Protein 3OC3 (pdb70)

Secondary structure (DSSP, 8-state):
-HHHHHHHHH---SSSHHHHHHHH----SS--HHHHHHHT-S-HHHHHHHHHHHHH--SS-----------------B-S---GGG--PPPPHHHHHHHHHHHTT-TTS------SGGG-------SGGGTTHHHHHHTT-SSHHHHHHHHHHHHHHHHH--------TTHHHHHHHHHHHB--BB-SSSS-B-HHHHHHHHHHHHHTTTS-S--HHHHHTTGGG-S-HHHHHHHHHHHHHTGGG---HHHHHHHHHHHTT-SSHHHHHHHHHHHTTS--SSTHHHHHHHHHHHHHT--S--TTHHHHHHHHHHHHHH-TT----SGGGGGTGGGGT-SSHHHHHHHHHHTTT---HHHHHHHHHHHHH-S-HHHHHHHHHHHHT-S---HHHHHHHHHHTTS-SSSPPPTTT-SS--TTTSSHHHHHHH-HHHHHHHHHHHHHHTTSS----------SHHHHHHHHHHHHHHHHHTTPPP-------HHHHHHH-TTGGGS-HHHHHHHHH--SS--SSTTHHHHHHHHHHHHHHHSTT--TTHHHHHHH---HHHHHHHHHHHHHHHHTT-S--HHHHHHHHHHHTTT-GGGHHHHHHHGGGGGGSHHHHTTTT-TTHHHHHHHHHHHHTT-S-HHHHHHHHHHHHHTT-HHHHHHTTSSHHHHHHHHHHHTTS--HHHHHHHGGGS-GGGGGGSHHHHHHHHHTTSSHHHHHHHHHHHGGGSS----SSS-HHHHHHHTHHHHHTT--/-HHHHHHHHH---SSSHHHHHHHH----SS--HHHHHHTT-SSHHHHHHHHHHHHHT--S--EEE------------B-SS--GGG------HHHHHHHHHHHTT-TTS------GGGT-------TTTHHHHHHHHTT-SSHHHHHHHHHHHHHHTTS---EEE-STTHHHHHHHHTTB--B-TTSSS---HHHHHHHHHHHHHGGG--S--HHHHHTTGGG-S-HHHHHHHHHHHHHTTTT---HHHHHHHHHHHTT-SSHHHHHHHHHHTTTS--STTHHHHHHHHHHTTTT--S--THHHHHHHHHHHHHHH-TT----HHHHHHHGGGTT-SSHHHHHHHHHHGGG---HHHHHHHHHHHHH-S-HHHHHHHHHHHHT-S---HHHHHHHHHHTTS-SSS---GGG-S---HHHHSHHHHHHH-HHHHHHHHHHHHHHHTTSPPPPP-----SHHHHHHHHHHHHHHHHHHTPPP-------HHHHHHH-TTTSSS-HHHHHHHHHSTTSPPSSTTHHHHHHHHHHHHHHHHTT--TTHHHHHHH---HHHHHHHHHHHHHHHHTT-S--HHHHHHHHHHHHTT-GGGHHHHHHHGGGGGGSHHHHHHHT-STHHHHHHHHGGGS-SSGGGGGGHHHHHHHHHTT-HHHHHTTTTSHHHHHHHHHTTTSS--HHHHHHHHTTS-GGGGGGGHHHHHHHHHTTSSHHHHHHHHHHHHHHTS----TTS-HHHHHHHHHHHHTT--/--S--EEEEEEEEEE--S---HHHHHHTBTTEEE-TTT-SSEEEEEETTEEEEEE-TTSEEEEEEESSHHHHHHHHHHHHHHHHHTT-----EEEEEEEEEEEEE-SS---HHHHHHHTTTTEE--TTTSSSEEEE-SSS--EEEE-TTSEEEEEEESSHHHHHHHHTTSHHHHHHT-/----PEEEEEEEEEE--S---HHHHHHHBTTEE--TTT-SEEEEEETTTTEEEEEETTSEEEEEEESSHHHHHHHHHHHHHHHHHTT-----EEEEEEEEEEEEE-SS---HHHHHHHTGGGEE--TTT-SSEEEE-SSS--EEEE-TTSEEEEEEESSHHHHHHHHHHHHHHHHT--

Organism: Encephalitozoon cuniculi (strain GB-M1) (NCBI:txid284813)

Solvent-accessible surface area: 89330 Å² total; per-residue (Å²): 168,85,77,57,120,46,80,106,63,95,37,100,115,122,91,138,104,15,24,102,26,29,101,160,51,102,167,112,135,108,76,19,61,51,10,33,153,13,6,16,20,129,46,45,91,38,6,131,10,0,6,101,30,4,105,53,55,48,95,155,58,110,102,29,61,77,26,68,55,83,60,116,158,34,116,43,96,8,31,22,22,81,7,126,107,17,113,66,140,57,21,68,79,119,69,4,88,140,25,4,86,132,42,0,126,3,82,76,10,86,33,141,28,26,41,91,86,6,23,137,101,57,140,148,23,123,90,58,132,16,2,39,98,24,5,17,71,16,0,43,17,129,46,24,36,52,0,29,0,3,1,42,0,3,20,9,23,24,28,62,154,105,135,126,19,144,10,34,20,105,0,6,18,36,1,31,13,0,2,46,4,0,27,0,0,17,4,31,46,40,94,6,64,2,17,0,0,47,16,0,0,87,0,2,14,76,2,37,82,86,25,38,150,41,72,3,9,94,64,5,22,35,17,7,102,38,88,47,25,6,19,18,6,0,0,4,23,0,0,17,92,0,61,132,81,8,83,91,54,110,26,4,9,187,58,0,6,72,16,2,56,14,142,21,34,4,0,20,2,24,0,0,70,11,1,33,110,11,67,10,82,120,29,22,117,76,0,25,108,33,0,6,131,14,2,68,54,141,79,159,89,15,34,1,35,33,6,1,0,46,0,0,29,31,0,34,60,63,27,54,63,60,76,34,35,104,110,66,24,122,23,0,34,80,1,6,24,14,102,41,51,107,2,18,52,13,0,3,57,22,4,75,104,50,35,89,54,43,3,7,42,3,5,0,4,7,0,1,6,7,146,93,75,114,10,2,88,55,0,13,106,22,2,71,40,21,78,6,0,8,60,60,0,0,47,54,0,10,51,10,0,1,24,15,1,46,87,31,21,46,117,139,53,12,101,10,92,47,100,72,9,23,38,152,84,5,10,119,114,35,28,36,57,46,6,1,36,0,4,0,30,0,3,34,1,0,23,68,7,20,17,16,98,13,139,56,77,63,44,6,0,0,9,50,1,1,17,19,0,0,134,12,24,17,22,40,49,96,54,61,110,121,108,93,50,115,40,75,125,17,94,70,1,11,98,106,0,123,0,0,107,75,13,55,50,146,44,3,136,119,15,66,77,53,53,74,108,208,15,146,54,94,59,1,42,40,0,29,10,0,20,7,0,0,9,0,2,20,15,11,20,16,17,145,88,0,26,33,0,3,83,46,19,89,4,162,35,0,3,69,6,0,0,68,12,0,7,76,8,55,22,33,106,41,34,86,2,76,125,5,0,80,120,0,2,81,11,0,14,88,53,99,78,22,1,39,12,0,0,79,20,0,38,23,22,1,11,76,24,82,18,14,161,125,0,30,78,65,169,49,51,23,85,0,1,38,72,0,8,73,8,0,21,161,7,13,32,46,129,55,1,16,66,0,2,75,13,0,38,150,98,132,35,70,71,0,1,42,2,0,7,153,27,59,102,15,4,26,131,9,1,93,118,10,60,120,110,44,38,2,139,24,3,29,42,0,6,56,48,18,44,48,3,1,0,9,12,0,22,106,25,0,83,149,17,44,98,38,124,100,76,110,116,30,0,52,125,4,27,74,79,1,101,100,21,58,88,82,94,42,35,130,160,3,36,180,60,3,34,109,81,0,66,172,33,58,146,53,71,137,69,219,160,97,66,52,107,53,130,103,65,86,44,88,105,133,88,156,98,17,31,111,42,19,100,175,57,106,195,115,137,110,80,25,61,41,4,40,137,10,6,32,12,131,32,47,69,46,2,138,8,0,8,112,24,3,96,73,60,52,120,147,109,135,67,76,67,82,27,119,51,55,66,84,142,33,114,39,99,10,32,21,18,80,5,128,96,23,117,86,154,36,53,69,72,130,70,1,66,128,51,4,71,136,45,0,117,3,82,70,18,116,22,128,30,9,54,88,98,6,7,142,102,114,145,68,116,86,129,100,20,6,37,96,51,6,8,95,24,0,40,13,132,44,38,35,64,0,32,0,5,1,36,0,6,21,6,12,16,36,80,116,87,148,68,138,19,28,36,115,2,3,5,22,1,33,12,0,2,49,8,0,23,1,1,12,5,31,52,38,96,6,61,2,12,0,0,58,12,0,0,88,1,4,25,80,2,19,89,70,16,63,127,37,70,3,10,99,73,3,37,39,15,3,82,33,60,45,26,10,18,18,8,0,0,5,26,0,3,16,77,1,70,115,81,5,118,96,79,91,17,6,9,150,23,0,1,18,12,1,50,15,84,21,28,1,0,22,4,24,0,1,70,10,0,32,115,8,75,14,77,73,26,1,27,40,0,29,68,13,1,13,110,18,6,73,24,90,34,84,86,17,34,3,48,37,6,1,0,47,0,0,20,12,2,31,151,91,26,109,135,36,87,27,39,88,117,62,14,127,37,0,27,84,0,3,32,9,113,38,37,102,2,18,50,18,0,3,54,15,4,88,124,62,89,80,82,40,3,7,44,0,4,0,3,5,0,0,5,8,130,79,71,117,8,2,77,56,0,6,141,26,3,60,117,25,151,97,8,29,116,66,0,0,21,50,0,8,48,9,0,0,20,6,4,42,64,41,17,49,82,137,52,14,90,12,56,50,73,71,5,13,2,122,51,8,6,102,118,31,24,38,56,48,4,1,37,0,4,0,24,1,0,17,0,0,10,93,12,48,36,22,101,31,129,63,108,63,49,0,1,1,5,55,1,1,24,16,0,0,118,12,18,20,23,38,116,126,100,59,112,123,112,98,53,118,34,67,114,14,75,78,11,11,96,117,1,74,1,1,109,92,0,58,68,176,28,0,96,109,17,57,98,40,63,78,81,179,7,123,55,105,54,0,40,41,0,33,7,0,24,5,2,0,9,1,1,26,20,9,23,16,13,147,103,1,28,38,0,3,92,43,19,99,4,146,38,0,5,73,0,0,0,43,3,0,9,78,10,52,88,47,164,66,27,94,4,83,104,6,0,58,96,0,2,93,10,0,19,85,40,101,84,18,0,45,11,0,0,78,26,0,44,52,70,0,31,90,28,86,4,16,156,111,0,24,90,41,173,60,47,21,80,0,0,41,57,0,11,85,7,2,20,164,62,89,64,8,95,163,0,20,71,0,0,47,17,0,15,149,112,110,34,75,68,0,0,38,11,2,4,188,32,42,90,9,3,15,86,3,1,92,104,10,66,155,104,52,42,8,116,24,2,32,38,2,8,53,55,13,39,48,2,2,1,13,9,0,24,116,28,0,83,122,21,28,102,41,114,100,81,114,148,18,0,41,125,3,18,72,77,0,94,106,24,51,60,100,101,59,39,113,176,7,32,167,71,1,46,89,59,4,125,147,48,72,144,65,120,152,131,92,65,67,133,19,74,27,82,6,0,0,0,7,1,44,0,68,29,143,6,48,15,87,44,0,9,15,25,1,103,21,14,95,29,66,10,113,110,2,14,1,0,16,0,111,5,147,129,19,173,7,15,0,0,0,0,12,18,0,31,0,0,0,7,26,2,134,32,46,153,27,0,113,62,0,0,84,26,0,12,82,2,0,110,27,3,65,29,121,15,70,49,55,107,48,114,27,19,3,0,22,0,24,13,56,10,167,34,65,5,127,5,102,24,0,14,191,56,38,83,109,105,13,50,49,88,86,166,140,63,111,8,2,22,19,110,17,106,142,6,140,0,8,0,35,0,40,73,76,0,89,0,36,0,7,12,1,93,83,92,80,28,0,101,63,0,5,84,73,1,50,66,21,0,86,124,26,144,99,87,50,127,6,72,19,61,4,0,0,0,11,1,43,0,48,23,168,10,71,14,89,57,0,7,10,30,1,98,16,16,91,36,46,13,121,74,3,10,1,0,8,0,107,5,144,127,25,168,7,20,0,0,0,0,32,30,2,46,0,0,0,5,32,2,122,34,46,141,26,0,40,65,0,0,28,35,1,12,74,6,0,86,16,7,67,30,57,12,8,11,5,82,40,89,28,25,3,0,18,0,30,16,50,5,165,26,71,4,151,2,81,12,0,20,188,71,41,68,130,103,24,48,44,86,79,172,147,55,111,8,1,24,12,121,22,100,178,21,138,2,13,0,31,0,61,86,56,0,110,0,36,0,6,14,0,92,69,50,73,35,0,47,86,0,2,76,70,1,48,66,19,0,80,124,32,176

Sequence (1857 aa):
LNTAQSKVLKGYTTDELVSQIKEYVDFTPYILKQTYRLLCGQASEDRRNGARILRSLMFQFKLVTDFKIEYKESSSIYLSSTGEQFNVQAPSIQEQKRMVRKIAKLEHVEANFLSDIDFKAGSPIENVLDFFEQISDNLLSYEWYKRHGAFLAFAAMFSEIDIQIRVDSKLFSKIYEILVTDKFNDFVDDRTVAPVRDAAAYLLSRIYPLIGPNDIIEQLVGFLDSGDWQVQFSGLIALGYLKEFVEDKDGLCRKLVSLLSSPDEDIKLLSAELLCHFPITDSLDLVLEKCWKNIESEELISVSKTSNLSLLTKIYRENPELSIPPERLKDIFPCFTSPVPEVRTSILNMVKNLSEESIDFLVAEVVLIEEKDEIREMAIKLLKKRRDLPKNLILHFMNVIGGSLYEPYSEDDFVSYEDLYFTKSGINVVGKDEILKNRCLLFECIMKSGLPDLQSTIETTTSRTFISLYRSVQALVKDTPYTPANIEELEYYFDRCKDLKMAPLKEFKKKLSAPGIRSIHPMVDPLYSDYTRMVASIEFPGLERATALFEVETCKQFLHLFSKMITEYYDAEKISIDNFLLKAYEGLASGKDGFLSFFEVFNTRLLAHSFFHKIGSLENRLDFFSKTIHIYTKTSQIQKIGFVFDDALREKNITVINGFMRSLEFNEKFVRKALEDLDVELLDAVLMSGDHSFNPLFVKPLLRNISGNIDREASSKVLSKVIPTLGFSTNTKISKDLLEMIEREKKSLESLLNTAQSKVLKGYTTDELVSQIKEYVDFTPYILKQTYRLLCGQASEDRRNGARILRSLMFQFKLVTDFKIEYKESSSIYLSSTGEQFNVQAPSIQEQKRMVRKIAKLEHVEANFLSDIDFKAGPIENVLDFFEQISDNLLSYEWYKRHGAFLAFAAMFSEIDQIRVDSKLFSKIYEILVTDKFNDFVDDRTVAPVRDAAAYLLSRIYPLIGPNDIIEQLVGFLDSGDWQVQFSGLIALGYLKEFVEDKDGLCRKLVSLLSSPDEDIKLLSAELLCHFPITDSLDLVLEKCWKNIESEELISVSKTSNLSLLTKIYRENPELSIPPERLKDIFPCFTSPVPEVRTSILNMVKNLSEESIDFLVAEVVLIEEKDEIREMAIKLLKKRRDLPKNLILHFMNVIGGSLYEPYSEDDFVSYEDLYFTKSGINVVGKDEILKNRCLLFECIMKSGLPDLQSTIETTTSRTFISLYRSVQALVKDTPYTPANIEELEYYFDRCKDLKMAPLKEFKKKLSAPGIRSIHPMVDPLYSDYTRMVASIEFPGLERATALFEVETCKQFLHLFSKMITEYYDAEKISIDNFLLKAYEGLASGKDGFLSFFEVFNTRLLAHSFFHKIGSLENRLDFFSKTIHIYTKTSQIQKIGFVFDDALREKNITVINGFMRSLEFNEKFVRKALEDLDVELLDAVLMSGDHSFNPLFVKPLLRNISGNIDREASSKVLSKVIPTLGFSTNTKISKDLLEMIEREKKSLESSGIIPTLQNVVATVNLSCKLDLKNIALRARNAEYNPKRFAAVIMRIREPKTTALIFASGKMVITGAKSEKSSRMAAQRYAKIIHKLGFNATFDDFKIQNIVSSCDIKFSIRLEGLAYAHSNYCSYEPELFFPGLIYRMVKPKIVLLIFVSGKIVLTGAKVRDDIYQAFNNIYPVLIQHRSGIIPTLQNVVATVNLSCKLDLKNIALRARNAEYNPKRFAAVIMRIREPKTTALIFASGKMVITGAKSEKSSRMAAQRYAKIIHKLGFNATFDDFKIQNIVSSCDIKFSIRLEGLAYAHSNYCSYEPELFFPGLIYRMVKPKIVLLIFVSGKIVLTGAKVRDDIYQAFNNIYPVLIQHR

B-factor: mean 79.49, std 31.68, range [8.47, 298.65]

CATH classification: 3.30.310.10 (+1 more: 3.30.310.10)

Foldseek 3Di:
DVVVVVVVLLDDDDDCVNVVSLVVDADDDDDLPSLVVQLLDPDPPSLLSSLSNLLRDFAQEAEAQAADPDLDDDPAAAEQAPCPVVPDDDDDPVVVVVVVCVVVVVPPHDDDPDDPVNVDDDDDDDDPLVSQVVLVVLCRHNHQSSVLSSLSNLCSVLVPVGHHHYHDHCLVVSLSNCLVRYDYWDPVDVQIGDSRLLSSLLSVLSSVVVDDDDCVLVVLLVQLVDPDVSSVLSSLSSCQSNVVVDDPVVVSLVSLLVQCPPPDLNSVQSSLQSNLPDDDDPCLVPLLVSLLCVLQVPPLDGPRVLSSLSSVLSSCVVPVVDDDDPVSPVSLLAQCVRPDPSSNQSSLVSCLPDDDLVVLLSLLVSLQDPDDPVSNVSSLVSQQVDQAHDPVSVQLLLVQLQDQLQAARDVVSDPYDDCLRHPSVNSVVCDSLSNNLSSLSSLSRSLNHDQDDHPDADQALSSLLRNLVSVLSVCLVVVPADDQQDDDDPVVSCVGHPLNVVDDPVLQVVCVVPPVPPRPDPSRLVVVLSNLRNVCSRRPVPCPSVLVNLQRDPRLNVLLSVLVSNLSCVVVVNHDCVVVCVSLLVCCLVPSPSSLSNCQNNFPVVLPDPVLVVLLPDPSNLSRCLNNVLRNLPDPPVVRCVSVCVVCVVVVPLSNQLSNAVDQVVVLVVVVVCVVPPPLVSCLSHVVSHDLLLLLQLQVVLVVCCVPVHVNVSSVVVNVVNPVPLPDDHDPPDDPVSCVPSVVSNPVVVPD/DVVVVVVVLLVDDDDPCVVVSLVPDDDDDADLLSLLVQLLDPDPVSLVRSLSNLLRVADQDDEAAQADDDQDADDDAAEQADCPVVPDDDDDLVVVVVVVCVVVVVPPDDDPPDDCVNPDDDDRDDRACVLVVLQVQCPPNHQSSVLSSLSNLCSNLVPPGNYYRDRCSNVSLSRCLQRYDYWDPVDVQIGDRNLLSSLVSCLRCPVVPDPHCVLVVLLVLLVDPDVSSVVSSLSSCQSVVVVDDPQVVSLVSLLVQCPPPDQNSVASSLQSNLVDDDDPCVVSLVVSLLVVQLVPDDDGPNVLSSLLSVLSCCVVPVVDDDDPVSVVRLLQQCVDPDVSSVQSSLSSCQPDDDLSVLLSLLVSLQDPDDVVSNVSSLVSLQVDQARDQVSVQLLLVQQLDDLQAAGDVVRHPDDDCLRHHNVNSVVCDSLNNNLSSLSSLVRNLNYDYDDHDDDDQALRSLLSVLVVVLSVCLVVVPDDDFDDDDDDVVSCVRHPLNVPDPPVQQVVCVVVPPDDGPDPRRLVVVLSNLSNVCSNRPVPHPSVLVNLQRDDNLNVLLSVLVSNLSCVVSVHGDCPVVVVSLQVCVLVPSVSSLSNCQNNFQCCLVDPVNVVLLVDDSSVSRCLSRLLRQQPDVSNVVCVVVLVVCVVVLVLSSVLSHQAPQVSVVVVLVVCVVDPPLLSCQSHVVSHDLLLLLVLQVVLVVCCVPPHPNVSSVVRNVVNVVVVDDDNPPVHDPVSVVVSVVSVVVVVD/DQWDKFWFKWKKKWAQQWFDPQVLLCVPDPQKDDDVVVDQFIWGADDVVGWIWTAHRSRMIMIMRARDPVSRVVVLVVVQVSVVVSPISTDTPDMFTFKIKIKIANQAFFDQVVLCVVCVPFKDDDCVVDAFIWGADVVPRKIWTGHRNRMIMIMRDRDVVSVVVVVVVCVVVRVVGD/DPDDWFWFKWKKKWAQQWQDDQVLLQVVDPQKHDDVVVPCWIWHADVVVTWIWTAHRNRMIMIMDDRDPVVSVVVVVVVSVVVVVSPIRTDTPDIFTFKIKIKDAPQAFFDVVVVCVVQVVQWDDDCVVDAFIWGQDVVVGWIWTAHRRRMIMIMRDRDPVSRVVVVVVCVVVRVVGD

Structure (mmCIF, N/CA/C/O backbone):
data_3OC3
#
_entry.id   3OC3
#
_cell.length_a   99.260
_cell.length_b   147.820
_cell.length_c   103.440
_cell.angle_alpha   90.00
_cell.angle_beta   94.52
_cell.angle_gamma   90.00
#
_symmetry.space_group_name_H-M   'P 1 21 1'
#
loop_
_entity.id
_entity.type
_entity.pdbx_description
1 polymer 'HELICASE MOT1'
2 polymer 'TRANSCRIPTION INITIATION FACTOR TFIID (TFIID-1)'
3 non-polymer '2-(N-MORPHOLINO)-ETHANESULFONIC ACID'
4 water water
#
loop_
_atom_site.group_PDB
_atom_site.id
_atom_site.type_symbol
_atom_site.label_atom_id
_atom_site.label_alt_id
_atom_site.label_comp_id
_atom_site.label_asym_id
_atom_site.label_entity_id
_atom_site.label_seq_id
_atom_site.pdbx_PDB_ins_code
_atom_site.Cartn_x
_atom_site.Cartn_y
_atom_site.Cartn_z
_atom_site.occupancy
_atom_site.B_iso_or_equiv
_atom_site.auth_seq_id
_atom_site.auth_comp_id
_atom_site.auth_asym_id
_atom_site.auth_atom_id
_atom_site.pdbx_PDB_model_num
ATOM 1 N N . LEU A 1 33 ? 2.590 19.643 29.246 1.00 99.16 11 LEU A N 1
ATOM 2 C CA . LEU A 1 33 ? 2.020 18.756 30.255 1.00 120.57 11 LEU A CA 1
ATOM 3 C C . LEU A 1 33 ? 1.405 19.550 31.406 1.00 144.80 11 LEU A C 1
ATOM 4 O O . LEU A 1 33 ? 0.433 20.285 31.218 1.00 147.45 11 LEU A O 1
ATOM 9 N N . ASN A 1 34 ? 1.975 19.382 32.597 1.00 156.04 12 ASN A N 1
ATOM 10 C CA . ASN A 1 34 ? 1.588 20.153 33.771 1.00 156.43 12 ASN A CA 1
ATOM 11 C C . ASN A 1 34 ? 1.819 21.646 33.567 1.00 158.34 12 ASN A C 1
ATOM 12 O O . ASN A 1 34 ? 1.026 22.469 34.023 1.00 157.58 12 ASN A O 1
ATOM 17 N N . THR A 1 35 ? 2.906 21.993 32.881 1.00 160.45 13 THR A N 1
ATOM 18 C CA . THR A 1 35 ? 3.171 23.387 32.541 1.00 165.53 13 THR A CA 1
ATOM 19 C C . THR A 1 35 ? 2.025 23.955 31.710 1.00 169.01 13 THR A C 1
ATOM 20 O O . THR A 1 35 ? 1.741 25.150 31.766 1.00 172.83 13 THR A O 1
ATOM 24 N N . ALA A 1 36 ? 1.371 23.091 30.939 1.00 167.94 14 ALA A N 1
ATOM 25 C CA . ALA A 1 36 ? 0.202 23.488 30.163 1.00 161.56 14 ALA A CA 1
ATOM 26 C C . ALA A 1 36 ? -0.992 23.742 31.082 1.00 167.29 14 ALA A C 1
ATOM 27 O O . ALA A 1 36 ? -1.703 24.733 30.923 1.00 167.35 14 ALA A O 1
ATOM 29 N N . GLN A 1 37 ? -1.201 22.841 32.041 1.00 168.80 15 GLN A N 1
ATOM 30 C CA . GLN A 1 37 ? -2.251 22.999 33.045 1.00 166.41 15 GLN A CA 1
ATOM 31 C C . GLN A 1 37 ? -2.063 24.282 33.847 1.00 173.84 15 GLN A C 1
ATOM 32 O O . GLN A 1 37 ? -3.028 24.977 34.161 1.00 178.18 15 GLN A O 1
ATOM 38 N N . SER A 1 38 ? -0.814 24.589 34.181 1.00 173.07 16 SER A N 1
ATOM 39 C CA . SER A 1 38 ? -0.503 25.787 34.953 1.00 166.31 16 SER A CA 1
ATOM 40 C C . SER A 1 38 ? -0.581 27.049 34.094 1.00 161.50 16 SER A C 1
ATOM 41 O O . SER A 1 38 ? -0.806 28.143 34.610 1.00 163.01 16 SER A O 1
ATOM 44 N N . LYS A 1 39 ? -0.404 26.895 32.784 1.00 153.47 17 LYS A N 1
ATOM 45 C CA . LYS A 1 39 ? -0.472 28.038 31.877 1.00 145.44 17 LYS A CA 1
ATOM 46 C C . LYS A 1 39 ? -1.902 28.356 31.429 1.00 151.40 17 LYS A C 1
ATOM 47 O O . LYS A 1 39 ? -2.153 29.419 30.861 1.00 146.67 17 LYS A O 1
ATOM 53 N N . VAL A 1 40 ? -2.834 27.440 31.682 1.00 166.33 18 VAL A N 1
ATOM 54 C CA . VAL A 1 40 ? -4.255 27.749 31.510 1.00 177.40 18 VAL A CA 1
ATOM 55 C C . VAL A 1 40 ? -4.798 28.402 32.781 1.00 179.86 18 VAL A C 1
ATOM 56 O O . VAL A 1 40 ? -5.662 29.281 32.721 1.00 184.46 18 VAL A O 1
ATOM 60 N N . LEU A 1 41 ? -4.286 27.966 33.930 1.00 168.76 19 LEU A N 1
ATOM 61 C CA . LEU A 1 41 ? -4.540 28.658 35.186 1.00 150.83 19 LEU A CA 1
ATOM 62 C C . LEU A 1 41 ? -3.882 30.031 35.082 1.00 157.10 19 LEU A C 1
ATOM 63 O O . LEU A 1 41 ? -4.418 31.034 35.557 1.00 159.52 19 LEU A O 1
ATOM 68 N N . LYS A 1 42 ? -2.716 30.061 34.440 1.00 161.54 20 LYS A N 1
ATOM 69 C CA . LYS A 1 42 ? -2.045 31.309 34.097 1.00 167.63 20 LYS A CA 1
ATOM 70 C C . LYS A 1 42 ? -3.000 32.246 33.368 1.00 175.79 20 LYS A C 1
ATOM 71 O O . LYS A 1 42 ? -3.240 33.356 33.828 1.00 180.68 20 LYS A O 1
ATOM 77 N N . GLY A 1 43 ? -3.539 31.800 32.235 1.00 170.93 21 GLY A N 1
ATOM 78 C CA . GLY A 1 43 ? -4.594 32.533 31.550 1.00 158.53 21 GLY A CA 1
ATOM 79 C C . GLY A 1 43 ? -5.688 32.914 32.535 1.00 154.78 21 GLY A C 1
ATOM 80 O O . GLY A 1 43 ? -6.086 32.105 33.380 1.00 148.69 21 GLY A O 1
ATOM 81 N N . TYR A 1 44 ? -6.185 34.143 32.421 1.00 157.10 22 TYR A N 1
ATOM 82 C CA . TYR A 1 44 ? -7.017 34.723 33.468 1.00 151.74 22 TYR A CA 1
ATOM 83 C C . TYR A 1 44 ? -7.506 36.132 33.111 1.00 146.87 22 TYR A C 1
ATOM 84 O O . TYR A 1 44 ? -6.695 37.051 32.951 1.00 141.46 22 TYR A O 1
ATOM 93 N N . THR A 1 45 ? -8.826 36.295 32.986 1.00 139.65 23 THR A N 1
ATOM 94 C CA . THR A 1 45 ? -9.441 37.621 32.829 1.00 135.33 23 THR A CA 1
ATOM 95 C C . THR A 1 45 ? -10.898 37.714 33.319 1.00 135.67 23 THR A C 1
ATOM 96 O O . THR A 1 45 ? -11.782 37.016 32.804 1.00 131.75 23 THR A O 1
ATOM 100 N N . THR A 1 46 ? -11.125 38.562 34.327 1.00 138.58 24 THR A N 1
ATOM 101 C CA . THR A 1 46 ? -12.429 39.215 34.550 1.00 138.22 24 THR A CA 1
ATOM 102 C C . THR A 1 46 ? -13.409 38.691 35.628 1.00 141.01 24 THR A C 1
ATOM 103 O O . THR A 1 46 ? -14.489 39.260 35.785 1.00 144.45 24 THR A O 1
ATOM 107 N N . ASP A 1 47 ? -13.064 37.654 36.388 1.00 141.34 25 ASP A N 1
ATOM 108 C CA . ASP A 1 47 ? -14.074 37.116 37.312 1.00 142.11 25 ASP A CA 1
ATOM 109 C C . ASP A 1 47 ? -13.628 36.468 38.616 1.00 139.66 25 ASP A C 1
ATOM 110 O O . ASP A 1 47 ? -12.451 36.480 38.977 1.00 140.35 25 ASP A O 1
ATOM 115 N N . GLU A 1 48 ? -14.619 35.908 39.311 1.00 146.32 26 GLU A N 1
ATOM 116 C CA . GLU A 1 48 ? -14.421 35.162 40.547 1.00 161.71 26 GLU A CA 1
ATOM 117 C C . GLU A 1 48 ? -14.124 33.698 40.271 1.00 169.91 26 GLU A C 1
ATOM 118 O O . GLU A 1 48 ? -13.645 32.981 41.143 1.00 174.39 26 GLU A O 1
ATOM 124 N N . LEU A 1 49 ? -14.439 33.250 39.063 1.00 167.49 27 LEU A N 1
ATOM 125 C CA . LEU A 1 49 ? -14.138 31.882 38.677 1.00 166.06 27 LEU A CA 1
ATOM 126 C C . LEU A 1 49 ? -12.631 31.689 38.775 1.00 171.59 27 LEU A C 1
ATOM 127 O O . LEU A 1 49 ? -12.142 30.569 38.940 1.00 172.76 27 LEU A O 1
ATOM 132 N N . VAL A 1 50 ? -11.901 32.796 38.673 1.00 172.39 28 VAL A N 1
ATOM 133 C CA . VAL A 1 50 ? -10.449 32.778 38.823 1.00 172.00 28 VAL A CA 1
ATOM 134 C C . VAL A 1 50 ? -10.066 32.626 40.290 1.00 174.16 28 VAL A C 1
ATOM 135 O O . VAL A 1 50 ? -8.999 32.107 40.613 1.00 174.33 28 VAL A O 1
ATOM 139 N N . SER A 1 51 ? -10.945 33.079 41.177 1.00 176.66 29 SER A N 1
ATOM 140 C CA . SER A 1 51 ? -10.791 32.793 42.594 1.00 180.77 29 SER A CA 1
ATOM 141 C C . SER A 1 51 ? -10.999 31.298 42.773 1.00 179.04 29 SER A C 1
ATOM 142 O O . SER A 1 51 ? -10.208 30.631 43.432 1.00 177.76 29 SER A O 1
ATOM 145 N N . GLN A 1 52 ? -12.062 30.779 42.163 1.00 173.89 30 GLN A N 1
ATOM 146 C CA . GLN A 1 52 ? -12.307 29.339 42.118 1.00 165.95 30 GLN A CA 1
ATOM 147 C C . GLN A 1 52 ? -11.111 28.620 41.485 1.00 172.14 30 GLN A C 1
ATOM 148 O O . GLN A 1 52 ? -10.830 27.463 41.806 1.00 175.91 30 GLN A O 1
ATOM 154 N N . ILE A 1 53 ? -10.408 29.314 40.590 1.00 169.30 31 ILE A N 1
ATOM 155 C CA . ILE A 1 53 ? -9.200 28.776 39.969 1.00 165.48 31 ILE A CA 1
ATOM 156 C C . ILE A 1 53 ? -8.073 28.699 40.997 1.00 161.35 31 ILE A C 1
ATOM 157 O O . ILE A 1 53 ? -7.345 27.709 41.062 1.00 161.30 31 ILE A O 1
ATOM 162 N N . LYS A 1 54 ? -7.943 29.746 41.805 1.00 157.91 32 LYS A N 1
ATOM 163 C CA . LYS A 1 54 ? -6.952 29.772 42.870 1.00 158.09 32 LYS A CA 1
ATOM 164 C C . LYS A 1 54 ? -7.417 28.890 44.026 1.00 162.53 32 LYS A C 1
ATOM 165 O O . LYS A 1 54 ? -6.608 28.250 44.696 1.00 160.63 32 LYS A O 1
ATOM 171 N N . GLU A 1 55 ? -8.728 28.859 44.249 1.00 166.99 33 GLU A N 1
ATOM 172 C CA . GLU A 1 55 ? -9.329 27.982 45.250 1.00 167.42 33 GLU A CA 1
ATOM 173 C C . GLU A 1 55 ? -9.072 26.527 44.864 1.00 171.42 33 GLU A C 1
ATOM 174 O O . GLU A 1 55 ? -8.986 25.641 45.720 1.00 171.83 33 GLU A O 1
ATOM 180 N N . TYR A 1 56 ? -8.943 26.298 43.561 1.00 166.77 34 TYR A N 1
ATOM 181 C CA . TYR A 1 56 ? -8.748 24.962 43.008 1.00 154.53 34 TYR A CA 1
ATOM 182 C C . TYR A 1 56 ? -7.384 24.379 43.373 1.00 154.59 34 TYR A C 1
ATOM 183 O O . TYR A 1 56 ? -7.280 23.226 43.797 1.00 153.90 34 TYR A O 1
ATOM 192 N N . VAL A 1 57 ? -6.348 25.196 43.212 1.00 147.93 35 VAL A N 1
ATOM 193 C CA . VAL A 1 57 ? -4.960 24.734 43.211 1.00 137.78 35 VAL A CA 1
ATOM 194 C C . VAL A 1 57 ? -4.486 23.984 44.464 1.00 142.47 35 VAL A C 1
ATOM 195 O O . VAL A 1 57 ? -4.997 24.196 45.569 1.00 131.39 35 VAL A O 1
ATOM 199 N N . ASP A 1 58 ? -3.494 23.112 44.263 1.00 154.48 36 ASP A N 1
ATOM 200 C CA . ASP A 1 58 ? -2.905 22.314 45.341 1.00 157.57 36 ASP A CA 1
ATOM 201 C C . ASP A 1 58 ? -1.371 22.171 45.283 1.00 153.28 36 ASP A C 1
ATOM 202 O O . ASP A 1 58 ? -0.647 23.104 45.626 1.00 150.30 36 ASP A O 1
ATOM 207 N N . PHE A 1 59 ? -0.877 21.007 44.860 1.00 152.95 37 PHE A N 1
ATOM 208 C CA . PHE A 1 59 ? 0.546 20.683 45.029 1.00 150.67 37 PHE A CA 1
ATOM 209 C C . PHE A 1 59 ? 1.334 20.424 43.737 1.00 148.68 37 PHE A C 1
ATOM 210 O O . PHE A 1 59 ? 0.910 19.645 42.881 1.00 145.45 37 PHE A O 1
ATOM 218 N N . THR A 1 60 ? 2.500 21.060 43.631 1.00 146.87 38 THR A N 1
ATOM 219 C CA . THR A 1 60 ? 3.395 20.900 42.480 1.00 139.07 38 THR A CA 1
ATOM 220 C C . THR A 1 60 ? 4.872 21.086 42.882 1.00 125.69 38 THR A C 1
ATOM 221 O O . THR A 1 60 ? 5.166 21.465 44.015 1.00 107.58 38 THR A O 1
ATOM 225 N N . PRO A 1 61 ? 5.804 20.787 41.958 1.00 135.91 39 PRO A N 1
ATOM 226 C CA . PRO A 1 61 ? 7.257 20.913 42.156 1.00 147.99 39 PRO A CA 1
ATOM 227 C C . PRO A 1 61 ? 7.828 22.328 42.360 1.00 157.03 39 PRO A C 1
ATOM 228 O O . PRO A 1 61 ? 8.400 22.566 43.426 1.00 159.01 39 PRO A O 1
ATOM 232 N N . TYR A 1 62 ? 7.701 23.238 41.392 1.00 158.61 40 TYR A N 1
ATOM 233 C CA . TYR A 1 62 ? 8.479 24.489 41.468 1.00 158.73 40 TYR A CA 1
ATOM 234 C C . TYR A 1 62 ? 7.807 25.871 41.310 1.00 151.85 40 TYR A C 1
ATOM 235 O O . TYR A 1 62 ? 7.537 26.549 42.301 1.00 142.83 40 TYR A O 1
ATOM 244 N N . ILE A 1 63 ? 7.580 26.286 40.063 1.00 153.60 41 ILE A N 1
ATOM 245 C CA . ILE A 1 63 ? 7.547 27.714 39.682 1.00 148.60 41 ILE A CA 1
ATOM 246 C C . ILE A 1 63 ? 6.470 28.665 40.241 1.00 138.64 41 ILE A C 1
ATOM 247 O O . ILE A 1 63 ? 5.294 28.318 40.368 1.00 125.13 41 ILE A O 1
ATOM 252 N N . LEU A 1 64 ? 6.907 29.889 40.533 1.00 133.16 42 LEU A N 1
ATOM 253 C CA . LEU A 1 64 ? 6.033 30.949 41.013 1.00 118.20 42 LEU A CA 1
ATOM 254 C C . LEU A 1 64 ? 6.386 32.297 40.386 1.00 113.56 42 LEU A C 1
ATOM 255 O O . LEU A 1 64 ? 5.813 33.322 40.749 1.00 102.28 42 LEU A O 1
ATOM 260 N N . LYS A 1 65 ? 7.344 32.301 39.464 1.00 127.93 43 LYS A N 1
ATOM 261 C CA . LYS A 1 65 ? 7.747 33.542 38.809 1.00 131.41 43 LYS A CA 1
ATOM 262 C C . LYS A 1 65 ? 6.516 34.243 38.254 1.00 120.20 43 LYS A C 1
ATOM 263 O O . LYS A 1 65 ? 6.476 35.468 38.141 1.00 113.40 43 LYS A O 1
ATOM 269 N N . GLN A 1 66 ? 5.511 33.448 37.906 1.00 115.61 44 GLN A N 1
ATOM 270 C CA . GLN A 1 66 ? 4.287 33.968 37.321 1.00 117.97 44 GLN A CA 1
ATOM 271 C C . GLN A 1 66 ? 3.378 34.554 38.402 1.00 121.65 44 GLN A C 1
ATOM 272 O O . GLN A 1 66 ? 2.535 35.406 38.119 1.00 131.48 44 GLN A O 1
ATOM 278 N N . THR A 1 67 ? 3.561 34.101 39.641 1.00 113.20 45 THR A N 1
ATOM 279 C CA . THR A 1 67 ? 2.807 34.632 40.777 1.00 110.18 45 THR A CA 1
ATOM 280 C C . THR A 1 67 ? 3.114 36.112 41.004 1.00 106.04 45 THR A C 1
ATOM 281 O O . THR A 1 67 ? 2.205 36.925 41.162 1.00 105.49 45 THR A O 1
ATOM 285 N N . TYR A 1 68 ? 4.401 36.449 41.009 1.00 99.36 46 TYR A N 1
ATOM 286 C CA . TYR A 1 68 ? 4.852 37.829 41.180 1.00 92.31 46 TYR A CA 1
ATOM 287 C C . TYR A 1 68 ? 4.160 38.782 40.212 1.00 107.58 46 TYR A C 1
ATOM 288 O O . TYR A 1 68 ? 3.844 39.916 40.568 1.00 114.98 46 TYR A O 1
ATOM 297 N N . ARG A 1 69 ? 3.944 38.320 38.983 1.00 118.57 47 ARG A N 1
ATOM 298 C CA . ARG A 1 69 ? 3.256 39.106 37.962 1.00 116.31 47 ARG A CA 1
ATOM 299 C C . ARG A 1 69 ? 1.962 39.689 38.530 1.00 106.14 47 ARG A C 1
ATOM 300 O O . ARG A 1 69 ? 1.613 40.840 38.262 1.00 98.50 47 ARG A O 1
ATOM 308 N N . LEU A 1 70 ? 1.264 38.884 39.326 1.00 103.18 48 LEU A N 1
ATOM 309 C CA . LEU A 1 70 ? -0.011 39.283 39.918 1.00 110.90 48 LEU A CA 1
ATOM 310 C C . LEU A 1 70 ? 0.150 40.243 41.099 1.00 103.18 48 LEU A C 1
ATOM 311 O O . LEU A 1 70 ? -0.595 41.214 41.222 1.00 92.73 48 LEU A O 1
ATOM 316 N N . LEU A 1 71 ? 1.120 39.964 41.966 1.00 99.67 49 LEU A N 1
ATOM 317 C CA . LEU A 1 71 ? 1.342 40.780 43.156 1.00 91.02 49 LEU A CA 1
ATOM 318 C C . LEU A 1 71 ? 1.790 42.194 42.816 1.00 104.17 49 LEU A C 1
ATOM 319 O O . LEU A 1 71 ? 1.856 43.058 43.689 1.00 112.65 49 LEU A O 1
ATOM 324 N N . CYS A 1 72 ? 2.104 42.422 41.545 1.00 100.90 50 CYS A N 1
ATOM 325 C CA . CYS A 1 72 ? 2.417 43.761 41.067 1.00 98.43 50 CYS A CA 1
ATOM 326 C C . CYS A 1 72 ? 1.231 44.322 40.290 1.00 106.55 50 CYS A C 1
ATOM 327 O O . CYS A 1 72 ? 1.204 45.503 39.941 1.00 110.85 50 CYS A O 1
ATOM 330 N N . GLY A 1 73 ? 0.249 43.463 40.031 1.00 103.55 51 GLY A N 1
ATOM 331 C CA . GLY A 1 73 ? -0.954 43.860 39.322 1.00 103.85 51 GLY A CA 1
ATOM 332 C C . GLY A 1 73 ? -1.631 45.047 39.976 1.00 101.13 51 GLY A C 1
ATOM 333 O O . GLY A 1 73 ? -1.513 45.247 41.183 1.00 104.34 51 GLY A O 1
ATOM 334 N N . GLN A 1 74 ? -2.344 45.835 39.177 1.00 98.52 52 GLN A N 1
ATOM 335 C CA . GLN A 1 74 ? -3.005 47.035 39.681 1.00 87.10 52 GLN A CA 1
ATOM 336 C C . GLN A 1 74 ? -4.412 46.750 40.197 1.00 85.92 52 GLN A C 1
ATOM 337 O O . GLN A 1 74 ? -5.074 47.636 40.734 1.00 86.18 52 GLN A O 1
ATOM 343 N N . ALA A 1 75 ? -4.861 45.511 40.043 1.00 87.90 53 ALA A N 1
ATOM 344 C CA . ALA A 1 75 ? -6.207 45.139 40.463 1.00 97.51 53 ALA A CA 1
ATOM 345 C C . ALA A 1 75 ? -6.267 44.762 41.939 1.00 99.60 53 ALA A C 1
ATOM 346 O O . ALA A 1 75 ? -5.347 44.142 42.472 1.00 90.09 53 ALA A O 1
ATOM 348 N N . SER A 1 76 ? -7.361 45.140 42.590 1.00 107.91 54 SER A N 1
ATOM 349 C CA . SER A 1 76 ? -7.578 44.804 43.990 1.00 111.73 54 SER A CA 1
ATOM 350 C C . SER A 1 76 ? -7.827 43.307 44.141 1.00 117.01 54 SER A C 1
ATOM 351 O O . SER A 1 76 ? -7.708 42.756 45.234 1.00 115.22 54 SER A O 1
ATOM 354 N N . GLU A 1 77 ? -8.172 42.654 43.036 1.00 129.88 55 GLU A N 1
ATOM 355 C CA . GLU A 1 77 ? -8.529 41.237 43.053 1.00 134.34 55 GLU A CA 1
ATOM 356 C C . GLU A 1 77 ? -7.341 40.321 42.780 1.00 123.24 55 GLU A C 1
ATOM 357 O O . GLU A 1 77 ? -7.223 39.255 43.381 1.00 125.22 55 GLU A O 1
ATOM 363 N N . ASP A 1 78 ? -6.467 40.731 41.868 1.00 108.40 56 ASP A N 1
ATOM 364 C CA . ASP A 1 78 ? -5.322 39.907 41.502 1.00 101.12 56 ASP A CA 1
ATOM 365 C C . ASP A 1 78 ? -4.263 39.865 42.594 1.00 95.88 56 ASP A C 1
ATOM 366 O O . ASP A 1 78 ? -3.716 38.805 42.887 1.00 95.17 56 ASP A O 1
ATOM 371 N N . ARG A 1 79 ? -3.973 41.016 43.194 1.00 95.07 57 ARG A N 1
ATOM 372 C CA . ARG A 1 79 ? -3.008 41.073 44.288 1.00 90.00 57 ARG A CA 1
ATOM 373 C C . ARG A 1 79 ? -3.386 40.097 45.404 1.00 83.44 57 ARG A C 1
ATOM 374 O O . ARG A 1 79 ? -2.549 39.334 45.879 1.00 55.17 57 ARG A O 1
ATOM 382 N N . ARG A 1 80 ? -4.650 40.119 45.818 1.00 96.47 58 ARG A N 1
ATOM 383 C CA . ARG A 1 80 ? -5.141 39.130 46.770 1.00 98.14 58 ARG A CA 1
ATOM 384 C C . ARG A 1 80 ? -4.905 37.730 46.211 1.00 100.35 58 ARG A C 1
ATOM 385 O O . ARG A 1 80 ? -4.233 36.910 46.835 1.00 97.91 58 ARG A O 1
ATOM 393 N N . ASN A 1 81 ? -5.455 37.472 45.027 1.00 102.93 59 ASN A N 1
ATOM 394 C CA . ASN A 1 81 ? -5.274 36.194 44.344 1.00 98.87 59 ASN A CA 1
ATOM 395 C C . ASN A 1 81 ? -3.834 35.703 44.388 1.00 112.52 59 ASN A C 1
ATOM 396 O O . ASN A 1 81 ? -3.547 34.646 44.948 1.00 118.83 59 ASN A O 1
ATOM 401 N N . GLY A 1 82 ? -2.932 36.474 43.787 1.00 116.47 60 GLY A N 1
ATOM 402 C CA . GLY A 1 82 ? -1.525 36.118 43.739 1.00 116.77 60 GLY A CA 1
ATOM 403 C C . GLY A 1 82 ? -0.929 35.824 45.105 1.00 115.34 60 GLY A C 1
ATOM 404 O O . GLY A 1 82 ? -0.232 34.827 45.288 1.00 118.42 60 GLY A O 1
ATOM 405 N N . ALA A 1 83 ? -1.205 36.696 46.068 1.00 104.77 61 ALA A N 1
ATOM 406 C CA . ALA A 1 83 ? -0.672 36.539 47.414 1.00 90.14 61 ALA A CA 1
ATOM 407 C C . ALA A 1 83 ? -1.191 35.253 48.028 1.00 87.53 61 ALA A C 1
ATOM 408 O O . ALA A 1 83 ? -0.592 34.707 48.953 1.00 86.09 61 ALA A O 1
ATOM 410 N N . ARG A 1 84 ? -2.311 34.775 47.500 1.00 95.42 62 ARG A N 1
ATOM 411 C CA . ARG A 1 84 ? -2.957 33.572 48.004 1.00 109.93 62 ARG A CA 1
ATOM 412 C C . ARG A 1 84 ? -2.192 32.328 47.557 1.00 108.64 62 ARG A C 1
ATOM 413 O O . ARG A 1 84 ? -2.206 31.297 48.234 1.00 94.08 62 ARG A O 1
ATOM 421 N N . ILE A 1 85 ? -1.523 32.440 46.413 1.00 111.06 63 ILE A N 1
ATOM 422 C CA . ILE A 1 85 ? -0.697 31.363 45.880 1.00 108.38 63 ILE A CA 1
ATOM 423 C C . ILE A 1 85 ? 0.566 31.200 46.716 1.00 105.60 63 ILE A C 1
ATOM 424 O O . ILE A 1 85 ? 0.967 30.084 47.052 1.00 112.39 63 ILE A O 1
ATOM 429 N N . LEU A 1 86 ? 1.193 32.325 47.040 1.00 94.40 64 LEU A N 1
ATOM 430 C CA . LEU A 1 86 ? 2.380 32.338 47.884 1.00 92.13 64 LEU A CA 1
ATOM 431 C C . LEU A 1 86 ? 2.084 31.606 49.185 1.00 94.01 64 LEU A C 1
ATOM 432 O O . LEU A 1 86 ? 2.941 30.919 49.741 1.00 90.97 64 LEU A O 1
ATOM 437 N N . ARG A 1 87 ? 0.850 31.755 49.653 1.00 105.52 65 ARG A N 1
ATOM 438 C CA . ARG A 1 87 ? 0.416 31.206 50.930 1.00 116.52 65 ARG A CA 1
ATOM 439 C C . ARG A 1 87 ? 0.453 29.684 50.918 1.00 130.35 65 ARG A C 1
ATOM 440 O O . ARG A 1 87 ? 0.659 29.048 51.952 1.00 144.62 65 ARG A O 1
ATOM 448 N N . SER A 1 88 ? 0.257 29.105 49.740 1.00 123.55 66 SER A N 1
ATOM 449 C CA . SER A 1 88 ? 0.194 27.656 49.599 1.00 118.26 66 SER A CA 1
ATOM 450 C C . SER A 1 88 ? 1.512 26.973 49.953 1.00 125.92 66 SER A C 1
ATOM 451 O O . SER A 1 88 ? 1.521 25.882 50.522 1.00 128.72 66 SER A O 1
ATOM 454 N N . LEU A 1 89 ? 2.623 27.623 49.624 1.00 120.84 67 LEU A N 1
ATOM 455 C CA . LEU A 1 89 ? 3.930 26.984 49.703 1.00 119.81 67 LEU A CA 1
ATOM 456 C C . LEU A 1 89 ? 4.642 27.217 51.034 1.00 143.24 67 LEU A C 1
ATOM 457 O O . LEU A 1 89 ? 5.610 27.975 51.098 1.00 150.20 67 LEU A O 1
ATOM 462 N N . MET A 1 90 ? 4.171 26.559 52.091 1.00 157.28 68 MET A N 1
ATOM 463 C CA . MET A 1 90 ? 4.808 26.660 53.405 1.00 165.80 68 MET A CA 1
ATOM 464 C C . MET A 1 90 ? 5.074 25.294 54.043 1.00 170.12 68 MET A C 1
ATOM 465 O O . MET A 1 90 ? 4.145 24.537 54.329 1.00 168.07 68 MET A O 1
ATOM 470 N N . PHE A 1 91 ? 6.351 24.991 54.263 1.00 172.84 69 PHE A N 1
ATOM 471 C CA . PHE A 1 91 ? 6.760 23.718 54.849 1.00 169.56 69 PHE A CA 1
ATOM 472 C C . PHE A 1 91 ? 7.967 23.909 55.771 1.00 167.55 69 PHE A C 1
ATOM 473 O O . PHE A 1 91 ? 7.983 24.810 56.611 1.00 162.66 69 PHE A O 1
ATOM 481 N N . GLN A 1 92 ? 8.973 23.051 55.610 1.00 167.53 70 GLN A N 1
ATOM 482 C CA . GLN A 1 92 ? 10.249 23.220 56.300 1.00 161.83 70 GLN A CA 1
ATOM 483 C C . GLN A 1 92 ? 11.116 24.211 55.546 1.00 162.02 70 GLN A C 1
ATOM 484 O O . GLN A 1 92 ? 12.283 23.940 55.249 1.00 146.67 70 GLN A O 1
ATOM 490 N N . PHE A 1 93 ? 10.520 25.358 55.232 1.00 173.28 71 PHE A N 1
ATOM 491 C CA . PHE A 1 93 ? 11.198 26.431 54.518 1.00 167.71 71 PHE A CA 1
ATOM 492 C C . PHE A 1 93 ? 11.866 27.383 55.503 1.00 164.40 71 PHE A C 1
ATOM 493 O O . PHE A 1 93 ? 11.209 27.959 56.368 1.00 150.56 71 PHE A O 1
ATOM 501 N N . LYS A 1 94 ? 13.180 27.532 55.361 1.00 168.24 72 LYS A N 1
ATOM 502 C CA . LYS A 1 94 ? 13.991 28.327 56.279 1.00 162.71 72 LYS A CA 1
ATOM 503 C C . LYS A 1 94 ? 13.558 29.791 56.277 1.00 160.53 72 LYS A C 1
ATOM 504 O O . LYS A 1 94 ? 13.001 30.282 55.293 1.00 162.17 72 LYS A O 1
ATOM 510 N N . LEU A 1 95 ? 13.811 30.480 57.387 1.00 149.59 73 LEU A N 1
ATOM 511 C CA . LEU A 1 95 ? 13.495 31.899 57.504 1.00 128.80 73 LEU A CA 1
ATOM 512 C C . LEU A 1 95 ? 14.387 32.628 58.509 1.00 122.49 73 LEU A C 1
ATOM 513 O O . LEU A 1 95 ? 14.413 32.295 59.692 1.00 115.47 73 LEU A O 1
ATOM 518 N N . VAL A 1 96 ? 15.130 33.619 58.031 1.00 130.37 74 VAL A N 1
ATOM 519 C CA . VAL A 1 96 ? 15.870 34.489 58.935 1.00 139.86 74 VAL A CA 1
ATOM 520 C C . VAL A 1 96 ? 14.895 35.455 59.585 1.00 139.75 74 VAL A C 1
ATOM 521 O O . VAL A 1 96 ? 13.942 35.906 58.955 1.00 143.08 74 VAL A O 1
ATOM 525 N N . THR A 1 97 ? 15.126 35.764 60.852 1.00 133.71 75 THR A N 1
ATOM 526 C CA . THR A 1 97 ? 14.239 36.660 61.569 1.00 127.81 75 THR A CA 1
ATOM 527 C C . THR A 1 97 ? 15.028 37.633 62.429 1.00 138.27 75 THR A C 1
ATOM 528 O O . THR A 1 97 ? 14.744 37.804 63.613 1.00 143.61 75 THR A O 1
ATOM 532 N N . ASP A 1 98 ? 16.028 38.265 61.827 1.00 142.80 76 ASP A N 1
ATOM 533 C CA . ASP A 1 98 ? 16.772 39.309 62.512 1.00 153.78 76 ASP A CA 1
ATOM 534 C C . ASP A 1 98 ? 16.060 40.635 62.289 1.00 148.52 76 ASP A C 1
ATOM 535 O O . ASP A 1 98 ? 15.863 41.056 61.149 1.00 147.23 76 ASP A O 1
ATOM 540 N N . PHE A 1 99 ? 15.670 41.287 63.380 1.00 139.52 77 PHE A N 1
ATOM 541 C CA . PHE A 1 99 ? 14.886 42.514 63.289 1.00 123.89 77 PHE A CA 1
ATOM 542 C C . PHE A 1 99 ? 15.585 43.729 63.888 1.00 116.03 77 PHE A C 1
ATOM 543 O O . PHE A 1 99 ? 15.709 43.855 65.105 1.00 108.62 77 PHE A O 1
ATOM 551 N N . LYS A 1 100 ? 16.033 44.624 63.017 1.00 121.91 78 LYS A N 1
ATOM 552 C CA . LYS A 1 100 ? 16.682 45.853 63.447 1.00 127.17 78 LYS A CA 1
ATOM 553 C C . LYS A 1 100 ? 15.639 46.868 63.906 1.00 115.91 78 LYS A C 1
ATOM 554 O O . LYS A 1 100 ? 15.012 47.540 63.087 1.00 123.80 78 LYS A O 1
ATOM 560 N N . ILE A 1 101 ? 15.457 46.970 65.218 1.00 87.63 79 ILE A N 1
ATOM 561 C CA . ILE A 1 101 ? 14.485 47.894 65.788 1.00 74.06 79 ILE A CA 1
ATOM 562 C C . ILE A 1 101 ? 15.005 49.323 65.784 1.00 76.14 79 ILE A C 1
ATOM 563 O O . ILE A 1 101 ? 15.485 49.821 66.797 1.00 76.65 79 ILE A O 1
ATOM 568 N N . GLU A 1 102 ? 14.900 49.982 64.638 1.00 80.87 80 GLU A N 1
ATOM 569 C CA . GLU A 1 102 ? 15.439 51.322 64.494 1.00 99.36 80 GLU A CA 1
ATOM 570 C C . GLU A 1 102 ? 14.358 52.310 64.068 1.00 105.16 80 GLU A C 1
ATOM 571 O O . GLU A 1 102 ? 13.630 52.072 63.104 1.00 109.95 80 GLU A O 1
ATOM 577 N N . TYR A 1 103 ? 14.254 53.416 64.797 1.00 95.94 81 TYR A N 1
ATOM 578 C CA . TYR A 1 103 ? 13.306 54.468 64.454 1.00 81.08 81 TYR A CA 1
ATOM 579 C C . TYR A 1 103 ? 14.038 55.584 63.728 1.00 87.87 81 TYR A C 1
ATOM 580 O O . TYR A 1 103 ? 14.118 56.719 64.205 1.00 81.33 81 TYR A O 1
ATOM 589 N N . LYS A 1 104 ? 14.582 55.232 62.568 1.00 96.49 82 LYS A N 1
ATOM 590 C CA . LYS A 1 104 ? 15.339 56.159 61.745 1.00 108.25 82 LYS A CA 1
ATOM 591 C C . LYS A 1 104 ? 14.385 57.070 60.991 1.00 111.23 82 LYS A C 1
ATOM 592 O O . LYS A 1 104 ? 13.440 56.602 60.356 1.00 108.66 82 LYS A O 1
ATOM 598 N N . GLU A 1 105 ? 14.633 58.373 61.071 1.00 116.15 83 GLU A N 1
ATOM 599 C CA . GLU A 1 105 ? 13.809 59.348 60.370 1.00 119.88 83 GLU A CA 1
ATOM 600 C C . GLU A 1 105 ? 14.146 59.395 58.877 1.00 114.03 83 GLU A C 1
ATOM 601 O O . GLU A 1 105 ? 15.313 59.450 58.493 1.00 99.55 83 GLU A O 1
ATOM 607 N N . SER A 1 106 ? 13.115 59.362 58.039 1.00 113.48 84 SER A N 1
ATOM 608 C CA . SER A 1 106 ? 13.307 59.424 56.598 1.00 113.47 84 SER A CA 1
ATOM 609 C C . SER A 1 106 ? 12.951 60.802 56.062 1.00 116.21 84 SER A C 1
ATOM 610 O O . SER A 1 106 ? 12.375 61.628 56.770 1.00 119.54 84 SER A O 1
ATOM 613 N N . SER A 1 107 ? 13.309 61.045 54.808 1.00 112.89 85 SER A N 1
ATOM 614 C CA . SER A 1 107 ? 12.928 62.272 54.127 1.00 116.13 85 SER A CA 1
ATOM 615 C C . SER A 1 107 ? 12.223 61.920 52.825 1.00 114.28 85 SER A C 1
ATOM 616 O O . SER A 1 107 ? 11.846 62.799 52.048 1.00 113.70 85 SER A O 1
ATOM 619 N N . SER A 1 108 ? 12.050 60.621 52.599 1.00 108.36 86 SER A N 1
ATOM 620 C CA . SER A 1 108 ? 11.292 60.135 51.454 1.00 107.96 86 SER A CA 1
ATOM 621 C C . SER A 1 108 ? 9.823 60.514 51.602 1.00 102.03 86 SER A C 1
ATOM 622 O O . SER A 1 108 ? 9.399 60.988 52.655 1.00 101.63 86 SER A O 1
ATOM 625 N N . ILE A 1 109 ? 9.056 60.307 50.539 1.00 89.51 87 ILE A N 1
ATOM 626 C CA . ILE A 1 109 ? 7.611 60.506 50.560 1.00 83.70 87 ILE A CA 1
ATOM 627 C C . ILE A 1 109 ? 6.986 59.560 49.546 1.00 84.42 87 ILE A C 1
ATOM 628 O O . ILE A 1 109 ? 7.343 59.587 48.368 1.00 81.81 87 ILE A O 1
ATOM 633 N N . TYR A 1 110 ? 6.063 58.717 49.998 1.00 81.00 88 TYR A N 1
ATOM 634 C CA . TYR A 1 110 ? 5.480 57.701 49.127 1.00 75.88 88 TYR A CA 1
ATOM 635 C C . TYR A 1 110 ? 4.044 58.023 48.750 1.00 77.88 88 TYR A C 1
ATOM 636 O O . TYR A 1 110 ? 3.177 58.134 49.614 1.00 88.46 88 TYR A O 1
ATOM 645 N N . LEU A 1 111 ? 3.803 58.170 47.450 1.00 68.03 89 LEU A N 1
ATOM 646 C CA . LEU A 1 111 ? 2.485 58.531 46.939 1.00 63.88 89 LEU A CA 1
ATOM 647 C C . LEU A 1 111 ? 1.925 57.456 46.008 1.00 71.63 89 LEU A C 1
ATOM 648 O O . LEU A 1 111 ? 2.313 56.291 46.087 1.00 72.67 89 LEU A O 1
ATOM 653 N N . SER A 1 112 ? 1.008 57.848 45.130 1.00 71.70 90 SER A N 1
ATOM 654 C CA . SER A 1 112 ? 0.399 56.899 44.207 1.00 79.86 90 SER A CA 1
ATOM 655 C C . SER A 1 112 ? 1.417 56.416 43.186 1.00 81.61 90 SER A C 1
ATOM 656 O O . SER A 1 112 ? 1.428 55.247 42.800 1.00 74.29 90 SER A O 1
ATOM 659 N N . SER A 1 113 ? 2.274 57.336 42.760 1.00 79.32 91 SER A N 1
ATOM 660 C CA . SER A 1 113 ? 3.237 57.080 41.704 1.00 72.47 91 SER A CA 1
ATOM 661 C C . SER A 1 113 ? 4.153 58.284 41.581 1.00 77.49 91 SER A C 1
ATOM 662 O O . SER A 1 113 ? 4.030 59.243 42.339 1.00 80.21 91 SER A O 1
ATOM 665 N N . THR A 1 114 ? 5.072 58.236 40.625 1.00 86.24 92 THR A N 1
ATOM 666 C CA . THR A 1 114 ? 6.065 59.293 40.479 1.00 88.54 92 THR A CA 1
ATOM 667 C C . THR A 1 114 ? 5.449 60.556 39.875 1.00 94.11 92 THR A C 1
ATOM 668 O O . THR A 1 114 ? 5.850 61.680 40.200 1.00 78.74 92 THR A O 1
ATOM 672 N N . GLY A 1 115 ? 4.464 60.356 39.003 1.00 104.51 93 GLY A N 1
ATOM 673 C CA . GLY A 1 115 ? 3.741 61.454 38.389 1.00 108.62 93 GLY A CA 1
ATOM 674 C C . GLY A 1 115 ? 4.433 62.035 37.172 1.00 111.37 93 GLY A C 1
ATOM 675 O O . GLY A 1 115 ? 4.038 63.085 36.666 1.00 111.35 93 GLY A O 1
ATOM 676 N N . GLU A 1 116 ? 5.469 61.350 36.699 1.00 118.26 94 GLU A N 1
ATOM 677 C CA . GLU A 1 116 ? 6.227 61.825 35.550 1.00 120.98 94 GLU A CA 1
ATOM 678 C C . GLU A 1 116 ? 5.336 61.953 34.321 1.00 120.49 94 GLU A C 1
ATOM 679 O O . GLU A 1 116 ? 5.652 62.695 33.391 1.00 128.57 94 GLU A O 1
ATOM 685 N N . GLN A 1 117 ? 4.216 61.238 34.326 1.00 109.01 95 GLN A N 1
ATOM 686 C CA . GLN A 1 117 ? 3.296 61.273 33.197 1.00 105.83 95 GLN A CA 1
ATOM 687 C C . GLN A 1 117 ? 2.411 62.514 33.225 1.00 104.50 95 GLN A C 1
ATOM 688 O O . GLN A 1 117 ? 1.493 62.650 32.417 1.00 101.51 95 GLN A O 1
ATOM 694 N N . PHE A 1 118 ? 2.687 63.418 34.157 1.00 107.81 96 PHE A N 1
ATOM 695 C CA . PHE A 1 118 ? 1.931 64.660 34.251 1.00 109.94 96 PHE A CA 1
ATOM 696 C C . PHE A 1 118 ? 2.711 65.809 33.632 1.00 102.29 96 PHE A C 1
ATOM 697 O O . PHE A 1 118 ? 2.284 66.961 33.680 1.00 93.41 96 PHE A O 1
ATOM 705 N N . ASN A 1 119 ? 3.863 65.489 33.059 1.00 110.63 97 ASN A N 1
ATOM 706 C CA . ASN A 1 119 ? 4.663 66.492 32.372 1.00 127.46 97 ASN A CA 1
ATOM 707 C C . ASN A 1 119 ? 4.346 66.484 30.879 1.00 120.88 97 ASN A C 1
ATOM 708 O O . ASN A 1 119 ? 5.141 66.028 30.058 1.00 121.91 97 ASN A O 1
ATOM 713 N N . VAL A 1 120 ? 3.166 66.997 30.549 1.00 112.47 98 VAL A N 1
ATOM 714 C CA . VAL A 1 120 ? 2.629 66.930 29.197 1.00 114.42 98 VAL A CA 1
ATOM 715 C C . VAL A 1 120 ? 2.019 68.278 28.794 1.00 114.20 98 VAL A C 1
ATOM 716 O O . VAL A 1 120 ? 1.765 69.131 29.646 1.00 102.45 98 VAL A O 1
ATOM 720 N N . GLN A 1 121 ? 1.810 68.475 27.495 1.00 120.32 99 GLN A N 1
ATOM 721 C CA . GLN A 1 121 ? 1.218 69.710 26.988 1.00 114.49 99 GLN A CA 1
ATOM 722 C C . GLN A 1 121 ? -0.302 69.667 27.065 1.00 101.01 99 GLN A C 1
ATOM 723 O O . GLN A 1 121 ? -0.935 68.720 26.594 1.00 89.39 99 GLN A O 1
ATOM 729 N N . ALA A 1 122 ? -0.876 70.706 27.659 1.00 96.12 100 ALA A N 1
ATOM 730 C CA . ALA A 1 122 ? -2.321 70.831 27.776 1.00 92.78 100 ALA A CA 1
ATOM 731 C C . ALA A 1 122 ? -2.934 71.397 26.495 1.00 98.79 100 ALA A C 1
ATOM 732 O O . ALA A 1 122 ? -2.420 72.365 25.931 1.00 112.98 100 ALA A O 1
ATOM 734 N N . PRO A 1 123 ? -4.034 70.788 26.027 1.00 87.73 101 PRO A N 1
ATOM 735 C CA . PRO A 1 123 ? -4.763 71.277 24.852 1.00 81.67 101 PRO A CA 1
ATOM 736 C C . PRO A 1 123 ? -5.079 72.762 24.943 1.00 61.99 101 PRO A C 1
ATOM 737 O O . PRO A 1 123 ? -4.853 73.385 25.979 1.00 45.71 101 PRO A O 1
ATOM 741 N N . SER A 1 124 ? -5.588 73.323 23.852 1.00 61.83 102 SER A N 1
ATOM 742 C CA . SER A 1 124 ? -6.049 74.703 23.861 1.00 66.70 102 SER A CA 1
ATOM 743 C C . SER A 1 124 ? -7.024 74.879 25.010 1.00 74.87 102 SER A C 1
ATOM 744 O O . SER A 1 124 ? -7.570 73.903 25.513 1.00 86.99 102 SER A O 1
ATOM 747 N N . ILE A 1 125 ? -7.244 76.115 25.433 1.00 76.87 103 ILE A N 1
ATOM 748 C CA . ILE A 1 125 ? -8.238 76.370 26.464 1.00 79.98 103 ILE A CA 1
ATOM 749 C C . ILE A 1 125 ? -9.631 76.445 25.829 1.00 89.38 103 ILE A C 1
ATOM 750 O O . ILE A 1 125 ? -10.628 76.691 26.508 1.00 90.58 103 ILE A O 1
ATOM 755 N N . GLN A 1 126 ? -9.688 76.197 24.521 1.00 98.50 104 GLN A N 1
ATOM 756 C CA . GLN A 1 126 ? -10.960 76.101 23.804 1.00 93.69 104 GLN A CA 1
ATOM 757 C C . GLN A 1 126 ? -11.407 74.642 23.731 1.00 82.48 104 GLN A C 1
ATOM 758 O O . GLN A 1 126 ? -12.574 74.330 23.952 1.00 76.64 104 GLN A O 1
ATOM 764 N N . GLU A 1 127 ? -10.466 73.751 23.433 1.00 75.91 105 GLU A N 1
ATOM 765 C CA . GLU A 1 127 ? -10.746 72.319 23.396 1.00 82.35 105 GLU A CA 1
ATOM 766 C C . GLU A 1 127 ? -11.116 71.806 24.794 1.00 86.01 105 GLU A C 1
ATOM 767 O O . GLU A 1 127 ? -11.839 70.816 24.937 1.00 90.78 105 GLU A O 1
ATOM 773 N N . GLN A 1 128 ? -10.624 72.492 25.823 1.00 71.80 106 GLN A N 1
ATOM 774 C CA . GLN A 1 128 ? -10.871 72.098 27.205 1.00 54.50 106 GLN A CA 1
ATOM 775 C C . GLN A 1 128 ? -12.281 72.446 27.668 1.00 73.10 106 GLN A C 1
ATOM 776 O O . GLN A 1 128 ? -12.971 71.605 28.248 1.00 69.04 106 GLN A O 1
ATOM 782 N N . LYS A 1 129 ? -12.704 73.687 27.434 1.00 80.86 107 LYS A N 1
ATOM 783 C CA . LYS A 1 129 ? -14.066 74.086 27.776 1.00 73.32 107 LYS A CA 1
ATOM 784 C C . LYS A 1 129 ? -15.041 73.112 27.129 1.00 75.19 107 LYS A C 1
ATOM 785 O O . LYS A 1 129 ? -16.049 72.744 27.728 1.00 70.92 107 LYS A O 1
ATOM 791 N N . ARG A 1 130 ? -14.722 72.698 25.902 1.00 84.95 108 ARG A N 1
ATOM 792 C CA . ARG A 1 130 ? -15.517 71.718 25.167 1.00 76.72 108 ARG A CA 1
ATOM 793 C C . ARG A 1 130 ? -15.673 70.444 25.981 1.00 63.69 108 ARG A C 1
ATOM 794 O O . ARG A 1 130 ? -16.750 69.848 26.017 1.00 54.13 108 ARG A O 1
ATOM 802 N N . MET A 1 131 ? -14.585 70.038 26.629 1.00 60.93 109 MET A N 1
ATOM 803 C CA . MET A 1 131 ? -14.566 68.838 27.458 1.00 76.80 109 MET A CA 1
ATOM 804 C C . MET A 1 131 ? -15.394 68.989 28.733 1.00 80.18 109 MET A C 1
ATOM 805 O O . MET A 1 131 ? -16.118 68.072 29.125 1.00 85.98 109 MET A O 1
ATOM 810 N N . VAL A 1 132 ? -15.280 70.142 29.383 1.00 71.19 110 VAL A N 1
ATOM 811 C CA . VAL A 1 132 ? -16.066 70.416 30.580 1.00 65.27 110 VAL A CA 1
ATOM 812 C C . VAL A 1 132 ? -17.560 70.373 30.259 1.00 57.93 110 VAL A C 1
ATOM 813 O O . VAL A 1 132 ? -18.356 69.837 31.033 1.00 44.74 110 VAL A O 1
ATOM 817 N N . ARG A 1 133 ? -17.934 70.940 29.115 1.00 45.00 111 ARG A N 1
ATOM 818 C CA . ARG A 1 133 ? -19.326 70.920 28.670 1.00 58.36 111 ARG A CA 1
ATOM 819 C C . ARG A 1 133 ? -19.865 69.496 28.571 1.00 65.53 111 ARG A C 1
ATOM 820 O O . ARG A 1 133 ? -20.994 69.212 28.982 1.00 51.95 111 ARG A O 1
ATOM 828 N N . LYS A 1 134 ? -19.055 68.599 28.022 1.00 70.41 112 LYS A N 1
ATOM 829 C CA . LYS A 1 134 ? -19.488 67.227 27.837 1.00 66.19 112 LYS A CA 1
ATOM 830 C C . LYS A 1 134 ? -19.622 66.523 29.182 1.00 57.73 112 LYS A C 1
ATOM 831 O O . LYS A 1 134 ? -20.664 65.943 29.478 1.00 60.67 112 LYS A O 1
ATOM 837 N N . ILE A 1 135 ? -18.573 66.593 29.997 1.00 52.92 113 ILE A N 1
ATOM 838 C CA . ILE A 1 135 ? -18.547 65.912 31.295 1.00 51.54 113 ILE A CA 1
ATOM 839 C C . ILE A 1 135 ? -19.667 66.354 32.238 1.00 58.04 113 ILE A C 1
ATOM 840 O O . ILE A 1 135 ? -20.218 65.541 32.982 1.00 55.36 113 ILE A O 1
ATOM 845 N N . ALA A 1 136 ? -19.997 67.642 32.201 1.00 66.36 114 ALA A N 1
ATOM 846 C CA . ALA A 1 136 ? -21.019 68.203 33.081 1.00 60.87 114 ALA A CA 1
ATOM 847 C C . ALA A 1 136 ? -22.392 68.289 32.413 1.00 53.84 114 ALA A C 1
ATOM 848 O O . ALA A 1 136 ? -23.306 68.929 32.932 1.00 51.30 114 ALA A O 1
ATOM 850 N N . LYS A 1 137 ? -22.526 67.655 31.255 1.00 45.87 115 LYS A N 1
ATOM 851 C CA . LYS A 1 137 ? -23.814 67.551 30.584 1.00 50.85 115 LYS A CA 1
ATOM 852 C C . LYS A 1 137 ? -24.450 68.907 30.325 1.00 44.31 115 LYS A C 1
ATOM 853 O O . LYS A 1 137 ? -25.598 69.140 30.689 1.00 51.50 115 LYS A O 1
ATOM 859 N N . LEU A 1 138 ? -23.705 69.799 29.686 1.00 41.98 116 LEU A N 1
ATOM 860 C CA . LEU A 1 138 ? -24.198 71.148 29.437 1.00 45.14 116 LEU A CA 1
ATOM 861 C C . LEU A 1 138 ? -24.544 71.362 27.972 1.00 48.91 116 LEU A C 1
ATOM 862 O O . LEU A 1 138 ? -24.339 72.442 27.433 1.00 63.21 116 LEU A O 1
ATOM 867 N N . GLU A 1 139 ? -25.082 70.334 27.331 1.00 55.23 117 GLU A N 1
ATOM 868 C CA . GLU A 1 139 ? -25.479 70.442 25.934 1.00 55.58 117 GLU A CA 1
ATOM 869 C C . GLU A 1 139 ? -26.670 71.382 25.745 1.00 49.16 117 GLU A C 1
ATOM 870 O O . GLU A 1 139 ? -27.578 71.414 26.567 1.00 56.61 117 GLU A O 1
ATOM 876 N N . HIS A 1 140 ? -26.637 72.152 24.660 1.00 47.78 118 HIS A N 1
ATOM 877 C CA . HIS A 1 140 ? -27.742 73.021 24.254 1.00 59.79 118 HIS A CA 1
ATOM 878 C C . HIS A 1 140 ? -27.796 74.336 25.017 1.00 65.64 118 HIS A C 1
ATOM 879 O O . HIS A 1 140 ? -28.502 75.264 24.619 1.00 65.43 118 HIS A O 1
ATOM 886 N N . VAL A 1 141 ? -27.044 74.422 26.107 1.00 56.48 119 VAL A N 1
ATOM 887 C CA . VAL A 1 141 ? -27.081 75.616 26.938 1.00 51.48 119 VAL A CA 1
ATOM 888 C C . VAL A 1 141 ? -25.734 76.324 27.005 1.00 68.33 119 VAL A C 1
ATOM 889 O O . VAL A 1 141 ? -24.701 75.747 26.662 1.00 65.23 119 VAL A O 1
ATOM 893 N N . GLU A 1 142 ? -25.756 77.578 27.450 1.00 80.13 120 GLU A N 1
ATOM 894 C CA . GLU A 1 142 ? -24.550 78.397 27.537 1.00 87.26 120 GLU A CA 1
ATOM 895 C C . GLU A 1 142 ? -23.902 78.250 28.901 1.00 83.22 120 GLU A C 1
ATOM 896 O O . GLU A 1 142 ? -24.586 78.181 29.919 1.00 82.05 120 GLU A O 1
ATOM 902 N N . ALA A 1 143 ? -22.576 78.209 28.915 1.00 83.58 121 ALA A N 1
ATOM 903 C CA . ALA A 1 143 ? -21.833 78.053 30.154 1.00 84.10 121 ALA A CA 1
ATOM 904 C C . ALA A 1 143 ? -20.658 79.014 30.182 1.00 96.06 121 ALA A C 1
ATOM 905 O O . ALA A 1 143 ? -19.656 78.792 29.507 1.00 105.78 121 ALA A O 1
ATOM 907 N N . ASN A 1 144 ? -20.782 80.080 30.964 1.00 98.56 122 ASN A N 1
ATOM 908 C CA . ASN A 1 144 ? -19.698 81.045 31.101 1.00 104.20 122 ASN A CA 1
ATOM 909 C C . ASN A 1 144 ? -19.279 81.205 32.555 1.00 95.03 122 ASN A C 1
ATOM 910 O O . ASN A 1 144 ? -19.364 82.298 33.116 1.00 95.92 122 ASN A O 1
ATOM 915 N N . PHE A 1 145 ? -18.832 80.114 33.167 1.00 82.09 123 PHE A N 1
ATOM 916 C CA . PHE A 1 145 ? -18.432 80.160 34.568 1.00 66.09 123 PHE A CA 1
ATOM 917 C C . PHE A 1 145 ? -17.001 79.703 34.785 1.00 78.05 123 PHE A C 1
ATOM 918 O O . PHE A 1 145 ? -16.615 79.382 35.906 1.00 87.58 123 PHE A O 1
ATOM 926 N N . LEU A 1 146 ? -16.221 79.677 33.709 1.00 80.34 124 LEU A N 1
ATOM 927 C CA . LEU A 1 146 ? -14.784 79.447 33.809 1.00 75.18 124 LEU A CA 1
ATOM 928 C C . LEU A 1 146 ? -14.050 80.556 33.063 1.00 80.02 124 LEU A C 1
ATOM 929 O O . LEU A 1 146 ? -14.624 81.206 32.192 1.00 95.19 124 LEU A O 1
ATOM 934 N N . SER A 1 147 ? -12.787 80.777 33.410 1.00 81.99 125 SER A N 1
ATOM 935 C CA . SER A 1 147 ? -12.003 81.837 32.789 1.00 95.78 125 SER A CA 1
ATOM 936 C C . SER A 1 147 ? -10.581 81.376 32.491 1.00 95.52 125 SER A C 1
ATOM 937 O O . SER A 1 147 ? -10.288 80.182 32.529 1.00 78.34 125 SER A O 1
ATOM 940 N N . ASP A 1 148 ? -9.706 82.329 32.188 1.00 105.66 126 ASP A N 1
ATOM 941 C CA . ASP A 1 148 ? -8.312 82.029 31.880 1.00 112.29 126 ASP A CA 1
ATOM 942 C C . ASP A 1 148 ? -7.534 81.593 33.121 1.00 116.84 126 ASP A C 1
ATOM 943 O O . ASP A 1 148 ? -6.727 80.662 33.062 1.00 111.14 126 ASP A O 1
ATOM 948 N N . ILE A 1 149 ? -7.781 82.272 34.240 1.00 117.25 127 ILE A N 1
ATOM 949 C CA . ILE A 1 149 ? -7.152 81.921 35.509 1.00 107.68 127 ILE A CA 1
ATOM 950 C C . ILE A 1 149 ? -7.302 80.429 35.746 1.00 97.28 127 ILE A C 1
ATOM 951 O O . ILE A 1 149 ? -6.328 79.721 35.992 1.00 94.79 127 ILE A O 1
ATOM 956 N N . ASP A 1 150 ? -8.545 79.968 35.652 1.00 91.25 128 ASP A N 1
ATOM 957 C CA . ASP A 1 150 ? -8.913 78.590 35.951 1.00 67.71 128 ASP A CA 1
ATOM 958 C C . ASP A 1 150 ? -8.083 77.545 35.205 1.00 73.85 128 ASP A C 1
ATOM 959 O O . ASP A 1 150 ? -7.978 76.404 35.649 1.00 84.94 128 ASP A O 1
ATOM 964 N N . PHE A 1 151 ? -7.486 77.931 34.084 1.00 80.23 129 PHE A N 1
ATOM 965 C CA . PHE A 1 151 ? -6.760 76.972 33.258 1.00 76.58 129 PHE A CA 1
ATOM 966 C C . PHE A 1 151 ? -5.242 77.121 33.351 1.00 76.86 129 PHE A C 1
ATOM 967 O O . PHE A 1 151 ? -4.499 76.420 32.658 1.00 63.54 129 PHE A O 1
ATOM 975 N N . LYS A 1 152 ? -4.791 78.021 34.220 1.00 82.49 130 LYS A N 1
ATOM 976 C CA . LYS A 1 152 ? -3.368 78.335 34.344 1.00 84.91 130 LYS A CA 1
ATOM 977 C C . LYS A 1 152 ? -2.507 77.182 34.846 1.00 93.25 130 LYS A C 1
ATOM 978 O O . LYS A 1 152 ? -2.966 76.049 34.982 1.00 108.75 130 LYS A O 1
ATOM 984 N N . ALA A 1 153 ? -1.246 77.488 35.117 1.00 96.39 131 ALA A N 1
ATOM 985 C CA . ALA A 1 153 ? -0.309 76.493 35.611 1.00 94.85 131 ALA A CA 1
ATOM 986 C C . ALA A 1 153 ? 0.347 76.965 36.909 1.00 115.30 131 ALA A C 1
ATOM 987 O O . ALA A 1 153 ? 0.817 78.100 37.006 1.00 127.39 131 ALA A O 1
ATOM 989 N N . GLY A 1 154 ? 0.356 76.094 37.912 1.00 109.51 132 GLY A N 1
ATOM 990 C CA . GLY A 1 154 ? 1.068 76.361 39.147 1.00 112.49 132 GLY A CA 1
ATOM 991 C C . GLY A 1 154 ? 2.223 75.389 39.258 1.00 121.20 132 GLY A C 1
ATOM 992 O O . GLY A 1 154 ? 2.679 74.853 38.245 1.00 113.38 132 GLY A O 1
ATOM 993 N N . SER A 1 155 ? 2.694 75.155 40.479 1.00 132.02 133 SER A N 1
ATOM 994 C CA . SER A 1 155 ? 3.744 74.165 40.720 1.00 133.96 133 SER A CA 1
ATOM 995 C C . SER A 1 155 ? 3.956 73.934 42.213 1.00 130.25 133 SER A C 1
ATOM 996 O O . SER A 1 155 ? 3.079 74.230 43.024 1.00 126.50 133 SER A O 1
ATOM 999 N N . PRO A 1 168 ? 12.693 40.873 35.964 1.00 150.58 146 PRO A N 1
ATOM 1000 C CA . PRO A 1 168 ? 13.697 39.914 35.512 1.00 153.60 146 PRO A CA 1
ATOM 1001 C C . PRO A 1 168 ? 13.828 38.812 36.533 1.00 148.78 146 PRO A C 1
ATOM 1002 O O . PRO A 1 168 ? 14.928 38.545 36.991 1.00 145.36 146 PRO A O 1
ATOM 1006 N N . ILE A 1 169 ? 12.733 38.178 36.910 1.00 143.21 147 ILE A N 1
ATOM 1007 C CA . ILE A 1 169 ? 12.848 37.206 37.992 1.00 140.40 147 ILE A CA 1
ATOM 1008 C C . ILE A 1 169 ? 12.804 35.761 37.497 1.00 154.28 147 ILE A C 1
ATOM 1009 O O . ILE A 1 169 ? 11.927 35.383 36.719 1.00 156.91 147 ILE A O 1
ATOM 1014 N N . GLU A 1 170 ? 13.768 34.964 37.951 1.00 162.36 148 GLU A N 1
ATOM 1015 C CA . GLU A 1 170 ? 13.847 33.550 37.593 1.00 166.74 148 GLU A CA 1
ATOM 1016 C C . GLU A 1 170 ? 14.432 32.726 38.740 1.00 169.13 148 GLU A C 1
ATOM 1017 O O . GLU A 1 170 ? 13.985 31.610 39.011 1.00 166.31 148 GLU A O 1
ATOM 1023 N N . ASN A 1 171 ? 15.435 33.285 39.410 1.00 172.60 149 ASN A N 1
ATOM 1024 C CA . ASN A 1 171 ? 16.006 32.671 40.606 1.00 170.44 149 ASN A CA 1
ATOM 1025 C C . ASN A 1 171 ? 15.201 32.980 41.869 1.00 163.08 149 ASN A C 1
ATOM 1026 O O . ASN A 1 171 ? 14.783 34.116 42.089 1.00 167.68 149 ASN A O 1
ATOM 1031 N N . VAL A 1 172 ? 14.985 31.962 42.694 1.00 149.26 150 VAL A N 1
ATOM 1032 C CA . VAL A 1 172 ? 14.148 32.103 43.881 1.00 139.05 150 VAL A CA 1
ATOM 1033 C C . VAL A 1 172 ? 14.667 33.152 44.865 1.00 141.33 150 VAL A C 1
ATOM 1034 O O . VAL A 1 172 ? 13.892 33.939 45.404 1.00 132.75 150 VAL A O 1
ATOM 1038 N N . LEU A 1 173 ? 15.975 33.167 45.098 1.00 154.37 151 LEU A N 1
ATOM 1039 C CA . LEU A 1 173 ? 16.563 34.149 46.005 1.00 159.14 151 LEU A CA 1
ATOM 1040 C C . LEU A 1 173 ? 16.438 35.553 45.424 1.00 156.60 151 LEU A C 1
ATOM 1041 O O . LEU A 1 173 ? 16.875 36.534 46.027 1.00 149.76 151 LEU A O 1
ATOM 1046 N N . ASP A 1 174 ? 15.833 35.632 44.244 1.00 160.06 152 ASP A N 1
ATOM 1047 C CA . ASP A 1 174 ? 15.621 36.898 43.555 1.00 160.34 152 ASP A CA 1
ATOM 1048 C C . ASP A 1 174 ? 14.136 37.274 43.512 1.00 157.07 152 ASP A C 1
ATOM 1049 O O . ASP A 1 174 ? 13.781 38.378 43.107 1.00 162.71 152 ASP A O 1
ATOM 1054 N N . PHE A 1 175 ? 13.271 36.359 43.945 1.00 144.96 153 PHE A N 1
ATOM 1055 C CA . PHE A 1 175 ? 11.840 36.652 44.044 1.00 131.77 153 PHE A CA 1
ATOM 1056 C C . PHE A 1 175 ? 11.496 37.291 45.388 1.00 119.51 153 PHE A C 1
ATOM 1057 O O . PHE A 1 175 ? 10.451 37.924 45.536 1.00 117.82 153 PHE A O 1
ATOM 1065 N N . PHE A 1 176 ? 12.378 37.113 46.365 1.00 110.49 154 PHE A N 1
ATOM 1066 C CA . PHE A 1 176 ? 12.221 37.747 47.667 1.00 106.13 154 PHE A CA 1
ATOM 1067 C C . PHE A 1 176 ? 12.990 39.063 47.689 1.00 115.08 154 PHE A C 1
ATOM 1068 O O . PHE A 1 176 ? 12.568 40.029 48.321 1.00 122.50 154 PHE A O 1
ATOM 1076 N N . GLU A 1 177 ? 14.121 39.095 46.994 1.00 119.22 155 GLU A N 1
ATOM 1077 C CA . GLU A 1 177 ? 14.842 40.343 46.787 1.00 131.64 155 GLU A CA 1
ATOM 1078 C C . GLU A 1 177 ? 13.904 41.346 46.130 1.00 121.85 155 GLU A C 1
ATOM 1079 O O . GLU A 1 177 ? 13.890 42.521 46.484 1.00 122.20 155 GLU A O 1
ATOM 1085 N N . GLN A 1 178 ? 13.109 40.860 45.181 1.00 118.48 156 GLN A N 1
ATOM 1086 C CA . GLN A 1 178 ? 12.247 41.716 44.369 1.00 126.81 156 GLN A CA 1
ATOM 1087 C C . GLN A 1 178 ? 11.124 42.390 45.156 1.00 126.91 156 GLN A C 1
ATOM 1088 O O . GLN A 1 178 ? 10.724 43.511 44.833 1.00 137.62 156 GLN A O 1
ATOM 1094 N N . ILE A 1 179 ? 10.609 41.718 46.181 1.00 106.04 157 ILE A N 1
ATOM 1095 C CA . ILE A 1 179 ? 9.523 42.297 46.964 1.00 90.85 157 ILE A CA 1
ATOM 1096 C C . ILE A 1 179 ? 10.055 43.239 48.041 1.00 93.98 157 ILE A C 1
ATOM 1097 O O . ILE A 1 179 ? 9.473 44.291 48.289 1.00 103.72 157 ILE A O 1
ATOM 1102 N N . SER A 1 180 ? 11.165 42.872 48.671 1.00 91.93 158 SER A N 1
ATOM 1103 C CA . SER A 1 180 ? 11.817 43.773 49.611 1.00 100.29 158 SER A CA 1
ATOM 1104 C C . SER A 1 180 ? 12.030 45.118 48.933 1.00 114.81 158 SER A C 1
ATOM 1105 O O . SER A 1 180 ? 12.024 46.164 49.581 1.00 124.25 158 SER A O 1
ATOM 1108 N N . ASP A 1 181 ? 12.218 45.077 47.619 1.00 120.88 159 ASP A N 1
ATOM 1109 C CA . ASP A 1 181 ? 12.390 46.284 46.825 1.00 126.27 159 ASP A CA 1
ATOM 1110 C C . ASP A 1 181 ? 11.064 47.017 46.719 1.00 113.29 159 ASP A C 1
ATOM 1111 O O . ASP A 1 181 ? 10.995 48.226 46.927 1.00 115.25 159 ASP A O 1
ATOM 1116 N N . ASN A 1 182 ? 10.012 46.269 46.396 1.00 105.14 160 ASN A N 1
ATOM 1117 C CA . ASN A 1 182 ? 8.688 46.843 46.163 1.00 108.06 160 ASN A CA 1
ATOM 1118 C C . ASN A 1 182 ? 8.018 47.388 47.426 1.00 97.07 160 ASN A C 1
ATOM 1119 O O . ASN A 1 182 ? 7.114 48.223 47.349 1.00 83.57 160 ASN A O 1
ATOM 1124 N N . LEU A 1 183 ? 8.465 46.906 48.582 1.00 87.03 161 LEU A N 1
ATOM 1125 C CA . LEU A 1 183 ? 7.990 47.403 49.865 1.00 68.34 161 LEU A CA 1
ATOM 1126 C C . LEU A 1 183 ? 8.117 48.920 49.923 1.00 76.77 161 LEU A C 1
ATOM 1127 O O . LEU A 1 183 ? 7.363 49.586 50.624 1.00 93.09 161 LEU A O 1
ATOM 1132 N N . LEU A 1 184 ? 9.077 49.459 49.179 1.00 69.51 162 LEU A N 1
ATOM 1133 C CA . LEU A 1 184 ? 9.287 50.900 49.118 1.00 66.36 162 LEU A CA 1
ATOM 1134 C C . LEU A 1 184 ? 9.181 51.434 47.695 1.00 76.02 162 LEU A C 1
ATOM 1135 O O . LEU A 1 184 ? 9.768 52.467 47.380 1.00 80.18 162 LEU A O 1
ATOM 1140 N N . SER A 1 185 ? 8.446 50.735 46.834 1.00 78.85 163 SER A N 1
ATOM 1141 C CA . SER A 1 185 ? 8.296 51.176 45.449 1.00 92.32 163 SER A CA 1
ATOM 1142 C C . SER A 1 185 ? 7.508 52.476 45.388 1.00 85.73 163 SER A C 1
ATOM 1143 O O . SER A 1 185 ? 6.693 52.755 46.266 1.00 93.50 163 SER A O 1
ATOM 1146 N N . TYR A 1 186 ? 7.749 53.270 44.352 1.00 76.45 164 TYR A N 1
ATOM 1147 C CA . TYR A 1 186 ? 7.030 54.530 44.195 1.00 82.72 164 TYR A CA 1
ATOM 1148 C C . TYR A 1 186 ? 5.605 54.329 43.683 1.00 77.04 164 TYR A C 1
ATOM 1149 O O . TYR A 1 186 ? 4.812 55.270 43.663 1.00 72.55 164 TYR A O 1
ATOM 1158 N N . GLU A 1 187 ? 5.290 53.104 43.265 1.00 75.67 165 GLU A N 1
ATOM 1159 C CA . GLU A 1 187 ? 3.941 52.761 42.825 1.00 82.71 165 GLU A CA 1
ATOM 1160 C C . GLU A 1 187 ? 3.188 52.108 43.984 1.00 94.21 165 GLU A C 1
ATOM 1161 O O . GLU A 1 187 ? 3.525 51.005 44.416 1.00 95.47 165 GLU A O 1
ATOM 1167 N N . TRP A 1 188 ? 2.167 52.794 44.483 1.00 93.46 166 TRP A N 1
ATOM 1168 C CA . TRP A 1 188 ? 1.453 52.346 45.672 1.00 82.07 166 TRP A CA 1
ATOM 1169 C C . TRP A 1 188 ? 0.947 50.910 45.560 1.00 74.19 166 TRP A C 1
ATOM 1170 O O . TRP A 1 188 ? 1.024 50.152 46.521 1.00 83.58 166 TRP A O 1
ATOM 1181 N N . TYR A 1 189 ? 0.425 50.536 44.396 1.00 68.96 167 TYR A N 1
ATOM 1182 C CA . TYR A 1 189 ? -0.107 49.188 44.212 1.00 78.73 167 TYR A CA 1
ATOM 1183 C C . TYR A 1 189 ? 0.997 48.139 44.343 1.00 77.26 167 TYR A C 1
ATOM 1184 O O . TYR A 1 189 ? 0.744 47.003 44.755 1.00 73.42 167 TYR A O 1
ATOM 1193 N N . LYS A 1 190 ? 2.221 48.527 44.003 1.00 69.75 168 LYS A N 1
ATOM 1194 C CA . LYS A 1 190 ? 3.367 47.646 44.194 1.00 78.39 168 LYS A CA 1
ATOM 1195 C C . LYS A 1 190 ? 3.703 47.546 45.677 1.00 77.61 168 LYS A C 1
ATOM 1196 O O . LYS A 1 190 ? 4.120 46.490 46.160 1.00 73.62 168 LYS A O 1
ATOM 1202 N N . ARG A 1 191 ? 3.518 48.649 46.396 1.00 74.16 169 ARG A N 1
ATOM 1203 C CA . ARG A 1 191 ? 3.724 48.651 47.837 1.00 69.24 169 ARG A CA 1
ATOM 1204 C C . ARG A 1 191 ? 2.668 47.788 48.514 1.00 66.49 169 ARG A C 1
ATOM 1205 O O . ARG A 1 191 ? 2.976 46.998 49.405 1.00 53.51 169 ARG A O 1
ATOM 1213 N N . HIS A 1 192 ? 1.420 47.929 48.086 1.00 73.17 170 HIS A N 1
ATOM 1214 C CA . HIS A 1 192 ? 0.363 47.106 48.650 1.00 78.24 170 HIS A CA 1
ATOM 1215 C C . HIS A 1 192 ? 0.634 45.639 48.332 1.00 84.48 170 HIS A C 1
ATOM 1216 O O . HIS A 1 192 ? 0.703 44.804 49.235 1.00 72.06 170 HIS A O 1
ATOM 1223 N N . GLY A 1 193 ? 0.803 45.336 47.048 1.00 90.09 171 GLY A N 1
ATOM 1224 C CA . GLY A 1 193 ? 1.137 43.988 46.625 1.00 93.23 171 GLY A CA 1
ATOM 1225 C C . GLY A 1 193 ? 2.260 43.404 47.464 1.00 86.92 171 GLY A C 1
ATOM 1226 O O . GLY A 1 193 ? 2.157 42.292 47.988 1.00 80.48 171 GLY A O 1
ATOM 1227 N N . ALA A 1 194 ? 3.338 44.165 47.597 1.00 76.82 172 ALA A N 1
ATOM 1228 C CA . ALA A 1 194 ? 4.472 43.741 48.402 1.00 85.07 172 ALA A CA 1
ATOM 1229 C C . ALA A 1 194 ? 4.051 43.359 49.822 1.00 85.91 172 ALA A C 1
ATOM 1230 O O . ALA A 1 194 ? 4.291 42.235 50.266 1.00 82.53 172 ALA A O 1
ATOM 1232 N N . PHE A 1 195 ? 3.424 44.296 50.529 1.00 80.65 173 PHE A N 1
ATOM 1233 C CA . PHE A 1 195 ? 2.993 44.053 51.901 1.00 70.32 173 PHE A CA 1
ATOM 1234 C C . PHE A 1 195 ? 1.983 42.916 51.981 1.00 71.03 173 PHE A C 1
ATOM 1235 O O . PHE A 1 195 ? 1.998 42.133 52.926 1.00 71.94 173 PHE A O 1
ATOM 1243 N N . LEU A 1 196 ? 1.097 42.826 50.997 1.00 72.09 174 LEU A N 1
ATOM 1244 C CA . LEU A 1 196 ? 0.074 41.790 51.030 1.00 83.32 174 LEU A CA 1
ATOM 1245 C C . LEU A 1 196 ? 0.708 40.403 50.975 1.00 93.78 174 LEU A C 1
ATOM 1246 O O . LEU A 1 196 ? 0.171 39.441 51.529 1.00 90.85 174 LEU A O 1
ATOM 1251 N N . ALA A 1 197 ? 1.859 40.313 50.315 1.00 95.58 175 ALA A N 1
ATOM 1252 C CA . ALA A 1 197 ? 2.568 39.047 50.174 1.00 86.42 175 ALA A CA 1
ATOM 1253 C C . ALA A 1 197 ? 3.118 38.554 51.510 1.00 85.10 175 ALA A C 1
ATOM 1254 O O . ALA A 1 197 ? 2.908 37.404 51.889 1.00 90.05 175 ALA A O 1
ATOM 1256 N N . PHE A 1 198 ? 3.820 39.429 52.222 1.00 81.50 176 PHE A N 1
ATOM 1257 C CA . PHE A 1 198 ? 4.382 39.071 53.521 1.00 82.59 176 PHE A CA 1
ATOM 1258 C C . PHE A 1 198 ? 3.322 38.522 54.475 1.00 76.04 176 PHE A C 1
ATOM 1259 O O . PHE A 1 198 ? 3.543 37.521 55.148 1.00 76.30 176 PHE A O 1
ATOM 1267 N N . ALA A 1 199 ? 2.173 39.180 54.533 1.00 78.85 177 ALA A N 1
ATOM 1268 C CA . ALA A 1 199 ? 1.060 38.674 55.318 1.00 98.02 177 ALA A CA 1
ATOM 1269 C C . ALA A 1 199 ? 0.886 37.179 55.069 1.00 103.63 177 ALA A C 1
ATOM 1270 O O . ALA A 1 199 ? 0.650 36.407 55.998 1.00 109.02 177 ALA A O 1
ATOM 1272 N N . ALA A 1 200 ? 1.010 36.777 53.808 1.00 100.27 178 ALA A N 1
ATOM 1273 C CA . ALA A 1 200 ? 0.859 35.378 53.432 1.00 101.37 178 ALA A CA 1
ATOM 1274 C C . ALA A 1 200 ? 2.001 34.529 53.980 1.00 98.85 178 ALA A C 1
ATOM 1275 O O . ALA A 1 200 ? 1.772 33.459 54.547 1.00 101.79 178 ALA A O 1
ATOM 1277 N N . MET A 1 201 ? 3.230 35.006 53.810 1.00 86.25 179 MET A N 1
ATOM 1278 C CA . MET A 1 201 ? 4.395 34.286 54.317 1.00 79.15 179 MET A CA 1
ATOM 1279 C C . MET A 1 201 ? 4.265 34.018 55.815 1.00 88.02 179 MET A C 1
ATOM 1280 O O . MET A 1 201 ? 4.285 32.868 56.251 1.00 96.60 179 MET A O 1
ATOM 1285 N N . PHE A 1 202 ? 4.118 35.082 56.597 1.00 83.48 180 PHE A N 1
ATOM 1286 C CA . PHE A 1 202 ? 3.974 34.949 58.041 1.00 81.58 180 PHE A CA 1
ATOM 1287 C C . PHE A 1 202 ? 2.584 34.467 58.463 1.00 76.34 180 PHE A C 1
ATOM 1288 O O . PHE A 1 202 ? 2.229 34.529 59.640 1.00 70.70 180 PHE A O 1
ATOM 1296 N N . SER A 1 203 ? 1.799 33.991 57.503 1.00 78.41 181 SER A N 1
ATOM 1297 C CA . SER A 1 203 ? 0.479 33.451 57.804 1.00 102.03 181 SER A CA 1
ATOM 1298 C C . SER A 1 203 ? 0.557 32.056 58.427 1.00 125.21 181 SER A C 1
ATOM 1299 O O . SER A 1 203 ? -0.169 31.748 59.374 1.00 120.75 181 SER A O 1
ATOM 1302 N N . GLU A 1 204 ? 1.452 31.226 57.898 1.00 143.04 182 GLU A N 1
ATOM 1303 C CA . GLU A 1 204 ? 1.475 29.797 58.216 1.00 154.00 182 GLU A CA 1
ATOM 1304 C C . GLU A 1 204 ? 2.295 29.397 59.449 1.00 172.78 182 GLU A C 1
ATOM 1305 O O . GLU A 1 204 ? 2.014 28.373 60.070 1.00 179.07 182 GLU A O 1
ATOM 1311 N N . ILE A 1 205 ? 3.304 30.197 59.786 1.00 179.30 183 ILE A N 1
ATOM 1312 C CA . ILE A 1 205 ? 4.167 29.957 60.954 1.00 184.44 183 ILE A CA 1
ATOM 1313 C C . ILE A 1 205 ? 5.085 28.733 60.835 1.00 187.46 183 ILE A C 1
ATOM 1314 O O . ILE A 1 205 ? 5.998 28.561 61.644 1.00 187.24 183 ILE A O 1
ATOM 1319 N N . ASP A 1 206 ? 4.846 27.891 59.832 1.00 187.34 184 ASP A N 1
ATOM 1320 C CA . ASP A 1 206 ? 5.686 26.714 59.605 1.00 178.10 184 ASP A CA 1
ATOM 1321 C C . ASP A 1 206 ? 5.374 26.028 58.277 1.00 173.11 184 ASP A C 1
ATOM 1322 O O . ASP A 1 206 ? 5.694 24.854 58.084 1.00 166.87 184 ASP A O 1
ATOM 1327 N N . ILE A 1 211 ? 14.101 24.105 52.663 1.00 136.22 189 ILE A N 1
ATOM 1328 C CA . ILE A 1 211 ? 14.914 25.046 51.898 1.00 143.74 189 ILE A CA 1
ATOM 1329 C C . ILE A 1 211 ? 15.458 26.141 52.811 1.00 150.52 189 ILE A C 1
ATOM 1330 O O . ILE A 1 211 ? 15.325 26.052 54.029 1.00 150.39 189 ILE A O 1
ATOM 1335 N N . GLN A 1 212 ? 16.073 27.165 52.224 1.00 157.69 190 GLN A N 1
ATOM 1336 C CA . GLN A 1 212 ? 16.706 28.233 52.992 1.00 166.93 190 GLN A CA 1
ATOM 1337 C C . GLN A 1 212 ? 16.331 29.614 52.458 1.00 175.46 190 GLN A C 1
ATOM 1338 O O . GLN A 1 212 ? 16.595 29.924 51.297 1.00 184.67 190 GLN A O 1
ATOM 1344 N N . ILE A 1 213 ? 15.720 30.443 53.305 1.00 172.07 191 ILE A N 1
ATOM 1345 C CA . ILE A 1 213 ? 15.315 31.794 52.906 1.00 163.55 191 ILE A CA 1
ATOM 1346 C C . ILE A 1 213 ? 15.528 32.841 54.001 1.00 147.65 191 ILE A C 1
ATOM 1347 O O . ILE A 1 213 ? 14.840 32.829 55.021 1.00 139.71 191 ILE A O 1
ATOM 1352 N N . ARG A 1 214 ? 16.470 33.756 53.786 1.00 140.52 192 ARG A N 1
ATOM 1353 C CA . ARG A 1 214 ? 16.654 34.870 54.711 1.00 134.65 192 ARG A CA 1
ATOM 1354 C C . ARG A 1 214 ? 15.606 35.944 54.450 1.00 134.08 192 ARG A C 1
ATOM 1355 O O . ARG A 1 214 ? 15.352 36.303 53.300 1.00 137.94 192 ARG A O 1
ATOM 1363 N N . VAL A 1 215 ? 14.994 36.447 55.517 1.00 124.31 193 VAL A N 1
ATOM 1364 C CA . VAL A 1 215 ? 14.009 37.516 55.401 1.00 111.50 193 VAL A CA 1
ATOM 1365 C C . VAL A 1 215 ? 14.685 38.863 55.617 1.00 105.26 193 VAL A C 1
ATOM 1366 O O . VAL A 1 215 ? 15.545 38.995 56.486 1.00 102.50 193 VAL A O 1
ATOM 1370 N N . ASP A 1 216 ? 14.299 39.857 54.821 1.00 100.73 194 ASP A N 1
ATOM 1371 C CA . ASP A 1 216 ? 14.926 41.173 54.888 1.00 101.87 194 ASP A CA 1
ATOM 1372 C C . ASP A 1 216 ? 15.171 41.573 56.341 1.00 99.20 194 ASP A C 1
ATOM 1373 O O . ASP A 1 216 ? 14.314 41.376 57.200 1.00 95.99 194 ASP A O 1
ATOM 1378 N N . SER A 1 217 ? 16.352 42.116 56.614 1.00 101.33 195 SER A N 1
ATOM 1379 C CA . SER A 1 217 ? 16.715 42.496 57.974 1.00 116.82 195 SER A CA 1
ATOM 1380 C C . SER A 1 217 ? 16.208 43.894 58.317 1.00 116.03 195 SER A C 1
ATOM 1381 O O . SER A 1 217 ? 16.004 44.223 59.488 1.00 113.33 195 SER A O 1
ATOM 1384 N N . LYS A 1 218 ? 16.005 44.713 57.290 1.00 114.35 196 LYS A N 1
ATOM 1385 C CA . LYS A 1 218 ? 15.467 46.053 57.486 1.00 111.14 196 LYS A CA 1
ATOM 1386 C C . LYS A 1 218 ? 13.965 46.091 57.218 1.00 103.80 196 LYS A C 1
ATOM 1387 O O . LYS A 1 218 ? 13.438 47.106 56.768 1.00 112.70 196 LYS A O 1
ATOM 1393 N N . LEU A 1 219 ? 13.283 44.982 57.499 1.00 88.49 197 LEU A N 1
ATOM 1394 C CA . LEU A 1 219 ? 11.839 44.890 57.288 1.00 86.80 197 LEU A CA 1
ATOM 1395 C C . LEU A 1 219 ? 11.080 45.905 58.130 1.00 92.93 197 LEU A C 1
ATOM 1396 O O . LEU A 1 219 ? 10.400 46.783 57.597 1.00 98.47 197 LEU A O 1
ATOM 1401 N N . PHE A 1 220 ? 11.188 45.774 59.445 1.00 79.24 198 PHE A N 1
ATOM 1402 C CA . PHE A 1 220 ? 10.552 46.717 60.346 1.00 71.37 198 PHE A CA 1
ATOM 1403 C C . PHE A 1 220 ? 10.908 48.153 59.973 1.00 76.50 198 PHE A C 1
ATOM 1404 O O . PHE A 1 220 ? 10.039 49.015 59.889 1.00 86.84 198 PHE A O 1
ATOM 1412 N N . SER A 1 221 ? 12.189 48.408 59.746 1.00 75.23 199 SER A N 1
ATOM 1413 C CA . SER A 1 221 ? 12.643 49.750 59.408 1.00 91.29 199 SER A CA 1
ATOM 1414 C C . SER A 1 221 ? 11.865 50.307 58.227 1.00 85.18 199 SER A C 1
ATOM 1415 O O . SER A 1 221 ? 11.598 51.506 58.157 1.00 90.05 199 SER A O 1
ATOM 1418 N N . LYS A 1 222 ? 11.505 49.428 57.298 1.00 81.55 200 LYS A N 1
ATOM 1419 C CA . LYS A 1 222 ? 10.776 49.831 56.102 1.00 84.25 200 LYS A CA 1
ATOM 1420 C C . LYS A 1 222 ? 9.300 50.093 56.415 1.00 87.68 200 LYS A C 1
ATOM 1421 O O . LYS A 1 222 ? 8.713 51.054 55.915 1.00 79.89 200 LYS A O 1
ATOM 1427 N N . ILE A 1 223 ? 8.705 49.239 57.243 1.00 85.47 201 ILE A N 1
ATOM 1428 C CA . ILE A 1 223 ? 7.343 49.469 57.709 1.00 71.65 201 ILE A CA 1
ATOM 1429 C C . ILE A 1 223 ? 7.261 50.849 58.339 1.00 76.34 201 ILE A C 1
ATOM 1430 O O . ILE A 1 223 ? 6.511 51.707 57.884 1.00 81.87 201 ILE A O 1
ATOM 1435 N N . TYR A 1 224 ? 8.051 51.053 59.387 1.00 73.85 202 TYR A N 1
ATOM 1436 C CA . TYR A 1 224 ? 8.080 52.322 60.098 1.00 71.61 202 TYR A CA 1
ATOM 1437 C C . TYR A 1 224 ? 8.198 53.495 59.136 1.00 81.56 202 TYR A C 1
ATOM 1438 O O . TYR A 1 224 ? 7.499 54.495 59.291 1.00 86.75 202 TYR A O 1
ATOM 1447 N N . GLU A 1 225 ? 9.070 53.372 58.137 1.00 78.78 203 GLU A N 1
ATOM 1448 C CA . GLU A 1 225 ? 9.246 54.451 57.167 1.00 82.97 203 GLU A CA 1
ATOM 1449 C C . GLU A 1 225 ? 7.939 54.729 56.424 1.00 72.27 203 GLU A C 1
ATOM 1450 O O . GLU A 1 225 ? 7.507 55.875 56.316 1.00 65.96 203 GLU A O 1
ATOM 1456 N N . ILE A 1 226 ? 7.308 53.676 55.920 1.00 68.55 204 ILE A N 1
ATOM 1457 C CA . ILE A 1 226 ? 6.015 53.818 55.263 1.00 68.24 204 ILE A CA 1
ATOM 1458 C C . ILE A 1 226 ? 5.018 54.550 56.164 1.00 72.82 204 ILE A C 1
ATOM 1459 O O . ILE A 1 226 ? 4.426 55.547 55.760 1.00 79.78 204 ILE A O 1
ATOM 1464 N N . LEU A 1 227 ? 4.844 54.056 57.386 1.00 67.37 205 LEU A N 1
ATOM 1465 C CA . LEU A 1 227 ? 3.837 54.594 58.296 1.00 59.65 205 LEU A CA 1
ATOM 1466 C C . LEU A 1 227 ? 3.929 56.101 58.480 1.00 66.95 205 LEU A C 1
ATOM 1467 O O . LEU A 1 227 ? 2.907 56.781 58.580 1.00 66.44 205 LEU A O 1
ATOM 1472 N N . VAL A 1 228 ? 5.148 56.628 58.521 1.00 60.41 206 VAL A N 1
ATOM 1473 C CA . VAL A 1 228 ? 5.318 58.057 58.744 1.00 59.06 206 VAL A CA 1
ATOM 1474 C C . VAL A 1 228 ? 5.461 58.825 57.441 1.00 61.30 206 VAL A C 1
ATOM 1475 O O . VAL A 1 228 ? 5.227 60.032 57.399 1.00 64.65 206 VAL A O 1
ATOM 1479 N N . THR A 1 229 ? 5.828 58.114 56.380 1.00 67.78 207 THR A N 1
ATOM 1480 C CA . THR A 1 229 ? 6.194 58.747 55.115 1.00 77.04 207 THR A CA 1
ATOM 1481 C C . THR A 1 229 ? 5.133 58.648 54.019 1.00 77.88 207 THR A C 1
ATOM 1482 O O . THR A 1 229 ? 4.860 59.623 53.319 1.00 78.25 207 THR A O 1
ATOM 1486 N N . ASP A 1 230 ? 4.559 57.461 53.860 1.00 77.55 208 ASP A N 1
ATOM 1487 C CA . ASP A 1 230 ? 3.482 57.244 52.903 1.00 66.87 208 ASP A CA 1
ATOM 1488 C C . ASP A 1 230 ? 2.337 58.202 53.204 1.00 61.30 208 ASP A C 1
ATOM 1489 O O . ASP A 1 230 ? 1.872 58.290 54.341 1.00 60.87 208 ASP A O 1
ATOM 1494 N N . LYS A 1 231 ? 1.888 58.929 52.188 1.00 54.14 209 LYS A N 1
ATOM 1495 C CA . LYS A 1 231 ? 0.810 59.889 52.383 1.00 58.16 209 LYS A CA 1
ATOM 1496 C C . LYS A 1 231 ? -0.281 59.762 51.311 1.00 66.48 209 LYS A C 1
ATOM 1497 O O . LYS A 1 231 ? -0.710 60.746 50.710 1.00 55.85 209 LYS A O 1
ATOM 1503 N N . PHE A 1 232 ? -0.741 58.528 51.119 1.00 67.01 210 PHE A N 1
ATOM 1504 C CA . PHE A 1 232 ? -1.713 58.171 50.094 1.00 61.10 210 PHE A CA 1
ATOM 1505 C C . PHE A 1 232 ? -3.018 57.715 50.745 1.00 69.24 210 PHE A C 1
ATOM 1506 O O . PHE A 1 232 ? -3.019 56.827 51.596 1.00 76.39 210 PHE A O 1
ATOM 1514 N N . ASN A 1 233 ? -4.128 58.324 50.345 1.00 65.38 211 ASN A N 1
ATOM 1515 C CA . ASN A 1 233 ? -5.418 58.036 50.957 1.00 49.91 211 ASN A CA 1
ATOM 1516 C C . ASN A 1 233 ? -6.495 57.749 49.918 1.00 69.90 211 ASN A C 1
ATOM 1517 O O . ASN A 1 233 ? -6.340 58.085 48.747 1.00 86.07 211 ASN A O 1
ATOM 1522 N N . ASP A 1 234 ? -7.584 57.121 50.348 1.00 68.96 212 ASP A N 1
ATOM 1523 C CA . ASP A 1 234 ? -8.741 56.927 49.483 1.00 60.93 212 ASP A CA 1
ATOM 1524 C C . ASP A 1 234 ? -9.936 57.639 50.111 1.00 63.01 212 ASP A C 1
ATOM 1525 O O . ASP A 1 234 ? -10.410 57.251 51.181 1.00 61.44 212 ASP A O 1
ATOM 1530 N N . PHE A 1 235 ? -10.405 58.692 49.446 1.00 54.32 213 PHE A N 1
ATOM 1531 C CA . PHE A 1 235 ? -11.467 59.538 49.980 1.00 40.60 213 PHE A CA 1
ATOM 1532 C C . PHE A 1 235 ? -12.818 59.209 49.362 1.00 42.78 213 PHE A C 1
ATOM 1533 O O . PHE A 1 235 ? -13.774 59.979 49.491 1.00 46.54 213 PHE A O 1
ATOM 1541 N N . VAL A 1 236 ? -12.888 58.058 48.699 1.00 49.30 214 VAL A N 1
ATOM 1542 C CA . VAL A 1 236 ? -14.116 57.601 48.051 1.00 53.67 214 VAL A CA 1
ATOM 1543 C C . VAL A 1 236 ? -15.310 57.589 49.006 1.00 51.03 214 VAL A C 1
ATOM 1544 O O . VAL A 1 236 ? -16.393 58.051 48.654 1.00 46.79 214 VAL A O 1
ATOM 1548 N N . ASP A 1 237 ? -15.105 57.058 50.212 1.00 46.86 215 ASP A N 1
ATOM 1549 C CA . ASP A 1 237 ? -16.137 57.057 51.246 1.00 47.12 215 ASP A CA 1
ATOM 1550 C C . ASP A 1 237 ? -15.780 58.014 52.373 1.00 48.61 215 ASP A C 1
ATOM 1551 O O . ASP A 1 237 ? -14.611 58.303 52.606 1.00 61.64 215 ASP A O 1
ATOM 1556 N N . ASP A 1 238 ? -16.793 58.500 53.077 1.00 51.21 216 ASP A N 1
ATOM 1557 C CA . ASP A 1 238 ? -16.586 59.510 54.108 1.00 55.33 216 ASP A CA 1
ATOM 1558 C C . ASP A 1 238 ? -15.554 59.060 55.146 1.00 53.19 216 ASP A C 1
ATOM 1559 O O . ASP A 1 238 ? -14.853 59.877 55.745 1.00 53.93 216 ASP A O 1
ATOM 1564 N N . ARG A 1 239 ? -15.474 57.753 55.356 1.00 52.80 217 ARG A N 1
ATOM 1565 C CA . ARG A 1 239 ? -14.458 57.174 56.218 1.00 52.82 217 ARG A CA 1
ATOM 1566 C C . ARG A 1 239 ? -13.187 56.933 55.412 1.00 54.63 217 ARG A C 1
ATOM 1567 O O . ARG A 1 239 ? -13.136 56.023 54.583 1.00 46.18 217 ARG A O 1
ATOM 1575 N N . THR A 1 240 ? -12.165 57.749 55.664 1.00 52.71 218 THR A N 1
ATOM 1576 C CA . THR A 1 240 ? -10.919 57.701 54.898 1.00 44.94 218 THR A CA 1
ATOM 1577 C C . THR A 1 240 ? -10.191 56.367 55.047 1.00 41.68 218 THR A C 1
ATOM 1578 O O . THR A 1 240 ? -10.381 55.648 56.029 1.00 47.93 218 THR A O 1
ATOM 1582 N N . VAL A 1 241 ? -9.361 56.045 54.059 1.00 34.50 219 VAL A N 1
ATOM 1583 C CA . VAL A 1 241 ? -8.669 54.765 54.013 1.00 47.56 219 VAL A CA 1
ATOM 1584 C C . VAL A 1 241 ? -7.245 54.940 53.518 1.00 61.87 219 VAL A C 1
ATOM 1585 O O . VAL A 1 241 ? -6.999 55.710 52.593 1.00 65.30 219 VAL A O 1
ATOM 1589 N N . ALA A 1 242 ? -6.312 54.222 54.136 1.00 64.38 220 ALA A N 1
ATOM 1590 C CA . ALA A 1 242 ? -4.913 54.266 53.720 1.00 60.24 220 ALA A CA 1
ATOM 1591 C C . ALA A 1 242 ? -4.456 52.902 53.231 1.00 66.81 220 ALA A C 1
ATOM 1592 O O . ALA A 1 242 ? -3.777 52.183 53.955 1.00 76.71 220 ALA A O 1
ATOM 1594 N N . PRO A 1 243 ? -4.808 52.554 51.987 1.00 60.64 221 PRO A N 1
ATOM 1595 C CA . PRO A 1 243 ? -4.571 51.218 51.431 1.00 64.89 221 PRO A CA 1
ATOM 1596 C C . PRO A 1 243 ? -3.214 50.644 51.826 1.00 75.69 221 PRO A C 1
ATOM 1597 O O . PRO A 1 243 ? -3.146 49.511 52.306 1.00 73.60 221 PRO A O 1
ATOM 1601 N N . VAL A 1 244 ? -2.153 51.423 51.630 1.00 70.77 222 VAL A N 1
ATOM 1602 C CA . VAL A 1 244 ? -0.798 50.948 51.884 1.00 66.65 222 VAL A CA 1
ATOM 1603 C C . VAL A 1 244 ? -0.501 50.846 53.372 1.00 52.22 222 VAL A C 1
ATOM 1604 O O . VAL A 1 244 ? -0.305 49.751 53.895 1.00 48.08 222 VAL A O 1
ATOM 1608 N N . ARG A 1 245 ? -0.465 51.992 54.047 1.00 47.65 223 ARG A N 1
ATOM 1609 C CA . ARG A 1 245 ? -0.199 52.039 55.482 1.00 50.49 223 ARG A CA 1
ATOM 1610 C C . ARG A 1 245 ? -1.023 51.010 56.264 1.00 52.96 223 ARG A C 1
ATOM 1611 O O . ARG A 1 245 ? -0.523 50.382 57.190 1.00 43.66 223 ARG A O 1
ATOM 1619 N N . ASP A 1 246 ? -2.284 50.836 55.887 1.00 56.74 224 ASP A N 1
ATOM 1620 C CA . ASP A 1 246 ? -3.116 49.813 56.504 1.00 61.03 224 ASP A CA 1
ATOM 1621 C C . ASP A 1 246 ? -2.435 48.454 56.382 1.00 71.55 224 ASP A C 1
ATOM 1622 O O . ASP A 1 246 ? -1.884 47.942 57.351 1.00 82.82 224 ASP A O 1
ATOM 1627 N N . ALA A 1 247 ? -2.464 47.879 55.185 1.00 75.79 225 ALA A N 1
ATOM 1628 C CA . ALA A 1 247 ? -1.840 46.583 54.936 1.00 80.06 225 ALA A CA 1
ATOM 1629 C C . ALA A 1 247 ? -0.480 46.476 55.615 1.00 81.13 225 ALA A C 1
ATOM 1630 O O . ALA A 1 247 ? -0.106 45.415 56.120 1.00 88.02 225 ALA A O 1
ATOM 1632 N N . ALA A 1 248 ? 0.261 47.577 55.615 1.00 70.98 226 ALA A N 1
ATOM 1633 C CA . ALA A 1 248 ? 1.529 47.629 56.322 1.00 69.14 226 ALA A CA 1
ATOM 1634 C C . ALA A 1 248 ? 1.322 47.280 57.794 1.00 68.39 226 ALA A C 1
ATOM 1635 O O . ALA A 1 248 ? 1.772 46.238 58.268 1.00 70.18 226 ALA A O 1
ATOM 1637 N N . ALA A 1 249 ? 0.619 48.156 58.502 1.00 61.21 227 ALA A N 1
ATOM 1638 C CA . ALA A 1 249 ? 0.363 48.000 59.929 1.00 52.78 227 ALA A CA 1
ATOM 1639 C C . ALA A 1 249 ? -0.182 46.624 60.327 1.00 65.27 227 ALA A C 1
ATOM 1640 O O . ALA A 1 249 ? 0.058 46.161 61.441 1.00 75.22 227 ALA A O 1
ATOM 1642 N N . TYR A 1 250 ? -0.924 45.978 59.433 1.00 68.73 228 TYR A N 1
ATOM 1643 C CA . TYR A 1 250 ? -1.439 44.645 59.728 1.00 72.09 228 TYR A CA 1
ATOM 1644 C C . TYR A 1 250 ? -0.294 43.650 59.814 1.00 81.95 228 TYR A C 1
ATOM 1645 O O . TYR A 1 250 ? -0.320 42.731 60.634 1.00 79.38 228 TYR A O 1
ATOM 1654 N N . LEU A 1 251 ? 0.706 43.834 58.957 1.00 88.95 229 LEU A N 1
ATOM 1655 C CA . LEU A 1 251 ? 1.897 42.993 58.981 1.00 87.77 229 LEU A CA 1
ATOM 1656 C C . LEU A 1 251 ? 2.569 43.083 60.345 1.00 84.88 229 LEU A C 1
ATOM 1657 O O . LEU A 1 251 ? 2.841 42.068 60.986 1.00 80.77 229 LEU A O 1
ATOM 1662 N N . LEU A 1 252 ? 2.827 44.313 60.778 1.00 74.46 230 LEU A N 1
ATOM 1663 C CA . LEU A 1 252 ? 3.416 44.582 62.082 1.00 72.99 230 LEU A CA 1
ATOM 1664 C C . LEU A 1 252 ? 2.732 43.804 63.212 1.00 76.92 230 LEU A C 1
ATOM 1665 O O . LEU A 1 252 ? 3.365 43.481 64.214 1.00 83.73 230 LEU A O 1
ATOM 1670 N N . SER A 1 253 ? 1.445 43.504 63.056 1.00 70.91 231 SER A N 1
ATOM 1671 C CA . SER A 1 253 ? 0.701 42.799 64.099 1.00 74.76 231 SER A CA 1
ATOM 1672 C C . SER A 1 253 ? 0.993 41.299 64.080 1.00 75.61 231 SER A C 1
ATOM 1673 O O . SER A 1 253 ? 0.746 40.590 65.060 1.00 70.50 231 SER A O 1
ATOM 1676 N N . ARG A 1 254 ? 1.512 40.825 62.954 1.00 67.97 232 ARG A N 1
ATOM 1677 C CA . ARG A 1 254 ? 1.905 39.431 62.817 1.00 74.56 232 ARG A CA 1
ATOM 1678 C C . ARG A 1 254 ? 3.382 39.261 63.170 1.00 81.50 232 ARG A C 1
ATOM 1679 O O . ARG A 1 254 ? 3.795 38.224 63.692 1.00 80.39 232 ARG A O 1
ATOM 1687 N N . ILE A 1 255 ? 4.166 40.297 62.890 1.00 77.52 233 ILE A N 1
ATOM 1688 C CA . ILE A 1 255 ? 5.586 40.319 63.216 1.00 69.08 233 ILE A CA 1
ATOM 1689 C C . ILE A 1 255 ? 5.831 40.379 64.720 1.00 83.69 233 ILE A C 1
ATOM 1690 O O . ILE A 1 255 ? 6.800 39.810 65.219 1.00 88.16 233 ILE A O 1
ATOM 1695 N N . TYR A 1 256 ? 4.948 41.065 65.441 1.00 85.14 234 TYR A N 1
ATOM 1696 C CA . TYR A 1 256 ? 5.183 41.368 66.851 1.00 75.34 234 TYR A CA 1
ATOM 1697 C C . TYR A 1 256 ? 5.595 40.158 67.691 1.00 81.42 234 TYR A C 1
ATOM 1698 O O . TYR A 1 256 ? 6.583 40.224 68.420 1.00 80.19 234 TYR A O 1
ATOM 1707 N N . PRO A 1 257 ? 4.842 39.051 67.598 1.00 91.04 235 PRO A N 1
ATOM 1708 C CA . PRO A 1 257 ? 5.221 37.847 68.349 1.00 97.67 235 PRO A CA 1
ATOM 1709 C C . PRO A 1 257 ? 6.710 37.491 68.210 1.00 96.29 235 PRO A C 1
ATOM 1710 O O . PRO A 1 257 ? 7.448 37.512 69.197 1.00 91.01 235 PRO A O 1
ATOM 1714 N N . LEU A 1 258 ? 7.143 37.170 66.996 1.00 87.92 236 LEU A N 1
ATOM 1715 C CA . LEU A 1 258 ? 8.544 36.853 66.748 1.00 81.64 236 LEU A CA 1
ATOM 1716 C C . LEU A 1 258 ? 9.396 38.117 66.707 1.00 93.00 236 LEU A C 1
ATOM 1717 O O . LEU A 1 258 ? 10.060 38.391 65.709 1.00 100.79 236 LEU A O 1
ATOM 1722 N N . ILE A 1 259 ? 9.382 38.880 67.795 1.00 93.04 237 ILE A N 1
ATOM 1723 C CA . ILE A 1 259 ? 10.088 40.155 67.835 1.00 98.41 237 ILE A CA 1
ATOM 1724 C C . ILE A 1 259 ? 10.730 40.376 69.204 1.00 108.82 237 ILE A C 1
ATOM 1725 O O . ILE A 1 259 ? 10.117 40.100 70.242 1.00 106.20 237 ILE A O 1
ATOM 1730 N N . GLY A 1 260 ? 11.969 40.864 69.196 1.00 106.96 238 GLY A N 1
ATOM 1731 C CA . GLY A 1 260 ? 12.718 41.091 70.419 1.00 111.25 238 GLY A CA 1
ATOM 1732 C C . GLY A 1 260 ? 12.034 42.097 71.321 1.00 125.60 238 GLY A C 1
ATOM 1733 O O . GLY A 1 260 ? 11.318 42.971 70.832 1.00 130.02 238 GLY A O 1
ATOM 1734 N N . PRO A 1 261 ? 12.244 41.978 72.644 1.00 131.50 239 PRO A N 1
ATOM 1735 C CA . PRO A 1 261 ? 11.654 42.929 73.592 1.00 124.60 239 PRO A CA 1
ATOM 1736 C C . PRO A 1 261 ? 11.911 44.355 73.119 1.00 114.38 239 PRO A C 1
ATOM 1737 O O . PRO A 1 261 ? 13.065 44.751 72.948 1.00 84.49 239 PRO A O 1
ATOM 1741 N N . ASN A 1 262 ? 10.834 45.109 72.912 1.00 124.04 240 ASN A N 1
ATOM 1742 C CA . ASN A 1 262 ? 10.898 46.363 72.171 1.00 108.57 240 ASN A CA 1
ATOM 1743 C C . ASN A 1 262 ? 10.174 47.524 72.836 1.00 88.07 240 ASN A C 1
ATOM 1744 O O . ASN A 1 262 ? 9.421 47.344 73.795 1.00 80.32 240 ASN A O 1
ATOM 1749 N N . ASP A 1 263 ? 10.409 48.717 72.300 1.00 85.10 241 ASP A N 1
ATOM 1750 C CA . ASP A 1 263 ? 9.657 49.911 72.666 1.00 93.26 241 ASP A CA 1
ATOM 1751 C C . ASP A 1 263 ? 8.867 50.423 71.460 1.00 97.20 241 ASP A C 1
ATOM 1752 O O . ASP A 1 263 ? 8.882 51.617 71.152 1.00 100.10 241 ASP A O 1
ATOM 1757 N N . ILE A 1 264 ? 8.180 49.508 70.781 1.00 87.97 242 ILE A N 1
ATOM 1758 C CA . ILE A 1 264 ? 7.447 49.828 69.561 1.00 87.17 242 ILE A CA 1
ATOM 1759 C C . ILE A 1 264 ? 6.108 50.489 69.866 1.00 91.45 242 ILE A C 1
ATOM 1760 O O . ILE A 1 264 ? 5.772 51.539 69.315 1.00 82.29 242 ILE A O 1
ATOM 1765 N N . ILE A 1 265 ? 5.342 49.864 70.749 1.00 88.42 243 ILE A N 1
ATOM 1766 C CA . ILE A 1 265 ? 4.034 50.382 71.102 1.00 70.00 243 ILE A CA 1
ATOM 1767 C C . ILE A 1 265 ? 4.139 51.755 71.757 1.00 72.17 243 ILE A C 1
ATOM 1768 O O . ILE A 1 265 ? 3.460 52.688 71.344 1.00 78.81 243 ILE A O 1
ATOM 1773 N N . GLU A 1 266 ? 5.000 51.886 72.762 1.00 76.73 244 GLU A N 1
ATOM 1774 C CA . GLU A 1 266 ? 5.243 53.188 73.374 1.00 74.82 244 GLU A CA 1
ATOM 1775 C C . GLU A 1 266 ? 5.550 54.210 72.291 1.00 74.27 244 GLU A C 1
ATOM 1776 O O . GLU A 1 266 ? 5.178 55.379 72.398 1.00 77.28 244 GLU A O 1
ATOM 1782 N N . GLN A 1 267 ? 6.219 53.753 71.238 1.00 70.72 245 GLN A N 1
ATOM 1783 C CA . GLN A 1 267 ? 6.607 54.625 70.138 1.00 71.86 245 GLN A CA 1
ATOM 1784 C C . GLN A 1 267 ? 5.401 55.011 69.276 1.00 68.79 245 GLN A C 1
ATOM 1785 O O . GLN A 1 267 ? 5.281 56.159 68.840 1.00 59.98 245 GLN A O 1
ATOM 1791 N N . LEU A 1 268 ? 4.512 54.048 69.041 1.00 65.46 246 LEU A N 1
ATOM 1792 C CA . LEU A 1 268 ? 3.316 54.278 68.234 1.00 58.15 246 LEU A CA 1
ATOM 1793 C C . LEU A 1 268 ? 2.357 55.268 68.881 1.00 52.82 246 LEU A C 1
ATOM 1794 O O . LEU A 1 268 ? 1.877 56.187 68.224 1.00 61.66 246 LEU A O 1
ATOM 1799 N N . VAL A 1 269 ? 2.071 55.087 70.165 1.00 45.11 247 VAL A N 1
ATOM 1800 C CA . VAL A 1 269 ? 1.194 56.023 70.857 1.00 55.96 247 VAL A CA 1
ATOM 1801 C C . VAL A 1 269 ? 1.796 57.422 70.786 1.00 50.77 247 VAL A C 1
ATOM 1802 O O . VAL A 1 269 ? 1.116 58.419 71.009 1.00 55.81 247 VAL A O 1
ATOM 1806 N N . GLY A 1 270 ? 3.076 57.484 70.440 1.00 54.90 248 GLY A N 1
ATOM 1807 C CA . GLY A 1 270 ? 3.742 58.752 70.212 1.00 57.53 248 GLY A CA 1
ATOM 1808 C C . GLY A 1 270 ? 3.275 59.440 68.944 1.00 52.94 248 GLY A C 1
ATOM 1809 O O . GLY A 1 270 ? 3.377 60.655 68.819 1.00 56.54 248 GLY A O 1
ATOM 1810 N N . PHE A 1 271 ? 2.762 58.660 67.999 1.00 52.21 249 PHE A N 1
ATOM 1811 C CA . PHE A 1 271 ? 2.241 59.209 66.752 1.00 51.65 249 PHE A CA 1
ATOM 1812 C C . PHE A 1 271 ? 0.991 60.047 66.995 1.00 56.23 249 PHE A C 1
ATOM 1813 O O . PHE A 1 271 ? 0.698 60.979 66.245 1.00 61.23 249 PHE A O 1
ATOM 1821 N N . LEU A 1 272 ? 0.247 59.707 68.039 1.00 48.70 250 LEU A N 1
ATOM 1822 C CA . LEU A 1 272 ? -1.008 60.386 68.315 1.00 51.00 250 LEU A CA 1
ATOM 1823 C C . LEU A 1 272 ? -0.752 61.845 68.680 1.00 66.22 250 LEU A C 1
ATOM 1824 O O . LEU A 1 272 ? -1.680 62.654 68.755 1.00 64.11 250 LEU A O 1
ATOM 1829 N N . ASP A 1 273 ? 0.519 62.179 68.889 1.00 60.59 251 ASP A N 1
ATOM 1830 C CA . ASP A 1 273 ? 0.900 63.527 69.293 1.00 56.19 251 ASP A CA 1
ATOM 1831 C C . ASP A 1 273 ? 1.173 64.437 68.105 1.00 55.58 251 ASP A C 1
ATOM 1832 O O . ASP A 1 273 ? 1.201 65.658 68.251 1.00 58.32 251 ASP A O 1
ATOM 1837 N N . SER A 1 274 ? 1.373 63.838 66.935 1.00 48.59 252 SER A N 1
ATOM 1838 C CA . SER A 1 274 ? 1.713 64.583 65.727 1.00 45.33 252 SER A CA 1
ATOM 1839 C C . SER A 1 274 ? 0.638 65.574 65.297 1.00 52.12 252 SER A C 1
ATOM 1840 O O . SER A 1 274 ? -0.534 65.422 65.633 1.00 59.01 252 SER A O 1
ATOM 1843 N N . GLY A 1 275 ? 1.050 66.589 64.545 1.00 53.86 253 GLY A N 1
ATOM 1844 C CA . GLY A 1 275 ? 0.130 67.593 64.046 1.00 61.20 253 GLY A CA 1
ATOM 1845 C C . GLY A 1 275 ? -0.406 67.225 62.678 1.00 65.69 253 GLY A C 1
ATOM 1846 O O . GLY A 1 275 ? -1.270 67.910 62.130 1.00 58.90 253 GLY A O 1
ATOM 1847 N N . ASP A 1 276 ? 0.113 66.131 62.131 1.00 66.41 254 ASP A N 1
ATOM 1848 C CA . ASP A 1 276 ? -0.327 65.623 60.837 1.00 73.02 254 ASP A CA 1
ATOM 1849 C C . ASP A 1 276 ? -1.322 64.484 61.035 1.00 71.03 254 ASP A C 1
ATOM 1850 O O . ASP A 1 276 ? -0.955 63.409 61.512 1.00 70.41 254 ASP A O 1
ATOM 1855 N N . TRP A 1 277 ? -2.581 64.718 60.671 1.00 54.04 255 TRP A N 1
ATOM 1856 C CA . TRP A 1 277 ? -3.623 63.717 60.881 1.00 47.21 255 TRP A CA 1
ATOM 1857 C C . TRP A 1 277 ? -3.252 62.381 60.246 1.00 47.65 255 TRP A C 1
ATOM 1858 O O . TRP A 1 277 ? -3.718 61.330 60.674 1.00 53.30 255 TRP A O 1
ATOM 1869 N N . GLN A 1 278 ? -2.395 62.426 59.235 1.00 47.68 256 GLN A N 1
ATOM 1870 C CA . GLN A 1 278 ? -2.053 61.233 58.479 1.00 53.02 256 GLN A CA 1
ATOM 1871 C C . GLN A 1 278 ? -1.158 60.302 59.270 1.00 59.81 256 GLN A C 1
ATOM 1872 O O . GLN A 1 278 ? -1.259 59.086 59.144 1.00 62.56 256 GLN A O 1
ATOM 1878 N N . VAL A 1 279 ? -0.274 60.870 60.083 1.00 66.78 257 VAL A N 1
ATOM 1879 C CA . VAL A 1 279 ? 0.574 60.044 60.930 1.00 57.68 257 VAL A CA 1
ATOM 1880 C C . VAL A 1 279 ? -0.225 59.591 62.138 1.00 50.66 257 VAL A C 1
ATOM 1881 O O . VAL A 1 279 ? -0.141 58.431 62.530 1.00 53.97 257 VAL A O 1
ATOM 1885 N N . GLN A 1 280 ? -1.018 60.495 62.710 1.00 49.19 258 GLN A N 1
ATOM 1886 C CA . GLN A 1 280 ? -1.971 60.097 63.745 1.00 51.64 258 GLN A CA 1
ATOM 1887 C C . GLN A 1 280 ? -2.731 58.879 63.253 1.00 50.58 258 GLN A C 1
ATOM 1888 O O . GLN A 1 280 ? -2.714 57.822 63.885 1.00 39.68 258 GLN A O 1
ATOM 1894 N N . PHE A 1 281 ? -3.387 59.041 62.110 1.00 46.16 259 PHE A N 1
ATOM 1895 C CA . PHE A 1 281 ? -4.078 57.951 61.442 1.00 38.21 259 PHE A CA 1
ATOM 1896 C C . PHE A 1 281 ? -3.229 56.675 61.487 1.00 41.34 259 PHE A C 1
ATOM 1897 O O . PHE A 1 281 ? -3.667 55.643 61.991 1.00 40.98 259 PHE A O 1
ATOM 1905 N N . SER A 1 282 ? -2.005 56.754 60.977 1.00 48.32 260 SER A N 1
ATOM 1906 C CA . SER A 1 282 ? -1.124 55.590 60.947 1.00 52.70 260 SER A CA 1
ATOM 1907 C C . SER A 1 282 ? -0.997 54.970 62.322 1.00 59.00 260 SER A C 1
ATOM 1908 O O . SER A 1 282 ? -1.101 53.756 62.478 1.00 69.90 260 SER A O 1
ATOM 1911 N N . GLY A 1 283 ? -0.775 55.814 63.320 1.00 58.89 261 GLY A N 1
ATOM 1912 C CA . GLY A 1 283 ? -0.665 55.348 64.687 1.00 65.04 261 GLY A CA 1
ATOM 1913 C C . GLY A 1 283 ? -1.882 54.551 65.109 1.00 61.95 261 GLY A C 1
ATOM 1914 O O . GLY A 1 283 ? -1.778 53.397 65.511 1.00 67.67 261 GLY A O 1
ATOM 1915 N N . LEU A 1 284 ? -3.047 55.169 65.001 1.00 51.24 262 LEU A N 1
ATOM 1916 C CA . LEU A 1 284 ? -4.275 54.540 65.444 1.00 45.57 262 LEU A CA 1
ATOM 1917 C C . LEU A 1 284 ? -4.550 53.186 64.787 1.00 55.50 262 LEU A C 1
ATOM 1918 O O . LEU A 1 284 ? -4.937 52.240 65.473 1.00 62.32 262 LEU A O 1
ATOM 1923 N N . ILE A 1 285 ? -4.347 53.079 63.476 1.00 44.72 263 ILE A N 1
ATOM 1924 C CA . ILE A 1 285 ? -4.664 51.826 62.791 1.00 49.93 263 ILE A CA 1
ATOM 1925 C C . ILE A 1 285 ? -3.724 50.710 63.222 1.00 60.63 263 ILE A C 1
ATOM 1926 O O . ILE A 1 285 ? -4.142 49.562 63.375 1.00 64.56 263 ILE A O 1
ATOM 1931 N N . ALA A 1 286 ? -2.456 51.051 63.422 1.00 59.11 264 ALA A N 1
ATOM 1932 C CA . ALA A 1 286 ? -1.469 50.080 63.885 1.00 55.58 264 ALA A CA 1
ATOM 1933 C C . ALA A 1 286 ? -1.799 49.599 65.292 1.00 49.57 264 ALA A C 1
ATOM 1934 O O . ALA A 1 286 ? -1.802 48.398 65.562 1.00 55.43 264 ALA A O 1
ATOM 1936 N N . LEU A 1 287 ? -2.077 50.547 66.181 1.00 46.92 265 LEU A N 1
ATOM 1937 C CA . LEU A 1 287 ? -2.451 50.242 67.555 1.00 46.08 265 LEU A CA 1
ATOM 1938 C C . LEU A 1 287 ? -3.699 49.378 67.595 1.00 48.67 265 LEU A C 1
ATOM 1939 O O . LEU A 1 287 ? -3.844 48.517 68.460 1.00 57.69 265 LEU A O 1
ATOM 1944 N N . GLY A 1 288 ? -4.599 49.604 66.650 1.00 38.87 266 GLY A N 1
ATOM 1945 C CA . GLY A 1 288 ? -5.800 48.801 66.569 1.00 53.2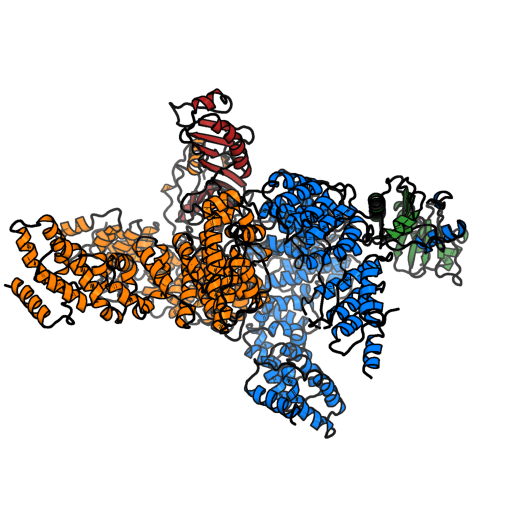1 266 GLY A CA 1
ATOM 1946 C C . GLY A 1 288 ? -5.486 47.336 66.350 1.00 55.06 266 GLY A C 1
ATOM 1947 O O . GLY A 1 288 ? -6.089 46.471 66.982 1.00 52.28 266 GLY A O 1
ATOM 1948 N N . TYR A 1 289 ? -4.540 47.060 65.452 1.00 55.48 267 TYR A N 1
ATOM 1949 C CA . TYR A 1 289 ? -4.149 45.690 65.129 1.00 50.40 267 TYR A CA 1
ATOM 1950 C C . TYR A 1 289 ? -3.322 45.062 66.247 1.00 63.09 267 TYR A C 1
ATOM 1951 O O . TYR A 1 289 ? -3.203 43.841 66.329 1.00 71.05 267 TYR A O 1
ATOM 1960 N N . LEU A 1 290 ? -2.759 45.903 67.107 1.00 62.56 268 LEU A N 1
ATOM 1961 C CA . LEU A 1 290 ? -1.914 45.438 68.202 1.00 67.57 268 LEU A CA 1
ATOM 1962 C C . LEU A 1 290 ? -2.586 45.556 69.567 1.00 72.70 268 LEU A C 1
ATOM 1963 O O . LEU A 1 290 ? -1.939 45.358 70.591 1.00 76.53 268 LEU A O 1
ATOM 1968 N N . LYS A 1 291 ? -3.873 45.883 69.593 1.00 71.03 269 LYS A N 1
ATOM 1969 C CA . LYS A 1 291 ? -4.523 46.212 70.861 1.00 76.60 269 LYS A CA 1
ATOM 1970 C C . LYS A 1 291 ? -4.377 45.130 71.937 1.00 80.74 269 LYS A C 1
ATOM 1971 O O . LYS A 1 291 ? -4.450 45.423 73.130 1.00 78.92 269 LYS A O 1
ATOM 1977 N N . GLU A 1 292 ? -4.161 43.888 71.515 1.00 85.13 270 GLU A N 1
ATOM 1978 C CA . GLU A 1 292 ? -3.974 42.786 72.453 1.00 82.47 270 GLU A CA 1
ATOM 1979 C C . GLU A 1 292 ? -2.689 42.975 73.242 1.00 74.20 270 GLU A C 1
ATOM 1980 O O . GLU A 1 292 ? -2.647 42.777 74.455 1.00 70.78 270 GLU A O 1
ATOM 1986 N N . PHE A 1 293 ? -1.642 43.374 72.532 1.00 70.76 271 PHE A N 1
ATOM 1987 C CA . PHE A 1 293 ? -0.310 43.474 73.099 1.00 64.49 271 PHE A CA 1
ATOM 1988 C C . PHE A 1 293 ? -0.088 44.823 73.775 1.00 69.07 271 PHE A C 1
ATOM 1989 O O . PHE A 1 293 ? 1.045 45.208 74.054 1.00 68.72 271 PHE A O 1
ATOM 1997 N N . VAL A 1 294 ? -1.172 45.540 74.043 1.00 66.44 272 VAL A N 1
ATOM 1998 C CA . VAL A 1 294 ? -1.056 46.852 74.662 1.00 76.72 272 VAL A CA 1
ATOM 1999 C C . VAL A 1 294 ? -1.148 46.752 76.178 1.00 90.91 272 VAL A C 1
ATOM 2000 O O . VAL A 1 294 ? -2.199 46.426 76.736 1.00 79.63 272 VAL A O 1
ATOM 2004 N N . GLU A 1 295 ? -0.022 47.013 76.832 1.00 103.32 273 GLU A N 1
ATOM 2005 C CA . GLU A 1 295 ? 0.023 47.179 78.277 1.00 106.48 273 GLU A CA 1
ATOM 2006 C C . GLU A 1 295 ? 0.332 48.644 78.553 1.00 110.81 273 GLU A C 1
ATOM 2007 O O . GLU A 1 295 ? 0.829 49.348 77.670 1.00 114.38 273 GLU A O 1
ATOM 2013 N N . ASP A 1 296 ? 0.042 49.101 79.769 1.00 103.22 274 ASP A N 1
ATOM 2014 C CA . ASP A 1 296 ? 0.071 50.528 80.069 1.00 106.57 274 ASP A CA 1
ATOM 2015 C C . ASP A 1 296 ? -1.142 51.151 79.394 1.00 117.36 274 ASP A C 1
ATOM 2016 O O . ASP A 1 296 ? -1.071 52.237 78.820 1.00 119.94 274 ASP A O 1
ATOM 2021 N N . LYS A 1 297 ? -2.256 50.432 79.458 1.00 115.31 275 LYS A N 1
ATOM 2022 C CA . LYS A 1 297 ? -3.503 50.878 78.851 1.00 103.90 275 LYS A CA 1
ATOM 2023 C C . LYS A 1 297 ? -3.845 52.323 79.222 1.00 97.49 275 LYS A C 1
ATOM 2024 O O . LYS A 1 297 ? -4.202 53.123 78.361 1.00 93.42 275 LYS A O 1
ATOM 2030 N N . ASP A 1 298 ? -3.727 52.656 80.502 1.00 101.35 276 ASP A N 1
ATOM 2031 C CA . ASP A 1 298 ? -4.072 53.993 80.979 1.00 103.98 276 ASP A CA 1
ATOM 2032 C C . ASP A 1 298 ? -3.341 55.094 80.212 1.00 98.93 276 ASP A C 1
ATOM 2033 O O . ASP A 1 298 ? -3.836 56.218 80.102 1.00 94.62 276 ASP A O 1
ATOM 2038 N N . GLY A 1 299 ? -2.169 54.764 79.680 1.00 92.05 277 GLY A N 1
ATOM 2039 C CA . GLY A 1 299 ? -1.349 55.734 78.974 1.00 87.01 277 GLY A CA 1
ATOM 2040 C C . GLY A 1 299 ? -1.786 55.955 77.541 1.00 79.34 277 GLY A C 1
ATOM 2041 O O . GLY A 1 299 ? -1.617 57.042 76.987 1.00 81.11 277 GLY A O 1
ATOM 2042 N N . LEU A 1 300 ? -2.339 54.911 76.936 1.00 70.28 278 LEU A N 1
ATOM 2043 C CA . LEU A 1 300 ? -2.913 55.002 75.602 1.00 48.88 278 LEU A CA 1
ATOM 2044 C C . LEU A 1 300 ? -4.294 55.644 75.682 1.00 52.22 278 LEU A C 1
ATOM 2045 O O . LEU A 1 300 ? -4.598 56.577 74.943 1.00 59.26 278 LEU A O 1
ATOM 2050 N N . CYS A 1 301 ? -5.120 55.148 76.598 1.00 44.28 279 CYS A N 1
ATOM 2051 C CA . CYS A 1 301 ? -6.478 55.655 76.766 1.00 57.36 279 CYS A CA 1
ATOM 2052 C C . CYS A 1 301 ? -6.517 57.158 77.042 1.00 58.25 279 CYS A C 1
ATOM 2053 O O . CYS A 1 301 ? -7.385 57.870 76.530 1.00 43.68 279 CYS A O 1
ATOM 2056 N N . ARG A 1 302 ? -5.577 57.634 77.852 1.00 64.61 280 ARG A N 1
ATOM 2057 C CA . ARG A 1 302 ? -5.491 59.056 78.162 1.00 65.70 280 ARG A CA 1
ATOM 2058 C C . ARG A 1 302 ? -5.419 59.868 76.872 1.00 57.05 280 ARG A C 1
ATOM 2059 O O . ARG A 1 302 ? -6.096 60.886 76.735 1.00 63.29 280 ARG A O 1
ATOM 2067 N N . LYS A 1 303 ? -4.605 59.405 75.925 1.00 49.47 281 LYS A N 1
ATOM 2068 C CA . LYS A 1 303 ? -4.456 60.081 74.637 1.00 41.61 281 LYS A CA 1
ATOM 2069 C C . LYS A 1 303 ? -5.697 59.935 73.765 1.00 56.83 281 LYS A C 1
ATOM 2070 O O . LYS A 1 303 ? -6.145 60.899 73.142 1.00 56.28 281 LYS A O 1
ATOM 2076 N N . LEU A 1 304 ? -6.241 58.722 73.720 1.00 57.16 282 LEU A N 1
ATOM 2077 C CA . LEU A 1 304 ? -7.458 58.453 72.969 1.00 41.55 282 LEU A CA 1
ATOM 2078 C C . LEU A 1 304 ? -8.578 59.368 73.441 1.00 49.60 282 LEU A C 1
ATOM 2079 O O . LEU A 1 304 ? -9.324 59.921 72.637 1.00 44.69 282 LEU A O 1
ATOM 2084 N N . VAL A 1 305 ? -8.695 59.538 74.749 1.00 47.82 283 VAL A N 1
ATOM 2085 C CA . VAL A 1 305 ? -9.709 60.438 75.265 1.00 46.75 283 VAL A CA 1
ATOM 2086 C C . VAL A 1 305 ? -9.483 61.818 74.677 1.00 43.56 283 VAL A C 1
ATOM 2087 O O . VAL A 1 305 ? -10.416 62.467 74.211 1.00 43.75 283 VAL A O 1
ATOM 2091 N N . SER A 1 306 ? -8.229 62.248 74.679 1.00 50.96 284 SER A N 1
ATOM 2092 C CA . SER A 1 306 ? -7.860 63.532 74.100 1.00 54.33 284 SER A CA 1
ATOM 2093 C C . SER A 1 306 ? -8.326 63.670 72.651 1.00 46.31 284 SER A C 1
ATOM 2094 O O . SER A 1 306 ? -8.952 64.660 72.289 1.00 46.00 284 SER A O 1
ATOM 2097 N N . LEU A 1 307 ? -8.020 62.671 71.829 1.00 43.48 285 LEU A N 1
ATOM 2098 C CA . LEU A 1 307 ? -8.308 62.723 70.399 1.00 39.25 285 LEU A CA 1
ATOM 2099 C C . LEU A 1 307 ? -9.794 62.627 70.033 1.00 46.02 285 LEU A C 1
ATOM 2100 O O . LEU A 1 307 ? -10.155 62.782 68.873 1.00 54.19 285 LEU A O 1
ATOM 2105 N N . LEU A 1 308 ? -10.655 62.359 71.008 1.00 43.46 286 LEU A N 1
ATOM 2106 C CA . LEU A 1 308 ? -12.089 62.322 70.741 1.00 35.41 286 LEU A CA 1
ATOM 2107 C C . LEU A 1 308 ? -12.538 63.679 70.223 1.00 42.99 286 LEU A C 1
ATOM 2108 O O . LEU A 1 308 ? -13.610 63.805 69.636 1.00 55.63 286 LEU A O 1
ATOM 2113 N N . SER A 1 309 ? -11.701 64.689 70.440 1.00 47.46 287 SER A N 1
ATOM 2114 C CA . SER A 1 309 ? -12.033 66.069 70.108 1.00 40.32 287 SER A CA 1
ATOM 2115 C C . SER A 1 309 ? -11.257 66.604 68.912 1.00 53.66 287 SER A C 1
ATOM 2116 O O . SER A 1 309 ? -11.388 67.775 68.560 1.00 68.77 287 SER A O 1
ATOM 2119 N N . SER A 1 310 ? -10.447 65.751 68.294 1.00 50.56 288 SER A N 1
ATOM 2120 C CA . SER A 1 310 ? -9.690 66.144 67.113 1.00 48.26 288 SER A CA 1
ATOM 2121 C C . SER A 1 310 ? -10.558 66.934 66.136 1.00 51.43 288 SER A C 1
ATOM 2122 O O . SER A 1 310 ? -11.753 66.670 65.990 1.00 49.97 288 SER A O 1
ATOM 2125 N N . PRO A 1 311 ? -9.959 67.930 65.477 1.00 56.43 289 PRO A N 1
ATOM 2126 C CA . PRO A 1 311 ? -10.663 68.677 64.434 1.00 54.97 289 PRO A CA 1
ATOM 2127 C C . PRO A 1 311 ? -10.917 67.782 63.235 1.00 59.59 289 PRO A C 1
ATOM 2128 O O . PRO A 1 311 ? -11.808 68.066 62.434 1.00 75.26 289 PRO A O 1
ATOM 2132 N N . ASP A 1 312 ? -10.136 66.711 63.121 1.00 39.45 290 ASP A N 1
ATOM 2133 C CA . ASP A 1 312 ? -10.267 65.775 62.013 1.00 44.82 290 ASP A CA 1
ATOM 2134 C C . ASP A 1 312 ? -11.208 64.627 62.358 1.00 49.46 290 ASP A C 1
ATOM 2135 O O . ASP A 1 312 ? -11.047 63.973 63.385 1.00 55.99 290 ASP A O 1
ATOM 2140 N N . GLU A 1 313 ? -12.182 64.378 61.489 1.00 49.05 291 GLU A N 1
ATOM 2141 C CA . GLU A 1 313 ? -13.239 63.410 61.774 1.00 49.35 291 GLU A CA 1
ATOM 2142 C C . GLU A 1 313 ? -12.757 61.958 61.778 1.00 49.02 291 GLU A C 1
ATOM 2143 O O . GLU A 1 313 ? -13.323 61.123 62.472 1.00 58.63 291 GLU A O 1
ATOM 2149 N N . ASP A 1 314 ? -11.720 61.652 61.006 1.00 47.83 292 ASP A N 1
ATOM 2150 C CA . ASP A 1 314 ? -11.177 60.296 60.990 1.00 45.81 292 ASP A CA 1
ATOM 2151 C C . ASP A 1 314 ? -10.436 59.974 62.287 1.00 56.16 292 ASP A C 1
ATOM 2152 O O . ASP A 1 314 ? -10.565 58.881 62.840 1.00 59.58 292 ASP A O 1
ATOM 2157 N N . ILE A 1 315 ? -9.651 60.927 62.769 1.00 45.18 293 ILE A N 1
ATOM 2158 C CA . ILE A 1 315 ? -8.994 60.764 64.052 1.00 40.85 293 ILE A CA 1
ATOM 2159 C C . ILE A 1 315 ? -10.029 60.599 65.154 1.00 48.24 293 ILE A C 1
ATOM 2160 O O . ILE A 1 315 ? -9.817 59.832 66.084 1.00 51.54 293 ILE A O 1
ATOM 2165 N N . LYS A 1 316 ? -11.147 61.317 65.049 1.00 50.24 294 LYS A N 1
ATOM 2166 C CA . LYS A 1 316 ? -12.242 61.173 66.012 1.00 51.32 294 LYS A CA 1
ATOM 2167 C C . LYS A 1 316 ? -12.870 59.781 65.949 1.00 49.26 294 LYS A C 1
ATOM 2168 O O . LYS A 1 316 ? -13.103 59.142 66.973 1.00 52.80 294 LYS A O 1
ATOM 2174 N N . LEU A 1 317 ? -13.152 59.326 64.736 1.00 42.62 295 LEU A N 1
ATOM 2175 C CA . LEU A 1 317 ? -13.709 58.004 64.511 1.00 43.80 295 LEU A CA 1
ATOM 2176 C C . LEU A 1 317 ? -12.768 56.940 65.059 1.00 47.74 295 LEU A C 1
ATOM 2177 O O . LEU A 1 317 ? -13.036 56.327 66.087 1.00 59.77 295 LEU A O 1
ATOM 2182 N N . LEU A 1 318 ? -11.658 56.727 64.368 1.00 44.32 296 LEU A N 1
ATOM 2183 C CA . LEU A 1 318 ? -10.657 55.761 64.803 1.00 49.79 296 LEU A CA 1
ATOM 2184 C C . LEU A 1 318 ? -10.376 55.845 66.309 1.00 49.08 296 LEU A C 1
ATOM 2185 O O . LEU A 1 318 ? -10.135 54.833 66.959 1.00 50.94 296 LEU A O 1
ATOM 2190 N N . SER A 1 319 ? -10.417 57.052 66.860 1.00 42.41 297 SER A N 1
ATOM 2191 C CA . SER A 1 319 ? -10.168 57.255 68.280 1.00 39.08 297 SER A CA 1
ATOM 2192 C C . SER A 1 319 ? -11.181 56.516 69.138 1.00 46.21 297 SER A C 1
ATOM 2193 O O . SER A 1 319 ? -10.824 55.648 69.925 1.00 51.54 297 SER A O 1
ATOM 2196 N N . ALA A 1 320 ? -12.450 56.874 68.989 1.00 52.96 298 ALA A N 1
ATOM 2197 C CA . ALA A 1 320 ? -13.513 56.233 69.749 1.00 45.19 298 ALA A CA 1
ATOM 2198 C C . ALA A 1 320 ? -13.566 54.732 69.491 1.00 51.89 298 ALA A C 1
ATOM 2199 O O . ALA A 1 320 ? -13.632 53.944 70.425 1.00 62.79 298 ALA A O 1
ATOM 2201 N N . GLU A 1 321 ? -13.536 54.337 68.225 1.00 48.91 299 GLU A N 1
ATOM 2202 C CA . GLU A 1 321 ? -13.586 52.924 67.878 1.00 43.54 299 GLU A CA 1
ATOM 2203 C C . GLU A 1 321 ? -12.556 52.102 68.650 1.00 50.17 299 GLU A C 1
ATOM 2204 O O . GLU A 1 321 ? -12.848 50.995 69.090 1.00 70.98 299 GLU A O 1
ATOM 2210 N N . LEU A 1 322 ? -11.356 52.641 68.820 1.00 42.96 300 LEU A N 1
ATOM 2211 C CA . LEU A 1 322 ? -10.299 51.918 69.519 1.00 49.98 300 LEU A CA 1
ATOM 2212 C C . LEU A 1 322 ? -10.531 51.942 71.025 1.00 64.17 300 LEU A C 1
ATOM 2213 O O . LEU A 1 322 ? -10.191 50.995 71.734 1.00 63.38 300 LEU A O 1
ATOM 2218 N N . LEU A 1 323 ? -11.124 53.028 71.506 1.00 61.68 301 LEU A N 1
ATOM 2219 C CA . LEU A 1 323 ? -11.332 53.225 72.933 1.00 47.20 301 LEU A CA 1
ATOM 2220 C C . LEU A 1 323 ? -12.409 52.305 73.482 1.00 49.36 301 LEU A C 1
ATOM 2221 O O . LEU A 1 323 ? -12.465 52.059 74.681 1.00 65.34 301 LEU A O 1
ATOM 2226 N N . CYS A 1 324 ? -13.266 51.798 72.605 1.00 59.88 302 CYS A N 1
ATOM 2227 C CA . CYS A 1 324 ? -14.352 50.921 73.029 1.00 56.47 302 CYS A CA 1
ATOM 2228 C C . CYS A 1 324 ? -13.807 49.568 73.447 1.00 53.97 302 CYS A C 1
ATOM 2229 O O . CYS A 1 324 ? -14.512 48.780 74.068 1.00 65.03 302 CYS A O 1
ATOM 2232 N N . HIS A 1 325 ? -12.551 49.301 73.099 1.00 38.49 303 HIS A N 1
ATOM 2233 C CA . HIS A 1 325 ? -11.960 47.990 73.332 1.00 42.34 303 HIS A CA 1
ATOM 2234 C C . HIS A 1 325 ? -11.151 47.932 74.615 1.00 47.05 303 HIS A C 1
ATOM 2235 O O . HIS A 1 325 ? -10.638 46.880 74.978 1.00 62.73 303 HIS A O 1
ATOM 2242 N N . PHE A 1 326 ? -11.033 49.063 75.297 1.00 50.64 304 PHE A N 1
ATOM 2243 C CA . PHE A 1 326 ? -10.292 49.115 76.550 1.00 49.99 304 PHE A CA 1
ATOM 2244 C C . PHE A 1 326 ? -11.190 49.549 77.694 1.00 52.52 304 PHE A C 1
ATOM 2245 O O . PHE A 1 326 ? -12.216 50.188 77.476 1.00 54.68 304 PHE A O 1
ATOM 2253 N N . PRO A 1 327 ? -10.803 49.188 78.924 1.00 58.32 305 PRO A N 1
ATOM 2254 C CA . PRO A 1 327 ? -11.461 49.606 80.167 1.00 56.55 305 PRO A CA 1
ATOM 2255 C C . PRO A 1 327 ? -11.510 51.122 80.315 1.00 56.53 305 PRO A C 1
ATOM 2256 O O . PRO A 1 327 ? -10.547 51.806 79.972 1.00 73.53 305 PRO A O 1
ATOM 2260 N N . ILE A 1 328 ? -12.619 51.639 80.828 1.00 42.62 306 ILE A N 1
ATOM 2261 C CA . ILE A 1 328 ? -12.759 53.073 81.034 1.00 43.74 306 ILE A CA 1
ATOM 2262 C C . ILE A 1 328 ? -13.189 53.326 82.466 1.00 51.99 306 ILE A C 1
ATOM 2263 O O . ILE A 1 328 ? -14.303 52.986 82.849 1.00 63.82 306 ILE A O 1
ATOM 2268 N N . THR A 1 329 ? -12.298 53.918 83.255 1.00 62.44 307 THR A N 1
ATOM 2269 C CA . THR A 1 329 ? -12.498 54.009 84.696 1.00 60.89 307 THR A CA 1
ATOM 2270 C C . THR A 1 329 ? -12.242 55.417 85.233 1.00 70.18 307 THR A C 1
ATOM 2271 O O . THR A 1 329 ? -13.093 55.988 85.912 1.00 82.88 307 THR A O 1
ATOM 2275 N N . ASP A 1 330 ? -11.072 55.973 84.928 1.00 73.05 308 ASP A N 1
ATOM 2276 C CA . ASP A 1 330 ? -10.684 57.284 85.447 1.00 75.51 308 ASP A CA 1
ATOM 2277 C C . ASP A 1 330 ? -11.279 58.414 84.626 1.00 70.28 308 ASP A C 1
ATOM 2278 O O . ASP A 1 330 ? -11.824 59.376 85.166 1.00 60.37 308 ASP A O 1
ATOM 2283 N N . SER A 1 331 ? -11.163 58.283 83.311 1.00 77.97 309 SER A N 1
ATOM 2284 C CA . SER A 1 331 ? -11.602 59.315 82.383 1.00 81.16 309 SER A CA 1
ATOM 2285 C C . SER A 1 331 ? -13.123 59.360 82.266 1.00 73.85 309 SER A C 1
ATOM 2286 O O . SER A 1 331 ? -13.671 60.110 81.462 1.00 65.67 309 SER A O 1
ATOM 2289 N N . LEU A 1 332 ? -13.791 58.556 83.086 1.00 73.82 310 LEU A N 1
ATOM 2290 C CA . LEU A 1 332 ? -15.228 58.316 82.983 1.00 58.49 310 LEU A CA 1
ATOM 2291 C C . LEU A 1 332 ? -16.064 59.591 82.829 1.00 59.72 310 LEU A C 1
ATOM 2292 O O . LEU A 1 332 ? -16.805 59.734 81.865 1.00 59.66 310 LEU A O 1
ATOM 2297 N N . ASP A 1 333 ? -15.954 60.516 83.775 1.00 76.01 311 ASP A N 1
ATOM 2298 C CA . ASP A 1 333 ? -16.744 61.744 83.708 1.00 83.44 311 ASP A CA 1
ATOM 2299 C C . ASP A 1 333 ? -16.349 62.604 82.506 1.00 74.19 311 ASP A C 1
ATOM 2300 O O . ASP A 1 333 ? -17.135 63.419 82.024 1.00 71.46 311 ASP A O 1
ATOM 2305 N N . LEU A 1 334 ? -15.134 62.404 82.013 1.00 73.69 312 LEU A N 1
ATOM 2306 C CA . LEU A 1 334 ? -14.625 63.207 80.908 1.00 65.18 312 LEU A CA 1
ATOM 2307 C C . LEU A 1 334 ? -15.082 62.695 79.540 1.00 62.54 312 LEU A C 1
ATOM 2308 O O . LEU A 1 334 ? -15.597 63.474 78.745 1.00 61.95 312 LEU A O 1
ATOM 2313 N N . VAL A 1 335 ? -14.911 61.400 79.264 1.00 57.37 313 VAL A N 1
ATOM 2314 C CA . VAL A 1 335 ? -15.306 60.856 77.957 1.00 61.48 313 VAL A CA 1
ATOM 2315 C C . VAL A 1 335 ? -16.817 60.918 77.723 1.00 50.31 313 VAL A C 1
ATOM 2316 O O . VAL A 1 335 ? -17.285 60.809 76.591 1.00 42.60 313 VAL A O 1
ATOM 2320 N N . LEU A 1 336 ? -17.574 61.110 78.795 1.00 45.95 314 LEU A N 1
ATOM 2321 C CA . LEU A 1 336 ? -19.011 61.298 78.677 1.00 46.75 314 LEU A CA 1
ATOM 2322 C C . LEU A 1 336 ? -19.330 62.686 78.133 1.00 54.89 314 LEU A C 1
ATOM 2323 O O . LEU A 1 336 ? -20.138 62.825 77.214 1.00 59.21 314 LEU A O 1
ATOM 2328 N N . GLU A 1 337 ? -18.693 63.714 78.688 1.00 55.86 315 GLU A N 1
ATOM 2329 C CA . GLU A 1 337 ? -18.943 65.077 78.223 1.00 56.15 315 GLU A CA 1
ATOM 2330 C C . GLU A 1 337 ? -18.542 65.226 76.755 1.00 48.23 315 GLU A C 1
ATOM 2331 O O . GLU A 1 337 ? -19.253 65.853 75.969 1.00 38.63 315 GLU A O 1
ATOM 2337 N N . LYS A 1 338 ? -17.418 64.618 76.388 1.00 45.66 316 LYS A N 1
ATOM 2338 C CA . LYS A 1 338 ? -16.936 64.657 75.015 1.00 45.10 316 LYS A CA 1
ATOM 2339 C C . LYS A 1 338 ? -17.937 64.010 74.069 1.00 50.32 316 LYS A C 1
ATOM 2340 O O . LYS A 1 338 ? -18.416 64.639 73.128 1.00 61.40 316 LYS A O 1
ATOM 2346 N N . CYS A 1 339 ? -18.253 62.748 74.325 1.00 46.59 317 CYS A N 1
ATOM 2347 C CA . CYS A 1 339 ? -19.179 62.013 73.477 1.00 39.57 317 CYS A CA 1
ATOM 2348 C C . CYS A 1 339 ? -20.530 62.707 73.350 1.00 43.40 317 CYS A C 1
ATOM 2349 O O . CYS A 1 339 ? -21.085 62.791 72.260 1.00 49.59 317 CYS A O 1
ATOM 2352 N N . TRP A 1 340 ? -21.065 63.213 74.452 1.00 47.80 318 TRP A N 1
ATOM 2353 C CA . TRP A 1 340 ? -22.34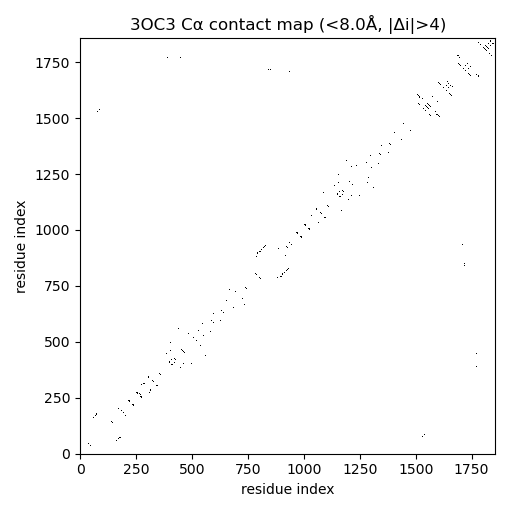8 63.896 74.369 1.00 55.85 318 TRP A CA 1
ATOM 2354 C C . TRP A 1 340 ? -22.237 65.132 73.480 1.00 63.10 318 TRP A C 1
ATOM 2355 O O . TRP A 1 340 ? -23.117 65.391 72.660 1.00 60.31 318 TRP A O 1
ATOM 2366 N N . LYS A 1 341 ? -21.148 65.883 73.627 1.00 63.90 319 LYS A N 1
ATOM 2367 C CA . LYS A 1 341 ? -20.950 67.072 72.806 1.00 65.64 319 LYS A CA 1
ATOM 2368 C C . LYS A 1 341 ? -20.900 66.705 71.327 1.00 60.16 319 LYS A C 1
ATOM 2369 O O . LYS A 1 341 ? -21.543 67.348 70.504 1.00 70.93 319 LYS A O 1
ATOM 2375 N N . ASN A 1 342 ? -20.141 65.666 70.996 1.00 57.41 320 ASN A N 1
ATOM 2376 C CA . ASN A 1 342 ? -20.051 65.197 69.620 1.00 53.64 320 ASN A CA 1
ATOM 2377 C C . ASN A 1 342 ? -21.406 64.801 69.066 1.00 55.76 320 ASN A C 1
ATOM 2378 O O . ASN A 1 342 ? -21.682 65.008 67.890 1.00 69.11 320 ASN A O 1
ATOM 2383 N N . ILE A 1 343 ? -22.239 64.223 69.924 1.00 66.23 321 ILE A N 1
ATOM 2384 C CA . ILE A 1 343 ? -23.572 63.765 69.545 1.00 73.68 321 ILE A CA 1
ATOM 2385 C C . ILE A 1 343 ? -24.498 64.947 69.281 1.00 75.48 321 ILE A C 1
ATOM 2386 O O . ILE A 1 343 ? -25.328 64.914 68.370 1.00 82.03 321 ILE A O 1
ATOM 2391 N N . GLU A 1 344 ? -24.340 66.002 70.072 1.00 65.17 322 GLU A N 1
ATOM 2392 C CA . GLU A 1 344 ? -25.243 67.138 69.991 1.00 79.10 322 GLU A CA 1
ATOM 2393 C C . GLU A 1 344 ? -24.855 68.117 68.891 1.00 90.30 322 GLU A C 1
ATOM 2394 O O . GLU A 1 344 ? -25.675 68.929 68.469 1.00 88.03 322 GLU A O 1
ATOM 2400 N N . SER A 1 345 ? -23.609 68.035 68.433 1.00 111.36 323 SER A N 1
ATOM 2401 C CA . SER A 1 345 ? -23.066 69.000 67.475 1.00 132.02 323 SER A CA 1
ATOM 2402 C C . SER A 1 345 ? -24.044 69.321 66.349 1.00 152.16 323 SER A C 1
ATOM 2403 O O . SER A 1 345 ? -24.023 70.420 65.789 1.00 154.09 323 SER A O 1
ATOM 2406 N N . GLU A 1 346 ? -24.899 68.356 66.027 1.00 160.91 324 GLU A N 1
ATOM 2407 C CA . GLU A 1 346 ? -25.874 68.511 64.954 1.00 161.61 324 GLU A CA 1
ATOM 2408 C C . GLU A 1 346 ? -25.214 68.795 63.613 1.00 159.19 324 GLU A C 1
ATOM 2409 O O . GLU A 1 346 ? -25.872 69.241 62.672 1.00 147.41 324 GLU A O 1
ATOM 2415 N N . GLU A 1 347 ? -23.909 68.554 63.536 1.00 166.58 325 GLU A N 1
ATOM 2416 C CA . GLU A 1 347 ? -23.250 68.488 62.247 1.00 168.33 325 GLU A CA 1
ATOM 2417 C C . GLU A 1 347 ? -24.106 67.521 61.456 1.00 172.40 325 GLU A C 1
ATOM 2418 O O . GLU A 1 347 ? -24.321 66.387 61.886 1.00 178.46 325 GLU A O 1
ATOM 2424 N N . LEU A 1 348 ? -24.623 67.972 60.320 1.00 167.09 326 LEU A N 1
ATOM 2425 C CA . LEU A 1 348 ? -25.549 67.156 59.543 1.00 162.82 326 LEU A CA 1
ATOM 2426 C C . LEU A 1 348 ? -25.090 65.701 59.475 1.00 147.50 326 LEU A C 1
ATOM 2427 O O . LEU A 1 348 ? -25.824 64.792 59.870 1.00 139.65 326 LEU A O 1
ATOM 2432 N N . ILE A 1 349 ? -23.871 65.486 58.989 1.00 134.38 327 ILE A N 1
ATOM 2433 C CA . ILE A 1 349 ? -23.283 64.149 58.990 1.00 125.53 327 ILE A CA 1
ATOM 2434 C C . ILE A 1 349 ? -21.811 64.148 59.401 1.00 119.84 327 ILE A C 1
ATOM 2435 O O . ILE A 1 349 ? -20.963 64.757 58.743 1.00 126.26 327 ILE A O 1
ATOM 2440 N N . SER A 1 350 ? -21.526 63.470 60.508 1.00 96.97 328 SER A N 1
ATOM 2441 C CA . SER A 1 350 ? -20.159 63.169 60.903 1.00 83.35 328 SER A CA 1
ATOM 2442 C C . SER A 1 350 ? -20.037 61.655 61.039 1.00 73.43 328 SER A C 1
ATOM 2443 O O . SER A 1 350 ? -20.912 61.005 61.610 1.00 69.70 328 SER A O 1
ATOM 2446 N N . VAL A 1 351 ? -18.967 61.090 60.495 1.00 65.58 329 VAL A N 1
ATOM 2447 C CA . VAL A 1 351 ? -18.814 59.640 60.472 1.00 69.89 329 VAL A CA 1
ATOM 2448 C C . VAL A 1 351 ? -18.683 59.057 61.874 1.00 69.78 329 VAL A C 1
ATOM 2449 O O . VAL A 1 351 ? -18.917 57.868 62.094 1.00 72.64 329 VAL A O 1
ATOM 2453 N N . SER A 1 352 ? -18.314 59.905 62.824 1.00 61.49 330 SER A N 1
ATOM 2454 C CA . SER A 1 352 ? -18.001 59.447 64.167 1.00 54.15 330 SER A CA 1
ATOM 2455 C C . SER A 1 352 ? -19.223 59.329 65.082 1.00 57.48 330 SER A C 1
ATOM 2456 O O . SER A 1 352 ? -19.122 58.790 66.186 1.00 49.49 330 SER A O 1
ATOM 2459 N N . LYS A 1 353 ? -20.373 59.821 64.628 1.00 61.55 331 LYS A N 1
ATOM 2460 C CA . LYS A 1 353 ? -21.573 59.833 65.466 1.00 57.36 331 LYS A CA 1
ATOM 2461 C C . LYS A 1 353 ? -21.880 58.438 66.002 1.00 60.22 331 LYS A C 1
ATOM 2462 O O . LYS A 1 353 ? -22.142 58.264 67.187 1.00 49.96 331 LYS A O 1
ATOM 2468 N N . THR A 1 354 ? -21.835 57.446 65.122 1.00 66.12 332 THR A N 1
ATOM 2469 C CA . THR A 1 354 ? -22.062 56.064 65.518 1.00 58.23 332 THR A CA 1
ATOM 2470 C C . THR A 1 354 ? -21.041 55.629 66.569 1.00 45.94 332 THR A C 1
ATOM 2471 O O . THR A 1 354 ? -21.406 55.073 67.600 1.00 45.57 332 THR A O 1
ATOM 2475 N N . SER A 1 355 ? -19.764 55.895 66.316 1.00 42.32 333 SER A N 1
ATOM 2476 C CA . SER A 1 355 ? -18.718 55.472 67.242 1.00 48.04 333 SER A CA 1
ATOM 2477 C C . SER A 1 355 ? -18.880 56.136 68.607 1.00 46.20 333 SER A C 1
ATOM 2478 O O . SER A 1 355 ? -18.496 55.574 69.633 1.00 47.86 333 SER A O 1
ATOM 2481 N N . ASN A 1 356 ? -19.447 57.335 68.617 1.00 39.38 334 ASN A N 1
ATOM 2482 C CA . ASN A 1 356 ? -19.683 58.033 69.869 1.00 45.48 334 ASN A CA 1
ATOM 2483 C C . ASN A 1 356 ? -20.869 57.447 70.623 1.00 57.32 334 ASN A C 1
ATOM 2484 O O . ASN A 1 356 ? -20.858 57.387 71.852 1.00 58.31 334 ASN A O 1
ATOM 2489 N N . LEU A 1 357 ? -21.893 57.020 69.884 1.00 59.63 335 LEU A N 1
ATOM 2490 C CA . LEU A 1 357 ? -23.055 56.370 70.485 1.00 41.65 335 LEU A CA 1
ATOM 2491 C C . LEU A 1 357 ? -22.633 55.035 71.075 1.00 47.35 335 LEU A C 1
ATOM 2492 O O . LEU A 1 357 ? -23.126 54.622 72.125 1.00 52.66 335 LEU A O 1
ATOM 2497 N N . SER A 1 358 ? -21.704 54.366 70.402 1.00 43.24 336 SER A N 1
ATOM 2498 C CA . SER A 1 358 ? -21.153 53.115 70.906 1.00 46.75 336 SER A CA 1
ATOM 2499 C C . SER A 1 358 ? -20.410 53.316 72.225 1.00 48.75 336 SER A C 1
ATOM 2500 O O . SER A 1 358 ? -20.555 52.527 73.162 1.00 58.05 336 SER A O 1
ATOM 2503 N N . LEU A 1 359 ? -19.625 54.382 72.291 1.00 32.18 337 LEU A N 1
ATOM 2504 C CA . LEU A 1 359 ? -18.841 54.695 73.475 1.00 31.47 337 LEU A CA 1
ATOM 2505 C C . LEU A 1 359 ? -19.744 55.032 74.659 1.00 42.85 337 LEU A C 1
ATOM 2506 O O . LEU A 1 359 ? -19.440 54.677 75.792 1.00 56.72 337 LEU A O 1
ATOM 2511 N N . LEU A 1 360 ? -20.851 55.721 74.406 1.00 43.67 338 LEU A N 1
ATOM 2512 C CA . LEU A 1 360 ? -21.818 55.983 75.468 1.00 53.24 338 LEU A CA 1
ATOM 2513 C C . LEU A 1 360 ? -22.452 54.669 75.915 1.00 58.03 338 LEU A C 1
ATOM 2514 O O . LEU A 1 360 ? -22.383 54.297 77.088 1.00 48.03 338 LEU A O 1
ATOM 2519 N N . THR A 1 361 ? -23.068 53.969 74.967 1.00 50.75 339 THR A N 1
ATOM 2520 C CA . THR A 1 361 ? -23.700 52.688 75.245 1.00 46.86 339 THR A CA 1
ATOM 2521 C C . THR A 1 361 ? -22.822 51.832 76.152 1.00 46.13 339 THR A C 1
ATOM 2522 O O . THR A 1 361 ? -23.315 51.172 77.065 1.00 41.73 339 THR A O 1
ATOM 2526 N N . LYS A 1 362 ? -21.519 51.867 75.896 1.00 44.33 340 LYS A N 1
ATOM 2527 C CA . LYS A 1 362 ? -20.539 51.127 76.684 1.00 40.82 340 LYS A CA 1
ATOM 2528 C C . LYS A 1 362 ? -20.456 51.626 78.125 1.00 37.67 340 LYS A C 1
ATOM 2529 O O . LYS A 1 362 ? -20.631 50.855 79.063 1.00 44.69 340 LYS A O 1
ATOM 2535 N N . ILE A 1 363 ? -20.178 52.913 78.300 1.00 33.60 341 ILE A N 1
ATOM 2536 C CA . ILE A 1 363 ? -20.077 53.490 79.632 1.00 36.59 341 ILE A CA 1
ATOM 2537 C C . ILE A 1 363 ? -21.295 53.135 80.461 1.00 36.23 341 ILE A C 1
ATOM 2538 O O . ILE A 1 363 ? -21.171 52.784 81.626 1.00 39.91 341 ILE A O 1
ATOM 2543 N N . TYR A 1 364 ? -22.472 53.231 79.855 1.00 32.22 342 TYR A N 1
ATOM 2544 C CA . TYR A 1 364 ? -23.710 53.009 80.586 1.00 32.75 342 TYR A CA 1
ATOM 2545 C C . TYR A 1 364 ? -23.967 51.537 80.885 1.00 34.80 342 TYR A C 1
ATOM 2546 O O . TYR A 1 364 ? -24.559 51.209 81.906 1.00 56.16 342 TYR A O 1
ATOM 2555 N N . ARG A 1 365 ? -23.509 50.650 80.009 1.00 47.83 343 ARG A N 1
ATOM 2556 C CA . ARG A 1 365 ? -23.660 49.217 80.248 1.00 48.86 343 ARG A CA 1
ATOM 2557 C C . ARG A 1 365 ? -22.696 48.726 81.321 1.00 50.01 343 ARG A C 1
ATOM 2558 O O . ARG A 1 365 ? -23.066 47.927 82.170 1.00 55.67 343 ARG A O 1
ATOM 2566 N N . GLU A 1 366 ? -21.463 49.217 81.282 1.00 53.75 344 GLU A N 1
ATOM 2567 C CA . GLU A 1 366 ? -20.405 48.736 82.165 1.00 46.78 344 GLU A CA 1
ATOM 2568 C C . GLU A 1 366 ? -20.458 49.348 83.558 1.00 39.24 344 GLU A C 1
ATOM 2569 O O . GLU A 1 366 ? -19.806 48.863 84.484 1.00 51.42 344 GLU A O 1
ATOM 2575 N N . ASN A 1 367 ? -21.235 50.413 83.698 1.00 34.61 345 ASN A N 1
ATOM 2576 C CA . ASN A 1 367 ? -21.339 51.141 84.957 1.00 42.29 345 ASN A CA 1
ATOM 2577 C C . ASN A 1 367 ? -22.800 51.432 85.248 1.00 45.44 345 ASN A C 1
ATOM 2578 O O . ASN A 1 367 ? -23.260 52.557 85.066 1.00 42.36 345 ASN A O 1
ATOM 2583 N N . PRO A 1 368 ? -23.534 50.415 85.716 1.00 55.43 346 PRO A N 1
ATOM 2584 C CA . PRO A 1 368 ? -24.996 50.461 85.851 1.00 54.92 346 PRO A CA 1
ATOM 2585 C C . PRO A 1 368 ? -25.506 51.422 86.934 1.00 45.03 346 PRO A C 1
ATOM 2586 O O . PRO A 1 368 ? -26.711 51.589 87.062 1.00 49.42 346 PRO A O 1
ATOM 2590 N N . GLU A 1 369 ? -24.614 52.035 87.704 1.00 37.68 347 GLU A N 1
ATOM 2591 C CA . GLU A 1 369 ? -25.022 53.083 88.635 1.00 39.56 347 GLU A CA 1
ATOM 2592 C C . GLU A 1 369 ? -25.358 54.344 87.852 1.00 47.07 347 GLU A C 1
ATOM 2593 O O . GLU A 1 369 ? -26.149 55.176 88.292 1.00 52.37 347 GLU A O 1
ATOM 2599 N N . LEU A 1 370 ? -24.750 54.468 86.678 1.00 46.72 348 LEU A N 1
ATOM 2600 C CA . LEU A 1 370 ? -24.907 55.649 85.846 1.00 44.21 348 LEU A CA 1
ATOM 2601 C C . LEU A 1 370 ? -26.114 55.518 84.945 1.00 45.94 348 LEU A C 1
ATOM 2602 O O . LEU A 1 370 ? -26.358 54.460 84.369 1.00 47.38 348 LEU A O 1
ATOM 2607 N N . SER A 1 371 ? -26.862 56.604 84.818 1.00 51.89 349 SER A N 1
ATOM 2608 C CA . SER A 1 371 ? -28.012 56.628 83.931 1.00 53.97 349 SER A CA 1
ATOM 2609 C C . SER A 1 371 ? -28.023 57.906 83.087 1.00 65.18 349 SER A C 1
ATOM 2610 O O . SER A 1 371 ? -27.545 58.956 83.519 1.00 73.97 349 SER A O 1
ATOM 2613 N N . ILE A 1 372 ? -28.545 57.797 81.870 1.00 60.78 350 ILE A N 1
ATOM 2614 C CA . ILE A 1 372 ? -28.634 58.932 80.958 1.00 52.89 350 ILE A CA 1
ATOM 2615 C C . ILE A 1 372 ? -29.288 60.135 81.630 1.00 59.54 350 ILE A C 1
ATOM 2616 O O . ILE A 1 372 ? -30.350 60.009 82.241 1.00 70.28 350 ILE A O 1
ATOM 2621 N N . PRO A 1 373 ? -28.654 61.312 81.522 1.00 56.74 351 PRO A N 1
ATOM 2622 C CA . PRO A 1 373 ? -29.213 62.548 82.083 1.00 63.95 351 PRO A CA 1
ATOM 2623 C C . PRO A 1 373 ? -30.508 62.924 81.377 1.00 71.72 351 PRO A C 1
ATOM 2624 O O . PRO A 1 373 ? -30.570 62.861 80.149 1.00 68.35 351 PRO A O 1
ATOM 2628 N N . PRO A 1 374 ? -31.535 63.317 82.142 1.00 80.16 352 PRO A N 1
ATOM 2629 C CA . PRO A 1 374 ? -32.836 63.632 81.542 1.00 73.65 352 PRO A CA 1
ATOM 2630 C C . PRO A 1 374 ? -32.718 64.720 80.480 1.00 60.30 352 PRO A C 1
ATOM 2631 O O . PRO A 1 374 ? -33.401 64.657 79.460 1.00 49.92 352 PRO A O 1
ATOM 2635 N N . GLU A 1 375 ? -31.847 65.697 80.716 1.00 58.66 353 GLU A N 1
ATOM 2636 C CA . GLU A 1 375 ? -31.674 66.802 79.781 1.00 65.02 353 GLU A CA 1
ATOM 2637 C C . GLU A 1 375 ? -31.158 66.330 78.420 1.00 66.96 353 GLU A C 1
ATOM 2638 O O . GLU A 1 375 ? -31.734 66.658 77.386 1.00 64.30 353 GLU A O 1
ATOM 2644 N N . ARG A 1 376 ? -30.087 65.545 78.423 1.00 77.33 354 ARG A N 1
ATOM 2645 C CA . ARG A 1 376 ? -29.527 65.019 77.179 1.00 76.22 354 ARG A CA 1
ATOM 2646 C C . ARG A 1 376 ? -30.466 64.044 76.465 1.00 70.11 354 ARG A C 1
ATOM 2647 O O . ARG A 1 376 ? -30.161 63.542 75.387 1.00 6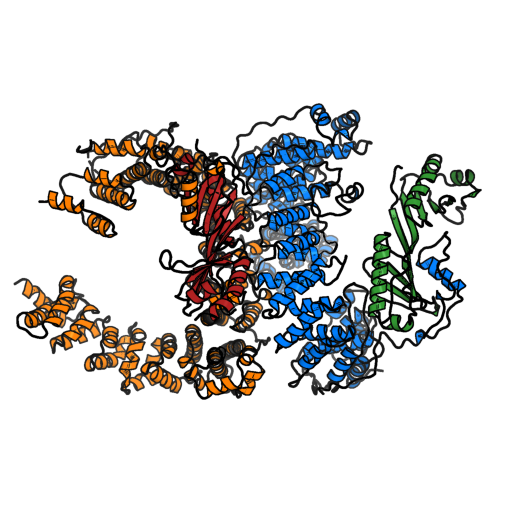6.04 354 ARG A O 1
ATOM 2655 N N . LEU A 1 377 ? -31.616 63.778 77.060 1.00 72.51 355 LEU A N 1
ATOM 2656 C CA . LEU A 1 377 ? -32.537 62.835 76.460 1.00 70.60 355 LEU A CA 1
ATOM 2657 C C . LEU A 1 377 ? -32.982 63.344 75.092 1.00 71.68 355 LEU A C 1
ATOM 2658 O O . LEU A 1 377 ? -33.017 62.589 74.120 1.00 77.23 355 LEU A O 1
ATOM 2663 N N . LYS A 1 378 ? -33.298 64.632 75.014 1.00 72.20 356 LYS A N 1
ATOM 2664 C CA . LYS A 1 378 ? -33.767 65.221 73.760 1.00 74.90 356 LYS A CA 1
ATOM 2665 C C . LYS A 1 378 ? -32.697 65.283 72.664 1.00 61.07 356 LYS A C 1
ATOM 2666 O O . LYS A 1 378 ? -32.976 65.700 71.543 1.00 65.07 356 LYS A O 1
ATOM 2672 N N . ASP A 1 379 ? -31.479 64.861 72.982 1.00 51.26 357 ASP A N 1
ATOM 2673 C CA . ASP A 1 379 ? -30.407 64.869 71.992 1.00 58.99 357 ASP A CA 1
ATOM 2674 C C . ASP A 1 379 ? -30.331 63.573 71.185 1.00 62.26 357 ASP A C 1
ATOM 2675 O O . ASP A 1 379 ? -29.659 63.524 70.154 1.00 56.19 357 ASP A O 1
ATOM 2680 N N . ILE A 1 380 ? -31.011 62.527 71.645 1.00 66.98 358 ILE A N 1
ATOM 2681 C CA . ILE A 1 380 ? -30.997 61.258 70.914 1.00 75.50 358 ILE A CA 1
ATOM 2682 C C . ILE A 1 380 ? -32.285 60.967 70.130 1.00 67.57 358 ILE A C 1
ATOM 2683 O O . ILE A 1 380 ? -32.326 60.028 69.336 1.00 60.91 358 ILE A O 1
ATOM 2688 N N . PHE A 1 381 ? -33.328 61.766 70.346 1.00 52.82 359 PHE A N 1
ATOM 2689 C CA . PHE A 1 381 ? -34.548 61.628 69.552 1.00 43.41 359 PHE A CA 1
ATOM 2690 C C . PHE A 1 381 ? -34.243 61.615 68.054 1.00 50.47 359 PHE A C 1
ATOM 2691 O O . PHE A 1 381 ? -34.721 60.744 67.327 1.00 59.89 359 PHE A O 1
ATOM 2699 N N . PRO A 1 382 ? -33.442 62.583 67.584 1.00 51.79 360 PRO A N 1
ATOM 2700 C CA . PRO A 1 382 ? -33.132 62.682 66.155 1.00 57.57 360 PRO A CA 1
ATOM 2701 C C . PRO A 1 382 ? -32.534 61.407 65.569 1.00 66.25 360 PRO A C 1
ATOM 2702 O O . PRO A 1 382 ? -32.746 61.118 64.392 1.00 76.08 360 PRO A O 1
ATOM 2706 N N . CYS A 1 383 ? -31.800 60.659 66.385 1.00 66.14 361 CYS A N 1
ATOM 2707 C CA . CYS A 1 383 ? -31.033 59.510 65.909 1.00 65.46 361 CYS A CA 1
ATOM 2708 C C . CYS A 1 383 ? -31.885 58.375 65.343 1.00 58.82 361 CYS A C 1
ATOM 2709 O O . CYS A 1 383 ? -31.401 57.577 64.543 1.00 62.99 361 CYS A O 1
ATOM 2712 N N . PHE A 1 384 ? -33.145 58.294 65.760 1.00 57.31 362 PHE A N 1
ATOM 2713 C CA . PHE A 1 384 ? -34.032 57.249 65.257 1.00 61.19 362 PHE A CA 1
ATOM 2714 C C . PHE A 1 384 ? -34.391 57.489 63.789 1.00 73.20 362 PHE A C 1
ATOM 2715 O O . PHE A 1 384 ? -34.815 56.575 63.082 1.00 68.25 362 PHE A O 1
ATOM 2723 N N . THR A 1 385 ? -34.213 58.726 63.338 1.00 82.44 363 THR A N 1
ATOM 2724 C CA . THR A 1 385 ? -34.580 59.121 61.984 1.00 85.79 363 THR A CA 1
ATOM 2725 C C . THR A 1 385 ? -33.359 59.408 61.109 1.00 88.36 363 THR A C 1
ATOM 2726 O O . THR A 1 385 ? -33.460 59.435 59.879 1.00 92.91 363 THR A O 1
ATOM 2730 N N . SER A 1 386 ? -32.212 59.625 61.749 1.00 80.05 364 SER A N 1
ATOM 2731 C CA . SER A 1 386 ? -30.965 59.906 61.041 1.00 73.80 364 SER A CA 1
ATOM 2732 C C . SER A 1 386 ? -30.881 59.140 59.734 1.00 68.00 364 SER A C 1
ATOM 2733 O O . SER A 1 386 ? -31.207 57.955 59.687 1.00 46.00 364 SER A O 1
ATOM 2736 N N . PRO A 1 387 ? -30.445 59.826 58.666 1.00 76.84 365 PRO A N 1
ATOM 2737 C CA . PRO A 1 387 ? -30.341 59.272 57.315 1.00 66.42 365 PRO A CA 1
ATOM 2738 C C . PRO A 1 387 ? -29.451 58.044 57.272 1.00 67.56 365 PRO A C 1
ATOM 2739 O O . PRO A 1 387 ? -29.684 57.148 56.458 1.00 62.49 365 PRO A O 1
ATOM 2743 N N . VAL A 1 388 ? -28.451 58.003 58.147 1.00 62.87 366 VAL A N 1
ATOM 2744 C CA . VAL A 1 388 ? -27.491 56.905 58.149 1.00 66.18 366 VAL A CA 1
ATOM 2745 C C . VAL A 1 388 ? -27.908 55.747 59.063 1.00 72.84 366 VAL A C 1
ATOM 2746 O O . VAL A 1 388 ? -28.164 55.945 60.251 1.00 74.77 366 VAL A O 1
ATOM 2750 N N . PRO A 1 389 ? -27.984 54.533 58.490 1.00 70.31 367 PRO A N 1
ATOM 2751 C CA . PRO A 1 389 ? -28.475 53.283 59.088 1.00 72.71 367 PRO A CA 1
ATOM 2752 C C . PRO A 1 389 ? -27.717 52.815 60.326 1.00 65.16 367 PRO A C 1
ATOM 2753 O O . PRO A 1 389 ? -28.332 52.250 61.226 1.00 67.08 367 PRO A O 1
ATOM 2757 N N . GLU A 1 390 ? -26.405 53.021 60.359 1.00 68.01 368 GLU A N 1
ATOM 2758 C CA . GLU A 1 390 ? -25.606 52.628 61.514 1.00 74.74 368 GLU A CA 1
ATOM 2759 C C . GLU A 1 390 ? -26.001 53.414 62.762 1.00 70.11 368 GLU A C 1
ATOM 2760 O O . GLU A 1 390 ? -25.926 52.899 63.877 1.00 81.43 368 GLU A O 1
ATOM 2766 N N . VAL A 1 391 ? -26.420 54.661 62.574 1.00 45.32 369 VAL A N 1
ATOM 2767 C CA . VAL A 1 391 ? -26.881 55.475 63.687 1.00 51.08 369 VAL A CA 1
ATOM 2768 C C . VAL A 1 391 ? -28.238 55.004 64.182 1.00 57.83 369 VAL A C 1
ATOM 2769 O O .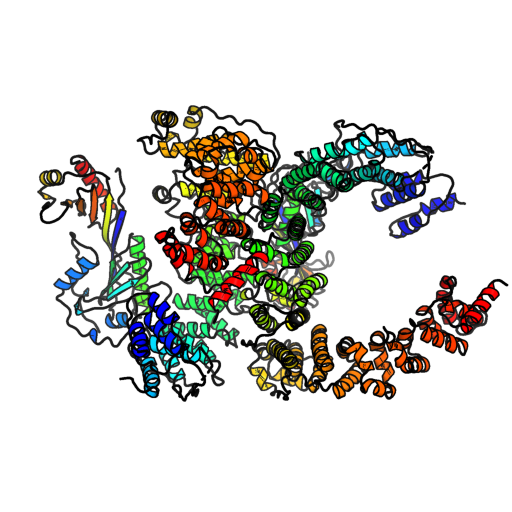 VAL A 1 391 ? -28.469 54.890 65.387 1.00 66.56 369 VAL A O 1
ATOM 2773 N N . ARG A 1 392 ? -29.141 54.742 63.247 1.00 58.01 370 ARG A N 1
ATOM 2774 C CA . ARG A 1 392 ? -30.463 54.254 63.604 1.00 59.55 370 ARG A CA 1
ATOM 2775 C C . ARG A 1 392 ? -30.360 52.946 64.394 1.00 53.47 370 ARG A C 1
ATOM 2776 O O . ARG A 1 392 ? -30.951 52.806 65.467 1.00 46.46 370 ARG A O 1
ATOM 2784 N N . THR A 1 393 ? -29.591 51.997 63.878 1.00 28.59 371 THR A N 1
ATOM 2785 C CA . THR A 1 393 ? -29.401 50.743 64.583 1.00 32.87 371 THR A CA 1
ATOM 2786 C C . THR A 1 393 ? -28.779 50.966 65.959 1.00 50.53 371 THR A C 1
ATOM 2787 O O . THR A 1 393 ? -29.238 50.407 66.953 1.00 57.55 371 THR A O 1
ATOM 2791 N N . SER A 1 394 ? -27.740 51.792 66.012 1.00 57.89 372 SER A N 1
ATOM 2792 C CA . SER A 1 394 ? -27.008 52.021 67.250 1.00 51.42 372 SER A CA 1
ATOM 2793 C C . SER A 1 394 ? -27.888 52.601 68.355 1.00 48.88 372 SER A C 1
ATOM 2794 O O . SER A 1 394 ? -27.800 52.178 69.512 1.00 61.08 372 SER A O 1
ATOM 2797 N N . ILE A 1 395 ? -28.736 53.563 68.006 1.00 33.01 373 ILE A N 1
ATOM 2798 C CA . ILE A 1 395 ? -29.610 54.176 69.002 1.00 39.67 373 ILE A CA 1
ATOM 2799 C C . ILE A 1 395 ? -30.664 53.200 69.551 1.00 48.88 373 ILE A C 1
ATOM 2800 O O . ILE A 1 395 ? -30.964 53.220 70.742 1.00 50.79 373 ILE A O 1
ATOM 2805 N N . LEU A 1 396 ? -31.214 52.346 68.690 1.00 47.11 374 LEU A N 1
ATOM 2806 C CA . LEU A 1 396 ? -32.215 51.368 69.112 1.00 42.23 374 LEU A CA 1
ATOM 2807 C C . LEU A 1 396 ? -31.604 50.306 70.016 1.00 48.69 374 LEU A C 1
ATOM 2808 O O . LEU A 1 396 ? -32.308 49.543 70.674 1.00 54.43 374 LEU A O 1
ATOM 2813 N N . ASN A 1 397 ? -30.283 50.250 70.032 1.00 47.13 375 ASN A N 1
ATOM 2814 C CA . ASN A 1 397 ? -29.587 49.276 70.847 1.00 43.21 375 ASN A CA 1
ATOM 2815 C C . ASN A 1 397 ? -29.165 49.896 72.167 1.00 45.02 375 ASN A C 1
ATOM 2816 O O . ASN A 1 397 ? -28.969 49.204 73.162 1.00 51.99 375 ASN A O 1
ATOM 2821 N N . MET A 1 398 ? -29.042 51.216 72.171 1.00 41.09 376 MET A N 1
ATOM 2822 C CA . MET A 1 398 ? -28.667 51.939 73.373 1.00 40.83 376 MET A CA 1
ATOM 2823 C C . MET A 1 398 ? -29.857 52.188 74.310 1.00 47.02 376 MET A C 1
ATOM 2824 O O . MET A 1 398 ? -29.678 52.484 75.490 1.00 44.92 376 MET A O 1
ATOM 2829 N N . VAL A 1 399 ? -31.071 52.045 73.796 1.00 48.57 377 VAL A N 1
ATOM 2830 C CA . VAL A 1 399 ? -32.257 52.254 74.619 1.00 51.08 377 VAL A CA 1
ATOM 2831 C C . VAL A 1 399 ? -32.979 50.948 74.935 1.00 57.38 377 VAL A C 1
ATOM 2832 O O . VAL A 1 399 ? -34.110 50.971 75.423 1.00 55.35 377 VAL A O 1
ATOM 2836 N N . LYS A 1 400 ? -32.333 49.814 74.664 1.00 52.34 378 LYS A N 1
ATOM 2837 C CA . LYS A 1 400 ? -33.023 48.520 74.702 1.00 53.76 378 LYS A CA 1
ATOM 2838 C C . LYS A 1 400 ? -33.533 48.126 76.081 1.00 56.89 378 LYS A C 1
ATOM 2839 O O . LYS A 1 400 ? -34.384 47.246 76.213 1.00 61.75 378 LYS A O 1
ATOM 2845 N N . ASN A 1 401 ? -33.022 48.795 77.105 1.00 52.42 379 ASN A N 1
ATOM 2846 C CA . ASN A 1 401 ? -33.349 48.441 78.475 1.00 39.62 379 ASN A CA 1
ATOM 2847 C C . ASN A 1 401 ? -34.017 49.551 79.287 1.00 43.68 379 ASN A C 1
ATOM 2848 O O . ASN A 1 401 ? -34.125 49.442 80.507 1.00 36.10 379 ASN A O 1
ATOM 2853 N N . LEU A 1 402 ? -34.473 50.614 78.633 1.00 31.02 380 LEU A N 1
ATOM 2854 C CA . LEU A 1 402 ? -35.062 51.714 79.389 1.00 57.21 380 LEU A CA 1
ATOM 2855 C C . LEU A 1 402 ? -36.545 51.903 79.088 1.00 51.74 380 LEU A C 1
ATOM 2856 O O . LEU A 1 402 ? -37.047 51.368 78.108 1.00 46.31 380 LEU A O 1
ATOM 2861 N N . SER A 1 403 ? -37.241 52.646 79.946 1.00 61.76 381 SER A N 1
ATOM 2862 C CA . SER A 1 403 ? -38.700 52.700 79.891 1.00 62.36 381 SER A CA 1
ATOM 2863 C C . SER A 1 403 ? -39.292 54.096 79.994 1.00 56.82 381 SER A C 1
ATOM 2864 O O . SER A 1 403 ? -40.281 54.293 80.692 1.00 71.66 381 SER A O 1
ATOM 2867 N N . GLU A 1 404 ? -38.711 55.059 79.294 1.00 39.15 382 GLU A N 1
ATOM 2868 C CA . GLU A 1 404 ? -39.254 56.407 79.323 1.00 54.05 382 GLU A CA 1
ATOM 2869 C C . GLU A 1 404 ? -40.341 56.557 78.269 1.00 48.42 382 GLU A C 1
ATOM 2870 O O . GLU A 1 404 ? -40.144 56.168 77.122 1.00 42.37 382 GLU A O 1
ATOM 2876 N N . GLU A 1 405 ? -41.479 57.126 78.661 1.00 48.39 383 GLU A N 1
ATOM 2877 C CA . GLU A 1 405 ? -42.570 57.406 77.728 1.00 48.59 383 GLU A CA 1
ATOM 2878 C C . GLU A 1 405 ? -42.061 57.984 76.416 1.00 52.72 383 GLU A C 1
ATOM 2879 O O . GLU A 1 405 ? -42.298 57.425 75.345 1.00 50.75 383 GLU A O 1
ATOM 2885 N N . SER A 1 406 ? -41.369 59.114 76.508 1.00 50.55 384 SER A N 1
ATOM 2886 C CA . SER A 1 406 ? -40.789 59.766 75.340 1.00 45.92 384 SER A CA 1
ATOM 2887 C C . SER A 1 406 ? -40.078 58.796 74.385 1.00 53.81 384 SER A C 1
ATOM 2888 O O . SER A 1 406 ? -40.337 58.803 73.180 1.00 64.01 384 SER A O 1
ATOM 2891 N N . ILE A 1 407 ? -39.187 57.962 74.911 1.00 38.24 385 ILE A N 1
ATOM 2892 C CA . ILE A 1 407 ? -38.492 56.998 74.065 1.00 43.64 385 ILE A CA 1
ATOM 2893 C C . ILE A 1 407 ? -39.465 55.938 73.545 1.00 51.43 385 ILE A C 1
ATOM 2894 O O . ILE A 1 407 ? -39.336 55.466 72.415 1.00 45.31 385 ILE A O 1
ATOM 2899 N N . ASP A 1 408 ? -40.437 55.567 74.376 1.00 47.12 386 ASP A N 1
ATOM 2900 C CA . ASP A 1 408 ? -41.448 54.595 73.979 1.00 43.31 386 ASP A CA 1
ATOM 2901 C C . ASP A 1 408 ? -42.121 55.094 72.713 1.00 54.85 386 ASP A C 1
ATOM 2902 O O . ASP A 1 408 ? -42.297 54.350 71.748 1.00 51.72 386 ASP A O 1
ATOM 2907 N N . PHE A 1 409 ? -42.486 56.372 72.730 1.00 48.48 387 PHE A N 1
ATOM 2908 C CA . PHE A 1 409 ? -43.162 57.004 71.607 1.00 46.63 387 PHE A CA 1
ATOM 2909 C C . PHE A 1 409 ? -42.319 56.996 70.333 1.00 56.16 387 PHE A C 1
ATOM 2910 O O . PHE A 1 409 ? -42.834 56.779 69.236 1.00 49.96 387 PHE A O 1
ATOM 2918 N N . LEU A 1 410 ? -41.023 57.244 70.475 1.00 45.72 388 LEU A N 1
ATOM 2919 C CA . LEU A 1 410 ? -40.148 57.289 69.315 1.00 48.31 388 LEU A CA 1
ATOM 2920 C C . LEU A 1 410 ? -39.885 55.914 68.703 1.00 63.37 388 LEU A C 1
ATOM 2921 O O . LEU A 1 410 ? -39.616 55.805 67.507 1.00 78.15 388 LEU A O 1
ATOM 2926 N N . VAL A 1 411 ? -39.967 54.864 69.510 1.00 42.80 389 VAL A N 1
ATOM 2927 C CA . VAL A 1 411 ? -39.745 53.525 68.983 1.00 51.66 389 VAL A CA 1
ATOM 2928 C C . VAL A 1 411 ? -40.930 53.126 68.102 1.00 54.43 389 VAL A C 1
ATOM 2929 O O . VAL A 1 411 ? -40.778 52.389 67.123 1.00 40.25 389 VAL A O 1
ATOM 2933 N N . ALA A 1 412 ? -42.104 53.648 68.444 1.00 57.39 390 ALA A N 1
ATOM 2934 C CA . ALA A 1 412 ? -43.316 53.413 67.662 1.00 53.09 390 ALA A CA 1
ATOM 2935 C C . ALA A 1 412 ? -43.253 54.135 66.320 1.00 56.95 390 ALA A C 1
ATOM 2936 O O . ALA A 1 412 ? -43.547 53.549 65.279 1.00 58.06 390 ALA A O 1
ATOM 2938 N N . GLU A 1 413 ? -42.872 55.410 66.350 1.00 57.18 391 GLU A N 1
ATOM 2939 C CA . GLU A 1 413 ? -42.678 56.174 65.125 1.00 47.65 391 GLU A CA 1
ATOM 2940 C C . GLU A 1 413 ? -41.745 55.419 64.188 1.00 52.79 391 GLU A C 1
ATOM 2941 O O . GLU A 1 413 ? -41.939 55.418 62.976 1.00 65.83 391 GLU A O 1
ATOM 2947 N N . VAL A 1 414 ? -40.736 54.766 64.752 1.00 32.62 392 VAL A N 1
ATOM 2948 C CA . VAL A 1 414 ? -39.806 54.003 63.937 1.00 42.98 392 VAL A CA 1
ATOM 2949 C C . VAL A 1 414 ? -40.522 52.874 63.199 1.00 50.23 392 VAL A C 1
ATOM 2950 O O . VAL A 1 414 ? -40.303 52.671 62.008 1.00 62.87 392 VAL A O 1
ATOM 2954 N N . VAL A 1 415 ? -41.383 52.142 63.896 1.00 49.34 393 VAL A N 1
ATOM 2955 C CA . VAL A 1 415 ? -41.993 50.967 63.286 1.00 53.78 393 VAL A CA 1
ATOM 2956 C C . VAL A 1 415 ? -42.906 51.377 62.138 1.00 47.50 393 VAL A C 1
ATOM 2957 O O . VAL A 1 415 ? -43.153 50.594 61.225 1.00 56.07 393 VAL A O 1
ATOM 2961 N N . LEU A 1 416 ? -43.367 52.624 62.174 1.00 41.43 394 LEU A N 1
ATOM 2962 C CA . LEU A 1 416 ? -44.266 53.155 61.151 1.00 48.14 394 LEU A CA 1
ATOM 2963 C C . LEU A 1 416 ? -43.557 53.705 59.911 1.00 61.77 394 LEU A C 1
ATOM 2964 O O . LEU A 1 416 ? -44.010 53.489 58.786 1.00 64.88 394 LEU A O 1
ATOM 2969 N N . ILE A 1 417 ? -42.460 54.430 60.121 1.00 58.07 395 ILE A N 1
ATOM 2970 C CA . ILE A 1 417 ? -41.825 55.193 59.047 1.00 48.72 395 ILE A CA 1
ATOM 2971 C C . ILE A 1 417 ? -40.368 54.830 58.753 1.00 56.66 395 ILE A C 1
ATOM 2972 O O . ILE A 1 417 ? -39.617 55.661 58.243 1.00 71.78 395 ILE A O 1
ATOM 2977 N N . GLU A 1 418 ? -39.971 53.597 59.054 1.00 53.10 396 GLU A N 1
ATOM 2978 C CA . GLU A 1 418 ? -38.606 53.154 58.773 1.00 57.49 396 GLU A CA 1
ATOM 2979 C C . GLU A 1 418 ? -38.518 52.479 57.408 1.00 63.03 396 GLU A C 1
ATOM 2980 O O . GLU A 1 418 ? -39.398 51.707 57.028 1.00 67.35 396 GLU A O 1
ATOM 2986 N N . GLU A 1 419 ? -37.455 52.781 56.670 1.00 49.58 397 GLU A N 1
ATOM 2987 C CA . GLU A 1 419 ? -37.242 52.180 55.360 1.00 58.10 397 GLU A CA 1
ATOM 2988 C C . GLU A 1 419 ? -36.892 50.695 55.451 1.00 61.72 397 GLU A C 1
ATOM 2989 O O . GLU A 1 419 ? -37.595 49.846 54.905 1.00 69.38 397 GLU A O 1
ATOM 2995 N N . LYS A 1 420 ? -35.807 50.389 56.152 1.00 62.35 398 LYS A N 1
ATOM 2996 C CA . LYS A 1 420 ? -35.304 49.023 56.246 1.00 73.63 398 LYS A CA 1
ATOM 2997 C C . LYS A 1 420 ? -36.085 48.176 57.247 1.00 67.18 398 LYS A C 1
ATOM 2998 O O . LYS A 1 420 ? -36.310 48.593 58.379 1.00 62.01 398 LYS A O 1
ATOM 3004 N N . ASP A 1 421 ? -36.477 46.978 56.822 1.00 69.44 399 ASP A N 1
ATOM 3005 C CA . ASP A 1 421 ? -37.219 46.052 57.672 1.00 57.47 399 ASP A CA 1
ATOM 3006 C C . ASP A 1 421 ? -36.373 45.516 58.819 1.00 49.04 399 ASP A C 1
ATOM 3007 O O . ASP A 1 421 ? -36.828 45.490 59.959 1.00 63.34 399 ASP A O 1
ATOM 3012 N N . GLU A 1 422 ? -35.154 45.075 58.517 1.00 49.18 400 GLU A N 1
ATOM 3013 C CA . GLU A 1 422 ? -34.242 44.575 59.550 1.00 62.53 400 GLU A CA 1
ATOM 3014 C C . GLU A 1 422 ? -34.174 45.524 60.742 1.00 60.32 400 GLU A C 1
ATOM 3015 O O . GLU A 1 422 ? -34.062 45.090 61.883 1.00 64.42 400 GLU A O 1
ATOM 3021 N N . ILE A 1 423 ? -34.233 46.821 60.466 1.00 54.82 401 ILE A N 1
ATOM 3022 C CA . ILE A 1 423 ? -34.154 47.841 61.505 1.00 45.38 401 ILE A CA 1
ATOM 3023 C C . ILE A 1 423 ? -35.486 48.008 62.235 1.00 52.94 401 ILE A C 1
ATOM 3024 O O . ILE A 1 423 ? -35.513 48.226 63.446 1.00 47.91 401 ILE A O 1
ATOM 3029 N N . ARG A 1 424 ? -36.591 47.892 61.504 1.00 59.09 402 ARG A N 1
ATOM 3030 C CA . ARG A 1 424 ? -37.914 47.953 62.121 1.00 64.39 402 ARG A CA 1
ATOM 3031 C C . ARG A 1 424 ? -38.099 46.799 63.102 1.00 61.71 402 ARG A C 1
ATOM 3032 O O . ARG A 1 424 ? -38.803 46.923 64.106 1.00 51.59 402 ARG A O 1
ATOM 3040 N N . GLU A 1 425 ? -37.465 45.673 62.798 1.00 55.80 403 GLU A N 1
ATOM 3041 C CA . GLU A 1 425 ? -37.567 44.494 63.639 1.00 63.73 403 GLU A CA 1
ATOM 3042 C C . GLU A 1 425 ? -37.000 44.767 65.027 1.00 52.39 403 GLU A C 1
ATOM 3043 O O . GLU A 1 425 ? -37.480 44.219 66.015 1.00 56.13 403 GLU A O 1
ATOM 3049 N N . MET A 1 426 ? -35.975 45.611 65.097 1.00 50.90 404 MET A N 1
ATOM 3050 C CA . MET A 1 426 ? -35.376 45.977 66.374 1.00 47.02 404 MET A CA 1
ATOM 3051 C C . MET A 1 426 ? -36.395 46.717 67.235 1.00 59.32 404 MET A C 1
ATOM 3052 O O . MET A 1 426 ? -36.491 46.481 68.438 1.00 71.48 404 MET A O 1
ATOM 3057 N N . ALA A 1 427 ? -37.154 47.610 66.609 1.00 41.10 405 ALA A N 1
ATOM 3058 C CA . ALA A 1 427 ? -38.138 48.418 67.318 1.00 52.26 405 ALA A CA 1
ATOM 3059 C C . ALA A 1 427 ? -39.384 47.606 67.667 1.00 58.30 405 ALA A C 1
ATOM 3060 O O . ALA A 1 427 ? -40.016 47.818 68.709 1.00 54.91 405 ALA A O 1
ATOM 3062 N N . ILE A 1 428 ? -39.745 46.683 66.788 1.00 44.92 406 ILE A N 1
ATOM 3063 C CA . ILE A 1 428 ? -40.874 45.814 67.054 1.00 37.82 406 ILE A CA 1
ATOM 3064 C C . ILE A 1 428 ? -40.565 44.946 68.260 1.00 41.08 406 ILE A C 1
ATOM 3065 O O . ILE A 1 428 ? -41.374 44.832 69.176 1.00 44.06 406 ILE A O 1
ATOM 3070 N N . LYS A 1 429 ? -39.376 44.355 68.265 1.00 48.85 407 LYS A N 1
ATOM 3071 C CA . LYS A 1 429 ? -38.952 43.488 69.358 1.00 50.87 407 LYS A CA 1
ATOM 3072 C C . LYS A 1 429 ? -39.004 44.221 70.699 1.00 51.56 407 LYS A C 1
ATOM 3073 O O . LYS A 1 429 ? -39.315 43.628 71.734 1.00 50.63 407 LYS A O 1
ATOM 3079 N N . LEU A 1 430 ? -38.717 45.519 70.653 1.00 43.43 408 LEU A N 1
ATOM 3080 C CA . LEU A 1 430 ? -38.605 46.364 71.839 1.00 44.32 408 LEU A CA 1
ATOM 3081 C C . LEU A 1 430 ? -39.962 46.648 72.478 1.00 52.19 408 LEU A C 1
ATOM 3082 O O . LEU A 1 430 ? -40.042 46.994 73.658 1.00 50.51 408 LEU A O 1
ATOM 3087 N N . LEU A 1 431 ? -41.023 46.506 71.689 1.00 47.46 409 LEU A N 1
ATOM 3088 C CA . LEU A 1 431 ? -42.372 46.833 72.135 1.00 42.66 409 LEU A CA 1
ATOM 3089 C C . LEU A 1 431 ? -43.222 45.593 72.436 1.00 56.93 409 LEU A C 1
ATOM 3090 O O . LEU A 1 431 ? -44.076 45.618 73.321 1.00 62.09 409 LEU A O 1
ATOM 3095 N N . LYS A 1 432 ? -42.992 44.515 71.695 1.00 61.54 410 LYS A N 1
ATOM 3096 C CA . LYS A 1 432 ? -43.728 43.270 71.903 1.00 55.75 410 LYS A CA 1
ATOM 3097 C C . LYS A 1 432 ? -43.501 42.681 73.295 1.00 51.49 410 LYS A C 1
ATOM 3098 O O . LYS A 1 432 ? -44.303 41.886 73.774 1.00 64.24 410 LYS A O 1
ATOM 3104 N N . LYS A 1 433 ? -42.407 43.070 73.941 1.00 40.53 411 LYS A N 1
ATOM 3105 C CA . LYS A 1 433 ? -42.061 42.525 75.250 1.00 44.03 411 LYS A CA 1
ATOM 3106 C C . LYS A 1 433 ? -42.624 43.366 76.383 1.00 55.56 411 LYS A C 1
ATOM 3107 O O . LYS A 1 433 ? -42.193 43.244 77.528 1.00 68.01 411 LYS A O 1
ATOM 3113 N N . ARG A 1 434 ? -43.588 44.220 76.070 1.00 51.35 412 ARG A N 1
ATOM 3114 C CA . ARG A 1 434 ? -44.034 45.210 77.034 1.00 41.89 412 ARG A CA 1
ATOM 3115 C C . ARG A 1 434 ? -45.464 44.985 77.474 1.00 54.26 412 ARG A C 1
ATOM 3116 O O . ARG A 1 434 ? -46.348 44.747 76.653 1.00 60.20 412 ARG A O 1
ATOM 3124 N N . ARG A 1 435 ? -45.678 45.068 78.782 1.00 53.84 413 ARG A N 1
ATOM 3125 C CA . ARG A 1 435 ? -47.000 44.920 79.360 1.00 55.94 413 ARG A CA 1
ATOM 3126 C C . ARG A 1 435 ? -47.352 46.186 80.128 1.00 60.82 413 ARG A C 1
ATOM 3127 O O . ARG A 1 435 ? -48.365 46.242 80.824 1.00 71.32 413 ARG A O 1
ATOM 3135 N N . ASP A 1 436 ? -46.514 47.207 79.983 1.00 56.47 414 ASP A N 1
ATOM 3136 C CA . ASP A 1 436 ? -46.660 48.434 80.753 1.00 50.39 414 ASP A CA 1
ATOM 3137 C C . ASP A 1 436 ? -46.545 49.702 79.906 1.00 61.72 414 ASP A C 1
ATOM 3138 O O . ASP A 1 436 ? -46.126 50.748 80.404 1.00 79.78 414 ASP A O 1
ATOM 3143 N N . LEU A 1 437 ? -46.903 49.615 78.629 1.00 56.84 415 LEU A N 1
ATOM 3144 C CA . LEU A 1 437 ? -46.941 50.808 77.791 1.00 45.10 415 LEU A CA 1
ATOM 3145 C C . LEU A 1 437 ? -48.038 51.727 78.297 1.00 44.71 415 LEU A C 1
ATOM 3146 O O . LEU A 1 437 ? -49.103 51.265 78.692 1.00 57.01 415 LEU A O 1
ATOM 3151 N N . PRO A 1 438 ? -47.773 53.036 78.295 1.00 43.93 416 PRO A N 1
ATOM 3152 C CA . PRO A 1 438 ? -48.724 54.066 78.727 1.00 38.56 416 PRO A CA 1
ATOM 3153 C C . PRO A 1 438 ? -49.989 54.118 77.866 1.00 47.60 416 PRO A C 1
ATOM 3154 O O . PRO A 1 438 ? -49.928 53.965 76.644 1.00 46.92 416 PRO A O 1
ATOM 3158 N N . LYS A 1 439 ? -51.129 54.348 78.508 1.00 49.61 417 LYS A N 1
ATOM 3159 C CA . LYS A 1 439 ? -52.392 54.502 77.798 1.00 36.72 417 LYS A CA 1
ATOM 3160 C C . LYS A 1 439 ? -52.290 55.585 76.731 1.00 34.62 417 LYS A C 1
ATOM 3161 O O . LYS A 1 439 ? -52.730 55.401 75.600 1.00 43.12 417 LYS A O 1
ATOM 3167 N N . ASN A 1 440 ? -51.708 56.720 77.079 1.00 41.20 418 ASN A N 1
ATOM 3168 C CA . ASN A 1 440 ? -51.652 57.810 76.121 1.00 61.42 418 ASN A CA 1
ATOM 3169 C C . ASN A 1 440 ? -50.854 57.450 74.870 1.00 52.50 418 ASN A C 1
ATOM 3170 O O . ASN A 1 440 ? -51.034 58.069 73.825 1.00 53.79 418 ASN A O 1
ATOM 3175 N N . LEU A 1 441 ? -49.998 56.436 74.964 1.00 50.27 419 LEU A N 1
ATOM 3176 C CA . LEU A 1 441 ? -49.338 55.907 73.769 1.00 54.17 419 LEU A CA 1
ATOM 3177 C C . LEU A 1 441 ? -50.324 55.066 72.962 1.00 52.71 419 LEU A C 1
ATOM 3178 O O . LEU A 1 441 ? -50.420 55.197 71.741 1.00 46.08 419 LEU A O 1
ATOM 3183 N N . ILE A 1 442 ? -51.061 54.200 73.644 1.00 48.32 420 ILE A N 1
ATOM 3184 C CA . ILE A 1 442 ? -52.032 53.367 72.956 1.00 53.32 420 ILE A CA 1
ATOM 3185 C C . ILE A 1 442 ? -53.068 54.230 72.252 1.00 45.69 420 ILE A C 1
ATOM 3186 O O . ILE A 1 442 ? -53.389 53.996 71.094 1.00 38.19 420 ILE A O 1
ATOM 3191 N N . LEU A 1 443 ? -53.579 55.238 72.949 1.00 45.71 421 LEU A N 1
ATOM 3192 C CA . LEU A 1 443 ? -54.598 56.109 72.376 1.00 42.23 421 LEU A CA 1
ATOM 3193 C C . LEU A 1 443 ? -54.053 56.938 71.224 1.00 45.21 421 LEU A C 1
ATOM 3194 O O . LEU A 1 443 ? -54.651 56.984 70.157 1.00 49.26 421 LEU A O 1
ATOM 3199 N N . HIS A 1 444 ? -52.918 57.591 71.432 1.00 46.59 422 HIS A N 1
ATOM 3200 C CA . HIS A 1 444 ? -52.368 58.462 70.403 1.00 49.53 422 HIS A CA 1
ATOM 3201 C C . HIS A 1 444 ? -52.140 57.735 69.088 1.00 54.85 422 HIS A C 1
ATOM 3202 O O . HIS A 1 444 ? -52.563 58.209 68.038 1.00 69.44 422 HIS A O 1
ATOM 3209 N N . PHE A 1 445 ? -51.469 56.588 69.142 1.00 58.92 423 PHE A N 1
ATOM 3210 C CA . PHE A 1 445 ? -51.167 55.834 67.923 1.00 64.08 423 PHE A CA 1
ATOM 3211 C C . PHE A 1 445 ? -52.362 55.047 67.388 1.00 66.64 423 PHE A C 1
ATOM 3212 O O . PHE A 1 445 ? -52.364 54.633 66.234 1.00 62.00 423 PHE A O 1
ATOM 3220 N N . MET A 1 446 ? -53.381 54.856 68.219 1.00 63.97 424 MET A N 1
ATOM 3221 C CA . MET A 1 446 ? -54.571 54.138 67.792 1.00 51.50 424 MET A CA 1
ATOM 3222 C C . MET A 1 446 ? -55.376 54.971 66.809 1.00 57.76 424 MET A C 1
ATOM 3223 O O . MET A 1 446 ? -56.216 54.443 66.086 1.00 68.20 424 MET A O 1
ATOM 3228 N N . ASN A 1 447 ? -55.127 56.276 66.781 1.00 51.77 425 ASN A N 1
ATOM 3229 C CA . ASN A 1 447 ? -55.842 57.135 65.843 1.00 79.00 425 ASN A CA 1
ATOM 3230 C C . ASN A 1 447 ? -54.905 57.883 64.896 1.00 74.11 425 ASN A C 1
ATOM 3231 O O . ASN A 1 447 ? -55.343 58.564 63.968 1.00 69.92 425 ASN A O 1
ATOM 3236 N N . VAL A 1 448 ? -53.610 57.749 65.148 1.00 69.51 426 VAL A N 1
ATOM 3237 C CA . VAL A 1 448 ? -52.601 58.129 64.176 1.00 62.43 426 VAL A CA 1
ATOM 3238 C C . VAL A 1 448 ? -52.588 57.038 63.115 1.00 57.65 426 VAL A C 1
ATOM 3239 O O . VAL A 1 448 ? -52.413 57.294 61.927 1.00 59.04 426 VAL A O 1
ATOM 3243 N N . ILE A 1 449 ? -52.790 55.809 63.568 1.00 60.59 427 ILE A N 1
ATOM 3244 C CA . ILE A 1 449 ? -52.774 54.649 62.700 1.00 62.91 427 ILE A CA 1
ATOM 3245 C C . ILE A 1 449 ? -53.967 54.712 61.763 1.00 67.07 427 ILE A C 1
ATOM 3246 O O . ILE A 1 449 ? -53.997 54.047 60.729 1.00 73.64 427 ILE A O 1
ATOM 3251 N N . GLY A 1 450 ? -54.950 55.528 62.125 1.00 58.41 428 GLY A N 1
ATOM 3252 C CA . GLY A 1 450 ? -56.187 55.600 61.371 1.00 68.45 428 GLY A CA 1
ATOM 3253 C C . GLY A 1 450 ? -56.402 56.890 60.603 1.00 79.79 428 GLY A C 1
ATOM 3254 O O . GLY A 1 450 ? -57.535 57.234 60.269 1.00 80.47 428 GLY A O 1
ATOM 3255 N N . GLY A 1 451 ? -55.320 57.610 60.326 1.00 90.70 429 GLY A N 1
ATOM 3256 C CA . GLY A 1 451 ? -55.402 58.805 59.508 1.00 91.26 429 GLY A CA 1
ATOM 3257 C C . GLY A 1 451 ? -55.701 58.400 58.081 1.00 87.72 429 GLY A C 1
ATOM 3258 O O . GLY A 1 451 ? -55.568 57.229 57.734 1.00 66.53 429 GLY A O 1
ATOM 3259 N N . SER A 1 452 ? -56.119 59.354 57.255 1.00 98.14 430 SER A N 1
ATOM 3260 C CA . SER A 1 452 ? -56.354 59.064 55.849 1.00 94.61 430 SER A CA 1
ATOM 3261 C C . SER A 1 452 ? -55.139 58.326 55.310 1.00 77.27 430 SER A C 1
ATOM 3262 O O . SER A 1 452 ? -54.010 58.595 55.719 1.00 69.88 430 SER A O 1
ATOM 3265 N N . LEU A 1 453 ? -55.367 57.385 54.406 1.00 68.06 431 LEU A N 1
ATOM 3266 C CA . LEU A 1 453 ? -54.264 56.609 53.864 1.00 71.45 431 LEU A CA 1
ATOM 3267 C C . LEU A 1 453 ? -53.653 57.306 52.649 1.00 79.13 431 LEU A C 1
ATOM 3268 O O . LEU A 1 453 ? -52.758 56.766 51.995 1.00 69.79 431 LEU A O 1
ATOM 3273 N N . TYR A 1 454 ? -54.138 58.512 52.359 1.00 87.38 432 TYR A N 1
ATOM 3274 C CA . TYR A 1 454 ? -53.680 59.264 51.194 1.00 92.85 432 TYR A CA 1
ATOM 3275 C C . TYR A 1 454 ? -53.109 60.628 51.573 1.00 100.29 432 TYR A C 1
ATOM 3276 O O . TYR A 1 454 ? -52.615 61.360 50.718 1.00 107.28 432 TYR A O 1
ATOM 3285 N N . GLU A 1 455 ? -53.178 60.959 52.858 1.00 101.64 433 GLU A N 1
ATOM 3286 C CA . GLU A 1 455 ? -52.531 62.159 53.382 1.00 98.80 433 GLU A CA 1
ATOM 3287 C C . GLU A 1 455 ? -51.350 61.774 54.279 1.00 95.22 433 GLU A C 1
ATOM 3288 O O . GLU A 1 455 ? -51.373 60.728 54.924 1.00 103.72 433 GLU A O 1
ATOM 3294 N N . PRO A 1 456 ? -50.303 62.614 54.311 1.00 88.22 434 PRO A N 1
ATOM 3295 C CA . PRO A 1 456 ? -49.113 62.349 55.128 1.00 87.16 434 PRO A CA 1
ATOM 3296 C C . PRO A 1 456 ? -49.395 62.445 56.624 1.00 82.97 434 PRO A C 1
ATOM 3297 O O . PRO A 1 456 ? -50.424 62.986 57.033 1.00 83.06 434 PRO A O 1
ATOM 3301 N N . TYR A 1 457 ? -48.483 61.921 57.434 1.00 61.10 435 TYR A N 1
ATOM 3302 C CA . TYR A 1 457 ? -48.615 62.052 58.873 1.00 65.21 435 TYR A CA 1
ATOM 3303 C C . TYR A 1 457 ? -48.430 63.516 59.242 1.00 63.07 435 TYR A C 1
ATOM 3304 O O . TYR A 1 457 ? -47.736 64.256 58.545 1.00 68.73 435 TYR A O 1
ATOM 3313 N N . SER A 1 458 ? -49.046 63.934 60.338 1.00 50.27 436 SER A N 1
ATOM 3314 C CA . SER A 1 458 ? -48.899 65.304 60.801 1.00 54.87 436 SER A CA 1
ATOM 3315 C C . SER A 1 458 ? -47.601 65.538 61.582 1.00 71.85 436 SER A C 1
ATOM 3316 O O . SER A 1 458 ? -47.263 64.789 62.497 1.00 69.53 436 SER A O 1
ATOM 3319 N N . GLU A 1 459 ? -46.880 66.590 61.212 1.00 85.84 437 GLU A N 1
ATOM 3320 C CA . GLU A 1 459 ? -45.709 67.018 61.963 1.00 90.78 437 GLU A CA 1
ATOM 3321 C C . GLU A 1 459 ? -46.070 67.163 63.437 1.00 88.92 437 GLU A C 1
ATOM 3322 O O . GLU A 1 459 ? -45.196 67.172 64.304 1.00 94.79 437 GLU A O 1
ATOM 3328 N N . ASP A 1 460 ? -47.364 67.280 63.712 1.00 79.92 438 ASP A N 1
ATOM 3329 C CA . ASP A 1 460 ? -47.845 67.500 65.071 1.00 93.12 438 ASP A CA 1
ATOM 3330 C C . ASP A 1 460 ? -48.045 66.203 65.842 1.00 90.27 438 ASP A C 1
ATOM 3331 O O . ASP A 1 460 ? -48.243 66.227 67.057 1.00 87.18 438 ASP A O 1
ATOM 3336 N N . ASP A 1 461 ? -48.005 65.079 65.133 1.00 86.17 439 ASP A N 1
ATOM 3337 C CA . ASP A 1 461 ? -48.214 63.771 65.748 1.00 78.16 439 ASP A CA 1
ATOM 3338 C C . ASP A 1 461 ? -46.887 63.067 66.003 1.00 60.57 439 ASP A C 1
ATOM 3339 O O . ASP A 1 461 ? -46.794 62.157 66.829 1.00 50.67 439 ASP A O 1
ATOM 3344 N N . PHE A 1 462 ? -45.858 63.504 65.289 1.00 58.10 440 PHE A N 1
ATOM 3345 C CA . PHE A 1 462 ? -44.542 62.898 65.398 1.00 61.20 440 PHE A CA 1
ATOM 3346 C C . PHE A 1 462 ? -43.493 63.871 65.907 1.00 75.54 440 PHE A C 1
ATOM 3347 O O . PHE A 1 462 ? -43.602 65.087 65.738 1.00 83.91 440 PHE A O 1
ATOM 3355 N N . VAL A 1 463 ? -42.471 63.311 66.535 1.00 74.42 441 VAL A N 1
ATOM 3356 C CA . VAL A 1 463 ? -41.312 64.072 66.944 1.00 60.41 441 VAL A CA 1
ATOM 3357 C C . VAL A 1 463 ? -40.259 63.912 65.859 1.00 64.12 441 VAL A C 1
ATOM 3358 O O . VAL A 1 463 ? -39.446 64.805 65.628 1.00 75.75 441 VAL A O 1
ATOM 3362 N N . SER A 1 464 ? -40.303 62.780 65.166 1.00 60.05 442 SER A N 1
ATOM 3363 C CA . SER A 1 464 ? -39.408 62.556 64.039 1.00 70.12 442 SER A CA 1
ATOM 3364 C C . SER A 1 464 ? -39.933 63.270 62.805 1.00 77.22 442 SER A C 1
ATOM 3365 O O . SER A 1 464 ? -41.000 63.874 62.845 1.00 74.35 442 SER A O 1
ATOM 3368 N N . TYR A 1 465 ? -39.179 63.194 61.711 1.00 90.95 443 TYR A N 1
ATOM 3369 C CA . TYR A 1 465 ? -39.578 63.817 60.451 1.00 91.56 443 TYR A CA 1
ATOM 3370 C C . TYR A 1 465 ? -38.770 63.296 59.262 1.00 94.35 443 TYR A C 1
ATOM 3371 O O . TYR A 1 465 ? -37.558 63.095 59.349 1.00 95.60 443 TYR A O 1
ATOM 3380 N N . GLU A 1 466 ? -39.458 63.078 58.150 1.00 100.27 444 GLU A N 1
ATOM 3381 C CA . GLU A 1 466 ? -38.807 62.755 56.889 1.00 114.53 444 GLU A CA 1
ATOM 3382 C C . GLU A 1 466 ? -39.633 63.357 55.766 1.00 125.61 444 GLU A C 1
ATOM 3383 O O . GLU A 1 466 ? -40.850 63.495 55.892 1.00 130.86 444 GLU A O 1
ATOM 3389 N N . ASP A 1 467 ? -38.974 63.723 54.673 1.00 129.04 445 ASP A N 1
ATOM 3390 C CA . ASP A 1 467 ? -39.682 64.255 53.514 1.00 130.31 445 ASP A CA 1
ATOM 3391 C C . ASP A 1 467 ? -40.353 63.126 52.741 1.00 120.79 445 ASP A C 1
ATOM 3392 O O . ASP A 1 467 ? -40.879 63.334 51.649 1.00 134.59 445 ASP A O 1
ATOM 3397 N N . LEU A 1 468 ? -40.340 61.931 53.320 1.00 92.58 446 LEU A N 1
ATOM 3398 C CA . LEU A 1 468 ? -40.866 60.757 52.642 1.00 79.69 446 LEU A CA 1
ATOM 3399 C C . LEU A 1 468 ? -42.204 60.303 53.216 1.00 86.69 446 LEU A C 1
ATOM 3400 O O . LEU A 1 468 ? -42.908 59.500 52.607 1.00 84.31 446 LEU A O 1
ATOM 3405 N N . TYR A 1 469 ? -42.551 60.820 54.390 1.00 91.79 447 TYR A N 1
ATOM 3406 C CA . TYR A 1 469 ? -43.779 60.429 55.073 1.00 76.15 447 TYR A CA 1
ATOM 3407 C C . TYR A 1 469 ? -44.568 61.649 55.538 1.00 81.42 447 TYR A C 1
ATOM 3408 O O . TYR A 1 469 ? -45.626 61.511 56.155 1.00 84.96 447 TYR A O 1
ATOM 3417 N N . PHE A 1 470 ? -44.055 62.843 55.254 1.00 81.88 448 PHE A N 1
ATOM 3418 C CA . PHE A 1 470 ? -44.707 64.066 55.727 1.00 91.20 448 PHE A CA 1
ATOM 3419 C C . PHE A 1 470 ? -45.030 65.077 54.626 1.00 96.17 448 PHE A C 1
ATOM 3420 O O . PHE A 1 470 ? -45.614 66.131 54.892 1.00 84.84 448 PHE A O 1
ATOM 3428 N N . THR A 1 471 ? -44.654 64.748 53.394 1.00 103.32 449 THR A N 1
ATOM 3429 C CA . THR A 1 471 ? -44.979 65.582 52.243 1.00 104.56 449 THR A CA 1
ATOM 3430 C C . THR A 1 471 ? -45.992 64.863 51.358 1.00 108.35 449 THR A C 1
ATOM 3431 O O . THR A 1 471 ? -45.935 63.642 51.199 1.00 102.41 449 THR A O 1
ATOM 3435 N N . LYS A 1 472 ? -46.919 65.623 50.784 1.00 111.81 450 LYS A N 1
ATOM 3436 C CA . LYS A 1 472 ? -47.957 65.047 49.937 1.00 106.59 450 LYS A CA 1
ATOM 3437 C C . LYS A 1 472 ? -47.360 64.336 48.726 1.00 107.40 450 LYS A C 1
ATOM 3438 O O . LYS A 1 472 ? -48.005 63.480 48.120 1.00 116.56 450 LYS A O 1
ATOM 3444 N N . SER A 1 473 ? -46.126 64.690 48.380 1.00 99.15 451 SER A N 1
ATOM 3445 C CA . SER A 1 473 ? -45.448 64.082 47.238 1.00 106.66 451 SER A CA 1
ATOM 3446 C C . SER A 1 473 ? -44.655 62.835 47.628 1.00 112.55 451 SER A C 1
ATOM 3447 O O . SER A 1 473 ? -44.491 61.916 46.824 1.00 113.20 451 SER A O 1
ATOM 3450 N N . GLY A 1 474 ? -44.168 62.811 48.865 1.00 108.71 452 GLY A N 1
ATOM 3451 C CA . GLY A 1 474 ? -43.409 61.678 49.363 1.00 97.52 452 GLY A CA 1
ATOM 3452 C C . GLY A 1 474 ? -44.258 60.426 49.438 1.00 87.65 452 GLY A C 1
ATOM 3453 O O . GLY A 1 474 ? -43.856 59.360 48.969 1.00 76.63 452 GLY A O 1
ATOM 3454 N N . ILE A 1 475 ? -45.439 60.563 50.031 1.00 79.22 453 ILE A N 1
ATOM 3455 C CA . ILE A 1 475 ? -46.379 59.457 50.143 1.00 83.00 453 ILE A CA 1
ATOM 3456 C C . ILE A 1 475 ? -46.501 58.665 48.853 1.00 86.80 453 ILE A C 1
ATOM 3457 O O . ILE A 1 475 ? -46.277 57.454 48.832 1.00 82.47 453 ILE A O 1
ATOM 3462 N N . ASN A 1 476 ? -46.864 59.362 47.781 1.00 95.56 454 ASN A N 1
ATOM 3463 C CA . ASN A 1 476 ? -47.139 58.727 46.496 1.00 106.92 454 ASN A CA 1
ATOM 3464 C C . ASN A 1 476 ? -45.945 57.948 45.954 1.00 108.61 454 ASN A C 1
ATOM 3465 O O . ASN A 1 476 ? -46.034 57.291 44.915 1.00 115.08 454 ASN A O 1
ATOM 3470 N N . VAL A 1 477 ? -44.829 58.025 46.669 1.00 99.58 455 VAL A N 1
ATOM 3471 C CA . VAL A 1 477 ? -43.644 57.257 46.326 1.00 94.67 455 VAL A CA 1
ATOM 3472 C C . VAL A 1 477 ? -43.631 55.953 47.121 1.00 98.22 455 VAL A C 1
ATOM 3473 O O . VAL A 1 477 ? -43.440 54.870 46.561 1.00 85.30 455 VAL A O 1
ATOM 3477 N N . VAL A 1 478 ? -43.840 56.076 48.430 1.00 94.80 456 VAL A N 1
ATOM 3478 C CA . VAL A 1 478 ? -43.862 54.932 49.332 1.00 84.01 456 VAL A CA 1
ATOM 3479 C C . VAL A 1 478 ? -44.979 53.971 48.948 1.00 90.63 456 VAL A C 1
ATOM 3480 O O . VAL A 1 478 ? -44.812 52.752 48.990 1.00 87.51 456 VAL A O 1
ATOM 3484 N N . GLY A 1 479 ? -46.125 54.529 48.578 1.00 96.14 457 GLY A N 1
ATOM 3485 C CA . GLY A 1 479 ? -47.270 53.718 48.216 1.00 100.23 457 GLY A CA 1
ATOM 3486 C C . GLY A 1 479 ? -48.006 53.253 49.451 1.00 91.08 457 GLY A C 1
ATOM 3487 O O . GLY A 1 479 ? -47.389 52.923 50.462 1.00 80.66 457 GLY A O 1
ATOM 3488 N N . LYS A 1 480 ? -49.330 53.226 49.368 1.00 87.23 458 LYS A N 1
ATOM 3489 C CA . LYS A 1 480 ? -50.153 52.891 50.520 1.00 75.05 458 LYS A CA 1
ATOM 3490 C C . LYS A 1 480 ? -49.927 51.464 51.022 1.00 58.23 458 LYS A C 1
ATOM 3491 O O . LYS A 1 480 ? -50.070 51.198 52.209 1.00 57.63 458 LYS A O 1
ATOM 3497 N N . ASP A 1 481 ? -49.574 50.547 50.129 1.00 55.34 459 ASP A N 1
ATOM 3498 C CA . ASP A 1 481 ? -49.359 49.158 50.531 1.00 68.14 459 ASP A CA 1
ATOM 3499 C C . ASP A 1 481 ? -48.270 49.008 51.594 1.00 72.11 459 ASP A C 1
ATOM 3500 O O . ASP A 1 481 ? -48.265 48.044 52.356 1.00 79.12 459 ASP A O 1
ATOM 3505 N N . GLU A 1 482 ? -47.343 49.958 51.634 1.00 74.22 460 GLU A N 1
ATOM 3506 C CA . GLU A 1 482 ? -46.315 49.974 52.666 1.00 65.24 460 GLU A CA 1
ATOM 3507 C C . GLU A 1 482 ? -46.883 50.690 53.875 1.00 63.90 460 GLU A C 1
ATOM 3508 O O . GLU A 1 482 ? -46.907 50.154 54.978 1.00 79.55 460 GLU A O 1
ATOM 3514 N N . ILE A 1 483 ? -47.355 51.908 53.648 1.00 43.61 461 ILE A N 1
ATOM 3515 C CA . ILE A 1 483 ? -47.937 52.716 54.704 1.00 49.85 461 ILE A CA 1
ATOM 3516 C C . ILE A 1 483 ? -48.902 51.896 55.560 1.00 64.04 461 ILE A C 1
ATOM 3517 O O . ILE A 1 483 ? -48.928 52.032 56.781 1.00 77.15 461 ILE A O 1
ATOM 3522 N N . LEU A 1 484 ? -49.682 51.034 54.920 1.00 63.24 462 LEU A N 1
ATOM 3523 C CA . LEU A 1 484 ? -50.616 50.185 55.643 1.00 53.63 462 LEU A CA 1
ATOM 3524 C C . LEU A 1 484 ? -49.879 49.048 56.328 1.00 54.70 462 LEU A C 1
ATOM 3525 O O . LEU A 1 484 ? -50.194 48.702 57.462 1.00 55.78 462 LEU A O 1
ATOM 3530 N N . LYS A 1 485 ? -48.908 48.457 55.633 1.00 54.29 463 LYS A N 1
ATOM 3531 C CA . LYS A 1 485 ? -48.119 47.363 56.198 1.00 50.78 463 LYS A CA 1
ATOM 3532 C C . LYS A 1 485 ? -47.571 47.743 57.557 1.00 60.32 463 LYS A C 1
ATOM 3533 O O . LYS A 1 485 ? -47.739 47.015 58.535 1.00 60.17 463 LYS A O 1
ATOM 3539 N N . ASN A 1 486 ? -46.912 48.896 57.597 1.00 61.85 464 ASN A N 1
ATOM 3540 C CA . ASN A 1 486 ? -46.209 49.358 58.782 1.00 54.82 464 ASN A CA 1
ATOM 3541 C C . ASN A 1 486 ? -47.142 49.773 59.911 1.00 58.63 464 ASN A C 1
ATOM 3542 O O . ASN A 1 486 ? -46.718 49.906 61.054 1.00 72.06 464 ASN A O 1
ATOM 3547 N N . ARG A 1 487 ? -48.414 49.978 59.592 1.00 55.01 465 ARG A N 1
ATOM 3548 C CA . ARG A 1 487 ? -49.406 50.254 60.621 1.00 49.41 465 ARG A CA 1
ATOM 3549 C C . ARG A 1 487 ? -49.892 48.939 61.209 1.00 51.86 465 ARG A C 1
ATOM 3550 O O . ARG A 1 487 ? -50.114 48.826 62.409 1.00 56.74 465 ARG A O 1
ATOM 3558 N N . CYS A 1 488 ? -50.049 47.936 60.357 1.00 53.11 466 CYS A N 1
ATOM 3559 C CA . CYS A 1 488 ? -50.477 46.630 60.822 1.00 58.40 466 CYS A CA 1
ATOM 3560 C C . CYS A 1 488 ? -49.449 46.047 61.780 1.00 59.15 466 CYS A C 1
ATOM 3561 O O . CYS A 1 488 ? -49.788 45.246 62.650 1.00 56.52 466 CYS A O 1
ATOM 3564 N N . LEU A 1 489 ? -48.193 46.451 61.616 1.00 41.76 467 LEU A N 1
ATOM 3565 C CA . LEU A 1 489 ? -47.129 45.932 62.461 1.00 36.56 467 LEU A CA 1
ATOM 3566 C C . LEU A 1 489 ? -47.135 46.612 63.819 1.00 51.13 467 LEU A C 1
ATOM 3567 O O . LEU A 1 489 ? -47.072 45.942 64.845 1.00 70.38 467 LEU A O 1
ATOM 3572 N N . LEU A 1 490 ? -47.233 47.937 63.835 1.00 45.83 468 LEU A N 1
ATOM 3573 C CA . LEU A 1 490 ? -47.361 48.653 65.102 1.00 48.94 468 LEU A CA 1
ATOM 3574 C C . LEU A 1 490 ? -48.592 48.186 65.879 1.00 53.50 468 LEU A C 1
ATOM 3575 O O . LEU A 1 490 ? -48.584 48.157 67.107 1.00 57.65 468 LEU A O 1
ATOM 3580 N N . PHE A 1 491 ? -49.645 47.826 65.152 1.00 52.00 469 PHE A N 1
ATOM 3581 C CA . PHE A 1 491 ? -50.899 47.390 65.760 1.00 49.28 469 PHE A CA 1
ATOM 3582 C C . PHE A 1 491 ? -50.719 46.128 66.594 1.00 51.32 469 PHE A C 1
ATOM 3583 O O . PHE A 1 491 ? -51.294 46.013 67.673 1.00 52.51 469 PHE A O 1
ATOM 3591 N N . GLU A 1 492 ? -49.924 45.185 66.093 1.00 40.48 470 GLU A N 1
ATOM 3592 C CA . GLU A 1 492 ? -49.678 43.935 66.805 1.00 39.61 470 GLU A CA 1
ATOM 3593 C C . GLU A 1 492 ? -48.828 44.142 68.055 1.00 52.88 470 GLU A C 1
ATOM 3594 O O . GLU A 1 492 ? -48.735 43.252 68.899 1.00 61.60 470 GLU A O 1
ATOM 3600 N N . CYS A 1 493 ? -48.210 45.315 68.165 1.00 54.67 471 CYS A N 1
ATOM 3601 C CA . CYS A 1 493 ? -47.318 45.626 69.282 1.00 55.23 471 CYS A CA 1
ATOM 3602 C C . CYS A 1 493 ? -48.046 46.206 70.483 1.00 58.37 471 CYS A C 1
ATOM 3603 O O . CYS A 1 493 ? -47.811 45.804 71.621 1.00 78.18 471 CYS A O 1
ATOM 3606 N N . ILE A 1 494 ? -48.931 47.159 70.218 1.00 52.93 472 ILE A N 1
ATOM 3607 C CA . ILE A 1 494 ? -49.525 47.976 71.265 1.00 49.94 472 ILE A CA 1
ATOM 3608 C C . ILE A 1 494 ? -50.756 47.361 71.926 1.00 54.28 472 ILE A C 1
ATOM 3609 O O . ILE A 1 494 ? -51.489 48.055 72.623 1.00 62.34 472 ILE A O 1
ATOM 3614 N N . MET A 1 495 ? -50.980 46.065 71.727 1.00 57.07 473 MET A N 1
ATOM 3615 C CA . MET A 1 495 ? -52.195 45.432 72.235 1.00 51.31 473 MET A CA 1
ATOM 3616 C C . MET A 1 495 ? -51.988 44.600 73.496 1.00 52.92 473 MET A C 1
ATOM 3617 O O . MET A 1 495 ? -52.951 44.093 74.066 1.00 59.85 473 MET A O 1
ATOM 3622 N N . LYS A 1 496 ? -50.745 44.464 73.942 1.00 54.33 474 LYS A N 1
ATOM 3623 C CA . LYS A 1 496 ? -50.456 43.599 75.084 1.00 72.53 474 LYS A CA 1
ATOM 3624 C C . LYS A 1 496 ? -50.401 44.352 76.414 1.00 78.88 474 LYS A C 1
ATOM 3625 O O . LYS A 1 496 ? -49.960 43.800 77.423 1.00 82.43 474 LYS A O 1
ATOM 3631 N N . SER A 1 497 ? -50.847 45.604 76.428 1.00 68.27 475 SER A N 1
ATOM 3632 C CA . SER A 1 497 ? -50.614 46.442 77.601 1.00 72.84 475 SER A CA 1
ATOM 3633 C C . SER A 1 497 ? -51.875 46.973 78.274 1.00 65.61 475 SER A C 1
ATOM 3634 O O . SER A 1 497 ? -51.839 47.993 78.963 1.00 55.28 475 SER A O 1
ATOM 3637 N N . GLY A 1 498 ? -52.984 46.268 78.097 1.00 68.17 476 GLY A N 1
ATOM 3638 C CA . GLY A 1 498 ? -54.239 46.709 78.669 1.00 59.44 476 GLY A CA 1
ATOM 3639 C C . GLY A 1 498 ? -54.930 47.612 77.678 1.00 65.37 476 GLY A C 1
ATOM 3640 O O . GLY A 1 498 ? -54.318 48.538 77.145 1.00 72.00 476 GLY A O 1
ATOM 3641 N N . LEU A 1 499 ? -56.207 47.343 77.432 1.00 51.02 477 LEU A N 1
ATOM 3642 C CA . LEU A 1 499 ? -56.921 47.998 76.349 1.00 41.25 477 LEU A CA 1
ATOM 3643 C C . LEU A 1 499 ? -57.964 48.984 76.846 1.00 59.15 477 LEU A C 1
ATOM 3644 O O . LEU A 1 499 ? -59.110 48.607 77.074 1.00 80.90 477 LEU A O 1
ATOM 3649 N N . PRO A 1 500 ? -57.577 50.258 77.003 1.00 60.44 478 PRO A N 1
ATOM 3650 C CA . PRO A 1 500 ? -58.552 51.286 77.373 1.00 57.44 478 PRO A CA 1
ATOM 3651 C C . PRO A 1 500 ? -59.569 51.479 76.252 1.00 59.86 478 PRO A C 1
ATOM 3652 O O . PRO A 1 500 ? -59.298 51.098 75.116 1.00 48.33 478 PRO A O 1
ATOM 3656 N N . ASP A 1 501 ? -60.727 52.045 76.569 1.00 70.84 479 ASP A N 1
ATOM 3657 C CA . ASP A 1 501 ? -61.739 52.296 75.552 1.00 92.61 479 ASP A CA 1
ATOM 3658 C C . ASP A 1 501 ? -61.355 53.515 74.734 1.00 93.27 479 ASP A C 1
ATOM 3659 O O . ASP A 1 501 ? -61.032 54.565 75.290 1.00 95.02 479 ASP A O 1
ATOM 3664 N N . LEU A 1 502 ? -61.381 53.375 73.413 1.00 92.19 480 LEU A N 1
ATOM 3665 C CA . LEU A 1 502 ? -61.121 54.509 72.536 1.00 101.46 480 LEU A CA 1
ATOM 3666 C C . LEU A 1 502 ? -62.417 55.163 72.066 1.00 122.50 480 LEU A C 1
ATOM 3667 O O . LEU A 1 502 ? -63.023 54.744 71.080 1.00 125.16 480 LEU A O 1
ATOM 3672 N N . GLN A 1 503 ? -62.839 56.190 72.793 1.00 136.28 481 GLN A N 1
ATOM 3673 C CA . GLN A 1 503 ? -64.018 56.955 72.425 1.00 144.99 481 GLN A CA 1
ATOM 3674 C C . GLN A 1 503 ? -63.733 57.743 71.156 1.00 146.43 481 GLN A C 1
ATOM 3675 O O .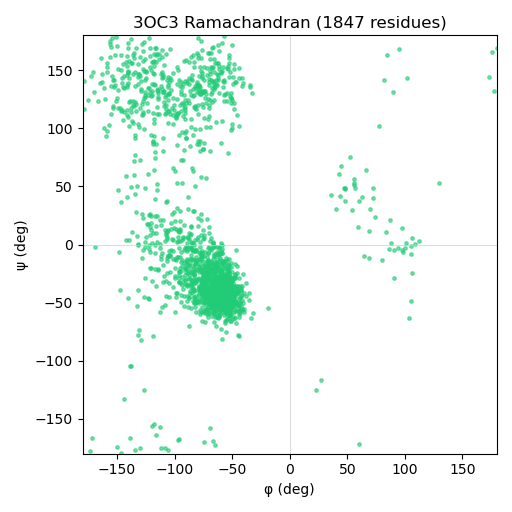 GLN A 1 503 ? -64.559 57.797 70.243 1.00 141.80 481 GLN A O 1
ATOM 3681 N N . SER A 1 504 ? -62.546 58.341 71.106 1.00 147.99 482 SER A N 1
ATOM 3682 C CA . SER A 1 504 ? -62.137 59.172 69.980 1.00 143.59 482 SER A CA 1
ATOM 3683 C C . SER A 1 504 ? -62.243 58.463 68.638 1.00 133.27 482 SER A C 1
ATOM 3684 O O . SER A 1 504 ? -61.756 57.346 68.465 1.00 117.93 482 SER A O 1
ATOM 3687 N N . THR A 1 505 ? -62.881 59.130 67.686 1.00 134.34 483 THR A N 1
ATOM 3688 C CA . THR A 1 505 ? -62.943 58.627 66.327 1.00 139.50 483 THR A CA 1
ATOM 3689 C C . THR A 1 505 ? -62.327 59.658 65.388 1.00 130.27 483 THR A C 1
ATOM 3690 O O . THR A 1 505 ? -62.152 60.822 65.755 1.00 120.45 483 THR A O 1
ATOM 3694 N N . ILE A 1 506 ? -61.981 59.216 64.184 1.00 122.36 484 ILE A N 1
ATOM 3695 C CA . ILE A 1 506 ? -61.372 60.086 63.186 1.00 110.69 484 ILE A CA 1
ATOM 3696 C C . ILE A 1 506 ? -62.257 60.142 61.949 1.00 108.26 484 ILE A C 1
ATOM 3697 O O . ILE A 1 506 ? -62.317 61.156 61.251 1.00 103.23 484 ILE A O 1
ATOM 3702 N N . GLU A 1 507 ? -62.951 59.037 61.695 1.00 106.62 485 GLU A N 1
ATOM 3703 C CA . GLU A 1 507 ? -63.856 58.923 60.556 1.00 111.49 485 GLU A CA 1
ATOM 3704 C C . GLU A 1 507 ? -63.146 58.962 59.205 1.00 93.84 485 GLU A C 1
ATOM 3705 O O . GLU A 1 507 ? -63.331 59.885 58.412 1.00 84.42 485 GLU A O 1
ATOM 3711 N N . THR A 1 508 ? -62.318 57.950 58.976 1.00 86.42 486 THR A N 1
ATOM 3712 C CA . THR A 1 508 ? -61.803 57.625 57.656 1.00 76.70 486 THR A CA 1
ATOM 3713 C C . THR A 1 508 ? -62.092 56.144 57.476 1.00 71.33 486 THR A C 1
ATOM 3714 O O . THR A 1 508 ? -62.533 55.482 58.412 1.00 65.36 486 THR A O 1
ATOM 3718 N N . THR A 1 509 ? -61.857 55.611 56.286 1.00 67.30 487 THR A N 1
ATOM 3719 C CA . THR A 1 509 ? -62.087 54.192 56.081 1.00 68.96 487 THR A CA 1
ATOM 3720 C C . THR A 1 509 ? -61.189 53.390 57.013 1.00 82.78 487 THR A C 1
ATOM 3721 O O . THR A 1 509 ? -61.663 52.580 57.814 1.00 85.20 487 THR A O 1
ATOM 3725 N N . THR A 1 510 ? -59.889 53.640 56.914 1.00 85.81 488 THR A N 1
ATOM 3726 C CA . THR A 1 510 ? -58.910 52.949 57.736 1.00 86.01 488 THR A CA 1
ATOM 3727 C C . THR A 1 510 ? -59.251 53.060 59.220 1.00 75.91 488 THR A C 1
ATOM 3728 O O . THR A 1 510 ? -59.194 52.073 59.952 1.00 76.23 488 THR A O 1
ATOM 3732 N N . SER A 1 511 ? -59.614 54.259 59.659 1.00 61.00 489 SER A N 1
ATOM 3733 C CA . SER A 1 511 ? -59.952 54.474 61.058 1.00 56.04 489 SER A CA 1
ATOM 3734 C C . SER A 1 511 ? -60.951 53.429 61.545 1.00 61.93 489 SER A C 1
ATOM 3735 O O . SER A 1 511 ? -60.809 52.896 62.643 1.00 66.43 489 SER A O 1
ATOM 3738 N N . ARG A 1 512 ? -61.953 53.135 60.720 1.00 61.25 490 ARG A N 1
ATOM 3739 C CA . ARG A 1 512 ? -62.974 52.145 61.056 1.00 64.56 490 ARG A CA 1
ATOM 3740 C C . ARG A 1 512 ? -62.378 50.753 61.090 1.00 64.75 490 ARG A C 1
ATOM 3741 O O . ARG A 1 512 ? -62.676 49.958 61.975 1.00 61.30 490 ARG A O 1
ATOM 3749 N N . THR A 1 513 ? -61.538 50.458 60.108 1.00 60.11 491 THR A N 1
ATOM 3750 C CA . THR A 1 513 ? -60.934 49.141 59.999 1.00 60.59 491 THR A CA 1
ATOM 3751 C C . THR A 1 513 ? -60.200 48.750 61.280 1.00 62.74 491 THR A C 1
ATOM 3752 O O . THR A 1 513 ? -60.419 47.665 61.823 1.00 53.24 491 THR A O 1
ATOM 3756 N N . PHE A 1 514 ? -59.339 49.641 61.763 1.00 69.97 492 PHE A N 1
ATOM 3757 C CA . PHE A 1 514 ? -58.540 49.365 62.957 1.00 67.40 492 PHE A CA 1
ATOM 3758 C C . PHE A 1 514 ? -59.362 49.423 64.235 1.00 56.59 492 PHE A C 1
ATOM 3759 O O . PHE A 1 514 ? -59.311 48.504 65.048 1.00 55.35 492 PHE A O 1
ATOM 3767 N N . ILE A 1 515 ? -60.125 50.494 64.415 1.00 50.30 493 ILE A N 1
ATOM 3768 C CA . ILE A 1 515 ? -60.936 50.606 65.620 1.00 59.31 493 ILE A CA 1
ATOM 3769 C C . ILE A 1 515 ? -61.924 49.442 65.717 1.00 46.03 493 ILE A C 1
ATOM 3770 O O . ILE A 1 515 ? -62.361 49.081 66.805 1.00 48.28 493 ILE A O 1
ATOM 3775 N N . SER A 1 516 ? -62.244 48.837 64.578 1.00 52.37 494 SER A N 1
ATOM 3776 C CA . SER A 1 516 ? -63.081 47.640 64.554 1.00 62.42 494 SER A CA 1
ATOM 3777 C C . SER A 1 516 ? -62.328 46.448 65.120 1.00 63.16 494 SER A C 1
ATOM 3778 O O . SER A 1 516 ? -62.780 45.798 66.064 1.00 63.28 494 SER A O 1
ATOM 3781 N N . LEU A 1 517 ? -61.178 46.161 64.527 1.00 54.20 495 LEU A N 1
ATOM 3782 C CA . LEU A 1 517 ? -60.347 45.062 64.985 1.00 51.01 495 LEU A CA 1
ATOM 3783 C C . LEU A 1 517 ? -59.977 45.255 66.447 1.00 53.87 495 LEU A C 1
ATOM 3784 O O . LEU A 1 517 ? -59.886 44.288 67.200 1.00 54.47 495 LEU A O 1
ATOM 3789 N N . TYR A 1 518 ? -59.774 46.509 66.844 1.00 50.16 496 TYR A N 1
ATOM 3790 C CA . TYR A 1 518 ? -59.423 46.828 68.224 1.00 52.51 496 TYR A CA 1
ATOM 3791 C C . TYR A 1 518 ? -60.479 46.274 69.176 1.00 57.52 496 TYR A C 1
ATOM 3792 O O . TYR A 1 518 ? -60.160 45.652 70.188 1.00 50.53 496 TYR A O 1
ATOM 3801 N N . ARG A 1 519 ? -61.743 46.493 68.839 1.00 64.85 497 ARG A N 1
ATOM 3802 C CA . ARG A 1 519 ? -62.836 46.002 69.662 1.00 65.75 497 ARG A CA 1
ATOM 3803 C C . ARG A 1 519 ? -62.923 44.476 69.628 1.00 57.34 497 ARG A C 1
ATOM 3804 O O . ARG A 1 519 ? -63.351 43.844 70.595 1.00 48.97 497 ARG A O 1
ATOM 3812 N N . SER A 1 520 ? -62.492 43.886 68.520 1.00 46.84 498 SER A N 1
ATOM 3813 C CA . SER A 1 520 ? -62.473 42.436 68.403 1.00 55.58 498 SER A CA 1
ATOM 3814 C C . SER A 1 520 ? -61.419 41.845 69.337 1.00 54.00 498 SER A C 1
ATOM 3815 O O . SER A 1 520 ? -61.652 40.835 69.997 1.00 54.59 498 SER A O 1
ATOM 3818 N N . VAL A 1 521 ? -60.256 42.483 69.379 1.00 46.69 499 VAL A N 1
ATOM 3819 C CA . VAL A 1 521 ? -59.187 42.085 70.285 1.00 46.93 499 VAL A CA 1
ATOM 3820 C C . VAL A 1 521 ? -59.652 42.225 71.729 1.00 53.08 499 VAL A C 1
ATOM 3821 O O . VAL A 1 521 ? -59.396 41.362 72.567 1.00 53.12 499 VAL A O 1
ATOM 3825 N N . GLN A 1 522 ? -60.349 43.319 72.010 1.00 52.56 500 GLN A N 1
ATOM 3826 C CA . GLN A 1 522 ? -60.923 43.546 73.327 1.00 51.09 500 GLN A CA 1
ATOM 3827 C C . GLN A 1 522 ? -61.842 42.397 73.714 1.00 49.22 500 GLN A C 1
ATOM 3828 O O . GLN A 1 522 ? -61.695 41.809 74.779 1.00 47.03 500 GLN A O 1
ATOM 3834 N N . ALA A 1 523 ? -62.781 42.078 72.828 1.00 65.83 501 ALA A N 1
ATOM 3835 C CA . ALA A 1 523 ? -63.782 41.044 73.081 1.00 68.97 501 ALA A CA 1
ATOM 3836 C C . ALA A 1 523 ? -63.164 39.665 73.295 1.00 72.29 501 ALA A C 1
ATOM 3837 O O . ALA A 1 523 ? -63.624 38.889 74.131 1.00 82.26 501 ALA A O 1
ATOM 3839 N N . LEU A 1 524 ? -62.125 39.364 72.526 1.00 61.15 502 LEU A N 1
ATOM 3840 C CA . LEU A 1 524 ? -61.437 38.090 72.634 1.00 48.08 502 LEU A CA 1
ATOM 3841 C C . LEU A 1 524 ? -60.762 37.934 73.996 1.00 58.63 502 LEU A C 1
ATOM 3842 O O . LEU A 1 524 ? -60.537 36.819 74.461 1.00 67.96 502 LEU A O 1
ATOM 3847 N N . VAL A 1 525 ? -60.436 39.057 74.628 1.00 66.12 503 VAL A N 1
ATOM 3848 C CA . VAL A 1 525 ? -59.770 39.050 75.930 1.00 70.08 503 VAL A CA 1
ATOM 3849 C C . VAL A 1 525 ? -60.757 38.885 77.083 1.00 76.81 503 VAL A C 1
ATOM 3850 O O . VAL A 1 525 ? -60.408 38.379 78.152 1.00 68.30 503 VAL A O 1
ATOM 3854 N N . LYS A 1 526 ? -61.994 39.308 76.855 1.00 86.41 504 LYS A N 1
ATOM 3855 C CA . LYS A 1 526 ? -63.030 39.239 77.876 1.00 94.15 504 LYS A CA 1
ATOM 3856 C C . LYS A 1 526 ? -64.109 38.226 77.492 1.00 99.00 504 LYS A C 1
ATOM 3857 O O . LYS A 1 526 ? -65.234 38.276 77.995 1.00 93.57 504 LYS A O 1
ATOM 3863 N N . ASP A 1 527 ? -63.744 37.305 76.602 1.00 98.44 505 ASP A N 1
ATOM 3864 C CA . ASP A 1 527 ? -64.656 36.277 76.101 1.00 101.87 505 ASP A CA 1
ATOM 3865 C C . ASP A 1 527 ? -66.083 36.807 75.951 1.00 91.28 505 ASP A C 1
ATOM 3866 O O . ASP A 1 527 ? -67.049 36.134 76.306 1.00 85.74 505 ASP A O 1
ATOM 3871 N N . THR A 1 528 ? -66.199 38.024 75.428 1.00 88.74 506 THR A N 1
ATOM 3872 C CA . THR A 1 528 ? -67.493 38.634 75.152 1.00 85.93 506 THR A CA 1
ATOM 3873 C C . THR A 1 528 ? -68.272 37.814 74.129 1.00 101.06 506 THR A C 1
ATOM 3874 O O . THR A 1 528 ? -67.739 37.452 73.080 1.00 102.93 506 THR A O 1
ATOM 3878 N N . PRO A 1 529 ? -69.539 37.506 74.441 1.00 110.92 507 PRO A N 1
ATOM 3879 C CA . PRO A 1 529 ? -70.423 36.801 73.506 1.00 107.22 507 PRO A CA 1
ATOM 3880 C C . PRO A 1 529 ? -70.601 37.602 72.222 1.00 104.82 507 PRO A C 1
ATOM 3881 O O . PRO A 1 529 ? -70.584 38.833 72.249 1.00 100.40 507 PRO A O 1
ATOM 3885 N N . TYR A 1 530 ? -70.776 36.902 71.109 1.00 109.85 508 TYR A N 1
ATOM 3886 C CA . TYR A 1 530 ? -70.787 37.537 69.796 1.00 107.84 508 TYR A CA 1
ATOM 3887 C C . TYR A 1 530 ? -72.076 38.298 69.500 1.00 111.06 508 TYR A C 1
ATOM 3888 O O . TYR A 1 530 ? -73.178 37.782 69.686 1.00 102.28 508 TYR A O 1
ATOM 3897 N N . THR A 1 531 ? -71.919 39.538 69.045 1.00 123.86 509 THR A N 1
ATOM 3898 C CA . THR A 1 531 ? -73.036 40.353 68.583 1.00 120.84 509 THR A CA 1
ATOM 3899 C C . THR A 1 531 ? -72.776 40.799 67.151 1.00 121.47 509 THR A C 1
ATOM 3900 O O . THR A 1 531 ? -71.834 41.551 66.899 1.00 127.64 509 THR A O 1
ATOM 3904 N N . PRO A 1 532 ? -73.610 40.329 66.209 1.00 114.00 510 PRO A N 1
ATOM 3905 C CA . PRO A 1 532 ? -73.482 40.618 64.774 1.00 115.95 510 PRO A CA 1
ATOM 3906 C C . PRO A 1 532 ? -73.416 42.112 64.470 1.00 121.11 510 PRO A C 1
ATOM 3907 O O . PRO A 1 532 ? -74.421 42.682 64.047 1.00 113.18 510 PRO A O 1
ATOM 3911 N N . ALA A 1 533 ? -72.252 42.726 64.674 1.00 131.53 511 ALA A N 1
ATOM 3912 C CA . ALA A 1 533 ? -72.070 44.150 64.408 1.00 127.16 511 ALA A CA 1
ATOM 3913 C C . ALA A 1 533 ? -72.775 44.528 63.114 1.00 123.35 511 ALA A C 1
ATOM 3914 O O . ALA A 1 533 ? -72.804 43.746 62.163 1.00 122.81 511 ALA A O 1
ATOM 3916 N N . ASN A 1 534 ? -73.349 45.724 63.081 1.00 118.63 512 ASN A N 1
ATOM 3917 C CA . ASN A 1 534 ? -74.186 46.116 61.956 1.00 113.87 512 ASN A CA 1
ATOM 3918 C C . ASN A 1 534 ? -73.465 46.973 60.928 1.00 103.50 512 ASN A C 1
ATOM 3919 O O . ASN A 1 534 ? -72.893 48.013 61.258 1.00 86.26 512 ASN A O 1
ATOM 3924 N N . ILE A 1 535 ? -73.501 46.521 59.678 1.00 108.36 513 ILE A N 1
ATOM 3925 C CA . ILE A 1 535 ? -72.948 47.276 58.562 1.00 114.51 513 ILE A CA 1
ATOM 3926 C C . ILE A 1 535 ? -74.039 48.136 57.930 1.00 121.82 513 ILE A C 1
ATOM 3927 O O . ILE A 1 535 ? -75.062 47.620 57.482 1.00 127.51 513 ILE A O 1
ATOM 3932 N N . GLU A 1 536 ? -73.820 49.448 57.905 1.00 116.54 514 GLU A N 1
ATOM 3933 C CA . GLU A 1 536 ? -74.804 50.380 57.363 1.00 109.25 514 GLU A CA 1
ATOM 3934 C C . GLU A 1 536 ? -74.835 50.327 55.842 1.00 101.84 514 GLU A C 1
ATOM 3935 O O . GLU A 1 536 ? -74.233 49.448 55.226 1.00 87.23 514 GLU A O 1
ATOM 3941 N N . GLU A 1 537 ? -75.544 51.275 55.241 1.00 111.04 515 GLU A N 1
ATOM 3942 C CA . GLU A 1 537 ? -75.619 51.358 53.788 1.00 113.72 515 GLU A CA 1
ATOM 3943 C C . GLU A 1 537 ? -74.433 52.123 53.217 1.00 90.08 515 GLU A C 1
ATOM 3944 O O . GLU A 1 537 ? -73.934 53.063 53.832 1.00 78.43 515 GLU A O 1
ATOM 3950 N N . LEU A 1 538 ? -73.988 51.708 52.036 1.00 80.58 516 LEU A N 1
ATOM 3951 C CA . LEU A 1 538 ? -72.900 52.381 51.340 1.00 81.59 516 LEU A CA 1
ATOM 3952 C C . LEU A 1 538 ? -73.000 53.899 51.483 1.00 84.85 516 LEU A C 1
ATOM 3953 O O . LEU A 1 538 ? -71.998 54.583 51.691 1.00 77.91 516 LEU A O 1
ATOM 3958 N N . GLU A 1 539 ? -74.217 54.418 51.368 1.00 88.72 517 GLU A N 1
ATOM 3959 C CA . GLU A 1 539 ? -74.455 55.847 51.515 1.00 99.16 517 GLU A CA 1
ATOM 3960 C C . GLU A 1 539 ? -73.866 56.354 52.830 1.00 102.18 517 GLU A C 1
ATOM 3961 O O . GLU A 1 539 ? -72.987 57.216 52.833 1.00 104.80 517 GLU A O 1
ATOM 3967 N N . TYR A 1 540 ? -74.364 55.805 53.936 1.00 100.71 518 TYR A N 1
ATOM 3968 C CA . TYR A 1 540 ? -73.899 56.123 55.286 1.00 91.18 518 TYR A CA 1
ATOM 3969 C C . TYR A 1 540 ? -72.422 56.479 55.315 1.00 100.12 518 TYR A C 1
ATOM 3970 O O . TYR A 1 540 ? -72.043 57.578 55.721 1.00 104.00 518 TYR A O 1
ATOM 3979 N N . TYR A 1 541 ? -71.593 55.538 54.874 1.00 103.53 519 TYR A N 1
ATOM 3980 C CA . TYR A 1 541 ? -70.145 55.705 54.920 1.00 103.47 519 TYR A CA 1
ATOM 3981 C C . TYR A 1 541 ? -69.688 56.870 54.055 1.00 94.67 519 TYR A C 1
ATOM 3982 O O . TYR A 1 541 ? -68.851 57.662 54.475 1.00 94.39 519 TYR A O 1
ATOM 3991 N N . PHE A 1 542 ? -70.254 56.990 52.860 1.00 91.30 520 PHE A N 1
ATOM 3992 C CA . PHE A 1 542 ? -69.862 58.065 51.960 1.00 92.72 520 PHE A CA 1
ATOM 3993 C C . PHE A 1 542 ? -70.096 59.437 52.578 1.00 98.80 520 PHE A C 1
ATOM 3994 O O . PHE A 1 542 ? -69.513 60.428 52.146 1.00 101.67 520 PHE A O 1
ATOM 4002 N N . ASP A 1 543 ? -70.946 59.490 53.596 1.00 105.85 521 ASP A N 1
ATOM 4003 C CA . ASP A 1 543 ? -71.204 60.741 54.293 1.00 120.02 521 ASP A CA 1
ATOM 4004 C C . ASP A 1 543 ? -70.172 60.993 55.390 1.00 119.02 521 ASP A C 1
ATOM 4005 O O . ASP A 1 543 ? -69.812 62.136 55.658 1.00 121.84 521 ASP A O 1
ATOM 4010 N N . ARG A 1 544 ? -69.693 59.921 56.014 1.00 120.17 522 ARG A N 1
ATOM 4011 C CA . ARG A 1 544 ? -68.816 60.038 57.180 1.00 123.21 522 ARG A CA 1
ATOM 4012 C C . ARG A 1 544 ? -67.321 60.062 56.839 1.00 123.14 522 ARG A C 1
ATOM 4013 O O . ARG A 1 544 ? -66.563 60.866 57.383 1.00 119.54 522 ARG A O 1
ATOM 4021 N N . CYS A 1 545 ? -66.908 59.174 55.940 1.00 121.18 523 CYS A N 1
ATOM 4022 C CA . CYS A 1 545 ? -65.491 58.868 55.745 1.00 104.79 523 CYS A CA 1
ATOM 4023 C C . CYS A 1 545 ? -64.796 59.733 54.690 1.00 98.42 523 CYS A C 1
ATOM 4024 O O . CYS A 1 545 ? -65.004 59.562 53.489 1.00 94.21 523 CYS A O 1
ATOM 4027 N N . LYS A 1 546 ? -63.946 60.640 55.163 1.00 96.51 524 LYS A N 1
ATOM 4028 C CA . LYS A 1 546 ? -63.272 61.623 54.315 1.00 100.25 524 LYS A CA 1
ATOM 4029 C C . LYS A 1 546 ? -62.509 61.036 53.125 1.00 88.94 524 LYS A C 1
ATOM 4030 O O . LYS A 1 546 ? -62.270 61.727 52.134 1.00 97.82 524 LYS A O 1
ATOM 4036 N N . ASP A 1 547 ? -62.116 59.773 53.216 1.00 75.44 525 ASP A N 1
ATOM 4037 C CA . ASP A 1 547 ? -61.319 59.180 52.148 1.00 84.45 525 ASP A CA 1
ATOM 4038 C C . ASP A 1 547 ? -62.163 58.613 51.008 1.00 95.21 525 ASP A C 1
ATOM 4039 O O . ASP A 1 547 ? -61.685 58.492 49.882 1.00 103.96 525 ASP A O 1
ATOM 4044 N N . LEU A 1 548 ? -63.415 58.273 51.294 1.00 85.74 526 LEU A N 1
ATOM 4045 C CA . LEU A 1 548 ? -64.304 57.776 50.252 1.00 87.06 526 LEU A CA 1
ATOM 4046 C C . LEU A 1 548 ? -64.820 58.913 49.378 1.00 97.91 526 LEU A C 1
ATOM 4047 O O . LEU A 1 548 ? -64.995 58.749 48.170 1.00 104.29 526 LEU A O 1
ATOM 4052 N N . LYS A 1 549 ? -65.060 60.069 49.987 1.00 94.94 527 LYS A N 1
ATOM 4053 C CA . LYS A 1 549 ? -65.588 61.201 49.235 1.00 97.66 527 LYS A CA 1
ATOM 4054 C C . LYS A 1 549 ? -64.505 61.926 48.434 1.00 111.23 527 LYS A C 1
ATOM 4055 O O . LYS A 1 549 ? -64.645 63.100 48.095 1.00 125.94 527 LYS A O 1
ATOM 4061 N N . MET A 1 550 ? -63.423 61.214 48.138 1.00 106.57 528 MET A N 1
ATOM 4062 C CA . MET A 1 550 ? -62.469 61.662 47.136 1.00 109.35 528 MET A CA 1
ATOM 4063 C C . MET A 1 550 ? -62.857 60.984 45.836 1.00 100.95 528 MET A C 1
ATOM 4064 O O . MET A 1 550 ? -62.046 60.850 44.919 1.00 98.45 528 MET A O 1
ATOM 4069 N N . ALA A 1 551 ? -64.106 60.542 45.769 1.00 99.09 529 ALA A N 1
ATOM 4070 C CA . ALA A 1 551 ? -64.547 59.728 44.649 1.00 115.08 529 ALA A CA 1
ATOM 4071 C C . ALA A 1 551 ? -65.986 60.019 44.237 1.00 121.24 529 ALA A C 1
ATOM 4072 O O . ALA A 1 551 ? -66.834 60.320 45.079 1.00 116.56 529 ALA A O 1
ATOM 4074 N N . PRO A 1 552 ? -66.255 59.940 42.925 1.00 120.26 530 PRO A N 1
ATOM 4075 C CA . PRO A 1 552 ? -67.606 60.012 42.364 1.00 116.32 530 PRO A CA 1
ATOM 4076 C C . PRO A 1 552 ? -68.490 58.907 42.935 1.00 105.34 530 PRO A C 1
ATOM 4077 O O . PRO A 1 552 ? -68.328 57.747 42.555 1.00 95.89 530 PRO A O 1
ATOM 4081 N N . LEU A 1 553 ? -69.407 59.265 43.831 1.00 99.23 531 LEU A N 1
ATOM 4082 C CA . LEU A 1 553 ? -70.304 58.294 44.453 1.00 94.60 531 LEU A CA 1
ATOM 4083 C C . LEU A 1 553 ? -70.900 57.372 43.402 1.00 101.31 531 LEU A C 1
ATOM 4084 O O . LEU A 1 553 ? -71.115 56.183 43.642 1.00 95.53 531 LEU A O 1
ATOM 4089 N N . LYS A 1 554 ? -71.160 57.939 42.231 1.00 117.11 532 LYS A N 1
ATOM 4090 C CA . LYS A 1 554 ? -71.786 57.210 41.139 1.00 128.55 532 LYS A CA 1
ATOM 4091 C C . LYS A 1 554 ? -70.824 56.179 40.558 1.00 131.94 532 LYS A C 1
ATOM 4092 O O . LYS A 1 554 ? -71.109 54.981 40.560 1.00 135.37 532 LYS A O 1
ATOM 4098 N N . GLU A 1 555 ? -69.683 56.651 40.070 1.00 128.13 533 GLU A N 1
ATOM 4099 C CA . GLU A 1 555 ? -68.655 55.770 39.535 1.00 128.58 533 GLU A CA 1
ATOM 4100 C C . GLU A 1 555 ? -68.361 54.645 40.519 1.00 125.78 533 GLU A C 1
ATOM 4101 O O . GLU A 1 555 ? -67.985 53.540 40.126 1.00 115.32 533 GLU A O 1
ATOM 4107 N N . PHE A 1 556 ? -68.540 54.940 41.804 1.00 127.84 534 PHE A N 1
ATOM 4108 C CA . PHE A 1 556 ? -68.236 53.990 42.868 1.00 122.43 534 PHE A CA 1
ATOM 4109 C C . PHE A 1 556 ? -69.137 52.765 42.806 1.00 119.44 534 PHE A C 1
ATOM 4110 O O . PHE A 1 556 ? -68.651 51.635 42.728 1.00 114.44 534 PHE A O 1
ATOM 4118 N N . LYS A 1 557 ? -70.448 52.989 42.848 1.00 116.04 535 LYS A N 1
ATOM 4119 C CA . LYS A 1 557 ? -71.399 51.885 42.793 1.00 108.21 535 LYS A CA 1
ATOM 4120 C C . LYS A 1 557 ? -71.176 51.050 41.539 1.00 111.41 535 LYS A C 1
ATOM 4121 O O . LYS A 1 557 ? -71.356 49.838 41.556 1.00 107.90 535 LYS A O 1
ATOM 4127 N N . LYS A 1 558 ? -70.787 51.710 40.452 1.00 113.04 536 LYS A N 1
ATOM 4128 C CA . LYS A 1 558 ? -70.452 51.026 39.209 1.00 119.73 536 LYS A CA 1
ATOM 4129 C C . LYS A 1 558 ? -69.354 49.992 39.448 1.00 124.79 536 LYS A C 1
ATOM 4130 O O . LYS A 1 558 ? -69.439 48.859 38.971 1.00 129.01 536 LYS A O 1
ATOM 4136 N N . LYS A 1 559 ? -68.325 50.388 40.191 1.00 120.63 537 LYS A N 1
ATOM 4137 C CA . LYS A 1 559 ? -67.263 49.466 40.573 1.00 114.84 537 LYS A CA 1
ATOM 4138 C C . LYS A 1 559 ? -67.830 48.399 41.497 1.00 102.01 537 LYS A C 1
ATOM 4139 O O . LYS A 1 559 ? -67.600 47.203 41.309 1.00 99.70 537 LYS A O 1
ATOM 4145 N N . LEU A 1 560 ? -68.575 48.845 42.499 1.00 90.16 538 LEU A N 1
ATOM 4146 C CA . LEU A 1 560 ? -69.220 47.935 43.425 1.00 98.75 538 LEU A CA 1
ATOM 4147 C C . LEU A 1 560 ? -70.151 46.991 42.670 1.00 122.14 538 LEU A C 1
ATOM 4148 O O . LEU A 1 560 ? -70.259 45.813 43.006 1.00 131.26 538 LEU A O 1
ATOM 4153 N N . SER A 1 561 ? -70.811 47.520 41.643 1.00 129.71 539 SER A N 1
ATOM 4154 C CA . SER A 1 561 ? -71.730 46.744 40.817 1.00 128.53 539 SER A CA 1
ATOM 4155 C C . SER A 1 561 ? -71.015 45.576 40.162 1.00 129.86 539 SER A C 1
ATOM 4156 O O . SER A 1 561 ? -71.540 44.465 40.111 1.00 135.03 539 SER A O 1
ATOM 4159 N N . ALA A 1 562 ? -69.813 45.834 39.658 1.00 126.38 540 ALA A N 1
ATOM 4160 C CA . ALA A 1 562 ? -69.009 44.787 39.045 1.00 121.83 540 ALA A CA 1
ATOM 4161 C C . ALA A 1 562 ? -67.536 45.174 38.960 1.00 125.15 540 ALA A C 1
ATOM 4162 O O . ALA A 1 562 ? -67.138 45.935 38.076 1.00 122.87 540 ALA A O 1
ATOM 4164 N N . PRO A 1 563 ? -66.725 44.658 39.898 1.00 123.73 541 PRO A N 1
ATOM 4165 C CA . PRO A 1 563 ? -65.264 44.781 39.845 1.00 117.51 541 PRO A CA 1
ATOM 4166 C C . PRO A 1 563 ? -64.707 43.942 38.703 1.00 116.04 541 PRO A C 1
ATOM 4167 O O . PRO A 1 563 ? -65.444 43.621 37.772 1.00 123.16 541 PRO A O 1
ATOM 4171 N N . GLY A 1 564 ? -63.431 43.582 38.773 1.00 107.71 542 GLY A N 1
ATOM 4172 C CA . GLY A 1 564 ? -62.797 42.866 37.681 1.00 113.15 542 GLY A CA 1
ATOM 4173 C C . GLY A 1 564 ? -62.752 43.753 36.452 1.00 125.14 542 GLY A C 1
ATOM 4174 O O . GLY A 1 564 ? -62.111 43.435 35.451 1.00 121.94 542 GLY A O 1
ATOM 4175 N N . ILE A 1 565 ? -63.455 44.876 36.539 1.00 135.58 543 ILE A N 1
ATOM 4176 C CA . ILE A 1 565 ? -63.459 45.884 35.493 1.00 137.22 543 ILE A CA 1
ATOM 4177 C C . ILE A 1 565 ? -62.849 47.150 36.071 1.00 126.80 543 ILE A C 1
ATOM 4178 O O . ILE A 1 565 ? -63.558 48.018 36.587 1.00 114.06 543 ILE A O 1
ATOM 4183 N N . ARG A 1 566 ? -61.526 47.235 36.000 1.00 124.24 544 ARG A N 1
ATOM 4184 C CA . ARG A 1 566 ? -60.803 48.372 36.549 1.00 129.58 544 ARG A CA 1
ATOM 4185 C C . ARG A 1 566 ? -61.402 49.690 36.074 1.00 134.09 544 ARG A C 1
ATOM 4186 O O . ARG A 1 566 ? -61.146 50.128 34.953 1.00 140.00 544 ARG A O 1
ATOM 4194 N N . SER A 1 567 ? -62.206 50.313 36.932 1.00 127.64 545 SER A N 1
ATOM 4195 C CA . SER A 1 567 ? -62.812 51.601 36.622 1.00 126.75 545 SER A CA 1
ATOM 4196 C C . SER A 1 567 ? -61.776 52.578 36.087 1.00 134.67 545 SER A C 1
ATOM 4197 O O . SER A 1 567 ? -60.598 52.496 36.431 1.00 135.75 545 SER A O 1
ATOM 4200 N N . ILE A 1 568 ? -62.221 53.505 35.245 1.00 144.28 546 ILE A N 1
ATOM 4201 C CA . ILE A 1 568 ? -61.310 54.455 34.615 1.00 148.68 546 ILE A CA 1
ATOM 4202 C C . ILE A 1 568 ? -60.801 55.513 35.594 1.00 140.21 546 ILE A C 1
ATOM 4203 O O . ILE A 1 568 ? -59.640 55.919 35.527 1.00 131.28 546 ILE A O 1
ATOM 4208 N N . HIS A 1 569 ? -61.667 55.955 36.503 1.00 134.48 547 HIS A N 1
ATOM 4209 C CA . HIS A 1 569 ? -61.269 56.939 37.502 1.00 131.77 547 HIS A CA 1
ATOM 4210 C C . HIS A 1 569 ? -60.234 56.334 38.445 1.00 138.59 547 HIS A C 1
ATOM 4211 O O . HIS A 1 569 ? -60.387 55.196 38.890 1.00 142.47 547 HIS A O 1
ATOM 4218 N N . PRO A 1 570 ? -59.173 57.098 38.751 1.00 138.62 548 PRO A N 1
ATOM 4219 C CA . PRO A 1 570 ? -57.996 56.594 39.470 1.00 137.58 548 PRO A CA 1
ATOM 4220 C C . PRO A 1 570 ? -58.188 56.415 40.980 1.00 128.67 548 PRO A C 1
ATOM 4221 O O . PRO A 1 570 ? -57.439 55.659 41.597 1.00 125.78 548 PRO A O 1
ATOM 4225 N N . MET A 1 571 ? -59.173 57.091 41.562 1.00 119.26 549 MET A N 1
ATOM 4226 C CA . MET A 1 571 ? -59.347 57.078 43.011 1.00 114.16 549 MET A CA 1
ATOM 4227 C C . MET A 1 571 ? -60.280 55.967 43.493 1.00 122.13 549 MET A C 1
ATOM 4228 O O . MET A 1 571 ? -60.230 55.568 44.657 1.00 119.57 549 MET A O 1
ATOM 4233 N N . VAL A 1 572 ? -61.127 55.469 42.597 1.00 128.25 550 VAL A N 1
ATOM 4234 C CA . VAL A 1 572 ? -62.131 54.472 42.967 1.00 125.99 550 VAL A CA 1
ATOM 4235 C C . VAL A 1 572 ? -61.528 53.105 43.280 1.00 116.58 550 VAL A C 1
ATOM 4236 O O . VAL A 1 572 ? -61.773 52.548 44.348 1.00 115.02 550 VAL A O 1
ATOM 4240 N N . ASP A 1 573 ? -60.745 52.570 42.349 1.00 112.94 551 ASP A N 1
ATOM 4241 C CA . ASP A 1 573 ? -60.138 51.253 42.524 1.00 110.21 551 ASP A CA 1
ATOM 4242 C C . ASP A 1 573 ? -59.434 51.107 43.873 1.00 106.44 551 ASP A C 1
ATOM 4243 O O . ASP A 1 573 ? -59.676 50.141 44.599 1.00 98.53 551 ASP A O 1
ATOM 4248 N N . PRO A 1 574 ? -58.551 52.062 44.211 1.00 100.86 552 PRO A N 1
ATOM 4249 C CA . PRO A 1 574 ? -57.939 52.030 45.541 1.00 92.54 552 PRO A CA 1
ATOM 4250 C C . PRO A 1 574 ? -59.008 52.025 46.627 1.00 88.56 552 PRO A C 1
ATOM 4251 O O . PRO A 1 574 ? -59.030 51.134 47.474 1.00 87.55 552 PRO A O 1
ATOM 4255 N N . LEU A 1 575 ? -59.895 53.012 46.590 1.00 83.32 553 LEU A N 1
ATOM 4256 C CA . LEU A 1 575 ? -60.963 53.112 47.575 1.00 74.68 553 LEU A CA 1
ATOM 4257 C C . LEU A 1 575 ? -61.859 51.881 47.582 1.00 77.96 553 LEU A C 1
ATOM 4258 O O . LEU A 1 575 ? -62.727 51.753 48.443 1.00 70.56 553 LEU A O 1
ATOM 4263 N N . TYR A 1 576 ? -61.656 50.979 46.624 1.00 88.06 554 TYR A N 1
ATOM 4264 C CA . TYR A 1 576 ? -62.423 49.738 46.598 1.00 88.76 554 TYR A CA 1
ATOM 4265 C C . TYR A 1 576 ? -61.867 48.736 47.598 1.00 89.87 554 TYR A C 1
ATOM 4266 O O . TYR A 1 576 ? -62.622 48.082 48.317 1.00 94.87 554 TYR A O 1
ATOM 4275 N N . SER A 1 577 ? -60.545 48.612 47.640 1.00 91.06 555 SER A N 1
ATOM 4276 C CA . SER A 1 577 ? -59.910 47.722 48.604 1.00 98.55 555 SER A CA 1
ATOM 4277 C C . SER A 1 577 ? -60.016 48.281 50.022 1.00 91.57 555 SER A C 1
ATOM 4278 O O . SER A 1 577 ? -60.073 47.520 50.986 1.00 103.28 555 SER A O 1
ATOM 4281 N N . ASP A 1 578 ? -60.050 49.606 50.146 1.00 73.55 556 ASP A N 1
ATOM 4282 C CA . ASP A 1 578 ? -60.258 50.240 51.447 1.00 74.51 556 ASP A CA 1
ATOM 4283 C C . ASP A 1 578 ? -61.636 49.901 52.003 1.00 75.10 556 ASP A C 1
ATOM 4284 O O . ASP A 1 578 ? -61.816 49.782 53.214 1.00 82.40 556 ASP A O 1
ATOM 4289 N N . TYR A 1 579 ? -62.605 49.749 51.105 1.00 80.31 557 TYR A N 1
ATOM 4290 C CA . TYR A 1 579 ? -63.980 49.436 51.480 1.00 78.42 557 TYR A CA 1
ATOM 4291 C C . TYR A 1 579 ? -64.123 47.967 51.849 1.00 73.03 557 TYR A C 1
ATOM 4292 O O . TYR A 1 579 ? -64.533 47.637 52.960 1.00 70.87 557 TYR A O 1
ATOM 4301 N N . THR A 1 580 ? -63.783 47.091 50.908 1.00 72.70 558 THR A N 1
ATOM 4302 C CA . THR A 1 580 ? -63.839 45.651 51.132 1.00 79.15 558 THR A CA 1
ATOM 4303 C C . THR A 1 580 ? -63.156 45.291 52.445 1.00 73.88 558 THR A C 1
ATOM 4304 O O . THR A 1 580 ? -63.517 44.311 53.099 1.00 72.59 558 THR A O 1
ATOM 4308 N N . ARG A 1 581 ? -62.173 46.103 52.823 1.00 71.20 559 ARG A N 1
ATOM 4309 C CA . ARG A 1 581 ? -61.424 45.914 54.061 1.00 73.24 559 ARG A CA 1
ATOM 4310 C C . ARG A 1 581 ? -62.267 46.286 55.272 1.00 68.39 559 ARG A C 1
ATOM 4311 O O . ARG A 1 581 ? -62.444 45.488 56.192 1.00 65.77 559 ARG A O 1
ATOM 4319 N N . MET A 1 582 ? -62.785 47.506 55.267 1.00 68.69 560 MET A N 1
ATOM 4320 C CA . MET A 1 582 ? -63.589 47.991 56.377 1.00 64.98 560 MET A CA 1
ATOM 4321 C C . MET A 1 582 ? -64.765 47.069 56.706 1.00 65.47 560 MET A C 1
ATOM 4322 O O . MET A 1 582 ? -64.937 46.668 57.853 1.00 68.89 560 MET A O 1
ATOM 4327 N N . VAL A 1 583 ? -65.571 46.729 55.706 1.00 63.88 561 VAL A N 1
ATOM 4328 C CA . VAL A 1 583 ? -66.753 45.910 55.953 1.00 66.46 561 VAL A CA 1
ATOM 4329 C C . VAL A 1 583 ? -66.376 44.558 56.557 1.00 66.73 561 VAL A C 1
ATOM 4330 O O . VAL A 1 583 ? -66.996 44.104 57.522 1.00 65.61 561 VAL A O 1
ATOM 4334 N N . ALA A 1 584 ? -65.350 43.924 55.998 1.00 52.88 562 ALA A N 1
ATOM 4335 C CA . ALA A 1 584 ? -64.927 42.617 56.474 1.00 49.88 562 ALA A CA 1
ATOM 4336 C C . ALA A 1 584 ? -64.523 42.727 57.933 1.00 60.07 562 ALA A C 1
ATOM 4337 O O . ALA A 1 584 ? -64.807 41.843 58.741 1.00 69.13 562 ALA A O 1
ATOM 4339 N N . SER A 1 585 ? -63.865 43.832 58.260 1.00 49.70 563 SER A N 1
ATOM 4340 C CA . SER A 1 585 ? -63.392 44.074 59.612 1.00 59.95 563 SER A CA 1
ATOM 4341 C C . SER A 1 585 ? -64.544 44.467 60.533 1.00 68.33 563 SER A C 1
ATOM 4342 O O . SER A 1 585 ? -64.504 44.211 61.736 1.00 75.55 563 SER A O 1
ATOM 4345 N N . ILE A 1 586 ? -65.569 45.099 59.974 1.00 61.56 564 ILE A N 1
ATOM 4346 C CA . ILE A 1 586 ? -66.705 45.504 60.783 1.00 64.05 564 ILE A CA 1
ATOM 4347 C C . ILE A 1 586 ? -67.569 44.303 61.135 1.00 57.15 564 ILE A C 1
ATOM 4348 O O . ILE A 1 586 ? -68.067 44.196 62.256 1.00 57.25 564 ILE A O 1
ATOM 4353 N N . GLU A 1 587 ? -67.735 43.393 60.184 1.00 45.33 565 GLU A N 1
ATOM 4354 C CA . GLU A 1 587 ? -68.609 42.248 60.406 1.00 62.80 565 GLU A CA 1
ATOM 4355 C C . GLU A 1 587 ? -67.904 41.085 61.106 1.00 66.12 565 GLU A C 1
ATOM 4356 O O . GLU A 1 587 ? -68.529 40.071 61.410 1.00 73.25 565 GLU A O 1
ATOM 4362 N N . PHE A 1 588 ? -66.612 41.237 61.371 1.00 52.56 566 PHE A N 1
ATOM 4363 C CA . PHE A 1 588 ? -65.840 40.183 62.025 1.00 55.34 566 PHE A CA 1
ATOM 4364 C C . PHE A 1 588 ? -66.321 39.976 63.461 1.00 59.46 566 PHE A C 1
ATOM 4365 O O . PHE A 1 588 ? -66.597 40.947 64.167 1.00 60.32 566 PHE A O 1
ATOM 4373 N N . PRO A 1 589 ? -66.401 38.711 63.913 1.00 54.06 567 PRO A N 1
ATOM 4374 C CA . PRO A 1 589 ? -65.951 37.486 63.241 1.00 57.91 567 PRO A CA 1
ATOM 4375 C C . PRO A 1 589 ? -66.983 36.831 62.317 1.00 70.07 567 PRO A C 1
ATOM 4376 O O . PRO A 1 589 ? -66.981 35.608 62.165 1.00 82.04 567 PRO A O 1
ATOM 4380 N N . GLY A 1 590 ? -67.858 37.624 61.713 1.00 52.16 568 GLY A N 1
ATOM 4381 C CA . GLY A 1 590 ? -68.650 37.127 60.608 1.00 59.65 568 GLY A CA 1
ATOM 4382 C C . GLY A 1 590 ? -67.745 37.122 59.391 1.00 73.96 568 GLY A C 1
ATOM 4383 O O . GLY A 1 590 ? -67.007 38.081 59.160 1.00 73.17 568 GLY A O 1
ATOM 4384 N N . LEU A 1 591 ? -67.783 36.050 58.611 1.00 71.59 569 LEU A N 1
ATOM 4385 C CA . LEU A 1 591 ? -66.836 35.917 57.512 1.00 74.38 569 LEU A CA 1
ATOM 4386 C C . LEU A 1 591 ? -67.497 35.908 56.128 1.00 83.43 569 LEU A C 1
ATOM 4387 O O . LEU A 1 591 ? -66.877 35.529 55.133 1.00 77.28 569 LEU A O 1
ATOM 4392 N N . GLU A 1 592 ? -68.754 36.340 56.073 1.00 87.53 570 GLU A N 1
ATOM 4393 C CA . GLU A 1 592 ? -69.475 36.462 54.812 1.00 77.73 570 GLU A CA 1
ATOM 4394 C C . GLU A 1 592 ? -68.641 37.214 53.788 1.00 79.24 570 GLU A C 1
ATOM 4395 O O . GLU A 1 592 ? -68.262 36.661 52.759 1.00 92.38 570 GLU A O 1
ATOM 4401 N N . ARG A 1 593 ? -68.352 38.480 54.073 1.00 69.16 571 ARG A N 1
ATOM 4402 C CA . ARG A 1 593 ? -67.615 39.304 53.122 1.00 75.15 571 ARG A CA 1
ATOM 4403 C C . ARG A 1 593 ? -66.120 39.350 53.393 1.00 68.90 571 ARG A C 1
ATOM 4404 O O . ARG A 1 593 ? -65.450 40.332 53.075 1.00 57.03 571 ARG A O 1
ATOM 4412 N N . ALA A 1 594 ? -65.604 38.275 53.974 1.00 79.24 572 ALA A N 1
ATOM 4413 C CA . ALA A 1 594 ? -64.169 38.129 54.165 1.00 71.36 572 ALA A CA 1
ATOM 4414 C C . ALA A 1 594 ? -63.571 37.580 52.884 1.00 72.97 572 ALA A C 1
ATOM 4415 O O . ALA A 1 594 ? -62.475 37.972 52.481 1.00 87.41 572 ALA A O 1
ATOM 4417 N N . THR A 1 595 ? -64.306 36.678 52.241 1.00 58.84 573 THR A N 1
ATOM 4418 C CA . THR A 1 595 ? -63.851 36.066 51.002 1.00 63.70 573 THR A CA 1
ATOM 4419 C C . THR A 1 595 ? -63.528 37.138 49.962 1.00 70.99 573 THR A C 1
ATOM 4420 O O . THR A 1 595 ? -62.593 36.997 49.177 1.00 80.90 573 THR A O 1
ATOM 4424 N N . ALA A 1 596 ? -64.300 38.217 49.970 1.00 62.13 574 ALA A N 1
ATOM 4425 C CA . ALA A 1 596 ? -64.051 39.337 49.074 1.00 66.05 574 ALA A CA 1
ATOM 4426 C C . ALA A 1 596 ? -62.693 39.964 49.360 1.00 73.10 574 ALA A C 1
ATOM 4427 O O . ALA A 1 596 ? -61.881 40.155 48.456 1.00 66.69 574 ALA A O 1
ATOM 4429 N N . LEU A 1 597 ? -62.473 40.288 50.632 1.00 84.82 575 LEU A N 1
ATOM 4430 C CA . LEU A 1 597 ? -61.235 40.893 51.117 1.00 75.61 575 LEU A CA 1
ATOM 4431 C C . LEU A 1 597 ? -59.991 40.181 50.619 1.00 73.07 575 LEU A C 1
ATOM 4432 O O . LEU A 1 597 ? -59.088 40.803 50.061 1.00 67.17 575 LEU A O 1
ATOM 4437 N N . PHE A 1 598 ? -59.944 38.873 50.842 1.00 71.17 576 PHE A N 1
ATOM 4438 C CA . PHE A 1 598 ? -58.802 38.077 50.422 1.00 68.57 576 PHE A CA 1
ATOM 4439 C C . PHE A 1 598 ? -58.594 38.127 48.912 1.00 64.30 576 PHE A C 1
ATOM 4440 O O . PHE A 1 598 ? -57.476 37.964 48.432 1.00 66.33 576 PHE A O 1
ATOM 4448 N N . GLU A 1 599 ? -59.670 38.372 48.171 1.00 65.77 577 GLU A N 1
ATOM 4449 C CA . GLU A 1 599 ? -59.610 38.354 46.713 1.00 70.04 577 GLU A CA 1
ATOM 4450 C C . GLU A 1 599 ? -59.083 39.644 46.090 1.00 74.17 577 GLU A C 1
ATOM 4451 O O . GLU A 1 599 ? -58.625 39.632 44.952 1.00 79.36 577 GLU A O 1
ATOM 4457 N N . VAL A 1 600 ? -59.142 40.750 46.826 1.00 76.65 578 VAL A N 1
ATOM 4458 C CA . VAL A 1 600 ? -58.718 42.039 46.279 1.00 73.51 578 VAL A CA 1
ATOM 4459 C C . VAL A 1 600 ? -57.529 42.662 47.010 1.00 77.34 578 VAL A C 1
ATOM 4460 O O . VAL A 1 600 ? -56.836 43.510 46.452 1.00 81.53 578 VAL A O 1
ATOM 4464 N N . GLU A 1 601 ? -57.291 42.248 48.251 1.00 81.57 579 GLU A N 1
ATOM 4465 C CA . GLU A 1 601 ? -56.260 42.887 49.066 1.00 79.48 579 GLU A CA 1
ATOM 4466 C C . GLU A 1 601 ? -54.896 42.914 48.394 1.00 77.03 579 GLU A C 1
ATOM 4467 O O . GLU A 1 601 ? -54.357 41.875 48.014 1.00 73.00 579 GLU A O 1
ATOM 4473 N N . THR A 1 602 ? -54.346 44.115 48.259 1.00 80.19 580 THR A N 1
ATOM 4474 C CA . THR A 1 602 ? -53.015 44.306 47.699 1.00 83.81 580 THR A CA 1
ATOM 4475 C C . THR A 1 602 ? -51.940 44.077 48.758 1.00 77.37 580 THR A C 1
ATOM 4476 O O . THR A 1 602 ? -50.969 43.356 48.526 1.00 74.37 580 THR A O 1
ATOM 4480 N N . CYS A 1 603 ? -52.141 44.695 49.921 1.00 83.43 581 CYS A N 1
ATOM 4481 C CA . CYS A 1 603 ? -51.209 44.642 51.052 1.00 78.10 581 CYS A CA 1
ATOM 4482 C C . CYS A 1 603 ? -51.159 43.275 51.737 1.00 58.83 581 CYS A C 1
ATOM 4483 O O . CYS A 1 603 ? -52.085 42.883 52.440 1.00 56.60 581 CYS A O 1
ATOM 4486 N N . LYS A 1 604 ? -50.063 42.557 51.542 1.00 57.44 582 LYS A N 1
ATOM 4487 C CA . LYS A 1 604 ? -49.967 41.193 52.038 1.00 61.97 582 LYS A CA 1
ATOM 4488 C C . LYS A 1 604 ? -49.968 41.169 53.564 1.00 58.93 582 LYS A C 1
ATOM 4489 O O . LYS A 1 604 ? -50.433 40.211 54.180 1.00 49.79 582 LYS A O 1
ATOM 4495 N N . GLN A 1 605 ? -49.462 42.238 54.169 1.00 55.28 583 GLN A N 1
ATOM 4496 C CA . GLN A 1 605 ? -49.352 42.307 55.619 1.00 49.40 583 GLN A CA 1
ATOM 4497 C C . GLN A 1 605 ? -50.712 42.248 56.308 1.00 53.42 583 GLN A C 1
ATOM 4498 O O . GLN A 1 605 ? -50.865 41.562 57.318 1.00 53.08 583 GLN A O 1
ATOM 4504 N N . PHE A 1 606 ? -51.696 42.965 55.766 1.00 50.23 584 PHE A N 1
ATOM 4505 C CA . PHE A 1 606 ? -53.019 43.025 56.387 1.00 49.39 584 PHE A CA 1
ATOM 4506 C C . PHE A 1 606 ? -53.743 41.682 56.319 1.00 58.38 584 PHE A C 1
ATOM 4507 O O . PHE A 1 606 ? -54.414 41.281 57.269 1.00 48.82 584 PHE A O 1
ATOM 4515 N N . LEU A 1 607 ? -53.613 40.990 55.193 1.00 62.75 585 LEU A N 1
ATOM 4516 C CA . LEU A 1 607 ? -54.178 39.655 55.074 1.00 59.11 585 LEU A CA 1
ATOM 4517 C C . LEU A 1 607 ? -53.611 38.753 56.158 1.00 54.26 585 LEU A C 1
ATOM 4518 O O . LEU A 1 607 ? -54.270 37.822 56.620 1.00 60.19 585 LEU A O 1
ATOM 4523 N N . HIS A 1 608 ? -52.380 39.036 56.559 1.00 41.01 586 HIS A N 1
ATOM 4524 C CA . HIS A 1 608 ? -51.723 38.250 57.589 1.00 50.97 586 HIS A CA 1
ATOM 4525 C C . HIS A 1 608 ? -52.343 38.577 58.936 1.00 46.76 586 HIS A C 1
ATOM 4526 O O . HIS A 1 608 ? -52.764 37.686 59.668 1.00 48.49 586 HIS A O 1
ATOM 4533 N N . LEU A 1 609 ? -52.405 39.864 59.249 1.00 45.86 587 LEU A N 1
ATOM 4534 C CA . LEU A 1 609 ? -53.040 40.324 60.474 1.00 44.99 587 LEU A CA 1
ATOM 4535 C C . LEU A 1 609 ? -54.425 39.708 60.604 1.00 43.46 587 LEU A C 1
ATOM 4536 O O . LEU A 1 609 ? -54.774 39.154 61.647 1.00 33.98 587 LEU A O 1
ATOM 4541 N N . PHE A 1 610 ? -55.200 39.786 59.527 1.00 48.29 588 PHE A N 1
ATOM 4542 C CA . PHE A 1 610 ? -56.574 39.303 59.535 1.00 42.26 588 PHE A CA 1
ATOM 4543 C C . PHE A 1 610 ? -56.631 37.812 59.823 1.00 38.39 588 PHE A C 1
ATOM 4544 O O . PHE A 1 610 ? -57.442 37.365 60.627 1.00 39.18 588 PHE A O 1
ATOM 4552 N N . SER A 1 611 ? -55.765 37.043 59.175 1.00 41.80 589 SER A N 1
ATOM 4553 C CA . SER A 1 611 ? -55.724 35.602 59.414 1.00 55.67 589 SER A CA 1
ATOM 4554 C C . SER A 1 611 ? -55.348 35.293 60.865 1.00 54.03 589 SER A C 1
ATOM 4555 O O . SER A 1 611 ? -55.805 34.301 61.443 1.00 51.27 589 SER A O 1
ATOM 4558 N N . LYS A 1 612 ? -54.520 36.152 61.452 1.00 43.38 590 LYS A N 1
ATOM 4559 C CA . LYS A 1 612 ? -54.180 36.029 62.861 1.00 51.24 590 LYS A CA 1
ATOM 4560 C C . LYS A 1 612 ? -55.448 36.106 63.705 1.00 51.53 590 LYS A C 1
ATOM 4561 O O . LYS A 1 612 ? -55.737 35.197 64.481 1.00 49.60 590 LYS A O 1
ATOM 4567 N N . MET A 1 613 ? -56.206 37.187 63.539 1.00 37.86 591 MET A N 1
ATOM 4568 C CA . MET A 1 613 ? -57.486 37.351 64.227 1.00 39.04 591 MET A CA 1
ATOM 4569 C C . MET A 1 613 ? -58.386 36.122 64.088 1.00 46.07 591 MET A C 1
ATOM 4570 O O . MET A 1 613 ? -58.931 35.628 65.072 1.00 43.21 591 MET A O 1
ATOM 4575 N N . ILE A 1 614 ? -58.551 35.639 62.860 1.00 50.77 592 ILE A N 1
ATOM 4576 C CA . ILE A 1 614 ? -59.382 34.466 62.609 1.00 50.50 592 ILE A CA 1
ATOM 4577 C C . ILE A 1 614 ? -58.897 33.276 63.431 1.00 54.59 592 ILE A C 1
ATOM 4578 O O . ILE A 1 614 ? -59.663 32.664 64.181 1.00 50.99 592 ILE A O 1
ATOM 4583 N N . THR A 1 615 ? -57.617 32.955 63.283 1.00 33.89 593 THR A N 1
ATOM 4584 C CA . THR A 1 615 ? -57.031 31.825 63.984 1.00 36.32 593 THR A CA 1
ATOM 4585 C C . THR A 1 615 ? -57.078 31.989 65.509 1.00 48.11 593 THR A C 1
ATOM 4586 O O . THR A 1 615 ? -57.429 31.051 66.222 1.00 52.44 593 THR A O 1
ATOM 4590 N N . GLU A 1 616 ? -56.726 33.175 66.006 1.00 40.45 594 GLU A N 1
ATOM 4591 C CA . GLU A 1 616 ? -56.802 33.464 67.438 1.00 41.70 594 GLU A CA 1
ATOM 4592 C C . GLU A 1 616 ? -58.193 33.158 67.976 1.00 54.12 594 GLU A C 1
ATOM 4593 O O . GLU A 1 616 ? -58.345 32.577 69.049 1.00 63.83 594 GLU A O 1
ATOM 4599 N N . TYR A 1 617 ? -59.208 33.557 67.222 1.00 51.20 595 TYR A N 1
ATOM 4600 C CA . TYR A 1 617 ? -60.589 33.301 67.596 1.00 63.52 595 TYR A CA 1
ATOM 4601 C C . TYR A 1 617 ? -60.955 31.820 67.491 1.00 63.37 595 TYR A C 1
ATOM 4602 O O . TYR A 1 617 ? -61.715 31.298 68.309 1.00 57.06 595 TYR A O 1
ATOM 4611 N N . TYR A 1 618 ? -60.421 31.154 66.472 1.00 56.69 596 TYR A N 1
ATOM 4612 C CA . TYR A 1 618 ? -60.702 29.743 66.244 1.00 50.49 596 TYR A CA 1
ATOM 4613 C C . TYR A 1 618 ? -60.189 28.903 67.413 1.00 51.86 596 TYR A C 1
ATOM 4614 O O . TYR A 1 618 ? -60.840 27.949 67.856 1.00 42.65 596 TYR A O 1
ATOM 4623 N N . ASP A 1 619 ? -59.012 29.266 67.909 1.00 42.63 597 ASP A N 1
ATOM 4624 C CA . ASP A 1 619 ? -58.372 28.509 68.972 1.00 49.74 597 ASP A CA 1
ATOM 4625 C C . ASP A 1 619 ? -59.189 28.618 70.240 1.00 53.69 597 ASP A C 1
ATOM 4626 O O . ASP A 1 619 ? -59.117 27.756 71.112 1.00 43.43 597 ASP A O 1
ATOM 4631 N N . ALA A 1 620 ? -59.960 29.697 70.331 1.00 59.62 598 ALA A N 1
ATOM 4632 C CA . ALA A 1 620 ? -60.745 30.000 71.519 1.00 48.99 598 ALA A CA 1
ATOM 4633 C C . ALA A 1 620 ? -62.184 29.523 71.365 1.00 54.89 598 ALA A C 1
ATOM 4634 O O . ALA A 1 620 ? -63.051 29.864 72.170 1.00 60.41 598 ALA A O 1
ATOM 4636 N N . GLU A 1 621 ? -62.427 28.724 70.333 1.00 59.59 599 GLU A N 1
ATOM 4637 C CA . GLU A 1 621 ? -63.769 28.243 70.037 1.00 73.50 599 GLU A CA 1
ATOM 4638 C C . GLU A 1 621 ? -64.755 29.411 70.063 1.00 61.34 599 GLU A C 1
ATOM 4639 O O . GLU A 1 621 ? -65.813 29.330 70.678 1.00 54.26 599 GLU A O 1
ATOM 4645 N N . LYS A 1 622 ? -64.388 30.492 69.378 1.00 53.79 600 LYS A N 1
ATOM 4646 C CA . LYS A 1 622 ? -65.157 31.731 69.386 1.00 50.66 600 LYS A CA 1
ATOM 4647 C C . LYS A 1 622 ? -65.684 32.135 68.001 1.00 65.30 600 LYS A C 1
ATOM 4648 O O . LYS A 1 622 ? -66.198 33.243 67.816 1.00 59.78 600 LYS A O 1
ATOM 4654 N N . ILE A 1 623 ? -65.564 31.233 67.033 1.00 66.28 601 ILE A N 1
ATOM 4655 C CA . ILE A 1 623 ? -65.933 31.538 65.656 1.00 54.91 601 ILE A CA 1
ATOM 4656 C C . ILE A 1 623 ? -66.262 30.261 64.894 1.00 61.29 601 ILE A C 1
ATOM 4657 O O . ILE A 1 623 ? -65.893 29.166 65.308 1.00 68.47 601 ILE A O 1
ATOM 4662 N N . SER A 1 624 ? -66.966 30.402 63.780 1.00 69.85 602 SER A N 1
ATOM 4663 C CA . SER A 1 624 ? -67.220 29.263 62.918 1.00 77.13 602 SER A CA 1
ATOM 4664 C C . SER A 1 624 ? -66.509 29.498 61.602 1.00 81.69 602 SER A C 1
ATOM 4665 O O . SER A 1 624 ? -66.646 30.559 60.993 1.00 83.74 602 SER A O 1
ATOM 4668 N N . ILE A 1 625 ? -65.755 28.498 61.164 1.00 73.01 603 ILE A N 1
ATOM 4669 C CA . ILE A 1 625 ? -64.820 28.674 60.063 1.00 64.26 603 ILE A CA 1
ATOM 4670 C C . ILE A 1 625 ? -65.228 27.913 58.793 1.00 63.71 603 ILE A C 1
ATOM 4671 O O . ILE A 1 625 ? -64.661 28.131 57.720 1.00 66.03 603 ILE A O 1
ATOM 4676 N N . ASP A 1 626 ? -66.231 27.047 58.916 1.00 56.72 604 ASP A N 1
ATOM 4677 C CA . ASP A 1 626 ? -66.582 26.089 57.863 1.00 57.66 604 ASP A CA 1
ATOM 4678 C C . ASP A 1 626 ? -66.843 26.703 56.483 1.00 63.94 604 ASP A C 1
ATOM 4679 O O . ASP A 1 626 ? -66.199 26.332 55.501 1.00 68.06 604 ASP A O 1
ATOM 4684 N N . ASN A 1 627 ? -67.780 27.637 56.397 1.00 62.19 605 ASN A N 1
ATOM 4685 C CA . ASN A 1 627 ? -68.066 28.261 55.111 1.00 70.84 605 ASN A CA 1
ATOM 4686 C C . ASN A 1 627 ? -66.862 29.025 54.558 1.00 63.81 605 ASN A C 1
ATOM 4687 O O . ASN A 1 627 ? -66.618 29.022 53.354 1.00 73.86 605 ASN A O 1
ATOM 4692 N N . PHE A 1 628 ? -66.108 29.678 55.435 1.00 54.29 606 PHE A N 1
ATOM 4693 C CA . PHE A 1 628 ? -64.940 30.427 54.991 1.00 55.90 606 PHE A CA 1
ATOM 4694 C C . PHE A 1 628 ? -63.866 29.482 54.481 1.00 64.89 606 PHE A C 1
ATOM 4695 O O . PHE A 1 628 ? -63.215 29.766 53.477 1.00 69.06 606 PHE A O 1
ATOM 4703 N N . LEU A 1 629 ? -63.677 28.362 55.174 1.00 52.25 607 LEU A N 1
ATOM 4704 C CA . LEU A 1 629 ? -62.753 27.341 54.699 1.00 60.46 607 LEU A CA 1
ATOM 4705 C C . LEU A 1 629 ? -63.058 27.000 53.244 1.00 78.18 607 LEU A C 1
ATOM 4706 O O . LEU A 1 629 ? -62.255 27.273 52.350 1.00 74.10 607 LEU A O 1
ATOM 4711 N N . LEU A 1 630 ? -64.229 26.411 53.016 1.00 78.18 608 LEU A N 1
ATOM 4712 C CA . LEU A 1 630 ? -64.653 26.026 51.674 1.00 74.35 608 LEU A CA 1
ATOM 4713 C C . LEU A 1 630 ? -64.431 27.148 50.656 1.00 64.47 608 LEU A C 1
ATOM 4714 O O . LEU A 1 630 ? -63.744 26.957 49.656 1.00 60.93 608 LEU A O 1
ATOM 4719 N N . LYS A 1 631 ? -65.003 28.319 50.906 1.00 62.09 609 LYS A N 1
ATOM 4720 C CA . LYS A 1 631 ? -64.869 29.417 49.955 1.00 66.59 609 LYS A CA 1
ATOM 4721 C C . LYS A 1 631 ? -63.404 29.781 49.717 1.00 68.16 609 LYS A C 1
ATOM 4722 O O . LYS A 1 631 ? -63.033 30.227 48.633 1.00 52.04 609 LYS A O 1
ATOM 4728 N N . ALA A 1 632 ? -62.572 29.567 50.732 1.00 76.72 610 ALA A N 1
ATOM 4729 C CA . ALA A 1 632 ? -61.147 29.850 50.625 1.00 68.36 610 ALA A CA 1
ATOM 4730 C C . ALA A 1 632 ? -60.462 28.768 49.808 1.00 74.56 610 ALA A C 1
ATOM 4731 O O . ALA A 1 632 ? -59.961 29.025 48.716 1.00 88.03 610 ALA A O 1
ATOM 4733 N N . TYR A 1 633 ? -60.446 27.555 50.350 1.00 68.52 611 TYR A N 1
ATOM 4734 C CA . TYR A 1 633 ? -59.905 26.393 49.653 1.00 79.95 611 TYR A CA 1
ATOM 4735 C C . TYR A 1 633 ? -60.170 26.438 48.145 1.00 84.53 611 TYR A C 1
ATOM 4736 O O . TYR A 1 633 ? -59.264 26.223 47.342 1.00 85.18 611 TYR A O 1
ATOM 4745 N N . GLU A 1 634 ? -61.413 26.721 47.767 1.00 85.25 612 GLU A N 1
ATOM 4746 C CA . GLU A 1 634 ? -61.778 26.797 46.357 1.00 93.19 612 GLU A CA 1
ATOM 4747 C C . GLU A 1 634 ? -61.052 27.941 45.654 1.00 90.63 612 GLU A C 1
ATOM 4748 O O . GLU A 1 634 ? -60.308 27.720 44.701 1.00 96.54 612 GLU A O 1
ATOM 4754 N N . GLY A 1 635 ? -61.259 29.161 46.134 1.00 90.44 613 GLY A N 1
ATOM 4755 C CA . GLY A 1 635 ? -60.626 30.327 45.544 1.00 91.87 613 GLY A CA 1
ATOM 4756 C C . GLY A 1 635 ? -59.118 30.211 45.407 1.00 91.24 613 GLY A C 1
ATOM 4757 O O . GLY A 1 635 ? -58.519 30.858 44.551 1.00 83.88 613 GLY A O 1
ATOM 4758 N N . LEU A 1 636 ? -58.502 29.387 46.251 1.00 94.18 614 LEU A N 1
ATOM 4759 C CA . LEU A 1 636 ? -57.052 29.211 46.238 1.00 89.42 614 LEU A CA 1
ATOM 4760 C C . LEU A 1 636 ? -56.636 28.196 45.189 1.00 81.98 614 LEU A C 1
ATOM 4761 O O . LEU A 1 636 ? -55.722 28.439 44.403 1.00 90.56 614 LEU A O 1
ATOM 4766 N N . ALA A 1 637 ? -57.308 27.053 45.185 1.00 72.66 615 ALA A N 1
ATOM 4767 C CA . ALA A 1 637 ? -57.019 26.007 44.216 1.00 78.27 615 ALA A CA 1
ATOM 4768 C C . ALA A 1 637 ? -57.462 26.419 42.814 1.00 85.13 615 ALA A C 1
ATOM 4769 O O . ALA A 1 637 ? -57.553 25.588 41.909 1.00 87.90 615 ALA A O 1
ATOM 4771 N N . SER A 1 638 ? -57.733 27.708 42.638 1.00 79.50 616 SER A N 1
ATOM 4772 C CA . SER A 1 638 ? -58.176 28.220 41.350 1.00 84.66 616 SER A CA 1
ATOM 4773 C C . SER A 1 638 ? -57.497 29.539 40.982 1.00 102.88 616 SER A C 1
ATOM 4774 O O . SER A 1 638 ? -57.908 30.205 40.034 1.00 114.11 616 SER A O 1
ATOM 4777 N N . GLY A 1 639 ? -56.470 29.927 41.734 1.00 99.71 617 GLY A N 1
ATOM 4778 C CA . GLY A 1 639 ? -55.659 31.069 41.345 1.00 96.32 617 GLY A CA 1
ATOM 4779 C C . GLY A 1 639 ? -55.842 32.373 42.103 1.00 87.08 617 GLY A C 1
ATOM 4780 O O . GLY A 1 639 ? -55.169 33.362 41.809 1.00 78.70 617 GLY A O 1
ATOM 4781 N N . LYS A 1 640 ? -56.757 32.399 43.065 1.00 88.36 618 LYS A N 1
ATOM 4782 C CA . LYS A 1 640 ? -56.844 33.541 43.968 1.00 89.94 618 LYS A CA 1
ATOM 4783 C C . LYS A 1 640 ? -55.863 33.301 45.113 1.00 93.15 618 LYS A C 1
ATOM 4784 O O . LYS A 1 640 ? -56.139 32.533 46.035 1.00 88.13 618 LYS A O 1
ATOM 4790 N N . ASP A 1 641 ? -54.707 33.954 45.033 1.00 96.13 619 ASP A N 1
ATOM 4791 C CA . ASP A 1 641 ? -53.564 33.614 45.881 1.00 92.50 619 ASP A CA 1
ATOM 4792 C C . ASP A 1 641 ? -53.500 34.344 47.222 1.00 84.52 619 ASP A C 1
ATOM 4793 O O . ASP A 1 641 ? -52.711 33.972 48.092 1.00 84.56 619 ASP A O 1
ATOM 4798 N N . GLY A 1 642 ? -54.316 35.376 47.393 1.00 69.69 620 GLY A N 1
ATOM 4799 C CA . GLY A 1 642 ? -54.377 36.056 48.671 1.00 63.20 620 GLY A CA 1
ATOM 4800 C C . GLY A 1 642 ? -54.731 35.075 49.775 1.00 65.21 620 GLY A C 1
ATOM 4801 O O . GLY A 1 642 ? -54.343 35.255 50.928 1.00 66.17 620 GLY A O 1
ATOM 4802 N N . PHE A 1 643 ? -55.465 34.026 49.413 1.00 60.98 621 PHE A N 1
ATOM 4803 C CA . PHE A 1 643 ? -55.923 33.028 50.377 1.00 60.58 621 PHE A CA 1
ATOM 4804 C C . PHE A 1 643 ? -54.792 32.216 50.998 1.00 59.54 621 PHE A C 1
ATOM 4805 O O . PHE A 1 643 ? -54.991 31.540 52.003 1.00 50.28 621 PHE A O 1
ATOM 4813 N N . LEU A 1 644 ? -53.610 32.256 50.396 1.00 68.23 622 LEU A N 1
ATOM 4814 C CA . LEU A 1 644 ? -52.490 31.533 50.975 1.00 69.48 622 LEU A CA 1
ATOM 48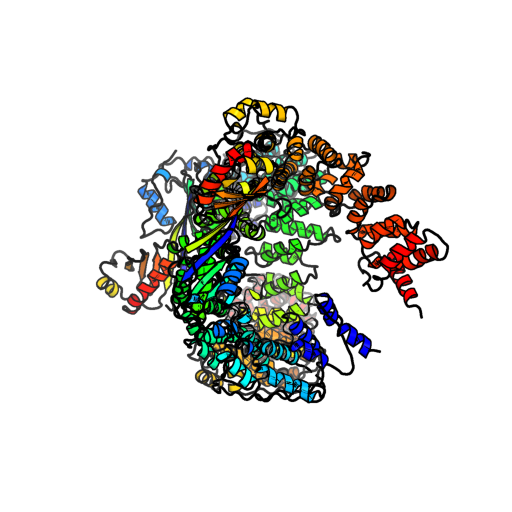15 C C . LEU A 1 644 ? -52.160 32.167 52.318 1.00 65.68 622 LEU A C 1
ATOM 4816 O O . LEU A 1 644 ? -51.843 31.473 53.287 1.00 59.48 622 LEU A O 1
ATOM 4821 N N . SER A 1 645 ? -52.265 33.492 52.367 1.00 57.00 623 SER A N 1
ATOM 4822 C CA . SER A 1 645 ? -51.993 34.250 53.580 1.00 55.21 623 SER A CA 1
ATOM 4823 C C . SER A 1 645 ? -52.734 33.692 54.786 1.00 55.13 623 SER A C 1
ATOM 4824 O O . SER A 1 645 ? -52.272 33.815 55.916 1.00 61.55 623 SER A O 1
ATOM 4827 N N . PHE A 1 646 ? -53.882 33.077 54.546 1.00 43.83 624 PHE A N 1
ATOM 4828 C CA . PHE A 1 646 ? -54.644 32.487 55.632 1.00 48.80 624 PHE A CA 1
ATOM 4829 C C . PHE A 1 646 ? -54.103 31.110 56.011 1.00 58.00 624 PHE A C 1
ATOM 4830 O O . PHE A 1 646 ? -53.858 30.831 57.185 1.00 53.56 624 PHE A O 1
ATOM 4838 N N . PHE A 1 647 ? -53.902 30.259 55.008 1.00 56.22 625 PHE A N 1
ATOM 4839 C CA . PHE A 1 647 ? -53.550 28.863 55.241 1.00 56.26 625 PHE A CA 1
ATOM 4840 C C . PHE A 1 647 ? -52.187 28.681 55.882 1.00 57.66 625 PHE A C 1
ATOM 4841 O O . PHE A 1 647 ? -51.910 27.631 56.460 1.00 57.03 625 PHE A O 1
ATOM 4849 N N . GLU A 1 648 ? -51.339 29.698 55.773 1.00 60.79 626 GLU A N 1
ATOM 4850 C CA . GLU A 1 648 ? -50.022 29.655 56.394 1.00 56.79 626 GLU A CA 1
ATOM 4851 C C . GLU A 1 648 ? -50.108 29.899 57.898 1.00 63.45 626 GLU A C 1
ATOM 4852 O O . GLU A 1 648 ? -49.440 29.224 58.678 1.00 70.16 626 GLU A O 1
ATOM 4858 N N . VAL A 1 649 ? -50.944 30.848 58.306 1.00 61.45 627 VAL A N 1
ATOM 4859 C CA . VAL A 1 649 ? -51.056 31.186 59.719 1.00 61.06 627 VAL A CA 1
ATOM 4860 C C . VAL A 1 649 ? -51.962 30.209 60.454 1.00 56.76 627 VAL A C 1
ATOM 4861 O O . VAL A 1 649 ? -51.758 29.919 61.632 1.00 70.98 627 VAL A O 1
ATOM 4865 N N . PHE A 1 650 ? -52.960 29.700 59.749 1.00 47.56 628 PHE A N 1
ATOM 4866 C CA . PHE A 1 650 ? -53.850 28.689 60.297 1.00 61.29 628 PHE A CA 1
ATOM 4867 C C . PHE A 1 650 ? -53.073 27.372 60.331 1.00 61.70 628 PHE A C 1
ATOM 4868 O O . PHE A 1 650 ? -53.343 26.484 61.145 1.00 45.60 628 PHE A O 1
ATOM 4876 N N . ASN A 1 651 ? -52.079 27.293 59.451 1.00 63.50 629 ASN A N 1
ATOM 4877 C CA . ASN A 1 651 ? -51.306 26.076 59.175 1.00 60.77 629 ASN A CA 1
ATOM 4878 C C . ASN A 1 651 ? -51.941 24.722 59.511 1.00 62.99 629 ASN A C 1
ATOM 4879 O O . ASN A 1 651 ? -53.035 24.400 59.049 1.00 74.27 629 ASN A O 1
ATOM 4884 N N . THR A 1 652 ? -51.226 23.935 60.304 1.00 58.47 630 THR A N 1
ATOM 4885 C CA . THR A 1 652 ? -51.573 22.545 60.587 1.00 58.26 630 THR A CA 1
ATOM 4886 C C . THR A 1 652 ? -52.945 22.330 61.221 1.00 66.38 630 THR A C 1
ATOM 4887 O O . THR A 1 652 ? -53.453 21.209 61.257 1.00 70.25 630 THR A O 1
ATOM 4891 N N . ARG A 1 653 ? -53.550 23.404 61.712 1.00 74.23 631 ARG A N 1
ATOM 4892 C CA . ARG A 1 653 ? -54.866 23.311 62.330 1.00 66.89 631 ARG A CA 1
ATOM 4893 C C . ARG A 1 653 ? -55.878 22.621 61.412 1.00 77.46 631 ARG A C 1
ATOM 4894 O O . ARG A 1 653 ? -56.900 22.114 61.876 1.00 78.74 631 ARG A O 1
ATOM 4902 N N . LEU A 1 654 ? -55.575 22.590 60.116 1.00 72.79 632 LEU A N 1
ATOM 4903 C CA . LEU A 1 654 ? -56.480 22.027 59.120 1.00 60.99 632 LEU A CA 1
ATOM 4904 C C . LEU A 1 654 ? -56.683 20.528 59.307 1.00 65.33 632 LEU A C 1
ATOM 4905 O O . LEU A 1 654 ? -57.811 20.039 59.282 1.00 79.21 632 LEU A O 1
ATOM 4910 N N . LEU A 1 655 ? -55.588 19.806 59.511 1.00 53.65 633 LEU A N 1
ATOM 4911 C CA . LEU A 1 655 ? -55.622 18.347 59.566 1.00 56.65 633 LEU A CA 1
ATOM 4912 C C . LEU A 1 655 ? -56.482 17.758 60.693 1.00 66.57 633 LEU A C 1
ATOM 4913 O O . LEU A 1 655 ? -56.681 16.546 60.749 1.00 75.28 633 LEU A O 1
ATOM 4918 N N . ALA A 1 656 ? -56.985 18.601 61.590 1.00 72.60 634 ALA A N 1
ATOM 4919 C CA . ALA A 1 656 ? -57.869 18.129 62.660 1.00 74.05 634 ALA A CA 1
ATOM 4920 C C . ALA A 1 656 ? -59.266 18.744 62.560 1.00 80.51 634 ALA A C 1
ATOM 4921 O O . ALA A 1 656 ? -59.991 18.844 63.551 1.00 80.33 634 ALA A O 1
ATOM 4923 N N . HIS A 1 657 ? -59.631 19.150 61.349 1.00 74.56 635 HIS A N 1
ATOM 4924 C CA . HIS A 1 657 ? -60.917 19.771 61.090 1.00 71.15 635 HIS A CA 1
ATOM 4925 C C . HIS A 1 657 ? -61.730 18.814 60.236 1.00 77.45 635 HIS A C 1
ATOM 4926 O O . HIS A 1 657 ? -61.168 18.085 59.419 1.00 80.36 635 HIS A O 1
ATOM 4933 N N . SER A 1 658 ? -63.045 18.801 60.430 1.00 73.78 636 SER A N 1
ATOM 4934 C CA . SER A 1 658 ? -63.911 17.934 59.641 1.00 73.88 636 SER A CA 1
ATOM 4935 C C . SER A 1 658 ? -63.501 17.998 58.176 1.00 81.44 636 SER A C 1
ATOM 4936 O O . SER A 1 658 ? -63.241 16.977 57.542 1.00 80.70 636 SER A O 1
ATOM 4939 N N . PHE A 1 659 ? -63.429 19.220 57.661 1.00 81.15 637 PHE A N 1
ATOM 4940 C CA . PHE A 1 659 ? -63.145 19.482 56.255 1.00 77.02 637 PHE A CA 1
ATOM 4941 C C . PHE A 1 659 ? -62.035 18.619 55.650 1.00 84.32 637 PHE A C 1
ATOM 4942 O O . PHE A 1 659 ? -62.144 18.187 54.506 1.00 94.40 637 PHE A O 1
ATOM 4950 N N . PHE A 1 660 ? -60.972 18.372 56.410 1.00 83.86 638 PHE A N 1
ATOM 4951 C CA . PHE A 1 660 ? -59.800 17.670 55.881 1.00 87.26 638 PHE A CA 1
ATOM 4952 C C . PHE A 1 660 ? -60.116 16.254 55.400 1.00 93.90 638 PHE A C 1
ATOM 4953 O O . PHE A 1 660 ? -59.648 15.832 54.343 1.00 89.82 638 PHE A O 1
ATOM 4961 N N . HIS A 1 661 ? -60.901 15.519 56.182 1.00 98.59 639 HIS A N 1
ATOM 4962 C CA . HIS A 1 661 ? -61.315 14.179 55.788 1.00 104.68 639 HIS A CA 1
ATOM 4963 C C . HIS A 1 661 ? -62.198 14.261 54.546 1.00 99.94 639 HIS A C 1
ATOM 4964 O O . HIS A 1 661 ? -62.322 13.297 53.792 1.00 102.95 639 HIS A O 1
ATOM 4971 N N . LYS A 1 662 ? -62.804 15.426 54.338 1.00 90.47 640 LYS A N 1
ATOM 4972 C CA . LYS A 1 662 ? -63.690 15.638 53.200 1.00 90.07 640 LYS A CA 1
ATOM 4973 C C . LYS A 1 662 ? -62.964 16.135 51.949 1.00 91.70 640 LYS A C 1
ATOM 4974 O O . LYS A 1 662 ? -63.589 16.319 50.906 1.00 98.84 640 LYS A O 1
ATOM 4980 N N . ILE A 1 663 ? -61.655 16.353 52.045 1.00 83.93 641 ILE A N 1
ATOM 4981 C CA . ILE A 1 663 ? -60.886 16.808 50.888 1.00 85.50 641 ILE A CA 1
ATOM 4982 C C . ILE A 1 663 ? -60.349 15.624 50.098 1.00 92.19 641 ILE A C 1
ATOM 4983 O O . ILE A 1 663 ? -60.001 15.750 48.920 1.00 77.70 641 ILE A O 1
ATOM 4988 N N . GLY A 1 664 ? -60.287 14.471 50.756 1.00 104.58 642 GLY A N 1
ATOM 4989 C CA . GLY A 1 664 ? -59.843 13.249 50.114 1.00 117.72 642 GLY A CA 1
ATOM 4990 C C . GLY A 1 664 ? -60.890 12.751 49.138 1.00 124.01 642 GLY A C 1
ATOM 4991 O O . GLY A 1 664 ? -60.920 11.570 48.790 1.00 128.57 642 GLY A O 1
ATOM 4992 N N . SER A 1 665 ? -61.750 13.665 48.697 1.00 116.67 643 SER A N 1
ATOM 4993 C CA . SER A 1 665 ? -62.845 13.326 47.801 1.00 101.70 643 SER A CA 1
ATOM 4994 C C . SER A 1 665 ? -62.915 14.277 46.614 1.00 98.52 643 SER A C 1
ATOM 4995 O O . SER A 1 665 ? -63.189 13.853 45.493 1.00 114.10 643 SER A O 1
ATOM 4998 N N . LEU A 1 666 ? -62.671 15.560 46.857 1.00 87.42 644 LEU A N 1
ATOM 4999 C CA . LEU A 1 666 ? -62.696 16.544 45.781 1.00 90.55 644 LEU A CA 1
ATOM 5000 C C . LEU A 1 666 ? -61.715 16.165 44.678 1.00 98.16 644 LEU A C 1
ATOM 5001 O O . LEU A 1 666 ? -60.621 15.674 44.951 1.00 95.25 644 LEU A O 1
ATOM 5006 N N . GLU A 1 667 ? -62.113 16.391 43.430 1.00 110.48 645 GLU A N 1
ATOM 5007 C CA . GLU A 1 667 ? -61.212 16.200 42.300 1.00 115.39 645 GLU A CA 1
ATOM 5008 C C . GLU A 1 667 ? -60.263 17.387 42.262 1.00 98.49 645 GLU A C 1
ATOM 5009 O O . GLU A 1 667 ? -59.322 17.436 41.471 1.00 89.63 645 GLU A O 1
ATOM 5015 N N . ASN A 1 668 ? -60.529 18.340 43.144 1.00 90.46 646 ASN A N 1
ATOM 5016 C CA . ASN A 1 668 ? -59.791 19.588 43.201 1.00 89.12 646 ASN A CA 1
ATOM 5017 C C . ASN A 1 668 ? -58.476 19.438 43.963 1.00 90.17 646 ASN A C 1
ATOM 5018 O O . ASN A 1 668 ? -57.587 20.285 43.861 1.00 87.12 646 ASN A O 1
ATOM 5023 N N . ARG A 1 669 ? -58.357 18.343 44.709 1.00 83.79 647 ARG A N 1
ATOM 5024 C CA . ARG A 1 669 ? -57.366 18.229 45.782 1.00 78.56 647 ARG A CA 1
ATOM 5025 C C . ARG A 1 669 ? -55.914 18.576 45.445 1.00 75.48 647 ARG A C 1
ATOM 5026 O O . ARG A 1 669 ? -55.281 19.348 46.169 1.00 77.06 647 ARG A O 1
ATOM 5034 N N . LEU A 1 670 ? -55.379 18.010 44.370 1.00 67.02 648 LEU A N 1
ATOM 5035 C CA . LEU A 1 670 ? -53.961 18.198 44.071 1.00 69.54 648 LEU A CA 1
ATOM 5036 C C . LEU A 1 670 ? -53.632 19.592 43.549 1.00 74.50 648 LEU A C 1
ATOM 5037 O O . LEU A 1 670 ? -52.485 20.035 43.622 1.00 73.61 648 LEU A O 1
ATOM 5042 N N . ASP A 1 671 ? -54.639 20.281 43.024 1.00 80.66 649 ASP A N 1
ATOM 5043 C CA . ASP A 1 671 ? -54.461 21.660 42.594 1.00 93.63 649 ASP A CA 1
ATOM 5044 C C . ASP A 1 671 ? -54.254 22.526 43.824 1.00 89.29 649 ASP A C 1
ATOM 5045 O O . ASP A 1 671 ? -53.579 23.556 43.773 1.00 85.71 649 ASP A O 1
ATOM 5050 N N . PHE A 1 672 ? -54.837 22.081 44.932 1.00 95.94 650 PHE A N 1
ATOM 5051 C CA . PHE A 1 672 ? -54.766 22.786 46.208 1.00 92.40 650 PHE A CA 1
ATOM 5052 C C . PHE A 1 672 ? -53.429 22.557 46.894 1.00 86.31 650 PHE A C 1
ATOM 5053 O O . PHE A 1 672 ? -52.685 23.502 47.162 1.00 84.08 650 PHE A O 1
ATOM 5061 N N . PHE A 1 673 ? -53.131 21.293 47.175 1.00 76.21 651 PHE A N 1
ATOM 5062 C CA . PHE A 1 673 ? -51.879 20.937 47.822 1.00 65.29 651 PHE A CA 1
ATOM 5063 C C . PHE A 1 673 ? -50.668 21.424 47.029 1.00 67.93 651 PHE A C 1
ATOM 5064 O O . PHE A 1 673 ? -49.615 21.697 47.597 1.00 75.86 651 PHE A O 1
ATOM 5072 N N . SER A 1 674 ? -50.820 21.542 45.717 1.00 68.74 652 SER A N 1
ATOM 5073 C CA . SER A 1 674 ? -49.763 22.104 44.893 1.00 77.23 652 SER A CA 1
ATOM 5074 C C . SER A 1 674 ? -49.263 23.426 45.470 1.00 75.22 652 SER A C 1
ATOM 5075 O O . SER A 1 674 ? -48.069 23.722 45.427 1.00 75.84 652 SER A O 1
ATOM 5078 N N . LYS A 1 675 ? -50.182 24.214 46.019 1.00 71.10 653 LYS A N 1
ATOM 5079 C CA . LYS A 1 675 ? -49.867 25.582 46.417 1.00 78.18 653 LYS A CA 1
ATOM 5080 C C . LYS A 1 675 ? -49.576 25.731 47.911 1.00 76.64 653 LYS A C 1
ATOM 5081 O O . LYS A 1 675 ? -49.041 26.752 48.350 1.00 66.53 653 LYS A O 1
ATOM 5087 N N . THR A 1 676 ? -49.909 24.705 48.685 1.00 77.19 654 THR A N 1
ATOM 5088 C CA . THR A 1 676 ? -49.852 24.803 50.137 1.00 77.51 654 THR A CA 1
ATOM 5089 C C . THR A 1 676 ? -49.055 23.681 50.793 1.00 78.84 654 THR A C 1
ATOM 5090 O O . THR A 1 676 ? -48.856 23.683 52.007 1.00 85.40 654 THR A O 1
ATOM 5094 N N . ILE A 1 677 ? -48.600 22.726 49.993 1.00 74.88 655 ILE A N 1
ATOM 5095 C CA . ILE A 1 677 ? -47.994 21.511 50.528 1.00 69.15 655 ILE A CA 1
ATOM 5096 C C . ILE A 1 677 ? -46.851 21.763 51.516 1.00 66.35 655 ILE A C 1
ATOM 5097 O O . ILE A 1 677 ? -46.631 20.960 52.421 1.00 58.04 655 ILE A O 1
ATOM 5102 N N . HIS A 1 678 ? -46.130 22.870 51.355 1.00 61.08 656 HIS A N 1
ATOM 5103 C CA . HIS A 1 678 ? -45.054 23.176 52.292 1.00 57.81 656 HIS A CA 1
ATOM 5104 C C . HIS A 1 678 ? -45.570 23.280 53.722 1.00 64.80 656 HIS A C 1
ATOM 5105 O O . HIS A 1 678 ? -44.967 22.745 54.647 1.00 79.28 656 HIS A O 1
ATOM 5112 N N . ILE A 1 679 ? -46.702 23.950 53.889 1.00 62.36 657 ILE A N 1
ATOM 5113 C CA . ILE A 1 679 ? -47.299 24.156 55.201 1.00 60.25 657 ILE A CA 1
ATOM 5114 C C . ILE A 1 679 ? -47.469 22.872 56.014 1.00 66.57 657 ILE A C 1
ATOM 5115 O O . ILE A 1 679 ? -47.167 22.843 57.207 1.00 77.71 657 ILE A O 1
ATOM 5120 N N . TYR A 1 680 ? -47.949 21.814 55.367 1.00 45.26 658 TYR A N 1
ATOM 5121 C CA . TYR A 1 680 ? -48.369 20.608 56.074 1.00 48.33 658 TYR A CA 1
ATOM 5122 C C . TYR A 1 680 ? -47.283 19.531 56.165 1.00 76.10 658 TYR A C 1
ATOM 5123 O O . TYR A 1 680 ? -47.374 18.599 56.965 1.00 71.96 658 TYR A O 1
ATOM 5132 N N . THR A 1 681 ? -46.244 19.682 55.355 1.00 89.37 659 THR A N 1
ATOM 5133 C CA . THR A 1 681 ? -45.167 18.706 55.283 1.00 77.36 659 THR A CA 1
ATOM 5134 C C . THR A 1 681 ? -44.403 18.578 56.600 1.00 87.04 659 THR A C 1
ATOM 5135 O O . THR A 1 681 ? -43.665 17.615 56.809 1.00 84.14 659 THR A O 1
ATOM 5139 N N . LYS A 1 682 ? -44.584 19.551 57.488 1.00 95.55 660 LYS A N 1
ATOM 5140 C CA . LYS A 1 682 ? -43.818 19.606 58.728 1.00 89.43 660 LYS A CA 1
ATOM 5141 C C . LYS A 1 682 ? -44.519 18.905 59.886 1.00 86.13 660 LYS A C 1
ATOM 5142 O O . LYS A 1 682 ? -43.897 18.613 60.905 1.00 89.96 660 LYS A O 1
ATOM 5148 N N . THR A 1 683 ? -45.812 18.640 59.729 1.00 81.50 661 THR A N 1
ATOM 5149 C CA . THR A 1 683 ? -46.624 18.075 60.807 1.00 69.90 661 THR A CA 1
ATOM 5150 C C . THR A 1 683 ? -45.995 16.867 61.491 1.00 64.20 661 THR A C 1
ATOM 5151 O O . THR A 1 683 ? -45.177 16.162 60.906 1.00 68.84 661 THR A O 1
ATOM 5155 N N . SER A 1 684 ? -46.394 16.631 62.734 1.00 62.91 662 SER A N 1
ATOM 5156 C CA . SER A 1 684 ? -45.934 15.472 63.482 1.00 72.05 662 SER A CA 1
ATOM 5157 C C . SER A 1 684 ? -46.799 14.263 63.170 1.00 85.09 662 SER A C 1
ATOM 5158 O O . SER A 1 684 ? -46.311 13.136 63.112 1.00 97.38 662 SER A O 1
ATOM 5161 N N . GLN A 1 685 ? -48.092 14.500 62.981 1.00 87.51 663 GLN A N 1
ATOM 5162 C CA . GLN A 1 685 ? -49.022 13.420 62.686 1.00 101.18 663 GLN A CA 1
ATOM 5163 C C . GLN A 1 685 ? -48.955 13.035 61.210 1.00 102.34 663 GLN A C 1
ATOM 5164 O O . GLN A 1 685 ? -49.729 13.530 60.391 1.00 104.69 663 GLN A O 1
ATOM 5170 N N . ILE A 1 686 ? -48.026 12.138 60.886 1.00 95.74 664 ILE A N 1
ATOM 5171 C CA . ILE A 1 686 ? -47.681 11.838 59.498 1.00 88.70 664 ILE A CA 1
ATOM 5172 C C . ILE A 1 686 ? -48.708 10.981 58.759 1.00 82.32 664 ILE A C 1
ATOM 5173 O O . ILE A 1 686 ? -48.959 11.196 57.572 1.00 70.58 664 ILE A O 1
ATOM 5178 N N . GLN A 1 687 ? -49.293 10.008 59.450 1.00 85.99 665 GLN A N 1
ATOM 5179 C CA . GLN A 1 687 ? -50.283 9.138 58.825 1.00 90.75 665 GLN A CA 1
ATOM 5180 C C . GLN A 1 687 ? -51.331 9.958 58.080 1.00 91.84 665 GLN A C 1
ATOM 5181 O O . GLN A 1 687 ? -51.901 9.503 57.087 1.00 94.48 665 GLN A O 1
ATOM 5187 N N . LYS A 1 688 ? -51.568 11.177 58.555 1.00 88.22 666 LYS A N 1
ATOM 5188 C CA . LYS A 1 688 ? -52.572 12.048 57.955 1.00 86.52 666 LYS A CA 1
ATOM 5189 C C . LYS A 1 688 ? -52.164 12.587 56.580 1.00 89.39 666 LYS A C 1
ATOM 5190 O O . LYS A 1 688 ? -52.829 12.296 55.587 1.00 99.97 666 LYS A O 1
ATOM 5196 N N . ILE A 1 689 ? -51.080 13.356 56.510 1.00 77.96 667 ILE A N 1
ATOM 5197 C CA . ILE A 1 689 ? -50.598 13.838 55.214 1.00 76.11 667 ILE A CA 1
ATOM 5198 C C . ILE A 1 689 ? -50.253 12.659 54.318 1.00 88.74 667 ILE A C 1
ATOM 5199 O O . ILE A 1 689 ? -49.924 12.835 53.144 1.00 86.77 667 ILE A O 1
ATOM 5204 N N . GLY A 1 690 ? -50.327 11.458 54.887 1.00 99.11 668 GLY A N 1
ATOM 5205 C CA . GLY A 1 690 ? -49.988 10.236 54.183 1.00 104.45 668 GLY A CA 1
ATOM 5206 C C . GLY A 1 690 ? -50.877 9.923 52.994 1.00 109.77 668 GLY A C 1
ATOM 5207 O O . GLY A 1 690 ? -50.389 9.546 51.928 1.00 110.62 668 GLY A O 1
ATOM 5208 N N . PHE A 1 691 ? -52.184 10.076 53.165 1.00 107.90 669 PHE A N 1
ATOM 5209 C CA . PHE A 1 691 ? -53.112 9.745 52.092 1.00 104.41 669 PHE A CA 1
ATOM 5210 C C . PHE A 1 691 ? -52.846 10.577 50.836 1.00 97.96 669 PHE A C 1
ATOM 5211 O O . PHE A 1 691 ? -53.179 10.157 49.728 1.00 107.92 669 PHE A O 1
ATOM 5219 N N . VAL A 1 692 ? -52.235 11.746 51.009 1.00 82.48 670 VAL A N 1
ATOM 5220 C CA . VAL A 1 692 ? -52.009 12.660 49.891 1.00 81.90 670 VAL A CA 1
ATOM 5221 C C . VAL A 1 692 ? -50.747 12.336 49.110 1.00 93.87 670 VAL A C 1
ATOM 5222 O O . VAL A 1 692 ? -50.678 12.583 47.907 1.00 101.16 670 VAL A O 1
ATOM 5226 N N . PHE A 1 693 ? -49.749 11.785 49.793 1.00 96.87 671 PHE A N 1
ATOM 5227 C CA . PHE A 1 693 ? -48.518 11.388 49.124 1.00 88.04 671 PHE A CA 1
ATOM 5228 C C . PHE A 1 693 ? -48.764 10.227 48.170 1.00 96.19 671 PHE A C 1
ATOM 5229 O O . PHE A 1 693 ? -48.161 10.155 47.099 1.00 103.45 671 PHE A O 1
ATOM 5237 N N . ASP A 1 694 ? -49.650 9.318 48.566 1.00 91.07 672 ASP A N 1
ATOM 5238 C CA . ASP A 1 694 ? -50.071 8.225 47.699 1.00 83.37 672 ASP A CA 1
ATOM 5239 C C . ASP A 1 694 ? -50.737 8.753 46.428 1.00 98.16 672 ASP A C 1
ATOM 5240 O O . ASP A 1 694 ? -50.590 8.175 45.351 1.00 108.58 672 ASP A O 1
ATOM 5245 N N . ASP A 1 695 ? -51.471 9.852 46.562 1.00 97.71 673 ASP A N 1
ATOM 5246 C CA . ASP A 1 695 ? -52.185 10.442 45.433 1.00 109.79 673 ASP A CA 1
ATOM 5247 C C . ASP A 1 695 ? -51.260 11.160 44.453 1.00 114.29 673 ASP A C 1
ATOM 5248 O O . ASP A 1 695 ? -51.449 11.076 43.238 1.00 115.14 673 ASP A O 1
ATOM 5253 N N . ALA A 1 696 ? -50.267 11.870 44.979 1.00 111.54 674 ALA A N 1
ATOM 5254 C CA . ALA A 1 696 ? -49.325 12.593 44.131 1.00 107.36 674 ALA A CA 1
ATOM 5255 C C . ALA A 1 696 ? -48.596 11.626 43.205 1.00 113.11 674 ALA A C 1
ATOM 5256 O O . ALA A 1 696 ? -48.263 11.965 42.067 1.00 116.32 674 ALA A O 1
ATOM 5258 N N . LEU A 1 697 ? -48.351 10.417 43.700 1.00 103.27 675 LEU A N 1
ATOM 5259 C CA . LEU A 1 697 ? -47.798 9.360 42.868 1.00 91.13 675 LEU A CA 1
ATOM 5260 C C . LEU A 1 697 ? -48.778 9.000 41.762 1.00 91.48 675 LEU A C 1
ATOM 5261 O O . LEU A 1 697 ? -48.540 9.288 40.590 1.00 90.82 675 LEU A O 1
ATOM 5266 N N . ARG A 1 698 ? -49.882 8.368 42.151 1.00 83.36 676 ARG A N 1
ATOM 5267 C CA . ARG A 1 698 ? -50.903 7.935 41.207 1.00 86.39 676 ARG A CA 1
ATOM 5268 C C . ARG A 1 698 ? -51.109 8.950 40.088 1.00 87.29 676 ARG A C 1
ATOM 5269 O O . ARG A 1 698 ? -51.401 8.579 38.950 1.00 91.21 676 ARG A O 1
ATOM 5277 N N . GLU A 1 699 ? -50.951 10.230 40.415 1.00 73.54 677 GLU A N 1
ATOM 5278 C CA . GLU A 1 699 ? -51.223 11.296 39.457 1.00 78.75 677 GLU A CA 1
ATOM 5279 C C . GLU A 1 699 ? -49.957 11.957 38.926 1.00 76.72 677 GLU A C 1
ATOM 5280 O O . GLU A 1 699 ? -50.030 12.949 38.199 1.00 75.76 677 GLU A O 1
ATOM 5286 N N . LYS A 1 700 ? -48.803 11.404 39.284 1.00 80.76 678 LYS A N 1
ATOM 5287 C CA . LYS A 1 700 ? -47.526 11.942 38.827 1.00 91.05 678 LYS A CA 1
ATOM 5288 C C . LYS A 1 700 ? -47.491 13.455 39.004 1.00 96.52 678 LYS A C 1
ATOM 5289 O O . LYS A 1 700 ? -47.137 14.188 38.079 1.00 101.23 678 LYS A O 1
ATOM 5295 N N . ASN A 1 701 ? -47.876 13.920 40.189 1.00 95.09 679 ASN A N 1
ATOM 5296 C CA . ASN A 1 701 ? -47.900 15.351 40.466 1.00 92.00 679 ASN A CA 1
ATOM 5297 C C . ASN A 1 701 ? -46.571 15.824 41.033 1.00 96.31 679 ASN A C 1
ATOM 5298 O O . ASN A 1 701 ? -46.352 15.794 42.243 1.00 103.82 679 ASN A O 1
ATOM 5303 N N . ILE A 1 702 ? -45.691 16.263 40.142 1.00 90.20 680 ILE A N 1
ATOM 5304 C CA . ILE A 1 702 ? -44.344 16.677 40.512 1.00 89.33 680 ILE A CA 1
ATOM 5305 C C . ILE A 1 702 ? -44.302 17.636 41.703 1.00 89.31 680 ILE A C 1
ATOM 5306 O O . ILE A 1 702 ? -43.728 17.317 42.743 1.00 89.74 680 ILE A O 1
ATOM 5311 N N . THR A 1 703 ? -44.909 18.807 41.548 1.00 86.01 681 THR A N 1
ATOM 5312 C CA . THR A 1 703 ? -44.838 19.846 42.571 1.00 79.34 681 THR A CA 1
ATOM 5313 C C . THR A 1 703 ? -45.195 19.336 43.967 1.00 69.00 681 THR A C 1
ATOM 5314 O O . THR A 1 703 ? -44.551 19.695 44.955 1.00 65.60 681 THR A O 1
ATOM 5318 N N . VAL A 1 704 ? -46.217 18.495 44.045 1.00 60.83 682 VAL A N 1
ATOM 5319 C CA . VAL A 1 704 ? -46.649 17.957 45.329 1.00 69.03 682 VAL A CA 1
ATOM 5320 C C . VAL A 1 704 ? -45.696 16.886 45.850 1.00 74.40 682 VAL A C 1
ATOM 5321 O O . VAL A 1 704 ? -45.626 16.637 47.053 1.00 82.58 682 VAL A O 1
ATOM 5325 N N . ILE A 1 705 ? -44.952 16.261 44.945 1.00 78.94 683 ILE A N 1
ATOM 5326 C CA . ILE A 1 705 ? -43.982 15.246 45.343 1.00 76.18 683 ILE A CA 1
ATOM 5327 C C . ILE A 1 705 ? -42.668 15.876 45.817 1.00 69.68 683 ILE A C 1
ATOM 5328 O O . ILE A 1 705 ? -42.111 15.467 46.836 1.00 71.97 683 ILE A O 1
ATOM 5333 N N . ASN A 1 706 ? -42.180 16.870 45.080 1.00 62.42 684 ASN A N 1
ATOM 5334 C CA . ASN A 1 706 ? -41.018 17.643 45.511 1.00 82.83 684 ASN A CA 1
ATOM 5335 C C . ASN A 1 706 ? -41.183 18.148 46.940 1.00 91.68 684 ASN A C 1
ATOM 5336 O O . ASN A 1 706 ? -40.290 17.997 47.776 1.00 92.82 684 ASN A O 1
ATOM 5341 N N . GLY A 1 707 ? -42.333 18.754 47.213 1.00 94.22 685 GLY A N 1
ATOM 5342 C CA . GLY A 1 707 ? -42.634 19.248 48.541 1.00 94.82 685 GLY A CA 1
ATOM 5343 C C . GLY A 1 707 ? -42.574 18.155 49.592 1.00 91.72 685 GLY A C 1
ATOM 5344 O O . GLY A 1 707 ? -42.225 18.412 50.742 1.00 97.61 685 GLY A O 1
ATOM 5345 N N . PHE A 1 708 ? -42.919 16.934 49.194 1.00 80.46 686 PHE A N 1
ATOM 5346 C CA . PHE A 1 708 ? -42.910 15.796 50.104 1.00 83.62 686 PHE A CA 1
ATOM 5347 C C . PHE A 1 708 ? -41.515 15.195 50.232 1.00 95.82 686 PHE A C 1
ATOM 5348 O O . PHE A 1 708 ? -41.313 14.223 50.964 1.00 92.29 686 PHE A O 1
ATOM 5356 N N . MET A 1 709 ? -40.556 15.775 49.517 1.00 106.19 687 MET A N 1
ATOM 5357 C CA . MET A 1 709 ? -39.197 15.241 49.479 1.00 112.53 687 MET A CA 1
ATOM 5358 C C . MET A 1 709 ? -38.309 15.764 50.603 1.00 117.75 687 MET A C 1
ATOM 5359 O O . MET A 1 709 ? -37.583 14.993 51.233 1.00 117.29 687 MET A O 1
ATOM 5364 N N . ARG A 1 710 ? -38.364 17.071 50.847 1.00 113.81 688 ARG A N 1
ATOM 5365 C CA . ARG A 1 710 ? -37.555 17.695 51.891 1.00 105.66 688 ARG A CA 1
ATOM 5366 C C . ARG A 1 710 ? -37.607 16.904 53.197 1.00 96.18 688 ARG A C 1
ATOM 5367 O O . ARG A 1 710 ? -36.759 17.076 54.072 1.00 90.38 688 ARG A O 1
ATOM 5375 N N . SER A 1 711 ? -38.614 16.042 53.319 1.00 93.33 689 SER A N 1
ATOM 5376 C CA . SER A 1 711 ? -38.716 15.109 54.433 1.00 97.30 689 SER A CA 1
ATOM 5377 C C . SER A 1 711 ? -38.105 13.768 54.058 1.00 105.21 689 SER A C 1
ATOM 5378 O O . SER A 1 711 ? -38.432 13.205 53.015 1.00 120.34 689 SER A O 1
ATOM 5381 N N . LEU A 1 712 ? -37.224 13.254 54.910 1.00 98.36 690 LEU A N 1
ATOM 5382 C CA . LEU A 1 712 ? -36.573 11.975 54.645 1.00 106.33 690 LEU A CA 1
ATOM 5383 C C . LEU A 1 712 ? -37.559 10.810 54.549 1.00 104.73 690 LEU A C 1
ATOM 5384 O O . LEU A 1 712 ? -37.532 10.046 53.586 1.00 109.54 690 LEU A O 1
ATOM 5389 N N . GLU A 1 713 ? -38.424 10.672 55.547 1.00 96.04 691 GLU A N 1
ATOM 5390 C CA . GLU A 1 713 ? -39.279 9.493 55.647 1.00 100.05 691 GLU A CA 1
ATOM 5391 C C . GLU A 1 713 ? -39.975 9.144 54.334 1.00 92.09 691 GLU A C 1
ATOM 5392 O O . GLU A 1 713 ? -40.293 7.981 54.077 1.00 94.54 691 GLU A O 1
ATOM 5398 N N . PHE A 1 714 ? -40.209 10.146 53.499 1.00 81.31 692 PHE A N 1
ATOM 5399 C CA . PHE A 1 714 ? -40.958 9.910 52.275 1.00 95.96 692 PHE A CA 1
ATOM 5400 C C . PHE A 1 714 ? -40.110 9.478 51.079 1.00 103.19 692 PHE A C 1
ATOM 5401 O O . PHE A 1 714 ? -40.623 8.851 50.153 1.00 106.57 692 PHE A O 1
ATOM 5409 N N . ASN A 1 715 ? -38.820 9.800 51.094 1.00 99.53 693 ASN A N 1
ATOM 5410 C CA . ASN A 1 715 ? -37.908 9.203 50.128 1.00 82.44 693 ASN A CA 1
ATOM 5411 C C . ASN A 1 715 ? -37.998 7.695 50.259 1.00 85.03 693 ASN A C 1
ATOM 5412 O O . ASN A 1 715 ? -38.204 6.986 49.279 1.00 88.98 693 ASN A O 1
ATOM 5417 N N . GLU A 1 716 ? -37.851 7.213 51.489 1.00 92.16 694 GLU A N 1
ATOM 5418 C CA . GLU A 1 716 ? -37.884 5.784 51.764 1.00 102.11 694 GLU A CA 1
ATOM 5419 C C . GLU A 1 716 ? -39.041 5.122 51.035 1.00 99.47 694 GLU A C 1
ATOM 5420 O O . GLU A 1 716 ? -38.904 4.020 50.505 1.00 90.91 694 GLU A O 1
ATOM 5426 N N . LYS A 1 717 ? -40.176 5.813 51.000 1.00 101.30 695 LYS A N 1
ATOM 5427 C CA . LYS A 1 717 ? -41.364 5.310 50.326 1.00 103.69 695 LYS A CA 1
ATOM 5428 C C . LYS A 1 717 ? -41.248 5.498 48.811 1.00 94.56 695 LYS A C 1
ATOM 5429 O O . LYS A 1 717 ? -41.651 4.632 48.034 1.00 95.15 695 LYS A O 1
ATOM 5435 N N . PHE A 1 718 ? -40.696 6.634 48.394 1.00 85.48 696 PHE A N 1
ATOM 5436 C CA . PHE A 1 718 ? -40.535 6.929 46.974 1.00 78.54 696 PHE A CA 1
ATOM 5437 C C . PHE A 1 718 ? -39.611 5.922 46.303 1.00 91.10 696 PHE A C 1
ATOM 5438 O O . PHE A 1 718 ? -40.031 5.179 45.412 1.00 93.52 696 PHE A O 1
ATOM 5446 N N . VAL A 1 719 ? -38.353 5.901 46.736 1.00 89.26 697 VAL A N 1
ATOM 5447 C CA . VAL A 1 719 ? -37.361 5.019 46.133 1.00 84.14 697 VAL A CA 1
ATOM 5448 C C . VAL A 1 719 ? -37.788 3.553 46.216 1.00 73.90 697 VAL A C 1
ATOM 5449 O O . VAL A 1 719 ? -37.661 2.814 45.243 1.00 81.44 697 VAL A O 1
ATOM 5453 N N . ARG A 1 720 ? -38.312 3.135 47.363 1.00 71.28 698 ARG A N 1
ATOM 5454 C CA . ARG A 1 720 ? -38.694 1.737 47.534 1.00 94.70 698 ARG A CA 1
ATOM 5455 C C . ARG A 1 720 ? -39.771 1.350 46.524 1.00 103.27 698 ARG A C 1
ATOM 5456 O O . ARG A 1 720 ? -40.115 0.174 46.393 1.00 101.44 698 ARG A O 1
ATOM 5464 N N . LYS A 1 721 ? -40.290 2.347 45.809 1.00 112.72 699 LYS A N 1
ATOM 5465 C CA . LYS A 1 721 ? -41.329 2.132 44.803 1.00 122.57 699 LYS A CA 1
ATOM 5466 C C . LYS A 1 721 ? -40.792 2.344 43.389 1.00 118.70 699 LYS A C 1
ATOM 5467 O O . LYS A 1 721 ? -41.242 1.697 42.444 1.00 127.47 699 LYS A O 1
ATOM 5473 N N . ALA A 1 722 ? -39.835 3.255 43.247 1.00 103.42 700 ALA A N 1
ATOM 5474 C CA . ALA A 1 722 ? -39.208 3.499 41.953 1.00 92.65 700 ALA A CA 1
ATOM 5475 C C . ALA A 1 722 ? -38.499 2.245 41.445 1.00 100.21 700 ALA A C 1
ATOM 5476 O O . ALA A 1 722 ? -38.363 2.040 40.238 1.00 106.67 700 ALA A O 1
ATOM 5478 N N . LEU A 1 723 ? -38.055 1.406 42.375 1.00 91.36 701 LEU A N 1
ATOM 5479 C CA . LEU A 1 723 ? -37.359 0.171 42.033 1.00 93.58 701 LEU A CA 1
ATOM 5480 C C . LEU A 1 723 ? -38.318 -0.889 41.503 1.00 114.47 701 LEU A C 1
ATOM 5481 O O . LEU A 1 723 ? -37.895 -1.864 40.881 1.00 120.46 701 LEU A O 1
ATOM 5486 N N . GLU A 1 724 ? -39.609 -0.697 41.759 1.00 125.85 702 GLU A N 1
ATOM 5487 C CA . GLU A 1 724 ? -40.632 -1.630 41.297 1.00 130.40 702 GLU A CA 1
ATOM 5488 C C . GLU A 1 724 ? -41.073 -1.269 39.884 1.00 125.83 702 GLU A C 1
ATOM 5489 O O . GLU A 1 724 ? -41.709 -2.065 39.194 1.00 130.90 702 GLU A O 1
ATOM 5495 N N . ASP A 1 725 ? -40.732 -0.055 39.473 1.00 122.67 703 ASP A N 1
ATOM 5496 C CA . ASP A 1 725 ? -40.928 0.397 38.102 1.00 127.86 703 ASP A CA 1
ATOM 5497 C C . ASP A 1 725 ? -40.321 1.785 37.974 1.00 117.33 703 ASP A C 1
ATOM 5498 O O . ASP A 1 725 ? -40.663 2.699 38.726 1.00 110.43 703 ASP A O 1
ATOM 5503 N N . LEU A 1 726 ? -39.410 1.934 37.021 1.00 104.53 704 LEU A N 1
ATOM 5504 C CA . LEU A 1 726 ? -38.664 3.171 36.879 1.00 95.92 704 LEU A CA 1
ATOM 5505 C C . LEU A 1 726 ? -39.354 4.157 35.955 1.00 97.21 704 LEU A C 1
ATOM 5506 O O . LEU A 1 726 ? -39.142 4.135 34.743 1.00 104.78 704 LEU A O 1
ATOM 5511 N N . ASP A 1 727 ? -40.184 5.020 36.526 1.00 96.67 705 ASP A N 1
ATOM 5512 C CA . ASP A 1 727 ? -40.729 6.124 35.759 1.00 98.37 705 ASP A CA 1
ATOM 5513 C C . ASP A 1 727 ? -39.630 7.166 35.663 1.00 92.18 705 ASP A C 1
ATOM 5514 O O . ASP A 1 727 ? -39.507 8.047 36.514 1.00 86.51 705 ASP A O 1
ATOM 5519 N N . VAL A 1 728 ? -38.818 7.034 34.623 1.00 93.72 706 VAL A N 1
ATOM 5520 C CA . VAL A 1 728 ? -37.633 7.859 34.455 1.00 91.28 706 VAL A CA 1
ATOM 5521 C C . VAL A 1 728 ? -37.999 9.322 34.225 1.00 98.49 706 VAL A C 1
ATOM 5522 O O . VAL A 1 728 ? -37.257 10.223 34.616 1.00 92.75 706 VAL A O 1
ATOM 5526 N N . GLU A 1 729 ? -39.148 9.551 33.595 1.00 111.62 707 GLU A N 1
ATOM 5527 C CA . GLU A 1 729 ? -39.610 10.907 33.319 1.00 116.38 707 GLU A CA 1
ATOM 5528 C C . GLU A 1 729 ? -39.652 11.738 34.600 1.00 103.94 707 GLU A C 1
ATOM 5529 O O . GLU A 1 729 ? -39.020 12.792 34.688 1.00 94.18 707 GLU A O 1
ATOM 5535 N N . LEU A 1 730 ? -40.394 11.250 35.592 1.00 100.99 708 LEU A N 1
ATOM 5536 C CA . LEU A 1 730 ? -40.547 11.965 36.858 1.00 103.59 708 LEU A CA 1
ATOM 5537 C C . LEU A 1 730 ? -39.284 11.895 37.710 1.00 95.29 708 LEU A C 1
ATOM 5538 O O . LEU A 1 730 ? -38.951 12.841 38.425 1.00 84.76 708 LEU A O 1
ATOM 5543 N N . LEU A 1 731 ? -38.587 10.767 37.629 1.00 95.42 709 LEU A N 1
ATOM 5544 C CA . LEU A 1 731 ? -37.337 10.589 38.348 1.00 84.64 709 LEU A CA 1
ATOM 5545 C C . LEU A 1 731 ? -36.404 11.746 38.013 1.00 87.25 709 LEU A C 1
ATOM 5546 O O . LEU A 1 731 ? -35.631 12.197 38.855 1.00 81.12 709 LEU A O 1
ATOM 5551 N N . ASP A 1 732 ? -36.503 12.233 36.779 1.00 96.34 710 ASP A N 1
ATOM 5552 C CA . ASP A 1 732 ? -35.692 13.351 36.305 1.00 95.91 710 ASP A CA 1
ATOM 5553 C C . ASP A 1 732 ? -36.050 14.650 37.025 1.00 93.71 710 ASP A C 1
ATOM 5554 O O . ASP A 1 732 ? -35.199 15.517 37.226 1.00 84.96 710 ASP A O 1
ATOM 5559 N N . ALA A 1 733 ? -37.314 14.779 37.414 1.00 103.43 711 ALA A N 1
ATOM 5560 C CA . ALA A 1 733 ? -37.794 15.995 38.062 1.00 102.20 711 ALA A CA 1
ATOM 5561 C C . ALA A 1 733 ? -37.913 15.829 39.573 1.00 105.48 711 ALA A C 1
ATOM 5562 O O . ALA A 1 733 ? -38.191 16.791 40.289 1.00 112.69 711 ALA A O 1
ATOM 5564 N N . VAL A 1 734 ? -37.689 14.612 40.056 1.00 100.68 712 VAL A N 1
ATOM 5565 C CA . VAL A 1 734 ? -37.933 14.295 41.459 1.00 103.05 712 VAL A CA 1
ATOM 5566 C C . VAL A 1 734 ? -36.677 14.022 42.285 1.00 101.85 712 VAL A C 1
ATOM 5567 O O . VAL A 1 734 ? -36.474 14.631 43.334 1.00 104.13 712 VAL A O 1
ATOM 5571 N N . LEU A 1 735 ? -35.846 13.099 41.814 1.00 101.95 713 LEU A N 1
ATOM 5572 C CA . LEU A 1 735 ? -34.730 12.589 42.607 1.00 96.69 713 LEU A CA 1
ATOM 5573 C C . LEU A 1 735 ? -33.805 13.669 43.174 1.00 108.25 713 LEU A C 1
ATOM 5574 O O . LEU A 1 735 ? -33.458 13.631 44.355 1.00 110.08 713 LEU A O 1
ATOM 5579 N N . MET A 1 736 ? -33.401 14.622 42.338 1.00 111.51 714 MET A N 1
ATOM 5580 C CA . MET A 1 736 ? -32.468 15.664 42.770 1.00 120.00 714 MET A CA 1
ATOM 5581 C C . MET A 1 736 ? -33.058 16.602 43.827 1.00 121.32 714 MET A C 1
ATOM 5582 O O . MET A 1 736 ? -32.397 17.538 44.280 1.00 117.11 714 MET A O 1
ATOM 5587 N N . SER A 1 737 ? -34.301 16.342 44.218 1.00 124.84 715 SER A N 1
ATOM 5588 C CA . SER A 1 737 ? -34.962 17.126 45.255 1.00 119.29 715 SER A CA 1
ATOM 5589 C C . SER A 1 737 ? -34.974 16.371 46.581 1.00 118.46 715 SER A C 1
ATOM 5590 O O . SER A 1 737 ? -35.563 16.828 47.561 1.00 125.47 715 SER A O 1
ATOM 5593 N N . GLY A 1 738 ? -34.318 15.213 46.603 1.00 110.43 716 GLY A N 1
ATOM 5594 C CA . GLY A 1 738 ? -34.225 14.402 47.805 1.00 103.72 716 GLY A CA 1
ATOM 5595 C C . GLY A 1 738 ? -32.793 14.273 48.294 1.00 95.86 716 GLY A C 1
ATOM 5596 O O . GLY A 1 738 ? -31.918 15.037 47.884 1.00 85.26 716 GLY A O 1
ATOM 5597 N N . ASP A 1 739 ? -32.545 13.308 49.173 1.00 94.47 717 ASP A N 1
ATOM 5598 C CA . ASP A 1 739 ? -31.192 13.100 49.676 1.00 109.62 717 ASP A CA 1
ATOM 5599 C C . ASP A 1 739 ? -30.368 12.282 48.685 1.00 111.93 717 ASP A C 1
ATOM 5600 O O . ASP A 1 739 ? -30.675 11.119 48.410 1.00 115.68 717 ASP A O 1
ATOM 5605 N N . HIS A 1 740 ? -29.321 12.907 48.155 1.00 98.12 718 HIS A N 1
ATOM 5606 C CA . HIS A 1 740 ? -28.469 12.296 47.141 1.00 81.85 718 HIS A CA 1
ATOM 5607 C C . HIS A 1 740 ? -27.889 10.943 47.559 1.00 88.08 718 HIS A C 1
ATOM 5608 O O . HIS A 1 740 ? -27.442 10.165 46.716 1.00 98.10 718 HIS A O 1
ATOM 5615 N N . SER A 1 741 ? -27.904 10.665 48.858 1.00 82.46 719 SER A N 1
ATOM 5616 C CA . SER A 1 741 ? -27.339 9.428 49.396 1.00 84.17 719 SER A CA 1
ATOM 5617 C C . SER A 1 741 ? -27.991 8.167 48.823 1.00 83.07 719 SER A C 1
ATOM 5618 O O . SER A 1 741 ? -27.533 7.055 49.077 1.00 74.89 719 SER A O 1
ATOM 5621 N N . PHE A 1 742 ? -29.060 8.344 48.055 1.00 91.19 720 PHE A N 1
ATOM 5622 C CA . PHE A 1 742 ? -29.812 7.215 47.514 1.00 96.06 720 PHE A CA 1
ATOM 5623 C C . PHE A 1 742 ? -29.395 6.850 46.090 1.00 89.77 720 PHE A C 1
ATOM 5624 O O . PHE A 1 742 ? -29.539 5.701 45.663 1.00 74.05 720 PHE A O 1
ATOM 5632 N N . ASN A 1 743 ? -28.880 7.840 45.367 1.00 85.27 721 ASN A N 1
ATOM 5633 C CA . ASN A 1 743 ? -28.584 7.709 43.941 1.00 83.89 721 ASN A CA 1
ATOM 5634 C C . ASN A 1 743 ? -27.911 6.403 43.507 1.00 72.03 721 ASN A C 1
ATOM 5635 O O . ASN A 1 743 ? -28.359 5.766 42.557 1.00 64.63 721 ASN A O 1
ATOM 5640 N N . PRO A 1 744 ? -26.829 6.009 44.196 1.00 68.10 722 PRO A N 1
ATOM 5641 C CA . PRO A 1 744 ? -26.100 4.771 43.901 1.00 58.16 722 PRO A CA 1
ATOM 5642 C C . PRO A 1 744 ? -26.989 3.546 43.718 1.00 76.38 722 PRO A C 1
ATOM 5643 O O . PRO A 1 744 ? -26.481 2.475 43.391 1.00 92.50 722 PRO A O 1
ATOM 5647 N N . LEU A 1 745 ? -28.291 3.694 43.932 1.00 88.91 723 LEU A N 1
ATOM 5648 C CA . LEU A 1 745 ? -29.223 2.593 43.728 1.00 97.59 723 LEU A CA 1
ATOM 5649 C C . LEU A 1 745 ? -29.730 2.557 42.288 1.00 95.35 723 LEU A C 1
ATOM 5650 O O . LEU A 1 745 ? -30.129 1.505 41.789 1.00 99.42 723 LEU A O 1
ATOM 5655 N N . PHE A 1 746 ? -29.696 3.709 41.624 1.00 84.22 724 PHE A N 1
ATOM 5656 C CA . PHE A 1 746 ? -30.281 3.853 40.294 1.00 91.04 724 PHE A CA 1
ATOM 5657 C C . PHE A 1 746 ? -29.284 3.683 39.148 1.00 93.01 724 PHE A C 1
ATOM 5658 O O . PHE A 1 746 ? -29.645 3.835 37.981 1.00 84.38 724 PHE A O 1
ATOM 5666 N N . VAL A 1 747 ? -28.037 3.364 39.475 1.00 93.96 725 VAL A N 1
ATOM 5667 C CA . VAL A 1 747 ? -27.004 3.256 38.453 1.00 85.44 725 VAL A CA 1
ATOM 5668 C C . VAL A 1 747 ? -27.145 1.991 37.606 1.00 81.38 725 VAL A C 1
ATOM 5669 O O . VAL A 1 747 ? -27.238 2.070 36.382 1.00 83.60 725 VAL A O 1
ATOM 5673 N N . LYS A 1 748 ? -27.162 0.830 38.253 1.00 78.62 726 LYS A N 1
ATOM 5674 C CA . LYS A 1 748 ? -27.355 -0.430 37.536 1.00 84.26 726 LYS A CA 1
ATOM 5675 C C . LYS A 1 748 ? -28.672 -0.476 36.757 1.00 85.22 726 LYS A C 1
ATOM 5676 O O . LYS A 1 748 ? -28.683 -0.832 35.579 1.00 77.41 726 LYS A O 1
ATOM 5682 N N . PRO A 1 749 ? -29.789 -0.117 37.411 1.00 91.74 727 PRO A N 1
ATOM 5683 C CA . PRO A 1 749 ? -31.089 -0.197 36.736 1.00 87.32 727 PRO A CA 1
ATOM 5684 C C . PRO A 1 749 ? -31.178 0.782 35.575 1.00 80.86 727 PRO A C 1
ATOM 5685 O O . PRO A 1 749 ? -31.891 0.528 34.606 1.00 89.92 727 PRO A O 1
ATOM 5689 N N . LEU A 1 750 ? -30.461 1.893 35.678 1.00 73.65 728 LEU A N 1
ATOM 5690 C CA . LEU A 1 750 ? -30.483 2.904 34.632 1.00 80.84 728 LEU A CA 1
ATOM 5691 C C . LEU A 1 750 ? -29.601 2.502 33.455 1.00 96.78 728 LEU A C 1
ATOM 5692 O O . LEU A 1 750 ? -29.740 3.025 32.347 1.00 99.86 728 LEU A O 1
ATOM 5697 N N . LEU A 1 751 ? -28.694 1.564 33.699 1.00 97.36 729 LEU A N 1
ATOM 5698 C CA . LEU A 1 751 ? -27.830 1.068 32.639 1.00 89.44 729 LEU A CA 1
ATOM 5699 C C . LEU A 1 751 ? -28.512 -0.025 31.811 1.00 98.74 729 LEU A C 1
ATOM 5700 O O . LEU A 1 751 ? -28.373 -0.045 30.593 1.00 105.79 729 LEU A O 1
ATOM 5705 N N . ARG A 1 752 ? -29.256 -0.919 32.463 1.00 101.26 730 ARG A N 1
ATOM 5706 C CA . ARG A 1 752 ? -30.087 -1.879 31.737 1.00 94.51 730 ARG A CA 1
ATOM 5707 C C . ARG A 1 752 ? -30.951 -1.099 30.764 1.00 94.63 730 ARG A C 1
ATOM 5708 O O . ARG A 1 752 ? -31.053 -1.432 29.584 1.00 85.48 730 ARG A O 1
ATOM 5716 N N . ASN A 1 753 ? -31.574 -0.047 31.281 1.00 101.94 731 ASN A N 1
ATOM 5717 C CA . ASN A 1 753 ? -32.430 0.804 30.474 1.00 108.38 731 ASN A CA 1
ATOM 5718 C C . ASN A 1 753 ? -31.725 1.335 29.237 1.00 103.11 731 ASN A C 1
ATOM 5719 O O . ASN A 1 753 ? -32.368 1.619 28.230 1.00 119.17 731 ASN A O 1
ATOM 5724 N N . ILE A 1 754 ? -30.407 1.472 29.305 1.00 87.13 732 ILE A N 1
ATOM 5725 C CA . ILE A 1 754 ? -29.662 1.916 28.136 1.00 87.73 732 ILE A CA 1
ATOM 5726 C C . ILE A 1 754 ? -29.043 0.729 27.409 1.00 90.77 732 ILE A C 1
ATOM 5727 O O . ILE A 1 754 ? -29.069 0.672 26.180 1.00 102.09 732 ILE A O 1
ATOM 5732 N N . SER A 1 755 ? -28.499 -0.215 28.174 1.00 87.87 733 SER A N 1
ATOM 5733 C CA . SER A 1 755 ? -27.942 -1.447 27.618 1.00 102.08 733 SER A CA 1
ATOM 5734 C C . SER A 1 755 ? -28.919 -2.034 26.604 1.00 111.41 733 SER A C 1
ATOM 5735 O O . SER A 1 755 ? -28.632 -2.072 25.407 1.00 117.17 733 SER A O 1
ATOM 5738 N N . GLY A 1 756 ? -30.070 -2.495 27.086 1.00 107.81 734 GLY A N 1
ATOM 5739 C CA . GLY A 1 756 ? -31.202 -2.747 26.215 1.00 108.40 734 GLY A CA 1
ATOM 5740 C C . GLY A 1 756 ? -31.822 -1.387 25.961 1.00 111.43 734 GLY A C 1
ATOM 5741 O O . GLY A 1 756 ? -31.800 -0.536 26.847 1.00 124.63 734 GLY A O 1
ATOM 5742 N N . ASN A 1 757 ? -32.358 -1.160 24.766 1.00 94.82 735 ASN A N 1
ATOM 5743 C CA . ASN A 1 757 ? -32.833 0.177 24.410 1.00 100.22 735 ASN A CA 1
ATOM 5744 C C . ASN A 1 757 ? -34.212 0.520 24.974 1.00 104.87 735 ASN A C 1
ATOM 5745 O O . ASN A 1 757 ? -35.234 0.294 24.325 1.00 103.19 735 ASN A O 1
ATOM 5750 N N . ILE A 1 758 ? -34.223 1.076 26.184 1.00 107.44 736 ILE A N 1
ATOM 5751 C CA . ILE A 1 758 ? -35.457 1.413 26.890 1.00 113.93 736 ILE A CA 1
ATOM 5752 C C . ILE A 1 758 ? -35.350 2.806 27.513 1.00 109.54 736 ILE A C 1
ATOM 5753 O O . ILE A 1 758 ? -34.491 3.047 28.358 1.00 111.58 736 ILE A O 1
ATOM 5758 N N . ASP A 1 759 ? -36.226 3.717 27.102 1.00 108.03 737 ASP A N 1
ATOM 5759 C CA . ASP A 1 759 ? -36.171 5.099 27.573 1.00 111.07 737 ASP A CA 1
ATOM 5760 C C . ASP A 1 759 ? -34.746 5.615 27.474 1.00 100.26 737 ASP A C 1
ATOM 5761 O O . ASP A 1 759 ? -34.287 6.360 28.339 1.00 97.84 737 ASP A O 1
ATOM 5766 N N . ARG A 1 760 ? -34.048 5.210 26.420 1.00 96.66 738 ARG A N 1
ATOM 5767 C CA . ARG A 1 760 ? -32.622 5.488 26.301 1.00 106.79 738 ARG A CA 1
ATOM 5768 C C . ARG A 1 760 ? -32.278 6.948 26.585 1.00 100.21 738 ARG A C 1
ATOM 5769 O O . ARG A 1 760 ? -31.376 7.234 27.370 1.00 100.09 738 ARG A O 1
ATOM 5777 N N . GLU A 1 761 ? -33.000 7.865 25.952 1.00 98.19 739 GLU A N 1
ATOM 5778 C CA . GLU A 1 761 ? -32.738 9.289 26.124 1.00 111.75 739 GLU A CA 1
ATOM 5779 C C . GLU A 1 761 ? -32.886 9.707 27.581 1.00 119.27 739 GLU A C 1
ATOM 5780 O O . GLU A 1 761 ? -31.968 10.273 28.176 1.00 113.66 739 GLU A O 1
ATOM 5786 N N . ALA A 1 762 ? -34.055 9.425 28.145 1.00 124.56 740 ALA A N 1
ATOM 5787 C CA . ALA A 1 762 ? -34.359 9.796 29.521 1.00 114.95 740 ALA A CA 1
ATOM 5788 C C . ALA A 1 762 ? -33.336 9.228 30.499 1.00 101.18 740 ALA A C 1
ATOM 5789 O O . ALA A 1 762 ? -32.678 9.978 31.220 1.00 85.11 740 ALA A O 1
ATOM 5791 N N . SER A 1 763 ? -33.210 7.902 30.514 1.00 98.43 741 SER A N 1
ATOM 5792 C CA . SER A 1 763 ? -32.279 7.222 31.410 1.00 93.81 741 SER A CA 1
ATOM 5793 C C . SER A 1 763 ? -30.898 7.856 31.340 1.00 94.03 741 SER A C 1
ATOM 5794 O O . SER A 1 763 ? -30.322 8.237 32.359 1.00 101.41 741 SER A O 1
ATOM 5797 N N . SER A 1 764 ? -30.372 7.968 30.128 1.00 80.33 742 SER A N 1
ATOM 5798 C CA . SER A 1 764 ? -29.070 8.575 29.917 1.00 71.63 742 SER A CA 1
ATOM 5799 C C . SER A 1 764 ? -29.020 9.976 30.520 1.00 76.05 742 SER A C 1
ATOM 5800 O O . SER A 1 764 ? -28.023 10.365 31.129 1.00 74.69 742 SER A O 1
ATOM 5803 N N . LYS A 1 765 ? -30.109 10.722 30.358 1.00 91.07 743 LYS A N 1
ATOM 5804 C CA . LYS A 1 765 ? -30.192 12.094 30.858 1.00 101.81 743 LYS A CA 1
ATOM 5805 C C . LYS A 1 765 ? -30.046 12.176 32.376 1.00 91.39 743 LYS A C 1
ATOM 5806 O O . LYS A 1 765 ? -29.136 12.829 32.889 1.00 77.55 743 LYS A O 1
ATOM 5812 N N . VAL A 1 766 ? -30.954 11.525 33.094 1.00 89.31 744 VAL A N 1
ATOM 5813 C CA . VAL A 1 766 ? -30.899 11.526 34.550 1.00 87.62 744 VAL A CA 1
ATOM 5814 C C . VAL A 1 766 ? -29.579 10.933 35.019 1.00 84.34 744 VAL A C 1
ATOM 5815 O O . VAL A 1 766 ? -28.995 11.396 35.997 1.00 78.29 744 VAL A O 1
ATOM 5819 N N . LEU A 1 767 ? -29.108 9.922 34.297 1.00 82.05 745 LEU A N 1
ATOM 5820 C CA . LEU A 1 767 ? -27.871 9.235 34.639 1.00 73.82 745 LEU A CA 1
ATOM 5821 C C . LEU A 1 767 ? -26.711 10.212 34.788 1.00 79.35 745 LEU A C 1
ATOM 5822 O O . LEU A 1 767 ? -25.895 10.074 35.696 1.00 69.22 745 LEU A O 1
ATOM 5827 N N . SER A 1 768 ? -26.644 11.201 33.899 1.00 95.96 746 SER A N 1
ATOM 5828 C CA . SER A 1 768 ? -25.589 12.213 33.967 1.00 102.36 746 SER A CA 1
ATOM 5829 C C . SER A 1 768 ? -25.931 13.323 34.960 1.00 102.01 746 SER A C 1
ATOM 5830 O O . SER A 1 768 ? -25.124 14.223 35.197 1.00 103.55 746 SER A O 1
ATOM 5833 N N . LYS A 1 769 ? -27.133 13.261 35.527 1.00 98.48 747 LYS A N 1
ATOM 5834 C CA . LYS A 1 769 ? -27.497 14.130 36.641 1.00 95.45 747 LYS A CA 1
ATOM 5835 C C . LYS A 1 769 ? -27.023 13.508 37.949 1.00 93.42 747 LYS A C 1
ATOM 5836 O O . LYS A 1 769 ? -26.675 14.217 38.891 1.00 93.42 747 LYS A O 1
ATOM 5842 N N . VAL A 1 770 ? -27.002 12.178 37.998 1.00 85.38 748 VAL A N 1
ATOM 5843 C CA . VAL A 1 770 ? -26.635 11.468 39.220 1.00 83.81 748 VAL A CA 1
ATOM 5844 C C . VAL A 1 770 ? -25.138 11.170 39.366 1.00 85.44 748 VAL A C 1
ATOM 5845 O O . VAL A 1 770 ? -24.612 11.197 40.478 1.00 87.61 748 VAL A O 1
ATOM 5849 N N . ILE A 1 771 ? -24.451 10.888 38.261 1.00 84.11 749 ILE A N 1
ATOM 5850 C CA . ILE A 1 771 ? -23.030 10.525 38.341 1.00 88.92 749 ILE A CA 1
ATOM 5851 C C . ILE A 1 771 ? -22.166 11.527 39.123 1.00 79.65 749 ILE A C 1
ATOM 5852 O O . ILE A 1 771 ? -21.337 11.122 39.939 1.00 69.48 749 ILE A O 1
ATOM 5857 N N . PRO A 1 772 ? -22.365 12.835 38.891 1.00 81.02 750 PRO A N 1
ATOM 5858 C CA . PRO A 1 772 ? -21.558 13.829 39.609 1.00 87.88 750 PRO A CA 1
ATOM 5859 C C . PRO A 1 772 ? -21.833 13.877 41.116 1.00 88.88 750 PRO A C 1
ATOM 5860 O O . PRO A 1 772 ? -21.240 14.699 41.813 1.00 88.64 750 PRO A O 1
ATOM 5864 N N . THR A 1 773 ? -22.714 13.015 41.613 1.00 81.85 751 THR A N 1
ATOM 5865 C CA . THR A 1 773 ? -23.038 13.019 43.034 1.00 84.97 751 THR A CA 1
ATOM 5866 C C . THR A 1 773 ? -22.715 11.685 43.686 1.00 78.72 751 THR A C 1
ATOM 5867 O O . THR A 1 773 ? -23.220 11.377 44.767 1.00 75.13 751 THR A O 1
ATOM 5871 N N . LEU A 1 774 ? -21.879 10.893 43.026 1.00 73.69 752 LEU A N 1
ATOM 5872 C CA . LEU A 1 774 ? -21.479 9.608 43.585 1.00 82.90 752 LEU A CA 1
ATOM 5873 C C . LEU A 1 774 ? -20.503 9.783 44.745 1.00 97.06 752 LEU A C 1
ATOM 5874 O O . LEU A 1 774 ? -20.424 8.932 45.636 1.00 83.88 752 LEU A O 1
ATOM 5879 N N . GLY A 1 775 ? -19.771 10.895 44.728 1.00 109.20 753 GLY A N 1
ATOM 5880 C CA . GLY A 1 775 ? -18.883 11.252 45.822 1.00 117.48 753 GLY A CA 1
ATOM 5881 C C . GLY A 1 775 ? -19.640 11.985 46.913 1.00 117.29 753 GLY A C 1
ATOM 5882 O O . GLY A 1 775 ? -19.403 13.166 47.169 1.00 104.90 753 GLY A O 1
ATOM 5883 N N . PHE A 1 776 ? -20.558 11.271 47.554 1.00 130.29 754 PHE A N 1
ATOM 5884 C CA . PHE A 1 776 ? -21.452 11.859 48.542 1.00 140.29 754 PHE A CA 1
ATOM 5885 C C . PHE A 1 776 ? -21.519 10.971 49.780 1.00 147.75 754 PHE A C 1
ATOM 5886 O O . PHE A 1 776 ? -21.617 9.747 49.678 1.00 148.73 754 PHE A O 1
ATOM 5894 N N . SER A 1 777 ? -21.459 11.597 50.950 1.00 147.68 755 SER A N 1
ATOM 5895 C CA . SER A 1 777 ? -21.506 10.871 52.211 1.00 134.52 755 SER A CA 1
ATOM 5896 C C . SER A 1 777 ? -22.887 10.277 52.458 1.00 119.16 755 SER A C 1
ATOM 5897 O O . SER A 1 777 ? -23.850 11.007 52.694 1.00 110.96 755 SER A O 1
ATOM 5900 N N . THR A 1 778 ? -22.978 8.952 52.396 1.00 113.99 756 THR A N 1
ATOM 5901 C CA . THR A 1 778 ? -24.228 8.260 52.686 1.00 117.84 756 THR A CA 1
ATOM 5902 C C . THR A 1 778 ? -24.772 8.685 54.048 1.00 137.05 756 THR A C 1
ATOM 5903 O O . THR A 1 778 ? -24.011 9.056 54.941 1.00 142.22 756 THR A O 1
ATOM 5907 N N . ASN A 1 779 ? -26.091 8.632 54.200 1.00 141.77 757 ASN A N 1
ATOM 5908 C CA . ASN A 1 779 ? -26.738 9.073 55.431 1.00 138.88 757 ASN A CA 1
ATOM 5909 C C . ASN A 1 779 ? -26.981 7.928 56.412 1.00 132.24 757 ASN A C 1
ATOM 5910 O O . ASN A 1 779 ? -27.487 6.868 56.040 1.00 123.67 757 ASN A O 1
ATOM 5915 N N . THR A 1 780 ? -26.614 8.151 57.670 1.00 136.37 758 THR A N 1
ATOM 5916 C CA . THR A 1 780 ? -26.803 7.152 58.716 1.00 135.87 758 THR A CA 1
ATOM 5917 C C . THR A 1 780 ? -28.260 7.066 59.164 1.00 139.23 758 THR A C 1
ATOM 5918 O O . THR A 1 780 ? -28.696 6.046 59.701 1.00 138.82 758 THR A O 1
ATOM 5922 N N . LYS A 1 781 ? -29.007 8.143 58.934 1.00 133.88 759 LYS A N 1
ATOM 5923 C CA . LYS A 1 781 ? -30.414 8.210 59.314 1.00 124.07 759 LYS A CA 1
ATOM 5924 C C . LYS A 1 781 ? -31.237 7.061 58.733 1.00 119.01 759 LYS A C 1
ATOM 5925 O O . LYS A 1 781 ? -31.930 6.350 59.461 1.00 115.82 759 LYS A O 1
ATOM 5931 N N . ILE A 1 782 ? -31.147 6.885 57.420 1.00 121.15 760 ILE A N 1
ATOM 5932 C CA . ILE A 1 782 ? -32.059 6.009 56.686 1.00 116.85 760 ILE A CA 1
ATOM 5933 C C . ILE A 1 782 ? -32.174 4.590 57.244 1.00 92.49 760 ILE A C 1
ATOM 5934 O O . ILE A 1 782 ? -31.331 4.143 58.023 1.00 78.96 760 ILE A O 1
ATOM 5939 N N . SER A 1 783 ? -33.231 3.898 56.829 1.00 89.91 761 SER A N 1
ATOM 5940 C CA . SER A 1 783 ? -33.499 2.527 57.249 1.00 113.79 761 SER A CA 1
ATOM 5941 C C . SER A 1 783 ? -32.298 1.613 57.041 1.00 127.44 761 SER A C 1
ATOM 5942 O O . SER A 1 783 ? -31.742 1.547 55.945 1.00 135.16 761 SER A O 1
ATOM 5945 N N . LYS A 1 784 ? -31.908 0.907 58.099 1.00 130.24 762 LYS A N 1
ATOM 5946 C CA . LYS A 1 784 ? -30.804 -0.046 58.028 1.00 131.86 762 LYS A CA 1
ATOM 5947 C C . LYS A 1 784 ? -31.019 -1.053 56.904 1.00 142.66 762 LYS A C 1
ATOM 5948 O O . LYS A 1 784 ? -30.071 -1.677 56.427 1.00 147.84 762 LYS A O 1
ATOM 5954 N N . ASP A 1 785 ? -32.271 -1.210 56.487 1.00 145.44 763 ASP A N 1
ATOM 5955 C CA . ASP A 1 785 ? -32.597 -2.091 55.376 1.00 154.63 763 ASP A CA 1
ATOM 5956 C C . ASP A 1 785 ? -32.040 -1.532 54.071 1.00 155.66 763 ASP A C 1
ATOM 5957 O O . ASP A 1 785 ? -31.480 -2.268 53.258 1.00 153.41 763 ASP A O 1
ATOM 5962 N N . LEU A 1 786 ? -32.192 -0.225 53.875 1.00 152.77 764 LEU A N 1
ATOM 5963 C CA . LEU A 1 786 ? -31.746 0.409 52.638 1.00 145.33 764 LEU A CA 1
ATOM 5964 C C . LEU A 1 786 ? -30.238 0.655 52.600 1.00 137.86 764 LEU A C 1
ATOM 5965 O O . LEU A 1 786 ? -29.683 0.962 51.547 1.00 142.62 764 LEU A O 1
ATOM 5970 N N . LEU A 1 787 ? -29.575 0.521 53.744 1.00 127.79 765 LEU A N 1
ATOM 5971 C CA . LEU A 1 787 ? -28.117 0.552 53.760 1.00 117.99 765 LEU A CA 1
ATOM 5972 C C . LEU A 1 787 ? -27.575 -0.770 53.228 1.00 124.26 765 LEU A C 1
ATOM 5973 O O . LEU A 1 787 ? -26.480 -0.825 52.668 1.00 115.56 765 LEU A O 1
ATOM 5978 N N . GLU A 1 788 ? -28.360 -1.831 53.402 1.00 137.42 766 GLU A N 1
ATOM 5979 C CA . GLU A 1 788 ? -28.015 -3.156 52.895 1.00 143.08 766 GLU A CA 1
ATOM 5980 C C . GLU A 1 788 ? -27.896 -3.129 51.376 1.00 144.75 766 GLU A C 1
ATOM 5981 O O . GLU A 1 788 ? -27.488 -4.114 50.757 1.00 142.43 766 GLU A O 1
ATOM 5987 N N . MET A 1 789 ? -28.269 -1.997 50.784 1.00 143.71 767 MET A N 1
ATOM 5988 C CA . MET A 1 789 ? -28.186 -1.808 49.340 1.00 134.48 767 MET A CA 1
ATOM 5989 C C . MET A 1 789 ? -27.310 -0.604 48.997 1.00 124.14 767 MET A C 1
ATOM 5990 O O . MET A 1 789 ? -26.441 -0.693 48.129 1.00 121.51 767 MET A O 1
ATOM 5995 N N . ILE A 1 790 ? -27.534 0.516 49.683 1.00 109.78 768 ILE A N 1
ATOM 5996 C CA . ILE A 1 790 ? -26.721 1.713 49.479 1.00 99.58 768 ILE A CA 1
ATOM 5997 C C . ILE A 1 790 ? -25.245 1.394 49.641 1.00 109.68 768 ILE A C 1
ATOM 5998 O O . ILE A 1 790 ? -24.387 2.106 49.124 1.00 108.99 768 ILE A O 1
ATOM 6003 N N . GLU A 1 791 ? -24.954 0.321 50.367 1.00 118.30 769 GLU A N 1
ATOM 6004 C CA . GLU A 1 791 ? -23.577 -0.104 50.571 1.00 120.14 769 GLU A CA 1
ATOM 6005 C C . GLU A 1 791 ? -23.220 -1.279 49.667 1.00 109.22 769 GLU A C 1
ATOM 6006 O O . GLU A 1 791 ? -22.100 -1.361 49.172 1.00 110.09 769 GLU A O 1
ATOM 6012 N N . ARG A 1 792 ? -24.173 -2.180 49.445 1.00 103.95 770 ARG A N 1
ATOM 6013 C CA . ARG A 1 792 ? -23.942 -3.314 48.556 1.00 107.27 770 ARG A CA 1
ATOM 6014 C C . ARG A 1 792 ? -23.570 -2.835 47.158 1.00 111.03 770 ARG A C 1
ATOM 6015 O O . ARG A 1 792 ? -22.592 -3.300 46.571 1.00 105.02 770 ARG A O 1
ATOM 6023 N N . GLU A 1 793 ? -24.358 -1.903 46.630 1.00 113.00 771 GLU A N 1
ATOM 6024 C CA . GLU A 1 793 ? -24.080 -1.319 45.325 1.00 100.84 771 GLU A CA 1
ATOM 6025 C C . GLU A 1 793 ? -22.840 -0.442 45.402 1.00 100.74 771 GLU A C 1
ATOM 6026 O O . GLU A 1 793 ? -21.886 -0.632 44.648 1.00 109.96 771 GLU A O 1
ATOM 6032 N N . LYS A 1 794 ? -22.863 0.513 46.324 1.00 87.19 772 LYS A N 1
ATOM 6033 C CA . LYS A 1 794 ? -21.759 1.447 46.508 1.00 87.17 772 LYS A CA 1
ATOM 6034 C C . LYS A 1 794 ? -20.432 0.703 46.549 1.00 92.85 772 LYS A C 1
ATOM 6035 O O . LYS A 1 794 ? -19.385 1.259 46.215 1.00 93.31 772 LYS A O 1
ATOM 6041 N N . LYS A 1 795 ? -20.483 -0.560 46.961 1.00 98.36 773 LYS A N 1
ATOM 6042 C CA . LYS A 1 795 ? -19.297 -1.407 46.991 1.00 95.24 773 LYS A CA 1
ATOM 6043 C C . LYS A 1 795 ? -18.886 -1.842 45.590 1.00 84.61 773 LYS A C 1
ATOM 6044 O O . LYS A 1 795 ? -17.769 -1.565 45.158 1.00 98.34 773 LYS A O 1
ATOM 6050 N N . SER A 1 796 ? -19.790 -2.516 44.883 1.00 65.88 774 SER A N 1
ATOM 6051 C CA . SER A 1 796 ? -19.487 -3.042 43.554 1.00 79.61 774 SER A CA 1
ATOM 6052 C C . SER A 1 796 ? -18.956 -1.964 42.611 1.00 85.53 774 SER A C 1
ATOM 6053 O O . SER A 1 796 ? -18.377 -2.274 41.570 1.00 87.40 774 SER A O 1
ATOM 6056 N N . LEU A 1 797 ? -19.162 -0.700 42.973 1.00 77.76 775 LEU A N 1
ATOM 6057 C CA . LEU A 1 797 ? -18.682 0.413 42.163 1.00 70.35 775 LEU A CA 1
ATOM 6058 C C . LEU A 1 797 ? -17.170 0.547 42.260 1.00 75.71 775 LEU A C 1
ATOM 6059 O O . LEU A 1 797 ? -16.529 1.046 41.339 1.00 96.36 775 LEU A O 1
ATOM 6064 N N . GLU A 1 798 ? -16.607 0.093 43.375 1.00 80.15 776 GLU A N 1
ATOM 6065 C CA . GLU A 1 798 ? -15.161 0.103 43.569 1.00 76.89 776 GLU A CA 1
ATOM 6066 C C . GLU A 1 798 ? -14.553 -1.268 43.306 1.00 80.30 776 GLU A C 1
ATOM 6067 O O . GLU A 1 798 ? -13.334 -1.398 43.211 1.00 77.21 776 GLU A O 1
ATOM 6073 N N . SER A 1 799 ? -15.411 -2.282 43.199 1.00 84.39 777 SER A N 1
ATOM 6074 C CA . SER A 1 799 ? -14.984 -3.650 42.916 1.00 93.11 777 SER A CA 1
ATOM 6075 C C . SER A 1 799 ? -13.753 -3.642 42.014 1.00 104.73 777 SER A C 1
ATOM 6076 O O . SER A 1 799 ? -13.738 -2.965 40.985 1.00 109.79 777 SER A O 1
ATOM 6079 N N . LEU A 1 800 ? -12.727 -4.392 42.414 1.00 104.48 778 LEU A N 1
ATOM 6080 C CA . LEU A 1 800 ? -11.426 -4.380 41.742 1.00 103.78 778 LEU A CA 1
ATOM 6081 C C . LEU A 1 800 ? -10.587 -3.190 42.206 1.00 104.57 778 LEU A C 1
ATOM 6082 O O . LEU A 1 800 ? -9.581 -3.355 42.900 1.00 93.99 778 LEU A O 1
ATOM 6087 N N . LEU B 1 33 ? -59.747 16.120 137.264 1.00 140.35 11 LEU B N 1
ATOM 6088 C CA . LEU B 1 33 ? -59.156 14.873 136.794 1.00 143.79 11 LEU B CA 1
ATOM 6089 C C . LEU B 1 33 ? -58.844 14.947 135.303 1.00 157.35 11 LEU B C 1
ATOM 6090 O O . LEU B 1 33 ? -58.057 15.787 134.867 1.00 160.44 11 LEU B O 1
ATOM 6095 N N . ASN B 1 34 ? -59.465 14.059 134.532 1.00 163.53 12 ASN B N 1
ATOM 6096 C CA . ASN B 1 34 ? -59.323 14.047 133.082 1.00 162.49 12 ASN B CA 1
ATOM 6097 C C . ASN B 1 34 ? -59.772 15.362 132.444 1.00 165.08 12 ASN B C 1
ATOM 6098 O O . ASN B 1 34 ? -59.173 15.822 131.473 1.00 164.37 12 ASN B O 1
ATOM 6103 N N . THR B 1 35 ? -60.825 15.962 132.994 1.00 169.57 13 THR B N 1
ATOM 6104 C CA . THR B 1 35 ? -61.312 17.255 132.514 1.00 171.38 13 THR B CA 1
ATOM 6105 C C . THR B 1 35 ? -60.260 18.341 132.709 1.00 171.83 13 THR B C 1
ATOM 6106 O O . THR B 1 35 ? -60.117 19.239 131.877 1.00 168.81 13 THR B O 1
ATOM 6110 N N . ALA B 1 36 ? -59.532 18.258 133.816 1.00 175.86 14 ALA B N 1
ATOM 6111 C CA . ALA B 1 36 ? -58.415 19.159 134.058 1.00 173.32 14 ALA B CA 1
ATOM 6112 C C . ALA B 1 36 ? -57.360 18.966 132.973 1.00 166.22 14 ALA B C 1
ATOM 6113 O O . ALA B 1 36 ? -56.838 19.935 132.422 1.00 166.51 14 ALA B O 1
ATOM 6115 N N . GLN B 1 37 ? -57.064 17.706 132.664 1.00 155.73 15 GLN B N 1
ATOM 6116 C CA . GLN B 1 37 ? -56.075 17.367 131.649 1.00 146.22 15 GLN B CA 1
ATOM 6117 C C . GLN B 1 37 ? -56.451 17.934 130.282 1.00 147.68 15 GLN B C 1
ATOM 6118 O O . GLN B 1 37 ? -55.580 18.336 129.514 1.00 151.08 15 GLN B O 1
ATOM 6124 N N . SER B 1 38 ? -57.746 17.965 129.979 1.00 142.48 16 SER B N 1
ATOM 6125 C CA . SER B 1 38 ? -58.210 18.465 128.688 1.00 135.18 16 SER B CA 1
ATOM 6126 C C . SER B 1 38 ? -58.196 19.992 128.641 1.00 135.75 16 SER B C 1
ATOM 6127 O O . SER B 1 38 ? -57.877 20.584 127.609 1.00 130.98 16 SER B O 1
ATOM 6130 N N . LYS B 1 39 ? -58.544 20.623 129.761 1.00 137.03 17 LYS B N 1
ATOM 6131 C CA . LYS B 1 39 ? -58.559 22.081 129.857 1.00 134.33 17 LYS B CA 1
ATOM 6132 C C . LYS B 1 39 ? -57.170 22.678 129.656 1.00 141.17 17 LYS B C 1
ATOM 6133 O O . LYS B 1 39 ? -57.026 23.739 129.046 1.00 139.12 17 LYS B O 1
ATOM 6139 N N . VAL B 1 40 ? -56.151 22.002 130.180 1.00 149.75 18 VAL B N 1
ATOM 6140 C CA . VAL B 1 40 ? -54.770 22.432 129.971 1.00 153.41 18 VAL B CA 1
ATOM 6141 C C . VAL B 1 40 ? -54.331 22.131 128.539 1.00 153.83 18 VAL B C 1
ATOM 6142 O O . VAL B 1 40 ? -53.588 22.908 127.933 1.00 146.79 18 VAL B O 1
ATOM 6146 N N . LEU B 1 41 ? -54.793 21.004 128.001 1.00 156.52 19 LEU B N 1
ATOM 6147 C CA . LEU B 1 41 ? -54.581 20.690 126.590 1.00 145.63 19 LEU B CA 1
ATOM 6148 C C . LEU B 1 41 ? -55.187 21.810 125.744 1.00 149.03 19 LEU B C 1
ATOM 6149 O O . LEU B 1 41 ? -54.594 22.257 124.760 1.00 152.73 19 LEU B O 1
ATOM 6154 N N . LYS B 1 42 ? -56.369 22.264 126.151 1.00 145.03 20 LYS B N 1
ATOM 6155 C CA . LYS B 1 42 ? -56.974 23.469 125.600 1.00 146.20 20 LYS B CA 1
ATOM 6156 C C . LYS B 1 42 ? -56.068 24.667 125.825 1.00 150.81 20 LYS B C 1
ATOM 6157 O O . LYS B 1 42 ? -55.850 25.464 124.916 1.00 156.37 20 LYS B O 1
ATOM 6163 N N . GLY B 1 43 ? -55.567 24.810 127.050 1.00 143.41 21 GLY B N 1
ATOM 6164 C CA . GLY B 1 43 ? -54.537 25.797 127.323 1.00 135.32 21 GLY B CA 1
ATOM 6165 C C . GLY B 1 43 ? -53.470 25.731 126.238 1.00 128.43 21 GLY B C 1
ATOM 6166 O O . GLY B 1 43 ? -52.743 24.739 126.135 1.00 118.15 21 GLY B O 1
ATOM 6167 N N . TYR B 1 44 ? -53.391 26.780 125.421 1.00 131.39 22 TYR B N 1
ATOM 6168 C CA . TYR B 1 44 ? -52.462 26.837 124.292 1.00 141.95 22 TYR B CA 1
ATOM 6169 C C . TYR B 1 44 ? -52.061 28.292 123.967 1.00 158.15 22 TYR B C 1
ATOM 6170 O O . TYR B 1 44 ? -52.728 29.227 124.422 1.00 158.97 22 TYR B O 1
ATOM 6179 N N . THR B 1 45 ? -50.973 28.472 123.202 1.00 161.23 23 THR B N 1
ATOM 6180 C CA . THR B 1 45 ? -50.604 29.772 122.585 1.00 156.81 23 THR B CA 1
ATOM 6181 C C . THR B 1 45 ? -49.239 29.824 121.880 1.00 147.96 23 THR B C 1
ATOM 6182 O O . THR B 1 45 ? -48.271 29.190 122.321 1.00 131.92 23 THR B O 1
ATOM 6186 N N . THR B 1 46 ? -49.182 30.581 120.781 1.00 154.34 24 THR B N 1
ATOM 6187 C CA . THR B 1 46 ? -47.918 31.034 120.195 1.00 153.01 24 THR B CA 1
ATOM 6188 C C . THR B 1 46 ? -46.822 29.960 120.087 1.00 144.01 24 THR B C 1
ATOM 6189 O O . THR B 1 46 ? -45.804 30.080 120.765 1.00 144.55 24 THR B O 1
ATOM 6193 N N . ASP B 1 47 ? -46.984 28.939 119.238 1.00 132.64 25 ASP B N 1
ATOM 6194 C CA . ASP B 1 47 ? -45.881 27.979 119.052 1.00 128.29 25 ASP B CA 1
ATOM 6195 C C . ASP B 1 47 ? -46.034 26.796 118.092 1.00 124.78 25 ASP B C 1
ATOM 6196 O O . ASP B 1 47 ? -47.124 26.488 117.611 1.00 107.43 25 ASP B O 1
ATOM 6201 N N . GLU B 1 48 ? -44.904 26.139 117.835 1.00 136.39 26 GLU B N 1
ATOM 6202 C CA . GLU B 1 48 ? -44.896 24.844 117.172 1.00 141.99 26 GLU B CA 1
ATOM 6203 C C . GLU B 1 48 ? -45.346 23.792 118.175 1.00 143.55 26 GLU B C 1
ATOM 6204 O O . GLU B 1 48 ? -45.834 22.734 117.795 1.00 148.69 26 GLU B O 1
ATOM 6210 N N . LEU B 1 49 ? -45.203 24.098 119.462 1.00 143.82 27 LEU B N 1
ATOM 6211 C CA . LEU B 1 49 ? -45.600 23.154 120.505 1.00 148.58 27 LEU B CA 1
ATOM 6212 C C . LEU B 1 49 ? -47.113 22.922 120.573 1.00 151.99 27 LEU B C 1
ATOM 6213 O O . LEU B 1 49 ? -47.565 21.907 121.109 1.00 158.16 27 LEU B O 1
ATOM 6218 N N . VAL B 1 50 ? -47.894 23.859 120.041 1.00 144.21 28 VAL B N 1
ATOM 6219 C CA . VAL B 1 50 ? -49.343 23.695 120.016 1.00 137.61 28 VAL B CA 1
ATOM 6220 C C . VAL B 1 50 ? -49.675 22.414 119.267 1.00 139.31 28 VAL B C 1
ATOM 6221 O O . VAL B 1 50 ? -50.739 21.830 119.457 1.00 135.02 28 VAL B O 1
ATOM 6225 N N . SER B 1 51 ? -48.746 21.982 118.418 1.00 149.74 29 SER B N 1
ATOM 6226 C CA . SER B 1 51 ? -48.893 20.734 117.678 1.00 158.12 29 SER B CA 1
ATOM 6227 C C . SER B 1 51 ? -48.465 19.548 118.534 1.00 151.54 29 SER B C 1
ATOM 6228 O O . SER B 1 51 ? -49.150 18.530 118.578 1.00 155.17 29 SER B O 1
ATOM 6231 N N . GLN B 1 52 ? -47.330 19.692 119.211 1.00 142.56 30 GLN B N 1
ATOM 6232 C CA . GLN B 1 52 ? -46.825 18.660 120.114 1.00 138.67 30 GLN B CA 1
ATOM 6233 C C . GLN B 1 52 ? -47.929 18.160 121.045 1.00 143.91 30 GLN B C 1
ATOM 6234 O O . GLN B 1 52 ? -48.090 16.955 121.252 1.00 145.55 30 GLN B O 1
ATOM 6240 N N . ILE B 1 53 ? -48.693 19.096 121.596 1.00 141.75 31 ILE B N 1
ATOM 6241 C CA . ILE B 1 53 ? -49.787 18.764 122.497 1.00 140.46 31 ILE B CA 1
ATOM 6242 C C . ILE B 1 53 ? -50.916 18.063 121.744 1.00 147.85 31 ILE B C 1
ATOM 6243 O O . ILE B 1 53 ? -51.492 17.092 122.238 1.00 148.52 31 ILE B O 1
ATOM 6248 N N . LYS B 1 54 ? -51.223 18.555 120.546 1.00 151.38 32 LYS B N 1
ATOM 6249 C CA . LYS B 1 54 ? -52.205 17.910 119.681 1.00 147.15 32 LYS B CA 1
ATOM 6250 C C . LYS B 1 54 ? -51.755 16.490 119.365 1.00 141.12 32 LYS B C 1
ATOM 6251 O O . LYS B 1 54 ? -52.501 15.531 119.571 1.00 143.79 32 LYS B O 1
ATOM 6257 N N . GLU B 1 55 ? -50.526 16.370 118.869 1.00 133.20 33 GLU B N 1
ATOM 6258 C CA . GLU B 1 55 ? -49.941 15.084 118.489 1.00 136.96 33 GLU B CA 1
ATOM 6259 C C . GLU B 1 55 ? -50.153 13.997 119.539 1.00 140.01 33 GLU B C 1
ATOM 6260 O O . GLU B 1 55 ? -50.135 12.806 119.225 1.00 141.91 33 GLU B O 1
ATOM 6266 N N . TYR B 1 56 ? -50.351 14.407 120.786 1.00 140.77 34 TYR B N 1
ATOM 6267 C CA . TYR B 1 56 ? -50.299 13.466 121.895 1.00 140.28 34 TYR B CA 1
ATOM 6268 C C . TYR B 1 56 ? -51.641 12.817 122.268 1.00 145.19 34 TYR B C 1
ATOM 6269 O O . TYR B 1 56 ? -51.655 11.757 122.895 1.00 155.82 34 TYR B O 1
ATOM 6278 N N . VAL B 1 57 ? -52.757 13.428 121.872 1.00 132.62 35 VAL B N 1
ATOM 6279 C CA . VAL B 1 57 ? -54.081 12.953 122.297 1.00 118.34 35 VAL B CA 1
ATOM 6280 C C . VAL B 1 57 ? -54.468 11.563 121.761 1.00 126.20 35 VAL B C 1
ATOM 6281 O O . VAL B 1 57 ? -54.066 11.177 120.657 1.00 116.51 35 VAL B O 1
ATOM 6285 N N . ASP B 1 58 ? -55.252 10.829 122.557 1.00 134.45 36 ASP B N 1
ATOM 6286 C CA . ASP B 1 58 ? -55.684 9.466 122.219 1.00 132.01 36 ASP B CA 1
ATOM 6287 C C . ASP B 1 58 ? -57.166 9.148 122.521 1.00 132.37 36 ASP B C 1
ATOM 6288 O O . ASP B 1 58 ? -58.054 9.590 121.792 1.00 130.73 36 ASP B O 1
ATOM 6293 N N . PHE B 1 59 ? -57.430 8.390 123.586 1.00 138.54 37 PHE B N 1
ATOM 6294 C CA . PHE B 1 59 ? -58.770 7.827 123.816 1.00 144.90 37 PHE B CA 1
ATOM 6295 C C . PHE B 1 59 ? -59.537 8.336 125.051 1.00 152.95 37 PHE B C 1
ATOM 6296 O O . PHE B 1 59 ? -59.043 8.256 126.178 1.00 150.80 37 PHE B O 1
ATOM 6304 N N . THR B 1 60 ? -60.756 8.834 124.828 1.00 156.83 38 THR B N 1
ATOM 6305 C CA . THR B 1 60 ? -61.650 9.257 125.917 1.00 156.23 38 THR B CA 1
ATOM 6306 C C . THR B 1 60 ? -63.137 9.103 125.550 1.00 154.34 38 THR B C 1
ATOM 6307 O O . THR B 1 60 ? -63.462 8.674 124.443 1.00 137.66 38 THR B O 1
ATOM 6311 N N . PRO B 1 61 ? -64.040 9.431 126.496 1.00 170.47 39 PRO B N 1
ATOM 6312 C CA . PRO B 1 61 ? -65.498 9.333 126.325 1.00 176.42 39 PRO B CA 1
ATOM 6313 C C . PRO B 1 61 ? -66.171 10.290 125.328 1.00 180.53 39 PRO B C 1
ATOM 6314 O O . PRO B 1 61 ? -66.774 9.792 124.379 1.00 180.31 39 PRO B O 1
ATOM 6318 N N . TYR B 1 62 ? -66.101 11.607 125.524 1.00 181.54 40 TYR B N 1
ATOM 6319 C CA . TYR B 1 62 ? -66.986 12.489 124.746 1.00 179.68 40 TYR B CA 1
ATOM 6320 C C . TYR B 1 62 ? -66.442 13.736 124.034 1.00 165.06 40 TYR B C 1
ATOM 6321 O O . TYR B 1 62 ? -66.269 13.733 122.816 1.00 157.06 40 TYR B O 1
ATOM 6330 N N . ILE B 1 63 ? -66.215 14.803 124.796 1.00 161.56 41 ILE B N 1
ATOM 6331 C CA . ILE B 1 63 ? -66.345 16.177 124.279 1.00 157.63 41 ILE B CA 1
ATOM 6332 C C . ILE B 1 63 ? -65.330 16.738 123.260 1.00 147.05 41 ILE B C 1
ATOM 6333 O O . ILE B 1 63 ? -64.111 16.571 123.388 1.00 123.34 41 ILE B O 1
ATOM 6338 N N . LEU B 1 64 ? -65.876 17.431 122.260 1.00 149.13 42 LEU B N 1
ATOM 6339 C CA . LEU B 1 64 ? -65.093 18.102 121.226 1.00 134.50 42 LEU B CA 1
ATOM 6340 C C . LEU B 1 64 ? -65.714 19.441 120.836 1.00 130.21 42 LEU B C 1
ATOM 6341 O O . LEU B 1 64 ? -65.250 20.093 119.907 1.00 128.83 42 LEU B O 1
ATOM 6346 N N . LYS B 1 65 ? -66.785 19.834 121.518 1.00 133.60 43 LYS B N 1
ATOM 6347 C CA . LYS B 1 65 ? -67.372 21.146 121.284 1.00 136.50 43 LYS B CA 1
ATOM 6348 C C . LYS B 1 65 ? -66.223 22.152 121.293 1.00 133.90 43 LYS B C 1
ATOM 6349 O O . LYS B 1 65 ? -66.303 23.225 120.695 1.00 126.10 43 LYS B O 1
ATOM 6355 N N . GLN B 1 66 ? -65.152 21.770 121.988 1.00 136.04 44 GLN B N 1
ATOM 6356 C CA . GLN B 1 66 ? -63.914 22.536 122.084 1.00 131.24 44 GLN B CA 1
ATOM 6357 C C . GLN B 1 66 ? -63.243 22.681 120.720 1.00 128.22 44 GLN B C 1
ATOM 6358 O O . GLN B 1 66 ? -62.685 23.730 120.397 1.00 128.71 44 GLN B O 1
ATOM 6364 N N . THR B 1 67 ? -63.308 21.617 119.927 1.00 122.58 45 THR B N 1
ATOM 6365 C CA . THR B 1 67 ? -62.678 21.570 118.609 1.00 107.13 45 THR B CA 1
ATOM 6366 C C . THR B 1 67 ? -63.316 22.523 117.594 1.00 95.69 45 THR B C 1
ATOM 6367 O O . THR B 1 67 ? -62.618 23.103 116.764 1.00 102.08 45 THR B O 1
ATOM 6371 N N . TYR B 1 68 ? -64.636 22.679 117.655 1.00 80.96 46 TYR B N 1
ATOM 6372 C CA . TYR B 1 68 ? -65.328 23.640 116.799 1.00 82.62 46 TYR B CA 1
ATOM 6373 C C . TYR B 1 68 ? -64.786 25.049 117.010 1.00 97.69 46 TYR B C 1
ATOM 6374 O O . TYR B 1 68 ? -64.814 25.878 116.099 1.00 99.43 46 TYR B O 1
ATOM 6383 N N . ARG B 1 69 ? -64.299 25.308 118.220 1.00 110.86 47 ARG B N 1
ATOM 6384 C CA . ARG B 1 69 ? -63.676 26.582 118.577 1.00 109.36 47 ARG B CA 1
ATOM 6385 C C . ARG B 1 69 ? -62.351 26.779 117.829 1.00 95.50 47 ARG B C 1
ATOM 6386 O O . ARG B 1 69 ? -61.971 27.903 117.499 1.00 85.50 47 ARG B O 1
ATOM 6394 N N . LEU B 1 70 ? -61.658 25.676 117.561 1.00 91.64 48 LEU B N 1
ATOM 6395 C CA . LEU B 1 70 ? -60.384 25.705 116.846 1.00 102.09 48 LEU B CA 1
ATOM 6396 C C . LEU B 1 70 ? -60.581 25.791 115.333 1.00 108.80 48 LEU B C 1
ATOM 6397 O O . LEU B 1 70 ? -59.753 26.358 114.615 1.00 103.11 48 LEU B O 1
ATOM 6402 N N . LEU B 1 71 ? -61.680 25.214 114.857 1.00 112.98 49 LEU B N 1
ATOM 6403 C CA . LEU B 1 71 ? -61.998 25.219 113.435 1.00 108.87 49 LEU B CA 1
ATOM 6404 C C . LEU B 1 71 ? -62.567 26.567 113.006 1.00 114.45 49 LEU B C 1
ATOM 6405 O O . LEU B 1 71 ? -62.794 26.802 111.823 1.00 126.99 49 LEU B O 1
ATOM 6410 N N . CYS B 1 72 ? -62.798 27.450 113.973 1.00 108.02 50 CYS B N 1
ATOM 6411 C CA . CYS B 1 72 ? -63.190 28.823 113.668 1.00 108.71 50 CYS B CA 1
ATOM 6412 C C . CYS B 1 72 ? -62.038 29.793 113.916 1.00 96.79 50 CYS B C 1
ATOM 6413 O O . CYS B 1 72 ? -62.227 31.011 113.932 1.00 82.33 50 CYS B O 1
ATOM 6416 N N . GLY B 1 73 ? -60.843 29.241 114.101 1.00 95.40 51 GLY B N 1
ATOM 6417 C CA . GLY B 1 73 ? -59.658 30.045 114.333 1.00 108.37 51 GLY B CA 1
ATOM 6418 C C . GLY B 1 73 ? -59.080 30.613 113.052 1.00 109.90 51 GLY B C 1
ATOM 6419 O O . GLY B 1 73 ? -59.013 29.923 112.034 1.00 112.66 51 GLY B O 1
ATOM 6420 N N . GLN B 1 74 ? -58.662 31.875 113.104 1.00 99.54 52 GLN B N 1
ATOM 6421 C CA . GLN B 1 74 ? -58.079 32.535 111.944 1.00 81.19 52 GLN B CA 1
ATOM 6422 C C . GLN B 1 74 ? -56.697 31.965 111.666 1.00 77.35 52 GLN B C 1
ATOM 6423 O O . GLN B 1 74 ? -56.195 32.023 110.542 1.00 80.26 52 GLN B O 1
ATOM 6429 N N . ALA B 1 75 ? -56.088 31.401 112.700 1.00 73.96 53 ALA B N 1
ATOM 6430 C CA . ALA B 1 75 ? -54.804 30.739 112.543 1.00 88.16 53 ALA B CA 1
ATOM 6431 C C . ALA B 1 75 ? -54.968 29.448 111.748 1.00 84.91 53 ALA B C 1
ATOM 6432 O O . ALA B 1 75 ? -55.703 28.549 112.151 1.00 90.79 53 ALA B O 1
ATOM 6434 N N . SER B 1 76 ? -54.289 29.362 110.611 1.00 76.09 54 SER B N 1
ATOM 6435 C CA . SER B 1 76 ? -54.347 28.163 109.791 1.00 85.34 54 SER B CA 1
ATOM 6436 C C . SER B 1 76 ? -54.073 26.914 110.616 1.00 95.18 54 SER B C 1
ATOM 6437 O O . SER B 1 76 ? -54.788 25.921 110.500 1.00 108.81 54 SER B O 1
ATOM 6440 N N . GLU B 1 77 ? -53.039 26.970 111.450 1.00 94.46 55 GLU B N 1
ATOM 6441 C CA . GLU B 1 77 ? -52.676 25.840 112.297 1.00 95.10 55 GLU B CA 1
ATOM 6442 C C . GLU B 1 77 ? -53.782 25.507 113.300 1.00 85.56 55 GLU B C 1
ATOM 6443 O O . GLU B 1 77 ? -53.974 24.344 113.650 1.00 82.26 55 GLU B O 1
ATOM 6449 N N . ASP B 1 78 ? -54.502 26.527 113.764 1.00 80.32 56 ASP B N 1
ATOM 6450 C CA . ASP B 1 78 ? -55.659 26.312 114.629 1.00 97.04 56 ASP B CA 1
ATOM 6451 C C . ASP B 1 78 ? -56.631 25.358 113.953 1.00 93.26 56 ASP B C 1
ATOM 6452 O O . ASP B 1 78 ? -57.017 24.332 114.514 1.00 79.96 56 ASP B O 1
ATOM 6457 N N . ARG B 1 79 ? -57.022 25.717 112.737 1.00 100.12 57 ARG B N 1
ATOM 6458 C CA . ARG B 1 79 ? -57.901 24.885 111.934 1.00 88.07 57 ARG B CA 1
ATOM 6459 C C . ARG B 1 79 ? -57.280 23.516 111.661 1.00 77.20 57 ARG B C 1
ATOM 6460 O O . ARG B 1 79 ? -57.896 22.491 111.934 1.00 81.24 57 ARG B O 1
ATOM 6468 N N . ARG B 1 80 ? -56.059 23.498 111.137 1.00 72.86 58 ARG B N 1
ATOM 6469 C CA . ARG B 1 80 ? -55.385 22.236 110.846 1.00 81.79 58 ARG B CA 1
ATOM 6470 C C . ARG B 1 80 ? -55.256 21.372 112.096 1.00 91.02 58 ARG B C 1
ATOM 6471 O O . ARG B 1 80 ? -54.969 20.179 112.004 1.00 97.39 58 ARG B O 1
ATOM 6479 N N . ASN B 1 81 ? -55.462 21.977 113.262 1.00 96.84 59 ASN B N 1
ATOM 6480 C CA . ASN B 1 81 ? -55.385 21.246 114.526 1.00 97.90 59 ASN B CA 1
ATOM 6481 C C . ASN B 1 81 ? -56.740 20.697 114.959 1.00 85.39 59 ASN B C 1
ATOM 6482 O O . ASN B 1 81 ? -56.874 19.508 115.233 1.00 79.66 59 ASN B O 1
ATOM 6487 N N . GLY B 1 82 ? -57.742 21.566 115.020 1.00 85.83 60 GLY B N 1
ATOM 6488 C CA . GLY B 1 82 ? -59.093 21.132 115.324 1.00 96.79 60 GLY B CA 1
ATOM 6489 C C . GLY B 1 82 ? -59.544 20.038 114.372 1.00 108.55 60 GLY B C 1
ATOM 6490 O O . GLY B 1 82 ? -60.229 19.094 114.763 1.00 117.06 60 GLY B O 1
ATOM 6491 N N . ALA B 1 83 ? -59.149 20.165 113.112 1.00 103.71 61 ALA B N 1
ATOM 6492 C CA . ALA B 1 83 ? -59.479 19.167 112.108 1.00 95.75 61 ALA B CA 1
ATOM 6493 C C . ALA B 1 83 ? -58.585 17.939 112.253 1.00 86.97 61 ALA B C 1
ATOM 6494 O O . ALA B 1 83 ? -58.922 16.857 111.781 1.00 93.42 61 ALA B O 1
ATOM 6496 N N . ARG B 1 84 ? -57.444 18.112 112.908 1.00 83.33 62 ARG B N 1
ATOM 6497 C CA . ARG B 1 84 ? -56.543 16.999 113.178 1.00 94.41 62 ARG B CA 1
ATOM 6498 C C . ARG B 1 84 ? -57.114 16.203 114.346 1.00 99.19 62 ARG B C 1
ATOM 6499 O O . ARG B 1 84 ? -56.813 15.021 114.524 1.00 90.34 62 ARG B O 1
ATOM 6507 N N . ILE B 1 85 ? -57.953 16.874 115.129 1.00 104.63 63 ILE B N 1
ATOM 6508 C CA . ILE B 1 85 ? -58.611 16.275 116.284 1.00 107.56 63 ILE B CA 1
ATOM 6509 C C . ILE B 1 85 ? -59.841 15.482 115.870 1.00 110.54 63 ILE B C 1
ATOM 6510 O O . ILE B 1 85 ? -59.944 14.283 116.141 1.00 108.82 63 ILE B O 1
ATOM 6515 N N . LEU B 1 86 ? -60.776 16.166 115.219 1.00 105.45 64 LEU B N 1
ATOM 6516 C CA . LEU B 1 86 ? -61.970 15.525 114.690 1.00 95.89 64 LEU B CA 1
ATOM 6517 C C . LEU B 1 86 ? -61.564 14.315 113.865 1.00 92.02 64 LEU B C 1
ATOM 6518 O O . LEU B 1 86 ? -62.303 13.340 113.767 1.00 89.33 64 LEU B O 1
ATOM 6523 N N . ARG B 1 87 ? -60.370 14.391 113.286 1.00 91.33 65 ARG B N 1
ATOM 6524 C CA . ARG B 1 87 ? -59.830 13.327 112.452 1.00 95.20 65 ARG B CA 1
ATOM 6525 C C . ARG B 1 87 ? -59.646 12.042 113.246 1.00 105.79 65 ARG B C 1
ATOM 6526 O O . ARG B 1 87 ? -60.005 10.961 112.780 1.00 108.46 65 ARG B O 1
ATOM 6534 N N . SER B 1 88 ? -59.085 12.158 114.445 1.00 111.02 66 SER B N 1
ATOM 6535 C CA . SER B 1 88 ? -58.713 10.973 115.212 1.00 108.27 66 SER B CA 1
ATOM 6536 C C . SER B 1 88 ? -59.870 10.381 116.021 1.00 102.57 66 SER B C 1
ATOM 6537 O O . SER B 1 88 ? -59.772 9.262 116.528 1.00 92.41 66 SER B O 1
ATOM 6540 N N . LEU B 1 89 ? -60.964 11.126 116.135 1.00 100.81 67 LEU B N 1
ATOM 6541 C CA . LEU B 1 89 ? -62.161 10.601 116.780 1.00 102.14 67 LEU B CA 1
ATOM 6542 C C . LEU B 1 89 ? -62.885 9.639 115.841 1.00 115.30 67 LEU B C 1
ATOM 6543 O O . LEU B 1 89 ? -63.802 8.928 116.253 1.00 111.75 67 LEU B O 1
ATOM 6548 N N . MET B 1 90 ? -62.466 9.621 114.579 1.00 131.33 68 MET B N 1
ATOM 6549 C CA . MET B 1 90 ? -63.147 8.829 113.556 1.00 139.19 68 MET B CA 1
ATOM 6550 C C . MET B 1 90 ? -62.772 7.347 113.584 1.00 153.31 68 MET B C 1
ATOM 6551 O O . MET B 1 90 ? -61.638 6.967 113.288 1.00 155.54 68 MET B O 1
ATOM 6556 N N . PHE B 1 91 ? -63.748 6.524 113.949 1.00 157.88 69 PHE B N 1
ATOM 6557 C CA . PHE B 1 91 ? -63.619 5.075 113.912 1.00 160.37 69 PHE B CA 1
ATOM 6558 C C . PHE B 1 91 ? -64.630 4.519 112.911 1.00 177.03 69 PHE B C 1
ATOM 6559 O O . PHE B 1 91 ? -65.502 5.250 112.441 1.00 182.26 69 PHE B O 1
ATOM 6567 N N . GLN B 1 92 ? -64.515 3.236 112.581 1.00 180.07 70 GLN B N 1
ATOM 6568 C CA . GLN B 1 92 ? -65.455 2.611 111.655 1.00 178.51 70 GLN B CA 1
ATOM 6569 C C . GLN B 1 92 ? -66.876 2.712 112.201 1.00 185.47 70 GLN B C 1
ATOM 6570 O O . GLN B 1 92 ? -67.356 1.805 112.884 1.00 182.45 70 GLN B O 1
ATOM 6576 N N . PHE B 1 93 ? -67.544 3.822 111.896 1.00 191.75 71 PHE B N 1
ATOM 6577 C CA . PHE B 1 93 ? -68.846 4.126 112.483 1.00 194.80 71 PHE B CA 1
ATOM 6578 C C . PHE B 1 93 ? -69.904 4.512 111.452 1.00 178.30 71 PHE B C 1
ATOM 6579 O O . PHE B 1 93 ? -69.660 4.471 110.245 1.00 169.17 71 PHE B O 1
ATOM 6587 N N . LYS B 1 94 ? -71.078 4.893 111.947 1.00 169.02 72 LYS B N 1
ATOM 6588 C CA . LYS B 1 94 ? -72.224 5.174 111.090 1.00 153.72 72 LYS B CA 1
ATOM 6589 C C . LYS B 1 94 ? -72.220 6.592 110.523 1.00 142.69 72 LYS B C 1
ATOM 6590 O O . LYS B 1 94 ? -72.097 7.576 111.256 1.00 124.32 72 LYS B O 1
ATOM 6596 N N . LEU B 1 95 ? -72.361 6.674 109.204 1.00 147.10 73 LEU B N 1
ATOM 6597 C CA . LEU B 1 95 ? -72.419 7.943 108.491 1.00 135.22 73 LEU B CA 1
ATOM 6598 C C . LEU B 1 95 ? -73.324 7.827 107.259 1.00 130.31 73 LEU B C 1
ATOM 6599 O O . LEU B 1 95 ? -73.054 7.040 106.346 1.00 119.33 73 LEU B O 1
ATOM 6604 N N . VAL B 1 96 ? -74.406 8.605 107.250 1.00 130.51 74 VAL B N 1
ATOM 6605 C CA . VAL B 1 96 ? -75.364 8.594 106.144 1.00 138.12 74 VAL B CA 1
ATOM 6606 C C . VAL B 1 96 ? -74.821 9.332 104.924 1.00 144.66 74 VAL B C 1
ATOM 6607 O O . VAL B 1 96 ? -74.325 10.453 105.034 1.00 158.99 74 VAL B O 1
ATOM 6611 N N . THR B 1 97 ? -74.915 8.700 103.759 1.00 127.43 75 THR B N 1
ATOM 6612 C CA . THR B 1 97 ? -74.420 9.312 102.534 1.00 114.60 75 THR B CA 1
ATOM 6613 C C . THR B 1 97 ? -75.537 9.542 101.524 1.00 116.55 75 THR B C 1
ATOM 6614 O O . THR B 1 97 ? -75.545 8.955 100.442 1.00 111.51 75 THR B O 1
ATOM 6618 N N . ASP B 1 98 ? -76.488 10.392 101.887 1.00 123.88 76 ASP B N 1
ATOM 6619 C CA . ASP B 1 98 ? -77.482 10.848 100.929 1.00 137.31 76 ASP B CA 1
ATOM 6620 C C . ASP B 1 98 ? -76.852 11.980 100.132 1.00 141.83 76 ASP B C 1
ATOM 6621 O O . ASP B 1 98 ? -76.491 13.011 100.695 1.00 154.47 76 ASP B O 1
ATOM 6626 N N . PHE B 1 99 ? -76.704 11.786 98.826 1.00 124.71 77 PHE B N 1
ATOM 6627 C CA . PHE B 1 99 ? -75.990 12.755 97.998 1.00 102.06 77 PHE B CA 1
ATOM 6628 C C . PHE B 1 99 ? -76.844 13.369 96.898 1.00 110.78 77 PHE B C 1
ATOM 6629 O O . PHE B 1 99 ? -76.851 12.890 95.764 1.00 116.50 77 PHE B O 1
ATOM 6637 N N . LYS B 1 100 ? -77.553 14.439 97.235 1.00 108.83 78 LYS B N 1
ATOM 6638 C CA . LYS B 1 100 ? -78.420 15.097 96.271 1.00 113.66 78 LYS B CA 1
ATOM 6639 C C . LYS B 1 100 ? -77.610 15.911 95.271 1.00 114.38 78 LYS B C 1
ATOM 6640 O O . LYS B 1 100 ? -77.460 17.126 95.425 1.00 117.15 78 LYS B O 1
ATOM 6646 N N . ILE B 1 101 ? -77.080 15.238 94.251 1.00 106.60 79 ILE B N 1
ATOM 6647 C CA . ILE B 1 101 ? -76.413 15.932 93.153 1.00 89.72 79 ILE B CA 1
ATOM 6648 C C . ILE B 1 101 ? -77.364 16.975 92.600 1.00 89.60 79 ILE B C 1
ATOM 6649 O O . ILE B 1 101 ? -78.579 16.842 92.716 1.00 103.53 79 ILE B O 1
ATOM 6654 N N . GLU B 1 102 ? -76.811 18.019 92.007 1.00 87.23 80 GLU B N 1
ATOM 6655 C CA . GLU B 1 102 ? -77.620 19.125 91.545 1.00 96.91 80 GLU B CA 1
ATOM 6656 C C . GLU B 1 102 ? -76.691 20.197 91.019 1.00 99.49 80 GLU B C 1
ATOM 6657 O O . GLU B 1 102 ? -75.485 20.165 91.260 1.00 100.14 80 GLU B O 1
ATOM 6663 N N . TYR B 1 103 ? -77.255 21.146 90.291 1.00 92.16 81 TYR B N 1
ATOM 6664 C CA . TYR B 1 103 ? -76.479 22.251 89.778 1.00 79.96 81 TYR B CA 1
ATOM 6665 C C . TYR B 1 103 ? -77.324 23.508 89.851 1.00 96.93 81 TYR B C 1
ATOM 6666 O O . TYR B 1 103 ? -77.595 24.152 88.839 1.00 101.93 81 TYR B O 1
ATOM 6675 N N . LYS B 1 104 ? -77.752 23.842 91.063 1.00 106.55 82 LYS B N 1
ATOM 6676 C CA . LYS B 1 104 ? -78.516 25.056 91.293 1.00 118.38 82 LYS B CA 1
ATOM 6677 C C . LYS B 1 104 ? -77.600 26.268 91.216 1.00 122.42 82 LYS B C 1
ATOM 6678 O O . LYS B 1 104 ? -76.522 26.284 91.812 1.00 134.55 82 LYS B O 1
ATOM 6684 N N . GLU B 1 105 ? -78.021 27.282 90.473 1.00 113.92 83 GLU B N 1
ATOM 6685 C CA . GLU B 1 105 ? -77.285 28.534 90.454 1.00 115.14 83 GLU B CA 1
ATOM 6686 C C . GLU B 1 105 ? -77.638 29.340 91.700 1.00 108.94 83 GLU B C 1
ATOM 6687 O O . GLU B 1 105 ? -78.799 29.399 92.102 1.00 119.08 83 GLU B O 1
ATOM 6693 N N . SER B 1 106 ? -76.631 29.940 92.323 1.00 96.48 84 SER B N 1
ATOM 6694 C CA . SER B 1 106 ? -76.837 30.696 93.552 1.00 91.57 84 SER B CA 1
ATOM 6695 C C . SER B 1 106 ? -76.723 32.200 93.319 1.00 92.85 84 SER B C 1
ATOM 6696 O O . SER B 1 106 ? -76.209 32.641 92.294 1.00 98.96 84 SER B O 1
ATOM 6699 N N . SER B 1 107 ? -77.207 32.984 94.275 1.00 98.77 85 SER B N 1
ATOM 6700 C CA . SER B 1 107 ? -77.163 34.438 94.163 1.00 107.79 85 SER B CA 1
ATOM 6701 C C . SER B 1 107 ? -76.201 35.054 95.171 1.00 104.52 85 SER B C 1
ATOM 6702 O O . SER B 1 107 ? -75.854 36.231 95.078 1.00 100.80 85 SER B O 1
ATOM 6705 N N . SER B 1 108 ? -75.772 34.252 96.137 1.00 103.01 86 SER B N 1
ATOM 6706 C CA . SER B 1 108 ? -74.840 34.728 97.145 1.00 108.11 86 SER B CA 1
ATOM 6707 C C . SER B 1 108 ? -73.471 35.024 96.532 1.00 106.18 86 SER B C 1
ATOM 6708 O O . SER B 1 108 ? -73.205 34.676 95.379 1.00 95.10 86 SER B O 1
ATOM 6711 N N . ILE B 1 109 ? -72.619 35.680 97.314 1.00 102.93 87 ILE B N 1
ATOM 6712 C CA . ILE B 1 109 ? -71.277 36.060 96.887 1.00 83.32 87 ILE B CA 1
ATOM 6713 C C . ILE B 1 109 ? -70.323 35.967 98.075 1.00 77.06 87 ILE B C 1
ATOM 6714 O O . ILE B 1 109 ? -70.367 36.787 98.991 1.00 86.77 87 ILE B O 1
ATOM 6719 N N . TYR B 1 110 ? -69.469 34.952 98.064 1.00 62.34 88 TYR B N 1
ATOM 6720 C CA . TYR B 1 110 ? -68.634 34.662 99.223 1.00 73.09 88 TYR B CA 1
ATOM 6721 C C . TYR B 1 110 ? -67.269 35.350 99.166 1.00 82.77 88 TYR B C 1
ATOM 6722 O O . TYR B 1 110 ? -66.463 35.085 98.275 1.00 81.37 88 TYR B O 1
ATOM 6731 N N . LEU B 1 111 ? -67.027 36.236 100.131 1.00 85.39 89 LEU B N 1
ATOM 6732 C CA . LEU B 1 111 ? -65.779 36.992 100.214 1.00 74.42 89 LEU B CA 1
ATOM 6733 C C . LEU B 1 111 ? -65.047 36.659 101.513 1.00 78.49 89 LEU B C 1
ATOM 6734 O O . LEU B 1 111 ? -65.229 35.578 102.065 1.00 85.37 89 LEU B O 1
ATOM 6739 N N . SER B 1 112 ? -64.219 37.573 102.007 1.00 81.97 90 SER B N 1
ATOM 6740 C CA . SER B 1 112 ? -63.473 37.297 103.237 1.00 86.50 90 SER B CA 1
ATOM 6741 C C . SER B 1 112 ? -64.323 37.584 104.465 1.00 77.26 90 SER B C 1
ATOM 6742 O O . SER B 1 112 ? -64.099 37.012 105.530 1.00 70.16 90 SER B O 1
ATOM 6745 N N . SER B 1 113 ? -65.295 38.478 104.304 1.00 69.86 91 SER B N 1
ATOM 6746 C CA . SER B 1 113 ? -66.196 38.850 105.387 1.00 75.91 91 SER B CA 1
ATOM 6747 C C . SER B 1 113 ? -67.313 39.738 104.858 1.00 80.93 91 SER B C 1
ATOM 6748 O O . SER B 1 113 ? -67.505 39.854 103.650 1.00 90.29 91 SER B O 1
ATOM 6751 N N . THR B 1 114 ? -68.039 40.372 105.770 1.00 85.75 92 THR B N 1
ATOM 6752 C CA . THR B 1 114 ? -69.166 41.216 105.395 1.00 100.30 92 THR B CA 1
ATOM 6753 C C . THR B 1 114 ? -68.704 42.608 104.969 1.00 99.81 92 THR B C 1
ATOM 6754 O O . THR B 1 114 ? -69.325 43.250 104.117 1.00 93.82 92 THR B O 1
ATOM 6758 N N . GLY B 1 115 ? -67.609 43.067 105.568 1.00 98.95 93 GLY B N 1
ATOM 6759 C CA . GLY B 1 115 ? -67.083 44.389 105.288 1.00 100.63 93 GLY B CA 1
ATOM 6760 C C . GLY B 1 115 ? -67.706 45.459 106.164 1.00 110.33 93 GLY B C 1
ATOM 6761 O O . GLY B 1 115 ? -67.691 46.641 105.819 1.00 114.68 93 GLY B O 1
ATOM 6762 N N . GLU B 1 116 ? -68.258 45.042 107.299 1.00 112.82 94 GLU B N 1
ATOM 6763 C CA . GLU B 1 116 ? -68.884 45.975 108.229 1.00 112.18 94 GLU B CA 1
ATOM 6764 C C . GLU B 1 116 ? -67.826 46.827 108.908 1.00 96.36 94 GLU B C 1
ATOM 6765 O O . GLU B 1 116 ? -67.997 48.034 109.076 1.00 84.63 94 GLU B O 1
ATOM 6771 N N . GLN B 1 117 ? -66.727 46.185 109.286 1.00 100.05 95 GLN B N 1
ATOM 6772 C CA . GLN B 1 117 ? -65.622 46.862 109.953 1.00 109.32 95 GLN B CA 1
ATOM 6773 C C . GLN B 1 117 ? -65.008 47.963 109.084 1.00 111.33 95 GLN B C 1
ATOM 6774 O O . GLN B 1 117 ? -64.102 48.673 109.520 1.00 113.44 95 GLN B O 1
ATOM 6780 N N . PHE B 1 118 ? -65.503 48.103 107.857 1.00 102.14 96 PHE B N 1
ATOM 6781 C CA . PHE B 1 118 ? -65.025 49.149 106.959 1.00 97.01 96 PHE B CA 1
ATOM 6782 C C . PHE B 1 118 ? -65.891 50.401 107.067 1.00 106.78 96 PHE B C 1
ATOM 6783 O O . PHE B 1 118 ? -65.516 51.468 106.579 1.00 103.45 96 PHE B O 1
ATOM 6791 N N . ASN B 1 119 ? -67.048 50.263 107.708 1.00 120.90 97 ASN B N 1
ATOM 6792 C CA . ASN B 1 119 ? -67.969 51.385 107.884 1.00 130.46 97 ASN B CA 1
ATOM 6793 C C . ASN B 1 119 ? -67.620 52.257 109.090 1.00 128.26 97 ASN B C 1
ATOM 6794 O O . ASN B 1 119 ? -68.398 52.364 110.038 1.00 128.20 97 ASN B O 1
ATOM 6799 N N . VAL B 1 120 ? -66.446 52.878 109.039 1.00 118.57 98 VAL B N 1
ATOM 6800 C CA . VAL B 1 120 ? -65.977 53.753 110.106 1.00 108.57 98 VAL B CA 1
ATOM 6801 C C . VAL B 1 120 ? -65.694 55.148 109.546 1.00 118.04 98 VAL B C 1
ATOM 6802 O O . VAL B 1 120 ? -65.840 55.381 108.344 1.00 106.82 98 VAL B O 1
ATOM 6806 N N . GLN B 1 121 ? -65.304 56.072 110.421 1.00 134.59 99 GLN B N 1
ATOM 6807 C CA . GLN B 1 121 ? -64.974 57.439 110.020 1.00 133.36 99 GLN B CA 1
ATOM 6808 C C . GLN B 1 121 ? -63.462 57.682 109.971 1.00 117.04 99 GLN B C 1
ATOM 6809 O O . GLN B 1 121 ? -62.727 57.328 110.897 1.00 100.61 99 GLN B O 1
ATOM 6815 N N . ALA B 1 122 ? -63.013 58.297 108.881 1.00 109.74 100 ALA B N 1
ATOM 6816 C CA . ALA B 1 122 ? -61.593 58.505 108.632 1.00 109.55 100 ALA B CA 1
ATOM 6817 C C . ALA B 1 122 ? -61.101 59.818 109.219 1.00 107.57 100 ALA B C 1
ATOM 6818 O O . ALA B 1 122 ? -61.796 60.828 109.155 1.00 113.03 100 ALA B O 1
ATOM 6820 N N . PRO B 1 123 ? -59.884 59.808 109.781 1.00 104.39 101 PRO B N 1
ATOM 6821 C CA . PRO B 1 123 ? -59.272 61.010 110.352 1.00 106.91 101 PRO B CA 1
ATOM 6822 C C . PRO B 1 123 ? -59.161 62.141 109.335 1.00 110.04 101 PRO B C 1
ATOM 6823 O O . PRO B 1 123 ? -59.559 61.992 108.179 1.00 103.65 101 PRO B O 1
ATOM 6827 N N . SER B 1 124 ? -58.623 63.271 109.778 1.00 115.65 102 SER B N 1
ATOM 6828 C CA . SER B 1 124 ? -58.396 64.406 108.900 1.00 113.57 102 SER B CA 1
ATOM 6829 C C . SER B 1 124 ? -57.418 64.018 107.805 1.00 109.18 102 SER B C 1
ATOM 6830 O O . SER B 1 124 ? -56.482 63.256 108.045 1.00 104.54 102 SER B O 1
ATOM 6833 N N . ILE B 1 125 ? -57.644 64.539 106.604 1.00 105.75 103 ILE B N 1
ATOM 6834 C CA . ILE B 1 125 ? -56.765 64.272 105.473 1.00 96.96 103 ILE B CA 1
ATOM 6835 C C . ILE B 1 125 ? -55.297 64.350 105.882 1.00 100.62 103 ILE B C 1
ATOM 6836 O O . ILE B 1 125 ? -54.521 63.433 105.611 1.00 104.11 103 ILE B O 1
ATOM 6841 N N . GLN B 1 126 ? -54.919 65.435 106.549 1.00 94.71 104 GLN B N 1
ATOM 6842 C CA . GLN B 1 126 ? -53.533 65.604 106.969 1.00 103.94 104 GLN B CA 1
ATOM 6843 C C . GLN B 1 126 ? -53.066 64.478 107.891 1.00 96.16 104 GLN B C 1
ATOM 6844 O O . GLN B 1 126 ? -51.878 64.159 107.940 1.00 91.95 104 GLN B O 1
ATOM 6850 N N . GLU B 1 127 ? -53.997 63.880 108.625 1.00 93.13 105 GLU B N 1
ATOM 6851 C CA . GLU B 1 127 ? -53.646 62.784 109.522 1.00 100.73 105 GLU B CA 1
ATOM 6852 C C . GLU B 1 127 ? -53.498 61.479 108.758 1.00 85.91 105 GLU B C 1
ATOM 6853 O O . GLU B 1 127 ? -52.835 60.544 109.214 1.00 76.03 105 GLU B O 1
ATOM 6859 N N . GLN B 1 128 ? -54.117 61.425 107.588 1.00 80.02 106 GLN B N 1
ATOM 6860 C CA . GLN B 1 128 ? -53.939 60.291 106.702 1.00 82.50 106 GLN B CA 1
ATOM 6861 C C . GLN B 1 128 ? -52.663 60.498 105.897 1.00 75.22 106 GLN B C 1
ATOM 6862 O O . GLN B 1 128 ? -51.845 59.581 105.764 1.00 61.97 106 GLN B O 1
ATOM 6868 N N . LYS B 1 129 ? -52.491 61.710 105.377 1.00 63.13 107 LYS B N 1
ATOM 6869 C CA . LYS B 1 129 ? -51.249 62.073 104.714 1.00 59.98 107 LYS B CA 1
ATOM 6870 C C . LYS B 1 129 ? -50.064 61.704 105.597 1.00 65.15 107 LYS B C 1
ATOM 6871 O O . LYS B 1 129 ? -49.080 61.141 105.122 1.00 71.15 107 LYS B O 1
ATOM 6877 N N . ARG B 1 130 ? -50.165 62.016 106.885 1.00 72.76 108 ARG B N 1
ATOM 6878 C CA . ARG B 1 130 ? -49.068 61.759 107.812 1.00 77.72 108 ARG B CA 1
ATOM 6879 C C . ARG B 1 130 ? -48.790 60.270 107.914 1.00 65.98 108 ARG B C 1
ATOM 6880 O O . ARG B 1 130 ? -47.635 59.849 107.959 1.00 61.98 108 ARG B O 1
ATOM 6888 N N . MET B 1 131 ? -49.856 59.480 107.952 1.00 71.60 109 MET B N 1
ATOM 6889 C CA . MET B 1 131 ? -49.737 58.028 108.010 1.00 79.79 109 MET B CA 1
ATOM 6890 C C . MET B 1 131 ? -49.091 57.481 106.733 1.00 70.33 109 MET B C 1
ATOM 6891 O O . MET B 1 131 ? -48.157 56.678 106.791 1.00 60.71 109 MET B O 1
ATOM 6896 N N . VAL B 1 132 ? -49.588 57.920 105.583 1.00 53.98 110 VAL B N 1
ATOM 6897 C CA . VAL B 1 132 ? -48.982 57.550 104.313 1.00 54.00 110 VAL B CA 1
ATOM 6898 C C . VAL B 1 132 ? -47.479 57.779 104.386 1.00 61.25 110 VAL B C 1
ATOM 6899 O O . VAL B 1 132 ? -46.687 56.903 104.038 1.00 62.63 110 VAL B O 1
ATOM 6903 N N . ARG B 1 133 ? -47.092 58.960 104.856 1.00 64.67 111 ARG B N 1
ATOM 6904 C CA . ARG B 1 133 ? -45.686 59.336 104.928 1.00 62.86 111 ARG B CA 1
ATOM 6905 C C . ARG B 1 133 ? -44.895 58.419 105.853 1.00 55.45 111 ARG B C 1
ATOM 6906 O O . ARG B 1 133 ? -43.737 58.102 105.584 1.00 42.94 111 ARG B O 1
ATOM 6914 N N . LYS B 1 134 ? -45.508 57.989 106.947 1.00 57.50 112 LYS B N 1
ATOM 6915 C CA . LYS B 1 134 ? -44.785 57.137 107.878 1.00 59.72 112 LYS B CA 1
ATOM 6916 C C . LYS B 1 134 ? -44.526 55.781 107.239 1.00 58.13 112 LYS B C 1
ATOM 6917 O O . LYS B 1 134 ? -43.423 55.249 107.328 1.00 51.90 112 LYS B O 1
ATOM 6923 N N . ILE B 1 135 ? -45.544 55.236 106.578 1.00 57.09 113 ILE B N 1
ATOM 6924 C CA . ILE B 1 135 ? -45.461 53.886 106.030 1.00 58.51 113 ILE B CA 1
ATOM 6925 C C . ILE B 1 135 ? -44.517 53.820 104.835 1.00 64.00 113 ILE B C 1
ATOM 6926 O O . ILE B 1 135 ? -43.880 52.795 104.598 1.00 60.35 113 ILE B O 1
ATOM 6931 N N . ALA B 1 136 ? -44.428 54.927 104.100 1.00 67.11 114 ALA B N 1
ATOM 6932 C CA . ALA B 1 136 ? -43.592 55.019 102.905 1.00 59.26 114 ALA B CA 1
ATOM 6933 C C . ALA B 1 136 ? -42.229 55.642 103.198 1.00 57.44 114 ALA B C 1
ATOM 6934 O O . ALA B 1 136 ? -41.501 56.025 102.279 1.00 60.82 114 ALA B O 1
ATOM 6936 N N . LYS B 1 137 ? -41.899 55.761 104.479 1.00 43.98 115 LYS B N 1
ATOM 6937 C CA . LYS B 1 137 ? -40.617 56.316 104.890 1.00 51.54 115 LYS B CA 1
ATOM 6938 C C . LYS B 1 137 ? -40.292 57.622 104.169 1.00 57.81 115 LYS B C 1
ATOM 6939 O O . LYS B 1 137 ? -39.184 57.795 103.664 1.00 65.86 115 LYS B O 1
ATOM 6945 N N . LEU B 1 138 ? -41.260 58.535 104.126 1.00 62.50 116 LEU B N 1
ATOM 6946 C CA . LEU B 1 138 ? -41.086 59.825 103.453 1.00 63.81 116 LEU B CA 1
ATOM 6947 C C . LEU B 1 138 ? -40.795 60.982 104.411 1.00 64.33 116 LEU B C 1
ATOM 6948 O O . LEU B 1 138 ? -41.110 62.133 104.114 1.00 60.52 116 LEU B O 1
ATOM 6953 N N . GLU B 1 139 ? -40.184 60.676 105.551 1.00 56.49 117 GLU B N 1
ATOM 6954 C CA . GLU B 1 139 ? -39.896 61.688 106.559 1.00 54.09 117 GLU B CA 1
ATOM 6955 C C . GLU B 1 139 ? -38.881 62.712 106.067 1.00 62.80 117 GLU B C 1
ATOM 6956 O O . GLU B 1 139 ? -37.910 62.361 105.404 1.00 69.98 117 GLU B O 1
ATOM 6962 N N . HIS B 1 140 ? -39.137 63.979 106.383 1.00 68.46 118 HIS B N 1
ATOM 6963 C CA . HIS B 1 140 ? -38.197 65.080 106.153 1.00 61.17 118 HIS B CA 1
ATOM 6964 C C . HIS B 1 140 ? -38.257 65.712 104.764 1.00 57.51 118 HIS B C 1
ATOM 6965 O O . HIS B 1 140 ? -37.561 66.692 104.501 1.00 68.49 118 HIS B O 1
ATOM 6972 N N . VAL B 1 141 ? -39.080 65.162 103.881 1.00 52.47 119 VAL B N 1
ATOM 6973 C CA . VAL B 1 141 ? -39.054 65.574 102.482 1.00 49.65 119 VAL B CA 1
ATOM 6974 C C . VAL B 1 141 ? -40.418 66.021 101.975 1.00 58.32 119 VAL B C 1
ATOM 6975 O O . VAL B 1 141 ? -41.450 65.679 102.552 1.00 49.53 119 VAL B O 1
ATOM 6979 N N . GLU B 1 142 ? -40.415 66.794 100.893 1.00 80.07 120 GLU B N 1
ATOM 6980 C CA . GLU B 1 142 ? -41.656 67.238 100.269 1.00 89.86 120 GLU B CA 1
ATOM 6981 C C . GLU B 1 142 ? -42.286 66.107 99.468 1.00 83.16 120 GLU B C 1
ATOM 6982 O O . GLU B 1 142 ? -41.674 65.566 98.549 1.00 87.85 120 GLU B O 1
ATOM 6988 N N . ALA B 1 143 ? -43.512 65.752 99.829 1.00 71.73 121 ALA B N 1
ATOM 6989 C CA . ALA B 1 143 ? -44.255 64.732 99.112 1.00 67.25 121 ALA B CA 1
ATOM 6990 C C . ALA B 1 143 ? -45.526 65.343 98.536 1.00 86.96 121 ALA B C 1
ATOM 6991 O O . ALA B 1 143 ? -46.577 65.334 99.179 1.00 99.56 121 ALA B O 1
ATOM 6993 N N . ASN B 1 144 ? -45.431 65.870 97.320 1.00 97.35 122 ASN B N 1
ATOM 6994 C CA . ASN B 1 144 ? -46.548 66.592 96.718 1.00 114.37 122 ASN B CA 1
ATOM 6995 C C . ASN B 1 144 ? -47.362 65.771 95.724 1.00 103.84 122 ASN B C 1
ATOM 6996 O O . ASN B 1 144 ? -48.072 66.333 94.894 1.00 97.86 122 ASN B O 1
ATOM 7001 N N . PHE B 1 145 ? -47.268 64.447 95.807 1.00 100.19 123 PHE B N 1
ATOM 7002 C CA . PHE B 1 145 ? -47.894 63.591 94.800 1.00 100.19 123 PHE B CA 1
ATOM 7003 C C . PHE B 1 145 ? -49.260 63.042 95.203 1.00 102.33 123 PHE B C 1
ATOM 7004 O O . PHE B 1 145 ? -49.869 62.272 94.458 1.00 103.08 123 PHE B O 1
ATOM 7012 N N . LEU B 1 146 ? -49.746 63.444 96.372 1.00 102.27 124 LEU B N 1
ATOM 7013 C CA . LEU B 1 146 ? -51.037 62.959 96.841 1.00 103.90 124 LEU B CA 1
ATOM 7014 C C . LEU B 1 146 ? -52.038 64.085 97.082 1.00 102.69 124 LEU B C 1
ATOM 7015 O O . LEU B 1 146 ? -52.068 64.689 98.153 1.00 107.86 124 LEU B O 1
ATOM 7020 N N . SER B 1 147 ? -52.855 64.359 96.071 1.00 102.87 125 SER B N 1
ATOM 7021 C CA . SER B 1 147 ? -53.920 65.346 96.185 1.00 110.79 125 SER B CA 1
ATOM 7022 C C . SER B 1 147 ? -55.018 64.812 97.100 1.00 114.35 125 SER B C 1
ATOM 7023 O O . SER B 1 147 ? -55.063 63.617 97.393 1.00 114.22 125 SER B O 1
ATOM 7026 N N . ASP B 1 148 ? -55.900 65.693 97.556 1.00 118.32 126 ASP B N 1
ATOM 7027 C CA . ASP B 1 148 ? -56.952 65.287 98.480 1.00 124.52 126 ASP B CA 1
ATOM 7028 C C . ASP B 1 148 ? -57.987 64.373 97.823 1.00 116.96 126 ASP B C 1
ATOM 7029 O O . ASP B 1 148 ? -58.571 63.518 98.487 1.00 111.59 126 ASP B O 1
ATOM 7034 N N . ILE B 1 149 ? -58.202 64.551 96.521 1.00 118.51 127 ILE B N 1
ATOM 7035 C CA . ILE B 1 149 ? -59.178 63.749 95.783 1.00 123.69 127 ILE B CA 1
ATOM 7036 C C . ILE B 1 149 ? -58.954 62.265 96.033 1.00 126.36 127 ILE B C 1
ATOM 7037 O O . ILE B 1 149 ? -59.888 61.462 95.987 1.00 129.67 127 ILE B O 1
ATOM 7042 N N . ASP B 1 150 ? -57.701 61.912 96.298 1.00 123.74 128 ASP B N 1
ATOM 7043 C CA . ASP B 1 150 ? -57.315 60.526 96.513 1.00 119.35 128 ASP B CA 1
ATOM 7044 C C . ASP B 1 150 ? -57.826 60.004 97.860 1.00 110.43 128 ASP B C 1
ATOM 7045 O O . ASP B 1 150 ? -57.783 58.801 98.127 1.00 103.75 128 ASP B O 1
ATOM 7050 N N . PHE B 1 151 ? -58.326 60.908 98.698 1.00 103.94 129 PHE B N 1
ATOM 7051 C CA . PHE B 1 151 ? -58.758 60.540 100.044 1.00 101.16 129 PHE B CA 1
ATOM 7052 C C . PHE B 1 151 ? -60.274 60.513 100.258 1.00 106.57 129 PHE B C 1
ATOM 7053 O O . PHE B 1 151 ? -60.759 59.825 101.157 1.00 104.58 129 PHE B O 1
ATOM 7061 N N . LYS B 1 152 ? -61.020 61.261 99.448 1.00 110.70 130 LYS B N 1
ATOM 7062 C CA . LYS B 1 152 ? -62.465 61.359 99.644 1.00 118.69 130 LYS B CA 1
ATOM 7063 C C . LYS B 1 152 ? -63.097 59.973 99.714 1.00 118.33 130 LYS B C 1
ATOM 7064 O O . LYS B 1 152 ? -62.538 59.004 99.199 1.00 120.09 130 LYS B O 1
ATOM 7070 N N . ALA B 1 153 ? -64.258 59.883 100.357 1.00 109.74 131 ALA B N 1
ATOM 7071 C CA . ALA B 1 153 ? -64.923 58.597 100.545 1.00 110.15 131 ALA B CA 1
ATOM 7072 C C . ALA B 1 153 ? -66.146 58.420 99.638 1.00 123.87 131 ALA B C 1
ATOM 7073 O O . ALA B 1 153 ? -66.450 59.279 98.808 1.00 123.23 131 ALA B O 1
ATOM 7075 N N . GLY B 1 154 ? -66.834 57.293 99.798 1.00 130.52 132 GLY B N 1
ATOM 7076 C CA . GLY B 1 154 ? -68.013 56.988 99.007 1.00 128.05 132 GLY B CA 1
ATOM 7077 C C . GLY B 1 154 ? -68.775 55.792 99.548 1.00 119.48 132 GLY B C 1
ATOM 7078 O O . GLY B 1 154 ? -68.320 54.651 99.443 1.00 107.80 132 GLY B O 1
ATOM 7079 N N . PRO B 1 168 ? -74.828 28.907 121.390 1.00 152.01 146 PRO B N 1
ATOM 7080 C CA . PRO B 1 168 ? -75.365 27.557 121.300 1.00 156.81 146 PRO B CA 1
ATOM 7081 C C . PRO B 1 168 ? -74.302 26.670 120.708 1.00 164.43 146 PRO B C 1
ATOM 7082 O O . PRO B 1 168 ? -74.111 26.726 119.501 1.00 169.63 146 PRO B O 1
ATOM 7086 N N . ILE B 1 169 ? -73.617 25.876 121.516 1.00 160.06 147 ILE B N 1
ATOM 7087 C CA . ILE B 1 169 ? -72.548 25.042 120.972 1.00 154.77 147 ILE B CA 1
ATOM 7088 C C . ILE B 1 169 ? -72.360 23.703 121.694 1.00 152.31 147 ILE B C 1
ATOM 7089 O O . ILE B 1 169 ? -71.579 22.860 121.251 1.00 138.64 147 ILE B O 1
ATOM 7094 N N . GLU B 1 170 ? -73.078 23.506 122.796 1.00 163.00 148 GLU B N 1
ATOM 7095 C CA . GLU B 1 170 ? -72.874 22.327 123.640 1.00 166.65 148 GLU B CA 1
ATOM 7096 C C . GLU B 1 170 ? -73.918 21.225 123.451 1.00 163.06 148 GLU B C 1
ATOM 7097 O O . GLU B 1 170 ? -74.687 20.932 124.367 1.00 159.31 148 GLU B O 1
ATOM 7103 N N . ASN B 1 171 ? -73.938 20.613 122.270 1.00 161.50 149 ASN B N 1
ATOM 7104 C CA . ASN B 1 171 ? -74.778 19.439 122.027 1.00 158.87 149 ASN B CA 1
ATOM 7105 C C . ASN B 1 171 ? -73.964 18.285 121.450 1.00 156.57 149 ASN B C 1
ATOM 7106 O O . ASN B 1 171 ? -72.969 18.502 120.763 1.00 160.06 149 ASN B O 1
ATOM 7111 N N . VAL B 1 172 ? -74.394 17.058 121.723 1.00 152.30 150 VAL B N 1
ATOM 7112 C CA . VAL B 1 172 ? -73.645 15.874 121.311 1.00 148.89 150 VAL B CA 1
ATOM 7113 C C . VAL B 1 172 ? -73.425 15.802 119.799 1.00 136.00 150 VAL B C 1
ATOM 7114 O O . VAL B 1 172 ? -72.394 15.312 119.333 1.00 109.42 150 VAL B O 1
ATOM 7118 N N . LEU B 1 173 ? -74.397 16.289 119.036 1.00 140.11 151 LEU B N 1
ATOM 7119 C CA . LEU B 1 173 ? -74.320 16.210 117.584 1.00 136.03 151 LEU B CA 1
ATOM 7120 C C . LEU B 1 173 ? -74.483 17.572 116.928 1.00 143.51 151 LEU B C 1
ATOM 7121 O O . LEU B 1 173 ? -73.954 17.807 115.845 1.00 150.93 151 LEU B O 1
ATOM 7126 N N . ASP B 1 174 ? -75.212 18.465 117.590 1.00 149.10 152 ASP B N 1
ATOM 7127 C CA . ASP B 1 174 ? -75.598 19.748 117.001 1.00 161.01 152 ASP B CA 1
ATOM 7128 C C . ASP B 1 174 ? -74.461 20.516 116.321 1.00 160.20 152 ASP B C 1
ATOM 7129 O O . ASP B 1 174 ? -74.713 21.431 115.537 1.00 165.56 152 ASP B O 1
ATOM 7134 N N . PHE B 1 175 ? -73.218 20.149 116.615 1.00 149.87 153 PHE B N 1
ATOM 7135 C CA . PHE B 1 175 ? -72.075 20.855 116.043 1.00 142.57 153 PHE B CA 1
ATOM 7136 C C . PHE B 1 175 ? -71.885 20.561 114.546 1.00 138.23 153 PHE B C 1
ATOM 7137 O O . PHE B 1 175 ? -71.163 21.278 113.853 1.00 149.07 153 PHE B O 1
ATOM 7145 N N . PHE B 1 176 ? -72.545 19.518 114.051 1.00 118.30 154 PHE B N 1
ATOM 7146 C CA . PHE B 1 176 ? -72.593 19.265 112.615 1.00 101.10 154 PHE B CA 1
ATOM 7147 C C . PHE B 1 176 ? -73.666 20.141 111.981 1.00 107.15 154 PHE B C 1
ATOM 7148 O O . PHE B 1 176 ? -73.730 20.276 110.761 1.00 105.19 154 PHE B O 1
ATOM 7156 N N . GLU B 1 177 ? -74.522 20.720 112.820 1.00 122.22 155 GLU B N 1
ATOM 7157 C CA . GLU B 1 177 ? -75.532 21.666 112.359 1.00 133.56 155 GLU B CA 1
ATOM 7158 C C . GLU B 1 177 ? -74.911 23.054 112.245 1.00 140.84 155 GLU B C 1
ATOM 7159 O O . GLU B 1 177 ? -75.406 23.911 111.512 1.00 145.50 155 GLU B O 1
ATOM 7165 N N . GLN B 1 178 ? -73.826 23.268 112.984 1.00 137.30 156 GLN B N 1
ATOM 7166 C CA . GLN B 1 178 ? -73.091 24.524 112.922 1.00 131.22 156 GLN B CA 1
ATOM 7167 C C . GLN B 1 178 ? -72.019 24.441 111.836 1.00 129.96 156 GLN B C 1
ATOM 7168 O O . GLN B 1 178 ? -71.846 25.374 111.054 1.00 139.17 156 GLN B O 1
ATOM 7174 N N . ILE B 1 179 ? -71.307 23.317 111.792 1.00 112.47 157 ILE B N 1
ATOM 7175 C CA . ILE B 1 179 ? -70.309 23.076 110.753 1.00 98.43 157 ILE B CA 1
ATOM 7176 C C . ILE B 1 179 ? -70.887 23.288 109.357 1.00 103.26 157 ILE B C 1
ATOM 7177 O O . ILE B 1 179 ? -70.484 24.203 108.641 1.00 108.11 157 ILE B O 1
ATOM 7182 N N . SER B 1 180 ? -71.836 22.439 108.979 1.00 108.88 158 SER B N 1
ATOM 7183 C CA . SER B 1 180 ? -72.393 22.467 107.635 1.00 116.63 158 SER B CA 1
ATOM 7184 C C . SER B 1 180 ? -73.010 23.822 107.316 1.00 126.60 158 SER B C 1
ATOM 7185 O O . SER B 1 180 ? -72.860 24.329 106.213 1.00 142.24 158 SER B O 1
ATOM 7188 N N . ASP B 1 181 ? -73.708 24.413 108.278 1.00 125.70 159 ASP B N 1
ATOM 7189 C CA . ASP B 1 181 ? -74.292 25.733 108.063 1.00 131.84 159 ASP B CA 1
ATOM 7190 C C . ASP B 1 181 ? -73.215 26.771 107.750 1.00 117.53 159 ASP B C 1
ATOM 7191 O O . ASP B 1 181 ? -73.482 27.785 107.099 1.00 97.91 159 ASP B O 1
ATOM 7196 N N . ASN B 1 182 ? -71.993 26.495 108.202 1.00 116.96 160 ASN B N 1
ATOM 7197 C CA . ASN B 1 182 ? -70.906 27.471 108.148 1.00 110.71 160 ASN B CA 1
ATOM 7198 C C . ASN B 1 182 ? -70.034 27.462 106.892 1.00 108.36 160 ASN B C 1
ATOM 7199 O O . ASN B 1 182 ? -69.411 28.472 106.572 1.00 115.45 160 ASN B O 1
ATOM 7204 N N . LEU B 1 183 ? -69.972 26.346 106.174 1.00 94.10 161 LEU B N 1
ATOM 7205 C CA . LEU B 1 183 ? -69.188 26.351 104.943 1.00 81.16 161 LEU B CA 1
ATOM 7206 C C . LEU B 1 183 ? -69.889 27.203 103.885 1.00 73.49 161 LEU B C 1
ATOM 7207 O O . LEU B 1 183 ? -69.514 27.213 102.716 1.00 84.25 161 LEU B O 1
ATOM 7212 N N . LEU B 1 184 ? -70.917 27.916 104.328 1.00 66.83 162 LEU B N 1
ATOM 7213 C CA . LEU B 1 184 ? -71.527 28.987 103.556 1.00 81.75 162 LEU B CA 1
ATOM 7214 C C . LEU B 1 184 ? -71.604 30.238 104.425 1.00 82.82 162 LEU B C 1
ATOM 7215 O O . LEU B 1 184 ? -72.470 31.094 104.228 1.00 78.40 162 LEU B O 1
ATOM 7220 N N . SER B 1 185 ? -70.704 30.325 105.400 1.00 82.41 163 SER B N 1
ATOM 7221 C CA . SER B 1 185 ? -70.622 31.496 106.264 1.00 97.60 163 SER B CA 1
ATOM 7222 C C . SER B 1 185 ? -69.883 32.590 105.522 1.00 99.19 163 SER B C 1
ATOM 7223 O O . SER B 1 185 ? -69.157 32.318 104.570 1.00 108.89 163 SER B O 1
ATOM 7226 N N . TYR B 1 186 ? -70.056 33.828 105.963 1.00 88.41 164 TYR B N 1
ATOM 7227 C CA . TYR B 1 186 ? -69.462 34.956 105.264 1.00 91.37 164 TYR B CA 1
ATOM 7228 C C . TYR B 1 186 ? -68.016 35.195 105.710 1.00 96.91 164 TYR B C 1
ATOM 7229 O O . TYR B 1 186 ? -67.322 36.047 105.160 1.00 103.64 164 TYR B O 1
ATOM 7238 N N . GLU B 1 187 ? -67.568 34.420 106.696 1.00 87.56 165 GLU B N 1
ATOM 7239 C CA . GLU B 1 187 ? -66.202 34.509 107.203 1.00 83.39 165 GLU B CA 1
ATOM 7240 C C . GLU B 1 187 ? -65.331 33.414 106.594 1.00 88.58 165 GLU B C 1
ATOM 7241 O O . GLU B 1 187 ? -65.470 32.238 106.931 1.00 88.89 165 GLU B O 1
ATOM 7247 N N . TRP B 1 188 ? -64.422 33.814 105.711 1.00 93.69 166 TRP B N 1
ATOM 7248 C CA . TRP B 1 188 ? -63.676 32.870 104.878 1.00 92.08 166 TRP B CA 1
ATOM 7249 C C . TRP B 1 188 ? -62.922 31.781 105.651 1.00 93.19 166 TRP B C 1
ATOM 7250 O O . TRP B 1 188 ? -62.806 30.650 105.176 1.00 92.57 166 TRP B O 1
ATOM 7261 N N . TYR B 1 189 ? -62.410 32.111 106.833 1.00 94.14 167 TYR B N 1
ATOM 7262 C CA . TYR B 1 189 ? -61.696 31.117 107.637 1.00 91.96 167 TYR B CA 1
ATOM 7263 C C . TYR B 1 189 ? -62.652 30.064 108.212 1.00 87.06 167 TYR B C 1
ATOM 7264 O O . TYR B 1 189 ? -62.270 28.909 108.411 1.00 72.21 167 TYR B O 1
ATOM 7273 N N . LYS B 1 190 ? -63.897 30.465 108.459 1.00 86.02 168 LYS B N 1
ATOM 7274 C CA . LYS B 1 190 ? -64.919 29.532 108.920 1.00 86.69 168 LYS B CA 1
ATOM 7275 C C . LYS B 1 190 ? -65.194 28.506 107.829 1.00 79.61 168 LYS B C 1
ATOM 7276 O O . LYS B 1 190 ? -65.200 27.295 108.077 1.00 56.28 168 LYS B O 1
ATOM 7282 N N . ARG B 1 191 ? -65.414 29.004 106.616 1.00 82.81 169 ARG B N 1
ATOM 7283 C CA . ARG B 1 191 ? -65.603 28.147 105.455 1.00 70.46 169 ARG B CA 1
ATOM 7284 C C . ARG B 1 191 ? -64.417 27.217 105.299 1.00 63.18 169 ARG B C 1
ATOM 7285 O O . ARG B 1 191 ? -64.584 26.012 105.132 1.00 68.25 169 ARG B O 1
ATOM 7293 N N . HIS B 1 192 ? -63.214 27.774 105.363 1.00 53.12 170 HIS B N 1
ATOM 7294 C CA . HIS B 1 192 ? -62.018 26.955 105.228 1.00 68.60 170 HIS B CA 1
ATOM 7295 C C . HIS B 1 192 ? -61.954 25.877 106.311 1.00 78.47 170 HIS B C 1
ATOM 7296 O O . HIS B 1 192 ? -61.473 24.764 106.070 1.00 62.77 170 HIS B O 1
ATOM 7303 N N . GLY B 1 193 ? -62.447 26.215 107.499 1.00 87.83 171 GLY B N 1
ATOM 7304 C CA . GLY B 1 193 ? -62.442 25.297 108.626 1.00 90.96 171 GLY B CA 1
ATOM 7305 C C . GLY B 1 193 ? -63.446 24.175 108.454 1.00 87.81 171 GLY B C 1
ATOM 7306 O O . GLY B 1 193 ? -63.152 23.007 108.726 1.00 80.62 171 GLY B O 1
ATOM 7307 N N . ALA B 1 194 ? -64.640 24.537 108.001 1.00 81.11 172 ALA B N 1
ATOM 7308 C CA . ALA B 1 194 ? -65.660 23.553 107.681 1.00 71.67 172 ALA B CA 1
ATOM 7309 C C . ALA B 1 194 ? -65.097 22.512 106.719 1.00 68.79 172 ALA B C 1
ATOM 7310 O O . ALA B 1 194 ? -64.991 21.335 107.060 1.00 79.94 172 ALA B O 1
ATOM 7312 N N . PHE B 1 195 ? -64.723 22.955 105.522 1.00 58.51 173 PHE B N 1
ATOM 7313 C CA . PHE B 1 195 ? -64.199 22.049 104.503 1.00 72.45 173 PHE B CA 1
ATOM 7314 C C . PHE B 1 195 ? -63.021 21.235 105.028 1.00 61.72 173 PHE B C 1
ATOM 7315 O O . PHE B 1 195 ? -62.692 20.183 104.488 1.00 59.22 173 PHE B O 1
ATOM 7323 N N . LEU B 1 196 ? -62.386 21.722 106.085 1.00 68.89 174 LEU B N 1
ATOM 7324 C CA . LEU B 1 196 ? -61.247 21.014 106.648 1.00 80.86 174 LEU B CA 1
ATOM 7325 C C . LEU B 1 196 ? -61.701 19.844 107.506 1.00 82.74 174 LEU B C 1
ATOM 7326 O O . LEU B 1 196 ? -61.088 18.775 107.490 1.00 66.69 174 LEU B O 1
ATOM 7331 N N . ALA B 1 197 ? -62.787 20.055 108.242 1.00 97.73 175 ALA B N 1
ATOM 7332 C CA . ALA B 1 197 ? -63.353 19.025 109.108 1.00 96.60 175 ALA B CA 1
ATOM 7333 C C . ALA B 1 197 ? -63.853 17.823 108.304 1.00 96.84 175 ALA B C 1
ATOM 7334 O O . ALA B 1 197 ? -63.608 16.670 108.666 1.00 85.66 175 ALA B O 1
ATOM 7336 N N . PHE B 1 198 ? -64.556 18.101 107.212 1.00 93.88 176 PHE B N 1
ATOM 7337 C CA . PHE B 1 198 ? -65.077 17.046 106.354 1.00 83.48 176 PHE B CA 1
ATOM 7338 C C . PHE B 1 198 ? -63.948 16.218 105.747 1.00 72.26 176 PHE B C 1
ATOM 7339 O O . PHE B 1 198 ? -64.021 14.994 105.700 1.00 69.81 176 PHE B O 1
ATOM 7347 N N . ALA B 1 199 ? -62.907 16.892 105.277 1.00 68.66 177 ALA B N 1
ATOM 7348 C CA . ALA B 1 199 ? -61.731 16.201 104.780 1.00 83.37 177 ALA B CA 1
ATOM 7349 C C . ALA B 1 199 ? -61.282 15.177 105.812 1.00 91.69 177 ALA B C 1
ATOM 7350 O O . ALA B 1 199 ? -60.857 14.070 105.468 1.00 89.55 177 ALA B O 1
ATOM 7352 N N . ALA B 1 200 ? -61.385 15.560 107.082 1.00 88.73 178 ALA B N 1
ATOM 7353 C CA . ALA B 1 200 ? -61.005 14.692 108.186 1.00 90.20 178 ALA B CA 1
ATOM 7354 C C . ALA B 1 200 ? -61.889 13.454 108.218 1.00 94.02 178 ALA B C 1
ATOM 7355 O O . ALA B 1 200 ? -61.406 12.334 108.060 1.00 105.26 178 ALA B O 1
ATOM 7357 N N . MET B 1 201 ? -63.185 13.668 108.421 1.00 81.74 179 MET B N 1
ATOM 7358 C CA . MET B 1 201 ? -64.153 12.578 108.422 1.00 82.98 179 MET B CA 1
ATOM 7359 C C . MET B 1 201 ? -63.764 11.468 107.443 1.00 101.82 179 MET B C 1
ATOM 7360 O O . MET B 1 201 ? -63.493 10.337 107.850 1.00 115.25 179 MET B O 1
ATOM 7365 N N . PHE B 1 202 ? -63.720 11.800 106.156 1.00 96.82 180 PHE B N 1
ATOM 7366 C CA . PHE B 1 202 ? -63.470 10.803 105.118 1.00 98.35 180 PHE B CA 1
ATOM 7367 C C . PHE B 1 202 ? -61.982 10.518 104.890 1.00 96.59 180 PHE B C 1
ATOM 7368 O O . PHE B 1 202 ? -61.582 10.145 103.784 1.00 93.00 180 PHE B O 1
ATOM 7376 N N . SER B 1 203 ? -61.167 10.685 105.926 1.00 91.96 181 SER B N 1
ATOM 7377 C CA . SER B 1 203 ? -59.723 10.493 105.793 1.00 110.30 181 SER B CA 1
ATOM 7378 C C . SER B 1 203 ? -59.331 9.018 105.684 1.00 113.43 181 SER B C 1
ATOM 7379 O O . SER B 1 203 ? -58.415 8.662 104.936 1.00 80.44 181 SER B O 1
ATOM 7382 N N . GLU B 1 204 ? -60.030 8.169 106.432 1.00 134.52 182 GLU B N 1
ATOM 7383 C CA . GLU B 1 204 ? -59.696 6.748 106.513 1.00 144.48 182 GLU B CA 1
ATOM 7384 C C . GLU B 1 204 ? -60.761 5.856 105.871 1.00 161.92 182 GLU B C 1
ATOM 7385 O O . GLU B 1 204 ? -60.635 4.629 105.857 1.00 162.87 182 GLU B O 1
ATOM 7391 N N . ILE B 1 205 ? -61.807 6.488 105.345 1.00 172.61 183 ILE B N 1
ATOM 7392 C CA . ILE B 1 205 ? -62.854 5.804 104.581 1.00 172.42 183 ILE B CA 1
ATOM 7393 C C . ILE B 1 205 ? -63.536 4.663 105.345 1.00 164.98 183 ILE B C 1
ATOM 7394 O O . ILE B 1 205 ? -63.686 3.558 104.822 1.00 163.76 183 ILE B O 1
ATOM 7399 N N . ASP B 1 206 ? -63.949 4.934 106.579 1.00 157.37 184 ASP B N 1
ATOM 7400 C CA . ASP B 1 206 ? -64.697 3.957 107.364 1.00 154.92 184 ASP B CA 1
ATOM 7401 C C . ASP B 1 206 ? -66.002 4.562 107.875 1.00 156.42 184 ASP B C 1
ATOM 7402 O O . ASP B 1 206 ? -67.060 3.936 107.802 1.00 154.21 184 ASP B O 1
ATOM 7407 N N . GLN B 1 212 ? -72.736 7.196 114.475 1.00 144.77 190 GLN B N 1
ATOM 7408 C CA . GLN B 1 212 ? -74.172 7.092 114.241 1.00 140.16 190 GLN B CA 1
ATOM 7409 C C . GLN B 1 212 ? -74.750 8.433 113.798 1.00 130.63 190 GLN B C 1
ATOM 7410 O O . GLN B 1 212 ? -75.717 8.927 114.380 1.00 111.01 190 GLN B O 1
ATOM 7416 N N . ILE B 1 213 ? -74.156 9.009 112.755 1.00 135.70 191 ILE B N 1
ATOM 7417 C CA . ILE B 1 213 ? -74.470 10.376 112.346 1.00 132.39 191 ILE B CA 1
ATOM 7418 C C . ILE B 1 213 ? -74.738 10.515 110.845 1.00 122.96 191 ILE B C 1
ATOM 7419 O O . ILE B 1 213 ? -74.035 9.933 110.017 1.00 107.84 191 ILE B O 1
ATOM 7424 N N . ARG B 1 214 ? -75.754 11.303 110.508 1.00 127.20 192 ARG B N 1
ATOM 7425 C CA . ARG B 1 214 ? -76.161 11.496 109.120 1.00 134.15 192 ARG B CA 1
ATOM 7426 C C . ARG B 1 214 ? -75.446 12.680 108.483 1.00 134.83 192 ARG B C 1
ATOM 7427 O O . ARG B 1 214 ? -75.676 13.830 108.859 1.00 135.95 192 ARG B O 1
ATOM 7435 N N . VAL B 1 215 ? -74.584 12.393 107.511 1.00 128.57 193 VAL B N 1
ATOM 7436 C CA . VAL B 1 215 ? -73.861 13.440 106.795 1.00 113.92 193 VAL B CA 1
ATOM 7437 C C . VAL B 1 215 ? -74.774 14.162 105.802 1.00 115.66 193 VAL B C 1
ATOM 7438 O O . VAL B 1 215 ? -75.296 13.556 104.865 1.00 120.11 193 VAL B O 1
ATOM 7442 N N . ASP B 1 216 ? -74.956 15.461 106.024 1.00 114.25 194 ASP B N 1
ATOM 7443 C CA . ASP B 1 216 ? -75.874 16.286 105.242 1.00 123.20 194 ASP B CA 1
ATOM 7444 C C . ASP B 1 216 ? -75.957 15.869 103.775 1.00 141.68 194 ASP B C 1
ATOM 7445 O O . ASP B 1 216 ? -74.942 15.575 103.143 1.00 144.99 194 ASP B O 1
ATOM 7450 N N . SER B 1 217 ? -77.176 15.846 103.243 1.00 153.01 195 SER B N 1
ATOM 7451 C CA . SER B 1 217 ? -77.407 15.496 101.845 1.00 155.66 195 SER B CA 1
ATOM 7452 C C . SER B 1 217 ? -77.215 16.699 100.924 1.00 151.03 195 SER B C 1
ATOM 7453 O O . SER B 1 217 ? -76.761 16.562 99.786 1.00 148.74 195 SER B O 1
ATOM 7456 N N . LYS B 1 218 ? -77.567 17.878 101.427 1.00 142.76 196 LYS B N 1
ATOM 7457 C CA . LYS B 1 218 ? -77.383 19.117 100.683 1.00 130.95 196 LYS B CA 1
ATOM 7458 C C . LYS B 1 218 ? -75.905 19.522 100.674 1.00 116.86 196 LYS B C 1
ATOM 7459 O O . LYS B 1 218 ? -75.548 20.613 100.229 1.00 107.32 196 LYS B O 1
ATOM 7465 N N . LEU B 1 219 ? -75.058 18.626 101.173 1.00 104.18 197 LEU B N 1
ATOM 7466 C CA . LEU B 1 219 ? -73.609 18.810 101.173 1.00 86.07 197 LEU B CA 1
ATOM 7467 C C . LEU B 1 219 ? -73.109 19.315 99.825 1.00 93.42 197 LEU B C 1
ATOM 7468 O O . LEU B 1 219 ? -72.394 20.314 99.755 1.00 92.79 197 LEU B O 1
ATOM 7473 N N . PHE B 1 220 ? -73.494 18.620 98.757 1.00 96.72 198 PHE B N 1
ATOM 7474 C CA . PHE B 1 220 ? -72.995 18.918 97.418 1.00 89.66 198 PHE B CA 1
ATOM 7475 C C . PHE B 1 220 ? -73.541 20.234 96.882 1.00 79.34 198 PHE B C 1
ATOM 7476 O O . PHE B 1 220 ? -72.812 21.022 96.289 1.00 67.72 198 PHE B O 1
ATOM 7484 N N . SER B 1 221 ? -74.829 20.473 97.084 1.00 94.88 199 SER B N 1
ATOM 7485 C CA . SER B 1 221 ? -75.410 21.745 96.680 1.00 108.22 199 SER B CA 1
ATOM 7486 C C . SER B 1 221 ? -74.688 22.880 97.402 1.00 103.33 199 SER B C 1
ATOM 7487 O O . SER B 1 221 ? -75.008 24.052 97.214 1.00 104.97 199 SER B O 1
ATOM 7490 N N . LYS B 1 222 ? -73.716 22.516 98.234 1.00 100.40 200 LYS B N 1
ATOM 7491 C CA . LYS B 1 222 ? -72.901 23.486 98.958 1.00 99.96 200 LYS B CA 1
ATOM 7492 C C . LYS B 1 222 ? -71.476 23.568 98.401 1.00 86.80 200 LYS B C 1
ATOM 7493 O O . LYS B 1 222 ? -70.942 24.659 98.224 1.00 88.75 200 LYS B O 1
ATOM 7499 N N . ILE B 1 223 ? -70.856 22.424 98.129 1.00 61.07 201 ILE B N 1
ATOM 7500 C CA . ILE B 1 223 ? -69.548 22.430 97.484 1.00 54.75 201 ILE B CA 1
ATOM 7501 C C . ILE B 1 223 ? -69.594 23.203 96.166 1.00 70.27 201 ILE B C 1
ATOM 7502 O O . ILE B 1 223 ? -68.955 24.244 96.010 1.00 67.87 201 ILE B O 1
ATOM 7507 N N . TYR B 1 224 ? -70.351 22.670 95.214 1.00 80.73 202 TYR B N 1
ATOM 7508 C CA . TYR B 1 224 ? -70.607 23.349 93.953 1.00 70.27 202 TYR B CA 1
ATOM 7509 C C . TYR B 1 224 ? -71.112 24.761 94.237 1.00 58.91 202 TYR B C 1
ATOM 7510 O O . TYR B 1 224 ? -70.798 25.700 93.509 1.00 48.65 202 TYR B O 1
ATOM 7519 N N . GLU B 1 225 ? -71.881 24.914 95.308 1.00 58.91 203 GLU B N 1
ATOM 7520 C CA . GLU B 1 225 ? -72.324 26.239 95.718 1.00 77.19 203 GLU B CA 1
ATOM 7521 C C . GLU B 1 225 ? -71.157 27.223 95.660 1.00 91.32 203 GLU B C 1
ATOM 7522 O O . GLU B 1 225 ? -71.221 28.229 94.954 1.00 103.69 203 GLU B O 1
ATOM 7528 N N . ILE B 1 226 ? -70.084 26.925 96.389 1.00 85.31 204 ILE B N 1
ATOM 7529 C CA . ILE B 1 226 ? -68.972 27.866 96.506 1.00 84.56 204 ILE B CA 1
ATOM 7530 C C . ILE B 1 226 ? -68.001 27.827 95.321 1.00 84.02 204 ILE B C 1
ATOM 7531 O O . ILE B 1 226 ? -67.389 28.843 94.992 1.00 83.59 204 ILE B O 1
ATOM 7536 N N . LEU B 1 227 ? -67.860 26.667 94.683 1.00 74.97 205 LEU B N 1
ATOM 7537 C CA . LEU B 1 227 ? -66.920 26.527 93.569 1.00 55.75 205 LEU B CA 1
ATOM 7538 C C . LEU B 1 227 ? -67.142 27.554 92.469 1.00 59.32 205 LEU B C 1
ATOM 7539 O O . LEU B 1 227 ? -66.213 27.900 91.748 1.00 77.09 205 LEU B O 1
ATOM 7544 N N . VAL B 1 228 ? -68.371 28.037 92.336 1.00 49.23 206 VAL B N 1
ATOM 7545 C CA . VAL B 1 228 ? -68.699 28.959 91.258 1.00 52.64 206 VAL B CA 1
ATOM 7546 C C . VAL B 1 228 ? -69.196 30.284 91.810 1.00 61.80 206 VAL B C 1
ATOM 7547 O O . VAL B 1 228 ? -69.533 31.200 91.058 1.00 70.92 206 VAL B O 1
ATOM 7551 N N . THR B 1 229 ? -69.220 30.388 93.132 1.00 54.59 207 THR B N 1
ATOM 7552 C CA . THR B 1 229 ? -69.737 31.588 93.770 1.00 63.02 207 THR B CA 1
ATOM 7553 C C . THR B 1 229 ? -68.705 32.298 94.674 1.00 64.46 207 THR B C 1
ATOM 7554 O O . THR B 1 229 ? -68.843 33.488 94.961 1.00 58.84 207 THR B O 1
ATOM 7558 N N . ASP B 1 230 ? -67.669 31.574 95.098 1.00 62.71 208 ASP B N 1
ATOM 7559 C CA . ASP B 1 230 ? -66.596 32.133 95.928 1.00 59.40 208 ASP B CA 1
ATOM 7560 C C . ASP B 1 230 ? -65.599 32.939 95.101 1.00 63.77 208 ASP B C 1
ATOM 7561 O O . ASP B 1 230 ? -65.107 32.458 94.083 1.00 75.54 208 ASP B O 1
ATOM 7566 N N . LYS B 1 231 ? -65.292 34.157 95.543 1.00 64.74 209 LYS B N 1
ATOM 7567 C CA . LYS B 1 231 ? -64.317 35.006 94.848 1.00 68.57 209 LYS B CA 1
ATOM 7568 C C . LYS B 1 231 ? -63.190 35.490 95.777 1.00 64.49 209 LYS B C 1
ATOM 7569 O O . LYS B 1 231 ? -62.851 36.676 95.799 1.00 59.08 209 LYS B O 1
ATOM 7575 N N . PHE B 1 232 ? -62.607 34.564 96.532 1.00 50.31 210 PHE B N 1
ATOM 7576 C CA . PHE B 1 232 ? -61.597 34.911 97.523 1.00 56.61 210 PHE B CA 1
ATOM 7577 C C . PHE B 1 232 ? -60.247 34.316 97.163 1.00 66.55 210 PHE B C 1
ATOM 7578 O O . PHE B 1 232 ? -60.093 33.094 97.097 1.00 71.09 210 PHE B O 1
ATOM 7586 N N . ASN B 1 233 ? -59.266 35.187 96.946 1.00 65.12 211 ASN B N 1
ATOM 7587 C CA . ASN B 1 233 ? -57.962 34.758 96.459 1.00 72.60 211 ASN B CA 1
ATOM 7588 C C . ASN B 1 233 ? -56.801 35.250 97.323 1.00 68.40 211 ASN B C 1
ATOM 7589 O O . ASN B 1 233 ? -56.969 36.125 98.166 1.00 67.23 211 ASN B O 1
ATOM 7594 N N . ASP B 1 234 ? -55.623 34.675 97.105 1.00 68.75 212 ASP B N 1
ATOM 7595 C CA . ASP B 1 234 ? -54.417 35.109 97.795 1.00 73.00 212 ASP B CA 1
ATOM 7596 C C . ASP B 1 234 ? -53.338 35.424 96.761 1.00 70.47 212 ASP B C 1
ATOM 7597 O O . ASP B 1 234 ? -52.676 34.524 96.241 1.00 68.11 212 ASP B O 1
ATOM 7602 N N . PHE B 1 235 ? -53.171 36.705 96.455 1.00 59.86 213 PHE B N 1
ATOM 7603 C CA . PHE B 1 235 ? -52.226 37.119 95.425 1.00 50.70 213 PHE B CA 1
ATOM 7604 C C . PHE B 1 235 ? -50.825 37.371 95.968 1.00 43.93 213 PHE B C 1
ATOM 7605 O O . PHE B 1 235 ? -49.956 37.851 95.246 1.00 46.47 213 PHE B O 1
ATOM 7613 N N . VAL B 1 236 ? -50.614 37.069 97.242 1.00 36.26 214 VAL B N 1
ATOM 7614 C CA . VAL B 1 236 ? -49.316 37.281 97.867 1.00 46.49 214 VAL B CA 1
ATOM 7615 C C . VAL B 1 236 ? -48.155 36.784 96.996 1.00 44.39 214 VAL B C 1
ATOM 7616 O O . VAL B 1 236 ? -47.090 37.399 96.967 1.00 46.24 214 VAL B O 1
ATOM 7620 N N . ASP B 1 237 ? -48.361 35.677 96.286 1.00 34.06 215 ASP B N 1
ATOM 7621 C CA . ASP B 1 237 ? -47.338 35.153 95.386 1.00 34.52 215 ASP B CA 1
ATOM 7622 C C . ASP B 1 237 ? -47.791 35.241 93.940 1.00 53.07 215 ASP B C 1
ATOM 7623 O O . ASP B 1 237 ? -48.974 35.428 93.668 1.00 65.79 215 ASP B O 1
ATOM 7628 N N . ASP B 1 238 ? -46.847 35.108 93.013 1.00 65.69 216 ASP B N 1
ATOM 7629 C CA . ASP B 1 238 ? -47.153 35.235 91.593 1.00 67.69 216 ASP B CA 1
ATOM 7630 C C . ASP B 1 238 ? -48.228 34.229 91.185 1.00 68.15 216 ASP B C 1
ATOM 7631 O O . ASP B 1 238 ? -49.203 34.575 90.516 1.00 56.43 216 ASP B O 1
ATOM 7636 N N . ARG B 1 239 ? -48.043 32.983 91.602 1.00 71.65 217 ARG B N 1
ATOM 7637 C CA . ARG B 1 239 ? -49.047 31.947 91.417 1.00 55.60 217 ARG B CA 1
ATOM 7638 C C . ARG B 1 239 ? -50.200 32.156 92.396 1.00 52.32 217 ARG B C 1
ATOM 7639 O O . ARG B 1 239 ? -50.042 31.955 93.601 1.00 46.42 217 ARG B O 1
ATOM 7647 N N . THR B 1 240 ? -51.355 32.568 91.879 1.00 38.10 218 THR B N 1
ATOM 7648 C CA . THR B 1 240 ? -52.526 32.824 92.715 1.00 40.95 218 THR B CA 1
ATOM 7649 C C . THR B 1 240 ? -52.999 31.579 93.465 1.00 51.11 218 THR B C 1
ATOM 7650 O O . THR B 1 240 ? -52.595 30.456 93.166 1.00 65.42 218 THR B O 1
ATOM 7654 N N . VAL B 1 241 ? -53.868 31.795 94.443 1.00 53.46 219 VAL B N 1
ATOM 7655 C CA . VAL B 1 241 ? -54.318 30.732 95.325 1.00 55.55 219 VAL B CA 1
ATOM 7656 C C . VAL B 1 241 ? -55.709 31.064 95.848 1.00 63.34 219 VAL B C 1
ATOM 7657 O O . VAL B 1 241 ? -55.977 32.206 96.224 1.00 53.17 219 VAL B O 1
ATOM 7661 N N . ALA B 1 242 ? -56.594 30.068 95.849 1.00 70.67 220 ALA B N 1
ATOM 7662 C CA . ALA B 1 242 ? -57.963 30.244 96.333 1.00 78.30 220 ALA B CA 1
ATOM 7663 C C . ALA B 1 242 ? -58.238 29.339 97.536 1.00 83.61 220 ALA B C 1
ATOM 7664 O O . ALA B 1 242 ? -58.635 28.186 97.373 1.00 85.73 220 ALA B O 1
ATOM 7666 N N . PRO B 1 243 ? -58.039 29.875 98.749 1.00 76.87 221 PRO B N 1
ATOM 7667 C CA . PRO B 1 243 ? -58.012 29.135 100.019 1.00 85.21 221 PRO B CA 1
ATOM 7668 C C . PRO B 1 243 ? -59.248 28.269 100.287 1.00 79.53 221 PRO B C 1
ATOM 7669 O O . PRO B 1 243 ? -59.108 27.071 100.533 1.00 68.56 221 PRO B O 1
ATOM 7673 N N . VAL B 1 244 ? -60.433 28.869 100.263 1.00 68.62 222 VAL B N 1
ATOM 7674 C CA . VAL B 1 244 ? -61.662 28.119 100.480 1.00 62.94 222 VAL B CA 1
ATOM 7675 C C . VAL B 1 244 ? -61.877 27.128 99.345 1.00 63.34 222 VAL B C 1
ATOM 7676 O O . VAL B 1 244 ? -61.934 25.920 99.566 1.00 59.56 222 VAL B O 1
ATOM 7680 N N . ARG B 1 245 ? -61.985 27.651 98.127 1.00 56.62 223 ARG B N 1
ATOM 7681 C CA . ARG B 1 245 ? -62.219 26.824 96.950 1.00 35.23 223 ARG B CA 1
ATOM 7682 C C . ARG B 1 245 ? -61.215 25.680 96.809 1.00 45.01 223 ARG B C 1
ATOM 7683 O O . ARG B 1 245 ? -61.568 24.592 96.367 1.00 47.47 223 ARG B O 1
ATOM 7691 N N . ASP B 1 246 ? -59.967 25.908 97.191 1.00 51.62 224 ASP B N 1
ATOM 7692 C CA . ASP B 1 246 ? -58.968 24.856 97.056 1.00 60.82 224 ASP B CA 1
ATOM 7693 C C . ASP B 1 246 ? -59.323 23.660 97.923 1.00 60.82 224 ASP B C 1
ATOM 7694 O O . ASP B 1 246 ? -58.997 22.526 97.588 1.00 70.64 224 ASP B O 1
ATOM 7699 N N . ALA B 1 247 ? -59.996 23.922 99.039 1.00 64.79 225 ALA B N 1
ATOM 7700 C CA . ALA B 1 247 ? -60.345 22.869 99.984 1.00 69.70 225 ALA B CA 1
ATOM 7701 C C . ALA B 1 247 ? -61.663 22.222 99.600 1.00 79.43 225 ALA B C 1
ATOM 7702 O O . ALA B 1 247 ? -61.819 21.007 99.705 1.00 83.77 225 ALA B O 1
ATOM 7704 N N . ALA B 1 248 ? -62.613 23.043 99.162 1.00 80.53 226 ALA B N 1
ATOM 7705 C CA . ALA B 1 248 ? -63.868 22.539 98.622 1.00 70.83 226 ALA B CA 1
ATOM 7706 C C . ALA B 1 248 ? -63.555 21.526 97.531 1.00 73.54 226 ALA B C 1
ATOM 7707 O O . ALA B 1 248 ? -63.952 20.361 97.602 1.00 70.05 226 ALA B O 1
ATOM 7709 N N . ALA B 1 249 ? -62.827 21.988 96.522 1.00 69.97 227 ALA B N 1
ATOM 7710 C CA . ALA B 1 249 ? -62.359 21.122 95.459 1.00 69.35 227 ALA B CA 1
ATOM 7711 C C . ALA B 1 249 ? -61.703 19.881 96.048 1.00 64.39 227 ALA B C 1
ATOM 7712 O O . ALA B 1 249 ? -61.783 18.799 95.477 1.00 67.78 227 ALA B O 1
ATOM 7714 N N . TYR B 1 250 ? -61.051 20.028 97.194 1.00 67.29 228 TYR B N 1
ATOM 7715 C CA . TYR B 1 250 ? -60.379 18.881 97.782 1.00 71.48 228 TYR B CA 1
ATOM 7716 C C . TYR B 1 250 ? -61.383 17.885 98.331 1.00 65.73 228 TYR B C 1
ATOM 7717 O O . TYR B 1 250 ? -61.295 16.688 98.060 1.00 63.39 228 TYR B O 1
ATOM 7726 N N . LEU B 1 251 ? -62.327 18.388 99.118 1.00 53.81 229 LEU B N 1
ATOM 7727 C CA . LEU B 1 251 ? -63.378 17.554 99.673 1.00 67.57 229 LEU B CA 1
ATOM 7728 C C . LEU B 1 251 ? -63.934 16.675 98.563 1.00 75.36 229 LEU B C 1
ATOM 7729 O O . LEU B 1 251 ? -64.050 15.458 98.718 1.00 66.33 229 LEU B O 1
ATOM 7734 N N . LEU B 1 252 ? -64.250 17.313 97.438 1.00 75.64 230 LEU B N 1
ATOM 7735 C CA . LEU B 1 252 ? -64.762 16.638 96.253 1.00 65.25 230 LEU B CA 1
ATOM 7736 C C . LEU B 1 252 ? -63.909 15.426 95.889 1.00 57.57 230 LEU B C 1
ATOM 7737 O O . LEU B 1 252 ? -64.432 14.349 95.636 1.00 63.12 230 LEU B O 1
ATOM 7742 N N . SER B 1 253 ? -62.595 15.610 95.863 1.00 66.99 231 SER B N 1
ATOM 7743 C CA . SER B 1 253 ? -61.669 14.518 95.571 1.00 77.41 231 SER B CA 1
ATOM 7744 C C . SER B 1 253 ? -61.930 13.316 96.469 1.00 74.13 231 SER B C 1
ATOM 7745 O O . SER B 1 253 ? -61.671 12.175 96.087 1.00 65.87 231 SER B O 1
ATOM 7748 N N . ARG B 1 254 ? -62.447 13.586 97.663 1.00 76.88 232 ARG B N 1
ATOM 7749 C CA . ARG B 1 254 ? -62.619 12.563 98.688 1.00 80.80 232 ARG B CA 1
ATOM 7750 C C . ARG B 1 254 ? -64.030 11.975 98.710 1.00 69.72 232 ARG B C 1
ATOM 7751 O O . ARG B 1 254 ? -64.217 10.807 99.030 1.00 68.77 232 ARG B O 1
ATOM 7759 N N . ILE B 1 255 ? -65.015 12.796 98.369 1.00 63.34 233 ILE B N 1
ATOM 7760 C CA . ILE B 1 255 ? -66.408 12.373 98.318 1.00 70.74 233 ILE B CA 1
ATOM 7761 C C . ILE B 1 255 ? -66.744 11.507 97.092 1.00 93.90 233 ILE B C 1
ATOM 7762 O O . ILE B 1 255 ? -67.687 10.713 97.123 1.00 104.98 233 ILE B O 1
ATOM 7767 N N . TYR B 1 256 ? -65.963 11.648 96.024 1.00 97.20 234 TYR B N 1
ATOM 7768 C CA . TYR B 1 256 ? -66.322 11.071 94.725 1.00 95.10 234 TYR B CA 1
ATOM 7769 C C . TYR B 1 256 ? -66.672 9.574 94.757 1.00 85.61 234 TYR B C 1
ATOM 7770 O O . TYR B 1 256 ? -67.796 9.203 94.438 1.00 77.68 234 TYR B O 1
ATOM 7779 N N . PRO B 1 257 ? -65.724 8.710 95.156 1.00 78.22 235 PRO B N 1
ATOM 7780 C CA . PRO B 1 257 ? -65.981 7.265 95.062 1.00 76.83 235 PRO B CA 1
ATOM 7781 C C . PRO B 1 257 ? -67.185 6.801 95.885 1.00 82.93 235 PRO B C 1
ATOM 7782 O O . PRO B 1 257 ? -67.606 5.651 95.772 1.00 84.04 235 PRO B O 1
ATOM 7786 N N . LEU B 1 258 ? -67.733 7.688 96.702 1.00 80.58 236 LEU B N 1
ATOM 7787 C CA . LEU B 1 258 ? -68.912 7.359 97.483 1.00 75.02 236 LEU B CA 1
ATOM 7788 C C . LEU B 1 258 ? -70.113 7.995 96.813 1.00 76.22 236 LEU B C 1
ATOM 7789 O O . LEU B 1 258 ? -71.117 8.301 97.455 1.00 84.59 236 LEU B O 1
ATOM 7794 N N . ILE B 1 259 ? -69.992 8.196 95.507 1.00 71.58 237 ILE B N 1
ATOM 7795 C CA . ILE B 1 259 ? -71.031 8.842 94.719 1.00 95.53 237 ILE B CA 1
ATOM 7796 C C . ILE B 1 259 ? -71.008 8.208 93.320 1.00 108.88 237 ILE B C 1
ATOM 7797 O O . ILE B 1 259 ? -70.019 8.310 92.592 1.00 127.43 237 ILE B O 1
ATOM 7802 N N . GLY B 1 260 ? -72.087 7.520 92.959 1.00 88.71 238 GLY B N 1
ATOM 7803 C CA . GLY B 1 260 ? -72.051 6.611 91.826 1.00 93.32 238 GLY B CA 1
ATOM 7804 C C . GLY B 1 260 ? -72.354 7.194 90.460 1.00 108.89 238 GLY B C 1
ATOM 7805 O O . GLY B 1 260 ? -71.462 7.294 89.613 1.00 109.29 238 GLY B O 1
ATOM 7806 N N . PRO B 1 261 ? -73.625 7.561 90.230 1.00 110.72 239 PRO B N 1
ATOM 7807 C CA . PRO B 1 261 ? -74.108 8.090 88.955 1.00 95.17 239 PRO B CA 1
ATOM 7808 C C . PRO B 1 261 ? -74.053 9.611 88.969 1.00 81.56 239 PRO B C 1
ATOM 7809 O O . PRO B 1 261 ? -74.963 10.267 89.465 1.00 61.30 239 PRO B O 1
ATOM 7813 N N . ASN B 1 262 ? -72.982 10.164 88.416 1.00 99.38 240 ASN B N 1
ATOM 7814 C CA . ASN B 1 262 ? -72.684 11.577 88.584 1.00 99.74 240 ASN B CA 1
ATOM 7815 C C . ASN B 1 262 ? -72.662 12.366 87.283 1.00 88.53 240 ASN B C 1
ATOM 7816 O O . ASN B 1 262 ? -73.626 13.055 86.963 1.00 65.28 240 ASN B O 1
ATOM 7821 N N . ASP B 1 263 ? -71.553 12.247 86.551 1.00 101.11 241 ASP B N 1
ATOM 7822 C CA . ASP B 1 263 ? -71.243 13.075 85.380 1.00 102.26 241 ASP B CA 1
ATOM 7823 C C . ASP B 1 263 ? -70.516 14.364 85.772 1.00 102.98 241 ASP B C 1
ATOM 7824 O O . ASP B 1 263 ? -70.209 15.188 84.915 1.00 101.80 241 ASP B O 1
ATOM 7829 N N . ILE B 1 264 ? -70.246 14.527 87.066 1.00 104.23 242 ILE B N 1
ATOM 7830 C CA . ILE B 1 264 ? -69.724 15.784 87.610 1.00 98.47 242 ILE B CA 1
ATOM 7831 C C . ILE B 1 264 ? -68.453 16.269 86.909 1.00 81.27 242 ILE B C 1
ATOM 7832 O O . ILE B 1 264 ? -68.341 17.439 86.541 1.00 68.02 242 ILE B O 1
ATOM 7837 N N . ILE B 1 265 ? -67.490 15.371 86.746 1.00 59.91 243 ILE B N 1
ATOM 7838 C CA . ILE B 1 265 ? -66.330 15.656 85.923 1.00 48.36 243 ILE B CA 1
ATOM 7839 C C . ILE B 1 265 ? -66.753 16.366 84.639 1.00 57.20 243 ILE B C 1
ATOM 7840 O O . ILE B 1 265 ? -66.136 17.343 84.229 1.00 68.13 243 ILE B O 1
ATOM 7845 N N . GLU B 1 266 ? -67.816 15.874 84.011 1.00 75.36 244 GLU B N 1
ATOM 7846 C CA . GLU B 1 266 ? -68.314 16.454 82.765 1.00 80.89 244 GLU B CA 1
ATOM 7847 C C . GLU B 1 266 ? -68.856 17.877 82.928 1.00 73.66 244 GLU B C 1
ATOM 7848 O O . GLU B 1 266 ? -68.755 18.687 82.010 1.00 87.96 244 GLU B O 1
ATOM 7854 N N . GLN B 1 267 ? -69.430 18.186 84.085 1.00 64.65 245 GLN B N 1
ATOM 7855 C CA . GLN B 1 267 ? -69.904 19.545 84.340 1.00 69.49 245 GLN B CA 1
ATOM 7856 C C . GLN B 1 267 ? -68.750 20.495 84.639 1.00 73.42 245 GLN B C 1
ATOM 7857 O O . GLN B 1 267 ? -68.804 21.680 84.297 1.00 74.95 245 GLN B O 1
ATOM 7863 N N . LEU B 1 268 ? -67.706 19.970 85.272 1.00 69.83 246 LEU B N 1
ATOM 7864 C CA . LEU B 1 268 ? -66.536 20.773 85.607 1.00 63.15 246 LEU B CA 1
ATOM 7865 C C . LEU B 1 268 ? -65.857 21.334 84.361 1.00 67.55 246 LEU B C 1
ATOM 7866 O O . LEU B 1 268 ? -65.668 22.542 84.249 1.00 72.41 246 LEU B O 1
ATOM 7871 N N . VAL B 1 269 ? -65.489 20.469 83.422 1.00 55.20 247 VAL B N 1
ATOM 7872 C CA . VAL B 1 269 ? -64.787 20.936 82.232 1.00 58.57 247 VAL B CA 1
ATOM 7873 C C . VAL B 1 269 ? -65.600 22.001 81.491 1.00 54.03 247 VAL B C 1
ATOM 7874 O O . VAL B 1 269 ? -65.082 22.705 80.628 1.00 68.69 247 VAL B O 1
ATOM 7878 N N . GLY B 1 270 ? -66.873 22.127 81.839 1.00 35.00 248 GLY B N 1
ATOM 7879 C CA . GLY B 1 270 ? -67.683 23.207 81.316 1.00 47.44 248 GLY B CA 1
ATOM 7880 C C . GLY B 1 270 ? -67.302 24.530 81.952 1.00 58.58 248 GLY B C 1
ATOM 7881 O O . GLY B 1 270 ? -67.534 25.601 81.387 1.00 49.36 248 GLY B O 1
ATOM 7882 N N . PHE B 1 271 ? -66.727 24.455 83.146 1.00 61.23 249 PHE B N 1
ATOM 7883 C CA . PHE B 1 271 ? -66.226 25.639 83.823 1.00 64.01 249 PHE B CA 1
ATOM 7884 C C . PHE B 1 271 ? -65.145 26.287 82.966 1.00 64.58 249 PHE B C 1
ATOM 7885 O O . PHE B 1 271 ? -64.986 27.506 82.964 1.00 70.50 249 PHE B O 1
ATOM 7893 N N . LEU B 1 272 ? -64.402 25.464 82.235 1.00 49.34 250 LEU B N 1
ATOM 7894 C CA . LEU B 1 272 ? -63.306 25.965 81.420 1.00 55.91 250 LEU B CA 1
ATOM 7895 C C . LEU B 1 272 ? -63.810 26.891 80.311 1.00 64.94 250 LEU B C 1
ATOM 7896 O O . LEU B 1 272 ? -63.017 27.537 79.626 1.00 72.48 250 LEU B O 1
ATOM 7901 N N . ASP B 1 273 ? -65.130 26.963 80.152 1.00 52.05 251 ASP B N 1
ATOM 7902 C CA . ASP B 1 273 ? -65.746 27.772 79.101 1.00 51.05 251 ASP B CA 1
ATOM 7903 C C . ASP B 1 273 ? -66.324 29.073 79.637 1.00 57.89 251 ASP B C 1
ATOM 7904 O O . ASP B 1 273 ? -67.088 29.756 78.950 1.00 69.69 251 ASP B O 1
ATOM 7909 N N . SER B 1 274 ? -65.955 29.412 80.865 1.00 55.56 252 SER B N 1
ATOM 7910 C CA . SER B 1 274 ? -66.477 30.603 81.520 1.00 54.49 252 SER B CA 1
ATOM 7911 C C . SER B 1 274 ? -65.647 31.844 81.202 1.00 60.22 252 SER B C 1
ATOM 7912 O O . SER B 1 274 ? -64.472 31.744 80.850 1.00 59.97 252 SER B O 1
ATOM 7915 N N . GLY B 1 275 ? -66.263 33.014 81.334 1.00 57.28 253 GLY B N 1
ATOM 7916 C CA . GLY B 1 275 ? -65.582 34.268 81.069 1.00 54.54 253 GLY B CA 1
ATOM 7917 C C . GLY B 1 275 ? -64.912 34.823 82.308 1.00 51.97 253 GLY B C 1
ATOM 7918 O O . GLY B 1 275 ? -64.232 35.846 82.262 1.00 54.35 253 GLY B O 1
ATOM 7919 N N . ASP B 1 276 ? -65.109 34.135 83.424 1.00 50.95 254 ASP B N 1
ATOM 7920 C CA . ASP B 1 276 ? -64.533 34.541 84.697 1.00 51.04 254 ASP B CA 1
ATOM 7921 C C . ASP B 1 276 ? -63.386 33.603 85.092 1.00 51.02 254 ASP B C 1
ATOM 7922 O O . ASP B 1 276 ? -63.610 32.427 85.375 1.00 59.63 254 ASP B O 1
ATOM 7927 N N . TRP B 1 277 ? -62.159 34.120 85.110 1.00 35.99 255 TRP B N 1
ATOM 7928 C CA . TRP B 1 277 ? -60.993 33.274 85.373 1.00 46.73 255 TRP B CA 1
ATOM 7929 C C . TRP B 1 277 ? -61.126 32.494 86.678 1.00 52.92 255 TRP B C 1
ATOM 7930 O O . TRP B 1 277 ? -60.628 31.375 86.800 1.00 46.78 255 TRP B O 1
ATOM 7941 N N . GLN B 1 278 ? -61.813 33.090 87.645 1.00 45.09 256 GLN B N 1
ATOM 7942 C CA . GLN B 1 278 ? -62.013 32.459 88.940 1.00 46.44 256 GLN B CA 1
ATOM 7943 C C . GLN B 1 278 ? -62.768 31.137 88.834 1.00 60.86 256 GLN B C 1
ATOM 7944 O O . GLN B 1 278 ? -62.329 30.124 89.374 1.00 64.77 256 GLN B O 1
ATOM 7950 N N . VAL B 1 279 ? -63.895 31.136 88.130 1.00 67.79 257 VAL B N 1
ATOM 7951 C CA . VAL B 1 279 ? -64.644 29.895 87.937 1.00 63.73 257 VAL B CA 1
ATOM 7952 C C . VAL B 1 279 ? -63.847 28.899 87.094 1.00 61.79 257 VAL B C 1
ATOM 7953 O O . VAL B 1 279 ? -63.869 27.694 87.358 1.00 57.25 257 VAL B O 1
ATOM 7957 N N . GLN B 1 280 ? -63.129 29.405 86.093 1.00 53.06 258 GLN B N 1
ATOM 7958 C CA . GLN B 1 280 ? -62.185 28.577 85.353 1.00 49.96 258 GLN B CA 1
ATOM 7959 C C . GLN B 1 280 ? -61.179 28.009 86.337 1.00 52.04 258 GLN B C 1
ATOM 7960 O O . GLN B 1 280 ? -60.840 26.829 86.296 1.00 48.75 258 GLN B O 1
ATOM 7966 N N . PHE B 1 281 ? -60.702 28.871 87.226 1.00 50.56 259 PHE B N 1
ATOM 7967 C CA . PHE B 1 281 ? -59.748 28.482 88.251 1.00 60.34 259 PHE B CA 1
ATOM 7968 C C . PHE B 1 281 ? -60.281 27.295 89.046 1.00 58.58 259 PHE B C 1
ATOM 7969 O O . PHE B 1 281 ? -59.602 26.276 89.197 1.00 46.25 259 PHE B O 1
ATOM 7977 N N . SER B 1 282 ? -61.506 27.434 89.545 1.00 58.59 260 SER B N 1
ATOM 7978 C CA . SER B 1 282 ? -62.143 26.379 90.325 1.00 61.32 260 SER B CA 1
ATOM 7979 C C . SER B 1 282 ? -62.167 25.074 89.552 1.00 62.21 260 SER B C 1
ATOM 7980 O O . SER B 1 282 ? -61.687 24.049 90.032 1.00 62.66 260 SER B O 1
ATOM 7983 N N . GLY B 1 283 ? -62.727 25.122 88.349 1.00 58.73 261 GLY B N 1
ATOM 7984 C CA . GLY B 1 283 ? -62.823 23.944 87.510 1.00 59.45 261 GLY B CA 1
ATOM 7985 C C . GLY B 1 283 ? -61.492 23.246 87.318 1.00 63.41 261 GLY B C 1
ATOM 7986 O O . GLY B 1 283 ? -61.422 22.019 87.294 1.00 68.99 261 GLY B O 1
ATOM 7987 N N . LEU B 1 284 ? -60.428 24.029 87.189 1.00 56.38 262 LEU B N 1
ATOM 7988 C CA . LEU B 1 284 ? -59.112 23.474 86.901 1.00 61.25 262 LEU B CA 1
ATOM 7989 C C . LEU B 1 284 ? -58.457 22.787 88.106 1.00 73.40 262 LEU B C 1
ATOM 7990 O O . LEU B 1 284 ? -57.802 21.755 87.951 1.00 71.96 262 LEU B O 1
ATOM 7995 N N . ILE B 1 285 ? -58.625 23.342 89.303 1.00 71.80 263 ILE B N 1
ATOM 7996 C CA . ILE B 1 285 ? -58.075 22.684 90.485 1.00 71.31 263 ILE B CA 1
ATOM 7997 C C . ILE B 1 285 ? -58.939 21.496 90.873 1.00 71.96 263 ILE B C 1
ATOM 7998 O O . ILE B 1 285 ? -58.445 20.518 91.425 1.00 84.87 263 ILE B O 1
ATOM 8003 N N . ALA B 1 286 ? -60.231 21.584 90.572 1.00 68.47 264 ALA B N 1
ATOM 8004 C CA . ALA B 1 286 ? -61.158 20.490 90.849 1.00 53.36 264 ALA B CA 1
ATOM 8005 C C . ALA B 1 286 ? -60.855 19.293 89.963 1.00 48.32 264 ALA B C 1
ATOM 8006 O O . ALA B 1 286 ? -60.879 18.154 90.418 1.00 55.95 264 ALA B O 1
ATOM 8008 N N . LEU B 1 287 ? -60.569 19.562 88.694 1.00 35.46 265 LEU B N 1
ATOM 8009 C CA . LEU B 1 287 ? -60.279 18.506 87.742 1.00 50.25 265 LEU B CA 1
ATOM 8010 C C . LEU B 1 287 ? -58.887 17.974 87.999 1.00 58.62 265 LEU B C 1
ATOM 8011 O O . LEU B 1 287 ? -58.508 16.911 87.500 1.00 56.98 265 LEU B O 1
ATOM 8016 N N . GLY B 1 288 ? -58.120 18.724 88.780 1.00 48.21 266 GLY B N 1
ATOM 8017 C CA . GLY B 1 288 ? -56.750 18.349 89.059 1.00 60.65 266 GLY B CA 1
ATOM 8018 C C . GLY B 1 288 ? -56.677 17.199 90.040 1.00 68.78 266 GLY B C 1
ATOM 8019 O O . GLY B 1 288 ? -55.865 16.285 89.884 1.00 65.29 266 GLY B O 1
ATOM 8020 N N . TYR B 1 289 ? -57.528 17.256 91.060 1.00 63.28 267 TYR B N 1
ATOM 8021 C CA . TYR B 1 289 ? -57.600 16.203 92.061 1.00 65.07 267 TYR B CA 1
ATOM 8022 C C . TYR B 1 289 ? -58.297 14.968 91.488 1.00 75.62 267 TYR B C 1
ATOM 8023 O O . TYR B 1 289 ? -58.009 13.835 91.884 1.00 70.85 267 TYR B O 1
ATOM 8032 N N . LEU B 1 290 ? -59.207 15.202 90.542 1.00 71.56 268 LEU B N 1
ATOM 8033 C CA . LEU B 1 290 ? -60.054 14.152 89.980 1.00 57.54 268 LEU B CA 1
ATOM 8034 C C . LEU B 1 290 ? -59.507 13.565 88.682 1.00 62.90 268 LEU B C 1
ATOM 8035 O O . LEU B 1 290 ? -60.208 12.836 87.983 1.00 76.10 268 LEU B O 1
ATOM 8040 N N . LYS B 1 291 ? -58.252 13.859 88.371 1.00 49.48 269 LYS B N 1
ATOM 8041 C CA . LYS B 1 291 ? -57.712 13.547 87.051 1.00 60.75 269 LYS B CA 1
ATOM 8042 C C . LYS B 1 291 ? -57.667 12.059 86.693 1.00 71.65 269 LYS B C 1
ATOM 8043 O O . LYS B 1 291 ? -57.447 11.705 85.531 1.00 75.74 269 LYS B O 1
ATOM 8049 N N . GLU B 1 292 ? -57.864 11.185 87.674 1.00 82.99 270 GLU B N 1
ATOM 8050 C CA . GLU B 1 292 ? -57.869 9.754 87.383 1.00 87.92 270 GLU B CA 1
ATOM 8051 C C . GLU B 1 292 ? -59.232 9.356 86.841 1.00 82.68 270 GLU B C 1
ATOM 8052 O O . GLU B 1 292 ? -59.337 8.702 85.803 1.00 81.53 270 GLU B O 1
ATOM 8058 N N . PHE B 1 293 ? -60.275 9.777 87.545 1.00 75.29 271 PHE B N 1
ATOM 8059 C CA . PHE B 1 293 ? -61.638 9.427 87.181 1.00 89.57 271 PHE B CA 1
ATOM 8060 C C . PHE B 1 293 ? -62.051 9.952 85.808 1.00 98.51 271 PHE B C 1
ATOM 8061 O O . PHE B 1 293 ? -62.821 9.308 85.100 1.00 112.44 271 PHE B O 1
ATOM 8069 N N . VAL B 1 294 ? -61.534 11.116 85.436 1.00 91.88 272 VAL B N 1
ATOM 8070 C CA . VAL B 1 294 ? -61.894 11.730 84.167 1.00 78.46 272 VAL B CA 1
ATOM 8071 C C . VAL B 1 294 ? -61.743 10.734 83.024 1.00 72.16 272 VAL B C 1
ATOM 8072 O O . VAL B 1 294 ? -60.679 10.139 82.839 1.00 68.30 272 VAL B O 1
ATOM 8076 N N . GLU B 1 295 ? -62.829 10.536 82.282 1.00 83.28 273 GLU B N 1
ATOM 8077 C CA . GLU B 1 295 ? -62.777 9.849 80.993 1.00 97.15 273 GLU B CA 1
ATOM 8078 C C . GLU B 1 295 ? -63.301 10.765 79.885 1.00 97.06 273 GLU B C 1
ATOM 8079 O O . GLU B 1 295 ? -63.883 11.816 80.162 1.00 102.45 273 GLU B O 1
ATOM 8085 N N . ASP B 1 296 ? -63.099 10.360 78.636 1.00 95.75 274 ASP B N 1
ATOM 8086 C CA . ASP B 1 296 ? -63.265 11.264 77.504 1.00 101.41 274 ASP B CA 1
ATOM 8087 C C . ASP B 1 296 ? -62.084 12.215 77.564 1.00 94.58 274 ASP B C 1
ATOM 8088 O O . ASP B 1 296 ? -62.232 13.433 77.499 1.00 96.72 274 ASP B O 1
ATOM 8093 N N . LYS B 1 297 ? -60.902 11.632 77.713 1.00 94.30 275 LYS B N 1
ATOM 8094 C CA . LYS B 1 297 ? -59.694 12.397 77.972 1.00 89.06 275 LYS B CA 1
ATOM 8095 C C . LYS B 1 297 ? -59.333 13.297 76.796 1.00 76.12 275 LYS B C 1
ATOM 8096 O O . LYS B 1 297 ? -59.051 14.475 76.981 1.00 68.70 275 LYS B O 1
ATOM 8102 N N . ASP B 1 298 ? -59.367 12.752 75.585 1.00 89.78 276 ASP B N 1
ATOM 8103 C CA . ASP B 1 298 ? -59.139 13.559 74.389 1.00 91.93 276 ASP B CA 1
ATOM 8104 C C . ASP B 1 298 ? -60.016 14.809 74.388 1.00 81.88 276 ASP B C 1
ATOM 8105 O O . ASP B 1 298 ? -59.699 15.804 73.740 1.00 63.05 276 ASP B O 1
ATOM 8110 N N . GLY B 1 299 ? -61.124 14.750 75.119 1.00 90.07 277 GLY B N 1
ATOM 8111 C CA . GLY B 1 299 ? -62.045 15.867 75.194 1.00 81.35 277 GLY B CA 1
ATOM 8112 C C . GLY B 1 299 ? -61.522 16.990 76.062 1.00 68.87 277 GLY B C 1
ATOM 8113 O O . GLY B 1 299 ? -61.511 18.148 75.650 1.00 65.41 277 GLY B O 1
ATOM 8114 N N . LEU B 1 300 ? -61.091 16.640 77.271 1.00 67.88 278 LEU B N 1
ATOM 8115 C CA . LEU B 1 300 ? -60.496 17.598 78.196 1.00 58.99 278 LEU B CA 1
ATOM 8116 C C . LEU B 1 300 ? -59.291 18.286 77.568 1.00 55.01 278 LEU B C 1
ATOM 8117 O O . LEU B 1 300 ? -59.228 19.512 77.514 1.00 48.69 278 LEU B O 1
ATOM 8122 N N . CYS B 1 301 ? -58.338 17.488 77.097 1.00 50.13 279 CYS B N 1
ATOM 8123 C CA . CYS B 1 301 ? -57.147 18.013 76.437 1.00 61.50 279 CYS B CA 1
ATOM 8124 C C . CYS B 1 301 ? -57.476 19.139 75.461 1.00 68.96 279 CYS B C 1
ATOM 8125 O O . CYS B 1 301 ? -56.938 20.241 75.571 1.00 69.36 279 CYS B O 1
ATOM 8128 N N . ARG B 1 302 ? -58.357 18.859 74.507 1.00 68.39 280 ARG B N 1
ATOM 8129 C CA . ARG B 1 302 ? -58.747 19.859 73.522 1.00 65.59 280 ARG B CA 1
ATOM 8130 C C . ARG B 1 302 ? -59.137 21.171 74.188 1.00 53.44 280 ARG B C 1
ATOM 8131 O O . ARG B 1 302 ? -58.746 22.245 73.737 1.00 63.16 280 ARG B O 1
ATOM 8139 N N . LYS B 1 303 ? -59.899 21.076 75.268 1.00 44.23 281 LYS B N 1
ATOM 8140 C CA . LYS B 1 303 ? -60.355 22.261 75.978 1.00 54.39 281 LYS B CA 1
ATOM 8141 C C . LYS B 1 303 ? -59.193 22.950 76.695 1.00 60.22 281 LYS B C 1
ATOM 8142 O O . LYS B 1 303 ? -59.108 24.178 76.728 1.00 64.41 281 LYS B O 1
ATOM 8148 N N . LEU B 1 304 ? -58.290 22.153 77.255 1.00 56.95 282 LEU B N 1
ATOM 8149 C CA . LEU B 1 304 ? -57.134 22.694 77.958 1.00 52.58 282 LEU B CA 1
ATOM 8150 C C . LEU B 1 304 ? -56.185 23.406 77.007 1.00 61.40 282 LEU B C 1
ATOM 8151 O O . LEU B 1 304 ? -55.772 24.533 77.268 1.00 72.17 282 LEU B O 1
ATOM 8156 N N . VAL B 1 305 ? -55.833 22.745 75.909 1.00 55.92 283 VAL B N 1
ATOM 8157 C CA . VAL B 1 305 ? -54.929 23.331 74.924 1.00 47.52 283 VAL B CA 1
ATOM 8158 C C . VAL B 1 305 ? -55.412 24.721 74.525 1.00 53.85 283 VAL B C 1
ATOM 8159 O O . VAL B 1 305 ? -54.614 25.639 74.326 1.00 54.59 283 VAL B O 1
ATOM 8163 N N . SER B 1 306 ? -56.726 24.875 74.421 1.00 46.34 284 SER B N 1
ATOM 8164 C CA . SER B 1 306 ? -57.313 26.169 74.120 1.00 48.66 284 SER B CA 1
ATOM 8165 C C . SER B 1 306 ? -56.878 27.202 75.160 1.00 62.04 284 SER B C 1
ATOM 8166 O O . SER B 1 306 ? -56.555 28.343 74.825 1.00 65.08 284 SER B O 1
ATOM 8169 N N . LEU B 1 307 ? -56.861 26.776 76.420 1.00 53.31 285 LEU B N 1
ATOM 8170 C CA . LEU B 1 307 ? -56.543 27.645 77.546 1.00 45.11 285 LEU B CA 1
ATOM 8171 C C . LEU B 1 307 ? -55.056 27.964 77.692 1.00 45.17 285 LEU B C 1
ATOM 8172 O O . LEU B 1 307 ? -54.687 28.818 78.491 1.00 54.61 285 LEU B O 1
ATOM 8177 N N . LEU B 1 308 ? -54.199 27.281 76.940 1.00 39.13 286 LEU B N 1
ATOM 8178 C CA . LEU B 1 308 ? -52.767 27.577 76.982 1.00 46.60 286 LEU B CA 1
ATOM 8179 C C . LEU B 1 308 ? -52.497 28.997 76.506 1.00 62.33 286 LEU B C 1
ATOM 8180 O O . LEU B 1 308 ? -51.375 29.494 76.606 1.00 74.46 286 LEU B O 1
ATOM 8185 N N . SER B 1 309 ? -53.530 29.644 75.982 1.00 49.03 287 SER B N 1
ATOM 8186 C CA . SER B 1 309 ? -53.385 30.977 75.428 1.00 44.07 287 SER B CA 1
ATOM 8187 C C . SER B 1 309 ? -54.339 31.961 76.085 1.00 52.10 287 SER B C 1
ATOM 8188 O O . SER B 1 309 ? -54.600 33.040 75.548 1.00 67.71 287 SER B O 1
ATOM 8191 N N . SER B 1 310 ? -54.859 31.594 77.251 1.00 43.65 288 SER B N 1
ATOM 8192 C CA . SER B 1 310 ? -55.775 32.473 77.958 1.00 44.11 288 SER B CA 1
ATOM 8193 C C . SER B 1 310 ? -55.083 33.797 78.248 1.00 52.82 288 SER B C 1
ATOM 8194 O O . SER B 1 310 ? -53.863 33.847 78.416 1.00 56.77 288 SER B O 1
ATOM 8197 N N . PRO B 1 311 ? -55.859 34.883 78.284 1.00 39.29 289 PRO B N 1
ATOM 8198 C CA . PRO B 1 311 ? -55.301 36.164 78.714 1.00 44.45 289 PRO B CA 1
ATOM 8199 C C . PRO B 1 311 ? -54.845 36.098 80.169 1.00 47.99 289 PRO B C 1
ATOM 8200 O O . PRO B 1 311 ? -53.916 36.810 80.552 1.00 60.62 289 PRO B O 1
ATOM 8204 N N . ASP B 1 312 ? -55.488 35.251 80.967 1.00 37.83 290 ASP B N 1
ATOM 8205 C CA . ASP B 1 312 ? -55.158 35.167 82.384 1.00 45.15 290 ASP B CA 1
ATOM 8206 C C . ASP B 1 312 ? -54.050 34.173 82.686 1.00 47.64 290 ASP B C 1
ATOM 8207 O O . ASP B 1 312 ? -54.154 32.989 82.362 1.00 51.32 290 ASP B O 1
ATOM 8212 N N . GLU B 1 313 ? -53.010 34.670 83.350 1.00 43.21 291 GLU B N 1
ATOM 8213 C CA . GLU B 1 313 ? -51.773 33.929 83.556 1.00 50.54 291 GLU B CA 1
ATOM 8214 C C . GLU B 1 313 ? -51.951 32.679 84.416 1.00 47.11 291 GLU B C 1
ATOM 8215 O O . GLU B 1 313 ? -51.256 31.686 84.224 1.00 42.46 291 GLU B O 1
ATOM 8221 N N . ASP B 1 314 ? -52.870 32.728 85.374 1.00 44.81 292 ASP B N 1
ATOM 8222 C CA . ASP B 1 314 ? -53.056 31.599 86.275 1.00 41.82 292 ASP B CA 1
ATOM 8223 C C . ASP B 1 314 ? -53.818 30.471 85.598 1.00 50.31 292 ASP B C 1
ATOM 8224 O O . ASP B 1 314 ? -53.575 29.293 85.866 1.00 50.37 292 ASP B O 1
ATOM 8229 N N . ILE B 1 315 ? -54.739 30.836 84.715 1.00 30.51 293 ILE B N 1
ATOM 8230 C CA . ILE B 1 315 ? -55.360 29.852 83.854 1.00 28.70 293 ILE B CA 1
ATOM 8231 C C . ILE B 1 315 ? -54.295 29.271 82.936 1.00 32.79 293 ILE B C 1
ATOM 8232 O O . ILE B 1 315 ? -54.214 28.058 82.768 1.00 50.89 293 ILE B O 1
ATOM 8237 N N . LYS B 1 316 ? -53.469 30.133 82.354 1.00 30.25 294 LYS B N 1
ATOM 8238 C CA . LYS B 1 316 ? -52.379 29.671 81.497 1.00 42.72 294 LYS B CA 1
ATOM 8239 C C . LYS B 1 316 ? -51.606 28.576 82.209 1.00 51.53 294 LYS B C 1
ATOM 8240 O O . LYS B 1 316 ? -51.398 27.490 81.676 1.00 43.88 294 LYS B O 1
ATOM 8246 N N . LEU B 1 317 ? -51.197 28.885 83.434 1.00 59.56 295 LEU B N 1
ATOM 8247 C CA . LEU B 1 317 ? -50.356 28.015 84.243 1.00 58.73 295 LEU B CA 1
ATOM 8248 C C . LEU B 1 317 ? -51.049 26.706 84.634 1.00 62.03 295 LEU B C 1
ATOM 8249 O O . LEU B 1 317 ? -50.637 25.630 84.204 1.00 50.61 295 LEU B O 1
ATOM 8254 N N . LEU B 1 318 ? -52.090 26.802 85.457 1.00 60.89 296 LEU B N 1
ATOM 8255 C CA . LEU B 1 318 ? -52.840 25.629 85.907 1.00 58.11 296 LEU B CA 1
ATOM 8256 C C . LEU B 1 318 ? -53.143 24.675 84.760 1.00 60.88 296 LEU B C 1
ATOM 8257 O O . LEU B 1 318 ? -53.089 23.454 84.911 1.00 53.44 296 LEU B O 1
ATOM 8262 N N . SER B 1 319 ? -53.473 25.255 83.613 1.00 60.95 297 SER B N 1
ATOM 8263 C CA . SER B 1 319 ? -53.874 24.498 82.438 1.00 41.98 297 SER B CA 1
ATOM 8264 C C . SER B 1 319 ? -52.716 23.711 81.827 1.00 37.80 297 SER B C 1
ATOM 8265 O O . SER B 1 319 ? -52.840 22.521 81.565 1.00 55.58 297 SER B O 1
ATOM 8268 N N . ALA B 1 320 ? -51.586 24.367 81.609 1.00 31.07 298 ALA B N 1
ATOM 8269 C CA . ALA B 1 320 ? -50.428 23.687 81.043 1.00 32.80 298 ALA B CA 1
ATOM 8270 C C . ALA B 1 320 ? -49.876 22.615 81.981 1.00 42.47 298 ALA B C 1
ATOM 8271 O O . ALA B 1 320 ? -49.112 21.747 81.561 1.00 45.11 298 ALA B O 1
ATOM 8273 N N . GLU B 1 321 ? -50.248 22.686 83.254 1.00 44.00 299 GLU B N 1
ATOM 8274 C CA . GLU B 1 321 ? -49.738 21.743 84.238 1.00 51.15 299 GLU B CA 1
ATOM 8275 C C . GLU B 1 321 ? -50.639 20.523 84.305 1.00 57.63 299 GLU B C 1
ATOM 8276 O O . GLU B 1 321 ? -50.179 19.405 84.532 1.00 58.53 299 GLU B O 1
ATOM 8282 N N . LEU B 1 322 ? -51.931 20.744 84.104 1.00 61.52 300 LEU B N 1
ATOM 8283 C CA . LEU B 1 322 ? -52.880 19.643 84.060 1.00 56.54 300 LEU B CA 1
ATOM 8284 C C . LEU B 1 322 ? -52.688 18.837 82.785 1.00 55.76 300 LEU B C 1
ATOM 8285 O O . LEU B 1 322 ? -52.725 17.613 82.806 1.00 62.39 300 LEU B O 1
ATOM 8290 N N . LEU B 1 323 ? -52.469 19.535 81.676 1.00 60.39 301 LEU B N 1
ATOM 8291 C CA . LEU B 1 323 ? -52.307 18.894 80.379 1.00 58.30 301 LEU B CA 1
ATOM 8292 C C . LEU B 1 323 ? -51.015 18.096 80.320 1.00 66.30 301 LEU B C 1
ATOM 8293 O O . LEU B 1 323 ? -50.649 17.563 79.276 1.00 78.85 301 LEU B O 1
ATOM 8298 N N . CYS B 1 324 ? -50.326 18.004 81.449 1.00 68.71 302 CYS B N 1
ATOM 8299 C CA . CYS B 1 324 ? -49.058 17.292 81.492 1.00 68.13 302 CYS B CA 1
ATOM 8300 C C . CYS B 1 324 ? -49.234 15.843 81.924 1.00 74.40 302 CYS B C 1
ATOM 8301 O O . CYS B 1 324 ? -48.391 15.001 81.632 1.00 88.69 302 CYS B O 1
ATOM 8304 N N . HIS B 1 325 ? -50.327 15.556 82.624 1.00 68.97 303 HIS B N 1
ATOM 8305 C CA . HIS B 1 325 ? -50.603 14.195 83.069 1.00 73.42 303 HIS B CA 1
ATOM 8306 C C . HIS B 1 325 ? -51.277 13.380 81.969 1.00 81.24 303 HIS B C 1
ATOM 8307 O O . HIS B 1 325 ? -51.195 12.152 81.949 1.00 88.08 303 HIS B O 1
ATOM 8314 N N . PHE B 1 326 ? -51.937 14.070 81.047 1.00 76.91 304 PHE B N 1
ATOM 8315 C CA . PHE B 1 326 ? -52.669 13.402 79.981 1.00 62.61 304 PHE B CA 1
ATOM 8316 C C . PHE B 1 326 ? -51.821 13.193 78.738 1.00 65.97 304 PHE B C 1
ATOM 8317 O O . PHE B 1 326 ? -50.824 13.882 78.538 1.00 71.18 304 PHE B O 1
ATOM 8325 N N . PRO B 1 327 ? -52.214 12.217 77.909 1.00 72.20 305 PRO B N 1
ATOM 8326 C CA . PRO B 1 327 ? -51.577 11.880 76.632 1.00 72.64 305 PRO B CA 1
ATOM 8327 C C . PRO B 1 327 ? -51.803 12.961 75.595 1.00 68.67 305 PRO B C 1
ATOM 8328 O O . PRO B 1 327 ? -52.859 13.589 75.590 1.00 61.76 305 PRO B O 1
ATOM 8332 N N . ILE B 1 328 ? -50.821 13.159 74.723 1.00 66.12 306 ILE B N 1
ATOM 8333 C CA . ILE B 1 328 ? -50.881 14.210 73.717 1.00 64.46 306 ILE B CA 1
ATOM 8334 C C . ILE B 1 328 ? -50.476 13.667 72.350 1.00 75.37 306 ILE B C 1
ATOM 8335 O O . ILE B 1 328 ? -49.331 13.262 72.147 1.00 69.15 306 ILE B O 1
ATOM 8340 N N . THR B 1 329 ? -51.422 13.660 71.414 1.00 91.39 307 THR B N 1
ATOM 8341 C CA . THR B 1 329 ? -51.179 13.099 70.087 1.00 88.29 307 THR B CA 1
ATOM 8342 C C . THR B 1 329 ? -51.618 14.027 68.959 1.00 80.08 307 THR B C 1
ATOM 8343 O O . THR B 1 329 ? -50.787 14.625 68.282 1.00 86.86 307 THR B O 1
ATOM 8347 N N . ASP B 1 330 ? -52.924 14.141 68.755 1.00 77.03 308 ASP B N 1
ATOM 8348 C CA . ASP B 1 330 ? -53.442 14.923 67.639 1.00 89.86 308 ASP B CA 1
ATOM 8349 C C . ASP B 1 330 ? -53.090 16.391 67.781 1.00 89.08 308 ASP B C 1
ATOM 8350 O O . ASP B 1 330 ? -52.783 17.063 66.798 1.00 90.23 308 ASP B O 1
ATOM 8355 N N . SER B 1 331 ? -53.126 16.880 69.015 1.00 90.13 309 SER B N 1
ATOM 8356 C CA . SER B 1 331 ? -52.983 18.305 69.282 1.00 82.76 309 SER B CA 1
ATOM 8357 C C . SER B 1 331 ? -51.540 18.788 69.300 1.00 81.63 309 SER B C 1
ATOM 8358 O O . SER B 1 331 ? -51.292 19.992 69.315 1.00 85.44 309 SER B O 1
ATOM 8361 N N . LEU B 1 332 ? -50.587 17.864 69.303 1.00 70.27 310 LEU B N 1
ATOM 8362 C CA . LEU B 1 332 ? -49.223 18.244 69.655 1.00 67.80 310 LEU B CA 1
ATOM 8363 C C . LEU B 1 332 ? -48.556 19.252 68.706 1.00 64.71 310 LEU B C 1
ATOM 8364 O O . LEU B 1 332 ? -47.591 19.916 69.081 1.00 72.69 310 LEU B O 1
ATOM 8369 N N . ASP B 1 333 ? -49.076 19.387 67.493 1.00 59.65 311 ASP B N 1
ATOM 8370 C CA . ASP B 1 333 ? -48.608 20.450 66.609 1.00 68.34 311 ASP B CA 1
ATOM 8371 C C . ASP B 1 333 ? -48.961 21.800 67.219 1.00 60.01 311 ASP B C 1
ATOM 8372 O O . ASP B 1 333 ? -48.202 22.766 67.130 1.00 52.48 311 ASP B O 1
ATOM 8377 N N . LEU B 1 334 ? -50.133 21.843 67.838 1.00 59.56 312 LEU B N 1
ATOM 8378 C CA . LEU B 1 334 ? -50.698 23.064 68.386 1.00 45.80 312 LEU B CA 1
ATOM 8379 C C . LEU B 1 334 ? -50.041 23.440 69.710 1.00 57.95 312 LEU B C 1
ATOM 8380 O O . LEU B 1 334 ? -49.633 24.584 69.897 1.00 55.34 312 LEU B O 1
ATOM 8385 N N . VAL B 1 335 ? -49.943 22.482 70.633 1.00 62.78 313 VAL B N 1
ATOM 8386 C CA . VAL B 1 335 ? -49.269 22.740 71.901 1.00 56.32 313 VAL B CA 1
ATOM 8387 C C . VAL B 1 335 ? -47.859 23.197 71.597 1.00 52.82 313 VAL B C 1
ATOM 8388 O O . VAL B 1 335 ? -47.369 24.154 72.185 1.00 58.61 313 VAL B O 1
ATOM 8392 N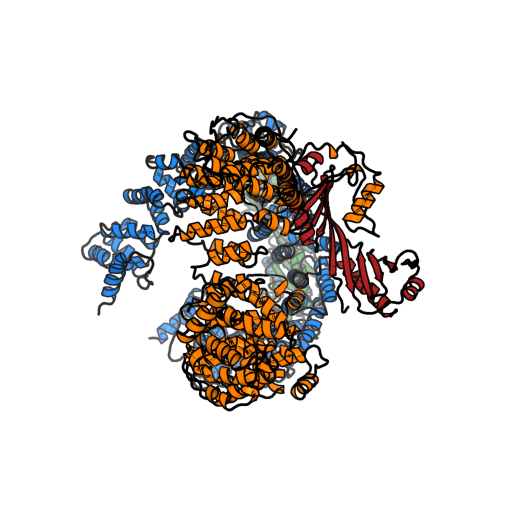 N . LEU B 1 336 ? -47.209 22.514 70.663 1.00 54.09 314 LEU B N 1
ATOM 8393 C CA . LEU B 1 336 ? -45.883 22.924 70.235 1.00 50.04 314 LEU B CA 1
ATOM 8394 C C . LEU B 1 336 ? -45.906 24.394 69.813 1.00 50.15 314 LEU B C 1
ATOM 8395 O O . LEU B 1 336 ? -45.088 25.184 70.275 1.00 50.82 314 LEU B O 1
ATOM 8400 N N . GLU B 1 337 ? -46.863 24.763 68.966 1.00 49.21 315 GLU B N 1
ATOM 8401 C CA . GLU B 1 337 ? -46.974 26.144 68.504 1.00 49.74 315 GLU B CA 1
ATOM 8402 C C . GLU B 1 337 ? -47.247 27.125 69.635 1.00 56.56 315 GLU B C 1
ATOM 8403 O O . GLU B 1 337 ? -46.591 28.167 69.743 1.00 57.02 315 GLU B O 1
ATOM 8409 N N . LYS B 1 338 ? -48.225 26.794 70.470 1.00 54.77 316 LYS B N 1
ATOM 8410 C CA . LYS B 1 338 ? -48.643 27.688 71.542 1.00 55.13 316 LYS B CA 1
ATOM 8411 C C . LYS B 1 338 ? -47.580 27.825 72.630 1.00 63.41 316 LYS B C 1
ATOM 8412 O O . LYS B 1 338 ? -47.357 28.914 73.153 1.00 64.20 316 LYS B O 1
ATOM 8418 N N . CYS B 1 339 ? -46.917 26.723 72.959 1.00 67.64 317 CYS B N 1
ATOM 8419 C CA . CYS B 1 339 ? -45.866 26.745 73.971 1.00 54.71 317 CYS B CA 1
ATOM 8420 C C . CYS B 1 339 ? -44.665 27.568 73.529 1.00 55.86 317 CYS B C 1
ATOM 8421 O O . CYS B 1 339 ? -44.196 28.433 74.265 1.00 54.79 317 CYS B O 1
ATOM 8424 N N . TRP B 1 340 ? -44.171 27.298 72.327 1.00 53.89 318 TRP B N 1
ATOM 8425 C CA . TRP B 1 340 ? -43.067 28.073 71.774 1.00 50.58 318 TRP B CA 1
ATOM 8426 C C . TRP B 1 340 ? -43.409 29.554 71.681 1.00 62.04 318 TRP B C 1
ATOM 8427 O O . TRP B 1 340 ? -42.546 30.410 71.851 1.00 60.98 318 TRP B O 1
ATOM 8438 N N . LYS B 1 341 ? -44.674 29.848 71.405 1.00 67.12 319 LYS B N 1
ATOM 8439 C CA . LYS B 1 341 ? -45.141 31.224 71.302 1.00 62.19 319 LYS B CA 1
ATOM 8440 C C . LYS B 1 341 ? -45.183 31.872 72.687 1.00 59.45 319 LYS B C 1
ATOM 8441 O O . LYS B 1 341 ? -45.056 33.086 72.819 1.00 68.25 319 LYS B O 1
ATOM 8447 N N . ASN B 1 342 ? -45.357 31.053 73.719 1.00 54.94 320 ASN B N 1
ATOM 8448 C CA . ASN B 1 342 ? -45.434 31.547 75.088 1.00 46.94 320 ASN B CA 1
ATOM 8449 C C . ASN B 1 342 ? -44.057 31.726 75.701 1.00 61.92 320 ASN B C 1
ATOM 8450 O O . ASN B 1 342 ? -43.930 32.107 76.864 1.00 66.61 320 ASN B O 1
ATOM 8455 N N . ILE B 1 343 ? -43.025 31.435 74.917 1.00 66.07 321 ILE B N 1
ATOM 8456 C CA . ILE B 1 343 ? -41.655 31.605 75.379 1.00 68.95 321 ILE B CA 1
ATOM 8457 C C . ILE B 1 343 ? -40.974 32.784 74.696 1.00 92.11 321 ILE B C 1
ATOM 8458 O O . ILE B 1 343 ? -40.427 33.665 75.360 1.00 100.48 321 ILE B O 1
ATOM 8463 N N . GLU B 1 344 ? -41.019 32.797 73.368 1.00 106.86 322 GLU B N 1
ATOM 8464 C CA . GLU B 1 344 ? -40.376 33.844 72.583 1.00 120.01 322 GLU B CA 1
ATOM 8465 C C . GLU B 1 344 ? -40.838 35.225 73.015 1.00 122.93 322 GLU B C 1
ATOM 8466 O O . GLU B 1 344 ? -40.238 36.232 72.643 1.00 133.03 322 GLU B O 1
ATOM 8472 N N . SER B 1 345 ? -41.910 35.268 73.799 1.00 125.97 323 SER B N 1
ATOM 8473 C CA . SER B 1 345 ? -42.480 36.531 74.249 1.00 138.13 323 SER B CA 1
ATOM 8474 C C . SER B 1 345 ? -41.446 37.429 74.930 1.00 145.46 323 SER B C 1
ATOM 8475 O O . SER B 1 345 ? -41.605 38.651 74.956 1.00 157.84 323 SER B O 1
ATOM 8478 N N . GLU B 1 346 ? -40.391 36.820 75.469 1.00 122.05 324 GLU B N 1
ATOM 8479 C CA . GLU B 1 346 ? -39.357 37.546 76.211 1.00 106.91 324 GLU B CA 1
ATOM 8480 C C . GLU B 1 346 ? -39.933 38.638 77.118 1.00 111.81 324 GLU B C 1
ATOM 8481 O O . GLU B 1 346 ? -39.292 39.662 77.358 1.00 112.61 324 GLU B O 1
ATOM 8487 N N . GLU B 1 347 ? -41.145 38.410 77.617 1.00 116.84 325 GLU B N 1
ATOM 8488 C CA . GLU B 1 347 ? -41.767 39.317 78.574 1.00 112.80 325 GLU B CA 1
ATOM 8489 C C . GLU B 1 347 ? -41.018 39.235 79.892 1.00 117.19 325 GLU B C 1
ATOM 8490 O O . GLU B 1 347 ? -40.320 38.255 80.151 1.00 117.44 325 GLU B O 1
ATOM 8496 N N . LEU B 1 348 ? -41.159 40.263 80.720 1.00 117.26 326 LEU B N 1
ATOM 8497 C CA . LEU B 1 348 ? -40.394 40.345 81.961 1.00 122.87 326 LEU B CA 1
ATOM 8498 C C . LEU B 1 348 ? -40.374 39.012 82.714 1.00 132.71 326 LEU B C 1
ATOM 8499 O O . LEU B 1 348 ? -39.382 38.284 82.671 1.00 132.82 326 LEU B O 1
ATOM 8504 N N . ILE B 1 349 ? -41.466 38.687 83.397 1.00 136.10 327 ILE B N 1
ATOM 8505 C CA . ILE B 1 349 ? -41.572 37.393 84.069 1.00 135.55 327 ILE B CA 1
ATOM 8506 C C . ILE B 1 349 ? -42.966 36.787 83.918 1.00 128.47 327 ILE B C 1
ATOM 8507 O O . ILE B 1 349 ? -43.970 37.502 83.922 1.00 140.63 327 ILE B O 1
ATOM 8512 N N . SER B 1 350 ? -43.016 35.467 83.772 1.00 99.69 328 SER B N 1
ATOM 8513 C CA . SER B 1 350 ? -44.280 34.757 83.656 1.00 87.43 328 SER B CA 1
ATOM 8514 C C . SER B 1 350 ? -44.251 33.462 84.454 1.00 80.39 328 SER B C 1
ATOM 8515 O O . SER B 1 350 ? -43.390 32.611 84.241 1.00 87.65 328 SER B O 1
ATOM 8518 N N . VAL B 1 351 ? -45.197 33.318 85.373 1.00 71.76 329 VAL B N 1
ATOM 8519 C CA . VAL B 1 351 ? -45.314 32.101 86.169 1.00 73.03 329 VAL B CA 1
ATOM 8520 C C . VAL B 1 351 ? -45.547 30.890 85.275 1.00 66.27 329 VAL B C 1
ATOM 8521 O O . VAL B 1 351 ? -45.245 29.754 85.645 1.00 61.85 329 VAL B O 1
ATOM 8525 N N . SER B 1 352 ? -46.085 31.149 84.090 1.00 68.29 330 SER B N 1
ATOM 8526 C CA . SER B 1 352 ? -46.459 30.088 83.164 1.00 75.72 330 SER B CA 1
ATOM 8527 C C . SER B 1 352 ? -45.280 29.578 82.335 1.00 64.39 330 SER B C 1
ATOM 8528 O O . SER B 1 352 ? -45.411 28.613 81.585 1.00 56.04 330 SER B O 1
ATOM 8531 N N . LYS B 1 353 ? -44.128 30.223 82.468 1.00 58.35 331 LYS B N 1
ATOM 8532 C CA . LYS B 1 353 ? -42.969 29.842 81.673 1.00 51.71 331 LYS B CA 1
ATOM 8533 C C . LYS B 1 353 ? -42.505 28.431 81.995 1.00 59.53 331 LYS B C 1
ATOM 8534 O O . LYS B 1 353 ? -42.236 27.639 81.094 1.00 59.67 331 LYS B O 1
ATOM 8540 N N . THR B 1 354 ? -42.414 28.112 83.281 1.00 66.88 332 THR B N 1
ATOM 8541 C CA . THR B 1 354 ? -41.883 26.818 83.683 1.00 65.89 332 THR B CA 1
ATOM 8542 C C . THR B 1 354 ? -42.824 25.703 83.262 1.00 63.19 332 THR B C 1
ATOM 8543 O O . THR B 1 354 ? -42.384 24.628 82.861 1.00 65.57 332 THR B O 1
ATOM 8547 N N . SER B 1 355 ? -44.123 25.965 83.346 1.00 63.64 333 SER B N 1
ATOM 8548 C CA . SER B 1 355 ? -45.111 24.998 82.889 1.00 56.16 333 SER B CA 1
ATOM 8549 C C . SER B 1 355 ? -44.938 24.705 81.406 1.00 53.42 333 SER B C 1
ATOM 8550 O O . SER B 1 355 ? -44.867 23.550 80.995 1.00 66.28 333 SER B O 1
ATOM 8553 N N . ASN B 1 356 ? -44.878 25.757 80.603 1.00 50.94 334 ASN B N 1
ATOM 8554 C CA . ASN B 1 356 ? -44.732 25.599 79.164 1.00 49.24 334 ASN B CA 1
ATOM 8555 C C . ASN B 1 356 ? -43.456 24.846 78.787 1.00 53.86 334 ASN B C 1
ATOM 8556 O O . ASN B 1 356 ? -43.476 23.990 77.904 1.00 62.18 334 ASN B O 1
ATOM 8561 N N . LEU B 1 357 ? -42.349 25.164 79.452 1.00 54.71 335 LEU B N 1
ATOM 8562 C CA . LEU B 1 357 ? -41.086 24.471 79.197 1.00 57.17 335 LEU B CA 1
ATOM 8563 C C . LEU B 1 357 ? -41.213 22.999 79.560 1.00 66.93 335 LEU B C 1
ATOM 8564 O O . LEU B 1 357 ? -40.869 22.115 78.778 1.00 70.88 335 LEU B O 1
ATOM 8569 N N . SER B 1 358 ? -41.707 22.750 80.766 1.00 69.07 336 SER B N 1
ATOM 8570 C CA . SER B 1 358 ? -41.953 21.400 81.240 1.00 53.30 336 SER B CA 1
ATOM 8571 C C . SER B 1 358 ? -42.790 20.618 80.231 1.00 60.13 336 SER B C 1
ATOM 8572 O O . SER B 1 358 ? -42.563 19.430 80.000 1.00 72.13 336 SER B O 1
ATOM 8575 N N . LEU B 1 359 ? -43.748 21.307 79.623 1.00 66.95 337 LEU B N 1
ATOM 8576 C CA . LEU B 1 359 ? -44.662 20.717 78.650 1.00 63.46 337 LEU B CA 1
ATOM 8577 C C . LEU B 1 359 ? -43.948 20.350 77.341 1.00 66.52 337 LEU B C 1
ATOM 8578 O O . LEU B 1 359 ? -44.207 19.296 76.764 1.00 65.65 337 LEU B O 1
ATOM 8583 N N . LEU B 1 360 ? -43.053 21.220 76.876 1.00 68.82 338 LEU B N 1
ATOM 8584 C CA . LEU B 1 360 ? -42.221 20.917 75.712 1.00 64.32 338 LEU B CA 1
ATOM 8585 C C . LEU B 1 360 ? -41.340 19.712 75.997 1.00 71.49 338 LEU B C 1
ATOM 8586 O O . LEU B 1 360 ? -41.242 18.794 75.186 1.00 67.13 338 LEU B O 1
ATOM 8591 N N . THR B 1 361 ? -40.691 19.739 77.158 1.00 79.44 339 THR B N 1
ATOM 8592 C CA . THR B 1 361 ? -39.800 18.670 77.592 1.00 81.04 339 THR B CA 1
ATOM 8593 C C . THR B 1 361 ? -40.472 17.312 77.473 1.00 92.60 339 THR B C 1
ATOM 8594 O O . THR B 1 361 ? -39.881 16.346 76.984 1.00 95.95 339 THR B O 1
ATOM 8598 N N . LYS B 1 362 ? -41.715 17.251 77.935 1.00 83.91 340 LYS B N 1
ATOM 8599 C CA . LYS B 1 362 ? -42.507 16.036 77.871 1.00 66.52 340 LYS B CA 1
ATOM 8600 C C . LYS B 1 362 ? -42.739 15.581 76.435 1.00 62.25 340 LYS B C 1
ATOM 8601 O O . LYS B 1 362 ? -42.694 14.391 76.139 1.00 69.77 340 LYS B O 1
ATOM 8607 N N . ILE B 1 363 ? -42.987 16.531 75.543 1.00 54.38 341 ILE B N 1
ATOM 8608 C CA . ILE B 1 363 ? -43.344 16.200 74.171 1.00 48.04 341 ILE B CA 1
ATOM 8609 C C . ILE B 1 363 ? -42.175 15.597 73.423 1.00 57.88 341 ILE B C 1
ATOM 8610 O O . ILE B 1 363 ? -42.330 14.622 72.689 1.00 64.90 341 ILE B O 1
ATOM 8615 N N . TYR B 1 364 ? -41.001 16.183 73.599 1.00 58.20 342 TYR B N 1
ATOM 8616 C CA . TYR B 1 364 ? -39.826 15.704 72.891 1.00 69.22 342 TYR B CA 1
ATOM 8617 C C . TYR B 1 364 ? -39.329 14.373 73.447 1.00 70.24 342 TYR B C 1
ATOM 8618 O O . TYR B 1 364 ? -38.690 13.607 72.735 1.00 75.39 342 TYR B O 1
ATOM 8627 N N . ARG B 1 365 ? -39.631 14.101 74.714 1.00 71.75 343 ARG B N 1
ATOM 8628 C CA . ARG B 1 365 ? -39.299 12.820 75.332 1.00 72.03 343 ARG B CA 1
ATOM 8629 C C . ARG B 1 365 ? -40.225 11.715 74.846 1.00 74.29 343 ARG B C 1
ATOM 8630 O O . ARG B 1 365 ? -39.778 10.618 74.519 1.00 87.17 343 ARG B O 1
ATOM 8638 N N . GLU B 1 366 ? -41.520 12.011 74.814 1.00 70.80 344 GLU B N 1
ATOM 8639 C CA . GLU B 1 366 ? -42.531 11.043 74.397 1.00 61.61 344 GLU B CA 1
ATOM 8640 C C . GLU B 1 366 ? -42.677 10.937 72.877 1.00 63.61 344 GLU B C 1
ATOM 8641 O O . GLU B 1 366 ? -43.419 10.094 72.380 1.00 62.69 344 GLU B O 1
ATOM 8647 N N . ASN B 1 367 ? -41.978 11.793 72.140 1.00 71.36 345 ASN B N 1
ATOM 8648 C CA . ASN B 1 367 ? -42.052 11.773 70.683 1.00 78.41 345 ASN B CA 1
ATOM 8649 C C . ASN B 1 367 ? -40.672 11.888 70.045 1.00 90.52 345 ASN B C 1
ATOM 8650 O O . ASN B 1 367 ? -40.412 12.812 69.274 1.00 90.24 345 ASN B O 1
ATOM 8655 N N . PRO B 1 368 ? -39.790 10.926 70.355 1.00 93.40 346 PRO B N 1
ATOM 8656 C CA . PRO B 1 368 ? -38.365 10.899 70.004 1.00 89.88 346 PRO B CA 1
ATOM 8657 C C . PRO B 1 368 ? -38.009 11.498 68.644 1.00 105.60 346 PRO B C 1
ATOM 8658 O O . PRO B 1 368 ? -37.005 12.206 68.559 1.00 120.16 346 PRO B O 1
ATOM 8662 N N . GLU B 1 369 ? -38.799 11.224 67.608 1.00 103.88 347 GLU B N 1
ATOM 8663 C CA . GLU B 1 369 ? -38.449 11.666 66.255 1.00 99.04 347 GLU B CA 1
ATOM 8664 C C . GLU B 1 369 ? -38.426 13.191 66.110 1.00 95.98 347 GLU B C 1
ATOM 8665 O O . GLU B 1 369 ? -37.628 13.741 65.349 1.00 92.20 347 GLU B O 1
ATOM 8671 N N . LEU B 1 370 ? -39.299 13.869 66.845 1.00 86.78 348 LEU B N 1
ATOM 8672 C CA . LEU B 1 370 ? -39.343 15.323 66.830 1.00 78.72 348 LEU B CA 1
ATOM 8673 C C . LEU B 1 370 ? -38.131 15.904 67.555 1.00 85.71 348 LEU B C 1
ATOM 8674 O O . LEU B 1 370 ? -37.652 15.338 68.538 1.00 77.71 348 LEU B O 1
ATOM 8679 N N . SER B 1 371 ? -37.643 17.039 67.072 1.00 93.32 349 SER B N 1
ATOM 8680 C CA . SER B 1 371 ? -36.483 17.681 67.676 1.00 87.44 349 SER B CA 1
ATOM 8681 C C . SER B 1 371 ? -36.637 19.194 67.685 1.00 80.34 349 SER B C 1
ATOM 8682 O O . SER B 1 371 ? -37.343 19.763 66.854 1.00 79.49 349 SER B O 1
ATOM 8685 N N . ILE B 1 372 ? -35.970 19.841 68.632 1.00 73.65 350 ILE B N 1
ATOM 8686 C CA . ILE B 1 372 ? -36.015 21.292 68.742 1.00 69.28 350 ILE B CA 1
ATOM 8687 C C . ILE B 1 372 ? -35.546 21.965 67.451 1.00 65.51 350 ILE B C 1
ATOM 8688 O O . ILE B 1 372 ? -34.438 21.721 66.981 1.00 65.24 350 ILE B O 1
ATOM 8693 N N . PRO B 1 373 ? -36.403 22.814 66.872 1.00 69.86 351 PRO B N 1
ATOM 8694 C CA . PRO B 1 373 ? -36.107 23.554 65.639 1.00 75.64 351 PRO B CA 1
ATOM 8695 C C . PRO B 1 373 ? -35.020 24.601 65.861 1.00 82.65 351 PRO B C 1
ATOM 8696 O O . PRO B 1 373 ? -35.130 25.399 66.790 1.00 80.29 351 PRO B O 1
ATOM 8700 N N . PRO B 1 374 ? -33.987 24.605 65.006 1.00 84.72 352 PRO B N 1
ATOM 8701 C CA . PRO B 1 374 ? -32.816 25.475 65.156 1.00 81.16 352 PRO B CA 1
ATOM 8702 C C . PRO B 1 374 ? -33.171 26.941 65.384 1.00 75.64 352 PRO B C 1
ATOM 8703 O O . PRO B 1 374 ? -32.542 27.604 66.205 1.00 95.39 352 PRO B O 1
ATOM 8707 N N . GLU B 1 375 ? -34.164 27.442 64.666 1.00 59.66 353 GLU B N 1
ATOM 8708 C CA . GLU B 1 375 ? -34.545 28.837 64.801 1.00 73.01 353 GLU B CA 1
ATOM 8709 C C . GLU B 1 375 ? -35.133 29.104 66.182 1.00 79.75 353 GLU B C 1
ATOM 8710 O O . GLU B 1 375 ? -35.302 30.256 66.582 1.00 87.20 353 GLU B O 1
ATOM 8716 N N . ARG B 1 376 ? -35.435 28.032 66.910 1.00 75.12 354 ARG B N 1
ATOM 8717 C CA . ARG B 1 376 ? -36.037 28.144 68.238 1.00 79.88 354 ARG B CA 1
ATOM 8718 C C . ARG B 1 376 ? -35.001 28.202 69.363 1.00 76.85 354 ARG B C 1
ATOM 8719 O O . ARG B 1 376 ? -35.263 28.753 70.437 1.00 66.47 354 ARG B O 1
ATOM 8727 N N . LEU B 1 377 ? -33.829 27.628 69.106 1.00 69.63 355 LEU B N 1
ATOM 8728 C CA . LEU B 1 377 ? -32.697 27.721 70.019 1.00 59.13 355 LEU B CA 1
ATOM 8729 C C . LEU B 1 377 ? -32.509 29.141 70.549 1.00 67.74 355 LEU B C 1
ATOM 8730 O O . LEU B 1 377 ? -32.308 29.340 71.745 1.00 66.35 355 LEU B O 1
ATOM 8735 N N . LYS B 1 378 ? -32.575 30.124 69.656 1.00 67.96 356 LYS B N 1
ATOM 8736 C CA . LYS B 1 378 ? -32.397 31.521 70.037 1.00 66.89 356 LYS B CA 1
ATOM 8737 C C . LYS B 1 378 ? -33.182 31.848 71.303 1.00 68.25 356 LYS B C 1
ATOM 8738 O O . LYS B 1 378 ? -32.736 32.633 72.141 1.00 74.56 356 LYS B O 1
ATOM 8744 N N . ASP B 1 379 ? -34.349 31.228 71.438 1.00 63.60 357 ASP B N 1
ATOM 8745 C CA . ASP B 1 379 ? -35.280 31.563 72.507 1.00 84.04 357 ASP B CA 1
ATOM 8746 C C . ASP B 1 379 ? -35.025 30.763 73.782 1.00 88.44 357 ASP B C 1
ATOM 8747 O O . ASP B 1 379 ? -35.482 31.136 74.863 1.00 89.52 357 ASP B O 1
ATOM 8752 N N . ILE B 1 380 ? -34.287 29.668 73.651 1.00 82.79 358 ILE B N 1
ATOM 8753 C CA . ILE B 1 380 ? -33.930 28.843 74.799 1.00 73.54 358 ILE B CA 1
ATOM 8754 C C . ILE B 1 380 ? -32.816 29.468 75.641 1.00 72.56 358 ILE B C 1
ATOM 8755 O O . ILE B 1 380 ? -32.849 29.408 76.867 1.00 82.86 358 ILE B O 1
ATOM 8760 N N . PHE B 1 381 ? -31.847 30.085 74.974 1.00 57.20 359 PHE B N 1
ATOM 8761 C CA . PHE B 1 381 ? -30.643 30.591 75.627 1.00 54.59 359 PHE B CA 1
ATOM 8762 C C . PHE B 1 381 ? -30.879 31.451 76.865 1.00 53.90 359 PHE B C 1
ATOM 8763 O O . PHE B 1 381 ? -30.288 31.208 77.919 1.00 61.41 359 PHE B O 1
ATOM 8771 N N . PRO B 1 382 ? -31.732 32.470 76.743 1.00 38.29 360 PRO B N 1
ATOM 8772 C CA . PRO B 1 382 ? -31.907 33.404 77.857 1.00 45.27 360 PRO B CA 1
ATOM 8773 C C . PRO B 1 382 ? -32.468 32.727 79.104 1.00 57.20 360 PRO B C 1
ATOM 8774 O O . PRO B 1 382 ? -32.551 33.362 80.156 1.00 67.98 360 PRO B O 1
ATOM 8778 N N . CYS B 1 383 ? -32.845 31.457 78.985 1.00 51.19 361 CYS B N 1
ATOM 8779 C CA . CYS B 1 383 ? -33.414 30.712 80.103 1.00 57.63 361 CYS B CA 1
ATOM 8780 C C . CYS B 1 383 ? -32.357 30.253 81.106 1.00 58.20 361 CYS B C 1
ATOM 8781 O O . CYS B 1 383 ? -32.599 30.263 82.308 1.00 64.78 361 CYS B O 1
ATOM 8784 N N . PHE B 1 384 ? -31.186 29.861 80.612 1.00 52.04 362 PHE B N 1
ATOM 8785 C CA . PHE B 1 384 ? -30.094 29.425 81.480 1.00 45.95 362 PHE B CA 1
ATOM 8786 C C . PHE B 1 384 ? -29.678 30.510 82.473 1.00 58.93 362 PHE B C 1
ATOM 8787 O O . PHE B 1 384 ? -28.963 30.244 83.442 1.00 64.14 362 PHE B O 1
ATOM 8795 N N . THR B 1 385 ? -30.126 31.734 82.226 1.00 57.06 363 THR B N 1
ATOM 8796 C CA . THR B 1 385 ? -29.711 32.876 83.026 1.00 57.52 363 THR B CA 1
ATOM 8797 C C . THR B 1 385 ? -30.930 33.604 83.600 1.00 67.15 363 THR B C 1
ATOM 8798 O O . THR B 1 385 ? -30.821 34.656 84.235 1.00 67.55 363 THR B O 1
ATOM 8802 N N . SER B 1 386 ? -32.096 33.005 83.395 1.00 65.71 364 SER B N 1
ATOM 8803 C CA . SER B 1 386 ? -33.326 33.490 84.000 1.00 50.06 364 SER B CA 1
ATOM 8804 C C . SER B 1 386 ? -33.077 33.832 85.449 1.00 49.75 364 SER B C 1
ATOM 8805 O O . SER B 1 386 ? -32.188 33.263 86.071 1.00 66.17 364 SER B O 1
ATOM 8808 N N . PRO B 1 387 ? -33.847 34.780 85.994 1.00 46.68 365 PRO B N 1
ATOM 8809 C CA . PRO B 1 387 ? -33.663 35.138 87.401 1.00 46.76 365 PRO B CA 1
ATOM 8810 C C . PRO B 1 387 ? -34.532 34.288 88.316 1.00 51.75 365 PRO B C 1
ATOM 8811 O O . PRO B 1 387 ? -34.464 34.432 89.535 1.00 66.53 365 PRO B O 1
ATOM 8815 N N . VAL B 1 388 ? -35.341 33.414 87.726 1.00 52.18 366 VAL B N 1
ATOM 8816 C CA . VAL B 1 388 ? -36.150 32.468 88.487 1.00 54.50 366 VAL B CA 1
ATOM 8817 C C . VAL B 1 388 ? -35.574 31.057 88.380 1.00 60.86 366 VAL B C 1
ATOM 8818 O O . VAL B 1 388 ? -35.537 30.466 87.298 1.00 64.05 366 VAL B O 1
ATOM 8822 N N . PRO B 1 389 ? -35.116 30.519 89.515 1.00 52.51 367 PRO B N 1
ATOM 8823 C CA . PRO B 1 389 ? -34.399 29.246 89.601 1.00 54.41 367 PRO B CA 1
ATOM 8824 C C . PRO B 1 389 ? -35.131 28.101 88.918 1.00 60.04 367 PRO B C 1
ATOM 8825 O O . PRO B 1 389 ? -34.505 27.297 88.232 1.00 70.94 367 PRO B O 1
ATOM 8829 N N . GLU B 1 390 ? -36.441 28.033 89.106 1.00 45.07 368 GLU B N 1
ATOM 8830 C CA . GLU B 1 390 ? -37.248 26.993 88.485 1.00 50.50 368 GLU B CA 1
ATOM 8831 C C . GLU B 1 390 ? -37.086 26.965 86.958 1.00 65.91 368 GLU B C 1
ATOM 8832 O O . GLU B 1 390 ? -37.055 25.894 86.350 1.00 66.25 368 GLU B O 1
ATOM 8838 N N . VAL B 1 391 ? -36.972 28.137 86.338 1.00 65.88 369 VAL B N 1
ATOM 8839 C CA . VAL B 1 391 ? -36.729 28.205 84.899 1.00 54.06 369 VAL B CA 1
ATOM 8840 C C . VAL B 1 391 ? -35.362 27.617 84.561 1.00 48.53 369 VAL B C 1
ATOM 8841 O O . VAL B 1 391 ? -35.254 26.712 83.733 1.00 43.62 369 VAL B O 1
ATOM 8845 N N . ARG B 1 392 ? -34.320 28.126 85.216 1.00 46.86 370 ARG B N 1
ATOM 8846 C CA . ARG B 1 392 ? -32.968 27.628 84.990 1.00 38.75 370 ARG B CA 1
ATOM 8847 C C . ARG B 1 392 ? -32.910 26.114 85.152 1.00 52.71 370 ARG B C 1
ATOM 8848 O O . ARG B 1 392 ? -32.293 25.411 84.351 1.00 56.93 370 ARG B O 1
ATOM 8856 N N . THR B 1 393 ? -33.565 25.609 86.188 1.00 43.91 371 THR B N 1
ATOM 8857 C CA . THR B 1 393 ? -33.562 24.179 86.441 1.00 42.91 371 THR B CA 1
ATOM 8858 C C . THR B 1 393 ? -34.271 23.424 85.325 1.00 51.69 371 THR B C 1
ATOM 8859 O O . THR B 1 393 ? -33.757 22.427 84.809 1.00 47.78 371 THR B O 1
ATOM 8863 N N . SER B 1 394 ? -35.447 23.913 84.946 1.00 52.06 372 SER B N 1
ATOM 8864 C CA . SER B 1 394 ? -36.244 23.268 83.912 1.00 40.05 372 SER B CA 1
ATOM 8865 C C . SER B 1 394 ? -35.524 23.230 82.572 1.00 51.81 372 SER B C 1
ATOM 8866 O O . SER B 1 394 ? -35.615 22.247 81.829 1.00 52.44 372 SER B O 1
ATOM 8869 N N . ILE B 1 395 ? -34.805 24.301 82.258 1.00 44.83 373 ILE B N 1
ATOM 8870 C CA . ILE B 1 395 ? -34.138 24.378 80.971 1.00 52.03 373 ILE B CA 1
ATOM 8871 C C . ILE B 1 395 ? -32.989 23.377 80.882 1.00 52.49 373 ILE B C 1
ATOM 8872 O O . ILE B 1 395 ? -32.765 22.768 79.838 1.00 41.68 373 ILE B O 1
ATOM 8877 N N . LEU B 1 396 ? -32.277 23.199 81.989 1.00 63.02 374 LEU B N 1
ATOM 8878 C CA . LEU B 1 396 ? -31.167 22.254 82.043 1.00 58.42 374 LEU B CA 1
ATOM 8879 C C . LEU B 1 396 ? -31.658 20.818 81.906 1.00 65.59 374 LEU B C 1
ATOM 8880 O O . LEU B 1 396 ? -30.974 19.968 81.334 1.00 64.76 374 LEU B O 1
ATOM 8885 N N . ASN B 1 397 ? -32.847 20.548 82.434 1.00 62.09 375 ASN B N 1
ATOM 8886 C CA . ASN B 1 397 ? -33.425 19.220 82.332 1.00 55.55 375 ASN B CA 1
ATOM 8887 C C . ASN B 1 397 ? -33.920 18.935 80.927 1.00 52.30 375 ASN B C 1
ATOM 8888 O O . ASN B 1 397 ? -33.910 17.794 80.479 1.00 66.75 375 ASN B O 1
ATOM 8893 N N . MET B 1 398 ? -34.358 19.981 80.238 1.00 59.31 376 MET B N 1
ATOM 8894 C CA . MET B 1 398 ? -34.841 19.861 78.865 1.00 61.98 376 MET B CA 1
ATOM 8895 C C . MET B 1 398 ? -33.725 19.411 77.923 1.00 61.99 376 MET B C 1
ATOM 8896 O O . MET B 1 398 ? -33.876 18.438 77.182 1.00 65.40 376 MET B O 1
ATOM 8901 N N . VAL B 1 399 ? -32.602 20.120 77.968 1.00 55.64 377 VAL B N 1
ATOM 8902 C CA . VAL B 1 399 ? -31.461 19.826 77.108 1.00 67.76 377 VAL B CA 1
ATOM 8903 C C . VAL B 1 399 ? -30.659 18.616 77.586 1.00 66.84 377 VAL B C 1
ATOM 8904 O O . VAL B 1 399 ? -29.497 18.436 77.218 1.00 60.67 377 VAL B O 1
ATOM 8908 N N . LYS B 1 400 ? -31.302 17.782 78.390 1.00 61.49 378 LYS B N 1
ATOM 8909 C CA . LYS B 1 400 ? -30.641 16.696 79.101 1.00 61.49 378 LYS B CA 1
ATOM 8910 C C . LYS B 1 400 ? -29.982 15.655 78.189 1.00 70.19 378 LYS B C 1
ATOM 8911 O O . LYS B 1 400 ? -28.907 15.136 78.505 1.00 66.50 378 LYS B O 1
ATOM 8917 N N . ASN B 1 401 ? -30.618 15.354 77.059 1.00 65.86 379 ASN B N 1
ATOM 8918 C CA . ASN B 1 401 ? -30.144 14.276 76.190 1.00 64.29 379 ASN B CA 1
ATOM 8919 C C . ASN B 1 401 ? -29.676 14.751 74.818 1.00 69.23 379 ASN B C 1
ATOM 8920 O O . ASN B 1 401 ? -29.676 13.979 73.863 1.00 75.47 379 ASN B O 1
ATOM 8925 N N . LEU B 1 402 ? -29.275 16.014 74.719 1.00 71.00 380 LEU B N 1
ATOM 8926 C CA . LEU B 1 402 ? -28.920 16.602 73.428 1.00 70.16 380 LEU B CA 1
ATOM 8927 C C . LEU B 1 402 ? -27.420 16.869 73.284 1.00 80.80 380 LEU B C 1
ATOM 8928 O O . LEU B 1 402 ? -26.750 17.254 74.242 1.00 78.06 380 LEU B O 1
ATOM 8933 N N . SER B 1 403 ? -26.906 16.674 72.073 1.00 85.80 381 SER B N 1
ATOM 8934 C CA . SER B 1 403 ? -25.501 16.935 71.780 1.00 90.96 381 SER B CA 1
ATOM 8935 C C . SER B 1 403 ? -25.357 18.076 70.783 1.00 89.99 381 SER B C 1
ATOM 8936 O O . SER B 1 403 ? -24.680 17.935 69.766 1.00 99.37 381 SER B O 1
ATOM 8939 N N . GLU B 1 404 ? -25.998 19.202 71.078 1.00 81.30 382 GLU B N 1
ATOM 8940 C CA . GLU B 1 404 ? -25.982 20.357 70.186 1.00 78.77 382 GLU B CA 1
ATOM 8941 C C . GLU B 1 404 ? -24.938 21.390 70.608 1.00 78.84 382 GLU B C 1
ATOM 8942 O O . GLU B 1 404 ? -25.074 22.037 71.646 1.00 82.50 382 GLU B O 1
ATOM 8948 N N . GLU B 1 405 ? -23.900 21.538 69.788 1.00 76.67 383 GLU B N 1
ATOM 8949 C CA . GLU B 1 405 ? -22.801 22.459 70.073 1.00 74.02 383 GLU B CA 1
ATOM 8950 C C . GLU B 1 405 ? -23.307 23.785 70.620 1.00 76.12 383 GLU B C 1
ATOM 8951 O O . GLU B 1 405 ? -22.860 24.255 71.666 1.00 77.39 383 GLU B O 1
ATOM 8957 N N . SER B 1 406 ? -24.238 24.385 69.892 1.00 70.56 384 SER B N 1
ATOM 8958 C CA . SER B 1 406 ? -24.886 25.610 70.325 1.00 64.42 384 SER B CA 1
ATOM 8959 C C . SER B 1 406 ? -25.181 25.579 71.827 1.00 69.16 384 SER B C 1
ATOM 8960 O O . SER B 1 406 ? -24.722 26.438 72.584 1.00 58.91 384 SER B O 1
ATOM 8963 N N . ILE B 1 407 ? -25.938 24.570 72.248 1.00 68.89 385 ILE B N 1
ATOM 8964 C CA . ILE B 1 407 ? -26.370 24.442 73.635 1.00 62.13 385 ILE B CA 1
ATOM 8965 C C . ILE B 1 407 ? -25.201 24.278 74.599 1.00 63.82 385 ILE B C 1
ATOM 8966 O O . ILE B 1 407 ? -25.150 24.931 75.639 1.00 59.87 385 ILE B O 1
ATOM 8971 N N . ASP B 1 408 ? -24.269 23.396 74.254 1.00 62.33 386 ASP B N 1
ATOM 8972 C CA . ASP B 1 408 ? -23.144 23.086 75.133 1.00 57.28 386 ASP B CA 1
ATOM 8973 C C . ASP B 1 408 ? -22.392 24.340 75.583 1.00 59.29 386 ASP B C 1
ATOM 8974 O O . ASP B 1 408 ? -22.005 24.452 76.743 1.00 65.61 386 ASP B O 1
ATOM 8979 N N . PHE B 1 409 ? -22.183 25.281 74.668 1.00 54.16 387 PHE B N 1
ATOM 8980 C CA . PHE B 1 409 ? -21.585 26.562 75.024 1.00 41.54 387 PHE B CA 1
ATOM 8981 C C . PHE B 1 409 ? -22.343 27.213 76.171 1.00 45.18 387 PHE B C 1
ATOM 8982 O O . PHE B 1 409 ? -21.746 27.719 77.118 1.00 51.83 387 PHE B O 1
ATOM 8990 N N . LEU B 1 410 ? -23.667 27.199 76.076 1.00 44.96 388 LEU B N 1
ATOM 8991 C CA . LEU B 1 410 ? -24.513 27.777 77.108 1.00 53.00 388 LEU B CA 1
ATOM 8992 C C . LEU B 1 410 ? -24.342 27.046 78.436 1.00 54.19 388 LEU B C 1
ATOM 8993 O O . LEU B 1 410 ? -24.222 27.672 79.492 1.00 51.01 388 LEU B O 1
ATOM 8998 N N . VAL B 1 411 ? -24.318 25.720 78.376 1.00 45.60 389 VAL B N 1
ATOM 8999 C CA . VAL B 1 411 ? -24.137 24.900 79.569 1.00 44.16 389 VAL B CA 1
ATOM 9000 C C . VAL B 1 411 ? -22.817 25.176 80.297 1.00 41.63 389 VAL B C 1
ATOM 9001 O O . VAL B 1 411 ? -22.783 25.276 81.523 1.00 36.34 389 VAL B O 1
ATOM 9005 N N . ALA B 1 412 ? -21.736 25.306 79.539 1.00 35.23 390 ALA B N 1
ATOM 9006 C CA . ALA B 1 412 ? -20.456 25.710 80.106 1.00 33.00 390 ALA B CA 1
ATOM 9007 C C . ALA B 1 412 ? -20.526 27.091 80.761 1.00 39.63 390 ALA B C 1
ATOM 9008 O O . ALA B 1 412 ? -19.962 27.306 81.834 1.00 45.21 390 ALA B O 1
ATOM 9010 N N . GLU B 1 413 ? -21.206 28.030 80.110 1.00 40.55 391 GLU B N 1
ATOM 9011 C CA . GLU B 1 413 ? -21.374 29.363 80.673 1.00 42.30 391 GLU B CA 1
ATOM 9012 C C . GLU B 1 413 ? -22.006 29.251 82.052 1.00 41.56 391 GLU B C 1
ATOM 9013 O O . GLU B 1 413 ? -21.583 29.911 82.996 1.00 39.76 391 GLU B O 1
ATOM 9019 N N . VAL B 1 414 ? -23.018 28.397 82.155 1.00 36.55 392 VAL B N 1
ATOM 9020 C CA . VAL B 1 414 ? -23.751 28.199 83.403 1.00 36.64 392 VAL B CA 1
ATOM 9021 C C . VAL B 1 414 ? -22.844 27.814 84.580 1.00 40.69 392 VAL B C 1
ATOM 9022 O O . VAL B 1 414 ? -22.985 28.350 85.676 1.00 49.46 392 VAL B O 1
ATOM 9026 N N . VAL B 1 415 ? -21.903 26.902 84.366 1.00 24.61 393 VAL B N 1
ATOM 9027 C CA . VAL B 1 415 ? -21.022 26.532 85.463 1.00 35.58 393 VAL B CA 1
ATOM 9028 C C . VAL B 1 415 ? -20.100 27.686 85.841 1.00 32.24 393 VAL B C 1
ATOM 9029 O O . VAL B 1 415 ? -19.693 27.802 86.989 1.00 38.11 393 VAL B O 1
ATOM 9033 N N . LEU B 1 416 ? -19.796 28.557 84.886 1.00 29.34 394 LEU B N 1
ATOM 9034 C CA . LEU B 1 416 ? -18.945 29.707 85.178 1.00 34.66 394 LEU B CA 1
ATOM 9035 C C . LEU B 1 416 ? -19.626 30.809 86.002 1.00 33.61 394 LEU B C 1
ATOM 9036 O O . LEU B 1 416 ? -18.963 31.508 86.760 1.00 34.76 394 LEU B O 1
ATOM 9041 N N . ILE B 1 417 ? -20.938 30.975 85.856 1.00 23.39 395 ILE B N 1
ATOM 9042 C CA . ILE B 1 417 ? -21.601 32.144 86.429 1.00 32.46 395 ILE B CA 1
ATOM 9043 C C . ILE B 1 417 ? -22.881 31.882 87.239 1.00 37.35 395 ILE B C 1
ATOM 9044 O O . ILE B 1 417 ? -23.484 32.821 87.764 1.00 40.92 395 ILE B O 1
ATOM 9049 N N . GLU B 1 418 ? -23.299 30.626 87.347 1.00 24.72 396 GLU B N 1
ATOM 9050 C CA . GLU B 1 418 ? -24.495 30.300 88.119 1.00 27.57 396 GLU B CA 1
ATOM 9051 C C . GLU B 1 418 ? -24.321 30.678 89.580 1.00 42.26 396 GLU B C 1
ATOM 9052 O O . GLU B 1 418 ? -23.219 30.581 90.116 1.00 41.08 396 GLU B O 1
ATOM 9058 N N . GLU B 1 419 ? -25.404 31.112 90.222 1.00 49.51 397 GLU B N 1
ATOM 9059 C CA . GLU B 1 419 ? -25.357 31.470 91.641 1.00 62.18 397 GLU B CA 1
ATOM 9060 C C . GLU B 1 419 ? -25.474 30.249 92.565 1.00 53.87 397 GLU B C 1
ATOM 9061 O O . GLU B 1 419 ? -24.627 30.030 93.434 1.00 63.24 397 GLU B O 1
ATOM 9067 N N . LYS B 1 420 ? -26.521 29.455 92.361 1.00 43.97 398 LYS B N 1
ATOM 9068 C CA . LYS B 1 420 ? -26.805 28.288 93.190 1.00 47.31 398 LYS B CA 1
ATOM 9069 C C . LYS B 1 420 ? -26.000 27.046 92.795 1.00 45.77 398 LYS B C 1
ATOM 9070 O O . LYS B 1 420 ? -26.152 26.537 91.688 1.00 52.88 398 LYS B O 1
ATOM 9076 N N . ASP B 1 421 ? -25.178 26.532 93.709 1.00 40.85 399 ASP B N 1
ATOM 9077 C CA . ASP B 1 421 ? -24.343 25.362 93.403 1.00 45.38 399 ASP B CA 1
ATOM 9078 C C . ASP B 1 421 ? -25.108 24.097 92.986 1.00 50.94 399 ASP B C 1
ATOM 9079 O O . ASP B 1 421 ? -24.600 23.303 92.199 1.00 54.60 399 ASP B O 1
ATOM 9084 N N . GLU B 1 422 ? -26.310 23.895 93.518 1.00 59.89 400 GLU B N 1
ATOM 9085 C CA . GLU B 1 422 ? -27.086 22.703 93.172 1.00 63.13 400 GLU B CA 1
ATOM 9086 C C . GLU B 1 422 ? -27.580 22.766 91.732 1.00 61.96 400 GLU B C 1
ATOM 9087 O O . GLU B 1 422 ? -27.750 21.735 91.079 1.00 60.45 400 GLU B O 1
ATOM 9093 N N . ILE B 1 423 ? -27.807 23.979 91.240 1.00 52.08 401 ILE B N 1
ATOM 9094 C CA . ILE B 1 423 ? -28.165 24.167 89.845 1.00 45.31 401 ILE B CA 1
ATOM 9095 C C . ILE B 1 423 ? -26.918 23.988 88.989 1.00 44.72 401 ILE B C 1
ATOM 9096 O O . ILE B 1 423 ? -26.955 23.347 87.942 1.00 44.67 401 ILE B O 1
ATOM 9101 N N . ARG B 1 424 ? -25.803 24.543 89.447 1.00 45.20 402 ARG B N 1
ATOM 9102 C CA . ARG B 1 424 ? -24.548 24.392 88.725 1.00 49.17 402 ARG B CA 1
ATOM 9103 C C . ARG B 1 424 ? -24.223 22.917 88.512 1.00 57.11 402 ARG B C 1
ATOM 9104 O O . ARG B 1 424 ? -23.681 22.535 87.476 1.00 53.62 402 ARG B O 1
ATOM 9112 N N . GLU B 1 425 ? -24.557 22.087 89.496 1.00 64.37 403 GLU B N 1
ATOM 9113 C CA . GLU B 1 425 ? -24.234 20.668 89.418 1.00 62.87 403 GLU B CA 1
ATOM 9114 C C . GLU B 1 425 ? -25.000 19.976 88.298 1.00 56.76 403 GLU B C 1
ATOM 9115 O O . GLU B 1 425 ? -24.509 19.020 87.703 1.00 52.56 403 GLU B O 1
ATOM 9121 N N . MET B 1 426 ? -26.194 20.472 87.996 1.00 43.77 404 MET B N 1
ATOM 9122 C CA . MET B 1 426 ? -26.955 19.936 86.877 1.00 47.98 404 MET B CA 1
ATOM 9123 C C . MET B 1 426 ? -26.190 20.144 85.572 1.00 55.64 404 MET B C 1
ATOM 9124 O O . MET B 1 426 ? -26.140 19.252 84.719 1.00 52.14 404 MET B O 1
ATOM 9129 N N . ALA B 1 427 ? -25.593 21.323 85.427 1.00 38.88 405 ALA B N 1
ATOM 9130 C CA . ALA B 1 427 ? -24.757 21.615 84.274 1.00 30.57 405 ALA B CA 1
ATOM 9131 C C . ALA B 1 427 ? -23.503 20.751 84.291 1.00 41.60 405 ALA B C 1
ATOM 9132 O O . ALA B 1 427 ? -23.179 20.081 83.312 1.00 55.73 405 ALA B O 1
ATOM 9134 N N . ILE B 1 428 ? -22.794 20.771 85.409 1.00 42.69 406 ILE B N 1
ATOM 9135 C CA . ILE B 1 428 ? -21.584 19.977 85.550 1.00 44.18 406 ILE B CA 1
ATOM 9136 C C . ILE B 1 428 ? -21.810 18.516 85.143 1.00 44.08 406 ILE B C 1
ATOM 9137 O O . ILE B 1 428 ? -21.077 17.984 84.314 1.00 33.51 406 ILE B O 1
ATOM 9142 N N . LYS B 1 429 ? -22.833 17.878 85.709 1.00 42.44 407 LYS B N 1
ATOM 9143 C CA . LYS B 1 429 ? -23.132 16.485 85.376 1.00 43.15 407 LYS B CA 1
ATOM 9144 C C . LYS B 1 429 ? -23.301 16.297 83.875 1.00 53.42 407 LYS B C 1
ATOM 9145 O O . LYS B 1 429 ? -22.867 15.288 83.316 1.00 48.28 407 LYS B O 1
ATOM 9151 N N . LEU B 1 430 ? -23.925 17.283 83.234 1.00 57.39 408 LEU B N 1
ATOM 9152 C CA . LEU B 1 430 ? -24.219 17.237 81.806 1.00 43.40 408 LEU B CA 1
ATOM 9153 C C . LEU B 1 430 ? -22.958 17.257 80.959 1.00 48.43 408 LEU B C 1
ATOM 9154 O O . LEU B 1 430 ? -22.908 16.621 79.908 1.00 60.14 408 LEU B O 1
ATOM 9159 N N . LEU B 1 431 ? -21.940 17.983 81.412 1.00 42.35 409 LEU B N 1
ATOM 9160 C CA . LEU B 1 431 ? -20.686 18.062 80.669 1.00 51.30 409 LEU B CA 1
ATOM 9161 C C . LEU B 1 431 ? -19.785 16.840 80.862 1.00 63.84 409 LEU B C 1
ATOM 9162 O O . LEU B 1 431 ? -19.135 16.400 79.914 1.00 71.88 409 LEU B O 1
ATOM 9167 N N . LYS B 1 432 ? -19.751 16.291 82.076 1.00 62.57 410 LYS B N 1
ATOM 9168 C CA . LYS B 1 432 ? -18.855 15.171 82.396 1.00 58.63 410 LYS B CA 1
ATOM 9169 C C . LYS B 1 432 ? -19.219 13.845 81.734 1.00 67.05 410 LYS B C 1
ATOM 9170 O O . LYS B 1 432 ? -18.363 12.976 81.589 1.00 79.68 410 LYS B O 1
ATOM 9176 N N . LYS B 1 433 ? -20.479 13.678 81.345 1.00 60.68 411 LYS B N 1
ATOM 9177 C CA . LYS B 1 433 ? -20.909 12.428 80.723 1.00 54.44 411 LYS B CA 1
ATOM 9178 C C . LYS B 1 433 ? -20.601 12.387 79.230 1.00 61.95 411 LYS B C 1
ATOM 9179 O O . LYS B 1 433 ? -21.300 11.728 78.464 1.00 79.43 411 LYS B O 1
ATOM 9185 N N . ARG B 1 434 ? -19.548 13.084 78.820 1.00 54.64 412 ARG B N 1
ATOM 9186 C CA . ARG B 1 434 ? -19.240 13.233 77.404 1.00 59.44 412 ARG B CA 1
ATOM 9187 C C . ARG B 1 434 ? -17.737 13.237 77.151 1.00 78.09 412 ARG B C 1
ATOM 9188 O O . ARG B 1 434 ? -16.983 13.914 77.850 1.00 90.45 412 ARG B O 1
ATOM 9196 N N . ARG B 1 435 ? -17.304 12.485 76.146 1.00 72.55 413 ARG B N 1
ATOM 9197 C CA . ARG B 1 435 ? -15.885 12.395 75.835 1.00 72.87 413 ARG B CA 1
ATOM 9198 C C . ARG B 1 435 ? -15.594 13.062 74.498 1.00 72.99 413 ARG B C 1
ATOM 9199 O O . ARG B 1 435 ? -14.536 12.852 73.900 1.00 70.74 413 ARG B O 1
ATOM 9207 N N . ASP B 1 436 ? -16.533 13.884 74.041 1.00 76.09 414 ASP B N 1
ATOM 9208 C CA . ASP B 1 436 ? -16.453 14.447 72.699 1.00 84.01 414 ASP B CA 1
ATOM 9209 C C . ASP B 1 436 ? -16.908 15.902 72.600 1.00 84.10 414 ASP B C 1
ATOM 9210 O O . ASP B 1 436 ? -17.586 16.279 71.641 1.00 90.18 414 ASP B O 1
ATOM 9215 N N . LEU B 1 437 ? -16.544 16.724 73.577 1.00 61.50 415 LEU B N 1
ATOM 9216 C CA . LEU B 1 437 ? -16.880 18.137 73.494 1.00 50.42 415 LEU B CA 1
ATOM 9217 C C . LEU B 1 437 ? -16.165 18.749 72.300 1.00 54.10 415 LEU B C 1
ATOM 9218 O O . LEU B 1 437 ? -14.993 18.461 72.057 1.00 63.43 415 LEU B O 1
ATOM 9223 N N . PRO B 1 438 ? -16.872 19.600 71.550 1.00 48.52 416 PRO B N 1
ATOM 9224 C CA . PRO B 1 438 ? -16.354 20.271 70.353 1.00 48.54 416 PRO B CA 1
ATOM 9225 C C . PRO B 1 438 ? -15.020 20.974 70.589 1.00 57.56 416 PRO B C 1
ATOM 9226 O O . PRO B 1 438 ? -14.905 21.795 71.495 1.00 64.40 416 PRO B O 1
ATOM 9230 N N . LYS B 1 439 ? -14.030 20.644 69.767 1.00 60.37 417 LYS B N 1
ATOM 9231 C CA . LYS B 1 439 ? -12.714 21.279 69.804 1.00 65.78 417 LYS B CA 1
ATOM 9232 C C . LYS B 1 439 ? -12.774 22.783 70.092 1.00 58.12 417 LYS B C 1
ATOM 9233 O O . LYS B 1 439 ? -12.007 23.304 70.898 1.00 61.05 417 LYS B O 1
ATOM 9239 N N . ASN B 1 440 ? -13.692 23.475 69.433 1.00 50.05 418 ASN B N 1
ATOM 9240 C CA . ASN B 1 440 ? -13.782 24.925 69.547 1.00 59.98 418 ASN B CA 1
ATOM 9241 C C . ASN B 1 440 ? -14.295 25.392 70.905 1.00 64.36 418 ASN B C 1
ATOM 9242 O O . ASN B 1 440 ? -13.913 26.460 71.379 1.00 71.23 418 ASN B O 1
ATOM 9247 N N . LEU B 1 441 ? -15.160 24.592 71.524 1.00 52.89 419 LEU B N 1
ATOM 9248 C CA . LEU B 1 441 ? -15.654 24.892 72.864 1.00 43.48 419 LEU B CA 1
ATOM 9249 C C . LEU B 1 441 ? -14.537 24.795 73.903 1.00 50.80 419 LEU B C 1
ATOM 9250 O O . LEU B 1 441 ? -14.294 25.730 74.669 1.00 53.26 419 LEU B O 1
ATOM 9255 N N . ILE B 1 442 ? -13.870 23.650 73.938 1.00 43.99 420 ILE B N 1
ATOM 9256 C CA . ILE B 1 442 ? -12.726 23.477 74.814 1.00 46.86 420 ILE B CA 1
ATOM 9257 C C . ILE B 1 442 ? -11.730 24.609 74.608 1.00 44.81 420 ILE B C 1
ATOM 9258 O O . ILE B 1 442 ? -11.268 25.220 75.566 1.00 44.32 420 ILE B O 1
ATOM 9263 N N . LEU B 1 443 ? -11.414 24.888 73.349 1.00 42.12 421 LEU B N 1
ATOM 9264 C CA . LEU B 1 443 ? -10.450 25.922 73.000 1.00 41.82 421 LEU B CA 1
ATOM 9265 C C . LEU B 1 443 ? -10.884 27.290 73.488 1.00 43.62 421 LEU B C 1
ATOM 9266 O O . LEU B 1 443 ? -10.075 28.067 73.995 1.00 41.41 421 LEU B O 1
ATOM 9271 N N . HIS B 1 444 ? -12.170 27.578 73.326 1.00 45.34 422 HIS B N 1
ATOM 9272 C CA . HIS B 1 444 ? -12.725 28.867 73.712 1.00 40.35 422 HIS B CA 1
ATOM 9273 C C . HIS B 1 444 ? -12.600 29.093 75.214 1.00 47.38 422 HIS B C 1
ATOM 9274 O O . HIS B 1 444 ? -11.925 30.023 75.654 1.00 41.51 422 HIS B O 1
ATOM 9281 N N . PHE B 1 445 ? -13.229 28.227 76.001 1.00 37.46 423 PHE B N 1
ATOM 9282 C CA . PHE B 1 445 ? -13.242 28.399 77.449 1.00 31.62 423 PHE B CA 1
ATOM 9283 C C . PHE B 1 445 ? -11.870 28.274 78.109 1.00 37.06 423 PHE B C 1
ATOM 9284 O O . PHE B 1 445 ? -11.661 28.762 79.216 1.00 50.06 423 PHE B O 1
ATOM 9292 N N . MET B 1 446 ? -10.934 27.632 77.425 1.00 34.00 424 MET B N 1
ATOM 9293 C CA . MET B 1 446 ? -9.553 27.625 77.870 1.00 34.13 424 MET B CA 1
ATOM 9294 C C . MET B 1 446 ? -9.028 29.051 77.878 1.00 41.94 424 MET B C 1
ATOM 9295 O O . MET B 1 446 ? -8.116 29.392 78.628 1.00 38.15 424 MET B O 1
ATOM 9300 N N . ASN B 1 447 ? -9.602 29.885 77.024 1.00 43.91 425 ASN B N 1
ATOM 9301 C CA . ASN B 1 447 ? -9.216 31.285 76.970 1.00 52.73 425 ASN B CA 1
ATOM 9302 C C . ASN B 1 447 ? -9.926 32.087 78.042 1.00 52.99 425 ASN B C 1
ATOM 9303 O O . ASN B 1 447 ? -9.302 32.841 78.784 1.00 55.82 425 ASN B O 1
ATOM 9308 N N . VAL B 1 448 ? -11.242 31.922 78.104 1.00 49.43 426 VAL B N 1
ATOM 9309 C CA . VAL B 1 448 ? -12.070 32.629 79.068 1.00 43.63 426 VAL B CA 1
ATOM 9310 C C . VAL B 1 448 ? -11.533 32.475 80.484 1.00 47.10 426 VAL B C 1
ATOM 9311 O O . VAL B 1 448 ? -11.284 33.471 81.167 1.00 49.21 426 VAL B O 1
ATOM 9315 N N . ILE B 1 449 ? -11.339 31.231 80.916 1.00 37.95 427 ILE B N 1
ATOM 9316 C CA . ILE B 1 449 ? -10.923 30.970 82.289 1.00 41.13 427 ILE B CA 1
ATOM 9317 C C . ILE B 1 449 ? -9.482 31.380 82.527 1.00 42.99 427 ILE B C 1
ATOM 9318 O O . ILE B 1 449 ? -9.009 31.350 83.659 1.00 48.51 427 ILE B O 1
ATOM 9323 N N . GLY B 1 450 ? -8.786 31.753 81.460 1.00 27.74 428 GLY B N 1
ATOM 9324 C CA . GLY B 1 450 ? -7.430 32.251 81.581 1.00 27.42 428 GLY B CA 1
ATOM 9325 C C . GLY B 1 450 ? -7.404 33.756 81.748 1.00 40.94 428 GLY B C 1
ATOM 9326 O O . GLY B 1 450 ? -6.342 34.357 81.919 1.00 39.61 428 GLY B O 1
ATOM 9327 N N . GLY B 1 451 ? -8.583 34.368 81.700 1.00 34.52 429 GLY B N 1
ATOM 9328 C CA . GLY B 1 451 ? -8.698 35.806 81.833 1.00 31.42 429 GLY B CA 1
ATOM 9329 C C . GLY B 1 451 ? -8.272 36.272 83.203 1.00 40.32 429 GLY B C 1
ATOM 9330 O O . GLY B 1 451 ? -8.303 35.502 84.156 1.00 48.15 429 GLY B O 1
ATOM 9331 N N . SER B 1 452 ? -7.866 37.530 83.308 1.00 51.89 430 SER B N 1
ATOM 9332 C CA . SER B 1 452 ? -7.533 38.092 84.608 1.00 53.49 430 SER B CA 1
ATOM 9333 C C . SER B 1 452 ? -8.681 37.843 85.569 1.00 53.31 430 SER B C 1
ATOM 9334 O O . SER B 1 452 ? -9.843 37.786 85.161 1.00 48.97 430 SER B O 1
ATOM 9337 N N . LEU B 1 453 ? -8.344 37.688 86.844 1.00 53.63 431 LEU B N 1
ATOM 9338 C CA . LEU B 1 453 ? -9.330 37.405 87.877 1.00 49.14 431 LEU B CA 1
ATOM 9339 C C . LEU B 1 453 ? -9.836 38.683 88.528 1.00 52.11 431 LEU B C 1
ATOM 9340 O O . LEU B 1 453 ? -10.585 38.637 89.503 1.00 61.60 431 LEU B O 1
ATOM 9345 N N . TYR B 1 454 ? -9.429 39.824 87.984 1.00 50.92 432 TYR B N 1
ATOM 9346 C CA . TYR B 1 454 ? -9.781 41.108 88.578 1.00 47.90 432 TYR B CA 1
ATOM 9347 C C . TYR B 1 454 ? -10.630 41.962 87.650 1.00 46.22 432 TYR B C 1
ATOM 9348 O O . TYR B 1 454 ? -11.131 43.012 88.048 1.00 57.81 432 TYR B O 1
ATOM 9357 N N . GLU B 1 455 ? -10.800 41.498 86.416 1.00 49.72 433 GLU B N 1
ATOM 9358 C CA . GLU B 1 455 ? -11.729 42.122 85.482 1.00 48.38 433 GLU B CA 1
ATOM 9359 C C . GLU B 1 455 ? -12.885 41.174 85.175 1.00 36.71 433 GLU B C 1
ATOM 9360 O O . GLU B 1 455 ? -12.776 39.973 85.392 1.00 51.96 433 GLU B O 1
ATOM 9366 N N . PRO B 1 456 ? -14.012 41.714 84.694 1.00 29.48 434 PRO B N 1
ATOM 9367 C CA . PRO B 1 456 ? -15.179 40.868 84.442 1.00 28.21 434 PRO B CA 1
ATOM 9368 C C . PRO B 1 456 ? -15.038 40.065 83.158 1.00 28.92 434 PRO B C 1
ATOM 9369 O O . PRO B 1 456 ? -14.068 40.235 82.429 1.00 36.14 434 PRO B O 1
ATOM 9373 N N . TYR B 1 457 ? -16.006 39.196 82.894 1.00 25.89 435 TYR B N 1
ATOM 9374 C CA . TYR B 1 457 ? -16.072 38.468 81.640 1.00 22.21 435 TYR B CA 1
ATOM 9375 C C . TYR B 1 457 ? -16.543 39.404 80.529 1.00 42.35 435 TYR B C 1
ATOM 9376 O O . TYR B 1 457 ? -17.261 40.378 80.783 1.00 40.36 435 TYR B O 1
ATOM 9385 N N . SER B 1 458 ? -16.142 39.099 79.298 1.00 41.81 436 SER B N 1
ATOM 9386 C CA . SER B 1 458 ? -16.461 39.941 78.151 1.00 49.43 436 SER B CA 1
ATOM 9387 C C . SER B 1 458 ? -17.708 39.477 77.408 1.00 48.64 436 SER B C 1
ATOM 9388 O O . SER B 1 458 ? -17.879 38.283 77.174 1.00 54.12 436 SER B O 1
ATOM 9391 N N . GLU B 1 459 ? -18.575 40.418 77.033 1.00 50.20 437 GLU B N 1
ATOM 9392 C CA . GLU B 1 459 ? -19.795 40.078 76.290 1.00 57.42 437 GLU B CA 1
ATOM 9393 C C . GLU B 1 459 ? -19.473 39.350 74.993 1.00 54.65 437 GLU B C 1
ATOM 9394 O O . GLU B 1 459 ? -20.264 38.551 74.500 1.00 50.10 437 GLU B O 1
ATOM 9400 N N . ASP B 1 460 ? -18.304 39.645 74.443 1.00 51.27 438 ASP B N 1
ATOM 9401 C CA . ASP B 1 460 ? -17.851 39.017 73.218 1.00 44.46 438 ASP B CA 1
ATOM 9402 C C . ASP B 1 460 ? -17.742 37.513 73.373 1.00 48.04 438 ASP B C 1
ATOM 9403 O O . ASP B 1 460 ? -17.876 36.782 72.397 1.00 53.63 438 ASP B O 1
ATOM 9408 N N . ASP B 1 461 ? -17.511 37.057 74.605 1.00 49.53 439 ASP B N 1
ATOM 9409 C CA . ASP B 1 461 ? -17.194 35.653 74.878 1.00 43.80 439 ASP B CA 1
ATOM 9410 C C . ASP B 1 461 ? -18.354 34.806 75.408 1.00 43.13 439 ASP B C 1
ATOM 9411 O O . ASP B 1 461 ? -18.247 33.578 75.464 1.00 47.20 439 ASP B O 1
ATOM 9416 N N . PHE B 1 462 ? -19.443 35.455 75.814 1.00 38.95 440 PHE B N 1
ATOM 9417 C CA . PHE B 1 462 ? -20.618 34.749 76.346 1.00 50.75 440 PHE B CA 1
ATOM 9418 C C . PHE B 1 462 ? -21.897 35.113 75.589 1.00 44.83 440 PHE B C 1
ATOM 9419 O O . PHE B 1 462 ? -22.057 36.231 75.102 1.00 52.61 440 PHE B O 1
ATOM 9427 N N . VAL B 1 463 ? -22.822 34.170 75.517 1.00 29.59 441 VAL B N 1
ATOM 9428 C CA . VAL B 1 463 ? -24.135 34.450 74.966 1.00 31.79 441 VAL B CA 1
ATOM 9429 C C . VAL B 1 463 ? -24.985 35.060 76.060 1.00 40.39 441 VAL B C 1
ATOM 9430 O O . VAL B 1 463 ? -25.917 35.810 75.794 1.00 35.20 441 VAL B O 1
ATOM 9434 N N . SER B 1 464 ? -24.644 34.727 77.301 1.00 53.81 442 SER B N 1
ATOM 9435 C CA . SER B 1 464 ? -25.357 35.224 78.466 1.00 42.16 442 SER B CA 1
ATOM 9436 C C . SER B 1 464 ? -24.834 36.585 78.909 1.00 42.87 442 SER B C 1
ATOM 9437 O O . SER B 1 464 ? -23.729 37.000 78.546 1.00 38.11 442 SER B O 1
ATOM 9440 N N . TYR B 1 465 ? -25.639 37.283 79.697 1.00 40.73 443 TYR B N 1
ATOM 9441 C CA . TYR B 1 465 ? -25.194 38.524 80.304 1.00 39.85 443 TYR B CA 1
ATOM 9442 C C . TYR B 1 465 ? -25.872 38.720 81.644 1.00 48.54 443 TYR B C 1
ATOM 9443 O O . TYR B 1 465 ? -27.078 38.526 81.765 1.00 56.52 443 TYR B O 1
ATOM 9452 N N . GLU B 1 466 ? -25.082 39.073 82.653 1.00 51.67 444 GLU B N 1
ATOM 9453 C CA . GLU B 1 466 ? -25.621 39.593 83.906 1.00 57.31 444 GLU B CA 1
ATOM 9454 C C . GLU B 1 466 ? -24.644 40.545 84.606 1.00 58.47 444 GLU B C 1
ATOM 9455 O O . GLU B 1 466 ? -23.442 40.290 84.651 1.00 59.37 444 GLU B O 1
ATOM 9461 N N . ASP B 1 467 ? -25.173 41.653 85.122 1.00 53.70 445 ASP B N 1
ATOM 9462 C CA . ASP B 1 467 ? -24.362 42.703 85.740 1.00 55.36 445 ASP B CA 1
ATOM 9463 C C . ASP B 1 467 ? -23.361 42.135 86.728 1.00 47.69 445 ASP B C 1
ATOM 9464 O O . ASP B 1 467 ? -22.295 42.708 86.955 1.00 40.25 445 ASP B O 1
ATOM 9469 N N . LEU B 1 468 ? -23.716 41.005 87.321 1.00 44.28 446 LEU B N 1
ATOM 9470 C CA . LEU B 1 468 ? -22.923 40.433 88.392 1.00 35.76 446 LEU B CA 1
ATOM 9471 C C . LEU B 1 468 ? -21.541 39.975 87.922 1.00 35.50 446 LEU B C 1
ATOM 9472 O O . LEU B 1 468 ? -20.541 40.226 88.586 1.00 36.23 446 LEU B O 1
ATOM 9477 N N . TYR B 1 469 ? -21.480 39.313 86.774 1.00 38.60 447 TYR B N 1
ATOM 9478 C CA . TYR B 1 469 ? -20.218 38.758 86.297 1.00 38.10 447 TYR B CA 1
ATOM 9479 C C . TYR B 1 469 ? -19.612 39.555 85.153 1.00 47.20 447 TYR B C 1
ATOM 9480 O O . TYR B 1 469 ? -18.497 39.274 84.728 1.00 46.97 447 TYR B O 1
ATOM 9489 N N . PHE B 1 470 ? -20.333 40.557 84.662 1.00 55.74 448 PHE B N 1
ATOM 9490 C CA . PHE B 1 470 ? -19.894 41.267 83.465 1.00 51.12 448 PHE B CA 1
ATOM 9491 C C . PHE B 1 470 ? -19.553 42.743 83.664 1.00 40.68 448 PHE B C 1
ATOM 9492 O O . PHE B 1 470 ? -19.329 43.465 82.697 1.00 46.95 448 PHE B O 1
ATOM 9500 N N . THR B 1 471 ? -19.500 43.179 84.919 1.00 35.07 449 THR B N 1
ATOM 9501 C CA . THR B 1 471 ? -19.142 44.557 85.250 1.00 40.50 449 THR B CA 1
ATOM 9502 C C . THR B 1 471 ? -18.250 44.600 86.494 1.00 40.95 449 THR B C 1
ATOM 9503 O O . THR B 1 471 ? -18.395 43.777 87.395 1.00 36.06 449 THR B O 1
ATOM 9507 N N . LYS B 1 472 ? -17.339 45.567 86.549 1.00 41.02 450 LYS B N 1
ATOM 9508 C CA . LYS B 1 472 ? -16.405 45.658 87.668 1.00 41.08 450 LYS B CA 1
ATOM 9509 C C . LYS B 1 472 ? -17.126 45.732 89.010 1.00 47.00 450 LYS B C 1
ATOM 9510 O O . LYS B 1 472 ? -16.776 45.018 89.951 1.00 38.18 450 LYS B O 1
ATOM 9516 N N . SER B 1 473 ? -18.132 46.595 89.096 1.00 39.69 451 SER B N 1
ATOM 9517 C CA . SER B 1 473 ? -18.966 46.666 90.289 1.00 29.58 451 SER B CA 1
ATOM 9518 C C . SER B 1 473 ? -19.428 45.279 90.716 1.00 43.69 451 SER B C 1
ATOM 9519 O O . SER B 1 473 ? -19.356 44.926 91.893 1.00 68.05 451 SER B O 1
ATOM 9522 N N . GLY B 1 474 ? -19.893 44.488 89.756 1.00 33.97 452 GLY B N 1
ATOM 9523 C CA . GLY B 1 474 ? -20.417 43.170 90.054 1.00 45.14 452 GLY B CA 1
ATOM 9524 C C . GLY B 1 474 ? -19.349 42.176 90.464 1.00 49.65 452 GLY B C 1
ATOM 9525 O O . GLY B 1 474 ? -19.518 41.408 91.412 1.00 46.21 452 GLY B O 1
ATOM 9526 N N . ILE B 1 475 ? -18.238 42.190 89.745 1.00 36.99 453 ILE B N 1
ATOM 9527 C CA . ILE B 1 475 ? -17.199 41.200 89.959 1.00 34.63 453 ILE B CA 1
ATOM 9528 C C . ILE B 1 475 ? -16.494 41.410 91.299 1.00 49.92 453 ILE B C 1
ATOM 9529 O O . ILE B 1 475 ? -15.794 40.523 91.784 1.00 55.39 453 ILE B O 1
ATOM 9534 N N . ASN B 1 476 ? -16.691 42.582 91.900 1.00 50.03 454 ASN B N 1
ATOM 9535 C CA . ASN B 1 476 ? -16.137 42.861 93.223 1.00 39.81 454 ASN B CA 1
ATOM 9536 C C . ASN B 1 476 ? -17.044 42.313 94.299 1.00 35.29 454 ASN B C 1
ATOM 9537 O O . ASN B 1 476 ? -16.594 41.931 95.369 1.00 50.94 454 ASN B O 1
ATOM 9542 N N . VAL B 1 477 ? -18.331 42.269 94.003 1.00 35.71 455 VAL B N 1
ATOM 9543 C CA . VAL B 1 477 ? -19.294 41.671 94.909 1.00 40.68 455 VAL B CA 1
ATOM 9544 C C . VAL B 1 477 ? -19.159 40.152 94.927 1.00 45.72 455 VAL B C 1
ATOM 9545 O O . VAL B 1 477 ? -19.303 39.525 95.969 1.00 54.57 455 VAL B O 1
ATOM 9549 N N . VAL B 1 478 ? -18.895 39.564 93.765 1.00 49.07 456 VAL B N 1
ATOM 9550 C CA . VAL B 1 478 ? -18.738 38.121 93.655 1.00 40.80 456 VAL B CA 1
ATOM 9551 C C . VAL B 1 478 ? -17.492 37.676 94.410 1.00 47.84 456 VAL B C 1
ATOM 9552 O O . VAL B 1 478 ? -17.560 36.835 95.311 1.00 46.82 456 VAL B O 1
ATOM 9556 N N . GLY B 1 479 ? -16.352 38.245 94.039 1.00 32.14 457 GLY B N 1
ATOM 9557 C CA . GLY B 1 479 ? -15.105 37.914 94.694 1.00 27.77 457 GLY B CA 1
ATOM 9558 C C . GLY B 1 479 ? -14.237 36.962 93.901 1.00 41.89 457 GLY B C 1
ATOM 9559 O O . GLY B 1 479 ? -14.733 36.049 93.242 1.00 47.28 457 GLY B O 1
ATOM 9560 N N . LYS B 1 480 ? -12.929 37.183 93.971 1.00 37.59 458 LYS B N 1
ATOM 9561 C CA . LYS B 1 480 ? -11.952 36.362 93.267 1.00 34.41 458 LYS B CA 1
ATOM 9562 C C . LYS B 1 480 ? -12.148 34.864 93.512 1.00 44.43 458 LYS B C 1
ATOM 9563 O O . LYS B 1 480 ? -12.207 34.081 92.570 1.00 49.36 458 LYS B O 1
ATOM 9569 N N . ASP B 1 481 ? -12.269 34.469 94.775 1.00 45.37 459 ASP B N 1
ATOM 9570 C CA . ASP B 1 481 ? -12.406 33.056 95.116 1.00 44.67 459 ASP B CA 1
ATOM 9571 C C . ASP B 1 481 ? -13.555 32.358 94.393 1.00 36.55 459 ASP B C 1
ATOM 9572 O O . ASP B 1 481 ? -13.358 31.308 93.794 1.00 43.61 459 ASP B O 1
ATOM 9577 N N . GLU B 1 482 ? -14.753 32.929 94.454 1.00 35.59 460 GLU B N 1
ATOM 9578 C CA . GLU B 1 482 ? -15.908 32.330 93.782 1.00 37.00 460 GLU B CA 1
ATOM 9579 C C . GLU B 1 482 ? -15.678 32.185 92.284 1.00 48.55 460 GLU B C 1
ATOM 9580 O O . GLU B 1 482 ? -16.038 31.170 91.686 1.00 47.07 460 GLU B O 1
ATOM 9586 N N . ILE B 1 483 ? -15.084 33.207 91.679 1.00 45.24 461 ILE B N 1
ATOM 9587 C CA . ILE B 1 483 ? -14.794 33.167 90.259 1.00 36.47 461 ILE B CA 1
ATOM 9588 C C . ILE B 1 483 ? -13.846 32.011 89.973 1.00 41.56 461 ILE B C 1
ATOM 9589 O O . ILE B 1 483 ? -14.133 31.171 89.123 1.00 45.67 461 ILE B O 1
ATOM 9594 N N . LEU B 1 484 ? -12.735 31.950 90.704 1.00 38.62 462 LEU B N 1
ATOM 9595 C CA . LEU B 1 484 ? -11.755 30.878 90.520 1.00 26.47 462 LEU B CA 1
ATOM 9596 C C . LEU B 1 484 ? -12.369 29.505 90.738 1.00 28.66 462 LEU B C 1
ATOM 9597 O O . LEU B 1 484 ? -12.132 28.593 89.955 1.00 25.46 462 LEU B O 1
ATOM 9602 N N . LYS B 1 485 ? -13.156 29.361 91.800 1.00 27.43 463 LYS B N 1
ATOM 9603 C CA . LYS B 1 485 ? -13.876 28.118 92.054 1.00 32.95 463 LYS B CA 1
ATOM 9604 C C . LYS B 1 485 ? -14.517 27.578 90.780 1.00 41.65 463 LYS B C 1
ATOM 9605 O O . LYS B 1 485 ? -14.220 26.474 90.327 1.00 49.87 463 LYS B O 1
ATOM 9611 N N . ASN B 1 486 ? -15.399 28.379 90.204 1.00 31.86 464 ASN B N 1
ATOM 9612 C CA . ASN B 1 486 ? -16.191 27.958 89.068 1.00 40.93 464 ASN B CA 1
ATOM 9613 C C . ASN B 1 486 ? -15.368 27.656 87.820 1.00 40.03 464 ASN B C 1
ATOM 9614 O O . ASN B 1 486 ? -15.705 26.758 87.053 1.00 39.04 464 ASN B O 1
ATOM 9619 N N . ARG B 1 487 ? -14.290 28.402 87.615 1.00 39.78 465 ARG B N 1
ATOM 9620 C CA . ARG B 1 487 ? -13.409 28.135 86.489 1.00 28.07 465 ARG B CA 1
ATOM 9621 C C . ARG B 1 487 ? -12.813 26.768 86.686 1.00 30.01 465 ARG B C 1
ATOM 9622 O O . ARG B 1 487 ? -12.773 25.961 85.767 1.00 49.45 465 ARG B O 1
ATOM 9630 N N . CYS B 1 488 ? -12.361 26.509 87.906 1.00 33.58 466 CYS B N 1
ATOM 9631 C CA . CYS B 1 488 ? -11.795 25.216 88.255 1.00 33.50 466 CYS B CA 1
ATOM 9632 C C . CYS B 1 488 ? -12.799 24.102 88.015 1.00 41.18 466 CYS B C 1
ATOM 9633 O O . CYS B 1 488 ? -12.440 23.029 87.527 1.00 48.78 466 CYS B O 1
ATOM 9636 N N . LEU B 1 489 ? -14.059 24.361 88.349 1.00 26.78 467 LEU B N 1
ATOM 9637 C CA . LEU B 1 489 ? -15.109 23.373 88.147 1.00 30.22 467 LEU B CA 1
ATOM 9638 C C . LEU B 1 489 ? -15.315 23.066 86.672 1.00 43.89 467 LEU B C 1
ATOM 9639 O O . LEU B 1 489 ? -15.447 21.905 86.301 1.00 58.46 467 LEU B O 1
ATOM 9644 N N . LEU B 1 490 ? -15.344 24.102 85.835 1.00 40.36 468 LEU B N 1
ATOM 9645 C CA . LEU B 1 490 ? -15.498 23.910 84.398 1.00 33.31 468 LEU B CA 1
ATOM 9646 C C . LEU B 1 490 ? -14.305 23.156 83.844 1.00 37.97 468 LEU B C 1
ATOM 9647 O O . LEU B 1 490 ? -14.454 22.234 83.049 1.00 49.46 468 LEU B O 1
ATOM 9652 N N . PHE B 1 491 ? -13.116 23.557 84.264 1.00 31.71 469 PHE B N 1
ATOM 9653 C CA . PHE B 1 491 ? -11.897 22.863 83.874 1.00 47.35 469 PHE B CA 1
ATOM 9654 C C . PHE B 1 491 ? -12.013 21.360 84.157 1.00 50.67 469 PHE B C 1
ATOM 9655 O O . PHE B 1 491 ? -11.726 20.538 83.291 1.00 41.14 469 PHE B O 1
ATOM 9663 N N . GLU B 1 492 ? -12.438 21.006 85.368 1.00 43.01 470 GLU B N 1
ATOM 9664 C CA . GLU B 1 492 ? -12.673 19.610 85.720 1.00 39.07 470 GLU B CA 1
ATOM 9665 C C . GLU B 1 492 ? -13.566 18.918 84.696 1.00 53.38 470 GLU B C 1
ATOM 9666 O O . GLU B 1 492 ? -13.324 17.771 84.333 1.00 66.81 470 GLU B O 1
ATOM 9672 N N . CYS B 1 493 ? -14.596 19.627 84.236 1.00 55.98 471 CYS B N 1
ATOM 9673 C CA . CYS B 1 493 ? -15.584 19.084 83.299 1.00 46.51 471 CYS B CA 1
ATOM 9674 C C . CYS B 1 493 ? -15.019 18.787 81.918 1.00 48.85 471 CYS B C 1
ATOM 9675 O O . CYS B 1 493 ? -15.279 17.727 81.354 1.00 63.55 471 CYS B O 1
ATOM 9678 N N . ILE B 1 494 ? -14.264 19.731 81.364 1.00 42.26 472 ILE B N 1
ATOM 9679 C CA . ILE B 1 494 ? -13.804 19.609 79.985 1.00 54.94 472 ILE B CA 1
ATOM 9680 C C . ILE B 1 494 ? -12.560 18.741 79.859 1.00 60.52 472 ILE B C 1
ATOM 9681 O O . ILE B 1 494 ? -12.226 18.272 78.775 1.00 72.02 472 ILE B O 1
ATOM 9686 N N . MET B 1 495 ? -11.881 18.517 80.975 1.00 63.97 473 MET B N 1
ATOM 9687 C CA . MET B 1 495 ? -10.675 17.703 80.967 1.00 65.60 473 MET B CA 1
ATOM 9688 C C . MET B 1 495 ? -10.954 16.247 80.621 1.00 73.77 473 MET B C 1
ATOM 9689 O O . MET B 1 495 ? -10.074 15.537 80.136 1.00 82.35 473 MET B O 1
ATOM 9694 N N . LYS B 1 496 ? -12.182 15.806 80.864 1.00 65.68 474 LYS B N 1
ATOM 9695 C CA . LYS B 1 496 ? -12.521 14.406 80.662 1.00 73.21 474 LYS B CA 1
ATOM 9696 C C . LYS B 1 496 ? -12.701 14.058 79.188 1.00 77.36 474 LYS B C 1
ATOM 9697 O O . LYS B 1 496 ? -12.845 12.889 78.835 1.00 91.14 474 LYS B O 1
ATOM 9703 N N . SER B 1 497 ? -12.671 15.071 78.328 1.00 59.27 475 SER B N 1
ATOM 9704 C CA . SER B 1 497 ? -12.892 14.864 76.901 1.00 58.24 475 SER B CA 1
ATOM 9705 C C . SER B 1 497 ? -11.581 14.741 76.136 1.00 70.42 475 SER B C 1
ATOM 9706 O O . SER B 1 497 ? -10.518 14.587 76.735 1.00 87.20 475 SER B O 1
ATOM 9709 N N . GLY B 1 498 ? -11.659 14.803 74.810 1.00 58.43 476 GLY B N 1
ATOM 9710 C CA . GLY B 1 498 ? -10.466 14.796 73.984 1.00 53.63 476 GLY B CA 1
ATOM 9711 C C . GLY B 1 498 ? -9.918 16.201 73.833 1.00 58.63 476 GLY B C 1
ATOM 9712 O O . GLY B 1 498 ? -10.657 17.116 73.486 1.00 71.59 476 GLY B O 1
ATOM 9713 N N . LEU B 1 499 ? -8.630 16.386 74.095 1.00 51.35 477 LEU B N 1
ATOM 9714 C CA . LEU B 1 499 ? -8.059 17.727 74.069 1.00 55.39 477 LEU B CA 1
ATOM 9715 C C . LEU B 1 499 ? -7.287 17.996 72.792 1.00 54.60 477 LEU B C 1
ATOM 9716 O O . LEU B 1 499 ? -6.392 17.234 72.435 1.00 63.63 477 LEU B O 1
ATOM 9721 N N . PRO B 1 500 ? -7.631 19.088 72.099 1.00 52.53 478 PRO B N 1
ATOM 9722 C CA . PRO B 1 500 ? -6.830 19.583 70.978 1.00 55.17 478 PRO B CA 1
ATOM 9723 C C . PRO B 1 500 ? -5.636 20.369 71.506 1.00 46.18 478 PRO B C 1
ATOM 9724 O O . PRO B 1 500 ? -5.642 20.746 72.675 1.00 34.75 478 PRO B O 1
ATOM 9728 N N . ASP B 1 501 ? -4.633 20.602 70.666 1.00 50.64 479 ASP B N 1
ATOM 9729 C CA . ASP B 1 501 ? -3.461 21.377 71.065 1.00 63.54 479 ASP B CA 1
ATOM 9730 C C . ASP B 1 501 ? -3.824 22.832 71.308 1.00 67.89 479 ASP B C 1
ATOM 9731 O O . ASP B 1 501 ? -4.538 23.446 70.518 1.00 73.85 479 ASP B O 1
ATOM 9736 N N . LEU B 1 502 ? -3.325 23.378 72.409 1.00 72.68 480 LEU B N 1
ATOM 9737 C CA . LEU B 1 502 ? -3.596 24.760 72.764 1.00 73.03 480 LEU B CA 1
ATOM 9738 C C . LEU B 1 502 ? -2.818 25.689 71.849 1.00 80.94 480 LEU B C 1
ATOM 9739 O O . LEU B 1 502 ? -1.589 25.620 71.779 1.00 74.51 480 LEU B O 1
ATOM 9744 N N . GLN B 1 503 ? -3.533 26.559 71.146 1.00 95.41 481 GLN B N 1
ATOM 9745 C CA . GLN B 1 503 ? -2.880 27.476 70.220 1.00 117.08 481 GLN B CA 1
ATOM 9746 C C . GLN B 1 503 ? -2.694 28.868 70.815 1.00 116.63 481 GLN B C 1
ATOM 9747 O O . GLN B 1 503 ? -1.570 29.362 70.931 1.00 109.25 481 GLN B O 1
ATOM 9753 N N . SER B 1 504 ? -3.799 29.486 71.211 1.00 118.51 482 SER B N 1
ATOM 9754 C CA . SER B 1 504 ? -3.767 30.869 71.662 1.00 127.48 482 SER B CA 1
ATOM 9755 C C . SER B 1 504 ? -2.837 31.084 72.853 1.00 119.63 482 SER B C 1
ATOM 9756 O O . SER B 1 504 ? -2.290 30.136 73.420 1.00 105.25 482 SER B O 1
ATOM 9759 N N . THR B 1 505 ? -2.661 32.350 73.212 1.00 122.64 483 THR B N 1
ATOM 9760 C CA . THR B 1 505 ? -1.896 32.729 74.386 1.00 124.39 483 THR B CA 1
ATOM 9761 C C . THR B 1 505 ? -2.461 34.031 74.946 1.00 117.55 483 THR B C 1
ATOM 9762 O O . THR B 1 505 ? -2.600 35.019 74.224 1.00 107.04 483 THR B O 1
ATOM 9766 N N . ILE B 1 506 ? -2.807 34.020 76.229 1.00 117.86 484 ILE B N 1
ATOM 9767 C CA . ILE B 1 506 ? -3.356 35.202 76.890 1.00 113.91 484 ILE B CA 1
ATOM 9768 C C . ILE B 1 506 ? -2.325 35.812 77.837 1.00 98.57 484 ILE B C 1
ATOM 9769 O O . ILE B 1 506 ? -2.288 37.022 78.051 1.00 99.06 484 ILE B O 1
ATOM 9774 N N . GLU B 1 507 ? -1.482 34.953 78.390 1.00 92.66 485 GLU B N 1
ATOM 9775 C CA . GLU B 1 507 ? -0.394 35.365 79.272 1.00 102.31 485 GLU B CA 1
ATOM 9776 C C . GLU B 1 507 ? -0.811 36.250 80.441 1.00 94.98 485 GLU B C 1
ATOM 9777 O O . GLU B 1 507 ? -0.596 37.465 80.446 1.00 81.55 485 GLU B O 1
ATOM 9783 N N . THR B 1 508 ? -1.424 35.605 81.426 1.00 88.85 486 THR B N 1
ATOM 9784 C CA . THR B 1 508 ? -1.550 36.144 82.765 1.00 71.36 486 THR B CA 1
ATOM 9785 C C . THR B 1 508 ? -1.349 34.976 83.714 1.00 60.33 486 THR B C 1
ATOM 9786 O O . THR B 1 508 ? -1.662 33.840 83.373 1.00 61.95 486 THR B O 1
ATOM 9790 N N . THR B 1 509 ? -0.798 35.249 84.887 1.00 57.80 487 THR B N 1
ATOM 9791 C CA . THR B 1 509 ? -0.758 34.278 85.965 1.00 38.05 487 THR B CA 1
ATOM 9792 C C . THR B 1 509 ? -1.775 33.168 85.748 1.00 49.17 487 THR B C 1
ATOM 9793 O O . THR B 1 509 ? -1.432 31.988 85.721 1.00 52.14 487 THR B O 1
ATOM 9797 N N . THR B 1 510 ? -3.031 33.561 85.568 1.00 47.29 488 THR B N 1
ATOM 9798 C CA . THR B 1 510 ? -4.138 32.617 85.555 1.00 42.67 488 THR B CA 1
ATOM 9799 C C . THR B 1 510 ? -4.189 31.731 84.307 1.00 37.81 488 THR B C 1
ATOM 9800 O O . THR B 1 510 ? -4.461 30.539 84.412 1.00 39.04 488 THR B O 1
ATOM 9804 N N . SER B 1 511 ? -3.921 32.294 83.135 1.00 38.08 489 SER B N 1
ATOM 9805 C CA . SER B 1 511 ? -3.859 31.479 81.926 1.00 41.13 489 SER B CA 1
ATOM 9806 C C . SER B 1 511 ? -2.614 30.605 81.972 1.00 41.30 489 SER B C 1
ATOM 9807 O O . SER B 1 511 ? -2.659 29.419 81.646 1.00 45.01 489 SER B O 1
ATOM 9810 N N . ARG B 1 512 ? -1.501 31.195 82.389 1.00 34.56 490 ARG B N 1
ATOM 9811 C CA . ARG B 1 512 ? -0.283 30.429 82.593 1.00 57.81 490 ARG B CA 1
ATOM 9812 C C . ARG B 1 512 ? -0.629 29.224 83.457 1.00 64.73 490 ARG B C 1
ATOM 9813 O O . ARG B 1 512 ? -0.350 28.087 83.090 1.00 69.99 490 ARG B O 1
ATOM 9821 N N . THR B 1 513 ? -1.265 29.484 84.597 1.00 52.52 491 THR B N 1
ATOM 9822 C CA . THR B 1 513 ? -1.679 28.428 85.514 1.00 40.88 491 THR B CA 1
ATOM 9823 C C . THR B 1 513 ? -2.459 27.316 84.825 1.00 47.33 491 THR B C 1
ATOM 9824 O O . THR B 1 513 ? -2.042 26.158 84.847 1.00 51.20 491 THR B O 1
ATOM 9828 N N . PHE B 1 514 ? -3.591 27.662 84.217 1.00 41.06 492 PHE B N 1
ATOM 9829 C CA . PHE B 1 514 ? -4.472 26.653 83.629 1.00 34.99 492 PHE B CA 1
ATOM 9830 C C . PHE B 1 514 ? -3.884 25.888 82.436 1.00 39.49 492 PHE B C 1
ATOM 9831 O O . PHE B 1 514 ? -4.088 24.683 82.329 1.00 42.79 492 PHE B O 1
ATOM 9839 N N . ILE B 1 515 ? -3.171 26.555 81.533 1.00 24.44 493 ILE B N 1
ATOM 9840 C CA . ILE B 1 515 ? -2.625 25.810 80.399 1.00 44.58 493 ILE B CA 1
ATOM 9841 C C . ILE B 1 515 ? -1.550 24.831 80.884 1.00 43.09 493 ILE B C 1
ATOM 9842 O O . ILE B 1 515 ? -1.384 23.750 80.324 1.00 39.19 493 ILE B O 1
ATOM 9847 N N . SER B 1 516 ? -0.835 25.213 81.937 1.00 34.53 494 SER B N 1
ATOM 9848 C CA . SER B 1 516 ? 0.158 24.338 82.550 1.00 32.55 494 SER B CA 1
ATOM 9849 C C . SER B 1 516 ? -0.436 22.982 82.892 1.00 39.66 494 SER B C 1
ATOM 9850 O O . SER B 1 516 ? 0.108 21.945 82.518 1.00 46.29 494 SER B O 1
ATOM 9853 N N . LEU B 1 517 ? -1.548 22.997 83.617 1.00 37.13 495 LEU B N 1
ATOM 9854 C CA . LEU B 1 517 ? -2.254 21.769 83.957 1.00 41.50 495 LEU B CA 1
ATOM 9855 C C . LEU B 1 517 ? -2.844 21.112 82.708 1.00 50.32 495 LEU B C 1
ATOM 9856 O O . LEU B 1 517 ? -2.894 19.888 82.611 1.00 55.03 495 LEU B O 1
ATOM 9861 N N . TYR B 1 518 ? -3.292 21.929 81.757 1.00 47.33 496 TYR B N 1
ATOM 9862 C CA . TYR B 1 518 ? -3.891 21.416 80.530 1.00 49.41 496 TYR B CA 1
ATOM 9863 C C . TYR B 1 518 ? -2.893 20.487 79.862 1.00 53.95 496 TYR B C 1
ATOM 9864 O O . TYR B 1 518 ? -3.204 19.340 79.554 1.00 66.74 496 TYR B O 1
ATOM 9873 N N . ARG B 1 519 ? -1.678 20.979 79.672 1.00 45.54 497 ARG B N 1
ATOM 9874 C CA . ARG B 1 519 ? -0.634 20.183 79.047 1.00 56.35 497 ARG B CA 1
ATOM 9875 C C . ARG B 1 519 ? -0.272 18.928 79.859 1.00 59.03 497 ARG B C 1
ATOM 9876 O O . ARG B 1 519 ? 0.042 17.884 79.285 1.00 51.34 497 ARG B O 1
ATOM 9884 N N . SER B 1 520 ? -0.344 19.024 81.185 1.00 55.51 498 SER B N 1
ATOM 9885 C CA . SER B 1 520 ? -0.119 17.869 82.058 1.00 41.87 498 SER B CA 1
ATOM 9886 C C . SER B 1 520 ? -1.141 16.767 81.821 1.00 48.09 498 SER B C 1
ATOM 9887 O O . SER B 1 520 ? -0.804 15.583 81.846 1.00 49.35 498 SER B O 1
ATOM 9890 N N . VAL B 1 521 ? -2.391 17.152 81.596 1.00 41.94 499 VAL B N 1
ATOM 9891 C CA . VAL B 1 521 ? -3.428 16.166 81.330 1.00 42.48 499 VAL B CA 1
ATOM 9892 C C . VAL B 1 521 ? -3.176 15.506 79.984 1.00 49.46 499 VAL B C 1
ATOM 9893 O O . VAL B 1 521 ? -3.285 14.288 79.848 1.00 45.45 499 VAL B O 1
ATOM 9897 N N . GLN B 1 522 ? -2.831 16.314 78.989 1.00 52.44 500 GLN B N 1
ATOM 9898 C CA . GLN B 1 522 ? -2.449 15.776 77.696 1.00 46.22 500 GLN B CA 1
ATOM 9899 C C . GLN B 1 522 ? -1.354 14.749 77.895 1.00 44.28 500 GLN B C 1
ATOM 9900 O O . GLN B 1 522 ? -1.481 13.608 77.459 1.00 45.89 500 GLN B O 1
ATOM 9906 N N . ALA B 1 523 ? -0.288 15.155 78.578 1.00 41.87 501 ALA B N 1
ATOM 9907 C CA . ALA B 1 523 ? 0.859 14.278 78.803 1.00 46.88 501 ALA B CA 1
ATOM 9908 C C . ALA B 1 523 ? 0.458 12.949 79.431 1.00 57.37 501 ALA B C 1
ATOM 9909 O O . ALA B 1 523 ? 0.894 11.886 78.992 1.00 67.96 501 ALA B O 1
ATOM 9911 N N . LEU B 1 524 ? -0.370 13.009 80.464 1.00 56.28 502 LEU B N 1
ATOM 9912 C CA . LEU B 1 524 ? -0.783 11.802 81.158 1.00 58.74 502 LEU B CA 1
ATOM 9913 C C . LEU B 1 524 ? -1.475 10.833 80.202 1.00 52.51 502 LEU B C 1
ATOM 9914 O O . LEU B 1 524 ? -1.429 9.621 80.392 1.00 61.28 502 LEU B O 1
ATOM 9919 N N . VAL B 1 525 ? -2.109 11.379 79.170 1.00 48.93 503 VAL B N 1
ATOM 9920 C CA . VAL B 1 525 ? -2.881 10.579 78.225 1.00 58.11 503 VAL B CA 1
ATOM 9921 C C . VAL B 1 525 ? -2.009 10.021 77.112 1.00 61.85 503 VAL B C 1
ATOM 9922 O O . VAL B 1 525 ? -2.249 8.923 76.614 1.00 75.21 503 VAL B O 1
ATOM 9926 N N . LYS B 1 526 ? -0.997 10.787 76.727 1.00 53.69 504 LYS B N 1
ATOM 9927 C CA . LYS B 1 526 ? -0.130 10.422 75.620 1.00 46.67 504 LYS B CA 1
ATOM 9928 C C . LYS B 1 526 ? 1.108 9.673 76.104 1.00 68.78 504 LYS B C 1
ATOM 9929 O O . LYS B 1 526 ? 1.984 9.328 75.311 1.00 83.84 504 LYS B O 1
ATOM 9935 N N . ASP B 1 527 ? 1.160 9.405 77.406 1.00 62.19 505 ASP B N 1
ATOM 9936 C CA . ASP B 1 527 ? 2.366 8.888 78.046 1.00 64.09 505 ASP B CA 1
ATOM 9937 C C . ASP B 1 527 ? 3.621 9.617 77.565 1.00 63.66 505 ASP B C 1
ATOM 9938 O O . ASP B 1 527 ? 4.653 8.996 77.308 1.00 61.03 505 ASP B O 1
ATOM 9943 N N . THR B 1 528 ? 3.522 10.937 77.440 1.00 63.68 506 THR B N 1
ATOM 9944 C CA . THR B 1 528 ? 4.673 11.762 77.095 1.00 62.80 506 THR B CA 1
ATOM 9945 C C . THR B 1 528 ? 5.707 11.715 78.209 1.00 66.74 506 THR B C 1
ATOM 9946 O O . THR B 1 528 ? 5.366 11.834 79.390 1.00 55.45 506 THR B O 1
ATOM 9950 N N . PRO B 1 529 ? 6.979 11.526 77.831 1.00 72.03 507 PRO B N 1
ATOM 9951 C CA . PRO B 1 529 ? 8.107 11.406 78.761 1.00 72.07 507 PRO B CA 1
ATOM 9952 C C . PRO B 1 529 ? 8.326 12.683 79.560 1.00 71.17 507 PRO B C 1
ATOM 9953 O O . PRO B 1 529 ? 8.272 13.775 78.994 1.00 63.66 507 PRO B O 1
ATOM 9957 N N . TYR B 1 530 ? 8.577 12.537 80.858 1.00 64.18 508 TYR B N 1
ATOM 9958 C CA . TYR B 1 530 ? 8.710 13.683 81.746 1.00 63.34 508 TYR B CA 1
ATOM 9959 C C . TYR B 1 530 ? 10.064 14.369 81.645 1.00 74.61 508 TYR B C 1
ATOM 9960 O O . TYR B 1 530 ? 11.103 13.715 81.581 1.00 69.52 508 TYR B O 1
ATOM 9969 N N . THR B 1 531 ? 10.034 15.698 81.638 1.00 85.56 509 THR B N 1
ATOM 9970 C CA . THR B 1 531 ? 11.245 16.510 81.659 1.00 79.29 509 THR B CA 1
ATOM 9971 C C . THR B 1 531 ? 11.018 17.766 82.491 1.00 73.42 509 THR B C 1
ATOM 9972 O O . THR B 1 531 ? 10.218 18.625 82.125 1.00 76.45 509 THR B O 1
ATOM 9976 N N . PRO B 1 532 ? 11.725 17.866 83.624 1.00 68.81 510 PRO B N 1
ATOM 9977 C CA . PRO B 1 532 ? 11.598 18.962 84.583 1.00 67.95 510 PRO B CA 1
ATOM 9978 C C . PRO B 1 532 ? 11.545 20.320 83.911 1.00 76.74 510 PRO B C 1
ATOM 9979 O O . PRO B 1 532 ? 12.582 20.840 83.502 1.00 90.27 510 PRO B O 1
ATOM 9983 N N . ALA B 1 533 ? 10.351 20.886 83.795 1.00 80.74 511 ALA B N 1
ATOM 9984 C CA . ALA B 1 533 ? 10.220 22.261 83.352 1.00 78.05 511 ALA B CA 1
ATOM 9985 C C . ALA B 1 533 ? 11.015 23.138 84.307 1.00 88.93 511 ALA B C 1
ATOM 9986 O O . ALA B 1 533 ? 10.960 22.958 85.525 1.00 79.75 511 ALA B O 1
ATOM 9988 N N . ASN B 1 534 ? 11.777 24.068 83.750 1.00 105.34 512 ASN B N 1
ATOM 9989 C CA . ASN B 1 534 ? 12.523 25.014 84.562 1.00 117.54 512 ASN B CA 1
ATOM 9990 C C . ASN B 1 534 ? 11.643 26.213 84.879 1.00 115.78 512 ASN B C 1
ATOM 9991 O O . ASN B 1 534 ? 10.847 26.640 84.043 1.00 111.10 512 ASN B O 1
ATOM 9996 N N . ILE B 1 535 ? 11.774 26.747 86.088 1.00 112.65 513 ILE B N 1
ATOM 9997 C CA . ILE B 1 535 ? 10.984 27.904 86.490 1.00 103.51 513 ILE B CA 1
ATOM 9998 C C . ILE B 1 535 ? 11.851 29.154 86.584 1.00 95.68 513 ILE B C 1
ATOM 9999 O O . ILE B 1 535 ? 12.723 29.256 87.449 1.00 92.91 513 ILE B O 1
ATOM 10004 N N . GLU B 1 536 ? 11.605 30.094 85.677 1.00 93.94 514 GLU B N 1
ATOM 10005 C CA . GLU B 1 536 ? 12.376 31.328 85.599 1.00 100.17 514 GLU B CA 1
ATOM 10006 C C . GLU B 1 536 ? 12.227 32.137 86.883 1.00 107.56 514 GLU B C 1
ATOM 10007 O O . GLU B 1 536 ? 11.417 31.801 87.747 1.00 111.61 514 GLU B O 1
ATOM 10013 N N . GLU B 1 537 ? 13.010 33.204 87.003 1.00 106.14 515 GLU B N 1
ATOM 10014 C CA . GLU B 1 537 ? 12.996 34.029 88.206 1.00 105.32 515 GLU B CA 1
ATOM 10015 C C . GLU B 1 537 ? 11.972 35.157 88.103 1.00 89.88 515 GLU B C 1
ATOM 10016 O O . GLU B 1 537 ? 11.566 35.545 87.008 1.00 70.13 515 GLU B O 1
ATOM 10022 N N . LEU B 1 538 ? 11.571 35.683 89.257 1.00 88.47 516 LEU B N 1
ATOM 10023 C CA . LEU B 1 538 ? 10.468 36.637 89.348 1.00 75.65 516 LEU B CA 1
ATOM 10024 C C . LEU B 1 538 ? 10.407 37.670 88.223 1.00 83.39 516 LEU B C 1
ATOM 10025 O O . LEU B 1 538 ? 9.380 37.792 87.555 1.00 87.95 516 LEU B O 1
ATOM 10030 N N . GLU B 1 539 ? 11.492 38.412 88.015 1.00 91.96 517 GLU B N 1
ATOM 10031 C CA . GLU B 1 539 ? 11.510 39.468 86.999 1.00 91.75 517 GLU B CA 1
ATOM 10032 C C . GLU B 1 539 ? 10.846 39.023 85.695 1.00 87.03 517 GLU B C 1
ATOM 10033 O O . GLU B 1 539 ? 10.037 39.754 85.119 1.00 70.47 517 GLU B O 1
ATOM 10039 N N . TYR B 1 540 ? 11.192 37.820 85.246 1.00 88.04 518 TYR B N 1
ATOM 10040 C CA . TYR B 1 540 ? 10.594 37.217 84.057 1.00 84.45 518 TYR B CA 1
ATOM 10041 C C . TYR B 1 540 ? 9.077 37.393 84.032 1.00 89.55 518 TYR B C 1
ATOM 10042 O O . TYR B 1 540 ? 8.555 38.263 83.337 1.00 98.35 518 TYR B O 1
ATOM 10051 N N . TYR B 1 541 ? 8.377 36.562 84.799 1.00 87.18 519 TYR B N 1
ATOM 10052 C CA . TYR B 1 541 ? 6.916 36.550 84.808 1.00 84.98 519 TYR B CA 1
ATOM 10053 C C . TYR B 1 541 ? 6.330 37.942 84.993 1.00 86.56 519 TYR B C 1
ATOM 10054 O O . TYR B 1 541 ? 5.255 38.245 84.477 1.00 80.71 519 TYR B O 1
ATOM 10063 N N . PHE B 1 542 ? 7.051 38.791 85.716 1.00 89.69 520 PHE B N 1
ATOM 10064 C CA . PHE B 1 542 ? 6.580 40.139 85.998 1.00 85.93 520 PHE B CA 1
ATOM 10065 C C . PHE B 1 542 ? 6.440 40.971 84.730 1.00 81.83 520 PHE B C 1
ATOM 10066 O O . PHE B 1 542 ? 5.595 41.857 84.654 1.00 91.35 520 PHE B O 1
ATOM 10074 N N . ASP B 1 543 ? 7.269 40.685 83.735 1.00 80.63 521 ASP B N 1
ATOM 10075 C CA . ASP B 1 543 ? 7.203 41.408 82.471 1.00 88.23 521 ASP B CA 1
ATOM 10076 C C . ASP B 1 543 ? 6.045 40.931 81.598 1.00 96.95 521 ASP B C 1
ATOM 10077 O O . ASP B 1 543 ? 5.406 41.738 80.918 1.00 91.13 521 ASP B O 1
ATOM 10082 N N . ARG B 1 544 ? 5.769 39.627 81.637 1.00 100.07 522 ARG B N 1
ATOM 10083 C CA . ARG B 1 544 ? 4.797 39.006 80.730 1.00 81.97 522 ARG B CA 1
ATOM 10084 C C . ARG B 1 544 ? 3.374 38.892 81.266 1.00 80.05 522 ARG B C 1
ATOM 10085 O O . ARG B 1 544 ? 2.435 38.706 80.492 1.00 82.02 522 ARG B O 1
ATOM 10093 N N . CYS B 1 545 ? 3.209 38.992 82.580 1.00 82.26 523 CYS B N 1
ATOM 10094 C CA . CYS B 1 545 ? 1.881 38.847 83.172 1.00 93.29 523 CYS B CA 1
ATOM 10095 C C . CYS B 1 545 ? 1.212 40.193 83.435 1.00 82.42 523 CYS B C 1
ATOM 10096 O O . CYS B 1 545 ? 1.659 40.970 84.272 1.00 85.98 523 CYS B O 1
ATOM 10099 N N . LYS B 1 546 ? 0.135 40.457 82.704 1.00 74.77 524 LYS B N 1
ATOM 10100 C CA . LYS B 1 546 ? -0.625 41.688 82.862 1.00 65.94 524 LYS B CA 1
ATOM 10101 C C . LYS B 1 546 ? -1.094 41.901 84.303 1.00 72.11 524 LYS B C 1
ATOM 10102 O O . LYS B 1 546 ? -1.012 43.009 84.828 1.00 82.92 524 LYS B O 1
ATOM 10108 N N . ASP B 1 547 ? -1.580 40.840 84.942 1.00 81.09 525 ASP B N 1
ATOM 10109 C CA . ASP B 1 547 ? -2.077 40.934 86.315 1.00 81.92 525 ASP B CA 1
ATOM 10110 C C . ASP B 1 547 ? -0.946 41.051 87.342 1.00 72.36 525 ASP B C 1
ATOM 10111 O O . ASP B 1 547 ? -1.146 41.565 88.440 1.00 65.27 525 ASP B O 1
ATOM 10116 N N . LEU B 1 548 ? 0.239 40.571 86.981 1.00 66.40 526 LEU B N 1
ATOM 10117 C CA . LEU B 1 548 ? 1.399 40.696 87.852 1.00 74.75 526 LEU B CA 1
ATOM 10118 C C . LEU B 1 548 ? 1.894 42.134 87.884 1.00 89.01 526 LEU B C 1
ATOM 10119 O O . LEU B 1 548 ? 2.325 42.632 88.924 1.00 88.00 526 LEU B O 1
ATOM 10124 N N . LYS B 1 549 ? 1.831 42.795 86.734 1.00 101.89 527 LYS B N 1
ATOM 10125 C CA . LYS B 1 549 ? 2.428 44.116 86.574 1.00 96.20 527 LYS B CA 1
ATOM 10126 C C . LYS B 1 549 ? 1.639 45.215 87.287 1.00 80.95 527 LYS B C 1
ATOM 10127 O O . LYS B 1 549 ? 2.085 46.362 87.347 1.00 70.97 527 LYS B O 1
ATOM 10133 N N . MET B 1 550 ? 0.473 44.863 87.824 1.00 70.90 528 MET B N 1
ATOM 10134 C CA . MET B 1 550 ? -0.280 45.780 88.673 1.00 79.08 528 MET B CA 1
ATOM 10135 C C . MET B 1 550 ? 0.584 46.178 89.858 1.00 86.95 528 MET B C 1
ATOM 10136 O O . MET B 1 550 ? 1.201 47.243 89.864 1.00 96.81 528 MET B O 1
ATOM 10141 N N . ALA B 1 551 ? 0.625 45.310 90.860 1.00 88.58 529 ALA B N 1
ATOM 10142 C CA . ALA B 1 551 ? 1.498 45.500 92.009 1.00 87.89 529 ALA B CA 1
ATOM 10143 C C . ALA B 1 551 ? 2.913 45.873 91.575 1.00 77.64 529 ALA B C 1
ATOM 10144 O O . ALA B 1 551 ? 3.443 45.324 90.609 1.00 74.42 529 ALA B O 1
ATOM 10146 N N . PRO B 1 552 ? 3.532 46.810 92.302 1.00 83.70 530 PRO B N 1
ATOM 10147 C CA . PRO B 1 552 ? 4.876 47.298 91.987 1.00 85.29 530 PRO B CA 1
ATOM 10148 C C . PRO B 1 552 ? 5.915 46.226 92.271 1.00 73.27 530 PRO B C 1
ATOM 10149 O O . PRO B 1 552 ? 5.778 45.497 93.253 1.00 68.51 530 PRO B O 1
ATOM 10153 N N . LEU B 1 553 ? 6.943 46.137 91.435 1.00 68.89 531 LEU B N 1
ATOM 10154 C CA . LEU B 1 553 ? 7.958 45.103 91.600 1.00 66.72 531 LEU B CA 1
ATOM 10155 C C . LEU B 1 553 ? 8.494 45.065 93.029 1.00 85.59 531 LEU B C 1
ATOM 10156 O O . LEU B 1 553 ? 8.554 44.002 93.645 1.00 94.99 531 LEU B O 1
ATOM 10161 N N . LYS B 1 554 ? 8.876 46.225 93.556 1.00 98.15 532 LYS B N 1
ATOM 10162 C CA . LYS B 1 554 ? 9.501 46.287 94.873 1.00 106.94 532 LYS B CA 1
ATOM 10163 C C . LYS B 1 554 ? 8.650 45.620 95.946 1.00 106.33 532 LYS B C 1
ATOM 10164 O O . LYS B 1 554 ? 9.056 44.613 96.527 1.00 98.20 532 LYS B O 1
ATOM 10170 N N . GLU B 1 555 ? 7.470 46.181 96.199 1.00 111.58 533 GLU B N 1
ATOM 10171 C CA . GLU B 1 555 ? 6.607 45.706 97.277 1.00 119.68 533 GLU B CA 1
ATOM 10172 C C . GLU B 1 555 ? 6.285 44.216 97.158 1.00 115.03 533 GLU B C 1
ATOM 10173 O O . GLU B 1 555 ? 5.900 43.576 98.139 1.00 111.73 533 GLU B O 1
ATOM 10179 N N . PHE B 1 556 ? 6.447 43.668 95.956 1.00 106.87 534 PHE B N 1
ATOM 10180 C CA . PHE B 1 556 ? 6.196 42.250 95.723 1.00 91.18 534 PHE B CA 1
ATOM 10181 C C . PHE B 1 556 ? 7.356 41.396 96.230 1.00 86.43 534 PHE B C 1
ATOM 10182 O O . PHE B 1 556 ? 7.159 40.502 97.054 1.00 91.74 534 PHE B O 1
ATOM 10190 N N . LYS B 1 557 ? 8.560 41.675 95.737 1.00 77.30 535 LYS B N 1
ATOM 10191 C CA . LYS B 1 557 ? 9.756 40.967 96.186 1.00 84.53 535 LYS B CA 1
ATOM 10192 C C . LYS B 1 557 ? 9.833 40.969 97.709 1.00 93.43 535 LYS B C 1
ATOM 10193 O O . LYS B 1 557 ? 10.363 40.040 98.322 1.00 86.88 535 LYS B O 1
ATOM 10199 N N . LYS B 1 558 ? 9.294 42.029 98.304 1.00 96.62 536 LYS B N 1
ATOM 10200 C CA . LYS B 1 558 ? 9.242 42.191 99.750 1.00 95.92 536 LYS B CA 1
ATOM 10201 C C . LYS B 1 558 ? 8.382 41.093 100.372 1.00 99.80 536 LYS B C 1
ATOM 10202 O O . LYS B 1 558 ? 8.742 40.503 101.392 1.00 91.19 536 LYS B O 1
ATOM 10208 N N . LYS B 1 559 ? 7.240 40.831 99.747 1.00 104.72 537 LYS B N 1
ATOM 10209 C CA . LYS B 1 559 ? 6.355 39.756 100.169 1.00 87.82 537 LYS B CA 1
ATOM 10210 C C . LYS B 1 559 ? 7.037 38.409 99.950 1.00 77.15 537 LYS B C 1
ATOM 10211 O O . LYS B 1 559 ? 7.012 37.541 100.819 1.00 57.89 537 LYS B O 1
ATOM 10217 N N . LEU B 1 560 ? 7.657 38.242 98.786 1.00 79.79 538 LEU B N 1
ATOM 10218 C CA . LEU B 1 560 ? 8.341 36.993 98.470 1.00 91.10 538 LEU B CA 1
ATOM 10219 C C . LEU B 1 560 ? 9.321 36.576 99.562 1.00 109.96 538 LEU B C 1
ATOM 10220 O O . LEU B 1 560 ? 9.310 35.427 100.004 1.00 114.45 538 LEU B O 1
ATOM 10225 N N . SER B 1 561 ? 10.167 37.511 99.988 1.00 120.72 539 SER B N 1
ATOM 10226 C CA . SER B 1 561 ? 11.141 37.242 101.044 1.00 117.88 539 SER B CA 1
ATOM 10227 C C . SER B 1 561 ? 10.434 37.117 102.384 1.00 103.19 539 SER B C 1
ATOM 10228 O O . SER B 1 561 ? 10.732 36.227 103.178 1.00 96.05 539 SER B O 1
ATOM 10231 N N . ALA B 1 562 ? 9.491 38.019 102.624 1.00 104.97 540 ALA B N 1
ATOM 10232 C CA . ALA B 1 562 ? 8.723 38.008 103.859 1.00 112.98 540 ALA B CA 1
ATOM 10233 C C . ALA B 1 562 ? 7.243 37.766 103.587 1.00 119.01 540 ALA B C 1
ATOM 10234 O O . ALA B 1 562 ? 6.441 38.698 103.642 1.00 127.16 540 ALA B O 1
ATOM 10236 N N . PRO B 1 563 ? 6.877 36.515 103.265 1.00 105.31 541 PRO B N 1
ATOM 10237 C CA . PRO B 1 563 ? 5.453 36.182 103.197 1.00 91.93 541 PRO B CA 1
ATOM 10238 C C . PRO B 1 563 ? 4.934 36.052 104.616 1.00 94.04 541 PRO B C 1
ATOM 10239 O O . PRO B 1 563 ? 5.740 35.999 105.544 1.00 99.05 541 PRO B O 1
ATOM 10243 N N . GLY B 1 564 ? 3.621 36.012 104.794 1.00 88.94 542 GLY B N 1
ATOM 10244 C CA . GLY B 1 564 ? 3.063 35.928 106.130 1.00 94.52 542 GLY B CA 1
ATOM 10245 C C . GLY B 1 564 ? 2.793 37.300 106.712 1.00 93.10 542 GLY B C 1
ATOM 10246 O O . GLY B 1 564 ? 1.900 37.468 107.544 1.00 89.54 542 GLY B O 1
ATOM 10247 N N . ILE B 1 565 ? 3.571 38.288 106.282 1.00 92.97 543 ILE B N 1
ATOM 10248 C CA . ILE B 1 565 ? 3.283 39.668 106.644 1.00 101.53 543 ILE B CA 1
ATOM 10249 C C . ILE B 1 565 ? 2.383 40.295 105.595 1.00 102.21 543 ILE B C 1
ATOM 10250 O O . ILE B 1 565 ? 2.760 40.423 104.431 1.00 106.88 543 ILE B O 1
ATOM 10255 N N . ARG B 1 566 ? 1.177 40.661 106.007 1.00 96.72 544 ARG B N 1
ATOM 10256 C CA . ARG B 1 566 ? 0.288 41.390 105.125 1.00 99.16 544 ARG B CA 1
ATOM 10257 C C . ARG B 1 566 ? 1.059 42.578 104.566 1.00 106.97 544 ARG B C 1
ATOM 10258 O O . ARG B 1 566 ? 1.645 43.359 105.317 1.00 110.19 544 ARG B O 1
ATOM 10266 N N . SER B 1 567 ? 1.085 42.699 103.246 1.00 114.08 545 SER B N 1
ATOM 10267 C CA . SER B 1 567 ? 1.706 43.851 102.614 1.00 113.67 545 SER B CA 1
ATOM 10268 C C . SER B 1 567 ? 0.719 45.013 102.574 1.00 108.74 545 SER B C 1
ATOM 10269 O O . SER B 1 567 ? -0.494 44.811 102.644 1.00 92.21 545 SER B O 1
ATOM 10272 N N . ILE B 1 568 ? 1.244 46.229 102.468 1.00 116.47 546 ILE B N 1
ATOM 10273 C CA . ILE B 1 568 ? 0.411 47.428 102.481 1.00 126.34 546 ILE B CA 1
ATOM 10274 C C . ILE B 1 568 ? -0.329 47.640 101.161 1.00 115.87 546 ILE B C 1
ATOM 10275 O O . ILE B 1 568 ? -1.471 48.105 101.146 1.00 107.00 546 ILE B O 1
ATOM 10280 N N . HIS B 1 569 ? 0.325 47.294 100.057 1.00 109.74 547 HIS B N 1
ATOM 10281 C CA . HIS B 1 569 ? -0.264 47.475 98.735 1.00 95.37 547 HIS B CA 1
ATOM 10282 C C . HIS B 1 569 ? -1.415 46.501 98.478 1.00 91.21 547 HIS B C 1
ATOM 10283 O O . HIS B 1 569 ? -1.252 45.287 98.594 1.00 93.47 547 HIS B O 1
ATOM 10290 N N . PRO B 1 570 ? -2.586 47.038 98.118 1.00 85.68 548 PRO B N 1
ATOM 10291 C CA . PRO B 1 570 ? -3.823 46.261 97.971 1.00 92.43 548 PRO B CA 1
ATOM 10292 C C . PRO B 1 570 ? -3.761 45.175 96.898 1.00 95.15 548 PRO B C 1
ATOM 10293 O O . PRO B 1 570 ? -4.742 44.448 96.731 1.00 84.15 548 PRO B O 1
ATOM 10297 N N . MET B 1 571 ? -2.641 45.063 96.188 1.00 93.97 549 MET B N 1
ATOM 10298 C CA . MET B 1 571 ? -2.553 44.128 95.068 1.00 93.85 549 MET B CA 1
ATOM 10299 C C . MET B 1 571 ? -1.557 42.987 95.270 1.00 96.39 549 MET B C 1
ATOM 10300 O O . MET B 1 571 ? -1.666 41.948 94.618 1.00 97.91 549 MET B O 1
ATOM 10305 N N . VAL B 1 572 ? -0.595 43.172 96.168 1.00 95.24 550 VAL B N 1
ATOM 10306 C CA . VAL B 1 572 ? 0.464 42.180 96.353 1.00 88.13 550 VAL B CA 1
ATOM 10307 C C . VAL B 1 572 ? -0.017 40.892 97.005 1.00 77.88 550 VAL B C 1
ATOM 10308 O O . VAL B 1 572 ? 0.276 39.804 96.519 1.00 88.67 550 VAL B O 1
ATOM 10312 N N . ASP B 1 573 ? -0.749 41.009 98.105 1.00 65.71 551 ASP B N 1
ATOM 10313 C CA . ASP B 1 573 ? -1.198 39.825 98.826 1.00 75.16 551 ASP B CA 1
ATOM 10314 C C . ASP B 1 573 ? -2.019 38.884 97.949 1.00 72.11 551 ASP B C 1
ATOM 10315 O O . ASP B 1 573 ? -1.764 37.683 97.931 1.00 69.57 551 ASP B O 1
ATOM 10320 N N . PRO B 1 574 ? -3.010 39.428 97.223 1.00 73.05 552 PRO B N 1
ATOM 10321 C CA . PRO B 1 574 ? -3.757 38.645 96.232 1.00 67.53 552 PRO B CA 1
ATOM 10322 C C . PRO B 1 574 ? -2.844 38.101 95.137 1.00 65.53 552 PRO B C 1
ATOM 10323 O O . PRO B 1 574 ? -2.813 36.896 94.901 1.00 76.21 552 PRO B O 1
ATOM 10327 N N . LEU B 1 575 ? -2.113 38.985 94.470 1.00 48.78 553 LEU B N 1
ATOM 10328 C CA . LEU B 1 575 ? -1.187 38.560 93.430 1.00 48.86 553 LEU B CA 1
ATOM 10329 C C . LEU B 1 575 ? -0.146 37.559 93.930 1.00 57.43 553 LEU B C 1
ATOM 10330 O O . LEU B 1 575 ? 0.473 36.864 93.130 1.00 61.52 553 LEU B O 1
ATOM 10335 N N . TYR B 1 576 ? 0.057 37.487 95.244 1.00 69.10 554 TYR B N 1
ATOM 10336 C CA . TYR B 1 576 ? 1.011 36.526 95.793 1.00 67.38 554 TYR B CA 1
ATOM 10337 C C . TYR B 1 576 ? 0.498 35.104 95.612 1.00 56.43 554 TYR B C 1
ATOM 10338 O O . TYR B 1 576 ? 1.193 34.256 95.059 1.00 60.63 554 TYR B O 1
ATOM 10347 N N . SER B 1 577 ? -0.722 34.849 96.073 1.00 37.38 555 SER B N 1
ATOM 10348 C CA . SER B 1 577 ? -1.312 33.526 95.940 1.00 53.10 555 SER B CA 1
ATOM 10349 C C . SER B 1 577 ? -1.478 33.181 94.468 1.00 60.18 555 SER B C 1
ATOM 10350 O O . SER B 1 577 ? -1.266 32.041 94.061 1.00 75.86 555 SER B O 1
ATOM 10353 N N . ASP B 1 578 ? -1.856 34.176 93.674 1.00 56.49 556 ASP B N 1
ATOM 10354 C CA . ASP B 1 578 ? -1.908 34.027 92.227 1.00 51.65 556 ASP B CA 1
ATOM 10355 C C . ASP B 1 578 ? -0.585 33.484 91.699 1.00 43.40 556 ASP B C 1
ATOM 10356 O O . ASP B 1 578 ? -0.560 32.570 90.876 1.00 44.13 556 ASP B O 1
ATOM 10361 N N . TYR B 1 579 ? 0.513 34.057 92.183 1.00 41.96 557 TYR B N 1
ATOM 10362 C CA . TYR B 1 579 ? 1.852 33.684 91.737 1.00 51.72 557 TYR B CA 1
ATOM 10363 C C . TYR B 1 579 ? 2.222 32.277 92.226 1.00 58.77 557 TYR B C 1
ATOM 10364 O O . TYR B 1 579 ? 2.680 31.432 91.447 1.00 47.15 557 TYR B O 1
ATOM 10373 N N . THR B 1 580 ? 2.002 32.032 93.514 1.00 50.82 558 THR B N 1
ATOM 10374 C CA . THR B 1 580 ? 2.273 30.736 94.117 1.00 43.16 558 THR B CA 1
ATOM 10375 C C . THR B 1 580 ? 1.585 29.627 93.339 1.00 52.48 558 THR B C 1
ATOM 10376 O O . THR B 1 580 ? 2.215 28.657 92.923 1.00 65.29 558 THR B O 1
ATOM 10380 N N . ARG B 1 581 ? 0.280 29.778 93.159 1.00 46.61 559 ARG B N 1
ATOM 10381 C CA . ARG B 1 581 ? -0.519 28.837 92.388 1.00 48.16 559 ARG B CA 1
ATOM 10382 C C . ARG B 1 581 ? 0.109 28.537 91.033 1.00 54.95 559 ARG B C 1
ATOM 10383 O O . ARG B 1 581 ? 0.147 27.388 90.599 1.00 55.85 559 ARG B O 1
ATOM 10391 N N . MET B 1 582 ? 0.600 29.579 90.368 1.00 43.92 560 MET B N 1
ATOM 10392 C CA . MET B 1 582 ? 1.157 29.439 89.032 1.00 36.22 560 MET B CA 1
ATOM 10393 C C . MET B 1 582 ? 2.438 28.608 89.008 1.00 48.30 560 MET B C 1
ATOM 10394 O O . MET B 1 582 ? 2.543 27.635 88.264 1.00 44.61 560 MET B O 1
ATOM 10399 N N . VAL B 1 583 ? 3.418 28.999 89.815 1.00 55.05 561 VAL B N 1
ATOM 10400 C CA . VAL B 1 583 ? 4.700 28.306 89.819 1.00 56.91 561 VAL B CA 1
ATOM 10401 C C . VAL B 1 583 ? 4.522 26.846 90.213 1.00 52.34 561 VAL B C 1
ATOM 10402 O O . VAL B 1 583 ? 5.191 25.965 89.683 1.00 56.35 561 VAL B O 1
ATOM 10406 N N . ALA B 1 584 ? 3.605 26.591 91.137 1.00 43.33 562 ALA B N 1
ATOM 10407 C CA . ALA B 1 584 ? 3.289 25.227 91.524 1.00 44.75 562 ALA B CA 1
ATOM 10408 C C . ALA B 1 584 ? 2.747 24.431 90.335 1.00 54.88 562 ALA B C 1
ATOM 10409 O O . ALA B 1 584 ? 3.086 23.263 90.156 1.00 54.99 562 ALA B O 1
ATOM 10411 N N . SER B 1 585 ? 1.906 25.073 89.527 1.00 52.05 563 SER B N 1
ATOM 10412 C CA . SER B 1 585 ? 1.266 24.418 88.389 1.00 42.04 563 SER B CA 1
ATOM 10413 C C . SER B 1 585 ? 2.233 24.233 87.227 1.00 41.94 563 SER B C 1
ATOM 10414 O O . SER B 1 585 ? 2.154 23.259 86.487 1.00 50.82 563 SER B O 1
ATOM 10417 N N . ILE B 1 586 ? 3.149 25.176 87.070 1.00 41.33 564 ILE B N 1
ATOM 10418 C CA . ILE B 1 586 ? 4.169 25.061 86.047 1.00 44.14 564 ILE B CA 1
ATOM 10419 C C . ILE B 1 586 ? 5.078 23.874 86.340 1.00 49.02 564 ILE B C 1
ATOM 10420 O O . ILE B 1 586 ? 5.462 23.139 85.433 1.00 54.52 564 ILE B O 1
ATOM 10425 N N . GLU B 1 587 ? 5.406 23.686 87.614 1.00 53.74 565 GLU B N 1
ATOM 10426 C CA . GLU B 1 587 ? 6.382 22.676 88.011 1.00 58.32 565 GLU B CA 1
ATOM 10427 C C . GLU B 1 587 ? 5.801 21.266 87.993 1.00 54.27 565 GLU B C 1
ATOM 10428 O O . GLU B 1 587 ? 6.499 20.311 87.661 1.00 58.27 565 GLU B O 1
ATOM 10434 N N . PHE B 1 588 ? 4.528 21.145 88.352 1.00 45.64 566 PHE B N 1
ATOM 10435 C CA . PHE B 1 588 ? 3.832 19.861 88.334 1.00 48.33 566 PHE B CA 1
ATOM 10436 C C . PHE B 1 588 ? 4.216 19.067 87.088 1.00 51.11 566 PHE B C 1
ATOM 10437 O O . PHE B 1 588 ? 4.305 19.638 86.004 1.00 58.48 566 PHE B O 1
ATOM 10445 N N . PRO B 1 589 ? 4.427 17.742 87.229 1.00 51.94 567 PRO B N 1
ATOM 10446 C CA . PRO B 1 589 ? 4.243 16.908 88.426 1.00 46.50 567 PRO B CA 1
ATOM 10447 C C . PRO B 1 589 ? 5.378 16.983 89.449 1.00 51.96 567 PRO B C 1
ATOM 10448 O O . PRO B 1 589 ? 5.465 16.116 90.317 1.00 61.50 567 PRO B O 1
ATOM 10452 N N . GLY B 1 590 ? 6.237 17.991 89.345 1.00 49.64 568 GLY B N 1
ATOM 10453 C CA . GLY B 1 590 ? 7.133 18.320 90.437 1.00 50.28 568 GLY B CA 1
ATOM 10454 C C . GLY B 1 590 ? 6.284 18.899 91.552 1.00 61.74 568 GLY B C 1
ATOM 10455 O O . GLY B 1 590 ? 5.350 19.654 91.283 1.00 66.26 568 GLY B O 1
ATOM 10456 N N . LEU B 1 591 ? 6.579 18.552 92.800 1.00 50.13 569 LEU B N 1
ATOM 10457 C CA . LEU B 1 591 ? 5.721 18.995 93.894 1.00 43.62 569 LEU B CA 1
ATOM 10458 C C . LEU B 1 591 ? 6.444 19.818 94.957 1.00 42.88 569 LEU B C 1
ATOM 10459 O O . LEU B 1 591 ? 5.918 20.026 96.049 1.00 39.45 569 LEU B O 1
ATOM 10464 N N . GLU B 1 592 ? 7.642 20.295 94.642 1.00 39.92 570 GLU B N 1
ATOM 10465 C CA . GLU B 1 592 ? 8.404 21.059 95.621 1.00 43.18 570 GLU B CA 1
ATOM 10466 C C . GLU B 1 592 ? 7.704 22.366 95.952 1.00 55.24 570 GLU B C 1
ATOM 10467 O O . GLU B 1 592 ? 7.683 22.799 97.102 1.00 62.11 570 GLU B O 1
ATOM 10473 N N . ARG B 1 593 ? 7.122 22.989 94.935 1.00 63.58 571 ARG B N 1
ATOM 10474 C CA . ARG B 1 593 ? 6.454 24.268 95.121 1.00 65.84 571 ARG B CA 1
ATOM 10475 C C . ARG B 1 593 ? 4.985 24.096 95.489 1.00 59.68 571 ARG B C 1
ATOM 10476 O O . ARG B 1 593 ? 4.263 25.075 95.663 1.00 55.06 571 ARG B O 1
ATOM 10484 N N . ALA B 1 594 ? 4.550 22.847 95.612 1.00 50.35 572 ALA B N 1
ATOM 10485 C CA . ALA B 1 594 ? 3.178 22.560 96.001 1.00 42.61 572 ALA B CA 1
ATOM 10486 C C . ALA B 1 594 ? 2.964 22.877 97.472 1.00 55.35 572 ALA B C 1
ATOM 10487 O O . ALA B 1 594 ? 1.863 23.239 97.888 1.00 55.54 572 ALA B O 1
ATOM 10489 N N . THR B 1 595 ? 4.022 22.736 98.261 1.00 62.23 573 THR B N 1
ATOM 10490 C CA . THR B 1 595 ? 3.935 23.003 99.687 1.00 62.97 573 THR B CA 1
ATOM 10491 C C . THR B 1 595 ? 3.414 24.413 99.919 1.00 53.05 573 THR B C 1
ATOM 10492 O O . THR B 1 595 ? 2.387 24.609 100.560 1.00 46.96 573 THR B O 1
ATOM 10496 N N . ALA B 1 596 ? 4.122 25.396 99.382 1.00 56.38 574 ALA B N 1
ATOM 10497 C CA . ALA B 1 596 ? 3.692 26.780 99.503 1.00 50.82 574 ALA B CA 1
ATOM 10498 C C . ALA B 1 596 ? 2.208 26.931 99.174 1.00 54.12 574 ALA B C 1
ATOM 10499 O O . ALA B 1 596 ? 1.462 27.539 99.935 1.00 50.73 574 ALA B O 1
ATOM 10501 N N . LEU B 1 597 ? 1.794 26.362 98.041 1.00 57.38 575 LEU B N 1
ATOM 10502 C CA . LEU B 1 597 ? 0.414 26.440 97.556 1.00 45.22 575 LEU B CA 1
ATOM 10503 C C . LEU B 1 597 ? -0.653 26.099 98.594 1.00 52.84 575 LEU B C 1
ATOM 10504 O O . LEU B 1 597 ? -1.614 26.841 98.763 1.00 52.95 575 LEU B O 1
ATOM 10509 N N . PHE B 1 598 ? -0.497 24.971 99.278 1.00 54.89 576 PHE B N 1
ATOM 10510 C CA . PHE B 1 598 ? -1.502 24.533 100.244 1.00 52.43 576 PHE B CA 1
ATOM 10511 C C . PHE B 1 598 ? -1.544 25.402 101.495 1.00 60.00 576 PHE B C 1
ATOM 10512 O O . PHE B 1 598 ? -2.565 25.474 102.182 1.00 61.27 576 PHE B O 1
ATOM 10520 N N . GLU B 1 599 ? -0.428 26.058 101.784 1.00 57.56 577 GLU B N 1
ATOM 10521 C CA . GLU B 1 599 ? -0.333 26.935 102.940 1.00 61.51 577 GLU B CA 1
ATOM 10522 C C . GLU B 1 599 ? -0.987 28.292 102.674 1.00 61.33 577 GLU B C 1
ATOM 10523 O O . GLU B 1 599 ? -1.615 28.871 103.561 1.00 60.25 577 GLU B O 1
ATOM 10529 N N . VAL B 1 600 ? -0.861 28.777 101.441 1.00 52.24 578 VAL B N 1
ATOM 10530 C CA . VAL B 1 600 ? -1.268 30.136 101.097 1.00 46.52 578 VAL B CA 1
ATOM 10531 C C . VAL B 1 600 ? -2.638 30.258 100.415 1.00 54.11 578 VAL B C 1
ATOM 10532 O O . VAL B 1 600 ? -3.315 31.275 100.560 1.00 67.37 578 VAL B O 1
ATOM 10536 N N . GLU B 1 601 ? -3.053 29.229 99.683 1.00 55.29 579 GLU B N 1
ATOM 10537 C CA . GLU B 1 601 ? -4.263 29.322 98.860 1.00 57.06 579 GLU B CA 1
ATOM 10538 C C . GLU B 1 601 ? -5.571 29.438 99.637 1.00 51.19 579 GLU B C 1
ATOM 10539 O O . GLU B 1 601 ? -5.839 28.669 100.556 1.00 56.44 579 GLU B O 1
ATOM 10545 N N . THR B 1 602 ? -6.386 30.402 99.230 1.00 51.54 580 THR B N 1
ATOM 10546 C CA . THR B 1 602 ? -7.672 30.662 99.852 1.00 52.84 580 THR B CA 1
ATOM 10547 C C . THR B 1 602 ? -8.807 29.973 99.110 1.00 49.30 580 THR B C 1
ATOM 10548 O O . THR B 1 602 ? -9.792 29.566 99.718 1.00 55.24 580 THR B O 1
ATOM 10552 N N . CYS B 1 603 ? -8.679 29.854 97.794 1.00 37.39 581 CYS B N 1
ATOM 10553 C CA . CYS B 1 603 ? -9.683 29.141 97.017 1.00 34.90 581 CYS B CA 1
ATOM 10554 C C . CYS B 1 603 ? -9.574 27.640 97.272 1.00 47.16 581 CYS B C 1
ATOM 10555 O O . CYS B 1 603 ? -8.694 26.966 96.737 1.00 53.77 581 CYS B O 1
ATOM 10558 N N . LYS B 1 604 ? -10.468 27.130 98.111 1.00 48.32 582 LYS B N 1
ATOM 10559 C CA . LYS B 1 604 ? -10.474 25.719 98.483 1.00 51.48 582 LYS B CA 1
ATOM 10560 C C . LYS B 1 604 ? -10.576 24.820 97.247 1.00 46.28 582 LYS B C 1
ATOM 10561 O O . LYS B 1 604 ? -9.887 23.808 97.141 1.00 46.90 582 LYS B O 1
ATOM 10567 N N . GLN B 1 605 ? -11.422 25.202 96.301 1.00 33.65 583 GLN B N 1
ATOM 10568 C CA . GLN B 1 605 ? -11.648 24.383 95.119 1.00 36.22 583 GLN B CA 1
ATOM 10569 C C . GLN B 1 605 ? -10.401 24.208 94.237 1.00 34.88 583 GLN B C 1
ATOM 10570 O O . GLN B 1 605 ? -10.247 23.192 93.572 1.00 37.03 583 GLN B O 1
ATOM 10576 N N . PHE B 1 606 ? -9.502 25.181 94.214 1.00 27.27 584 PHE B N 1
ATOM 10577 C CA . PHE B 1 606 ? -8.300 24.979 93.423 1.00 31.10 584 PHE B CA 1
ATOM 10578 C C . PHE B 1 606 ? -7.435 23.878 94.025 1.00 37.82 584 PHE B C 1
ATOM 10579 O O . PHE B 1 606 ? -6.774 23.134 93.308 1.00 43.53 584 PHE B O 1
ATOM 10587 N N . LEU B 1 607 ? -7.436 23.787 95.347 1.00 41.82 585 LEU B N 1
ATOM 10588 C CA . LEU B 1 607 ? -6.710 22.736 96.033 1.00 43.83 585 LEU B CA 1
ATOM 10589 C C . LEU B 1 607 ? -7.302 21.389 95.653 1.00 55.81 585 LEU B C 1
ATOM 10590 O O . LEU B 1 607 ? -6.579 20.413 95.455 1.00 61.88 585 LEU B O 1
ATOM 10595 N N . HIS B 1 608 ? -8.623 21.333 95.548 1.00 43.30 586 HIS B N 1
ATOM 10596 C CA . HIS B 1 608 ? -9.271 20.096 95.148 1.00 41.68 586 HIS B CA 1
ATOM 10597 C C . HIS B 1 608 ? -8.819 19.692 93.752 1.00 45.88 586 HIS B C 1
ATOM 10598 O O . HIS B 1 608 ? -8.596 18.519 93.483 1.00 56.71 586 HIS B O 1
ATOM 10605 N N . LEU B 1 609 ? -8.684 20.676 92.870 1.00 48.27 587 LEU B N 1
ATOM 10606 C CA . LEU B 1 609 ? -8.281 20.429 91.494 1.00 34.59 587 LEU B CA 1
ATOM 10607 C C . LEU B 1 609 ? -6.837 19.977 91.440 1.00 42.63 587 LEU B C 1
ATOM 10608 O O . LEU B 1 609 ? -6.512 18.989 90.785 1.00 41.03 587 LEU B O 1
ATOM 10613 N N . PHE B 1 610 ? -5.966 20.708 92.127 1.00 41.43 588 PHE B N 1
ATOM 10614 C CA . PHE B 1 610 ? -4.553 20.376 92.121 1.00 39.28 588 PHE B CA 1
ATOM 10615 C C . PHE B 1 610 ? -4.350 18.982 92.702 1.00 44.06 588 PHE B C 1
ATOM 10616 O O . PHE B 1 610 ? -3.532 18.211 92.211 1.00 40.74 588 PHE B O 1
ATOM 10624 N N . SER B 1 611 ? -5.117 18.657 93.737 1.00 43.24 589 SER B N 1
ATOM 10625 C CA . SER B 1 611 ? -5.061 17.335 94.342 1.00 36.00 589 SER B CA 1
ATOM 10626 C C . SER B 1 611 ? -5.486 16.246 93.371 1.00 39.43 589 SER B C 1
ATOM 10627 O O . SER B 1 611 ? -4.769 15.264 93.182 1.00 58.50 589 SER B O 1
ATOM 10630 N N . LYS B 1 612 ? -6.649 16.423 92.755 1.00 38.70 590 LYS B N 1
ATOM 10631 C CA . LYS B 1 612 ? -7.150 15.466 91.777 1.00 37.53 590 LYS B CA 1
ATOM 10632 C C . LYS B 1 612 ? -6.116 15.230 90.670 1.00 45.93 590 LYS B C 1
ATOM 10633 O O . LYS B 1 612 ? -6.036 14.132 90.119 1.00 44.84 590 LYS B O 1
ATOM 10639 N N . MET B 1 613 ? -5.305 16.246 90.376 1.00 37.41 591 MET B N 1
ATOM 10640 C CA . MET B 1 613 ? -4.205 16.111 89.417 1.00 35.24 591 MET B CA 1
ATOM 10641 C C . MET B 1 613 ? -3.122 15.152 89.913 1.00 49.11 591 MET B C 1
ATOM 10642 O O . MET B 1 613 ? -2.704 14.245 89.192 1.00 51.83 591 MET B O 1
ATOM 10647 N N . ILE B 1 614 ? -2.656 15.373 91.140 1.00 51.01 592 ILE B N 1
ATOM 10648 C CA . ILE B 1 614 ? -1.688 14.483 91.770 1.00 47.77 592 ILE B CA 1
ATOM 10649 C C . ILE B 1 614 ? -2.228 13.062 91.796 1.00 56.94 592 ILE B C 1
ATOM 10650 O O . ILE B 1 614 ? -1.529 12.110 91.464 1.00 59.20 592 ILE B O 1
ATOM 10655 N N . THR B 1 615 ? -3.485 12.925 92.191 1.00 43.28 593 THR B N 1
ATOM 10656 C CA . THR B 1 615 ? -4.092 11.611 92.306 1.00 49.83 593 THR B CA 1
ATOM 10657 C C . THR B 1 615 ? -4.230 10.891 90.965 1.00 46.10 593 THR B C 1
ATOM 10658 O O . THR B 1 615 ? -4.056 9.681 90.898 1.00 46.01 593 THR B O 1
ATOM 10662 N N . GLU B 1 616 ? -4.544 11.625 89.901 1.00 45.44 594 GLU B N 1
ATOM 10663 C CA . GLU B 1 616 ? -4.624 11.020 88.575 1.00 42.12 594 GLU B CA 1
ATOM 10664 C C . GLU B 1 616 ? -3.269 10.452 88.217 1.00 47.58 594 GLU B C 1
ATOM 10665 O O . GLU B 1 616 ? -3.147 9.289 87.840 1.00 56.54 594 GLU B O 1
ATOM 10671 N N . TYR B 1 617 ? -2.247 11.285 88.341 1.00 40.33 595 TYR B N 1
ATOM 10672 C CA . TYR B 1 617 ? -0.891 10.861 88.051 1.00 47.95 595 TYR B CA 1
ATOM 10673 C C . TYR B 1 617 ? -0.471 9.670 88.911 1.00 51.58 595 TYR B C 1
ATOM 10674 O O . TYR B 1 617 ? 0.304 8.825 88.471 1.00 47.70 595 TYR B O 1
ATOM 10683 N N . TYR B 1 618 ? -0.985 9.606 90.135 1.00 51.21 596 TYR B N 1
ATOM 10684 C CA . TYR B 1 618 ? -0.617 8.545 91.063 1.00 45.88 596 TYR B CA 1
ATOM 10685 C C . TYR B 1 618 ? -1.178 7.211 90.599 1.00 47.85 596 TYR B C 1
ATOM 10686 O O . TYR B 1 618 ? -0.481 6.199 90.587 1.00 52.63 596 TYR B O 1
ATOM 10695 N N . ASP B 1 619 ? -2.445 7.212 90.214 1.00 41.18 597 ASP B N 1
ATOM 10696 C CA . ASP B 1 619 ? -3.086 5.990 89.775 1.00 39.90 597 ASP B CA 1
ATOM 10697 C C . ASP B 1 619 ? -2.418 5.470 88.520 1.00 45.25 597 ASP B C 1
ATOM 10698 O O . ASP B 1 619 ? -2.572 4.308 88.166 1.00 52.57 597 ASP B O 1
ATOM 10703 N N . ALA B 1 620 ? -1.679 6.346 87.851 1.00 50.68 598 ALA B N 1
ATOM 10704 C CA . ALA B 1 620 ? -0.984 5.994 86.623 1.00 54.40 598 ALA B CA 1
ATOM 10705 C C . ALA B 1 620 ? 0.483 5.669 86.901 1.00 56.70 598 ALA B C 1
ATOM 10706 O O . ALA B 1 620 ? 1.251 5.389 85.982 1.00 63.63 598 ALA B O 1
ATOM 10708 N N . GLU B 1 621 ? 0.862 5.713 88.173 1.00 48.25 599 GLU B N 1
ATOM 10709 C CA . GLU B 1 621 ? 2.232 5.432 88.578 1.00 57.07 599 GLU B CA 1
ATOM 10710 C C . GLU B 1 621 ? 3.222 6.333 87.847 1.00 60.95 599 GLU B C 1
ATOM 10711 O O . GLU B 1 621 ? 4.195 5.851 87.271 1.00 66.76 599 GLU B O 1
ATOM 10717 N N . LYS B 1 622 ? 2.976 7.641 87.879 1.00 57.44 600 LYS B N 1
ATOM 10718 C CA . LYS B 1 622 ? 3.767 8.586 87.090 1.00 52.00 600 LYS B CA 1
ATOM 10719 C C . LYS B 1 622 ? 4.251 9.805 87.869 1.00 53.72 600 LYS B C 1
ATOM 10720 O O . LYS B 1 622 ? 4.815 10.726 87.283 1.00 62.14 600 LYS B O 1
ATOM 10726 N N . ILE B 1 623 ? 4.040 9.819 89.182 1.00 42.92 601 ILE B N 1
ATOM 10727 C CA . ILE B 1 623 ? 4.505 10.942 89.990 1.00 44.70 601 ILE B CA 1
ATOM 10728 C C . ILE B 1 623 ? 5.182 10.527 91.297 1.00 49.25 601 ILE B C 1
ATOM 10729 O O . ILE B 1 623 ? 4.815 9.533 91.920 1.00 39.93 601 ILE B O 1
ATOM 10734 N N . SER B 1 624 ? 6.170 11.311 91.712 1.00 52.20 602 SER B N 1
ATOM 10735 C CA . SER B 1 624 ? 6.873 11.048 92.958 1.00 42.89 602 SER B CA 1
ATOM 10736 C C . SER B 1 624 ? 6.205 11.771 94.114 1.00 52.92 602 SER B C 1
ATOM 10737 O O . SER B 1 624 ? 6.457 12.950 94.344 1.00 56.82 602 SER B O 1
ATOM 10740 N N . ILE B 1 625 ? 5.372 11.047 94.853 1.00 63.30 603 ILE B N 1
ATOM 10741 C CA . ILE B 1 625 ? 4.527 11.633 95.889 1.00 57.26 603 ILE B CA 1
ATOM 10742 C C . ILE B 1 625 ? 5.152 11.563 97.279 1.00 59.99 603 ILE B C 1
ATOM 10743 O O . ILE B 1 625 ? 4.616 12.123 98.233 1.00 56.91 603 ILE B O 1
ATOM 10748 N N . ASP B 1 626 ? 6.288 10.879 97.382 1.00 64.17 604 ASP B N 1
ATOM 10749 C CA . ASP B 1 626 ? 6.875 10.522 98.674 1.00 58.20 604 ASP B CA 1
ATOM 10750 C C . ASP B 1 626 ? 7.151 11.670 99.661 1.00 63.48 604 ASP B C 1
ATOM 10751 O O . ASP B 1 626 ? 6.540 11.716 100.728 1.00 69.80 604 ASP B O 1
ATOM 10756 N N . ASN B 1 627 ? 8.060 12.585 99.337 1.00 47.62 605 ASN B N 1
ATOM 10757 C CA . ASN B 1 627 ? 8.351 13.660 100.288 1.00 53.76 605 ASN B CA 1
ATOM 10758 C C . ASN B 1 627 ? 7.332 14.798 100.329 1.00 54.70 605 ASN B C 1
ATOM 10759 O O . ASN B 1 627 ? 7.413 15.667 101.196 1.00 66.14 605 ASN B O 1
ATOM 10764 N N . PHE B 1 628 ? 6.373 14.788 99.405 1.00 51.97 606 PHE B N 1
ATOM 10765 C CA . PHE B 1 628 ? 5.232 15.707 99.480 1.00 51.20 606 PHE B CA 1
ATOM 10766 C C . PHE B 1 628 ? 4.280 15.189 100.545 1.00 50.74 606 PHE B C 1
ATOM 10767 O O . PHE B 1 628 ? 3.774 15.956 101.372 1.00 35.64 606 PHE B O 1
ATOM 10775 N N . LEU B 1 629 ? 4.053 13.877 100.523 1.00 47.31 607 LEU B N 1
ATOM 10776 C CA . LEU B 1 629 ? 3.218 13.225 101.521 1.00 48.69 607 LEU B CA 1
ATOM 10777 C C . LEU B 1 629 ? 3.693 13.588 102.911 1.00 60.95 607 LEU B C 1
ATOM 10778 O O . LEU B 1 629 ? 2.889 13.808 103.813 1.00 54.08 607 LEU B O 1
ATOM 10783 N N . LEU B 1 630 ? 5.008 13.646 103.079 1.00 69.76 608 LEU B N 1
ATOM 10784 C CA . LEU B 1 630 ? 5.588 13.991 104.364 1.00 68.34 608 LEU B CA 1
ATOM 10785 C C . LEU B 1 630 ? 5.250 15.431 104.720 1.00 67.23 608 LEU B C 1
ATOM 10786 O O . LEU B 1 630 ? 4.642 15.689 105.757 1.00 67.14 608 LEU B O 1
ATOM 10791 N N . LYS B 1 631 ? 5.632 16.361 103.848 1.00 63.65 609 LYS B N 1
ATOM 10792 C CA . LYS B 1 631 ? 5.381 17.784 104.076 1.00 58.21 609 LYS B CA 1
ATOM 10793 C C . LYS B 1 631 ? 3.905 18.068 104.339 1.00 49.77 609 LYS B C 1
ATOM 10794 O O . LYS B 1 631 ? 3.559 18.908 105.172 1.00 36.73 609 LYS B O 1
ATOM 10800 N N . ALA B 1 632 ? 3.041 17.354 103.628 1.00 47.63 610 ALA B N 1
ATOM 10801 C CA . ALA B 1 632 ? 1.602 17.516 103.778 1.00 44.40 610 ALA B CA 1
ATOM 10802 C C . ALA B 1 632 ? 1.135 17.020 105.138 1.00 48.29 610 ALA B C 1
ATOM 10803 O O . ALA B 1 632 ? 0.252 17.608 105.756 1.00 42.99 610 ALA B O 1
ATOM 10805 N N . TYR B 1 633 ? 1.731 15.921 105.584 1.00 59.78 611 TYR B N 1
ATOM 10806 C CA . TYR B 1 633 ? 1.432 15.339 106.883 1.00 53.29 611 TYR B CA 1
ATOM 10807 C C . TYR B 1 633 ? 1.852 16.311 107.966 1.00 53.54 611 TYR B C 1
ATOM 10808 O O . TYR B 1 633 ? 1.052 16.695 108.816 1.00 50.43 611 TYR B O 1
ATOM 10817 N N . GLU B 1 634 ? 3.118 16.709 107.924 1.00 59.05 612 GLU B N 1
ATOM 10818 C CA . GLU B 1 634 ? 3.649 17.661 108.882 1.00 61.93 612 GLU B CA 1
ATOM 10819 C C . GLU B 1 634 ? 2.761 18.892 108.934 1.00 55.40 612 GLU B C 1
ATOM 10820 O O . GLU B 1 634 ? 2.278 19.275 109.998 1.00 64.04 612 GLU B O 1
ATOM 10826 N N . GLY B 1 635 ? 2.530 19.496 107.777 1.00 47.08 613 GLY B N 1
ATOM 10827 C CA . GLY B 1 635 ? 1.689 20.674 107.696 1.00 53.27 613 GLY B CA 1
ATOM 10828 C C . GLY B 1 635 ? 0.323 20.501 108.337 1.00 49.52 613 GLY B C 1
ATOM 10829 O O . GLY B 1 635 ? -0.104 21.326 109.138 1.00 42.26 613 GLY B O 1
ATOM 10830 N N . LEU B 1 636 ? -0.372 19.429 107.982 1.00 48.45 614 LEU B N 1
ATOM 10831 C CA . LEU B 1 636 ? -1.729 19.228 108.469 1.00 49.55 614 LEU B CA 1
ATOM 10832 C C . LEU B 1 636 ? -1.743 18.979 109.969 1.00 64.78 614 LEU B C 1
ATOM 10833 O O . LEU B 1 636 ? -2.643 19.428 110.678 1.00 68.88 614 LEU B O 1
ATOM 10838 N N . ALA B 1 637 ? -0.737 18.260 110.448 1.00 78.56 615 ALA B N 1
ATOM 10839 C CA . ALA B 1 637 ? -0.611 17.994 111.869 1.00 81.03 615 ALA B CA 1
ATOM 10840 C C . ALA B 1 637 ? -0.410 19.306 112.614 1.00 79.58 615 ALA B C 1
ATOM 10841 O O . ALA B 1 637 ? -0.982 19.513 113.682 1.00 84.80 615 ALA B O 1
ATOM 10843 N N . SER B 1 638 ? 0.388 20.198 112.030 1.00 67.94 616 SER B N 1
ATOM 10844 C CA . SER B 1 638 ? 0.715 21.473 112.667 1.00 65.99 616 SER B CA 1
ATOM 10845 C C . SER B 1 638 ? -0.293 22.592 112.383 1.00 75.35 616 SER B C 1
ATOM 10846 O O . SER B 1 638 ? -0.035 23.756 112.691 1.00 70.79 616 SER B O 1
ATOM 10849 N N . GLY B 1 639 ? -1.432 22.251 111.787 1.00 77.35 617 GLY B N 1
ATOM 10850 C CA . GLY B 1 639 ? -2.497 23.224 111.615 1.00 74.75 617 GLY B CA 1
ATOM 10851 C C . GLY B 1 639 ? -2.651 23.899 110.260 1.00 74.75 617 GLY B C 1
ATOM 10852 O O . GLY B 1 639 ? -3.570 24.695 110.081 1.00 68.38 617 GLY B O 1
ATOM 10853 N N . LYS B 1 640 ? -1.764 23.602 109.311 1.00 76.27 618 LYS B N 1
ATOM 10854 C CA . LYS B 1 640 ? -1.923 24.092 107.939 1.00 63.32 618 LYS B CA 1
ATOM 10855 C C . LYS B 1 640 ? -3.035 23.324 107.217 1.00 66.96 618 LYS B C 1
ATOM 10856 O O . LYS B 1 640 ? -2.780 22.328 106.538 1.00 70.22 618 LYS B O 1
ATOM 10862 N N . ASP B 1 641 ? -4.268 23.803 107.359 1.00 53.42 619 ASP B N 1
ATOM 10863 C CA . ASP B 1 641 ? -5.441 22.994 107.037 1.00 52.17 619 ASP B CA 1
ATOM 10864 C C . ASP B 1 641 ? -5.721 22.801 105.552 1.00 54.17 619 ASP B C 1
ATOM 10865 O O . ASP B 1 641 ? -6.571 21.994 105.178 1.00 60.04 619 ASP B O 1
ATOM 10870 N N . GLY B 1 642 ? -5.005 23.531 104.708 1.00 60.40 620 GLY B N 1
ATOM 10871 C CA . GLY B 1 642 ? -5.161 23.381 103.273 1.00 56.07 620 GLY B CA 1
ATOM 10872 C C . GLY B 1 642 ? -4.917 21.949 102.847 1.00 53.46 620 GLY B C 1
ATOM 10873 O O . GLY B 1 642 ? -5.575 21.425 101.952 1.00 54.92 620 GLY B O 1
ATOM 10874 N N . PHE B 1 643 ? -3.970 21.305 103.513 1.00 54.83 621 PHE B N 1
ATOM 10875 C CA . PHE B 1 643 ? -3.589 19.946 103.174 1.00 51.19 621 PHE B CA 1
ATOM 10876 C C . PHE B 1 643 ? -4.717 18.946 103.394 1.00 47.32 621 PHE B C 1
ATOM 10877 O O . PHE B 1 643 ? -4.701 17.850 102.835 1.00 46.75 621 PHE B O 1
ATOM 10885 N N . LEU B 1 644 ? -5.697 19.307 104.210 1.00 27.84 622 LEU B N 1
ATOM 10886 C CA . LEU B 1 644 ? -6.807 18.398 104.406 1.00 33.57 622 LEU B CA 1
ATOM 10887 C C . LEU B 1 644 ? -7.470 18.158 103.054 1.00 43.01 622 LEU B C 1
ATOM 10888 O O . LEU B 1 644 ? -8.022 17.088 102.794 1.00 46.41 622 LEU B O 1
ATOM 10893 N N . SER B 1 645 ? -7.386 19.156 102.181 1.00 41.49 623 SER B N 1
ATOM 10894 C CA . SER B 1 645 ? -7.983 19.049 100.857 1.00 41.01 623 SER B CA 1
ATOM 10895 C C . SER B 1 645 ? -7.319 17.969 100.025 1.00 44.06 623 SER B C 1
ATOM 10896 O O . SER B 1 645 ? -7.976 17.315 99.224 1.00 45.04 623 SER B O 1
ATOM 10899 N N . PHE B 1 646 ? -6.019 17.775 100.213 1.00 47.81 624 PHE B N 1
ATOM 10900 C CA . PHE B 1 646 ? -5.333 16.721 99.488 1.00 40.74 624 PHE B CA 1
ATOM 10901 C C . PHE B 1 646 ? -5.725 15.364 100.033 1.00 47.88 624 PHE B C 1
ATOM 10902 O O . PHE B 1 646 ? -6.025 14.441 99.275 1.00 45.89 624 PHE B O 1
ATOM 10910 N N . PHE B 1 647 ? -5.724 15.248 101.355 1.00 50.45 625 PHE B N 1
ATOM 10911 C CA . PHE B 1 647 ? -5.965 13.961 101.992 1.00 55.38 625 PHE B CA 1
ATOM 10912 C C . PHE B 1 647 ? -7.383 13.454 101.795 1.00 49.91 625 PHE B C 1
ATOM 10913 O O . PHE B 1 647 ? -7.657 12.275 101.993 1.00 47.22 625 PHE B O 1
ATOM 10921 N N . GLU B 1 648 ? -8.280 14.338 101.387 1.00 48.77 626 GLU B N 1
ATOM 10922 C CA . GLU B 1 648 ? -9.657 13.929 101.176 1.00 53.47 626 GLU B CA 1
ATOM 10923 C C . GLU B 1 648 ? -9.880 13.366 99.777 1.00 44.07 626 GLU B C 1
ATOM 10924 O O . GLU B 1 648 ? -10.741 12.512 99.592 1.00 46.55 626 GLU B O 1
ATOM 10930 N N . VAL B 1 649 ? -9.104 13.820 98.796 1.00 33.27 627 VAL B N 1
ATOM 10931 C CA . VAL B 1 649 ? -9.241 13.265 97.449 1.00 37.30 627 VAL B CA 1
ATOM 10932 C C . VAL B 1 649 ? -8.305 12.086 97.223 1.00 38.71 627 VAL B C 1
ATOM 10933 O O . VAL B 1 649 ? -8.646 11.147 96.510 1.00 60.85 627 VAL B O 1
ATOM 10937 N N . PHE B 1 650 ? -7.129 12.136 97.833 1.00 40.25 628 PHE B N 1
ATOM 10938 C CA . PHE B 1 650 ? -6.230 10.990 97.842 1.00 56.00 628 PHE B CA 1
ATOM 10939 C C . PHE B 1 650 ? -6.931 9.910 98.640 1.00 57.52 628 PHE B C 1
ATOM 10940 O O . PHE B 1 650 ? -6.879 8.732 98.309 1.00 41.22 628 PHE B O 1
ATOM 10948 N N . ASN B 1 651 ? -7.612 10.354 99.690 1.00 70.92 629 ASN B N 1
ATOM 10949 C CA . ASN B 1 651 ? -8.262 9.492 100.673 1.00 71.04 629 ASN B CA 1
ATOM 10950 C C . ASN B 1 651 ? -7.674 8.090 100.876 1.00 60.59 629 ASN B C 1
ATOM 10951 O O . ASN B 1 651 ? -6.529 7.945 101.309 1.00 59.67 629 ASN B O 1
ATOM 10956 N N . THR B 1 652 ? -8.464 7.071 100.567 1.00 48.02 630 THR B N 1
ATOM 10957 C CA . THR B 1 652 ? -8.198 5.723 101.048 1.00 53.37 630 THR B CA 1
ATOM 10958 C C . THR B 1 652 ? -6.966 5.065 100.444 1.00 61.86 630 THR B C 1
ATOM 10959 O O . THR B 1 652 ? -6.596 3.957 100.838 1.00 68.32 630 THR B O 1
ATOM 10963 N N . ARG B 1 653 ? -6.317 5.739 99.501 1.00 50.81 631 ARG B N 1
ATOM 10964 C CA . ARG B 1 653 ? -5.158 5.128 98.872 1.00 55.98 631 ARG B CA 1
ATOM 10965 C C . ARG B 1 653 ? -3.870 5.353 99.667 1.00 55.25 631 ARG B C 1
ATOM 10966 O O . ARG B 1 653 ? -2.821 4.806 99.338 1.00 67.04 631 ARG B O 1
ATOM 10974 N N . LEU B 1 654 ? -3.970 6.132 100.737 1.00 48.29 632 LEU B N 1
ATOM 10975 C CA . LEU B 1 654 ? -2.870 6.270 101.682 1.00 44.97 632 LEU B CA 1
ATOM 10976 C C . LEU B 1 654 ? -2.637 4.945 102.409 1.00 51.31 632 LEU B C 1
ATOM 10977 O O . LEU B 1 654 ? -1.504 4.586 102.708 1.00 61.19 632 LEU B O 1
ATOM 10982 N N . LEU B 1 655 ? -3.717 4.219 102.686 1.00 53.32 633 LEU B N 1
ATOM 10983 C CA . LEU B 1 655 ? -3.629 2.942 103.392 1.00 46.23 633 LEU B CA 1
ATOM 10984 C C . LEU B 1 655 ? -2.898 1.876 102.585 1.00 49.82 633 LEU B C 1
ATOM 10985 O O . LEU B 1 655 ? -2.749 0.747 103.039 1.00 52.33 633 LEU B O 1
ATOM 10990 N N . ALA B 1 656 ? -2.466 2.221 101.379 1.00 57.23 634 ALA B N 1
ATOM 10991 C CA . ALA B 1 656 ? -1.764 1.266 100.534 1.00 56.58 634 ALA B CA 1
ATOM 10992 C C . ALA B 1 656 ? -0.447 1.854 100.068 1.00 60.16 634 ALA B C 1
ATOM 10993 O O . ALA B 1 656 ? 0.112 1.433 99.053 1.00 69.57 634 ALA B O 1
ATOM 10995 N N . HIS B 1 657 ? 0.047 2.826 100.827 1.00 43.28 635 HIS B N 1
ATOM 10996 C CA . HIS B 1 657 ? 1.311 3.474 100.511 1.00 50.23 635 HIS B CA 1
ATOM 10997 C C . HIS B 1 657 ? 2.346 3.268 101.616 1.00 60.74 635 HIS B C 1
ATOM 10998 O O . HIS B 1 657 ? 2.007 3.198 102.795 1.00 55.98 635 HIS B O 1
ATOM 11005 N N . SER B 1 658 ? 3.611 3.170 101.223 1.00 75.81 636 SER B N 1
ATOM 11006 C CA . SER B 1 658 ? 4.692 2.978 102.178 1.00 68.99 636 SER B CA 1
ATOM 11007 C C . SER B 1 658 ? 4.540 3.920 103.362 1.00 59.19 636 SER B C 1
ATOM 11008 O O . SER B 1 658 ? 4.733 3.524 104.505 1.00 74.51 636 SER B O 1
ATOM 11011 N N . PHE B 1 659 ? 4.169 5.163 103.084 1.00 60.79 637 PHE B N 1
ATOM 11012 C CA . PHE B 1 659 ? 4.150 6.200 104.109 1.00 70.46 637 PHE B CA 1
ATOM 11013 C C . PHE B 1 659 ? 3.154 5.950 105.237 1.00 67.28 637 PHE B C 1
ATOM 11014 O O . PHE B 1 659 ? 3.234 6.600 106.280 1.00 55.28 637 PHE B O 1
ATOM 11022 N N . PHE B 1 660 ? 2.222 5.020 105.040 1.00 63.79 638 PHE B N 1
ATOM 11023 C CA . PHE B 1 660 ? 1.198 4.776 106.056 1.00 72.69 638 PHE B CA 1
ATOM 11024 C C . PHE B 1 660 ? 1.740 4.083 107.305 1.00 75.77 638 PHE B C 1
ATOM 11025 O O . PHE B 1 660 ? 1.388 4.450 108.423 1.00 79.18 638 PHE B O 1
ATOM 11033 N N . HIS B 1 661 ? 2.580 3.074 107.114 1.00 75.16 639 HIS B N 1
ATOM 11034 C CA . HIS B 1 661 ? 3.213 2.400 108.238 1.00 85.50 639 HIS B CA 1
ATOM 11035 C C . HIS B 1 661 ? 4.128 3.387 108.965 1.00 83.83 639 HIS B C 1
ATOM 11036 O O . HIS B 1 661 ? 4.180 3.432 110.195 1.00 81.32 639 HIS B O 1
ATOM 11043 N N . LYS B 1 662 ? 4.830 4.192 108.179 1.00 73.10 640 LYS B N 1
ATOM 11044 C CA . LYS B 1 662 ? 5.786 5.160 108.690 1.00 62.97 640 LYS B CA 1
ATOM 11045 C C . LYS B 1 662 ? 5.159 6.105 109.712 1.00 73.25 640 LYS B C 1
ATOM 11046 O O . LYS B 1 662 ? 5.866 6.839 110.394 1.00 88.28 640 LYS B O 1
ATOM 11052 N N . ILE B 1 663 ? 3.834 6.085 109.819 1.00 67.64 641 ILE B N 1
ATOM 11053 C CA . ILE B 1 663 ? 3.127 7.000 110.712 1.00 66.71 641 ILE B CA 1
ATOM 11054 C C . ILE B 1 663 ? 2.970 6.425 112.111 1.00 78.96 641 ILE B C 1
ATOM 11055 O O . ILE B 1 663 ? 3.017 7.162 113.093 1.00 96.20 641 ILE B O 1
ATOM 11060 N N . GLY B 1 664 ? 2.768 5.114 112.206 1.00 73.92 642 GLY B N 1
ATOM 11061 C CA . GLY B 1 664 ? 2.756 4.460 113.502 1.00 79.92 642 GLY B CA 1
ATOM 11062 C C . GLY B 1 664 ? 4.074 4.728 114.209 1.00 82.41 642 GLY B C 1
ATOM 11063 O O . GLY B 1 664 ? 4.184 4.612 115.427 1.00 77.40 642 GLY B O 1
ATOM 11064 N N . SER B 1 665 ? 5.077 5.099 113.417 1.00 87.06 643 SER B N 1
ATOM 11065 C CA . SER B 1 665 ? 6.410 5.436 113.901 1.00 80.38 643 SER B CA 1
ATOM 11066 C C . SER B 1 665 ? 6.503 6.874 114.426 1.00 79.61 643 SER B C 1
ATOM 11067 O O . SER B 1 665 ? 7.472 7.240 115.092 1.00 78.99 643 SER B O 1
ATOM 11070 N N . LEU B 1 666 ? 5.495 7.684 114.125 1.00 83.35 644 LEU B N 1
ATOM 11071 C CA . LEU B 1 666 ? 5.516 9.106 114.471 1.00 90.39 644 LEU B CA 1
ATOM 11072 C C . LEU B 1 666 ? 4.743 9.411 115.760 1.00 98.72 644 LEU B C 1
ATOM 11073 O O . LEU B 1 666 ? 3.817 8.686 116.125 1.00 108.36 644 LEU B O 1
ATOM 11078 N N . GLU B 1 667 ? 5.128 10.481 116.450 1.00 98.27 645 GLU B N 1
ATOM 11079 C CA . GLU B 1 667 ? 4.482 10.842 117.711 1.00 106.93 645 GLU B CA 1
ATOM 11080 C C . GLU B 1 667 ? 3.282 11.751 117.499 1.00 99.62 645 GLU B C 1
ATOM 11081 O O . GLU B 1 667 ? 2.207 11.512 118.051 1.00 100.41 645 GLU B O 1
ATOM 11087 N N . ASN B 1 668 ? 3.472 12.795 116.700 1.00 92.77 646 ASN B N 1
ATOM 11088 C CA . ASN B 1 668 ? 2.382 13.696 116.343 1.00 86.62 646 ASN B CA 1
ATOM 11089 C C . ASN B 1 668 ? 1.253 12.956 115.627 1.00 78.59 646 ASN B C 1
ATOM 11090 O O . ASN B 1 668 ? 0.251 13.553 115.241 1.00 78.59 646 ASN B O 1
ATOM 11095 N N . ARG B 1 669 ? 1.424 11.646 115.481 1.00 65.37 647 ARG B N 1
ATOM 11096 C CA . ARG B 1 669 ? 0.503 10.797 114.732 1.00 45.09 647 ARG B CA 1
ATOM 11097 C C . ARG B 1 669 ? -0.983 10.988 115.060 1.00 60.64 647 ARG B C 1
ATOM 11098 O O . ARG B 1 669 ? -1.830 10.885 114.173 1.00 67.81 647 ARG B O 1
ATOM 11106 N N . LEU B 1 670 ? -1.309 11.262 116.319 1.00 61.55 648 LEU B N 1
ATOM 11107 C CA . LEU B 1 670 ? -2.707 11.441 116.693 1.00 54.79 648 LEU B CA 1
ATOM 11108 C C . LEU B 1 670 ? -3.204 12.823 116.303 1.00 60.70 648 LEU B C 1
ATOM 11109 O O . LEU B 1 670 ? -4.390 13.006 116.038 1.00 75.91 648 LEU B O 1
ATOM 11114 N N . ASP B 1 671 ? -2.297 13.796 116.273 1.00 63.62 649 ASP B N 1
ATOM 11115 C CA . ASP B 1 671 ? -2.640 15.142 115.817 1.00 76.36 649 ASP B CA 1
ATOM 11116 C C . ASP B 1 671 ? -3.116 15.112 114.370 1.00 70.08 649 ASP B C 1
ATOM 11117 O O . ASP B 1 671 ? -3.960 15.910 113.968 1.00 84.39 649 ASP B O 1
ATOM 11122 N N . PHE B 1 672 ? -2.558 14.188 113.595 1.00 52.47 650 PHE B N 1
ATOM 11123 C CA . PHE B 1 672 ? -2.946 13.990 112.205 1.00 54.40 650 PHE B CA 1
ATOM 11124 C C . PHE B 1 672 ? -4.305 13.296 112.114 1.00 54.05 650 PHE B C 1
ATOM 11125 O O . PHE B 1 672 ? -5.246 13.822 111.521 1.00 61.70 650 PHE B O 1
ATOM 11133 N N . PHE B 1 673 ? -4.411 12.122 112.718 1.00 40.87 651 PHE B N 1
ATOM 11134 C CA . PHE B 1 673 ? -5.642 11.346 112.653 1.00 46.04 651 PHE B CA 1
ATOM 11135 C C . PHE B 1 673 ? -6.848 12.061 113.256 1.00 60.93 651 PHE B C 1
ATOM 11136 O O . PHE B 1 673 ? -7.984 11.621 113.087 1.00 67.87 651 PHE B O 1
ATOM 11144 N N . SER B 1 674 ? -6.611 13.157 113.965 1.00 69.55 652 SER B N 1
ATOM 11145 C CA . SER B 1 674 ? -7.715 13.898 114.562 1.00 77.71 652 SER B CA 1
ATOM 11146 C C . SER B 1 674 ? -8.420 14.740 113.502 1.00 75.11 652 SER B C 1
ATOM 11147 O O . SER B 1 674 ? -9.624 14.981 113.586 1.00 73.69 652 SER B O 1
ATOM 11150 N N . LYS B 1 675 ? -7.666 15.175 112.498 1.00 61.96 653 LYS B N 1
ATOM 11151 C CA . LYS B 1 675 ? -8.230 15.983 111.425 1.00 59.12 653 LYS B CA 1
ATOM 11152 C C . LYS B 1 675 ? -8.737 15.133 110.261 1.00 67.28 653 LYS B C 1
ATOM 11153 O O . LYS B 1 675 ? -9.489 15.626 109.409 1.00 50.47 653 LYS B O 1
ATOM 11159 N N . THR B 1 676 ? -8.347 13.856 110.245 1.00 60.19 654 THR B N 1
ATOM 11160 C CA . THR B 1 676 ? -8.515 13.012 109.061 1.00 43.59 654 THR B CA 1
ATOM 11161 C C . THR B 1 676 ? -9.201 11.656 109.261 1.00 44.44 654 THR B C 1
ATOM 11162 O O . THR B 1 676 ? -9.558 10.999 108.289 1.00 44.10 654 THR B O 1
ATOM 11166 N N . ILE B 1 677 ? -9.387 11.231 110.504 1.00 54.98 655 ILE B N 1
ATOM 11167 C CA . ILE B 1 677 ? -9.864 9.873 110.772 1.00 45.80 655 ILE B CA 1
ATOM 11168 C C . ILE B 1 677 ? -11.113 9.490 109.972 1.00 46.07 655 ILE B C 1
ATOM 11169 O O . ILE B 1 677 ? -11.308 8.321 109.637 1.00 53.26 655 ILE B O 1
ATOM 11174 N N . HIS B 1 678 ? -11.948 10.477 109.658 1.00 48.13 656 HIS B N 1
ATOM 11175 C CA . HIS B 1 678 ? -13.213 10.227 108.963 1.00 47.01 656 HIS B CA 1
ATOM 11176 C C . HIS B 1 678 ? -12.980 9.714 107.552 1.00 52.80 656 HIS B C 1
ATOM 11177 O O . HIS B 1 678 ? -13.860 9.111 106.947 1.00 59.30 656 HIS B O 1
ATOM 11184 N N . ILE B 1 679 ? -11.791 9.973 107.028 1.00 43.34 657 ILE B N 1
ATOM 11185 C CA . ILE B 1 679 ? -11.430 9.529 105.696 1.00 44.03 657 ILE B CA 1
ATOM 11186 C C . ILE B 1 679 ? -11.227 8.014 105.651 1.00 52.92 657 ILE B C 1
ATOM 11187 O O . ILE B 1 679 ? -11.652 7.339 104.709 1.00 53.62 657 ILE B O 1
ATOM 11192 N N . TYR B 1 680 ? -10.590 7.486 106.690 1.00 53.60 658 TYR B N 1
ATOM 11193 C CA . TYR B 1 680 ? -10.058 6.130 106.660 1.00 60.87 658 TYR B CA 1
ATOM 11194 C C . TYR B 1 680 ? -10.898 5.105 107.419 1.00 67.34 658 TYR B C 1
ATOM 11195 O O . TYR B 1 680 ? -10.425 4.014 107.734 1.00 61.76 658 TYR B O 1
ATOM 11204 N N . THR B 1 681 ? -12.154 5.442 107.677 1.00 66.01 659 THR B N 1
ATOM 11205 C CA . THR B 1 681 ? -12.948 4.686 108.631 1.00 60.04 659 THR B CA 1
ATOM 11206 C C . THR B 1 681 ? -14.250 4.108 108.053 1.00 69.55 659 THR B C 1
ATOM 11207 O O . THR B 1 681 ? -14.986 3.403 108.750 1.00 64.29 659 THR B O 1
ATOM 11211 N N . LYS B 1 682 ? -14.497 4.370 106.769 1.00 75.83 660 LYS B N 1
ATOM 11212 C CA . LYS B 1 682 ? -15.784 4.068 106.129 1.00 69.59 660 LYS B CA 1
ATOM 11213 C C . LYS B 1 682 ? -16.012 2.604 105.775 1.00 74.34 660 LYS B C 1
ATOM 11214 O O . LYS B 1 682 ? -17.143 2.128 105.807 1.00 82.94 660 LYS B O 1
ATOM 11220 N N . THR B 1 683 ? -14.945 1.897 105.427 1.00 90.32 661 THR B N 1
ATOM 11221 C CA . THR B 1 683 ? -15.073 0.557 104.858 1.00 101.18 661 THR B CA 1
ATOM 11222 C C . THR B 1 683 ? -14.550 -0.550 105.771 1.00 102.65 661 THR B C 1
ATOM 11223 O O . THR B 1 683 ? -14.172 -0.302 106.913 1.00 102.34 661 THR B O 1
ATOM 11227 N N . SER B 1 684 ? -14.555 -1.776 105.257 1.00 106.96 662 SER B N 1
ATOM 11228 C CA . SER B 1 684 ? -13.879 -2.895 105.894 1.00 113.37 662 SER B CA 1
ATOM 11229 C C . SER B 1 684 ? -12.426 -2.530 106.170 1.00 110.67 662 SER B C 1
ATOM 11230 O O . SER B 1 684 ? -11.813 -3.046 107.103 1.00 103.23 662 SER B O 1
ATOM 11233 N N . GLN B 1 685 ? -11.885 -1.637 105.346 1.00 113.38 663 GLN B N 1
ATOM 11234 C CA . GLN B 1 685 ? -10.503 -1.182 105.480 1.00 106.14 663 GLN B CA 1
ATOM 11235 C C . GLN B 1 685 ? -10.197 -0.682 106.883 1.00 87.85 663 GLN B C 1
ATOM 11236 O O . GLN B 1 685 ? -9.036 -0.565 107.262 1.00 85.92 663 GLN B O 1
ATOM 11242 N N . ILE B 1 686 ? -11.244 -0.384 107.646 1.00 83.43 664 ILE B N 1
ATOM 11243 C CA . ILE B 1 686 ? -11.092 0.107 109.012 1.00 82.42 664 ILE B CA 1
ATOM 11244 C C . ILE B 1 686 ? -10.296 -0.866 109.882 1.00 86.45 664 ILE B C 1
ATOM 11245 O O . ILE B 1 686 ? -9.625 -0.457 110.827 1.00 83.70 664 ILE B O 1
ATOM 11250 N N . GLN B 1 687 ? -10.369 -2.152 109.554 1.00 89.97 665 GLN B N 1
ATOM 11251 C CA . GLN B 1 687 ? -9.677 -3.182 110.320 1.00 100.30 665 GLN B CA 1
ATOM 11252 C C . GLN B 1 687 ? -8.194 -2.874 110.482 1.00 103.39 665 GLN B C 1
ATOM 11253 O O . GLN B 1 687 ? -7.689 -2.768 111.599 1.00 104.10 665 GLN B O 1
ATOM 11259 N N . LYS B 1 688 ? -7.500 -2.727 109.359 1.00 103.17 666 LYS B N 1
ATOM 11260 C CA . LYS B 1 688 ? -6.052 -2.552 109.371 1.00 97.75 666 LYS B CA 1
ATOM 11261 C C . LYS B 1 688 ? -5.581 -1.273 110.067 1.00 85.49 666 LYS B C 1
ATOM 11262 O O . LYS B 1 688 ? -4.381 -1.039 110.192 1.00 89.09 666 LYS B O 1
ATOM 11268 N N . ILE B 1 689 ? -6.517 -0.450 110.529 1.00 72.80 667 ILE B N 1
ATOM 11269 C CA . ILE B 1 689 ? -6.143 0.753 111.263 1.00 78.59 667 ILE B CA 1
ATOM 11270 C C . ILE B 1 689 ? -6.254 0.520 112.765 1.00 80.82 667 ILE B C 1
ATOM 11271 O O . ILE B 1 689 ? -6.213 1.466 113.554 1.00 81.90 667 ILE B O 1
ATOM 11276 N N . GLY B 1 690 ? -6.383 -0.746 113.150 1.00 78.14 668 GLY B N 1
ATOM 11277 C CA . GLY B 1 690 ? -6.508 -1.125 114.546 1.00 74.20 668 GLY B CA 1
ATOM 11278 C C . GLY B 1 690 ? -5.593 -0.363 115.487 1.00 74.12 668 GLY B C 1
ATOM 11279 O O . GLY B 1 690 ? -6.048 0.256 116.447 1.00 63.10 668 GLY B O 1
ATOM 11280 N N . PHE B 1 691 ? -4.297 -0.400 115.211 1.00 84.87 669 PHE B N 1
ATOM 11281 C CA . PHE B 1 691 ? -3.320 0.228 116.093 1.00 87.41 669 PHE B CA 1
ATOM 11282 C C . PHE B 1 691 ? -3.618 1.699 116.385 1.00 80.80 669 PHE B C 1
ATOM 11283 O O . PHE B 1 691 ? -3.315 2.187 117.473 1.00 81.09 669 PHE B O 1
ATOM 11291 N N . VAL B 1 692 ? -4.207 2.402 115.422 1.00 67.45 670 VAL B N 1
ATOM 11292 C CA . VAL B 1 692 ? -4.494 3.822 115.603 1.00 73.50 670 VAL B CA 1
ATOM 11293 C C . VAL B 1 692 ? -5.490 4.005 116.737 1.00 73.41 670 VAL B C 1
ATOM 11294 O O . VAL B 1 692 ? -5.376 4.932 117.542 1.00 71.90 670 VAL B O 1
ATOM 11298 N N . PHE B 1 693 ? -6.469 3.108 116.785 1.00 62.58 671 PHE B N 1
ATOM 11299 C CA . PHE B 1 693 ? -7.465 3.092 117.846 1.00 63.88 671 PHE B CA 1
ATOM 11300 C C . PHE B 1 693 ? -6.807 2.843 119.204 1.00 69.67 671 PHE B C 1
ATOM 11301 O O . PHE B 1 693 ? -7.027 3.591 120.157 1.00 64.19 671 PHE B O 1
ATOM 11309 N N . ASP B 1 694 ? -6.002 1.786 119.284 1.00 74.30 672 ASP B N 1
ATOM 11310 C CA . ASP B 1 694 ? -5.289 1.448 120.513 1.00 70.47 672 ASP B CA 1
ATOM 11311 C C . ASP B 1 694 ? -4.492 2.634 121.048 1.00 77.99 672 ASP B C 1
ATOM 11312 O O . ASP B 1 694 ? -4.509 2.908 122.247 1.00 82.31 672 ASP B O 1
ATOM 11317 N N . ASP B 1 695 ? -3.797 3.338 120.160 1.00 85.59 673 ASP B N 1
ATOM 11318 C CA . ASP B 1 695 ? -3.093 4.555 120.546 1.00 87.66 673 ASP B CA 1
ATOM 11319 C C . ASP B 1 695 ? -4.102 5.583 121.036 1.00 76.24 673 ASP B C 1
ATOM 11320 O O . ASP B 1 695 ? -3.846 6.320 121.988 1.00 64.68 673 ASP B O 1
ATOM 11325 N N . ALA B 1 696 ? -5.257 5.618 120.382 1.00 71.05 674 ALA B N 1
ATOM 11326 C CA . ALA B 1 696 ? -6.288 6.592 120.704 1.00 73.72 674 ALA B CA 1
ATOM 11327 C C . ALA B 1 696 ? -6.869 6.391 122.103 1.00 74.05 674 ALA B C 1
ATOM 11328 O O . ALA B 1 696 ? -7.305 7.349 122.739 1.00 80.62 674 ALA B O 1
ATOM 11330 N N . LEU B 1 697 ? -6.880 5.152 122.583 1.00 66.32 675 LEU B N 1
ATOM 11331 C CA . LEU B 1 697 ? -7.326 4.887 123.949 1.00 67.10 675 LEU B CA 1
ATOM 11332 C C . LEU B 1 697 ? -6.269 5.283 124.976 1.00 78.08 675 LEU B C 1
ATOM 11333 O O . LEU B 1 697 ? -6.557 6.040 125.904 1.00 81.19 675 LEU B O 1
ATOM 11338 N N . ARG B 1 698 ? -5.050 4.769 124.807 1.00 77.20 676 ARG B N 1
ATOM 11339 C CA . ARG B 1 698 ? -3.947 5.095 125.710 1.00 74.40 676 ARG B CA 1
ATOM 11340 C C . ARG B 1 698 ? -3.905 6.590 125.995 1.00 76.28 676 ARG B C 1
ATOM 11341 O O . ARG B 1 698 ? -3.687 7.012 127.129 1.00 73.07 676 ARG B O 1
ATOM 11349 N N . GLU B 1 699 ? -4.122 7.389 124.956 1.00 78.33 677 GLU B N 1
ATOM 11350 C CA . GLU B 1 699 ? -3.967 8.832 125.066 1.00 78.17 677 GLU B CA 1
ATOM 11351 C C . GLU B 1 699 ? -5.296 9.521 125.355 1.00 77.35 677 GLU B C 1
ATOM 11352 O O . GLU B 1 699 ? -5.330 10.709 125.673 1.00 77.63 677 GLU B O 1
ATOM 11358 N N . LYS B 1 700 ? -6.387 8.769 125.246 1.00 74.26 678 LYS B N 1
ATOM 11359 C CA . LYS B 1 700 ? -7.715 9.294 125.551 1.00 72.64 678 LYS B CA 1
ATOM 11360 C C . LYS B 1 700 ? -8.099 10.429 124.615 1.00 76.24 678 LYS B C 1
ATOM 11361 O O . LYS B 1 700 ? -8.676 11.426 125.043 1.00 79.10 678 LYS B O 1
ATOM 11367 N N . ASN B 1 701 ? -7.767 10.263 123.336 1.00 79.55 679 ASN B N 1
ATOM 11368 C CA . ASN B 1 701 ? -8.106 11.222 122.288 1.00 77.64 679 ASN B CA 1
ATOM 11369 C C . ASN B 1 701 ? -9.528 10.963 121.790 1.00 74.55 679 ASN B C 1
ATOM 11370 O O . ASN B 1 701 ? -9.742 10.128 120.907 1.00 57.31 679 ASN B O 1
ATOM 11375 N N . ILE B 1 702 ? -10.495 11.680 122.360 1.00 75.82 680 ILE B N 1
ATOM 11376 C CA . ILE B 1 702 ? -11.905 11.348 122.161 1.00 80.29 680 ILE B CA 1
ATOM 11377 C C . ILE B 1 702 ? -12.339 11.430 120.698 1.00 77.66 680 ILE B C 1
ATOM 11378 O O . ILE B 1 702 ? -13.088 10.577 120.213 1.00 73.09 680 ILE B O 1
ATOM 11383 N N . THR B 1 703 ? -11.864 12.451 119.995 1.00 69.37 681 THR B N 1
ATOM 11384 C CA . THR B 1 703 ? -12.237 12.639 118.602 1.00 56.56 681 THR B CA 1
ATOM 11385 C C . THR B 1 703 ? -11.803 11.447 117.745 1.00 61.00 681 THR B C 1
ATOM 11386 O O . THR B 1 703 ? -12.584 10.934 116.939 1.00 63.48 681 THR B O 1
ATOM 11390 N N . VAL B 1 704 ? -10.568 10.991 117.935 1.00 57.42 682 VAL B N 1
ATOM 11391 C CA . VAL B 1 704 ? -10.075 9.831 117.198 1.00 50.64 682 VAL B CA 1
ATOM 11392 C C . VAL B 1 704 ? -10.725 8.533 117.684 1.00 54.27 682 VAL B C 1
ATOM 11393 O O . VAL B 1 704 ? -10.853 7.571 116.925 1.00 45.67 682 VAL B O 1
ATOM 11397 N N . ILE B 1 705 ? -11.138 8.510 118.948 1.00 60.23 683 ILE B N 1
ATOM 11398 C CA . ILE B 1 705 ? -11.842 7.354 119.496 1.00 59.48 683 ILE B CA 1
ATOM 11399 C C . ILE B 1 705 ? -13.217 7.212 118.855 1.00 71.14 683 ILE B C 1
ATOM 11400 O O . ILE B 1 705 ? -13.575 6.146 118.351 1.00 60.77 683 ILE B O 1
ATOM 11405 N N . ASN B 1 706 ? -13.984 8.297 118.879 1.00 78.69 684 ASN B N 1
ATOM 11406 C CA . ASN B 1 706 ? -15.302 8.314 118.257 1.00 78.52 684 ASN B CA 1
ATOM 11407 C C . ASN B 1 706 ? -15.251 7.861 116.800 1.00 74.03 684 ASN B C 1
ATOM 11408 O O . ASN B 1 706 ? -16.215 7.296 116.286 1.00 71.27 684 ASN B O 1
ATOM 11413 N N . GLY B 1 707 ? -14.119 8.108 116.147 1.00 63.04 685 GLY B N 1
ATOM 11414 C CA . GLY B 1 707 ? -13.906 7.691 114.772 1.00 47.78 685 GLY B CA 1
ATOM 11415 C C . GLY B 1 707 ? -14.182 6.222 114.501 1.00 63.41 685 GLY B C 1
ATOM 11416 O O . GLY B 1 707 ? -14.533 5.849 113.385 1.00 72.61 685 GLY B O 1
ATOM 11417 N N . PHE B 1 708 ? -14.039 5.380 115.519 1.00 66.94 686 PHE B N 1
ATOM 11418 C CA . PHE B 1 708 ? -14.182 3.939 115.333 1.00 59.72 686 PHE B CA 1
ATOM 11419 C C . PHE B 1 708 ? -15.484 3.402 115.909 1.00 65.73 686 PHE B C 1
ATOM 11420 O O . PHE B 1 708 ? -15.862 2.254 115.661 1.00 69.29 686 PHE B O 1
ATOM 11428 N N . MET B 1 709 ? -16.167 4.236 116.679 1.00 58.31 687 MET B N 1
ATOM 11429 C CA . MET B 1 709 ? -17.246 3.759 117.529 1.00 57.78 687 MET B CA 1
ATOM 11430 C C . MET B 1 709 ? -18.459 3.204 116.783 1.00 63.75 687 MET B C 1
ATOM 11431 O O . MET B 1 709 ? -19.348 2.618 117.398 1.00 79.13 687 MET B O 1
ATOM 11436 N N . ARG B 1 710 ? -18.495 3.364 115.464 1.00 63.58 688 ARG B N 1
ATOM 11437 C CA . ARG B 1 710 ? -19.621 2.842 114.695 1.00 58.28 688 ARG B CA 1
ATOM 11438 C C . ARG B 1 710 ? -19.389 1.408 114.236 1.00 61.73 688 ARG B C 1
ATOM 11439 O O . ARG B 1 710 ? -20.281 0.780 113.673 1.00 67.11 688 ARG B O 1
ATOM 11447 N N . SER B 1 711 ? -18.193 0.888 114.485 1.00 65.49 689 SER B N 1
ATOM 11448 C CA . SER B 1 711 ? -17.908 -0.507 114.181 1.00 70.97 689 SER B CA 1
ATOM 11449 C C . SER B 1 711 ? -17.996 -1.345 115.447 1.00 68.02 689 SER B C 1
ATOM 11450 O O . SER B 1 711 ? -17.211 -1.164 116.374 1.00 67.88 689 SER B O 1
ATOM 11453 N N . LEU B 1 712 ? -18.949 -2.269 115.474 1.00 54.19 690 LEU B N 1
ATOM 11454 C CA . LEU B 1 712 ? -19.216 -3.067 116.664 1.00 43.87 690 LEU B CA 1
ATOM 11455 C C . LEU B 1 712 ? -17.945 -3.536 117.373 1.00 57.36 690 LEU B C 1
ATOM 11456 O O . LEU B 1 712 ? -17.827 -3.397 118.588 1.00 77.66 690 LEU B O 1
ATOM 11461 N N . GLU B 1 713 ? -17.001 -4.086 116.618 1.00 63.46 691 GLU B N 1
ATOM 11462 C CA . GLU B 1 713 ? -15.754 -4.592 117.190 1.00 68.67 691 GLU B CA 1
ATOM 11463 C C . GLU B 1 713 ? -15.052 -3.567 118.085 1.00 64.75 691 GLU B C 1
ATOM 11464 O O . GLU B 1 713 ? -14.752 -3.847 119.248 1.00 54.94 691 GLU B O 1
ATOM 11470 N N . PHE B 1 714 ? -14.785 -2.385 117.538 1.00 49.62 692 PHE B N 1
ATOM 11471 C CA . PHE B 1 714 ? -14.088 -1.342 118.283 1.00 53.51 692 PHE B CA 1
ATOM 11472 C C . PHE B 1 714 ? -14.936 -0.786 119.411 1.00 61.12 692 PHE B C 1
ATOM 11473 O O . PHE B 1 714 ? -14.409 -0.261 120.388 1.00 53.83 692 PHE B O 1
ATOM 11481 N N . ASN B 1 715 ? -16.251 -0.899 119.268 1.00 69.47 693 ASN B N 1
ATOM 11482 C CA . ASN B 1 715 ? -17.156 -0.526 120.338 1.00 62.06 693 ASN B CA 1
ATOM 11483 C C . ASN B 1 715 ? -16.933 -1.471 121.507 1.00 62.92 693 ASN B C 1
ATOM 11484 O O . ASN B 1 715 ? -16.708 -1.031 122.634 1.00 75.56 693 ASN B O 1
ATOM 11489 N N . GLU B 1 716 ? -16.973 -2.772 121.230 1.00 48.84 694 GLU B N 1
ATOM 11490 C CA . GLU B 1 716 ? -16.759 -3.785 122.261 1.00 51.51 694 GLU B CA 1
ATOM 11491 C C . GLU B 1 716 ? -15.413 -3.603 122.943 1.00 59.58 694 GLU B C 1
ATOM 11492 O O . GLU B 1 716 ? -15.266 -3.865 124.134 1.00 52.91 694 GLU B O 1
ATOM 11498 N N . LYS B 1 717 ? -14.421 -3.170 122.178 1.00 66.70 695 LYS B N 1
ATOM 11499 C CA . LYS B 1 717 ? -13.099 -2.948 122.734 1.00 63.99 695 LYS B CA 1
ATOM 11500 C C . LYS B 1 717 ? -13.175 -1.853 123.781 1.00 68.73 695 LYS B C 1
ATOM 11501 O O . LYS B 1 717 ? -12.474 -1.900 124.787 1.00 78.75 695 LYS B O 1
ATOM 11507 N N . PHE B 1 718 ? -14.043 -0.873 123.550 1.00 61.98 696 PHE B N 1
ATOM 11508 C CA . PHE B 1 718 ? -14.149 0.261 124.459 1.00 60.99 696 PHE B CA 1
ATOM 11509 C C . PHE B 1 718 ? -14.945 -0.064 125.720 1.00 67.15 696 PHE B C 1
ATOM 11510 O O . PHE B 1 718 ? -14.594 0.389 126.809 1.00 72.05 696 PHE B O 1
ATOM 11518 N N . VAL B 1 719 ? -16.015 -0.838 125.580 1.00 61.64 697 VAL B N 1
ATOM 11519 C CA . VAL B 1 719 ? -16.847 -1.151 126.733 1.00 64.04 697 VAL B CA 1
ATOM 11520 C C . VAL B 1 719 ? -16.075 -2.035 127.700 1.00 67.45 697 VAL B C 1
ATOM 11521 O O . VAL B 1 719 ? -16.278 -1.960 128.909 1.00 77.42 697 VAL B O 1
ATOM 11525 N N . ARG B 1 720 ? -15.185 -2.867 127.166 1.00 62.59 698 ARG B N 1
ATOM 11526 C CA . ARG B 1 720 ? -14.376 -3.750 128.004 1.00 67.71 698 ARG B CA 1
ATOM 11527 C C . ARG B 1 720 ? -13.340 -2.979 128.823 1.00 71.48 698 ARG B C 1
ATOM 11528 O O . ARG B 1 720 ? -13.251 -3.147 130.038 1.00 67.48 698 ARG B O 1
ATOM 11536 N N . LYS B 1 721 ? -12.561 -2.130 128.160 1.00 72.50 699 LYS B N 1
ATOM 11537 C CA . LYS B 1 721 ? -11.523 -1.373 128.845 1.00 78.64 699 LYS B CA 1
ATOM 11538 C C . LYS B 1 721 ? -12.134 -0.310 129.759 1.00 86.16 699 LYS B C 1
ATOM 11539 O O . LYS B 1 721 ? -11.421 0.402 130.464 1.00 109.92 699 LYS B O 1
ATOM 11545 N N . ALA B 1 722 ? -13.459 -0.211 129.748 1.00 69.54 700 ALA B N 1
ATOM 11546 C CA . ALA B 1 722 ? -14.161 0.735 130.605 1.00 54.84 700 ALA B CA 1
ATOM 11547 C C . ALA B 1 722 ? -14.825 -0.003 131.754 1.00 61.66 700 ALA B C 1
ATOM 11548 O O . ALA B 1 722 ? -15.335 0.609 132.688 1.00 69.17 700 ALA B O 1
ATOM 11550 N N . LEU B 1 723 ? -14.823 -1.328 131.670 1.00 62.93 701 LEU B N 1
ATOM 11551 C CA . LEU B 1 723 ? -15.293 -2.168 132.760 1.00 59.19 701 LEU B CA 1
ATOM 11552 C C . LEU B 1 723 ? -14.109 -2.562 133.634 1.00 75.17 701 LEU B C 1
ATOM 11553 O O . LEU B 1 723 ? -14.257 -2.803 134.831 1.00 86.41 701 LEU B O 1
ATOM 11558 N N . GLU B 1 724 ? -12.929 -2.616 133.028 1.00 83.52 702 GLU B N 1
ATOM 11559 C CA . GLU B 1 724 ? -11.706 -2.889 133.770 1.00 94.30 702 GLU B CA 1
ATOM 11560 C C . GLU B 1 724 ? -11.291 -1.665 134.575 1.00 92.20 702 GLU B C 1
ATOM 11561 O O . GLU B 1 724 ? -10.640 -1.785 135.612 1.00 102.42 702 GLU B O 1
ATOM 11567 N N . ASP B 1 725 ? -11.674 -0.490 134.088 1.00 80.66 703 ASP B N 1
ATOM 11568 C CA . ASP B 1 725 ? -11.365 0.767 134.761 1.00 93.31 703 ASP B CA 1
ATOM 11569 C C . ASP B 1 725 ? -12.293 1.860 134.253 1.00 93.67 703 ASP B C 1
ATOM 11570 O O . ASP B 1 725 ? -12.499 1.996 133.049 1.00 111.84 703 ASP B O 1
ATOM 11575 N N . LEU B 1 726 ? -12.847 2.652 135.163 1.00 69.19 704 LEU B N 1
ATOM 11576 C CA . LEU B 1 726 ? -13.900 3.576 134.774 1.00 70.00 704 LEU B CA 1
ATOM 11577 C C . LEU B 1 726 ? -13.515 5.053 134.796 1.00 83.44 704 LEU B C 1
ATOM 11578 O O . LEU B 1 726 ? -13.828 5.771 135.746 1.00 96.26 704 LEU B O 1
ATOM 11583 N N . ASP B 1 727 ? -12.844 5.506 133.743 1.00 84.95 705 ASP B N 1
ATOM 11584 C CA . ASP B 1 727 ? -12.703 6.934 133.514 1.00 87.88 705 ASP B CA 1
ATOM 11585 C C . ASP B 1 727 ? -14.089 7.435 133.134 1.00 82.86 705 ASP B C 1
ATOM 11586 O O . ASP B 1 727 ? -14.530 7.257 132.005 1.00 79.12 705 ASP B O 1
ATOM 11591 N N . VAL B 1 728 ? -14.781 8.042 134.090 1.00 83.19 706 VAL B N 1
ATOM 11592 C CA . VAL B 1 728 ? -16.177 8.412 133.899 1.00 76.50 706 VAL B CA 1
ATOM 11593 C C . VAL B 1 728 ? -16.354 9.540 132.894 1.00 80.56 706 VAL B C 1
ATOM 11594 O O . VAL B 1 728 ? -17.284 9.524 132.090 1.00 78.66 706 VAL B O 1
ATOM 11598 N N . GLU B 1 729 ? -15.465 10.524 132.944 1.00 88.70 707 GLU B N 1
ATOM 11599 C CA . GLU B 1 729 ? -15.582 11.685 132.070 1.00 92.83 707 GLU B CA 1
ATOM 11600 C C . GLU B 1 729 ? -15.278 11.306 130.624 1.00 88.89 707 GLU B C 1
ATOM 11601 O O . GLU B 1 729 ? -15.623 12.031 129.691 1.00 90.27 707 GLU B O 1
ATOM 11607 N N . LEU B 1 730 ? -14.632 10.160 130.452 1.00 82.68 708 LEU B N 1
ATOM 11608 C CA . LEU B 1 730 ? -14.391 9.604 129.130 1.00 74.33 708 LEU B CA 1
ATOM 11609 C C . LEU B 1 730 ? -15.652 8.901 128.655 1.00 71.60 708 LEU B C 1
ATOM 11610 O O . LEU B 1 730 ? -16.104 9.109 127.533 1.00 77.44 708 LEU B O 1
ATOM 11615 N N . LEU B 1 731 ? -16.211 8.066 129.528 1.00 74.84 709 LEU B N 1
ATOM 11616 C CA . LEU B 1 731 ? -17.458 7.358 129.261 1.00 60.03 709 LEU B CA 1
ATOM 11617 C C . LEU B 1 731 ? -18.513 8.339 128.778 1.00 68.06 709 LEU B C 1
ATOM 11618 O O . LEU B 1 731 ? -19.382 7.990 127.982 1.00 79.08 709 LEU B O 1
ATOM 11623 N N . ASP B 1 732 ? -18.425 9.571 129.266 1.00 62.41 710 ASP B N 1
ATOM 11624 C CA . ASP B 1 732 ? -19.328 10.638 128.860 1.00 70.19 710 ASP B CA 1
ATOM 11625 C C . ASP B 1 732 ? -19.142 10.998 127.388 1.00 72.51 710 ASP B C 1
ATOM 11626 O O . ASP B 1 732 ? -20.070 10.905 126.582 1.00 76.55 710 ASP B O 1
ATOM 11631 N N . ALA B 1 733 ? -17.926 11.405 127.048 1.00 69.77 711 ALA B N 1
ATOM 11632 C CA . ALA B 1 733 ? -17.629 11.936 125.726 1.00 71.98 711 ALA B CA 1
ATOM 11633 C C . ALA B 1 733 ? -17.678 10.893 124.613 1.00 74.19 711 ALA B C 1
ATOM 11634 O O . ALA B 1 733 ? -17.398 11.214 123.458 1.00 80.84 711 ALA B O 1
ATOM 11636 N N . VAL B 1 734 ? -18.034 9.654 124.940 1.00 62.37 712 VAL B N 1
ATOM 11637 C CA . VAL B 1 734 ? -17.892 8.572 123.967 1.00 62.72 712 VAL B CA 1
ATOM 11638 C C . VAL B 1 734 ? -19.026 7.549 123.956 1.00 70.73 712 VAL B C 1
ATOM 11639 O O . VAL B 1 734 ? -19.514 7.170 122.892 1.00 74.05 712 VAL B O 1
ATOM 11643 N N . LEU B 1 735 ? -19.437 7.096 125.134 1.00 69.16 713 LEU B N 1
ATOM 11644 C CA . LEU B 1 735 ? -20.368 5.977 125.227 1.00 68.50 713 LEU B CA 1
ATOM 11645 C C . LEU B 1 735 ? -21.578 6.113 124.309 1.00 76.58 713 LEU B C 1
ATOM 11646 O O . LEU B 1 735 ? -22.013 5.138 123.692 1.00 65.19 713 LEU B O 1
ATOM 11651 N N . MET B 1 736 ? -22.119 7.325 124.226 1.00 89.86 714 MET B N 1
ATOM 11652 C CA . MET B 1 736 ? -23.363 7.561 123.498 1.00 92.54 714 MET B CA 1
ATOM 11653 C C . MET B 1 736 ? -23.205 7.532 121.982 1.00 83.99 714 MET B C 1
ATOM 11654 O O . MET B 1 736 ? -24.189 7.391 121.257 1.00 82.22 714 MET B O 1
ATOM 11659 N N . SER B 1 737 ? -21.972 7.665 121.505 1.00 81.66 715 SER B N 1
ATOM 11660 C CA . SER B 1 737 ? -21.706 7.593 120.072 1.00 77.85 715 SER B CA 1
ATOM 11661 C C . SER B 1 737 ? -21.616 6.140 119.613 1.00 66.59 715 SER B C 1
ATOM 11662 O O . SER B 1 737 ? -21.481 5.859 118.423 1.00 67.34 715 SER B O 1
ATOM 11665 N N . GLY B 1 738 ? -21.699 5.222 120.568 1.00 62.20 716 GLY B N 1
ATOM 11666 C CA . GLY B 1 738 ? -21.667 3.803 120.270 1.00 61.01 716 GLY B CA 1
ATOM 11667 C C . GLY B 1 738 ? -23.051 3.190 120.185 1.00 62.24 716 GLY B C 1
ATOM 11668 O O . GLY B 1 738 ? -24.055 3.893 120.131 1.00 75.67 716 GLY B O 1
ATOM 11669 N N . ASP B 1 739 ? -23.100 1.866 120.165 1.00 58.33 717 ASP B N 1
ATOM 11670 C CA . ASP B 1 739 ? -24.358 1.139 120.099 1.00 60.40 717 ASP B CA 1
ATOM 11671 C C . ASP B 1 739 ? -24.973 1.106 121.496 1.00 74.37 717 ASP B C 1
ATOM 11672 O O . ASP B 1 739 ? -24.375 0.590 122.439 1.00 73.19 717 ASP B O 1
ATOM 11677 N N . HIS B 1 740 ? -26.169 1.665 121.630 1.00 80.26 718 HIS B N 1
ATOM 11678 C CA . HIS B 1 740 ? -26.759 1.864 122.950 1.00 69.02 718 HIS B CA 1
ATOM 11679 C C . HIS B 1 740 ? -27.018 0.570 123.714 1.00 58.86 718 HIS B C 1
ATOM 11680 O O . HIS B 1 740 ? -27.339 0.605 124.899 1.00 70.99 718 HIS B O 1
ATOM 11687 N N . SER B 1 741 ? -26.868 -0.567 123.045 1.00 50.31 719 SER B N 1
ATOM 11688 C CA . SER B 1 741 ? -27.126 -1.859 123.680 1.00 61.08 719 SER B CA 1
ATOM 11689 C C . SER B 1 741 ? -26.278 -2.096 124.932 1.00 68.71 719 SER B C 1
ATOM 11690 O O . SER B 1 741 ? -26.670 -2.859 125.814 1.00 71.86 719 SER B O 1
ATOM 11693 N N . PHE B 1 742 ? -25.120 -1.447 125.005 1.00 81.36 720 PHE B N 1
ATOM 11694 C CA . PHE B 1 742 ? -24.185 -1.663 126.110 1.00 85.04 720 PHE B CA 1
ATOM 11695 C C . PHE B 1 742 ? -24.523 -0.856 127.365 1.00 84.59 720 PHE B C 1
ATOM 11696 O O . PHE B 1 742 ? -24.120 -1.225 128.465 1.00 98.83 720 PHE B O 1
ATOM 11704 N N . ASN B 1 743 ? -25.259 0.238 127.196 1.00 66.93 721 ASN B N 1
ATOM 11705 C CA . ASN B 1 743 ? -25.583 1.147 128.298 1.00 62.18 721 ASN B CA 1
ATOM 11706 C C . ASN B 1 743 ? -25.966 0.511 129.650 1.00 61.30 721 ASN B C 1
ATOM 11707 O O . ASN B 1 743 ? -25.517 0.967 130.699 1.00 61.31 721 ASN B O 1
ATOM 11712 N N . PRO B 1 744 ? -26.804 -0.536 129.632 1.00 47.04 722 PRO B N 1
ATOM 11713 C CA . PRO B 1 744 ? -27.209 -1.199 130.877 1.00 38.12 722 PRO B CA 1
ATOM 11714 C C . PRO B 1 744 ? -26.036 -1.645 131.740 1.00 55.94 722 PRO B C 1
ATOM 11715 O O . PRO B 1 744 ? -26.194 -1.814 132.950 1.00 80.36 722 PRO B O 1
ATOM 11719 N N . LEU B 1 745 ? -24.880 -1.845 131.119 1.00 64.34 723 LEU B N 1
ATOM 11720 C CA . LEU B 1 745 ? -23.687 -2.310 131.816 1.00 64.32 723 LEU B CA 1
ATOM 11721 C C . LEU B 1 745 ? -23.120 -1.244 132.751 1.00 73.09 723 LEU B C 1
ATOM 11722 O O . LEU B 1 745 ? -22.421 -1.566 133.711 1.00 72.47 723 LEU B O 1
ATOM 11727 N N . PHE B 1 746 ? -23.429 0.021 132.470 1.00 73.46 724 PHE B N 1
ATOM 11728 C CA . PHE B 1 746 ? -22.859 1.142 133.215 1.00 71.74 724 PHE B CA 1
ATOM 11729 C C . PHE B 1 746 ? -23.834 1.820 134.177 1.00 81.27 724 PHE B C 1
ATOM 11730 O O . PHE B 1 746 ? -23.541 2.888 134.707 1.00 75.99 724 PHE B O 1
ATOM 11738 N N . VAL B 1 747 ? -24.991 1.212 134.404 1.00 89.23 725 VAL B N 1
ATOM 11739 C CA . VAL B 1 747 ? -25.965 1.807 135.310 1.00 77.70 725 VAL B CA 1
ATOM 11740 C C . VAL B 1 747 ? -25.509 1.706 136.760 1.00 75.38 725 VAL B C 1
ATOM 11741 O O . VAL B 1 747 ? -25.394 2.718 137.448 1.00 67.22 725 VAL B O 1
ATOM 11745 N N . LYS B 1 748 ? -25.239 0.484 137.210 1.00 79.04 726 LYS B N 1
ATOM 11746 C CA . LYS B 1 748 ? -24.840 0.228 138.594 1.00 71.48 726 LYS B CA 1
ATOM 11747 C C . LYS B 1 748 ? -23.568 0.979 139.015 1.00 74.28 726 LYS B C 1
ATOM 11748 O O . LYS B 1 748 ? -23.586 1.753 139.974 1.00 76.09 726 LYS B O 1
ATOM 11754 N N . PRO B 1 749 ? -22.453 0.754 138.305 1.00 80.14 727 PRO B N 1
ATOM 11755 C CA . PRO B 1 749 ? -21.232 1.454 138.707 1.00 81.47 727 PRO B CA 1
ATOM 11756 C C . PRO B 1 749 ? -21.443 2.963 138.807 1.00 76.24 727 PRO B C 1
ATOM 11757 O O . PRO B 1 749 ? -20.803 3.618 139.626 1.00 79.40 727 PRO B O 1
ATOM 11761 N N . LEU B 1 750 ? -22.336 3.501 137.984 1.00 79.68 728 LEU B N 1
ATOM 11762 C CA . LEU B 1 750 ? -22.593 4.938 137.968 1.00 78.09 728 LEU B CA 1
ATOM 11763 C C . LEU B 1 750 ? -23.392 5.391 139.186 1.00 80.37 728 LEU B C 1
ATOM 11764 O O . LEU B 1 750 ? -23.105 6.437 139.768 1.00 87.19 728 LEU B O 1
ATOM 11769 N N . LEU B 1 751 ? -24.398 4.608 139.561 1.00 73.68 729 LEU B N 1
ATOM 11770 C CA . LEU B 1 751 ? -25.150 4.867 140.782 1.00 69.20 729 LEU B CA 1
ATOM 11771 C C . LEU B 1 751 ? -24.213 4.824 141.976 1.00 74.94 729 LEU B C 1
ATOM 11772 O O . LEU B 1 751 ? -24.261 5.696 142.836 1.00 91.56 729 LEU B O 1
ATOM 11777 N N . ARG B 1 752 ? -23.357 3.808 142.020 1.00 72.47 730 ARG B N 1
ATOM 11778 C CA . ARG B 1 752 ? -22.423 3.643 143.127 1.00 73.41 730 ARG B CA 1
ATOM 11779 C C . ARG B 1 752 ? -21.617 4.921 143.372 1.00 73.46 730 ARG B C 1
ATOM 11780 O O . ARG B 1 752 ? -21.478 5.372 144.510 1.00 75.19 730 ARG B O 1
ATOM 11788 N N . ASN B 1 753 ? -21.093 5.506 142.303 1.00 76.29 731 ASN B N 1
ATOM 11789 C CA . ASN B 1 753 ? -20.349 6.754 142.411 1.00 82.06 731 ASN B CA 1
ATOM 11790 C C . ASN B 1 753 ? -21.190 7.882 142.994 1.00 81.53 731 ASN B C 1
ATOM 11791 O O . ASN B 1 753 ? -20.656 8.853 143.521 1.00 93.90 731 ASN B O 1
ATOM 11796 N N . ILE B 1 754 ? -22.507 7.751 142.893 1.00 79.83 732 ILE B N 1
ATOM 11797 C CA . ILE B 1 754 ? -23.412 8.824 143.298 1.00 87.17 732 ILE B CA 1
ATOM 11798 C C . ILE B 1 754 ? -23.981 8.642 144.705 1.00 89.96 732 ILE B C 1
ATOM 11799 O O . ILE B 1 754 ? -24.076 9.602 145.468 1.00 97.05 732 ILE B O 1
ATOM 11804 N N . SER B 1 755 ? -24.368 7.417 145.044 1.00 81.43 733 SER B N 1
ATOM 11805 C CA . SER B 1 755 ? -24.824 7.126 146.394 1.00 87.38 733 SER B CA 1
ATOM 11806 C C . SER B 1 755 ? -23.720 7.508 147.364 1.00 97.20 733 SER B C 1
ATOM 11807 O O . SER B 1 755 ? -23.911 8.367 148.222 1.00 108.30 733 SER B O 1
ATOM 11810 N N . GLY B 1 756 ? -22.561 6.869 147.221 1.00 92.04 734 GLY B N 1
ATOM 11811 C CA . GLY B 1 756 ? -21.353 7.357 147.857 1.00 76.11 734 GLY B CA 1
ATOM 11812 C C . GLY B 1 756 ? -21.052 8.666 147.161 1.00 80.19 734 GLY B C 1
ATOM 11813 O O . GLY B 1 756 ? -21.883 9.171 146.412 1.00 80.02 734 GLY B O 1
ATOM 11814 N N . ASN B 1 757 ? -19.880 9.238 147.378 1.00 82.40 735 ASN B N 1
ATOM 11815 C CA . ASN B 1 757 ? -19.576 10.457 146.645 1.00 87.28 735 ASN B CA 1
ATOM 11816 C C . ASN B 1 757 ? -18.211 10.448 145.980 1.00 93.93 735 ASN B C 1
ATOM 11817 O O . ASN B 1 757 ? -17.182 10.661 146.619 1.00 110.40 735 ASN B O 1
ATOM 11822 N N . ILE B 1 758 ? -18.225 10.188 144.680 1.00 90.17 736 ILE B N 1
ATOM 11823 C CA . ILE B 1 758 ? -17.016 10.107 143.881 1.00 82.16 736 ILE B CA 1
ATOM 11824 C C . ILE B 1 758 ? -17.354 10.552 142.467 1.00 73.81 736 ILE B C 1
ATOM 11825 O O . ILE B 1 758 ? -18.177 9.933 141.795 1.00 68.57 736 ILE B O 1
ATOM 11830 N N . ASP B 1 759 ? -16.733 11.635 142.020 1.00 84.29 737 ASP B N 1
ATOM 11831 C CA . ASP B 1 759 ? -17.004 12.157 140.689 1.00 95.61 737 ASP B CA 1
ATOM 11832 C C . ASP B 1 759 ? -18.497 12.397 140.499 1.00 101.41 737 ASP B C 1
ATOM 11833 O O . ASP B 1 759 ? -19.007 12.305 139.383 1.00 110.27 737 ASP B O 1
ATOM 11838 N N . ARG B 1 760 ? -19.195 12.706 141.587 1.00 91.45 738 ARG B N 1
ATOM 11839 C CA . ARG B 1 760 ? -20.648 12.839 141.543 1.00 98.09 738 ARG B CA 1
ATOM 11840 C C . ARG B 1 760 ? -21.148 13.605 140.322 1.00 97.04 738 ARG B C 1
ATOM 11841 O O . ARG B 1 760 ? -21.971 13.095 139.563 1.00 100.09 738 ARG B O 1
ATOM 11849 N N . GLU B 1 761 ? -20.657 14.826 140.131 1.00 93.32 739 GLU B N 1
ATOM 11850 C CA . GLU B 1 761 ? -21.168 15.666 139.052 1.00 107.71 739 GLU B CA 1
ATOM 11851 C C . GLU B 1 761 ? -21.173 14.933 137.714 1.00 107.54 739 GLU B C 1
ATOM 11852 O O . GLU B 1 761 ? -22.213 14.813 137.068 1.00 110.86 739 GLU B O 1
ATOM 11858 N N . ALA B 1 762 ? -20.007 14.438 137.309 1.00 101.93 740 ALA B N 1
ATOM 11859 C CA . ALA B 1 762 ? -19.853 13.814 135.999 1.00 89.66 740 ALA B CA 1
ATOM 11860 C C . ALA B 1 762 ? -20.609 12.494 135.886 1.00 77.40 740 ALA B C 1
ATOM 11861 O O . ALA B 1 762 ? -21.120 12.163 134.816 1.00 76.29 740 ALA B O 1
ATOM 11863 N N . SER B 1 763 ? -20.684 11.746 136.985 1.00 63.27 741 SER B N 1
ATOM 11864 C CA . SER B 1 763 ? -21.399 10.470 136.991 1.00 66.27 741 SER B CA 1
ATOM 11865 C C . SER B 1 763 ? -22.894 10.656 136.745 1.00 80.43 741 SER B C 1
ATOM 11866 O O . SER B 1 763 ? -23.498 9.925 135.958 1.00 84.48 741 SER B O 1
ATOM 11869 N N . SER B 1 764 ? -23.489 11.633 137.421 1.00 85.15 742 SER B N 1
ATOM 11870 C CA . SER B 1 764 ? -24.900 11.941 137.227 1.00 83.97 742 SER B CA 1
ATOM 11871 C C . SER B 1 764 ? -25.141 12.440 135.814 1.00 79.66 742 SER B C 1
ATOM 11872 O O . SER B 1 764 ? -26.195 12.197 135.229 1.00 85.49 742 SER B O 1
ATOM 11875 N N . LYS B 1 765 ? -24.146 13.136 135.276 1.00 78.61 743 LYS B N 1
ATOM 11876 C CA . LYS B 1 765 ? -24.226 13.734 133.949 1.00 83.67 743 LYS B CA 1
ATOM 11877 C C . LYS B 1 765 ? -24.421 12.692 132.851 1.00 88.29 743 LYS B C 1
ATOM 11878 O O . LYS B 1 765 ? -25.230 12.885 131.945 1.00 94.23 743 LYS B O 1
ATOM 11884 N N . VAL B 1 766 ? -23.681 11.590 132.937 1.00 84.89 744 VAL B N 1
ATOM 11885 C CA . VAL B 1 766 ? -23.753 10.541 131.924 1.00 79.35 744 VAL B CA 1
ATOM 11886 C C . VAL B 1 766 ? -24.933 9.608 132.159 1.00 77.95 744 VAL B C 1
ATOM 11887 O O . VAL B 1 766 ? -25.589 9.178 131.211 1.00 84.63 744 VAL B O 1
ATOM 11891 N N . LEU B 1 767 ? -25.195 9.292 133.424 1.00 63.59 745 LEU B N 1
ATOM 11892 C CA . LEU B 1 767 ? -26.343 8.474 133.782 1.00 59.01 745 LEU B CA 1
ATOM 11893 C C . LEU B 1 767 ? -27.608 9.152 133.275 1.00 78.96 745 LEU B C 1
ATOM 11894 O O . LEU B 1 767 ? -28.609 8.495 132.998 1.00 83.42 745 LEU B O 1
ATOM 11899 N N . SER B 1 768 ? -27.551 10.475 133.152 1.00 89.37 746 SER B N 1
ATOM 11900 C CA . SER B 1 768 ? -28.651 11.245 132.582 1.00 84.95 746 SER B CA 1
ATOM 11901 C C . SER B 1 768 ? -28.881 10.861 131.129 1.00 75.46 746 SER B C 1
ATOM 11902 O O . SER B 1 768 ? -30.015 10.632 130.718 1.00 79.60 746 SER B O 1
ATOM 11905 N N . LYS B 1 769 ? -27.795 10.796 130.361 1.00 66.28 747 LYS B N 1
ATOM 11906 C CA . LYS B 1 769 ? -27.851 10.378 128.966 1.00 57.58 747 LYS B CA 1
ATOM 11907 C C . LYS B 1 769 ? -28.326 8.935 128.848 1.00 74.63 747 LYS B C 1
ATOM 11908 O O . LYS B 1 769 ? -29.170 8.607 128.011 1.00 95.71 747 LYS B O 1
ATOM 11914 N N . VAL B 1 770 ? -27.769 8.078 129.694 1.00 56.35 748 VAL B N 1
ATOM 11915 C CA . VAL B 1 770 ? -28.014 6.642 129.632 1.00 62.79 748 VAL B CA 1
ATOM 11916 C C . VAL B 1 770 ? -29.446 6.226 129.982 1.00 73.03 748 VAL B C 1
ATOM 11917 O O . VAL B 1 770 ? -29.946 5.219 129.478 1.00 69.88 748 VAL B O 1
ATOM 11921 N N . ILE B 1 771 ? -30.104 7.001 130.839 1.00 78.81 749 ILE B N 1
ATOM 11922 C CA . ILE B 1 771 ? -31.413 6.614 131.365 1.00 87.81 749 ILE B CA 1
ATOM 11923 C C . ILE B 1 771 ? -32.490 6.344 130.301 1.00 79.46 749 ILE B C 1
ATOM 11924 O O . ILE B 1 771 ? -33.065 5.251 130.268 1.00 70.01 749 ILE B O 1
ATOM 11929 N N . PRO B 1 772 ? -32.767 7.333 129.433 1.00 65.49 750 PRO B N 1
ATOM 11930 C CA . PRO B 1 772 ? -33.820 7.195 128.419 1.00 70.57 750 PRO B CA 1
ATOM 11931 C C . PRO B 1 772 ? -33.595 6.013 127.483 1.00 86.22 750 PRO B C 1
ATOM 11932 O O . PRO B 1 772 ? -34.558 5.390 127.035 1.00 93.41 750 PRO B O 1
ATOM 11936 N N . THR B 1 773 ? -32.335 5.711 127.190 1.00 88.46 751 THR B N 1
ATOM 11937 C CA . THR B 1 773 ? -32.011 4.626 126.273 1.00 76.04 751 THR B CA 1
ATOM 11938 C C . THR B 1 773 ? -32.155 3.259 126.930 1.00 61.40 751 THR B C 1
ATOM 11939 O O . THR B 1 773 ? -32.087 2.238 126.254 1.00 73.55 751 THR B O 1
ATOM 11943 N N . LEU B 1 774 ? -32.357 3.240 128.244 1.00 52.23 752 LEU B N 1
ATOM 11944 C CA . LEU B 1 774 ? -32.371 1.987 128.994 1.00 56.83 752 LEU B CA 1
ATOM 11945 C C . LEU B 1 774 ? -33.294 0.952 128.372 1.00 54.91 752 LEU B C 1
ATOM 11946 O O . LEU B 1 774 ? -33.225 -0.234 128.698 1.00 53.25 752 LEU B O 1
ATOM 11951 N N . GLY B 1 775 ? -34.162 1.416 127.480 1.00 67.31 753 GLY B N 1
ATOM 11952 C CA . GLY B 1 775 ? -34.961 0.535 126.652 1.00 82.16 753 GLY B CA 1
ATOM 11953 C C . GLY B 1 775 ? -34.398 0.550 125.244 1.00 90.14 753 GLY B C 1
ATOM 11954 O O . GLY B 1 775 ? -34.251 1.612 124.635 1.00 100.98 753 GLY B O 1
ATOM 11955 N N . PHE B 1 776 ? -34.071 -0.628 124.727 1.00 75.81 754 PHE B N 1
ATOM 11956 C CA . PHE B 1 776 ? -33.426 -0.734 123.429 1.00 81.18 754 PHE B CA 1
ATOM 11957 C C . PHE B 1 776 ? -33.234 -2.210 123.134 1.00 90.51 754 PHE B C 1
ATOM 11958 O O . PHE B 1 776 ? -32.916 -2.989 124.034 1.00 89.59 754 PHE B O 1
ATOM 11966 N N . SER B 1 777 ? -33.449 -2.599 121.882 1.00 94.82 755 SER B N 1
ATOM 11967 C CA . SER B 1 777 ? -33.268 -3.988 121.486 1.00 97.25 755 SER B CA 1
ATOM 11968 C C . SER B 1 777 ? -31.786 -4.331 121.497 1.00 83.97 755 SER B C 1
ATOM 11969 O O . SER B 1 777 ? -31.007 -3.742 120.751 1.00 81.92 755 SER B O 1
ATOM 11972 N N . THR B 1 778 ? -31.391 -5.273 122.347 1.00 75.51 756 THR B N 1
ATOM 11973 C CA . THR B 1 778 ? -29.977 -5.610 122.464 1.00 75.57 756 THR B CA 1
ATOM 11974 C C . THR B 1 778 ? -29.465 -6.190 121.146 1.00 71.47 756 THR B C 1
ATOM 11975 O O . THR B 1 778 ? -29.775 -7.329 120.800 1.00 70.96 756 THR B O 1
ATOM 11979 N N . ASN B 1 779 ? -28.695 -5.385 120.415 1.00 75.95 757 ASN B N 1
ATOM 11980 C CA . ASN B 1 779 ? -28.098 -5.789 119.139 1.00 68.42 757 ASN B CA 1
ATOM 11981 C C . ASN B 1 779 ? -27.397 -7.138 119.223 1.00 76.11 757 ASN B C 1
ATOM 11982 O O . ASN B 1 779 ? -26.403 -7.288 119.926 1.00 78.17 757 ASN B O 1
ATOM 11987 N N . THR B 1 780 ? -27.905 -8.110 118.476 1.00 93.90 758 THR B N 1
ATOM 11988 C CA . THR B 1 780 ? -27.491 -9.502 118.641 1.00 95.94 758 THR B CA 1
ATOM 11989 C C . THR B 1 780 ? -26.181 -9.886 117.937 1.00 93.29 758 THR B C 1
ATOM 11990 O O . THR B 1 780 ? -25.699 -11.010 118.090 1.00 92.39 758 THR B O 1
ATOM 11994 N N . LYS B 1 781 ? -25.605 -8.961 117.175 1.00 81.50 759 LYS B N 1
ATOM 11995 C CA . LYS B 1 781 ? -24.308 -9.210 116.551 1.00 80.86 759 LYS B CA 1
ATOM 11996 C C . LYS B 1 781 ? -23.182 -9.056 117.574 1.00 87.55 759 LYS B C 1
ATOM 11997 O O . LYS B 1 781 ? -22.004 -9.191 117.247 1.00 98.97 759 LYS B O 1
ATOM 12003 N N . ILE B 1 782 ? -23.557 -8.773 118.815 1.00 80.53 760 ILE B N 1
ATOM 12004 C CA . ILE B 1 782 ? -22.596 -8.579 119.893 1.00 68.78 760 ILE B CA 1
ATOM 12005 C C . ILE B 1 782 ? -22.076 -9.916 120.405 1.00 65.69 760 ILE B C 1
ATOM 12006 O O . ILE B 1 782 ? -22.761 -10.932 120.307 1.00 67.21 760 ILE B O 1
ATOM 12011 N N . SER B 1 783 ? -20.859 -9.903 120.946 1.00 65.38 761 SER B N 1
ATOM 12012 C CA . SER B 1 783 ? -20.178 -11.114 121.409 1.00 61.22 761 SER B CA 1
ATOM 12013 C C . SER B 1 783 ? -20.996 -11.959 122.385 1.00 52.57 761 SER B C 1
ATOM 12014 O O . SER B 1 783 ? -21.733 -11.437 123.218 1.00 60.09 761 SER B O 1
ATOM 12017 N N . LYS B 1 784 ? -20.856 -13.273 122.275 1.00 59.21 762 LYS B N 1
ATOM 12018 C CA . LYS B 1 784 ? -21.541 -14.185 123.179 1.00 74.96 762 LYS B CA 1
ATOM 12019 C C . LYS B 1 784 ? -21.282 -13.821 124.639 1.00 78.69 762 LYS B C 1
ATOM 12020 O O . LYS B 1 784 ? -22.161 -13.970 125.484 1.00 85.31 762 LYS B O 1
ATOM 12026 N N . ASP B 1 785 ? -20.079 -13.336 124.932 1.00 79.24 763 ASP B N 1
ATOM 12027 C CA . ASP B 1 785 ? -19.674 -13.105 126.321 1.00 91.72 763 ASP B CA 1
ATOM 12028 C C . ASP B 1 785 ? -20.221 -11.810 126.926 1.00 85.24 763 ASP B C 1
ATOM 12029 O O . ASP B 1 785 ? -20.433 -11.735 128.137 1.00 75.51 763 ASP B O 1
ATOM 12034 N N . LEU B 1 786 ? -20.437 -10.801 126.082 1.00 78.90 764 LEU B N 1
ATOM 12035 C CA . LEU B 1 786 ? -20.981 -9.513 126.513 1.00 62.27 764 LEU B CA 1
ATOM 12036 C C . LEU B 1 786 ? -22.502 -9.555 126.631 1.00 75.34 764 LEU B C 1
ATOM 12037 O O . LEU B 1 786 ? -23.089 -8.872 127.470 1.00 81.43 764 LEU B O 1
ATOM 12042 N N . LEU B 1 787 ? -23.137 -10.348 125.773 1.00 71.47 765 LEU B N 1
ATOM 12043 C CA . LEU B 1 787 ? -24.567 -10.594 125.882 1.00 66.44 765 LEU B CA 1
ATOM 12044 C C . LEU B 1 787 ? -24.884 -11.204 127.241 1.00 79.38 765 LEU B C 1
ATOM 12045 O O . LEU B 1 787 ? -25.779 -10.738 127.943 1.00 91.26 765 LEU B O 1
ATOM 12050 N N . GLU B 1 788 ? -24.137 -12.241 127.610 1.00 80.59 766 GLU B N 1
ATOM 12051 C CA . GLU B 1 788 ? -24.287 -12.890 128.909 1.00 78.33 766 GLU B CA 1
ATOM 12052 C C . GLU B 1 788 ? -24.184 -11.890 130.058 1.00 79.20 766 GLU B C 1
ATOM 12053 O O . GLU B 1 788 ? -24.818 -12.060 131.098 1.00 84.45 766 GLU B O 1
ATOM 12059 N N . MET B 1 789 ? -23.388 -10.845 129.867 1.00 75.84 767 MET B N 1
ATOM 12060 C CA . MET B 1 789 ? -23.235 -9.828 130.897 1.00 80.32 767 MET B CA 1
ATOM 12061 C C . MET B 1 789 ? -24.452 -8.917 130.930 1.00 78.26 767 MET B C 1
ATOM 12062 O O . MET B 1 789 ? -24.995 -8.639 131.997 1.00 81.98 767 MET B O 1
ATOM 12067 N N . ILE B 1 790 ? -24.884 -8.469 129.755 1.00 77.50 768 ILE B N 1
ATOM 12068 C CA . ILE B 1 790 ? -26.086 -7.648 129.638 1.00 73.08 768 ILE B CA 1
ATOM 12069 C C . ILE B 1 790 ? -27.318 -8.373 130.168 1.00 78.46 768 ILE B C 1
ATOM 12070 O O . ILE B 1 790 ? -28.099 -7.803 130.925 1.00 77.29 768 ILE B O 1
ATOM 12075 N N . GLU B 1 791 ? -27.488 -9.629 129.769 1.00 83.34 769 GLU B N 1
ATOM 12076 C CA . GLU B 1 791 ? -28.624 -10.424 130.218 1.00 91.18 769 GLU B CA 1
ATOM 12077 C C . GLU B 1 791 ? -28.663 -10.543 131.735 1.00 88.67 769 GLU B C 1
ATOM 12078 O O . GLU B 1 791 ? -29.737 -10.643 132.325 1.00 93.85 769 GLU B O 1
ATOM 12084 N N . ARG B 1 792 ? -27.491 -10.540 132.362 1.00 86.79 770 ARG B N 1
ATOM 12085 C CA . ARG B 1 792 ? -27.420 -10.633 133.815 1.00 85.86 770 ARG B CA 1
ATOM 12086 C C . ARG B 1 792 ? -27.779 -9.300 134.468 1.00 79.20 770 ARG B C 1
ATOM 12087 O O . ARG B 1 792 ? -28.342 -9.268 135.562 1.00 83.51 770 ARG B O 1
ATOM 12095 N N . GLU B 1 793 ? -27.464 -8.204 133.786 1.00 62.00 771 GLU B N 1
ATOM 12096 C CA . GLU B 1 793 ? -27.673 -6.876 134.350 1.00 78.36 771 GLU B CA 1
ATOM 12097 C C . GLU B 1 793 ? -29.097 -6.379 134.139 1.00 90.65 771 GLU B C 1
ATOM 12098 O O . GLU B 1 793 ? -29.510 -5.394 134.744 1.00 102.72 771 GLU B O 1
ATOM 12104 N N . LYS B 1 794 ? -29.842 -7.051 133.269 1.00 89.73 772 LYS B N 1
ATOM 12105 C CA . LYS B 1 794 ? -31.253 -6.731 133.094 1.00 84.10 772 LYS B CA 1
ATOM 12106 C C . LYS B 1 794 ? -32.068 -7.553 134.086 1.00 86.78 772 LYS B C 1
ATOM 12107 O O . LYS B 1 794 ? -32.848 -7.012 134.869 1.00 90.74 772 LYS B O 1
ATOM 12113 N N . LYS B 1 795 ? -31.869 -8.865 134.055 1.00 84.95 773 LYS B N 1
ATOM 12114 C CA . LYS B 1 795 ? -32.556 -9.766 134.965 1.00 83.08 773 LYS B CA 1
ATOM 12115 C C . LYS B 1 795 ? -32.274 -9.388 136.418 1.00 86.44 773 LYS B C 1
ATOM 12116 O O . LYS B 1 795 ? -32.992 -9.807 137.325 1.00 100.46 773 LYS B O 1
ATOM 12122 N N . SER B 1 796 ? -31.235 -8.586 136.636 1.00 85.05 774 SER B N 1
ATOM 12123 C CA . SER B 1 796 ? -30.904 -8.116 137.979 1.00 99.59 774 SER B CA 1
ATOM 12124 C C . SER B 1 796 ? -31.881 -7.038 138.438 1.00 103.58 774 SER B C 1
ATOM 12125 O O . SER B 1 796 ? -32.149 -6.897 139.632 1.00 105.57 774 SER B O 1
ATOM 12128 N N . LEU B 1 797 ? -32.398 -6.274 137.479 1.00 99.90 775 LEU B N 1
ATOM 12129 C CA . LEU B 1 797 ? -33.410 -5.258 137.751 1.00 96.77 775 LEU B CA 1
ATOM 12130 C C . LEU B 1 797 ? -34.759 -5.896 138.070 1.00 113.64 775 LEU B C 1
ATOM 12131 O O . LEU B 1 797 ? -35.515 -5.386 138.895 1.00 124.81 775 LEU B O 1
ATOM 12136 N N . GLU B 1 798 ? -35.054 -7.014 137.414 1.00 121.59 776 GLU B N 1
ATOM 12137 C CA . GLU B 1 798 ? -36.320 -7.713 137.613 1.00 124.61 776 GLU B CA 1
ATOM 12138 C C . GLU B 1 798 ? -36.458 -8.252 139.032 1.00 113.59 776 GLU B C 1
ATOM 12139 O O . GLU B 1 798 ? -37.564 -8.525 139.495 1.00 107.56 776 GLU B O 1
ATOM 12145 N N . SER B 1 799 ? -35.331 -8.404 139.717 1.00 117.86 777 SER B N 1
ATOM 12146 C CA . SER B 1 799 ? -35.335 -8.864 141.100 1.00 124.86 777 SER B CA 1
ATOM 12147 C C . SER B 1 799 ? -35.731 -7.736 142.055 1.00 120.62 777 SER B C 1
ATOM 12148 O O . SER B 1 799 ? -35.523 -6.554 141.768 1.00 105.82 777 SER B O 1
ATOM 12151 N N . SER C 2 39 ? -49.559 71.842 34.893 1.00 137.17 19 SER C N 1
ATOM 12152 C CA . SER C 2 39 ? -50.435 70.943 35.635 1.00 142.54 19 SER C CA 1
ATOM 12153 C C . SER C 2 39 ? -50.539 69.570 34.966 1.00 151.35 19 SER C C 1
ATOM 12154 O O . SER C 2 39 ? -50.156 69.402 33.808 1.00 146.04 19 SER C O 1
ATOM 12157 N N . GLY C 2 40 ? -51.056 68.591 35.703 1.00 157.60 20 GLY C N 1
ATOM 12158 C CA . GLY C 2 40 ? -51.225 67.249 35.174 1.00 159.65 20 GLY C CA 1
ATOM 12159 C C . GLY C 2 40 ? -50.173 66.277 35.674 1.00 161.49 20 GLY C C 1
ATOM 12160 O O . GLY C 2 40 ? -50.490 65.306 36.363 1.00 159.91 20 GLY C O 1
ATOM 12161 N N . ILE C 2 41 ? -48.916 66.539 35.323 1.00 160.04 21 ILE C N 1
ATOM 12162 C CA . ILE C 2 41 ? -47.802 65.692 35.748 1.00 150.74 21 ILE C CA 1
ATOM 12163 C C . ILE C 2 41 ? -46.712 66.520 36.440 1.00 137.56 21 ILE C C 1
ATOM 12164 O O . ILE C 2 41 ? -46.784 67.750 36.479 1.00 132.01 21 ILE C O 1
ATOM 12169 N N . ILE C 2 42 ? -45.705 65.842 36.982 1.00 131.93 22 ILE C N 1
ATOM 12170 C CA . ILE C 2 42 ? -44.697 66.494 37.813 1.00 131.67 22 ILE C CA 1
ATOM 12171 C C . ILE C 2 42 ? -43.273 66.160 37.355 1.00 125.71 22 ILE C C 1
ATOM 12172 O O . ILE C 2 42 ? -42.947 64.993 37.129 1.00 122.10 22 ILE C O 1
ATOM 12177 N N . PRO C 2 43 ? -42.418 67.191 37.229 1.00 112.23 23 PRO C N 1
ATOM 12178 C CA . PRO C 2 43 ? -41.070 67.055 36.664 1.00 104.12 23 PRO C CA 1
ATOM 12179 C C . PRO C 2 43 ? -40.075 66.421 37.629 1.00 95.59 23 PRO C C 1
ATOM 12180 O O . PRO C 2 43 ? -40.130 66.667 38.832 1.00 95.14 23 PRO C O 1
ATOM 12184 N N . THR C 2 44 ? -39.158 65.629 37.082 1.00 88.17 24 THR C N 1
ATOM 12185 C CA . THR C 2 44 ? -38.218 64.850 37.879 1.00 79.55 24 THR C CA 1
ATOM 12186 C C . THR C 2 44 ? -36.773 65.225 37.549 1.00 71.61 24 THR C C 1
ATOM 12187 O O . THR C 2 44 ? -36.378 65.215 36.384 1.00 74.74 24 THR C O 1
ATOM 12191 N N . LEU C 2 45 ? -35.991 65.552 38.579 1.00 60.64 25 LEU C N 1
ATOM 12192 C CA . LEU C 2 45 ? -34.618 66.036 38.395 1.00 52.54 25 LEU C CA 1
ATOM 12193 C C . LEU C 2 45 ? -33.613 64.923 38.106 1.00 59.37 25 LEU C C 1
ATOM 12194 O O . LEU C 2 45 ? -33.628 63.879 38.753 1.00 81.16 25 LEU C O 1
ATOM 12199 N N . GLN C 2 46 ? -32.728 65.162 37.143 1.00 49.08 26 GLN C N 1
ATOM 12200 C CA . GLN C 2 46 ? -31.765 64.155 36.714 1.00 47.01 26 GLN C CA 1
ATOM 12201 C C . GLN C 2 46 ? -30.331 64.638 36.883 1.00 57.46 26 GLN C C 1
ATOM 12202 O O . GLN C 2 46 ? -29.402 63.830 36.920 1.00 65.82 26 GLN C O 1
ATOM 12208 N N . ASN C 2 47 ? -30.141 65.952 36.966 1.00 48.63 27 ASN C N 1
ATOM 12209 C CA . ASN C 2 47 ? -28.796 66.487 37.135 1.00 43.40 27 ASN C CA 1
ATOM 12210 C C . ASN C 2 47 ? -28.719 67.929 37.618 1.00 49.54 27 ASN C C 1
ATOM 12211 O O . ASN C 2 47 ? -29.564 68.760 37.288 1.00 66.50 27 ASN C O 1
ATOM 12216 N N . VAL C 2 48 ? -27.681 68.218 38.395 1.00 42.42 28 VAL C N 1
ATOM 12217 C CA . VAL C 2 48 ? -27.457 69.555 38.918 1.00 46.30 28 VAL C CA 1
ATOM 12218 C C . VAL C 2 48 ? -25.978 69.881 38.866 1.00 49.68 28 VAL C C 1
ATOM 12219 O O . VAL C 2 48 ? -25.160 69.164 39.443 1.00 68.53 28 VAL C O 1
ATOM 12223 N N . VAL C 2 49 ? -25.636 70.962 38.174 1.00 45.22 29 VAL C N 1
ATOM 12224 C CA . VAL C 2 49 ? -24.252 71.414 38.106 1.00 54.51 29 VAL C CA 1
ATOM 12225 C C . VAL C 2 49 ? -24.064 72.653 38.969 1.00 55.67 29 VAL C C 1
ATOM 12226 O O . VAL C 2 49 ? -24.888 73.568 38.939 1.00 55.03 29 VAL C O 1
ATOM 12230 N N . ALA C 2 50 ? -22.982 72.681 39.741 1.00 46.47 30 ALA C N 1
ATOM 12231 C CA . ALA C 2 50 ? -22.707 73.822 40.608 1.00 56.54 30 ALA C CA 1
ATOM 12232 C C . ALA C 2 50 ? -21.214 74.062 40.739 1.00 55.07 30 ALA C C 1
ATOM 12233 O O . ALA C 2 50 ? -20.414 73.185 40.424 1.00 61.92 30 ALA C O 1
ATOM 12235 N N . THR C 2 51 ? -20.843 75.250 41.206 1.00 57.16 31 THR C N 1
ATOM 12236 C CA . THR C 2 51 ? -19.436 75.596 41.393 1.00 59.70 31 THR C CA 1
ATOM 12237 C C . THR C 2 51 ? -19.162 76.210 42.765 1.00 57.11 31 THR C C 1
ATOM 12238 O O . THR C 2 51 ? -20.055 76.779 43.392 1.00 62.47 31 THR C O 1
ATOM 12242 N N . VAL C 2 52 ? -17.922 76.085 43.229 1.00 50.89 32 VAL C N 1
ATOM 12243 C CA . VAL C 2 52 ? -17.451 76.867 44.372 1.00 49.10 32 VAL C CA 1
ATOM 12244 C C . VAL C 2 52 ? -16.032 77.348 44.159 1.00 56.62 32 VAL C C 1
ATOM 12245 O O . VAL C 2 52 ? -15.282 76.784 43.361 1.00 55.64 32 VAL C O 1
ATOM 12249 N N . ASN C 2 53 ? -15.677 78.406 44.877 1.00 59.95 33 ASN C N 1
ATOM 12250 C CA . ASN C 2 53 ? -14.301 78.858 44.948 1.00 63.95 33 ASN C CA 1
ATOM 12251 C C . ASN C 2 53 ? -13.721 78.480 46.295 1.00 57.34 33 ASN C C 1
ATOM 12252 O O . ASN C 2 53 ? -14.177 78.962 47.327 1.00 60.83 33 ASN C O 1
ATOM 12257 N N . LEU C 2 54 ? -12.735 77.594 46.288 1.00 61.76 34 LEU C N 1
ATOM 12258 C CA . LEU C 2 54 ? -12.017 77.270 47.509 1.00 62.54 34 LEU C CA 1
ATOM 12259 C C . LEU C 2 54 ? -10.971 78.351 47.765 1.00 71.81 34 LEU C C 1
ATOM 12260 O O . LEU C 2 54 ? -10.165 78.236 48.688 1.00 73.30 34 LEU C O 1
ATOM 12265 N N . SER C 2 55 ? -10.990 79.388 46.924 1.00 79.68 35 SER C N 1
ATOM 12266 C CA . SER C 2 55 ? -10.160 80.584 47.091 1.00 70.75 35 SER C CA 1
ATOM 12267 C C . SER C 2 55 ? -8.729 80.272 47.508 1.00 60.56 35 SER C C 1
ATOM 12268 O O . SER C 2 55 ? -8.277 80.704 48.566 1.00 58.60 35 SER C O 1
ATOM 12271 N N . CYS C 2 56 ? -8.014 79.536 46.668 1.00 62.91 36 CYS C N 1
ATOM 12272 C CA . CYS C 2 56 ? -6.696 79.029 47.031 1.00 62.90 36 CYS C CA 1
ATOM 12273 C C . CYS C 2 56 ? -6.022 78.366 45.826 1.00 67.63 36 CYS C C 1
ATOM 12274 O O . CYS C 2 56 ? -6.681 77.748 44.991 1.00 66.24 36 CYS C O 1
ATOM 12277 N N . LYS C 2 57 ? -4.707 78.497 45.728 1.00 72.31 37 LYS C N 1
ATOM 12278 C CA . LYS C 2 57 ? -3.989 77.881 44.620 1.00 74.69 37 LYS C CA 1
ATOM 12279 C C . LYS C 2 57 ? -3.701 76.414 44.921 1.00 69.30 37 LYS C C 1
ATOM 12280 O O . LYS C 2 57 ? -2.997 76.090 45.878 1.00 61.95 37 LYS C O 1
ATOM 12286 N N . LEU C 2 58 ? -4.245 75.528 44.094 1.00 65.68 38 LEU C N 1
ATOM 12287 C CA . LEU C 2 58 ? -4.090 74.097 44.313 1.00 70.57 38 LEU C CA 1
ATOM 12288 C C . LEU C 2 58 ? -2.977 73.484 43.469 1.00 73.41 38 LEU C C 1
ATOM 12289 O O . LEU C 2 58 ? -2.825 73.809 42.292 1.00 78.79 38 LEU C O 1
ATOM 12294 N N . ASP C 2 59 ? -2.199 72.602 44.088 1.00 73.43 39 ASP C N 1
ATOM 12295 C CA . ASP C 2 59 ? -1.168 71.835 43.393 1.00 77.86 39 ASP C CA 1
ATOM 12296 C C . ASP C 2 59 ? -1.798 70.571 42.815 1.00 75.78 39 ASP C C 1
ATOM 12297 O O . ASP C 2 59 ? -1.760 69.510 43.436 1.00 84.62 39 ASP C O 1
ATOM 12302 N N . LEU C 2 60 ? -2.378 70.695 41.626 1.00 65.78 40 LEU C N 1
ATOM 12303 C CA . LEU C 2 60 ? -3.136 69.610 41.012 1.00 52.74 40 LEU C CA 1
ATOM 12304 C C . LEU C 2 60 ? -2.413 68.273 41.046 1.00 57.59 40 LEU C C 1
ATOM 12305 O O . LEU C 2 60 ? -3.028 67.245 41.315 1.00 69.14 40 LEU C O 1
ATOM 12310 N N . LYS C 2 61 ? -1.114 68.282 40.774 1.00 60.07 41 LYS C N 1
ATOM 12311 C CA . LYS C 2 61 ? -0.358 67.036 40.703 1.00 66.01 41 LYS C CA 1
ATOM 12312 C C . LYS C 2 61 ? -0.348 66.319 42.051 1.00 66.97 41 LYS C C 1
ATOM 12313 O O . LYS C 2 61 ? -0.599 65.118 42.116 1.00 65.74 41 LYS C O 1
ATOM 12319 N N . ASN C 2 62 ? -0.067 67.058 43.123 1.00 68.55 42 ASN C N 1
ATOM 12320 C CA . ASN C 2 62 ? -0.044 66.483 44.468 1.00 67.71 42 ASN C CA 1
ATOM 12321 C C . ASN C 2 62 ? -1.369 65.803 44.805 1.00 66.20 42 ASN C C 1
ATOM 12322 O O . ASN C 2 62 ? -1.402 64.647 45.230 1.00 63.19 42 ASN C O 1
ATOM 12327 N N . ILE C 2 63 ? -2.459 66.534 44.600 1.00 55.93 43 ILE C N 1
ATOM 12328 C CA . ILE C 2 63 ? -3.803 66.027 44.840 1.00 54.62 43 ILE C CA 1
ATOM 12329 C C . ILE C 2 63 ? -4.095 64.737 44.072 1.00 62.87 43 ILE C C 1
ATOM 12330 O O . ILE C 2 63 ? -4.923 63.932 44.489 1.00 74.61 43 ILE C O 1
ATOM 12335 N N . ALA C 2 64 ? -3.408 64.535 42.956 1.00 62.30 44 ALA C N 1
ATOM 12336 C CA . ALA C 2 64 ? -3.605 63.329 42.164 1.00 56.56 44 ALA C CA 1
ATOM 12337 C C . ALA C 2 64 ? -2.888 62.137 42.784 1.00 60.54 44 ALA C C 1
ATOM 12338 O O . ALA C 2 64 ? -3.412 61.024 42.796 1.00 72.30 44 ALA C O 1
ATOM 12340 N N . LEU C 2 65 ? -1.689 62.378 43.299 1.00 55.10 45 LEU C N 1
ATOM 12341 C CA . LEU C 2 65 ? -0.884 61.315 43.886 1.00 72.75 45 LEU C CA 1
ATOM 12342 C C . LEU C 2 65 ? -1.208 61.052 45.356 1.00 76.12 45 LEU C C 1
ATOM 12343 O O . LEU C 2 65 ? -0.580 60.205 45.988 1.00 73.25 45 LEU C O 1
ATOM 12348 N N . ARG C 2 66 ? -2.183 61.771 45.901 1.00 66.18 46 ARG C N 1
ATOM 12349 C CA . ARG C 2 66 ? -2.560 61.572 47.297 1.00 60.36 46 ARG C CA 1
ATOM 12350 C C . ARG C 2 66 ? -3.986 61.045 47.476 1.00 64.09 46 ARG C C 1
ATOM 12351 O O . ARG C 2 66 ? -4.438 60.853 48.602 1.00 72.42 46 ARG C O 1
ATOM 12359 N N . ALA C 2 67 ? -4.686 60.800 46.371 1.00 51.28 47 ALA C N 1
ATOM 12360 C CA . ALA C 2 67 ? -6.067 60.327 46.444 1.00 54.88 47 ALA C CA 1
ATOM 12361 C C . ALA C 2 67 ? -6.411 59.270 45.392 1.00 58.29 47 ALA C C 1
ATOM 12362 O O . ALA C 2 67 ? -6.517 59.569 44.205 1.00 64.76 47 ALA C O 1
ATOM 12364 N N . ARG C 2 68 ? -6.608 58.038 45.847 1.00 52.59 48 ARG C N 1
ATOM 12365 C CA . ARG C 2 68 ? -6.896 56.911 44.966 1.00 51.36 48 ARG C CA 1
ATOM 12366 C C . ARG C 2 68 ? -8.161 57.140 44.152 1.00 52.66 48 ARG C C 1
ATOM 12367 O O . ARG C 2 68 ? -8.341 56.557 43.086 1.00 66.10 48 ARG C O 1
ATOM 12375 N N . ASN C 2 69 ? -9.030 58.005 44.655 1.00 51.72 49 ASN C N 1
ATOM 12376 C CA . ASN C 2 69 ? -10.308 58.258 44.013 1.00 48.85 49 ASN C CA 1
ATOM 12377 C C . ASN C 2 69 ? -10.247 59.440 43.052 1.00 60.74 49 ASN C C 1
ATOM 12378 O O . ASN C 2 69 ? -11.265 59.855 42.501 1.00 70.19 49 ASN C O 1
ATOM 12383 N N . ALA C 2 70 ? -9.050 59.977 42.849 1.00 53.02 50 ALA C N 1
ATOM 12384 C CA . ALA C 2 70 ? -8.862 61.054 41.884 1.00 63.33 50 ALA C CA 1
ATOM 12385 C C . ALA C 2 70 ? -8.074 60.581 40.663 1.00 63.76 50 ALA C C 1
ATOM 12386 O O . ALA C 2 70 ? -7.196 59.730 40.776 1.00 73.25 50 ALA C O 1
ATOM 12388 N N . GLU C 2 71 ? -8.404 61.126 39.497 1.00 64.41 51 GLU C N 1
ATOM 12389 C CA . GLU C 2 71 ? -7.663 60.836 38.271 1.00 69.83 51 GLU C CA 1
ATOM 12390 C C . GLU C 2 71 ? -7.345 62.144 37.559 1.00 68.39 51 GLU C C 1
ATOM 12391 O O . GLU C 2 71 ? -8.147 63.075 37.582 1.00 70.27 51 GLU C O 1
ATOM 12397 N N . TYR C 2 72 ? -6.173 62.216 36.935 1.00 73.16 52 TYR C N 1
ATOM 12398 C CA . TYR C 2 72 ? -5.658 63.484 36.418 1.00 80.46 52 TYR C CA 1
ATOM 12399 C C . TYR C 2 72 ? -4.960 63.309 35.078 1.00 84.88 52 TYR C C 1
ATOM 12400 O O . TYR C 2 72 ? -3.937 62.635 34.985 1.00 88.31 52 TYR C O 1
ATOM 12409 N N . ASN C 2 73 ? -5.515 63.923 34.040 1.00 89.38 53 ASN C N 1
ATOM 12410 C CA . ASN C 2 73 ? -4.968 63.771 32.700 1.00 90.72 53 ASN C CA 1
ATOM 12411 C C . ASN C 2 73 ? -4.856 65.106 31.974 1.00 82.95 53 ASN C C 1
ATOM 12412 O O . ASN C 2 73 ? -5.803 65.546 31.325 1.00 87.38 53 ASN C O 1
ATOM 12417 N N . PRO C 2 74 ? -3.692 65.760 32.093 1.00 69.14 54 PRO C N 1
ATOM 12418 C CA . PRO C 2 74 ? -3.464 67.069 31.472 1.00 75.00 54 PRO C CA 1
ATOM 12419 C C . PRO C 2 74 ? -3.624 67.052 29.956 1.00 71.54 54 PRO C C 1
ATOM 12420 O O . PRO C 2 74 ? -4.073 68.047 29.398 1.00 66.79 54 PRO C O 1
ATOM 12424 N N . LYS C 2 75 ? -3.268 65.951 29.303 1.00 88.84 55 LYS C N 1
ATOM 12425 C CA . LYS C 2 75 ? -3.389 65.871 27.849 1.00 107.79 55 LYS C CA 1
ATOM 12426 C C . LYS C 2 75 ? -4.853 65.923 27.410 1.00 106.13 55 LYS C C 1
ATOM 12427 O O . LYS C 2 75 ? -5.171 66.347 26.298 1.00 110.92 55 LYS C O 1
ATOM 12433 N N . ARG C 2 76 ? -5.740 65.496 28.297 1.00 98.57 56 ARG C N 1
ATOM 12434 C CA . ARG C 2 76 ? -7.159 65.460 27.995 1.00 108.41 56 ARG C CA 1
ATOM 12435 C C . ARG C 2 76 ? -7.853 66.711 28.509 1.00 101.32 56 ARG C C 1
ATOM 12436 O O . ARG C 2 76 ? -8.912 67.092 28.010 1.00 112.00 56 ARG C O 1
ATOM 12444 N N . PHE C 2 77 ? -7.251 67.356 29.502 1.00 84.68 57 PHE C N 1
ATOM 12445 C CA . PHE C 2 77 ? -8.023 68.221 30.380 1.00 72.89 57 PHE C CA 1
ATOM 12446 C C . PHE C 2 77 ? -7.145 68.799 31.485 1.00 70.37 57 PHE C C 1
ATOM 12447 O O . PHE C 2 77 ? -6.404 68.066 32.137 1.00 74.00 57 PHE C O 1
ATOM 12455 N N . ALA C 2 78 ? -7.236 70.105 31.709 1.00 62.77 58 ALA C N 1
ATOM 12456 C CA . ALA C 2 78 ? -6.404 70.760 32.719 1.00 71.60 58 ALA C CA 1
ATOM 12457 C C . ALA C 2 78 ? -7.084 70.880 34.089 1.00 75.75 58 ALA C C 1
ATOM 12458 O O . ALA C 2 78 ? -7.163 71.963 34.673 1.00 72.13 58 ALA C O 1
ATOM 12460 N N . ALA C 2 79 ? -7.564 69.755 34.601 1.00 78.52 59 ALA C N 1
ATOM 12461 C CA . ALA C 2 79 ? -8.168 69.716 35.925 1.00 67.45 59 ALA C CA 1
ATOM 12462 C C . ALA C 2 79 ? -8.098 68.301 36.489 1.00 58.50 59 ALA C C 1
ATOM 12463 O O . ALA C 2 79 ? -7.696 67.367 35.796 1.00 59.71 59 ALA C O 1
ATOM 12465 N N . VAL C 2 80 ? -8.482 68.147 37.750 1.00 57.72 60 VAL C N 1
ATOM 12466 C CA . VAL C 2 80 ? -8.466 66.838 38.389 1.00 59.83 60 VAL C CA 1
ATOM 12467 C C . VAL C 2 80 ? -9.885 66.335 38.631 1.00 58.68 60 VAL C C 1
ATOM 12468 O O . VAL C 2 80 ? -10.728 67.061 39.152 1.00 57.71 60 VAL C O 1
ATOM 12472 N N . ILE C 2 81 ? -10.144 65.091 38.244 1.00 56.91 61 ILE C N 1
ATOM 12473 C CA . ILE C 2 81 ? -11.468 64.499 38.397 1.00 56.62 61 ILE C CA 1
ATOM 12474 C C . ILE C 2 81 ? -11.517 63.626 39.643 1.00 58.16 61 ILE C C 1
ATOM 12475 O O . ILE C 2 81 ? -10.912 62.555 39.686 1.00 61.56 61 ILE C O 1
ATOM 12480 N N . MET C 2 82 ? -12.240 64.088 40.657 1.00 57.83 62 MET C N 1
ATOM 12481 C CA . MET C 2 82 ? -12.367 63.347 41.905 1.00 53.62 62 MET C CA 1
ATOM 12482 C C . MET C 2 82 ? -13.805 62.877 42.126 1.00 54.94 62 MET C C 1
ATOM 12483 O O . MET C 2 82 ? -14.744 63.651 41.979 1.00 63.09 62 MET C O 1
ATOM 12488 N N . ARG C 2 83 ? -13.977 61.609 42.480 1.00 50.11 63 ARG C N 1
ATOM 12489 C CA . ARG C 2 83 ? -15.315 61.052 42.645 1.00 51.55 63 ARG C CA 1
ATOM 12490 C C . ARG C 2 83 ? -15.536 60.475 44.045 1.00 52.90 63 ARG C C 1
ATOM 12491 O O . ARG C 2 83 ? -14.686 59.761 44.577 1.00 59.00 63 ARG C O 1
ATOM 12499 N N . ILE C 2 84 ? -16.680 60.785 44.645 1.00 49.57 64 ILE C N 1
ATOM 12500 C CA . ILE C 2 84 ? -17.088 60.087 45.860 1.00 54.55 64 ILE C CA 1
ATOM 12501 C C . ILE C 2 84 ? -18.301 59.193 45.597 1.00 62.33 64 ILE C C 1
ATOM 12502 O O . ILE C 2 84 ? -18.938 59.288 44.549 1.00 69.17 64 ILE C O 1
ATOM 12507 N N . ARG C 2 85 ? -18.608 58.322 46.550 1.00 58.53 65 ARG C N 1
ATOM 12508 C CA . ARG C 2 85 ? -19.557 57.236 46.325 1.00 52.55 65 ARG C CA 1
ATOM 12509 C C . ARG C 2 85 ? -21.005 57.595 46.672 1.00 61.77 65 ARG C C 1
ATOM 12510 O O . ARG C 2 85 ? -21.943 57.081 46.064 1.00 68.73 65 ARG C O 1
ATOM 12518 N N . GLU C 2 86 ? -21.178 58.482 47.645 1.00 53.73 66 GLU C N 1
ATOM 12519 C CA . GLU C 2 86 ? -22.502 58.880 48.095 1.00 59.36 66 GLU C CA 1
ATOM 12520 C C . GLU C 2 86 ? -22.440 60.269 48.729 1.00 64.55 66 GLU C C 1
ATOM 12521 O O . GLU C 2 86 ? -21.834 60.443 49.785 1.00 66.64 66 GLU C O 1
ATOM 12527 N N . PRO C 2 87 ? -23.058 61.271 48.083 1.00 62.44 67 PRO C N 1
ATOM 12528 C CA . PRO C 2 87 ? -23.840 61.196 46.842 1.00 64.83 67 PRO C CA 1
ATOM 12529 C C . PRO C 2 87 ? -22.978 60.899 45.618 1.00 68.06 67 PRO C C 1
ATOM 12530 O O . PRO C 2 87 ? -22.033 61.642 45.360 1.00 76.32 67 PRO C O 1
ATOM 12534 N N . LYS C 2 88 ? -23.305 59.844 44.876 1.00 61.17 68 LYS C N 1
ATOM 12535 C CA . LYS C 2 88 ? -22.562 59.506 43.663 1.00 60.79 68 LYS C CA 1
ATOM 12536 C C . LYS C 2 88 ? -22.425 60.737 42.778 1.00 54.11 68 LYS C C 1
ATOM 12537 O O . LYS C 2 88 ? -23.378 61.140 42.121 1.00 51.98 68 LYS C O 1
ATOM 12543 N N . THR C 2 89 ? -21.238 61.337 42.777 1.00 48.24 69 THR C N 1
ATOM 12544 C CA . THR C 2 89 ? -20.998 62.565 42.028 1.00 55.11 69 THR C CA 1
ATOM 12545 C C . THR C 2 89 ? -19.574 62.656 41.490 1.00 55.14 69 THR C C 1
ATOM 12546 O O . THR C 2 89 ? -18.762 61.758 41.694 1.00 72.82 69 THR C O 1
ATOM 12550 N N . THR C 2 90 ? -19.293 63.757 40.801 1.00 45.63 70 THR C N 1
ATOM 12551 C CA . THR C 2 90 ? -18.002 64.000 40.170 1.00 39.19 70 THR C CA 1
ATOM 12552 C C . THR C 2 90 ? -17.621 65.472 40.312 1.00 43.49 70 THR C C 1
ATOM 12553 O O . THR C 2 90 ? -18.442 66.364 40.104 1.00 44.38 70 THR C O 1
ATOM 12557 N N . ALA C 2 91 ? -16.375 65.733 40.669 1.00 45.58 71 ALA C N 1
ATOM 12558 C CA . ALA C 2 91 ? -15.946 67.105 40.870 1.00 54.51 71 ALA C CA 1
ATOM 12559 C C . ALA C 2 91 ? -14.723 67.406 40.031 1.00 51.35 71 ALA C C 1
ATOM 12560 O O . ALA C 2 91 ? -13.748 66.657 40.054 1.00 44.83 71 ALA C O 1
ATOM 12562 N N . LEU C 2 92 ? -14.799 68.499 39.277 1.00 50.09 72 LEU C N 1
ATOM 12563 C CA . LEU C 2 92 ? -13.680 68.988 38.489 1.00 49.78 72 LEU C CA 1
ATOM 12564 C C . LEU C 2 92 ? -12.936 70.060 39.282 1.00 50.69 72 LEU C C 1
ATOM 12565 O O . LEU C 2 92 ? -13.511 71.086 39.647 1.00 59.37 72 LEU C O 1
ATOM 12570 N N . ILE C 2 93 ? -11.657 69.813 39.545 1.00 38.95 73 ILE C N 1
ATOM 12571 C CA . ILE C 2 93 ? -10.871 70.655 40.442 1.00 44.48 73 ILE C CA 1
ATOM 12572 C C . ILE C 2 93 ? -9.755 71.406 39.709 1.00 50.71 73 ILE C C 1
ATOM 12573 O O . ILE C 2 93 ? -8.795 70.795 39.236 1.00 52.22 73 ILE C O 1
ATOM 12578 N N . PHE C 2 94 ? -9.880 72.729 39.624 1.00 49.89 74 PHE C N 1
ATOM 12579 C CA . PHE C 2 94 ? -8.907 73.547 38.897 1.00 68.40 74 PHE C CA 1
ATOM 12580 C C . PHE C 2 94 ? -7.851 74.159 39.812 1.00 68.86 74 PHE C C 1
ATOM 12581 O O . PHE C 2 94 ? -8.112 74.440 40.981 1.00 77.37 74 PHE C O 1
ATOM 12589 N N . ALA C 2 95 ? -6.659 74.375 39.269 1.00 58.88 75 ALA C N 1
ATOM 12590 C CA . ALA C 2 95 ? -5.546 74.882 40.064 1.00 60.32 75 ALA C CA 1
ATOM 12591 C C . ALA C 2 95 ? -5.813 76.269 40.653 1.00 57.18 75 ALA C C 1
ATOM 12592 O O . ALA C 2 95 ? -5.116 76.702 41.570 1.00 56.28 75 ALA C O 1
ATOM 12594 N N . SER C 2 96 ? -6.821 76.955 40.126 1.00 47.08 76 SER C N 1
ATOM 12595 C CA . SER C 2 96 ? -7.207 78.263 40.638 1.00 53.26 76 SER C CA 1
ATOM 12596 C C . SER C 2 96 ? -7.936 78.095 41.956 1.00 62.80 76 SER C C 1
ATOM 12597 O O . SER C 2 96 ? -8.055 79.036 42.739 1.00 60.81 76 SER C O 1
ATOM 12600 N N . GLY C 2 97 ? -8.433 76.885 42.188 1.00 65.34 77 GLY C N 1
ATOM 12601 C CA . GLY C 2 97 ? -9.244 76.605 43.355 1.00 64.57 77 GLY C CA 1
ATOM 12602 C C . GLY C 2 97 ? -10.715 76.654 43.005 1.00 70.20 77 GLY C C 1
ATOM 12603 O O . GLY C 2 97 ? -11.570 76.708 43.886 1.00 79.33 77 GLY C O 1
ATOM 12604 N N . LYS C 2 98 ? -11.007 76.644 41.708 1.00 66.26 78 LYS C N 1
ATOM 12605 C CA . LYS C 2 98 ? -12.383 76.625 41.234 1.00 58.68 78 LYS C CA 1
ATOM 12606 C C . LYS C 2 98 ? -12.869 75.185 41.213 1.00 64.47 78 LYS C C 1
ATOM 12607 O O . LYS C 2 98 ? -12.117 74.270 40.869 1.00 68.65 78 LYS C O 1
ATOM 12613 N N . MET C 2 99 ? -14.128 74.983 41.579 1.00 51.97 79 MET C N 1
ATOM 12614 C CA . MET C 2 99 ? -14.660 73.638 41.712 1.00 48.57 79 MET C CA 1
ATOM 12615 C C . MET C 2 99 ? -15.955 73.500 40.928 1.00 55.31 79 MET C C 1
ATOM 12616 O O . MET C 2 99 ? -16.907 74.246 41.160 1.00 66.14 79 MET C O 1
ATOM 12621 N N . VAL C 2 100 ? -15.975 72.564 39.982 1.00 41.67 80 VAL C N 1
ATOM 12622 C CA . VAL C 2 100 ? -17.188 72.256 39.227 1.00 52.69 80 VAL C CA 1
ATOM 12623 C C . VAL C 2 100 ? -17.725 70.909 39.691 1.00 60.98 80 VAL C C 1
ATOM 12624 O O . VAL C 2 100 ? -16.987 69.929 39.734 1.00 67.00 80 VAL C O 1
ATOM 12628 N N . ILE C 2 101 ? -19.007 70.863 40.036 1.00 56.87 81 ILE C N 1
ATOM 12629 C CA . ILE C 2 101 ? -19.592 69.662 40.621 1.00 55.77 81 ILE C CA 1
ATOM 12630 C C . ILE C 2 101 ? -20.841 69.207 39.861 1.00 64.16 81 ILE C C 1
ATOM 12631 O O . ILE C 2 101 ? -21.776 69.984 39.655 1.00 67.94 81 ILE C O 1
ATOM 12636 N N . THR C 2 102 ? -20.840 67.944 39.444 1.00 52.59 82 THR C N 1
ATOM 12637 C CA . THR C 2 102 ? -21.934 67.379 38.656 1.00 64.47 82 THR C CA 1
ATOM 12638 C C . THR C 2 102 ? -22.321 65.998 39.192 1.00 70.26 82 THR C C 1
ATOM 12639 O O . THR C 2 102 ? -21.581 65.407 39.974 1.00 75.04 82 THR C O 1
ATOM 12643 N N . GLY C 2 103 ? -23.485 65.497 38.784 1.00 64.18 83 GLY C N 1
ATOM 12644 C CA . GLY C 2 103 ? -23.944 64.181 39.199 1.00 56.22 83 GLY C CA 1
ATOM 12645 C C . GLY C 2 103 ? -25.061 64.233 40.226 1.00 62.01 83 GLY C C 1
ATOM 12646 O O . GLY C 2 103 ? -25.853 63.296 40.352 1.00 56.69 83 GLY C O 1
ATOM 12647 N N . ALA C 2 104 ? -25.122 65.340 40.960 1.00 56.49 84 ALA C N 1
ATOM 12648 C CA . ALA C 2 104 ? -26.088 65.513 42.037 1.00 52.25 84 ALA C CA 1
ATOM 12649 C C . ALA C 2 104 ? -27.515 65.502 41.508 1.00 59.92 84 ALA C C 1
ATOM 12650 O O . ALA C 2 104 ? -27.770 65.967 40.405 1.00 74.75 84 ALA C O 1
ATOM 12652 N N . LYS C 2 105 ? -28.446 64.982 42.303 1.00 59.05 85 LYS C N 1
ATOM 12653 C CA . LYS C 2 105 ? -29.848 64.923 41.895 1.00 50.15 85 LYS C CA 1
ATOM 12654 C C . LYS C 2 105 ? -30.739 65.941 42.621 1.00 60.10 85 LYS C C 1
ATOM 12655 O O . LYS C 2 105 ? -31.968 65.868 42.538 1.00 56.10 85 LYS C O 1
ATOM 12661 N N . SER C 2 106 ? -30.116 66.885 43.325 1.00 56.70 86 SER C N 1
ATOM 12662 C CA . SER C 2 106 ? -30.845 67.950 44.012 1.00 65.03 86 SER C CA 1
ATOM 12663 C C . SER C 2 106 ? -29.912 69.091 44.390 1.00 59.34 86 SER C C 1
ATOM 12664 O O . SER C 2 106 ? -28.697 68.916 44.439 1.00 57.67 86 SER C O 1
ATOM 12667 N N . GLU C 2 107 ? -30.479 70.262 44.654 1.00 56.40 87 GLU C N 1
ATOM 12668 C CA . GLU C 2 107 ? -29.673 71.401 45.063 1.00 64.42 87 GLU C CA 1
ATOM 12669 C C . GLU C 2 107 ? -29.064 71.117 46.433 1.00 77.21 87 GLU C C 1
ATOM 12670 O O . GLU C 2 107 ? -28.058 71.717 46.814 1.00 90.25 87 GLU C O 1
ATOM 12676 N N . LYS C 2 108 ? -29.682 70.199 47.171 1.00 68.97 88 LYS C N 1
ATOM 12677 C CA . LYS C 2 108 ? -29.169 69.794 48.475 1.00 68.50 88 LYS C CA 1
ATOM 12678 C C . LYS C 2 108 ? -27.961 68.879 48.297 1.00 61.64 88 LYS C C 1
ATOM 12679 O O . LYS C 2 108 ? -26.878 69.179 48.793 1.00 62.68 88 LYS C O 1
ATOM 12685 N N . SER C 2 109 ? -28.156 67.765 47.592 1.00 47.25 89 SER C N 1
ATOM 12686 C CA . SER C 2 109 ? -27.056 66.877 47.223 1.00 55.12 89 SER C CA 1
ATOM 12687 C C . SER C 2 109 ? -25.874 67.690 46.711 1.00 61.69 89 SER C C 1
ATOM 12688 O O . SER C 2 109 ? -24.746 67.530 47.172 1.00 68.85 89 SER C O 1
ATOM 12691 N N . SER C 2 110 ? -26.145 68.567 45.752 1.00 58.16 90 SER C N 1
ATOM 12692 C CA . SER C 2 110 ? -25.100 69.363 45.131 1.00 64.15 90 SER C CA 1
ATOM 12693 C C . SER C 2 110 ? -24.270 70.078 46.187 1.00 60.39 90 SER C C 1
ATOM 12694 O O . SER C 2 110 ? -23.066 69.847 46.295 1.00 50.84 90 SER C O 1
ATOM 12697 N N . ARG C 2 111 ? -24.916 70.935 46.971 1.00 67.49 91 ARG C N 1
ATOM 12698 C CA . ARG C 2 111 ? -24.215 71.694 48.004 1.00 75.07 91 ARG C CA 1
ATOM 12699 C C . ARG C 2 111 ? -23.499 70.774 48.991 1.00 66.11 91 ARG C C 1
ATOM 12700 O O . ARG C 2 111 ? -22.459 71.127 49.547 1.00 56.53 91 ARG C O 1
ATOM 12708 N N . MET C 2 112 ? -24.062 69.587 49.187 1.00 59.20 92 MET C N 1
ATOM 12709 C CA . MET C 2 112 ? -23.524 68.618 50.131 1.00 48.09 92 MET C CA 1
ATOM 12710 C C . MET C 2 112 ? -22.227 68.012 49.622 1.00 57.51 92 MET C C 1
ATOM 12711 O O . MET C 2 112 ? -21.184 68.130 50.265 1.00 69.80 92 MET C O 1
ATOM 12716 N N . ALA C 2 113 ? -22.295 67.364 48.465 1.00 55.45 93 ALA C N 1
ATOM 12717 C CA . ALA C 2 113 ? -21.108 66.783 47.852 1.00 55.47 93 ALA C CA 1
ATOM 12718 C C . ALA C 2 113 ? -20.036 67.849 47.6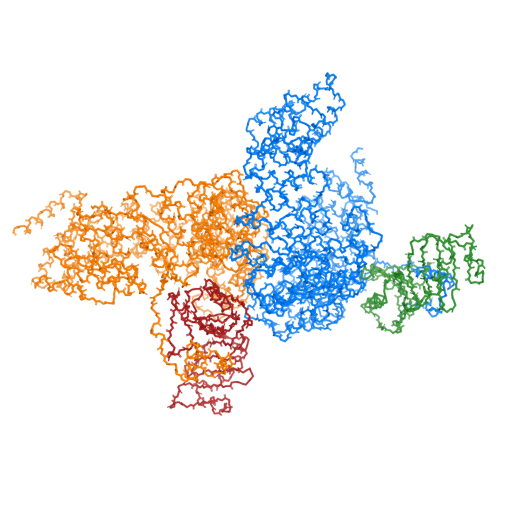27 1.00 57.76 93 ALA C C 1
ATOM 12719 O O . ALA C 2 113 ? -18.840 67.564 47.671 1.00 52.96 93 ALA C O 1
ATOM 12721 N N . ALA C 2 114 ? -20.474 69.080 47.386 1.00 54.40 94 ALA C N 1
ATOM 12722 C CA . ALA C 2 114 ? -19.552 70.189 47.192 1.00 57.09 94 ALA C CA 1
ATOM 12723 C C . ALA C 2 114 ? -18.744 70.408 48.463 1.00 71.82 94 ALA C C 1
ATOM 12724 O O . ALA C 2 114 ? -17.536 70.651 48.412 1.00 65.23 94 ALA C O 1
ATOM 12726 N N . GLN C 2 115 ? -19.422 70.312 49.604 1.00 75.92 95 GLN C N 1
ATOM 12727 C CA . GLN C 2 115 ? -18.783 70.510 50.900 1.00 66.06 95 GLN C CA 1
ATOM 12728 C C . GLN C 2 115 ? -17.823 69.380 51.233 1.00 55.84 95 GLN C C 1
ATOM 12729 O O . GLN C 2 115 ? -16.798 69.599 51.876 1.00 48.36 95 GLN C O 1
ATOM 12735 N N . ARG C 2 116 ? -18.157 68.173 50.787 1.00 60.77 96 ARG C N 1
ATOM 12736 C CA . ARG C 2 116 ? -17.300 67.014 51.014 1.00 52.51 96 ARG C CA 1
ATOM 12737 C C . ARG C 2 116 ? -15.996 67.101 50.225 1.00 60.23 96 ARG C C 1
ATOM 12738 O O . ARG C 2 116 ? -14.938 66.718 50.723 1.00 67.92 96 ARG C O 1
ATOM 12746 N N . TYR C 2 117 ? -16.070 67.613 49.001 1.00 61.55 97 TYR C N 1
ATOM 12747 C CA . TYR C 2 117 ? -14.876 67.764 48.177 1.00 52.83 97 TYR C CA 1
ATOM 12748 C C . TYR C 2 117 ? -13.944 68.819 48.776 1.00 57.56 97 TYR C C 1
ATOM 12749 O O . TYR C 2 117 ? -12.717 68.692 48.716 1.00 46.02 97 TYR C O 1
ATOM 12758 N N . ALA C 2 118 ? -14.531 69.853 49.371 1.00 49.87 98 ALA C N 1
ATOM 12759 C CA . ALA C 2 118 ? -13.739 70.864 50.056 1.00 47.06 98 ALA C CA 1
ATOM 12760 C C . ALA C 2 118 ? -13.032 70.230 51.242 1.00 52.98 98 ALA C C 1
ATOM 12761 O O . ALA C 2 118 ? -11.845 70.471 51.472 1.00 60.63 98 ALA C O 1
ATOM 12763 N N . LYS C 2 119 ? -13.769 69.409 51.985 1.00 43.66 99 LYS C N 1
ATOM 12764 C CA . LYS C 2 119 ? -13.204 68.682 53.114 1.00 59.19 99 LYS C CA 1
ATOM 12765 C C . LYS C 2 119 ? -11.923 67.969 52.702 1.00 59.20 99 LYS C C 1
ATOM 12766 O O . LYS C 2 119 ? -10.890 68.106 53.355 1.00 73.76 99 LYS C O 1
ATOM 12772 N N . ILE C 2 120 ? -11.987 67.214 51.613 1.00 41.86 100 ILE C N 1
ATOM 12773 C CA . ILE C 2 120 ? -10.822 66.465 51.162 1.00 50.10 100 ILE C CA 1
ATOM 12774 C C . ILE C 2 120 ? -9.638 67.377 50.854 1.00 54.40 100 ILE C C 1
ATOM 12775 O O . ILE C 2 120 ? -8.495 67.056 51.180 1.00 55.58 100 ILE C O 1
ATOM 12780 N N . ILE C 2 121 ? -9.912 68.516 50.232 1.00 59.58 101 ILE C N 1
ATOM 12781 C CA . ILE C 2 121 ? -8.858 69.470 49.907 1.00 67.46 101 ILE C CA 1
ATOM 12782 C C . ILE C 2 121 ? -8.178 69.984 51.176 1.00 62.30 101 ILE C C 1
ATOM 12783 O O . ILE C 2 121 ? -6.949 70.053 51.254 1.00 48.56 101 ILE C O 1
ATOM 12788 N N . HIS C 2 122 ? -8.985 70.331 52.170 1.00 56.54 102 HIS C N 1
ATOM 12789 C CA . HIS C 2 122 ? -8.470 70.819 53.443 1.00 54.23 102 HIS C CA 1
ATOM 12790 C C . HIS C 2 122 ? -7.584 69.771 54.117 1.00 56.20 102 HIS C C 1
ATOM 12791 O O . HIS C 2 122 ? -6.488 70.076 54.584 1.00 59.00 102 HIS C O 1
ATOM 12798 N N . LYS C 2 123 ? -8.063 68.534 54.167 1.00 57.70 103 LYS C N 1
ATOM 12799 C CA . LYS C 2 123 ? -7.281 67.443 54.729 1.00 62.48 103 LYS C CA 1
ATOM 12800 C C . LYS C 2 123 ? -6.004 67.279 53.920 1.00 67.72 103 LYS C C 1
ATOM 12801 O O . LYS C 2 123 ? -4.955 66.914 54.449 1.00 71.37 103 LYS C O 1
ATOM 12807 N N . LEU C 2 124 ? -6.100 67.571 52.629 1.00 67.53 104 LEU C N 1
ATOM 12808 C CA . LEU C 2 124 ? -4.981 67.386 51.716 1.00 59.43 104 LEU C CA 1
ATOM 12809 C C . LEU C 2 124 ? -3.923 68.493 51.827 1.00 63.88 104 LEU C C 1
ATOM 12810 O O . LEU C 2 124 ? -2.899 68.449 51.146 1.00 65.84 104 LEU C O 1
ATOM 12815 N N . GLY C 2 125 ? -4.171 69.485 52.679 1.00 59.98 105 GLY C N 1
ATOM 12816 C CA . GLY C 2 125 ? -3.135 70.441 53.039 1.00 62.55 105 GLY C CA 1
ATOM 12817 C C . GLY C 2 125 ? -3.284 71.879 52.576 1.00 67.34 105 GLY C C 1
ATOM 12818 O O . GLY C 2 125 ? -2.408 72.705 52.824 1.00 72.99 105 GLY C O 1
ATOM 12819 N N . PHE C 2 126 ? -4.389 72.196 51.916 1.00 63.01 106 PHE C N 1
ATOM 12820 C CA . PHE C 2 126 ? -4.565 73.527 51.356 1.00 56.24 106 PHE C CA 1
ATOM 12821 C C . PHE C 2 126 ? -5.562 74.354 52.152 1.00 65.10 106 PHE C C 1
ATOM 12822 O O . PHE C 2 126 ? -6.570 73.836 52.623 1.00 74.08 106 PHE C O 1
ATOM 12830 N N . ASN C 2 127 ? -5.279 75.644 52.296 1.00 72.16 107 ASN C N 1
ATOM 12831 C CA . ASN C 2 127 ? -6.131 76.529 53.083 1.00 78.60 107 ASN C CA 1
ATOM 12832 C C . ASN C 2 127 ? -7.452 76.833 52.384 1.00 79.24 107 ASN C C 1
ATOM 12833 O O . ASN C 2 127 ? -7.793 77.995 52.152 1.00 74.47 107 ASN C O 1
ATOM 12838 N N . ALA C 2 128 ? -8.193 75.779 52.058 1.00 71.20 108 ALA C N 1
ATOM 12839 C CA . ALA C 2 128 ? -9.437 75.915 51.312 1.00 59.02 108 ALA C CA 1
ATOM 12840 C C . ALA C 2 128 ? -10.526 76.594 52.127 1.00 57.66 108 ALA C C 1
ATOM 12841 O O . ALA C 2 128 ? -10.534 76.528 53.353 1.00 65.23 108 ALA C O 1
ATOM 12843 N N . THR C 2 129 ? -11.441 77.245 51.420 1.00 56.13 109 THR C N 1
ATOM 12844 C CA . THR C 2 129 ? -12.607 77.870 52.019 1.00 56.55 109 THR C CA 1
ATOM 12845 C C . THR C 2 129 ? -13.782 77.477 51.137 1.00 54.61 109 THR C C 1
ATOM 12846 O O . THR C 2 129 ? -13.606 76.719 50.189 1.00 75.50 109 THR C O 1
ATOM 12850 N N . PHE C 2 130 ? -14.974 77.982 51.430 1.00 50.52 110 PHE C N 1
ATOM 12851 C CA . PHE C 2 130 ? -16.162 77.560 50.695 1.00 50.09 110 PHE C CA 1
ATOM 12852 C C . PHE C 2 130 ? -17.023 78.746 50.315 1.00 66.42 110 PHE C C 1
ATOM 12853 O O . PHE C 2 130 ? -18.112 78.937 50.859 1.00 64.16 110 PHE C O 1
ATOM 12861 N N . ASP C 2 131 ? -16.532 79.527 49.360 1.00 79.15 111 ASP C N 1
ATOM 12862 C CA . ASP C 2 131 ? -17.184 80.767 48.967 1.00 89.06 111 ASP C CA 1
ATOM 12863 C C . ASP C 2 131 ? -17.893 80.651 47.617 1.00 79.53 111 ASP C C 1
ATOM 12864 O O . ASP C 2 131 ? -17.429 79.953 46.715 1.00 81.40 111 ASP C O 1
ATOM 12869 N N . ASP C 2 132 ? -19.028 81.332 47.501 1.00 66.39 112 ASP C N 1
ATOM 12870 C CA . ASP C 2 132 ? -19.671 81.562 46.213 1.00 59.75 112 ASP C CA 1
ATOM 12871 C C . ASP C 2 132 ? -20.364 80.352 45.602 1.00 63.85 112 ASP C C 1
ATOM 12872 O O . ASP C 2 132 ? -20.551 80.304 44.389 1.00 83.08 112 ASP C O 1
ATOM 12877 N N . PHE C 2 133 ? -20.750 79.379 46.418 1.00 56.88 113 PHE C N 1
ATOM 12878 C CA . PHE C 2 133 ? -21.502 78.245 45.890 1.00 62.28 113 PHE C CA 1
ATOM 12879 C C . PHE C 2 133 ? -22.639 78.737 44.996 1.00 69.16 113 PHE C C 1
ATOM 12880 O O . PHE C 2 133 ? -23.294 79.735 45.303 1.00 68.92 113 PHE C O 1
ATOM 12888 N N . LYS C 2 134 ? -22.864 78.043 43.886 1.00 68.31 114 LYS C N 1
ATOM 12889 C CA . LYS C 2 134 ? -23.864 78.480 42.920 1.00 63.97 114 LYS C CA 1
ATOM 12890 C C . LYS C 2 134 ? -24.309 77.354 42.001 1.00 60.80 114 LYS C C 1
ATOM 12891 O O . LYS C 2 134 ? -23.491 76.708 41.350 1.00 61.42 114 LYS C O 1
ATOM 12897 N N . ILE C 2 135 ? -25.613 77.119 41.963 1.00 55.51 115 ILE C N 1
ATOM 12898 C CA . ILE C 2 135 ? -26.199 76.196 41.009 1.00 54.89 115 ILE C CA 1
ATOM 12899 C C . ILE C 2 135 ? -26.048 76.791 39.617 1.00 62.43 115 ILE C C 1
ATOM 12900 O O . ILE C 2 135 ? -26.504 77.908 39.369 1.00 70.96 115 ILE C O 1
ATOM 12905 N N . GLN C 2 136 ? -25.400 76.057 38.715 1.00 47.86 116 GLN C N 1
ATOM 12906 C CA . GLN C 2 136 ? -25.173 76.547 37.358 1.00 41.55 116 GLN C CA 1
ATOM 12907 C C . GLN C 2 136 ? -26.173 75.985 36.359 1.00 53.90 116 GLN C C 1
ATOM 12908 O O . GLN C 2 136 ? -26.462 76.616 35.342 1.00 73.28 116 GLN C O 1
ATOM 12914 N N . ASN C 2 137 ? -26.700 74.800 36.639 1.00 48.12 117 ASN C N 1
ATOM 12915 C CA . ASN C 2 137 ? -27.589 74.147 35.688 1.00 48.25 117 ASN C CA 1
ATOM 12916 C C . ASN C 2 137 ? -28.420 73.013 36.288 1.00 47.68 117 ASN C C 1
ATOM 12917 O O . ASN C 2 137 ? -27.923 72.235 37.097 1.00 59.86 117 ASN C O 1
ATOM 12922 N N . ILE C 2 138 ? -29.683 72.918 35.885 1.00 44.96 118 ILE C N 1
ATOM 12923 C CA . ILE C 2 138 ? -30.539 71.818 36.323 1.00 54.67 118 ILE C CA 1
ATOM 12924 C C . ILE C 2 138 ? -31.138 71.109 35.119 1.00 62.83 118 ILE C C 1
ATOM 12925 O O . ILE C 2 138 ? -31.509 71.747 34.139 1.00 72.56 118 ILE C O 1
ATOM 12930 N N . VAL C 2 139 ? -31.238 69.787 35.201 1.00 59.97 119 VAL C N 1
ATOM 12931 C CA . VAL C 2 139 ? -31.796 68.986 34.118 1.00 55.68 119 VAL C CA 1
ATOM 12932 C C . VAL C 2 139 ? -32.901 68.074 34.636 1.00 60.46 119 VAL C C 1
ATOM 12933 O O . VAL C 2 139 ? -32.635 67.149 35.397 1.00 65.73 119 VAL C O 1
ATOM 12937 N N . SER C 2 140 ? -34.137 68.331 34.225 1.00 63.72 120 SER C N 1
ATOM 12938 C CA . SER C 2 140 ? -35.261 67.500 34.650 1.00 82.78 120 SER C CA 1
ATOM 12939 C C . SER C 2 140 ? -35.929 66.766 33.484 1.00 80.29 120 SER C C 1
ATOM 12940 O O . SER C 2 140 ? -35.658 67.052 32.317 1.00 77.03 120 SER C O 1
ATOM 12943 N N . SER C 2 141 ? -36.805 65.820 33.811 1.00 77.95 121 SER C N 1
ATOM 12944 C CA . SER C 2 141 ? -37.485 65.015 32.803 1.00 73.67 121 SER C CA 1
ATOM 12945 C C . SER C 2 141 ? -38.962 64.861 33.139 1.00 75.14 121 SER C C 1
ATOM 12946 O O . SER C 2 141 ? -39.355 64.975 34.297 1.00 80.64 121 SER C O 1
ATOM 12949 N N . CYS C 2 142 ? -39.775 64.598 32.121 1.00 79.76 122 CYS C N 1
ATOM 12950 C CA . CYS C 2 142 ? -41.210 64.421 32.309 1.00 78.16 122 CYS C CA 1
ATOM 12951 C C . CYS C 2 142 ? -41.736 63.299 31.420 1.00 87.04 122 CYS C C 1
ATOM 12952 O O . CYS C 2 142 ? -41.004 62.759 30.588 1.00 84.83 122 CYS C O 1
ATOM 12955 N N . ASP C 2 143 ? -43.005 62.949 31.607 1.00 93.42 123 ASP C N 1
ATOM 12956 C CA . ASP C 2 143 ? -43.665 61.962 30.761 1.00 101.03 123 ASP C CA 1
ATOM 12957 C C . ASP C 2 143 ? -45.171 62.157 30.809 1.00 105.12 123 ASP C C 1
ATOM 12958 O O . ASP C 2 143 ? -45.820 61.769 31.779 1.00 117.60 123 ASP C O 1
ATOM 12963 N N . ILE C 2 144 ? -45.724 62.762 29.762 1.00 98.96 124 ILE C N 1
ATOM 12964 C CA . ILE C 2 144 ? -47.156 63.034 29.709 1.00 100.12 124 ILE C CA 1
ATOM 12965 C C . ILE C 2 144 ? -47.943 61.860 29.118 1.00 109.72 124 ILE C C 1
ATOM 12966 O O . ILE C 2 144 ? -49.151 61.955 28.904 1.00 95.98 124 ILE C O 1
ATOM 12971 N N . LYS C 2 145 ? -47.240 60.760 28.855 1.00 125.89 125 LYS C N 1
ATOM 12972 C CA . LYS C 2 145 ? -47.860 59.469 28.539 1.00 132.37 125 LYS C CA 1
ATOM 12973 C C . LYS C 2 145 ? -48.584 59.395 27.191 1.00 136.13 125 LYS C C 1
ATOM 12974 O O . LYS C 2 145 ? -49.313 58.436 26.931 1.00 139.16 125 LYS C O 1
ATOM 12980 N N . PHE C 2 146 ? -48.387 60.394 26.336 1.00 128.78 126 PHE C N 1
ATOM 12981 C CA . PHE C 2 146 ? -49.007 60.377 25.012 1.00 115.48 126 PHE C CA 1
ATOM 12982 C C . PHE C 2 146 ? -48.117 60.993 23.934 1.00 112.05 126 PHE C C 1
ATOM 12983 O O . PHE C 2 146 ? -47.263 61.828 24.225 1.00 126.20 126 PHE C O 1
ATOM 12991 N N . SER C 2 147 ? -48.331 60.580 22.688 1.00 93.74 127 SER C N 1
ATOM 12992 C CA . SER C 2 147 ? -47.486 61.006 21.574 1.00 92.14 127 SER C CA 1
ATOM 12993 C C . SER C 2 147 ? -47.787 62.423 21.091 1.00 94.17 127 SER C C 1
ATOM 12994 O O . SER C 2 147 ? -48.858 62.965 21.355 1.00 92.52 127 SER C O 1
ATOM 12997 N N . ILE C 2 148 ? -46.828 63.009 20.376 1.00 92.44 128 ILE C N 1
ATOM 12998 C CA . ILE C 2 148 ? -46.935 64.387 19.904 1.00 78.75 128 ILE C CA 1
ATOM 12999 C C . ILE C 2 148 ? -46.610 64.500 18.417 1.00 70.71 128 ILE C C 1
ATOM 13000 O O . ILE C 2 148 ? -45.766 63.767 17.903 1.00 76.78 128 ILE C O 1
ATOM 13005 N N . ARG C 2 149 ? -47.277 65.422 17.730 1.00 63.56 129 ARG C N 1
ATOM 13006 C CA . ARG C 2 149 ? -47.060 65.620 16.299 1.00 74.81 129 ARG C CA 1
ATOM 13007 C C . ARG C 2 149 ? -45.988 66.687 16.058 1.00 76.16 129 ARG C C 1
ATOM 13008 O O . ARG C 2 149 ? -46.294 67.849 15.792 1.00 83.79 129 ARG C O 1
ATOM 13016 N N . LEU C 2 150 ? -44.728 66.276 16.152 1.00 66.52 130 LEU C N 1
ATOM 13017 C CA . LEU C 2 150 ? -43.600 67.200 16.100 1.00 65.37 130 LEU C CA 1
ATOM 13018 C C . LEU C 2 150 ? -43.654 68.190 14.938 1.00 62.40 130 LEU C C 1
ATOM 13019 O O . LEU C 2 150 ? -43.334 69.363 15.109 1.00 64.02 130 LEU C O 1
ATOM 13024 N N . GLU C 2 151 ? -44.051 67.717 13.762 1.00 65.69 131 GLU C N 1
ATOM 13025 C CA . GLU C 2 151 ? -44.069 68.560 12.569 1.00 60.40 131 GLU C CA 1
ATOM 13026 C C . GLU C 2 151 ? -44.999 69.746 12.763 1.00 51.97 131 GLU C C 1
ATOM 13027 O O . GLU C 2 151 ? -44.720 70.851 12.300 1.00 50.59 131 GLU C O 1
ATOM 13033 N N . GLY C 2 152 ? -46.105 69.507 13.459 1.00 57.23 132 GLY C N 1
ATOM 13034 C CA . GLY C 2 152 ? -47.099 70.534 13.702 1.00 61.13 132 GLY C CA 1
ATOM 13035 C C . GLY C 2 152 ? -46.618 71.576 14.685 1.00 66.37 132 GLY C C 1
ATOM 13036 O O . GLY C 2 152 ? -46.768 72.775 14.452 1.00 71.57 132 GLY C O 1
ATOM 13037 N N . LEU C 2 153 ? -46.041 71.111 15.788 1.00 65.65 133 LEU C N 1
ATOM 13038 C CA . LEU C 2 153 ? -45.477 71.996 16.798 1.00 67.48 133 LEU C CA 1
ATOM 13039 C C . LEU C 2 153 ? -44.387 72.861 16.177 1.00 64.04 133 LEU C C 1
ATOM 13040 O O . LEU C 2 153 ? -44.272 74.050 16.472 1.00 75.07 133 LEU C O 1
ATOM 13045 N N . ALA C 2 154 ? -43.593 72.254 15.307 1.00 50.79 134 ALA C N 1
ATOM 13046 C CA . ALA C 2 154 ? -42.453 72.929 14.706 1.00 52.46 134 ALA C CA 1
ATOM 13047 C C . ALA C 2 154 ? -42.857 74.056 13.753 1.00 62.37 134 ALA C C 1
ATOM 13048 O O . ALA C 2 154 ? -42.200 75.091 13.698 1.00 66.78 134 ALA C O 1
ATOM 13050 N N . TYR C 2 155 ? -43.930 73.848 12.997 1.00 64.00 135 TYR C N 1
ATOM 13051 C CA . TYR C 2 155 ? -44.421 74.867 12.077 1.00 69.35 135 TYR C CA 1
ATOM 13052 C C . TYR C 2 155 ? -45.004 76.049 12.852 1.00 72.03 135 TYR C C 1
ATOM 13053 O O . TYR C 2 155 ? -44.694 77.209 12.575 1.00 77.71 135 TYR C O 1
ATOM 13062 N N . ALA C 2 156 ? -45.851 75.741 13.827 1.00 64.82 136 ALA C N 1
ATOM 13063 C CA . ALA C 2 156 ? -46.485 76.760 14.649 1.00 59.74 136 ALA C CA 1
ATOM 13064 C C . ALA C 2 156 ? -45.459 77.590 15.411 1.00 68.67 136 ALA C C 1
ATOM 13065 O O . ALA C 2 156 ? -45.793 78.639 15.961 1.00 79.51 136 ALA C O 1
ATOM 13067 N N . HIS C 2 157 ? -44.215 77.119 15.440 1.00 58.88 137 HIS C N 1
ATOM 13068 C CA . HIS C 2 157 ? -43.175 77.768 16.230 1.00 48.51 137 HIS C CA 1
ATOM 13069 C C . HIS C 2 157 ? -41.801 77.670 15.584 1.00 58.38 137 HIS C C 1
ATOM 13070 O O . HIS C 2 157 ? -40.796 77.541 16.278 1.00 64.91 137 HIS C O 1
ATOM 13077 N N . SER C 2 158 ? -41.762 77.757 14.258 1.00 69.06 138 SER C N 1
ATOM 13078 C CA . SER C 2 158 ? -40.539 77.524 13.491 1.00 72.75 138 SER C CA 1
ATOM 13079 C C . SER C 2 158 ? -39.406 78.433 13.930 1.00 69.65 138 SER C C 1
ATOM 13080 O O . SER C 2 158 ? -38.248 78.213 13.580 1.00 68.64 138 SER C O 1
ATOM 13083 N N . ASN C 2 159 ? -39.751 79.458 14.697 1.00 75.69 139 ASN C N 1
ATOM 13084 C CA . ASN C 2 159 ? -38.788 80.470 15.108 1.00 97.38 139 ASN C CA 1
ATOM 13085 C C . ASN C 2 159 ? -38.032 80.114 16.379 1.00 91.14 139 ASN C C 1
ATOM 13086 O O . ASN C 2 159 ? -36.883 80.519 16.557 1.00 93.58 139 ASN C O 1
ATOM 13091 N N . TYR C 2 160 ? -38.684 79.356 17.255 1.00 75.82 140 TYR C N 1
ATOM 13092 C CA . TYR C 2 160 ? -38.110 79.014 18.549 1.00 67.96 140 TYR C CA 1
ATOM 13093 C C . TYR C 2 160 ? -37.607 77.576 18.630 1.00 66.92 140 TYR C C 1
ATOM 13094 O O . TYR C 2 160 ? -36.960 77.200 19.605 1.00 69.71 140 TYR C O 1
ATOM 13103 N N . CYS C 2 161 ? -37.901 76.759 17.625 1.00 66.05 141 CYS C N 1
ATOM 13104 C CA . CYS C 2 161 ? -37.453 75.369 17.680 1.00 71.20 141 CYS C CA 1
ATOM 13105 C C . CYS C 2 161 ? -36.983 74.811 16.345 1.00 64.98 141 CYS C C 1
ATOM 13106 O O . CYS C 2 161 ? -37.505 75.166 15.296 1.00 66.94 141 CYS C O 1
ATOM 13109 N N . SER C 2 162 ? -35.985 73.934 16.405 1.00 76.46 142 SER C N 1
ATOM 13110 C CA . SER C 2 162 ? -35.442 73.291 15.216 1.00 88.40 142 SER C CA 1
ATOM 13111 C C . SER C 2 162 ? -35.799 71.806 15.180 1.00 83.40 142 SER C C 1
ATOM 13112 O O . SER C 2 162 ? -35.607 71.079 16.163 1.00 57.80 142 SER C O 1
ATOM 13115 N N . TYR C 2 163 ? -36.310 71.365 14.033 1.00 83.50 143 TYR C N 1
ATOM 13116 C CA . TYR C 2 163 ? -36.775 69.995 13.868 1.00 73.48 143 TYR C CA 1
ATOM 13117 C C . TYR C 2 163 ? -36.332 69.390 12.536 1.00 61.09 143 TYR C C 1
ATOM 13118 O O . TYR C 2 163 ? -36.859 69.744 11.487 1.00 70.57 143 TYR C O 1
ATOM 13127 N N . GLU C 2 164 ? -35.360 68.481 12.593 1.00 58.53 144 GLU C N 1
ATOM 13128 C CA . GLU C 2 164 ? -34.887 67.746 11.420 1.00 68.05 144 GLU C CA 1
ATOM 13129 C C . GLU C 2 164 ? -34.744 66.264 11.766 1.00 73.24 144 GLU C C 1
ATOM 13130 O O . GLU C 2 164 ? -33.698 65.847 12.261 1.00 66.95 144 GLU C O 1
ATOM 13136 N N . PRO C 2 165 ? -35.787 65.457 11.492 1.00 73.89 145 PRO C N 1
ATOM 13137 C CA . PRO C 2 165 ? -35.821 64.044 11.896 1.00 71.90 145 PRO C CA 1
ATOM 13138 C C . PRO C 2 165 ? -34.853 63.182 11.093 1.00 84.14 145 PRO C C 1
ATOM 13139 O O . PRO C 2 165 ? -34.733 61.983 11.348 1.00 89.21 145 PRO C O 1
ATOM 13143 N N . GLU C 2 166 ? -34.180 63.791 10.125 1.00 83.54 146 GLU C N 1
ATOM 13144 C CA . GLU C 2 166 ? -33.149 63.102 9.367 1.00 72.47 146 GLU C CA 1
ATOM 13145 C C . GLU C 2 166 ? -31.774 63.429 9.940 1.00 72.96 146 GLU C C 1
ATOM 13146 O O . GLU C 2 166 ? -30.752 63.045 9.375 1.00 64.49 146 GLU C O 1
ATOM 13152 N N . LEU C 2 167 ? -31.763 64.136 11.070 1.00 81.66 147 LEU C N 1
ATOM 13153 C CA . LEU C 2 167 ? -30.525 64.449 11.787 1.00 76.50 147 LEU C CA 1
ATOM 13154 C C . LEU C 2 167 ? -30.593 64.035 13.257 1.00 74.31 147 LEU C C 1
ATOM 13155 O O . LEU C 2 167 ? -29.655 63.448 13.794 1.00 89.18 147 LEU C O 1
ATOM 13160 N N . PHE C 2 168 ? -31.709 64.351 13.905 1.00 58.33 148 PHE C N 1
ATOM 13161 C CA A PHE C 2 168 ? -31.864 64.039 15.311 0.50 52.15 148 PHE C CA 1
ATOM 13162 C CA B PHE C 2 168 ? -31.870 64.164 15.352 0.50 49.70 148 PHE C CA 1
ATOM 13163 C C . PHE C 2 168 ? -33.309 63.734 15.670 1.00 51.85 148 PHE C C 1
ATOM 13164 O O . PHE C 2 168 ? -34.249 64.386 15.218 1.00 57.88 148 PHE C O 1
ATOM 13179 N N . PRO C 2 169 ? -33.492 62.678 16.464 1.00 41.31 149 PRO C N 1
ATOM 13180 C CA . PRO C 2 169 ? -34.843 62.277 16.868 1.00 47.61 149 PRO C CA 1
ATOM 13181 C C . PRO C 2 169 ? -35.403 63.250 17.893 1.00 58.78 149 PRO C C 1
ATOM 13182 O O . PRO C 2 169 ? -34.764 63.503 18.912 1.00 78.70 149 PRO C O 1
ATOM 13186 N N . GLY C 2 170 ? -36.580 63.799 17.633 1.00 58.23 150 GLY C N 1
ATOM 13187 C CA . GLY C 2 170 ? -37.161 64.751 18.557 1.00 66.37 150 GLY C CA 1
ATOM 13188 C C . GLY C 2 170 ? -36.856 66.192 18.198 1.00 59.50 150 GLY C C 1
ATOM 13189 O O . GLY C 2 170 ? -36.007 66.476 17.354 1.00 67.23 150 GLY C O 1
ATOM 13190 N N . LEU C 2 171 ? -37.553 67.105 18.860 1.00 44.13 151 LEU C N 1
ATOM 13191 C CA . LEU C 2 171 ? -37.507 68.518 18.531 1.00 45.31 151 LEU C CA 1
ATOM 13192 C C . LEU C 2 171 ? -36.891 69.284 19.683 1.00 52.37 151 LEU C C 1
ATOM 13193 O O . LEU C 2 171 ? -37.264 69.067 20.834 1.00 62.54 151 LEU C O 1
ATOM 13198 N N . ILE C 2 172 ? -35.950 70.176 19.387 1.00 48.22 152 ILE C N 1
ATOM 13199 C CA . ILE C 2 172 ? -35.394 71.032 20.436 1.00 50.20 152 ILE C CA 1
ATOM 13200 C C . ILE C 2 172 ? -35.967 72.453 20.387 1.00 46.56 152 ILE C C 1
ATOM 13201 O O . ILE C 2 172 ? -35.803 73.176 19.409 1.00 44.61 152 ILE C O 1
ATOM 13206 N N . TYR C 2 173 ? -36.654 72.819 21.467 1.00 52.54 153 TYR C N 1
ATOM 13207 C CA . TYR C 2 173 ? -37.430 74.051 21.568 1.00 57.43 153 TYR C CA 1
ATOM 13208 C C . TYR C 2 173 ? -36.743 75.026 22.523 1.00 54.98 153 TYR C C 1
ATOM 13209 O O . TYR C 2 173 ? -36.508 74.701 23.683 1.00 55.03 153 TYR C O 1
ATOM 13218 N N . ARG C 2 174 ? -36.426 76.221 22.041 1.00 50.27 154 ARG C N 1
ATOM 13219 C CA . ARG C 2 174 ? -35.770 77.223 22.876 1.00 54.86 154 ARG C CA 1
ATOM 13220 C C . ARG C 2 174 ? -36.733 78.293 23.382 1.00 55.37 154 ARG C C 1
ATOM 13221 O O . ARG C 2 174 ? -37.119 79.191 22.633 1.00 59.79 154 ARG C O 1
ATOM 13229 N N . MET C 2 175 ? -37.108 78.188 24.656 1.00 50.77 155 MET C N 1
ATOM 13230 C CA . MET C 2 175 ? -37.984 79.161 25.308 1.00 55.62 155 MET C CA 1
ATOM 13231 C C . MET C 2 175 ? -37.157 80.344 25.790 1.00 48.45 155 MET C C 1
ATOM 13232 O O . MET C 2 175 ? -35.973 80.184 26.064 1.00 48.86 155 MET C O 1
ATOM 13237 N N . VAL C 2 176 ? -37.765 81.525 25.886 1.00 49.96 156 VAL C N 1
ATOM 13238 C CA . VAL C 2 176 ? -36.996 82.753 26.134 1.00 74.98 156 VAL C CA 1
ATOM 13239 C C . VAL C 2 176 ? -37.302 83.391 27.485 1.00 77.09 156 VAL C C 1
ATOM 13240 O O . VAL C 2 176 ? -36.512 84.173 28.016 1.00 59.42 156 VAL C O 1
ATOM 13244 N N . LYS C 2 177 ? -38.471 83.061 28.015 1.00 84.31 157 LYS C N 1
ATOM 13245 C CA . LYS C 2 177 ? -38.843 83.406 29.376 1.00 77.84 157 LYS C CA 1
ATOM 13246 C C . LYS C 2 177 ? -39.572 82.191 29.948 1.00 68.02 157 LYS C C 1
ATOM 13247 O O . LYS C 2 177 ? -40.740 81.950 29.631 1.00 56.19 157 LYS C O 1
ATOM 13253 N N . PRO C 2 178 ? -38.872 81.401 30.777 1.00 58.59 158 PRO C N 1
ATOM 13254 C CA . PRO C 2 178 ? -37.465 81.591 31.152 1.00 61.29 158 PRO C CA 1
ATOM 13255 C C . PRO C 2 178 ? -36.521 80.994 30.119 1.00 67.27 158 PRO C C 1
ATOM 13256 O O . PRO C 2 178 ? -36.966 80.185 29.308 1.00 70.69 158 PRO C O 1
ATOM 13260 N N . LYS C 2 179 ? -35.246 81.379 30.151 1.00 68.23 159 LYS C N 1
ATOM 13261 C CA . LYS C 2 179 ? -34.274 80.871 29.184 1.00 53.46 159 LYS C CA 1
ATOM 13262 C C . LYS C 2 179 ? -34.001 79.395 29.433 1.00 55.70 159 LYS C C 1
ATOM 13263 O O . LYS C 2 179 ? -33.002 79.017 30.047 1.00 60.49 159 LYS C O 1
ATOM 13269 N N . ILE C 2 180 ? -34.915 78.576 28.933 1.00 55.51 160 ILE C N 1
ATOM 13270 C CA . ILE C 2 180 ? -34.901 77.142 29.130 1.00 54.65 160 ILE C CA 1
ATOM 13271 C C . ILE C 2 180 ? -34.923 76.455 27.765 1.00 56.65 160 ILE C C 1
ATOM 13272 O O . ILE C 2 180 ? -35.559 76.940 26.830 1.00 61.38 160 ILE C O 1
ATOM 13277 N N . VAL C 2 181 ? -34.205 75.343 27.647 1.00 50.11 161 VAL C N 1
ATOM 13278 C CA . VAL C 2 181 ? -34.215 74.543 26.428 1.00 45.32 161 VAL C CA 1
ATOM 13279 C C . VAL C 2 181 ? -34.967 73.249 26.685 1.00 48.34 161 VAL C C 1
ATOM 13280 O O . VAL C 2 181 ? -34.661 72.535 27.636 1.00 52.35 161 VAL C O 1
ATOM 13284 N N . LEU C 2 182 ? -35.953 72.946 25.846 1.00 44.71 162 LEU C N 1
ATOM 13285 C CA . LEU C 2 182 ? -36.700 71.701 25.992 1.00 55.60 162 LEU C CA 1
ATOM 13286 C C . LEU C 2 182 ? -36.435 70.712 24.862 1.00 59.60 162 LEU C C 1
ATOM 13287 O O . LEU C 2 182 ? -36.438 71.067 23.684 1.00 53.51 162 LEU C O 1
ATOM 13292 N N . LEU C 2 183 ? -36.212 69.461 25.240 1.00 62.00 163 LEU C N 1
ATOM 13293 C CA . LEU C 2 183 ? -36.022 68.395 24.276 1.00 61.04 163 LEU C CA 1
ATOM 13294 C C . LEU C 2 183 ? -37.286 67.552 24.248 1.00 65.31 163 LEU C C 1
ATOM 13295 O O . LEU C 2 183 ? -37.540 66.771 25.162 1.00 68.94 163 LEU C O 1
ATOM 13300 N N . ILE C 2 184 ? -38.084 67.725 23.199 1.00 68.90 164 ILE C N 1
ATOM 13301 C CA . ILE C 2 184 ? -39.390 67.081 23.118 1.00 63.48 164 ILE C CA 1
ATOM 13302 C C . ILE C 2 184 ? -39.383 65.921 22.143 1.00 65.24 164 ILE C C 1
ATOM 13303 O O . ILE C 2 184 ? -38.952 66.071 21.003 1.00 57.25 164 ILE C O 1
ATOM 13308 N N . PHE C 2 185 ? -39.873 64.768 22.596 1.00 79.15 165 PHE C N 1
ATOM 13309 C CA . PHE C 2 185 ? -39.905 63.559 21.775 1.00 83.22 165 PHE C CA 1
ATOM 13310 C C . PHE C 2 185 ? -41.334 63.094 21.502 1.00 87.21 165 PHE C C 1
ATOM 13311 O O . PHE C 2 185 ? -42.251 63.427 22.248 1.00 94.87 165 PHE C O 1
ATOM 13319 N N . VAL C 2 186 ? -41.519 62.326 20.431 1.00 80.97 166 VAL C N 1
ATOM 13320 C CA . VAL C 2 186 ? -42.839 61.804 20.092 1.00 74.88 166 VAL C CA 1
ATOM 13321 C C . VAL C 2 186 ? -43.342 60.911 21.213 1.00 72.92 166 VAL C C 1
ATOM 13322 O O . VAL C 2 186 ? -44.525 60.927 21.551 1.00 69.92 166 VAL C O 1
ATOM 13326 N N . SER C 2 187 ? -42.424 60.137 21.785 1.00 74.59 167 SER C N 1
ATOM 13327 C CA . SER C 2 187 ? -42.709 59.276 22.929 1.00 73.20 167 SER C CA 1
ATOM 13328 C C . SER C 2 187 ? -43.623 59.967 23.931 1.00 74.36 167 SER C C 1
ATOM 13329 O O . SER C 2 187 ? -44.345 59.313 24.679 1.00 93.45 167 SER C O 1
ATOM 13332 N N . GLY C 2 188 ? -43.589 61.295 23.934 1.00 66.93 168 GLY C N 1
ATOM 13333 C CA . GLY C 2 188 ? -44.326 62.077 24.905 1.00 72.09 168 GLY C CA 1
ATOM 13334 C C . GLY C 2 188 ? -43.410 62.507 26.034 1.00 84.43 168 GLY C C 1
ATOM 13335 O O . GLY C 2 188 ? -43.808 63.274 26.912 1.00 88.12 168 GLY C O 1
ATOM 13336 N N . LYS C 2 189 ? -42.176 62.008 26.010 1.00 76.26 169 LYS C N 1
ATOM 13337 C CA . LYS C 2 189 ? -41.193 62.341 27.033 1.00 71.72 169 LYS C CA 1
ATOM 13338 C C . LYS C 2 189 ? -40.542 63.700 26.775 1.00 69.30 169 LYS C C 1
ATOM 13339 O O . LYS C 2 189 ? -40.181 64.031 25.645 1.00 69.74 169 LYS C O 1
ATOM 13345 N N . ILE C 2 190 ? -40.397 64.481 27.839 1.00 69.70 170 ILE C N 1
ATOM 13346 C CA . ILE C 2 190 ? -39.801 65.805 27.757 1.00 65.08 170 ILE C CA 1
ATOM 13347 C C . ILE C 2 190 ? -38.540 65.853 28.612 1.00 61.76 170 ILE C C 1
ATOM 13348 O O . ILE C 2 190 ? -38.449 65.169 29.629 1.00 70.93 170 ILE C O 1
ATOM 13353 N N . VAL C 2 191 ? -37.564 66.650 28.189 1.00 54.94 171 VAL C N 1
ATOM 13354 C CA . VAL C 2 191 ? -36.364 66.891 28.984 1.00 53.15 171 VAL C CA 1
ATOM 13355 C C . VAL C 2 191 ? -36.009 68.364 28.960 1.00 53.10 171 VAL C C 1
ATOM 13356 O O . VAL C 2 191 ? -35.811 68.938 27.893 1.00 65.81 171 VAL C O 1
ATOM 13360 N N . LEU C 2 192 ? -35.919 68.972 30.137 1.00 44.92 172 LEU C N 1
ATOM 13361 C CA . LEU C 2 192 ? -35.642 70.396 30.236 1.00 44.44 172 LEU C CA 1
ATOM 13362 C C . LEU C 2 192 ? -34.263 70.635 30.826 1.00 58.59 172 LEU C C 1
ATOM 13363 O O . LEU C 2 192 ? -33.868 69.983 31.787 1.00 75.05 172 LEU C O 1
ATOM 13368 N N . THR C 2 193 ? -33.527 71.567 30.237 1.00 52.00 173 THR C N 1
ATOM 13369 C CA . THR C 2 193 ? -32.211 71.923 30.739 1.00 45.91 173 THR C CA 1
ATOM 13370 C C . THR C 2 193 ? -32.040 73.430 30.633 1.00 39.81 173 THR C C 1
ATOM 13371 O O . THR C 2 193 ? -32.861 74.102 30.015 1.00 42.77 173 THR C O 1
ATOM 13375 N N . GLY C 2 194 ? -30.986 73.957 31.250 1.00 40.13 174 GLY C N 1
ATOM 13376 C CA . GLY C 2 194 ? -30.686 75.378 31.197 1.00 43.28 174 GLY C CA 1
ATOM 13377 C C . GLY C 2 194 ? -31.236 76.182 32.360 1.00 55.23 174 GLY C C 1
ATOM 13378 O O . GLY C 2 194 ? -31.009 77.389 32.453 1.00 61.81 174 GLY C O 1
ATOM 13379 N N . ALA C 2 195 ? -31.963 75.506 33.246 1.00 62.30 175 ALA C N 1
ATOM 13380 C CA . ALA C 2 195 ? -32.558 76.136 34.421 1.00 60.69 175 ALA C CA 1
ATOM 13381 C C . ALA C 2 195 ? -31.518 76.452 35.501 1.00 65.92 175 ALA C C 1
ATOM 13382 O O . ALA C 2 195 ? -30.594 75.674 35.734 1.00 66.03 175 ALA C O 1
ATOM 13384 N N . LYS C 2 196 ? -31.677 77.597 36.160 1.00 56.04 176 LYS C N 1
ATOM 13385 C CA . LYS C 2 196 ? -30.767 77.999 37.223 1.00 54.89 176 LYS C CA 1
ATOM 13386 C C . LYS C 2 196 ? -31.395 77.806 38.604 1.00 76.81 176 LYS C C 1
ATOM 13387 O O . LYS C 2 196 ? -30.691 77.675 39.608 1.00 85.96 176 LYS C O 1
ATOM 13393 N N . VAL C 2 197 ? -32.722 77.794 38.646 1.00 83.77 177 VAL C N 1
ATOM 13394 C CA . VAL C 2 197 ? -33.451 77.532 39.882 1.00 78.18 177 VAL C CA 1
ATOM 13395 C C . VAL C 2 197 ? -34.734 76.765 39.580 1.00 67.27 177 VAL C C 1
ATOM 13396 O O . VAL C 2 197 ? -35.419 77.054 38.606 1.00 69.38 177 VAL C O 1
ATOM 13400 N N . ARG C 2 198 ? -35.046 75.786 40.421 1.00 68.78 178 ARG C N 1
ATOM 13401 C CA . ARG C 2 198 ? -36.186 74.892 40.213 1.00 72.78 178 ARG C CA 1
ATOM 13402 C C . ARG C 2 198 ? -37.471 75.565 39.710 1.00 69.41 178 ARG C C 1
ATOM 13403 O O . ARG C 2 198 ? -38.215 74.979 38.926 1.00 39.83 178 ARG C O 1
ATOM 13411 N N . ASP C 2 199 ? -37.735 76.784 40.167 1.00 81.95 179 ASP C N 1
ATOM 13412 C CA . ASP C 2 199 ? -38.912 77.520 39.718 1.00 89.38 179 ASP C CA 1
ATOM 13413 C C . ASP C 2 199 ? -39.005 77.562 38.193 1.00 83.77 179 ASP C C 1
ATOM 13414 O O . ASP C 2 199 ? -40.075 77.353 37.619 1.00 77.77 179 ASP C O 1
ATOM 13419 N N . ASP C 2 200 ? -37.878 77.838 37.545 1.00 79.19 180 ASP C N 1
ATOM 13420 C CA . ASP C 2 200 ? -37.820 77.909 36.089 1.00 68.56 180 ASP C CA 1
ATOM 13421 C C . ASP C 2 200 ? -38.298 76.618 35.424 1.00 67.54 180 ASP C C 1
ATOM 13422 O O . ASP C 2 200 ? -38.829 76.648 34.318 1.00 72.66 180 ASP C O 1
ATOM 13427 N N . ILE C 2 201 ? -38.104 75.485 36.090 1.00 65.53 181 ILE C N 1
ATOM 13428 C CA . ILE C 2 201 ? -38.582 74.213 35.563 1.00 63.06 181 ILE C CA 1
ATOM 13429 C C . ILE C 2 201 ? -40.100 74.211 35.476 1.00 76.27 181 ILE C C 1
ATOM 13430 O O . ILE C 2 201 ? -40.674 73.858 34.450 1.00 83.97 181 ILE C O 1
ATOM 13435 N N . TYR C 2 202 ? -40.746 74.604 36.567 1.00 88.99 182 TYR C N 1
ATOM 13436 C CA . TYR C 2 202 ? -42.200 74.662 36.614 1.00 95.25 182 TYR C CA 1
ATOM 13437 C C . TYR C 2 202 ? -42.714 75.755 35.683 1.00 84.64 182 TYR C C 1
ATOM 13438 O O . TYR C 2 202 ? -43.557 75.504 34.824 1.00 80.62 182 TYR C O 1
ATOM 13447 N N . GLN C 2 203 ? -42.193 76.964 35.850 1.00 80.11 183 GLN C N 1
ATOM 13448 C CA . GLN C 2 203 ? -42.611 78.091 35.026 1.00 91.87 183 GLN C CA 1
ATOM 13449 C C . GLN C 2 203 ? -42.572 77.743 33.538 1.00 102.65 183 GLN C C 1
ATOM 13450 O O . GLN C 2 203 ? -43.427 78.179 32.769 1.00 118.36 183 GLN C O 1
ATOM 13456 N N . ALA C 2 204 ? -41.588 76.944 33.139 1.00 93.24 184 ALA C N 1
ATOM 13457 C CA . ALA C 2 204 ? -41.374 76.650 31.725 1.00 85.49 184 ALA C CA 1
ATOM 13458 C C . ALA C 2 204 ? -42.212 75.478 31.236 1.00 75.00 184 ALA C C 1
ATOM 13459 O O . ALA C 2 204 ? -42.752 75.516 30.133 1.00 73.46 184 ALA C O 1
ATOM 13461 N N . PHE C 2 205 ? -42.307 74.434 32.054 1.00 73.37 185 PHE C N 1
ATOM 13462 C CA . PHE C 2 205 ? -43.088 73.254 31.700 1.00 73.44 185 PHE C CA 1
ATOM 13463 C C . PHE C 2 205 ? -44.585 73.541 31.849 1.00 87.29 185 PHE C C 1
ATOM 13464 O O . PHE C 2 205 ? -45.425 72.659 31.675 1.00 87.67 185 PHE C O 1
ATOM 13472 N N . ASN C 2 206 ? -44.910 74.794 32.155 1.00 96.23 186 ASN C N 1
ATOM 13473 C CA . ASN C 2 206 ? -46.298 75.237 32.212 1.00 94.93 186 ASN C CA 1
ATOM 13474 C C . ASN C 2 206 ? -46.618 76.234 31.100 1.00 87.96 186 ASN C C 1
ATOM 13475 O O . ASN C 2 206 ? -47.754 76.688 30.965 1.00 92.02 186 ASN C O 1
ATOM 13480 N N . ASN C 2 207 ? -45.607 76.581 30.311 1.00 78.90 187 ASN C N 1
ATOM 13481 C CA . ASN C 2 207 ? -45.812 77.407 29.130 1.00 84.23 187 ASN C CA 1
ATOM 13482 C C . ASN C 2 207 ? -45.929 76.536 27.890 1.00 93.29 187 ASN C C 1
ATOM 13483 O O . ASN C 2 207 ? -46.307 77.006 26.819 1.00 102.88 187 ASN C O 1
ATOM 13488 N N . ILE C 2 208 ? -45.602 75.258 28.048 1.00 90.53 188 ILE C N 1
ATOM 13489 C CA . ILE C 2 208 ? -45.514 74.345 26.917 1.00 95.14 188 ILE C CA 1
ATOM 13490 C C . ILE C 2 208 ? -46.655 73.334 26.911 1.00 100.83 188 ILE C C 1
ATOM 13491 O O . ILE C 2 208 ? -47.044 72.846 25.852 1.00 106.31 188 ILE C O 1
ATOM 13496 N N . TYR C 2 209 ? -47.195 73.024 28.087 1.00 102.10 189 TYR C N 1
ATOM 13497 C CA . TYR C 2 209 ? -48.242 72.009 28.180 1.00 92.21 189 TYR C CA 1
ATOM 13498 C C . TYR C 2 209 ? -49.426 72.324 27.277 1.00 91.50 189 TYR C C 1
ATOM 13499 O O . TYR C 2 209 ? -49.840 71.474 26.492 1.00 95.51 189 TYR C O 1
ATOM 13508 N N . PRO C 2 210 ? -49.980 73.543 27.388 1.00 86.85 190 PRO C N 1
ATOM 13509 C CA . PRO C 2 210 ? -51.054 73.942 26.475 1.00 92.68 190 PRO C CA 1
ATOM 13510 C C . PRO C 2 210 ? -50.712 73.610 25.028 1.00 90.23 190 PRO C C 1
ATOM 13511 O O . PRO C 2 210 ? -51.535 73.019 24.330 1.00 98.59 190 PRO C O 1
ATOM 13515 N N . VAL C 2 211 ? -49.513 73.981 24.589 1.00 80.59 191 VAL C N 1
ATOM 13516 C CA . VAL C 2 211 ? -49.083 73.709 23.220 1.00 82.89 191 VAL C CA 1
ATOM 13517 C C . VAL C 2 211 ? -48.914 72.213 22.924 1.00 85.66 191 VAL C C 1
ATOM 13518 O O . VAL C 2 211 ? -49.207 71.762 21.820 1.00 91.63 191 VAL C O 1
ATOM 13522 N N . LEU C 2 212 ? -48.452 71.447 23.908 1.00 83.46 192 LEU C N 1
ATOM 13523 C CA . LEU C 2 212 ? -48.332 69.999 23.751 1.00 91.52 192 LEU C CA 1
ATOM 13524 C C . LEU C 2 212 ? -49.710 69.338 23.753 1.00 95.18 192 LEU C C 1
ATOM 13525 O O . LEU C 2 212 ? -49.868 68.193 23.326 1.00 94.03 192 LEU C O 1
ATOM 13530 N N . ILE C 2 213 ? -50.703 70.069 24.248 1.00 96.91 193 ILE C N 1
ATOM 13531 C CA . ILE C 2 213 ? -52.087 69.621 24.211 1.00 98.06 193 ILE C CA 1
ATOM 13532 C C . ILE C 2 213 ? -52.608 69.659 22.775 1.00 97.50 193 ILE C C 1
ATOM 13533 O O . ILE C 2 213 ? -53.158 68.674 22.279 1.00 100.62 193 ILE C O 1
ATOM 13538 N N . GLN C 2 214 ? -52.410 70.792 22.105 1.00 84.89 194 GLN C N 1
ATOM 13539 C CA . GLN C 2 214 ? -52.962 71.007 20.773 1.00 79.22 194 GLN C CA 1
ATOM 13540 C C . GLN C 2 214 ? -52.431 70.008 19.750 1.00 81.70 194 GLN C C 1
ATOM 13541 O O . GLN C 2 214 ? -53.112 69.678 18.778 1.00 89.35 194 GLN C O 1
ATOM 13547 N N . HIS C 2 215 ? -51.214 69.526 19.964 1.00 64.14 195 HIS C N 1
ATOM 13548 C CA . HIS C 2 215 ? -50.557 68.723 18.947 1.00 64.71 195 HIS C CA 1
ATOM 13549 C C . HIS C 2 215 ? -50.482 67.239 19.286 1.00 79.30 195 HIS C C 1
ATOM 13550 O O . HIS C 2 215 ? -49.488 66.586 18.978 1.00 86.00 195 HIS C O 1
ATOM 13557 N N . ARG C 2 216 ? -51.534 66.706 19.903 1.00 81.98 196 ARG C N 1
ATOM 13558 C CA . ARG C 2 216 ? -51.589 65.282 20.235 1.00 83.57 196 ARG C CA 1
ATOM 13559 C C . ARG C 2 216 ? -51.568 64.402 18.986 1.00 86.29 196 ARG C C 1
ATOM 13560 O O . ARG C 2 216 ? -51.805 63.192 19.057 1.00 84.32 196 ARG C O 1
ATOM 13568 N N . SER D 2 39 ? -15.795 60.089 97.297 1.00 126.01 19 SER D N 1
ATOM 13569 C CA . SER D 2 39 ? -14.817 59.121 96.813 1.00 127.12 19 SER D CA 1
ATOM 13570 C C . SER D 2 39 ? -14.349 58.172 97.921 1.00 126.83 19 SER D C 1
ATOM 13571 O O . SER D 2 39 ? -14.116 58.589 99.056 1.00 124.38 19 SER D O 1
ATOM 13574 N N . GLY D 2 40 ? -14.218 56.894 97.582 1.00 126.72 20 GLY D N 1
ATOM 13575 C CA . GLY D 2 40 ? -13.826 55.883 98.548 1.00 122.22 20 GLY D CA 1
ATOM 13576 C C . GLY D 2 40 ? -14.993 55.003 98.964 1.00 115.82 20 GLY D C 1
ATOM 13577 O O . GLY D 2 40 ? -14.895 53.776 98.960 1.00 98.11 20 GLY D O 1
ATOM 13578 N N . ILE D 2 41 ? -16.105 55.641 99.317 1.00 121.70 21 ILE D N 1
ATOM 13579 C CA . ILE D 2 41 ? -17.299 54.939 99.776 1.00 103.38 21 ILE D CA 1
ATOM 13580 C C . ILE D 2 41 ? -18.467 55.194 98.831 1.00 95.07 21 ILE D C 1
ATOM 13581 O O . ILE D 2 41 ? -18.479 56.186 98.100 1.00 96.79 21 ILE D O 1
ATOM 13586 N N . ILE D 2 42 ? -19.449 54.299 98.847 1.00 87.38 22 ILE D N 1
ATOM 13587 C CA . ILE D 2 42 ? -20.639 54.458 98.014 1.00 84.28 22 ILE D CA 1
ATOM 13588 C C . ILE D 2 42 ? -21.938 54.184 98.776 1.00 72.25 22 ILE D C 1
ATOM 13589 O O . ILE D 2 42 ? -22.128 53.103 99.334 1.00 60.11 22 ILE D O 1
ATOM 13594 N N . PRO D 2 43 ? -22.842 55.173 98.798 1.00 67.16 23 PRO D N 1
ATOM 13595 C CA . PRO D 2 43 ? -24.129 55.025 99.479 1.00 67.76 23 PRO D CA 1
ATOM 13596 C C . PRO D 2 43 ? -24.905 53.836 98.932 1.00 70.67 23 PRO D C 1
ATOM 13597 O O . PRO D 2 43 ? -24.914 53.601 97.722 1.00 66.24 23 PRO D O 1
ATOM 13601 N N . THR D 2 44 ? -25.551 53.099 99.829 1.00 71.43 24 THR D N 1
ATOM 13602 C CA . THR D 2 44 ? -26.381 51.958 99.465 1.00 58.26 24 THR D CA 1
ATOM 13603 C C . THR D 2 44 ? -27.848 52.361 99.379 1.00 64.78 24 THR D C 1
ATOM 13604 O O . THR D 2 44 ? -28.322 53.168 100.178 1.00 70.30 24 THR D O 1
ATOM 13608 N N . LEU D 2 45 ? -28.565 51.807 98.407 1.00 48.84 25 LEU D N 1
ATOM 13609 C CA . LEU D 2 45 ? -29.995 52.057 98.301 1.00 38.81 25 LEU D CA 1
ATOM 13610 C C . LEU D 2 45 ? -30.721 51.284 99.392 1.00 46.67 25 LEU D C 1
ATOM 13611 O O . LEU D 2 45 ? -30.466 50.097 99.597 1.00 48.16 25 LEU D O 1
ATOM 13616 N N . GLN D 2 46 ? -31.624 51.960 100.095 1.00 39.23 26 GLN D N 1
ATOM 13617 C CA . GLN D 2 46 ? -32.347 51.333 101.191 1.00 30.01 26 GLN D CA 1
ATOM 13618 C C . GLN D 2 46 ? -33.844 51.251 100.936 1.00 38.49 26 GLN D C 1
ATOM 13619 O O . GLN D 2 46 ? -34.483 50.279 101.327 1.00 49.80 26 GLN D O 1
ATOM 13625 N N . ASN D 2 47 ? -34.402 52.269 100.286 1.00 43.41 27 ASN D N 1
ATOM 13626 C CA . ASN D 2 47 ? -35.829 52.279 99.972 1.00 45.39 27 ASN D CA 1
ATOM 13627 C C . ASN D 2 47 ? -36.168 53.105 98.736 1.00 47.14 27 ASN D C 1
ATOM 13628 O O . ASN D 2 47 ? -35.579 54.161 98.511 1.00 48.58 27 ASN D O 1
ATOM 13633 N N . VAL D 2 48 ? -37.117 52.624 97.936 1.00 36.60 28 VAL D N 1
ATOM 13634 C CA . VAL D 2 48 ? -37.541 53.357 96.746 1.00 38.13 28 VAL D CA 1
ATOM 13635 C C . VAL D 2 48 ? -39.052 53.496 96.728 1.00 43.01 28 VAL D C 1
ATOM 13636 O O . VAL D 2 48 ? -39.767 52.525 96.973 1.00 64.27 28 VAL D O 1
ATOM 13640 N N . VAL D 2 49 ? -39.535 54.704 96.446 1.00 30.13 29 VAL D N 1
ATOM 13641 C CA . VAL D 2 49 ? -40.974 54.964 96.417 1.00 42.36 29 VAL D CA 1
ATOM 13642 C C . VAL D 2 49 ? -41.406 55.394 95.024 1.00 44.10 29 VAL D C 1
ATOM 13643 O O . VAL D 2 49 ? -40.719 56.179 94.377 1.00 48.53 29 VAL D O 1
ATOM 13647 N N . ALA D 2 50 ? -42.543 54.881 94.562 1.00 40.29 30 ALA D N 1
ATOM 13648 C CA . ALA D 2 50 ? -43.016 55.198 93.215 1.00 55.91 30 ALA D CA 1
ATOM 13649 C C . ALA D 2 50 ? -44.532 55.356 93.133 1.00 50.89 30 ALA D C 1
ATOM 13650 O O . ALA D 2 50 ? -45.264 54.824 93.966 1.00 50.27 30 ALA D O 1
ATOM 13652 N N . THR D 2 51 ? -44.998 56.089 92.121 1.00 42.51 31 THR D N 1
ATOM 13653 C CA . THR D 2 51 ? -46.435 56.243 91.879 1.00 47.42 31 THR D CA 1
ATOM 13654 C C . THR D 2 51 ? -46.868 55.704 90.516 1.00 43.40 31 THR D C 1
ATOM 13655 O O . THR D 2 51 ? -46.057 55.572 89.603 1.00 36.29 31 THR D O 1
ATOM 13659 N N . VAL D 2 52 ? -48.151 55.372 90.397 1.00 48.74 32 VAL D N 1
ATOM 13660 C CA . VAL D 2 52 ? -48.733 54.974 89.118 1.00 54.89 32 VAL D CA 1
ATOM 13661 C C . VAL D 2 52 ? -50.214 55.278 89.142 1.00 52.70 32 VAL D C 1
ATOM 13662 O O . VAL D 2 52 ? -50.848 55.157 90.182 1.00 52.96 32 VAL D O 1
ATOM 13666 N N . ASN D 2 53 ? -50.759 55.668 87.995 1.00 49.54 33 ASN D N 1
ATOM 13667 C CA . ASN D 2 53 ? -52.192 55.864 87.852 1.00 45.20 33 ASN D CA 1
ATOM 13668 C C . ASN D 2 53 ? -52.786 54.742 87.026 1.00 56.79 33 ASN D C 1
ATOM 13669 O O . ASN D 2 53 ? -52.453 54.589 85.852 1.00 70.59 33 ASN D O 1
ATOM 13674 N N . LEU D 2 54 ? -53.662 53.955 87.636 1.00 52.41 34 LEU D N 1
ATOM 13675 C CA . LEU D 2 54 ? -54.337 52.888 86.918 1.00 47.32 34 LEU D CA 1
ATOM 13676 C C . LEU D 2 54 ? -55.461 53.456 86.064 1.00 51.80 34 LEU D C 1
ATOM 13677 O O . LEU D 2 54 ? -55.996 52.765 85.204 1.00 56.28 34 LEU D O 1
ATOM 13682 N N . SER D 2 55 ? -55.808 54.721 86.301 1.00 43.85 35 SER D N 1
ATOM 13683 C CA . SER D 2 55 ? -56.826 55.408 85.507 1.00 46.57 35 SER D CA 1
ATOM 13684 C C . SER D 2 55 ? -58.152 54.652 85.499 1.00 50.08 35 SER D C 1
ATOM 13685 O O . SER D 2 55 ? -58.690 54.324 84.445 1.00 49.17 35 SER D O 1
ATOM 13688 N N . CYS D 2 56 ? -58.678 54.393 86.689 1.00 60.41 36 CYS D N 1
ATOM 13689 C CA . CYS D 2 56 ? -59.853 53.556 86.860 1.00 59.77 36 CYS D CA 1
ATOM 13690 C C . CYS D 2 56 ? -60.368 53.749 88.282 1.00 74.56 36 CYS D C 1
ATOM 13691 O O . CYS D 2 56 ? -59.631 53.548 89.246 1.00 82.58 36 CYS D O 1
ATOM 13694 N N . LYS D 2 57 ? -61.624 54.150 88.428 1.00 76.28 37 LYS D N 1
ATOM 13695 C CA . LYS D 2 57 ? -62.177 54.311 89.766 1.00 76.31 37 LYS D CA 1
ATOM 13696 C C . LYS D 2 57 ? -62.245 52.940 90.429 1.00 69.26 37 LYS D C 1
ATOM 13697 O O . LYS D 2 57 ? -62.822 52.007 89.877 1.00 72.95 37 LYS D O 1
ATOM 13703 N N . LEU D 2 58 ? -61.633 52.811 91.602 1.00 69.84 38 LEU D N 1
ATOM 13704 C CA . LEU D 2 58 ? -61.556 51.521 92.284 1.00 70.37 38 LEU D CA 1
ATOM 13705 C C . LEU D 2 58 ? -62.500 51.406 93.476 1.00 78.39 38 LEU D C 1
ATOM 13706 O O . LEU D 2 58 ? -62.666 52.347 94.252 1.00 83.36 38 LEU D O 1
ATOM 13711 N N . ASP D 2 59 ? -63.106 50.233 93.618 1.00 76.66 39 ASP D N 1
ATOM 13712 C CA . ASP D 2 59 ? -63.968 49.935 94.752 1.00 79.41 39 ASP D CA 1
ATOM 13713 C C . ASP D 2 59 ? -63.129 49.319 95.871 1.00 65.28 39 ASP D C 1
ATOM 13714 O O . ASP D 2 59 ? -62.881 48.114 95.877 1.00 65.89 39 ASP D O 1
ATOM 13719 N N . LEU D 2 60 ? -62.692 50.145 96.816 1.00 54.46 40 LEU D N 1
ATOM 13720 C CA . LEU D 2 60 ? -61.761 49.679 97.842 1.00 61.97 40 LEU D CA 1
ATOM 13721 C C . LEU D 2 60 ? -62.294 48.503 98.657 1.00 77.56 40 LEU D C 1
ATOM 13722 O O . LEU D 2 60 ? -61.590 47.511 98.838 1.00 83.62 40 LEU D O 1
ATOM 13727 N N . LYS D 2 61 ? -63.530 48.603 99.142 1.00 78.30 41 LYS D N 1
ATOM 13728 C CA . LYS D 2 61 ? -64.099 47.526 99.951 1.00 77.08 41 LYS D CA 1
ATOM 13729 C C . LYS D 2 61 ? -64.051 46.203 99.200 1.00 73.05 41 LYS D C 1
ATOM 13730 O O . LYS D 2 61 ? -63.701 45.169 99.764 1.00 65.55 41 LYS D O 1
ATOM 13736 N N . ASN D 2 62 ? -64.402 46.249 97.919 1.00 75.41 42 ASN D N 1
ATOM 13737 C CA . ASN D 2 62 ? -64.418 45.059 97.080 1.00 76.61 42 ASN D CA 1
ATOM 13738 C C . ASN D 2 62 ? -63.043 44.405 97.047 1.00 76.17 42 ASN D C 1
ATOM 13739 O O . ASN D 2 62 ? -62.907 43.192 97.228 1.00 66.64 42 ASN D O 1
ATOM 13744 N N . ILE D 2 63 ? -62.025 45.230 96.822 1.00 74.11 43 ILE D N 1
ATOM 13745 C CA . ILE D 2 63 ? -60.652 44.762 96.715 1.00 61.44 43 ILE D CA 1
ATOM 13746 C C . ILE D 2 63 ? -60.198 44.103 98.010 1.00 61.07 43 ILE D C 1
ATOM 13747 O O . ILE D 2 63 ? -59.687 42.987 98.003 1.00 62.67 43 ILE D O 1
ATOM 13752 N N . ALA D 2 64 ? -60.394 44.791 99.126 1.00 55.76 44 ALA D N 1
ATOM 13753 C CA . ALA D 2 64 ? -60.019 44.232 100.415 1.00 43.94 44 ALA D CA 1
ATOM 13754 C C . ALA D 2 64 ? -60.626 42.852 100.585 1.00 53.00 44 ALA D C 1
ATOM 13755 O O . ALA D 2 64 ? -59.928 41.889 100.911 1.00 67.48 44 ALA D O 1
ATOM 13757 N N . LEU D 2 65 ? -61.930 42.768 100.344 1.00 54.01 45 LEU D N 1
ATOM 13758 C CA . LEU D 2 65 ? -62.689 41.540 100.549 1.00 60.77 45 LEU D CA 1
ATOM 13759 C C . LEU D 2 65 ? -62.252 40.366 99.679 1.00 58.56 45 LEU D C 1
ATOM 13760 O O . LEU D 2 65 ? -62.495 39.211 100.028 1.00 63.09 45 LEU D O 1
ATOM 13765 N N . ARG D 2 66 ? -61.610 40.649 98.553 1.00 47.59 46 ARG D N 1
ATOM 13766 C CA . ARG D 2 66 ? -61.269 39.578 97.625 1.00 66.77 46 ARG D CA 1
ATOM 13767 C C . ARG D 2 66 ? -59.796 39.200 97.621 1.00 63.67 46 ARG D C 1
ATOM 13768 O O . ARG D 2 66 ? -59.413 38.185 97.033 1.00 59.62 46 ARG D O 1
ATOM 13776 N N . ALA D 2 67 ? -58.980 40.008 98.292 1.00 64.45 47 ALA D N 1
ATOM 13777 C CA . ALA D 2 67 ? -57.539 39.787 98.329 1.00 63.43 47 ALA D CA 1
ATOM 13778 C C . ALA D 2 67 ? -57.075 39.541 99.746 1.00 57.20 47 ALA D C 1
ATOM 13779 O O . ALA D 2 67 ? -56.993 40.471 100.542 1.00 63.59 47 ALA D O 1
ATOM 13781 N N . ARG D 2 68 ? -56.778 38.286 100.059 1.00 48.78 48 ARG D N 1
ATOM 13782 C CA . ARG D 2 68 ? -56.311 37.927 101.389 1.00 50.46 48 ARG D CA 1
ATOM 13783 C C . ARG D 2 68 ? -55.040 38.685 101.752 1.00 54.88 48 ARG D C 1
ATOM 13784 O O . ARG D 2 68 ? -54.868 39.124 102.885 1.00 53.55 48 ARG D O 1
ATOM 13792 N N . ASN D 2 69 ? -54.151 38.837 100.778 1.00 53.72 49 ASN D N 1
ATOM 13793 C CA . ASN D 2 69 ? -52.883 39.509 101.009 1.00 60.93 49 ASN D CA 1
ATOM 13794 C C . ASN D 2 69 ? -53.040 41.024 101.057 1.00 60.08 49 ASN D C 1
ATOM 13795 O O . ASN D 2 69 ? -52.104 41.763 100.770 1.00 61.58 49 ASN D O 1
ATOM 13800 N N . ALA D 2 70 ? -54.229 41.484 101.426 1.00 54.81 50 ALA D N 1
ATOM 13801 C CA . ALA D 2 70 ? -54.483 42.912 101.555 1.00 56.51 50 ALA D CA 1
ATOM 13802 C C . ALA D 2 70 ? -55.312 43.209 102.803 1.00 63.22 50 ALA D C 1
ATOM 13803 O O . ALA D 2 70 ? -56.027 42.346 103.304 1.00 76.30 50 ALA D O 1
ATOM 13805 N N . GLU D 2 71 ? -55.207 44.429 103.312 1.00 63.04 51 GLU D N 1
ATOM 13806 C CA . GLU D 2 71 ? -55.997 44.838 104.464 1.00 66.69 51 GLU D CA 1
ATOM 13807 C C . GLU D 2 71 ? -56.462 46.278 104.289 1.00 65.00 51 GLU D C 1
ATOM 13808 O O . GLU D 2 71 ? -55.923 47.013 103.467 1.00 68.86 51 GLU D O 1
ATOM 13814 N N . TYR D 2 72 ? -57.471 46.678 105.050 1.00 68.17 52 TYR D N 1
ATOM 13815 C CA . TYR D 2 72 ? -58.092 47.977 104.836 1.00 72.87 52 TYR D CA 1
ATOM 13816 C C . TYR D 2 72 ? -58.752 48.483 106.112 1.00 82.02 52 TYR D C 1
ATOM 13817 O O . TYR D 2 72 ? -59.418 47.726 106.820 1.00 92.39 52 TYR D O 1
ATOM 13826 N N . ASN D 2 73 ? -58.555 49.764 106.402 1.00 67.59 53 ASN D N 1
ATOM 13827 C CA . ASN D 2 73 ? -59.087 50.368 107.615 1.00 79.79 53 ASN D CA 1
ATOM 13828 C C . ASN D 2 73 ? -59.179 51.882 107.489 1.00 78.06 53 ASN D C 1
ATOM 13829 O O . ASN D 2 73 ? -58.216 52.590 107.769 1.00 73.47 53 ASN D O 1
ATOM 13834 N N . PRO D 2 74 ? -60.348 52.383 107.071 1.00 81.84 54 PRO D N 1
ATOM 13835 C CA . PRO D 2 74 ? -60.531 53.811 106.790 1.00 88.47 54 PRO D CA 1
ATOM 13836 C C . PRO D 2 74 ? -60.103 54.709 107.948 1.00 93.70 54 PRO D C 1
ATOM 13837 O O . PRO D 2 74 ? -59.976 55.916 107.760 1.00 102.89 54 PRO D O 1
ATOM 13841 N N . LYS D 2 75 ? -59.874 54.128 109.121 1.00 93.35 55 LYS D N 1
ATOM 13842 C CA . LYS D 2 75 ? -59.457 54.899 110.288 1.00 105.96 55 LYS D CA 1
ATOM 13843 C C . LYS D 2 75 ? -57.975 55.290 110.227 1.00 110.10 55 LYS D C 1
ATOM 13844 O O . LYS D 2 75 ? -57.514 56.139 110.991 1.00 111.97 55 LYS D O 1
ATOM 13850 N N . ARG D 2 76 ? -57.237 54.666 109.314 1.00 106.77 56 ARG D N 1
ATOM 13851 C CA . ARG D 2 76 ? -55.840 55.023 109.074 1.00 102.63 56 ARG D CA 1
ATOM 13852 C C . ARG D 2 76 ? -55.678 55.638 107.687 1.00 98.66 56 ARG D C 1
ATOM 13853 O O . ARG D 2 76 ? -55.212 56.768 107.539 1.00 102.37 56 ARG D O 1
ATOM 13861 N N . PHE D 2 77 ? -56.070 54.878 106.672 1.00 94.19 57 PHE D N 1
ATOM 13862 C CA . PHE D 2 77 ? -55.935 55.304 105.291 1.00 94.99 57 PHE D CA 1
ATOM 13863 C C . PHE D 2 77 ? -57.277 55.345 104.598 1.00 91.62 57 PHE D C 1
ATOM 13864 O O . PHE D 2 77 ? -58.172 54.569 104.916 1.00 96.18 57 PHE D O 1
ATOM 13872 N N . ALA D 2 78 ? -57.403 56.244 103.632 1.00 87.69 58 ALA D N 1
ATOM 13873 C CA . ALA D 2 78 ? -58.466 56.141 102.649 1.00 93.42 58 ALA D CA 1
ATOM 13874 C C . ALA D 2 78 ? -57.911 55.280 101.522 1.00 84.80 58 ALA D C 1
ATOM 13875 O O . ALA D 2 78 ? -58.124 55.557 100.338 1.00 87.78 58 ALA D O 1
ATOM 13877 N N . ALA D 2 79 ? -57.184 54.234 101.908 1.00 70.39 59 ALA D N 1
ATOM 13878 C CA . ALA D 2 79 ? -56.398 53.456 100.961 1.00 61.38 59 ALA D CA 1
ATOM 13879 C C . ALA D 2 79 ? -56.178 52.017 101.419 1.00 57.01 59 ALA D C 1
ATOM 13880 O O . ALA D 2 79 ? -55.955 51.762 102.603 1.00 66.54 59 ALA D O 1
ATOM 13882 N N . VAL D 2 80 ? -56.232 51.087 100.468 1.00 46.91 60 VAL D N 1
ATOM 13883 C CA . VAL D 2 80 ? -55.982 49.672 100.735 1.00 58.46 60 VAL D CA 1
ATOM 13884 C C . VAL D 2 80 ? -54.491 49.355 100.800 1.00 58.78 60 VAL D C 1
ATOM 13885 O O . VAL D 2 80 ? -53.701 49.872 100.014 1.00 60.83 60 VAL D O 1
ATOM 13889 N N . ILE D 2 81 ? -54.116 48.496 101.739 1.00 52.65 61 ILE D N 1
ATOM 13890 C CA . ILE D 2 81 ? -52.730 48.086 101.897 1.00 60.68 61 ILE D CA 1
ATOM 13891 C C . ILE D 2 81 ? -52.526 46.684 101.346 1.00 71.19 61 ILE D C 1
ATOM 13892 O O . ILE D 2 81 ? -53.033 45.712 101.908 1.00 66.75 61 ILE D O 1
ATOM 13897 N N . MET D 2 82 ? -51.775 46.576 100.254 1.00 74.67 62 MET D N 1
ATOM 13898 C CA . MET D 2 82 ? -51.510 45.272 99.656 1.00 66.69 62 MET D CA 1
ATOM 13899 C C . MET D 2 82 ? -50.023 44.928 99.614 1.00 51.06 62 MET D C 1
ATOM 13900 O O . MET D 2 82 ? -49.191 45.770 99.301 1.00 64.60 62 MET D O 1
ATOM 13905 N N . ARG D 2 83 ? -49.700 43.679 99.928 1.00 37.84 63 ARG D N 1
ATOM 13906 C CA . ARG D 2 83 ? -48.314 43.240 99.992 1.00 43.52 63 ARG D CA 1
ATOM 13907 C C . ARG D 2 83 ? -48.087 42.001 99.131 1.00 41.91 63 ARG D C 1
ATOM 13908 O O . ARG D 2 83 ? -48.988 41.191 98.949 1.00 52.67 63 ARG D O 1
ATOM 13916 N N . ILE D 2 84 ? -46.881 41.868 98.589 1.00 39.60 64 ILE D N 1
ATOM 13917 C CA . ILE D 2 84 ? -46.503 40.673 97.848 1.00 41.00 64 ILE D CA 1
ATOM 13918 C C . ILE D 2 84 ? -45.144 40.172 98.328 1.00 39.71 64 ILE D C 1
ATOM 13919 O O . ILE D 2 84 ? -44.282 40.959 98.705 1.00 39.43 64 ILE D O 1
ATOM 13924 N N . ARG D 2 85 ? -44.951 38.860 98.307 1.00 44.53 65 ARG D N 1
ATOM 13925 C CA . ARG D 2 85 ? -43.708 38.265 98.787 1.00 41.21 65 ARG D CA 1
ATOM 13926 C C . ARG D 2 85 ? -42.472 38.725 98.011 1.00 45.77 65 ARG D C 1
ATOM 13927 O O . ARG D 2 85 ? -41.471 39.104 98.611 1.00 52.73 65 ARG D O 1
ATOM 13935 N N . GLU D 2 86 ? -42.539 38.690 96.685 1.00 53.92 66 GLU D N 1
ATOM 13936 C CA . GLU D 2 86 ? -41.357 38.928 95.862 1.00 59.72 66 GLU D CA 1
ATOM 13937 C C . GLU D 2 86 ? -41.674 39.657 94.552 1.00 58.27 66 GLU D C 1
ATOM 13938 O O . GLU D 2 86 ? -42.357 39.115 93.685 1.00 64.66 66 GLU D O 1
ATOM 13944 N N . PRO D 2 87 ? -41.155 40.884 94.392 1.00 43.30 67 PRO D N 1
ATOM 13945 C CA . PRO D 2 87 ? -40.272 41.548 95.353 1.00 47.45 67 PRO D CA 1
ATOM 13946 C C . PRO D 2 87 ? -41.024 42.079 96.569 1.00 50.40 67 PRO D C 1
ATOM 13947 O O . PRO D 2 87 ? -42.048 42.742 96.422 1.00 50.00 67 PRO D O 1
ATOM 13951 N N . LYS D 2 88 ? -40.503 41.783 97.755 1.00 55.61 68 LYS D N 1
ATOM 13952 C CA . LYS D 2 88 ? -41.098 42.223 99.015 1.00 46.68 68 LYS D CA 1
ATOM 13953 C C . LYS D 2 88 ? -41.386 43.724 99.028 1.00 44.34 68 LYS D C 1
ATOM 13954 O O . LYS D 2 88 ? -40.498 44.537 99.266 1.00 58.08 68 LYS D O 1
ATOM 13960 N N . THR D 2 89 ? -42.634 44.086 98.767 1.00 46.46 69 THR D N 1
ATOM 13961 C CA . THR D 2 89 ? -43.027 45.485 98.730 1.00 49.59 69 THR D CA 1
ATOM 13962 C C . THR D 2 89 ? -44.372 45.692 99.410 1.00 51.82 69 THR D C 1
ATOM 13963 O O . THR D 2 89 ? -45.018 44.744 99.852 1.00 51.94 69 THR D O 1
ATOM 13967 N N . THR D 2 90 ? -44.783 46.948 99.492 1.00 54.01 70 THR D N 1
ATOM 13968 C CA . THR D 2 90 ? -46.090 47.304 100.014 1.00 57.20 70 THR D CA 1
ATOM 13969 C C . THR D 2 90 ? -46.756 48.239 99.014 1.00 54.88 70 THR D C 1
ATOM 13970 O O . THR D 2 90 ? -46.104 49.098 98.418 1.00 55.62 70 THR D O 1
ATOM 13974 N N . ALA D 2 91 ? -48.053 48.061 98.818 1.00 48.91 71 ALA D N 1
ATOM 13975 C CA . ALA D 2 91 ? -48.791 48.911 97.902 1.00 54.74 71 ALA D CA 1
ATOM 13976 C C . ALA D 2 91 ? -49.908 49.653 98.621 1.00 56.57 71 ALA D C 1
ATOM 13977 O O . ALA D 2 91 ? -50.703 49.058 99.351 1.00 55.38 71 ALA D O 1
ATOM 13979 N N . LEU D 2 92 ? -49.943 50.965 98.424 1.00 54.61 72 LEU D N 1
ATOM 13980 C CA . LEU D 2 92 ? -51.027 51.789 98.922 1.00 60.54 72 LEU D CA 1
ATOM 13981 C C . LEU D 2 92 ? -51.954 52.075 97.755 1.00 63.40 72 LEU D C 1
ATOM 13982 O O . LEU D 2 92 ? -51.584 52.783 96.820 1.00 68.59 72 LEU D O 1
ATOM 13987 N N . ILE D 2 93 ? -53.155 51.511 97.804 1.00 58.07 73 ILE D N 1
ATOM 13988 C CA . ILE D 2 93 ? -54.098 51.641 96.699 1.00 63.18 73 ILE D CA 1
ATOM 13989 C C . ILE D 2 93 ? -55.273 52.551 97.051 1.00 67.62 73 ILE D C 1
ATOM 13990 O O . ILE D 2 93 ? -56.031 52.271 97.978 1.00 77.00 73 ILE D O 1
ATOM 13995 N N . PHE D 2 94 ? -55.421 53.636 96.298 1.00 61.09 74 PHE D N 1
ATOM 13996 C CA . PHE D 2 94 ? -56.457 54.625 96.562 1.00 65.27 74 PHE D CA 1
ATOM 13997 C C . PHE D 2 94 ? -57.641 54.465 95.623 1.00 70.03 74 PHE D C 1
ATOM 13998 O O . PHE D 2 94 ? -57.486 54.071 94.470 1.00 71.91 74 PHE D O 1
ATOM 14006 N N . ALA D 2 95 ? -58.824 54.791 96.130 1.00 80.70 75 ALA D N 1
ATOM 14007 C CA . ALA D 2 95 ? -60.054 54.718 95.353 1.00 76.71 75 ALA D CA 1
ATOM 14008 C C . ALA D 2 95 ? -60.000 55.544 94.066 1.00 67.84 75 ALA D C 1
ATOM 14009 O O . ALA D 2 95 ? -60.690 55.231 93.097 1.00 64.17 75 ALA D O 1
ATOM 14011 N N . SER D 2 96 ? -59.189 56.597 94.054 1.00 60.29 76 SER D N 1
ATOM 14012 C CA . SER D 2 96 ? -59.080 57.441 92.866 1.00 66.73 76 SER D CA 1
ATOM 14013 C C . SER D 2 96 ? -58.345 56.725 91.734 1.00 73.18 76 SER D C 1
ATOM 14014 O O . SER D 2 96 ? -58.361 57.171 90.584 1.00 65.78 76 SER D O 1
ATOM 14017 N N . GLY D 2 97 ? -57.695 55.616 92.069 1.00 74.42 77 GLY D N 1
ATOM 14018 C CA . GLY D 2 97 ? -56.959 54.844 91.087 1.00 74.69 77 GLY D CA 1
ATOM 14019 C C . GLY D 2 97 ? -55.456 55.000 91.205 1.00 77.19 77 GLY D C 1
ATOM 14020 O O . GLY D 2 97 ? -54.698 54.295 90.536 1.00 76.41 77 GLY D O 1
ATOM 14021 N N . LYS D 2 98 ? -55.025 55.923 92.061 1.00 67.64 78 LYS D N 1
ATOM 14022 C CA . LYS D 2 98 ? -53.605 56.197 92.247 1.00 46.82 78 LYS D CA 1
ATOM 14023 C C . LYS D 2 98 ? -52.935 55.117 93.100 1.00 43.65 78 LYS D C 1
ATOM 14024 O O . LYS D 2 98 ? -53.573 54.515 93.956 1.00 51.67 78 LYS D O 1
ATOM 14030 N N . MET D 2 99 ? -51.654 54.862 92.848 1.00 39.11 79 MET D N 1
ATOM 14031 C CA . MET D 2 99 ? -50.908 53.856 93.599 1.00 41.80 79 MET D CA 1
ATOM 14032 C C . MET D 2 99 ? -49.565 54.363 94.131 1.00 58.30 79 MET D C 1
ATOM 14033 O O . MET D 2 99 ? -48.879 55.158 93.483 1.00 58.77 79 MET D O 1
ATOM 14038 N N . VAL D 2 100 ? -49.196 53.883 95.314 1.00 49.90 80 VAL D N 1
ATOM 14039 C CA . VAL D 2 100 ? -47.905 54.186 95.906 1.00 43.02 80 VAL D CA 1
ATOM 14040 C C . VAL D 2 100 ? -47.204 52.886 96.289 1.00 54.06 80 VAL D C 1
ATOM 14041 O O . VAL D 2 100 ? -47.670 52.161 97.161 1.00 70.56 80 VAL D O 1
ATOM 14045 N N . ILE D 2 101 ? -46.092 52.587 95.628 1.00 47.05 81 ILE D N 1
ATOM 14046 C CA . ILE D 2 101 ? -45.326 51.382 95.925 1.00 47.26 81 ILE D CA 1
ATOM 14047 C C . ILE D 2 101 ? -44.058 51.725 96.703 1.00 55.83 81 ILE D C 1
ATOM 14048 O O . ILE D 2 101 ? -43.285 52.600 96.297 1.00 54.80 81 ILE D O 1
ATOM 14053 N N . THR D 2 102 ? -43.847 51.029 97.818 1.00 50.70 82 THR D N 1
ATOM 14054 C CA . THR D 2 102 ? -42.679 51.264 98.666 1.00 55.24 82 THR D CA 1
ATOM 14055 C C . THR D 2 102 ? -42.041 49.945 99.094 1.00 44.75 82 THR D C 1
ATOM 14056 O O . THR D 2 102 ? -42.675 48.895 99.017 1.00 48.10 82 THR D O 1
ATOM 14060 N N . GLY D 2 103 ? -40.782 50.004 99.523 1.00 32.77 83 GLY D N 1
ATOM 14061 C CA . GLY D 2 103 ? -40.086 48.841 100.040 1.00 21.47 83 GLY D CA 1
ATOM 14062 C C . GLY D 2 103 ? -39.212 48.163 99.006 1.00 47.72 83 GLY D C 1
ATOM 14063 O O . GLY D 2 103 ? -38.500 47.202 99.312 1.00 52.10 83 GLY D O 1
ATOM 14064 N N . ALA D 2 104 ? -39.274 48.654 97.772 1.00 43.63 84 ALA D N 1
ATOM 14065 C CA . ALA D 2 104 ? -38.374 48.180 96.733 1.00 42.68 84 ALA D CA 1
ATOM 14066 C C . ALA D 2 104 ? -36.964 48.654 97.059 1.00 54.70 84 ALA D C 1
ATOM 14067 O O . ALA D 2 104 ? -36.785 49.706 97.672 1.00 52.89 84 ALA D O 1
ATOM 14069 N N . LYS D 2 105 ? -35.964 47.880 96.653 1.00 52.38 85 LYS D N 1
ATOM 14070 C CA . LYS D 2 105 ? -34.579 48.216 96.963 1.00 51.57 85 LYS D CA 1
ATOM 14071 C C . LYS D 2 105 ? -33.832 48.706 95.731 1.00 51.99 85 LYS D C 1
ATOM 14072 O O . LYS D 2 105 ? -32.613 48.875 95.755 1.00 61.08 85 LYS D O 1
ATOM 14078 N N . SER D 2 106 ? -34.581 48.945 94.662 1.00 45.71 86 SER D N 1
ATOM 14079 C CA . SER D 2 106 ? -34.015 49.399 93.399 1.00 55.08 86 SER D CA 1
ATOM 14080 C C . SER D 2 106 ? -35.106 50.063 92.585 1.00 49.93 86 SER D C 1
ATOM 14081 O O . SER D 2 106 ? -36.286 49.791 92.787 1.00 43.06 86 SER D O 1
ATOM 14084 N N . GLU D 2 107 ? -34.718 50.939 91.669 1.00 54.45 87 GLU D N 1
ATOM 14085 C CA . GLU D 2 107 ? -35.707 51.625 90.850 1.00 51.84 87 GLU D CA 1
ATOM 14086 C C . GLU D 2 107 ? -36.326 50.684 89.814 1.00 51.02 87 GLU D C 1
ATOM 14087 O O . GLU D 2 107 ? -37.456 50.891 89.383 1.00 50.62 87 GLU D O 1
ATOM 14093 N N . LYS D 2 108 ? -35.596 49.637 89.442 1.00 50.51 88 LYS D N 1
ATOM 14094 C CA . LYS D 2 108 ? -36.102 48.658 88.481 1.00 55.03 88 LYS D CA 1
ATOM 14095 C C . LYS D 2 108 ? -37.161 47.758 89.117 1.00 50.97 88 LYS D C 1
ATOM 14096 O O . LYS D 2 108 ? -38.237 47.562 88.555 1.00 55.86 88 LYS D O 1
ATOM 14102 N N . SER D 2 109 ? -36.854 47.211 90.290 1.00 44.26 89 SER D N 1
ATOM 14103 C CA . SER D 2 109 ? -37.796 46.343 90.990 1.00 47.58 89 SER D CA 1
ATOM 14104 C C . SER D 2 109 ? -38.982 47.137 91.538 1.00 46.39 89 SER D C 1
ATOM 14105 O O . SER D 2 109 ? -40.013 46.575 91.897 1.00 39.68 89 SER D O 1
ATOM 14108 N N . SER D 2 110 ? -38.831 48.451 91.602 1.00 50.76 90 SER D N 1
ATOM 14109 C CA . SER D 2 110 ? -39.941 49.313 91.956 1.00 52.30 90 SER D CA 1
ATOM 14110 C C . SER D 2 110 ? -41.021 49.209 90.880 1.00 50.07 90 SER D C 1
ATOM 14111 O O . SER D 2 110 ? -42.183 48.931 91.179 1.00 33.10 90 SER D O 1
ATOM 14114 N N . ARG D 2 111 ? -40.629 49.432 89.627 1.00 48.03 91 ARG D N 1
ATOM 14115 C CA . ARG D 2 111 ? -41.553 49.345 88.498 1.00 50.55 91 ARG D CA 1
ATOM 14116 C C . ARG D 2 111 ? -42.089 47.926 88.359 1.00 58.51 91 ARG D C 1
ATOM 14117 O O . ARG D 2 111 ? -43.277 47.716 88.108 1.00 58.47 91 ARG D O 1
ATOM 14125 N N . MET D 2 112 ? -41.200 46.954 88.521 1.00 46.25 92 MET D N 1
ATOM 14126 C CA . MET D 2 112 ? -41.572 45.559 88.397 1.00 46.33 92 MET D CA 1
ATOM 14127 C C . MET D 2 112 ? -42.661 45.208 89.396 1.00 51.97 92 MET D C 1
ATOM 14128 O O . MET D 2 112 ? -43.619 44.515 89.062 1.00 69.29 92 MET D O 1
ATOM 14133 N N . ALA D 2 113 ? -42.511 45.693 90.623 1.00 50.99 93 ALA D N 1
ATOM 14134 C CA . ALA D 2 113 ? -43.484 45.431 91.677 1.00 50.36 93 ALA D CA 1
ATOM 14135 C C . ALA D 2 113 ? -44.759 46.247 91.472 1.00 59.01 93 ALA D C 1
ATOM 14136 O O . ALA D 2 113 ? -45.826 45.884 91.965 1.00 59.00 93 ALA D O 1
ATOM 14138 N N . ALA D 2 114 ? -44.637 47.351 90.743 1.00 56.91 94 ALA D N 1
ATOM 14139 C CA . ALA D 2 114 ? -45.780 48.195 90.429 1.00 45.57 94 ALA D CA 1
ATOM 14140 C C . ALA D 2 114 ? -46.647 47.531 89.371 1.00 49.17 94 ALA D C 1
ATOM 14141 O O . ALA D 2 114 ? -47.862 47.721 89.340 1.00 56.14 94 ALA D O 1
ATOM 14143 N N . GLN D 2 115 ? -46.015 46.758 88.495 1.00 47.49 95 GLN D N 1
ATOM 14144 C CA . GLN D 2 115 ? -46.749 46.015 87.478 1.00 60.91 95 GLN D CA 1
ATOM 14145 C C . GLN D 2 115 ? -47.552 44.885 88.114 1.00 58.42 95 GLN D C 1
ATOM 14146 O O . GLN D 2 115 ? -48.701 44.640 87.744 1.00 41.89 95 GLN D O 1
ATOM 14152 N N . ARG D 2 116 ? -46.943 44.199 89.076 1.00 52.76 96 ARG D N 1
ATOM 14153 C CA . ARG D 2 116 ? -47.589 43.054 89.691 1.00 45.98 96 ARG D CA 1
ATOM 14154 C C . ARG D 2 116 ? -48.840 43.480 90.441 1.00 47.16 96 ARG D C 1
ATOM 14155 O O . ARG D 2 116 ? -49.827 42.745 90.474 1.00 46.36 96 ARG D O 1
ATOM 14163 N N . TYR D 2 117 ? -48.811 44.678 91.018 1.00 38.52 97 TYR D N 1
ATOM 14164 C CA . TYR D 2 117 ? -49.992 45.193 91.708 1.00 45.44 97 TYR D CA 1
ATOM 14165 C C . TYR D 2 117 ? -51.048 45.601 90.694 1.00 46.27 97 TYR D C 1
ATOM 14166 O O . TYR D 2 117 ? -52.228 45.313 90.870 1.00 41.54 97 TYR D O 1
ATOM 14175 N N . ALA D 2 118 ? -50.620 46.260 89.624 1.00 50.56 98 ALA D N 1
ATOM 14176 C CA . ALA D 2 118 ? -51.548 46.695 88.593 1.00 50.84 98 ALA D CA 1
ATOM 14177 C C . ALA D 2 118 ? -52.267 45.498 87.987 1.00 61.74 98 ALA D C 1
ATOM 14178 O O . ALA D 2 118 ? -53.431 45.593 87.600 1.00 72.76 98 ALA D O 1
ATOM 14180 N N . LYS D 2 119 ? -51.571 44.367 87.913 1.00 54.21 99 LYS D N 1
ATOM 14181 C CA . LYS D 2 119 ? -52.147 43.155 87.348 1.00 47.06 99 LYS D CA 1
ATOM 14182 C C . LYS D 2 119 ? -53.203 42.541 88.263 1.00 56.29 99 LYS D C 1
ATOM 14183 O O . LYS D 2 119 ? -54.212 42.034 87.786 1.00 66.67 99 LYS D O 1
ATOM 14189 N N . ILE D 2 120 ? -52.964 42.582 89.571 1.00 56.06 100 ILE D N 1
ATOM 14190 C CA . ILE D 2 120 ? -53.926 42.069 90.544 1.00 47.38 100 ILE D CA 1
ATOM 14191 C C . ILE D 2 120 ? -55.259 42.796 90.429 1.00 52.51 100 ILE D C 1
ATOM 14192 O O . ILE D 2 120 ? -56.320 42.179 90.537 1.00 55.80 100 ILE D O 1
ATOM 14197 N N . ILE D 2 121 ? -55.206 44.106 90.206 1.00 49.78 101 ILE D N 1
ATOM 14198 C CA . ILE D 2 121 ? -56.422 44.899 90.069 1.00 51.95 101 ILE D CA 1
ATOM 14199 C C . ILE D 2 121 ? -57.209 44.481 88.833 1.00 63.11 101 ILE D C 1
ATOM 14200 O O . ILE D 2 121 ? -58.423 44.292 88.891 1.00 68.58 101 ILE D O 1
ATOM 14205 N N . HIS D 2 122 ? -56.513 44.341 87.711 1.00 56.93 102 HIS D N 1
ATOM 14206 C CA . HIS D 2 122 ? -57.135 43.850 86.489 1.00 51.89 102 HIS D CA 1
ATOM 14207 C C . HIS D 2 122 ? -57.878 42.550 86.770 1.00 54.69 102 HIS D C 1
ATOM 14208 O O . HIS D 2 122 ? -59.056 42.419 86.451 1.00 62.05 102 HIS D O 1
ATOM 14215 N N . LYS D 2 123 ? -57.173 41.597 87.375 1.00 55.84 103 LYS D N 1
ATOM 14216 C CA . LYS D 2 123 ? -57.745 40.313 87.769 1.00 53.76 103 LYS D CA 1
ATOM 14217 C C . LYS D 2 123 ? -58.986 40.484 88.628 1.00 49.06 103 LYS D C 1
ATOM 14218 O O . LYS D 2 123 ? -59.858 39.622 88.641 1.00 47.54 103 LYS D O 1
ATOM 14224 N N . LEU D 2 124 ? -59.055 41.589 89.360 1.00 44.92 104 LEU D N 1
ATOM 14225 C CA . LEU D 2 124 ? -60.207 41.858 90.210 1.00 48.59 104 LEU D CA 1
ATOM 14226 C C . LEU D 2 124 ? -61.326 42.571 89.453 1.00 59.25 104 LEU D C 1
ATOM 14227 O O . LEU D 2 124 ? -62.379 42.854 90.019 1.00 71.35 104 LEU D O 1
ATOM 14232 N N . GLY D 2 125 ? -61.095 42.874 88.181 1.00 51.91 105 GLY D N 1
ATOM 14233 C CA . GLY D 2 125 ? -62.182 43.281 87.310 1.00 53.49 105 GLY D CA 1
ATOM 14234 C C . GLY D 2 125 ? -62.246 44.733 86.887 1.00 59.94 105 GLY D C 1
ATOM 14235 O O . GLY D 2 125 ? -63.152 45.117 86.150 1.00 61.54 105 GLY D O 1
ATOM 14236 N N . PHE D 2 126 ? -61.296 45.541 87.341 1.00 53.60 106 PHE D N 1
ATOM 14237 C CA . PHE D 2 126 ? -61.252 46.947 86.956 1.00 49.21 106 PHE D CA 1
ATOM 14238 C C . PHE D 2 126 ? -60.348 47.140 85.747 1.00 65.61 106 PHE D C 1
ATOM 14239 O O . PHE D 2 126 ? -59.255 46.584 85.693 1.00 72.87 106 PHE D O 1
ATOM 14247 N N . ASN D 2 127 ? -60.791 47.934 84.778 1.00 73.52 107 ASN D N 1
ATOM 14248 C CA . ASN D 2 127 ? -59.995 48.132 83.571 1.00 80.09 107 ASN D CA 1
ATOM 14249 C C . ASN D 2 127 ? -58.847 49.116 83.784 1.00 73.31 107 ASN D C 1
ATOM 14250 O O . ASN D 2 127 ? -58.978 50.310 83.524 1.00 60.42 107 ASN D O 1
ATOM 14255 N N . ALA D 2 128 ? -57.719 48.591 84.249 1.00 68.52 108 ALA D N 1
ATOM 14256 C CA . ALA D 2 128 ? -56.561 49.402 84.584 1.00 54.68 108 ALA D CA 1
ATOM 14257 C C . ALA D 2 128 ? -55.629 49.594 83.401 1.00 54.91 108 ALA D C 1
ATOM 14258 O O . ALA D 2 128 ? -55.388 48.673 82.633 1.00 64.30 108 ALA D O 1
ATOM 14260 N N . THR D 2 129 ? -55.115 50.807 83.256 1.00 70.11 109 THR D N 1
ATOM 14261 C CA . THR D 2 129 ? -53.984 51.058 82.378 1.00 68.46 109 THR D CA 1
ATOM 14262 C C . THR D 2 129 ? -52.792 51.330 83.289 1.00 60.34 109 THR D C 1
ATOM 14263 O O . THR D 2 129 ? -52.917 51.217 84.508 1.00 55.68 109 THR D O 1
ATOM 14267 N N . PHE D 2 130 ? -51.646 51.683 82.713 1.00 54.34 110 PHE D N 1
ATOM 14268 C CA . PHE D 2 130 ? -50.425 51.842 83.500 1.00 49.37 110 PHE D CA 1
ATOM 14269 C C . PHE D 2 130 ? -49.765 53.174 83.198 1.00 59.23 110 PHE D C 1
ATOM 14270 O O . PHE D 2 130 ? -48.715 53.227 82.564 1.00 65.25 110 PHE D O 1
ATOM 14278 N N . ASP D 2 131 ? -50.374 54.251 83.682 1.00 73.50 111 ASP D N 1
ATOM 14279 C CA . ASP D 2 131 ? -50.013 55.597 83.244 1.00 81.63 111 ASP D CA 1
ATOM 14280 C C . ASP D 2 131 ? -49.165 56.413 84.209 1.00 73.29 111 ASP D C 1
ATOM 14281 O O . ASP D 2 131 ? -49.354 56.367 85.423 1.00 70.28 111 ASP D O 1
ATOM 14286 N N . ASP D 2 132 ? -48.233 57.169 83.638 1.00 64.79 112 ASP D N 1
ATOM 14287 C CA . ASP D 2 132 ? -47.441 58.134 84.386 1.00 52.74 112 ASP D CA 1
ATOM 14288 C C . ASP D 2 132 ? -46.625 57.513 85.506 1.00 51.14 112 ASP D C 1
ATOM 14289 O O . ASP D 2 132 ? -46.484 58.120 86.563 1.00 52.81 112 ASP D O 1
ATOM 14294 N N . PHE D 2 133 ? -46.082 56.316 85.285 1.00 49.48 113 PHE D N 1
ATOM 14295 C CA . PHE D 2 133 ? -45.208 55.719 86.284 1.00 34.69 113 PHE D CA 1
ATOM 14296 C C . PHE D 2 133 ? -44.047 56.657 86.592 1.00 42.24 113 PHE D C 1
ATOM 14297 O O . PHE D 2 133 ? -43.356 57.131 85.688 1.00 45.62 113 PHE D O 1
ATOM 14305 N N . LYS D 2 134 ? -43.833 56.909 87.878 1.00 45.80 114 LYS D N 1
ATOM 14306 C CA . LYS D 2 134 ? -42.899 57.937 88.316 1.00 58.55 114 LYS D CA 1
ATOM 14307 C C . LYS D 2 134 ? -42.197 57.502 89.597 1.00 57.18 114 LYS D C 1
ATOM 14308 O O . LYS D 2 134 ? -42.826 56.982 90.520 1.00 55.59 114 LYS D O 1
ATOM 14314 N N . ILE D 2 135 ? -40.888 57.708 89.649 1.00 42.91 115 ILE D N 1
ATOM 14315 C CA . ILE D 2 135 ? -40.146 57.438 90.870 1.00 43.38 115 ILE D CA 1
ATOM 14316 C C . ILE D 2 135 ? -40.098 58.700 91.732 1.00 45.98 115 ILE D C 1
ATOM 14317 O O . ILE D 2 135 ? -39.577 59.732 91.309 1.00 50.39 115 ILE D O 1
ATOM 14322 N N . GLN D 2 136 ? -40.668 58.608 92.932 1.00 43.78 116 GLN D N 1
ATOM 14323 C CA . GLN D 2 136 ? -40.915 59.778 93.779 1.00 50.50 116 GLN D CA 1
ATOM 14324 C C . GLN D 2 136 ? -39.837 60.044 94.819 1.00 54.97 116 GLN D C 1
ATOM 14325 O O . GLN D 2 136 ? -39.586 61.194 95.175 1.00 62.40 116 GLN D O 1
ATOM 14331 N N . ASN D 2 137 ? -39.216 58.985 95.323 1.00 53.04 117 ASN D N 1
ATOM 14332 C CA . ASN D 2 137 ? -38.225 59.134 96.375 1.00 46.97 117 ASN D CA 1
ATOM 14333 C C . ASN D 2 137 ? -37.282 57.947 96.471 1.00 46.49 117 ASN D C 1
ATOM 14334 O O . ASN D 2 137 ? -37.668 56.814 96.194 1.00 57.70 117 ASN D O 1
ATOM 14339 N N . ILE D 2 138 ? -36.045 58.222 96.871 1.00 34.19 118 ILE D N 1
ATOM 14340 C CA . ILE D 2 138 ? -35.023 57.196 97.025 1.00 39.62 118 ILE D CA 1
ATOM 14341 C C . ILE D 2 138 ? -34.259 57.431 98.324 1.00 45.14 118 ILE D C 1
ATOM 14342 O O . ILE D 2 138 ? -33.651 58.482 98.513 1.00 54.54 118 ILE D O 1
ATOM 14347 N N . VAL D 2 139 ? -34.291 56.451 99.218 1.00 36.22 119 VAL D N 1
ATOM 14348 C CA . VAL D 2 139 ? -33.554 56.542 100.472 1.00 37.28 119 VAL D CA 1
ATOM 14349 C C . VAL D 2 139 ? -32.251 55.745 100.413 1.00 37.50 119 VAL D C 1
ATOM 14350 O O . VAL D 2 139 ? -32.278 54.537 100.201 1.00 40.29 119 VAL D O 1
ATOM 14354 N N . SER D 2 140 ? -31.116 56.417 100.596 1.00 44.15 120 SER D N 1
ATOM 14355 C CA . SER D 2 140 ? -29.819 55.740 100.643 1.00 49.35 120 SER D CA 1
ATOM 14356 C C . SER D 2 140 ? -29.172 55.891 102.014 1.00 52.13 120 SER D C 1
ATOM 14357 O O . SER D 2 140 ? -29.559 56.753 102.801 1.00 55.43 120 SER D O 1
ATOM 14360 N N . SER D 2 141 ? -28.176 55.057 102.296 1.00 56.32 121 SER D N 1
ATOM 14361 C CA . SER D 2 141 ? -27.462 55.129 103.569 1.00 57.55 121 SER D CA 1
ATOM 14362 C C . SER D 2 141 ? -26.021 54.685 103.394 1.00 54.43 121 SER D C 1
ATOM 14363 O O . SER D 2 141 ? -25.719 53.873 102.526 1.00 69.63 121 SER D O 1
ATOM 14366 N N . CYS D 2 142 ? -25.129 55.216 104.220 1.00 54.42 122 CYS D N 1
ATOM 14367 C CA . CYS D 2 142 ? -23.731 54.807 104.177 1.00 62.87 122 CYS D CA 1
ATOM 14368 C C . CYS D 2 142 ? -23.046 55.060 105.507 1.00 60.87 122 CYS D C 1
ATOM 14369 O O . CYS D 2 142 ? -23.632 55.631 106.422 1.00 60.49 122 CYS D O 1
ATOM 14372 N N . ASP D 2 143 ? -21.797 54.629 105.609 1.00 66.31 123 ASP D N 1
ATOM 14373 C CA . ASP D 2 143 ? -21.065 54.738 106.859 1.00 72.44 123 ASP D CA 1
ATOM 14374 C C . ASP D 2 143 ? -19.637 55.195 106.603 1.00 73.80 123 ASP D C 1
ATOM 14375 O O . ASP D 2 143 ? -18.850 54.470 105.995 1.00 82.01 123 ASP D O 1
ATOM 14380 N N . ILE D 2 144 ? -19.306 56.397 107.072 1.00 59.37 124 ILE D N 1
ATOM 14381 C CA . ILE D 2 144 ? -17.996 56.990 106.806 1.00 58.74 124 ILE D CA 1
ATOM 14382 C C . ILE D 2 144 ? -16.885 56.533 107.767 1.00 60.05 124 ILE D C 1
ATOM 14383 O O . ILE D 2 144 ? -15.717 56.865 107.580 1.00 61.15 124 ILE D O 1
ATOM 14388 N N . LYS D 2 145 ? -17.255 55.764 108.786 1.00 67.79 125 LYS D N 1
ATOM 14389 C CA . LYS D 2 145 ? -16.281 55.063 109.626 1.00 72.12 125 LYS D CA 1
ATOM 14390 C C . LYS D 2 145 ? -15.439 55.979 110.518 1.00 70.86 125 LYS D C 1
ATOM 14391 O O . LYS D 2 145 ? -14.286 55.674 110.815 1.00 74.49 125 LYS D O 1
ATOM 14397 N N . PHE D 2 146 ? -16.010 57.102 110.933 1.00 70.26 126 PHE D N 1
ATOM 14398 C CA . PHE D 2 146 ? -15.406 57.918 111.984 1.00 58.10 126 PHE D CA 1
ATOM 14399 C C . PHE D 2 146 ? -16.436 58.822 112.655 1.00 63.85 126 PHE D C 1
ATOM 14400 O O . PHE D 2 146 ? -17.447 59.170 112.052 1.00 79.86 126 PHE D O 1
ATOM 14408 N N . SER D 2 147 ? -16.192 59.180 113.911 1.00 54.23 127 SER D N 1
ATOM 14409 C CA . SER D 2 147 ? -17.117 60.037 114.653 1.00 53.64 127 SER D CA 1
ATOM 14410 C C . SER D 2 147 ? -17.115 61.497 114.188 1.00 54.97 127 SER D C 1
ATOM 14411 O O . SER D 2 147 ? -16.110 62.007 113.693 1.00 49.93 127 SER D O 1
ATOM 14414 N N . ILE D 2 148 ? -18.250 62.163 114.364 1.00 51.72 128 ILE D N 1
ATOM 14415 C CA . ILE D 2 148 ? -18.443 63.513 113.857 1.00 49.51 128 ILE D CA 1
ATOM 14416 C C . ILE D 2 148 ? -18.882 64.449 114.972 1.00 50.07 128 ILE D C 1
ATOM 14417 O O . ILE D 2 148 ? -19.845 64.161 115.677 1.00 58.49 128 ILE D O 1
ATOM 14422 N N . ARG D 2 149 ? -18.178 65.566 115.139 1.00 52.75 129 ARG D N 1
ATOM 14423 C CA . ARG D 2 149 ? -18.613 66.584 116.093 1.00 55.38 129 ARG D CA 1
ATOM 14424 C C . ARG D 2 149 ? -19.676 67.454 115.436 1.00 60.01 129 ARG D C 1
ATOM 14425 O O . ARG D 2 149 ? -19.362 68.361 114.664 1.00 62.33 129 ARG D O 1
ATOM 14433 N N . LEU D 2 150 ? -20.935 67.169 115.739 1.00 49.88 130 LEU D N 1
ATOM 14434 C CA . LEU D 2 150 ? -22.041 67.782 115.016 1.00 51.02 130 LEU D CA 1
ATOM 14435 C C . LEU D 2 150 ? -22.166 69.274 115.291 1.00 54.07 130 LEU D C 1
ATOM 14436 O O . LEU D 2 150 ? -22.658 70.027 114.453 1.00 46.47 130 LEU D O 1
ATOM 14441 N N . GLU D 2 151 ? -21.715 69.700 116.464 1.00 50.38 131 GLU D N 1
ATOM 14442 C CA . GLU D 2 151 ? -21.716 71.115 116.789 1.00 46.60 131 GLU D CA 1
ATOM 14443 C C . GLU D 2 151 ? -20.915 71.881 115.743 1.00 53.18 131 GLU D C 1
ATOM 14444 O O . GLU D 2 151 ? -21.322 72.951 115.290 1.00 59.05 131 GLU D O 1
ATOM 14450 N N . GLY D 2 152 ? -19.776 71.319 115.356 1.00 55.25 132 GLY D N 1
ATOM 14451 C CA . GLY D 2 152 ? -18.927 71.932 114.353 1.00 65.36 132 GLY D CA 1
ATOM 14452 C C . GLY D 2 152 ? -19.671 72.161 113.054 1.00 63.01 132 GLY D C 1
ATOM 14453 O O . GLY D 2 152 ? -19.725 73.279 112.543 1.00 56.42 132 GLY D O 1
ATOM 14454 N N . LEU D 2 153 ? -20.248 71.089 112.524 1.00 58.75 133 LEU D N 1
ATOM 14455 C CA . LEU D 2 153 ? -21.007 71.146 111.285 1.00 49.62 133 LEU D CA 1
ATOM 14456 C C . LEU D 2 153 ? -22.093 72.205 111.377 1.00 48.64 133 LEU D C 1
ATOM 14457 O O . LEU D 2 153 ? -22.192 73.095 110.531 1.00 44.43 133 LEU D O 1
ATOM 14462 N N . ALA D 2 154 ? -22.901 72.094 112.424 1.00 40.89 134 ALA D N 1
ATOM 14463 C CA . ALA D 2 154 ? -24.063 72.946 112.608 1.00 37.04 134 ALA D CA 1
ATOM 14464 C C . ALA D 2 154 ? -23.711 74.429 112.572 1.00 43.17 134 ALA D C 1
ATOM 14465 O O . ALA D 2 154 ? -24.401 75.224 111.938 1.00 42.20 134 ALA D O 1
ATOM 14467 N N . TYR D 2 155 ? -22.634 74.796 113.256 1.00 46.18 135 TYR D N 1
ATOM 14468 C CA . TYR D 2 155 ? -22.232 76.190 113.343 1.00 40.75 135 TYR D CA 1
ATOM 14469 C C . TYR D 2 155 ? -21.740 76.730 111.997 1.00 48.05 135 TYR D C 1
ATOM 14470 O O . TYR D 2 155 ? -22.192 77.786 111.537 1.00 38.06 135 TYR D O 1
ATOM 14479 N N . ALA D 2 156 ? -20.823 75.994 111.373 1.00 46.72 136 ALA D N 1
ATOM 14480 C CA . ALA D 2 156 ? -20.225 76.404 110.104 1.00 46.58 136 ALA D CA 1
ATOM 14481 C C . ALA D 2 156 ? -21.179 76.265 108.920 1.00 63.13 136 ALA D C 1
ATOM 14482 O O . ALA D 2 156 ? -21.032 76.957 107.908 1.00 57.56 136 ALA D O 1
ATOM 14484 N N . HIS D 2 157 ? -22.150 75.365 109.041 1.00 54.36 137 HIS D N 1
ATOM 14485 C CA . HIS D 2 157 ? -23.152 75.192 107.999 1.00 49.24 137 HIS D CA 1
ATOM 14486 C C . HIS D 2 157 ? -24.549 75.522 108.513 1.00 64.92 137 HIS D C 1
ATOM 14487 O O . HIS D 2 157 ? -25.522 74.865 108.158 1.00 70.39 137 HIS D O 1
ATOM 14494 N N . SER D 2 158 ? -24.634 76.568 109.328 1.00 67.47 138 SER D N 1
ATOM 14495 C CA . SER D 2 158 ? -25.843 76.900 110.079 1.00 63.15 138 SER D CA 1
ATOM 14496 C C . SER D 2 158 ? -27.106 77.107 109.248 1.00 69.03 138 SER D C 1
ATOM 14497 O O . SER D 2 158 ? -28.181 76.636 109.619 1.00 69.48 138 SER D O 1
ATOM 14500 N N . ASN D 2 159 ? -26.996 77.823 108.138 1.00 70.31 139 ASN D N 1
ATOM 14501 C CA . ASN D 2 159 ? -28.195 78.133 107.371 1.00 82.60 139 ASN D CA 1
ATOM 14502 C C . ASN D 2 159 ? -28.568 77.038 106.375 1.00 72.48 139 ASN D C 1
ATOM 14503 O O . ASN D 2 159 ? -29.475 77.206 105.560 1.00 66.93 139 ASN D O 1
ATOM 14508 N N . TYR D 2 160 ? -27.872 75.910 106.457 1.00 64.69 140 TYR D N 1
ATOM 14509 C CA . TYR D 2 160 ? -28.213 74.751 105.643 1.00 54.51 140 TYR D CA 1
ATOM 14510 C C . TYR D 2 160 ? -28.635 73.567 106.505 1.00 48.32 140 TYR D C 1
ATOM 14511 O O . TYR D 2 160 ? -28.977 72.509 105.990 1.00 68.21 140 TYR D O 1
ATOM 14520 N N . CYS D 2 161 ? -28.622 73.732 107.819 1.00 42.84 141 CYS D N 1
ATOM 14521 C CA . CYS D 2 161 ? -29.029 72.628 108.677 1.00 53.21 141 CYS D CA 1
ATOM 14522 C C . CYS D 2 161 ? -29.573 73.029 110.052 1.00 43.87 141 CYS D C 1
ATOM 14523 O O . CYS D 2 161 ? -29.631 74.206 110.396 1.00 53.97 141 CYS D O 1
ATOM 14526 N N . SER D 2 162 ? -29.991 72.026 110.815 1.00 45.04 142 SER D N 1
ATOM 14527 C CA . SER D 2 162 ? -30.613 72.229 112.113 1.00 62.28 142 SER D CA 1
ATOM 14528 C C . SER D 2 162 ? -30.098 71.162 113.061 1.00 66.52 142 SER D C 1
ATOM 14529 O O . SER D 2 162 ? -29.786 70.049 112.641 1.00 57.62 142 SER D O 1
ATOM 14532 N N . TYR D 2 163 ? -30.014 71.499 114.341 1.00 66.04 143 TYR D N 1
ATOM 14533 C CA . TYR D 2 163 ? -29.433 70.591 115.311 1.00 56.49 143 TYR D CA 1
ATOM 14534 C C . TYR D 2 163 ? -29.906 70.938 116.706 1.00 56.90 143 TYR D C 1
ATOM 14535 O O . TYR D 2 163 ? -29.365 71.834 117.345 1.00 70.05 143 TYR D O 1
ATOM 14544 N N . GLU D 2 164 ? -30.926 70.222 117.165 1.00 58.81 144 GLU D N 1
ATOM 14545 C CA . GLU D 2 164 ? -31.435 70.357 118.522 1.00 59.13 144 GLU D CA 1
ATOM 14546 C C . GLU D 2 164 ? -31.267 69.021 119.231 1.00 59.51 144 GLU D C 1
ATOM 14547 O O . GLU D 2 164 ? -32.170 68.187 119.215 1.00 63.30 144 GLU D O 1
ATOM 14553 N N . PRO D 2 165 ? -30.104 68.803 119.852 1.00 57.36 145 PRO D N 1
ATOM 14554 C CA . PRO D 2 165 ? -29.825 67.510 120.492 1.00 57.53 145 PRO D CA 1
ATOM 14555 C C . PRO D 2 165 ? -30.782 67.191 121.640 1.00 61.81 145 PRO D C 1
ATOM 14556 O O . PRO D 2 165 ? -30.898 66.028 122.018 1.00 61.22 145 PRO D O 1
ATOM 14560 N N . GLU D 2 166 ? -31.450 68.206 122.184 1.00 63.45 146 GLU D N 1
ATOM 14561 C CA . GLU D 2 166 ? -32.427 67.997 123.249 1.00 55.11 146 GLU D CA 1
ATOM 14562 C C . GLU D 2 166 ? -33.798 67.617 122.700 1.00 61.73 146 GLU D C 1
ATOM 14563 O O . GLU D 2 166 ? -34.740 67.429 123.463 1.00 72.62 146 GLU D O 1
ATOM 14569 N N . LEU D 2 167 ? -33.904 67.508 121.377 1.00 71.02 147 LEU D N 1
ATOM 14570 C CA . LEU D 2 167 ? -35.153 67.118 120.724 1.00 71.10 147 LEU D CA 1
ATOM 14571 C C . LEU D 2 167 ? -34.974 65.888 119.842 1.00 77.33 147 LEU D C 1
ATOM 14572 O O . LEU D 2 167 ? -35.782 64.960 119.886 1.00 96.48 147 LEU D O 1
ATOM 14577 N N . PHE D 2 168 ? -33.915 65.893 119.038 1.00 67.95 148 PHE D N 1
ATOM 14578 C CA A PHE D 2 168 ? -33.641 64.793 118.129 0.50 62.83 148 PHE D CA 1
ATOM 14579 C CA B PHE D 2 168 ? -33.645 64.813 118.083 0.50 61.02 148 PHE D CA 1
ATOM 14580 C C . PHE D 2 168 ? -32.140 64.557 117.980 1.00 66.82 148 PHE D C 1
ATOM 14581 O O . PHE D 2 168 ? -31.355 65.500 117.865 1.00 74.19 148 PHE D O 1
ATOM 14596 N N . PRO D 2 169 ? -31.728 63.282 118.007 1.00 53.35 149 PRO D N 1
ATOM 14597 C CA . PRO D 2 169 ? -30.310 62.970 117.848 1.00 49.63 149 PRO D CA 1
ATOM 14598 C C . PRO D 2 169 ? -29.968 63.113 116.384 1.00 65.81 149 PRO D C 1
ATOM 14599 O O . PRO D 2 169 ? -30.824 62.852 115.537 1.00 73.70 149 PRO D O 1
ATOM 14603 N N . GLY D 2 170 ? -28.742 63.517 116.082 1.00 60.85 150 GLY D N 1
ATOM 14604 C CA . GLY D 2 170 ? -28.336 63.650 114.700 1.00 53.15 150 GLY D CA 1
ATOM 14605 C C . GLY D 2 170 ? -28.717 64.985 114.091 1.00 56.96 150 GLY D C 1
ATOM 14606 O O . GLY D 2 170 ? -29.569 65.714 114.595 1.00 70.79 150 GLY D O 1
ATOM 14607 N N . LEU D 2 171 ? -28.073 65.296 112.980 1.00 55.01 151 LEU D N 1
ATOM 14608 C CA . LEU D 2 171 ? -28.207 66.592 112.351 1.00 49.77 151 LEU D CA 1
ATOM 14609 C C . LEU D 2 171 ? -28.987 66.474 111.042 1.00 55.28 151 LEU D C 1
ATOM 14610 O O . LEU D 2 171 ? -28.714 65.604 110.208 1.00 48.58 151 LEU D O 1
ATOM 14615 N N . ILE D 2 172 ? -29.972 67.346 110.870 1.00 47.71 152 ILE D N 1
ATOM 14616 C CA . ILE D 2 172 ? -30.719 67.390 109.626 1.00 44.98 152 ILE D CA 1
ATOM 14617 C C . ILE D 2 172 ? -30.102 68.439 108.719 1.00 47.36 152 ILE D C 1
ATOM 14618 O O . ILE D 2 172 ? -30.115 69.620 109.043 1.00 50.67 152 ILE D O 1
ATOM 14623 N N . TYR D 2 173 ? -29.555 68.002 107.589 1.00 46.06 153 TYR D N 1
ATOM 14624 C CA . TYR D 2 173 ? -28.825 68.891 106.693 1.00 45.79 153 TYR D CA 1
ATOM 14625 C C . TYR D 2 173 ? -29.560 68.994 105.377 1.00 49.84 153 TYR D C 1
ATOM 14626 O O . TYR D 2 173 ? -29.624 68.025 104.629 1.00 55.84 153 TYR D O 1
ATOM 14635 N N . ARG D 2 174 ? -30.109 70.169 105.092 1.00 48.82 154 ARG D N 1
ATOM 14636 C CA . ARG D 2 174 ? -30.907 70.369 103.890 1.00 34.22 154 ARG D CA 1
ATOM 14637 C C . ARG D 2 174 ? -30.101 71.008 102.772 1.00 32.32 154 ARG D C 1
ATOM 14638 O O . ARG D 2 174 ? -30.116 72.223 102.598 1.00 48.04 154 ARG D O 1
ATOM 14646 N N . MET D 2 175 ? -29.401 70.166 102.021 1.00 40.20 155 MET D N 1
ATOM 14647 C CA . MET D 2 175 ? -28.623 70.585 100.865 1.00 39.95 155 MET D CA 1
ATOM 14648 C C . MET D 2 175 ? -29.529 71.248 99.835 1.00 46.73 155 MET D C 1
ATOM 14649 O O . MET D 2 175 ? -30.706 70.903 99.718 1.00 46.44 155 MET D O 1
ATOM 14654 N N . VAL D 2 176 ? -28.976 72.203 99.095 1.00 49.56 156 VAL D N 1
ATOM 14655 C CA . VAL D 2 176 ? -29.746 72.965 98.121 1.00 59.90 156 VAL D CA 1
ATOM 14656 C C . VAL D 2 176 ? -29.553 72.440 96.705 1.00 69.71 156 VAL D C 1
ATOM 14657 O O . VAL D 2 176 ? -30.520 72.291 95.957 1.00 70.79 156 VAL D O 1
ATOM 14661 N N . LYS D 2 177 ? -28.301 72.174 96.341 1.00 63.31 157 LYS D N 1
ATOM 14662 C CA . LYS D 2 177 ? -27.979 71.648 95.019 1.00 71.20 157 LYS D CA 1
ATOM 14663 C C . LYS D 2 177 ? -27.037 70.451 95.112 1.00 67.33 157 LYS D C 1
ATOM 14664 O O . LYS D 2 177 ? -25.838 70.624 95.319 1.00 64.84 157 LYS D O 1
ATOM 14670 N N . PRO D 2 178 ? -27.570 69.232 94.931 1.00 59.95 158 PRO D N 1
ATOM 14671 C CA . PRO D 2 178 ? -28.967 68.948 94.580 1.00 58.91 158 PRO D CA 1
ATOM 14672 C C . PRO D 2 178 ? -29.869 69.017 95.796 1.00 59.29 158 PRO D C 1
ATOM 14673 O O . PRO D 2 178 ? -29.373 69.000 96.919 1.00 56.49 158 PRO D O 1
ATOM 14677 N N . LYS D 2 179 ? -31.177 69.089 95.573 1.00 59.58 159 LYS D N 1
ATOM 14678 C CA . LYS D 2 179 ? -32.126 69.196 96.672 1.00 49.62 159 LYS D CA 1
ATOM 14679 C C . LYS D 2 179 ? -32.296 67.847 97.366 1.00 53.88 159 LYS D C 1
ATOM 14680 O O . LYS D 2 179 ? -33.235 67.096 97.098 1.00 62.10 159 LYS D O 1
ATOM 14686 N N . ILE D 2 180 ? -31.364 67.555 98.262 1.00 50.56 160 ILE D N 1
ATOM 14687 C CA . ILE D 2 180 ? -31.362 66.315 99.014 1.00 46.78 160 ILE D CA 1
ATOM 14688 C C . ILE D 2 180 ? -31.320 66.622 100.504 1.00 48.61 160 ILE D C 1
ATOM 14689 O O . ILE D 2 180 ? -30.741 67.623 100.928 1.00 45.27 160 ILE D O 1
ATOM 14694 N N . VAL D 2 181 ? -31.938 65.758 101.299 1.00 49.69 161 VAL D N 1
ATOM 14695 C CA . VAL D 2 181 ? -31.867 65.865 102.749 1.00 43.43 161 VAL D CA 1
ATOM 14696 C C . VAL D 2 181 ? -30.941 64.794 103.315 1.00 49.98 161 VAL D C 1
ATOM 14697 O O . VAL D 2 181 ? -30.979 63.643 102.886 1.00 57.18 161 VAL D O 1
ATOM 14701 N N . LEU D 2 182 ? -30.103 65.179 104.271 1.00 43.30 162 LEU D N 1
ATOM 14702 C CA . LEU D 2 182 ? -29.119 64.265 104.832 1.00 42.96 162 LEU D CA 1
ATOM 14703 C C . LEU D 2 182 ? -29.201 64.202 106.350 1.00 48.95 162 LEU D C 1
ATOM 14704 O O . LEU D 2 182 ? -29.080 65.218 107.035 1.00 57.31 162 LEU D O 1
ATOM 14709 N N . LEU D 2 183 ? -29.399 62.997 106.869 1.00 37.48 163 LEU D N 1
ATOM 14710 C CA . LEU D 2 183 ? -29.353 62.770 108.300 1.00 42.46 163 LEU D CA 1
ATOM 14711 C C . LEU D 2 183 ? -27.944 62.339 108.690 1.00 49.16 163 LEU D C 1
ATOM 14712 O O . LEU D 2 183 ? -27.434 61.342 108.184 1.00 53.12 163 LEU D O 1
ATOM 14717 N N . ILE D 2 184 ? -27.314 63.099 109.580 1.00 47.48 164 ILE D N 1
ATOM 14718 C CA . ILE D 2 184 ? -25.930 62.834 109.964 1.00 46.32 164 ILE D CA 1
ATOM 14719 C C . ILE D 2 184 ? -25.805 62.579 111.451 1.00 46.37 164 ILE D C 1
ATOM 14720 O O . ILE D 2 184 ? -26.309 63.349 112.258 1.00 47.18 164 ILE D O 1
ATOM 14725 N N . PHE D 2 185 ? -25.117 61.503 111.813 1.00 40.16 165 PHE D N 1
ATOM 14726 C CA . PHE D 2 185 ? -25.033 61.108 113.209 1.00 40.65 165 PHE D CA 1
ATOM 14727 C C . PHE D 2 185 ? -23.596 61.057 113.702 1.00 52.93 165 PHE D C 1
ATOM 14728 O O . PHE D 2 185 ? -22.679 60.829 112.918 1.00 68.65 165 PHE D O 1
ATOM 14736 N N . VAL D 2 186 ? -23.406 61.269 115.002 1.00 52.88 166 VAL D N 1
ATOM 14737 C CA . VAL D 2 186 ? -22.074 61.215 115.610 1.00 60.21 166 VAL D CA 1
ATOM 14738 C C . VAL D 2 186 ? -21.311 59.945 115.237 1.00 62.18 166 VAL D C 1
ATOM 14739 O O . VAL D 2 186 ? -20.101 59.984 115.018 1.00 54.97 166 VAL D O 1
ATOM 14743 N N . SER D 2 187 ? -22.030 58.826 115.171 1.00 51.07 167 SER D N 1
ATOM 14744 C CA . SER D 2 187 ? -21.443 57.525 114.876 1.00 47.32 167 SER D CA 1
ATOM 14745 C C . SER D 2 187 ? -20.709 57.525 113.543 1.00 62.45 167 SER D C 1
ATOM 14746 O O . SER D 2 187 ? -19.786 56.737 113.323 1.00 75.03 167 SER D O 1
ATOM 14749 N N . GLY D 2 188 ? -21.130 58.410 112.649 1.00 54.89 168 GLY D N 1
ATOM 14750 C CA . GLY D 2 188 ? -20.556 58.469 111.321 1.00 46.74 168 GLY D CA 1
ATOM 14751 C C . GLY D 2 188 ? -21.511 57.905 110.292 1.00 49.79 168 GLY D C 1
ATOM 14752 O O . GLY D 2 188 ? -21.168 57.773 109.121 1.00 50.20 168 GLY D O 1
ATOM 14753 N N . LYS D 2 189 ? -22.718 57.567 110.728 1.00 44.30 169 LYS D N 1
ATOM 14754 C CA . LYS D 2 189 ? -23.721 57.062 109.806 1.00 48.75 169 LYS D CA 1
ATOM 14755 C C . LYS D 2 189 ? -24.464 58.199 109.111 1.00 51.95 169 LYS D C 1
ATOM 14756 O O . LYS D 2 189 ? -24.883 59.166 109.744 1.00 66.09 169 LYS D O 1
ATOM 14762 N N . ILE D 2 190 ? -24.608 58.074 107.798 1.00 39.29 170 ILE D N 1
ATOM 14763 C CA . ILE D 2 190 ? -25.288 59.072 106.988 1.00 42.44 170 ILE D CA 1
ATOM 14764 C C . ILE D 2 190 ? -26.526 58.469 106.331 1.00 47.94 170 ILE D C 1
ATOM 14765 O O . ILE D 2 190 ? -26.494 57.347 105.828 1.00 52.02 170 ILE D O 1
ATOM 14770 N N . VAL D 2 191 ? -27.618 59.221 106.335 1.00 44.43 171 VAL D N 1
ATOM 14771 C CA . VAL D 2 191 ? -28.810 58.822 105.605 1.00 51.90 171 VAL D CA 1
ATOM 14772 C C . VAL D 2 191 ? -29.236 59.903 104.614 1.00 53.56 171 VAL D C 1
ATOM 14773 O O . VAL D 2 191 ? -29.494 61.039 105.000 1.00 58.89 171 VAL D O 1
ATOM 14777 N N . LEU D 2 192 ? -29.308 59.542 103.337 1.00 38.14 172 LEU D N 1
ATOM 14778 C CA . LEU D 2 192 ? -29.687 60.485 102.295 1.00 35.63 172 LEU D CA 1
ATOM 14779 C C . LEU D 2 192 ? -31.127 60.267 101.831 1.00 37.46 172 LEU D C 1
ATOM 14780 O O . LEU D 2 192 ? -31.584 59.135 101.764 1.00 38.50 172 LEU D O 1
ATOM 14785 N N . THR D 2 193 ? -31.841 61.352 101.527 1.00 45.31 173 THR D N 1
ATOM 14786 C CA . THR D 2 193 ? -33.240 61.262 101.104 1.00 46.37 173 THR D CA 1
ATOM 14787 C C . THR D 2 193 ? -33.665 62.449 100.264 1.00 47.16 173 THR D C 1
ATOM 14788 O O . THR D 2 193 ? -32.951 63.439 100.176 1.00 52.72 173 THR D O 1
ATOM 14792 N N . GLY D 2 194 ? -34.849 62.346 99.668 1.00 51.53 174 GLY D N 1
ATOM 14793 C CA . GLY D 2 194 ? -35.393 63.404 98.837 1.00 51.13 174 GLY D CA 1
ATOM 14794 C C . GLY D 2 194 ? -35.013 63.253 97.377 1.00 52.71 174 GLY D C 1
ATOM 14795 O O . GLY D 2 194 ? -35.467 64.016 96.525 1.00 57.33 174 GLY D O 1
ATOM 14796 N N . ALA D 2 195 ? -34.172 62.262 97.096 1.00 46.58 175 ALA D N 1
ATOM 14797 C CA . ALA D 2 195 ? -33.670 62.010 95.748 1.00 55.23 175 ALA D CA 1
ATOM 14798 C C . ALA D 2 195 ? -34.724 61.418 94.818 1.00 55.13 175 ALA D C 1
ATOM 14799 O O . ALA D 2 195 ? -35.374 60.430 95.149 1.00 52.02 175 ALA D O 1
ATOM 14801 N N . LYS D 2 196 ? -34.878 62.029 93.649 1.00 53.48 176 LYS D N 1
ATOM 14802 C CA . LYS D 2 196 ? -35.797 61.528 92.639 1.00 53.81 176 LYS D CA 1
ATOM 14803 C C . LYS D 2 196 ? -35.033 60.711 91.605 1.00 57.38 176 LYS D C 1
ATOM 14804 O O . LYS D 2 196 ? -35.627 60.030 90.766 1.00 56.15 176 LYS D O 1
ATOM 14810 N N . VAL D 2 197 ? -33.709 60.791 91.661 1.00 50.90 177 VAL D N 1
ATOM 14811 C CA . VAL D 2 197 ? -32.871 60.008 90.765 1.00 48.37 177 VAL D CA 1
ATOM 14812 C C . VAL D 2 197 ? -31.584 59.577 91.447 1.00 50.70 177 VAL D C 1
ATOM 14813 O O . VAL D 2 197 ? -31.002 60.320 92.229 1.00 56.85 177 VAL D O 1
ATOM 14817 N N . ARG D 2 198 ? -31.147 58.369 91.130 1.00 50.86 178 ARG D N 1
ATOM 14818 C CA . ARG D 2 198 ? -29.971 57.774 91.744 1.00 52.87 178 ARG D CA 1
ATOM 14819 C C . ARG D 2 198 ? -28.768 58.725 91.839 1.00 61.51 178 ARG D C 1
ATOM 14820 O O . ARG D 2 198 ? -28.058 58.729 92.846 1.00 53.79 178 ARG D O 1
ATOM 14828 N N . ASP D 2 199 ? -28.555 59.532 90.797 1.00 64.02 179 ASP D N 1
ATOM 14829 C CA . ASP D 2 199 ? -27.391 60.424 90.699 1.00 53.33 179 ASP D CA 1
ATOM 14830 C C . ASP D 2 199 ? -27.347 61.517 91.778 1.00 56.86 179 ASP D C 1
ATOM 14831 O O . ASP D 2 199 ? -26.289 61.812 92.335 1.00 48.05 179 ASP D O 1
ATOM 14836 N N . ASP D 2 200 ? -28.491 62.126 92.064 1.00 51.07 180 ASP D N 1
ATOM 14837 C CA . ASP D 2 200 ? -28.563 63.099 93.141 1.00 45.44 180 ASP D CA 1
ATOM 14838 C C . ASP D 2 200 ? -27.968 62.548 94.432 1.00 49.51 180 ASP D C 1
ATOM 14839 O O . ASP D 2 200 ? -27.326 63.276 95.176 1.00 54.35 180 ASP D O 1
ATOM 14844 N N . ILE D 2 201 ? -28.182 61.264 94.701 1.00 54.91 181 ILE D N 1
ATOM 14845 C CA . ILE D 2 201 ? -27.613 60.651 95.896 1.00 47.15 181 ILE D CA 1
ATOM 14846 C C . ILE D 2 201 ? -26.104 60.752 95.837 1.00 37.00 181 ILE D C 1
ATOM 14847 O O . ILE D 2 201 ? -25.480 61.355 96.704 1.00 43.92 181 ILE D O 1
ATOM 14852 N N . TYR D 2 202 ? -25.517 60.170 94.802 1.00 39.51 182 TYR D N 1
ATOM 14853 C CA . TYR D 2 202 ? -24.064 60.160 94.690 1.00 55.39 182 TYR D CA 1
ATOM 14854 C C . TYR D 2 202 ? -23.507 61.580 94.659 1.00 55.40 182 TYR D C 1
ATOM 14855 O O . TYR D 2 202 ? -22.419 61.847 95.176 1.00 59.52 182 TYR D O 1
ATOM 14864 N N . GLN D 2 203 ? -24.264 62.491 94.060 1.00 44.44 183 GLN D N 1
ATOM 14865 C CA . GLN D 2 203 ? -23.841 63.877 93.970 1.00 55.79 183 GLN D CA 1
ATOM 14866 C C . GLN D 2 203 ? -23.842 64.492 95.368 1.00 56.75 183 GLN D C 1
ATOM 14867 O O . GLN D 2 203 ? -22.838 65.044 95.815 1.00 49.02 183 GLN D O 1
ATOM 14873 N N . ALA D 2 204 ? -24.966 64.367 96.066 1.00 59.69 184 ALA D N 1
ATOM 14874 C CA . ALA D 2 204 ? -25.104 64.927 97.404 1.00 52.56 184 ALA D CA 1
ATOM 14875 C C . ALA D 2 204 ? -24.058 64.383 98.373 1.00 56.22 184 ALA D C 1
ATOM 14876 O O . ALA D 2 204 ? -23.567 65.117 99.233 1.00 59.90 184 ALA D O 1
ATOM 14878 N N . PHE D 2 205 ? -23.717 63.103 98.245 1.00 46.90 185 PHE D N 1
ATOM 14879 C CA . PHE D 2 205 ? -22.747 62.508 99.162 1.00 50.01 185 PHE D CA 1
ATOM 14880 C C . PHE D 2 205 ? -21.325 62.942 98.879 1.00 53.57 185 PHE D C 1
ATOM 14881 O O . PHE D 2 205 ? -20.540 63.128 99.805 1.00 59.00 185 PHE D O 1
ATOM 14889 N N . ASN D 2 206 ? -20.985 63.083 97.604 1.00 57.39 186 ASN D N 1
ATOM 14890 C CA . ASN D 2 206 ? -19.650 63.529 97.244 1.00 66.12 186 ASN D CA 1
ATOM 14891 C C . ASN D 2 206 ? -19.396 64.955 97.724 1.00 57.74 186 ASN D C 1
ATOM 14892 O O . ASN D 2 206 ? -18.281 65.305 98.116 1.00 42.41 186 ASN D O 1
ATOM 14897 N N . ASN D 2 207 ? -20.449 65.767 97.695 1.00 52.97 187 ASN D N 1
ATOM 14898 C CA . ASN D 2 207 ? -20.405 67.128 98.209 1.00 42.98 187 ASN D CA 1
ATOM 14899 C C . ASN D 2 207 ? -20.200 67.195 99.719 1.00 51.44 187 ASN D C 1
ATOM 14900 O O . ASN D 2 207 ? -19.466 68.044 100.213 1.00 68.67 187 ASN D O 1
ATOM 14905 N N . ILE D 2 208 ? -20.851 66.301 100.452 1.00 52.76 188 ILE D N 1
ATOM 14906 C CA . ILE D 2 208 ? -20.843 66.364 101.907 1.00 61.45 188 ILE D CA 1
ATOM 14907 C C . ILE D 2 208 ? -19.612 65.723 102.564 1.00 73.46 188 ILE D C 1
ATOM 14908 O O . ILE D 2 208 ? -19.299 66.018 103.716 1.00 76.27 188 ILE D O 1
ATOM 14913 N N . TYR D 2 209 ? -18.916 64.851 101.839 1.00 69.94 189 TYR D N 1
ATOM 14914 C CA . TYR D 2 209 ? -17.774 64.134 102.408 1.00 56.60 189 TYR D CA 1
ATOM 14915 C C . TYR D 2 209 ? -16.611 65.040 102.836 1.00 57.05 189 TYR D C 1
ATOM 14916 O O . TYR D 2 209 ? -16.089 64.890 103.939 1.00 57.79 189 TYR D O 1
ATOM 14925 N N . PRO D 2 210 ? -16.195 65.981 101.971 1.00 59.02 190 PRO D N 1
ATOM 14926 C CA . PRO D 2 210 ? -15.138 66.902 102.402 1.00 48.82 190 PRO D CA 1
ATOM 14927 C C . PRO D 2 210 ? -15.516 67.600 103.705 1.00 59.14 190 PRO D C 1
ATOM 14928 O O . PRO D 2 210 ? -14.677 67.744 104.588 1.00 66.70 190 PRO D O 1
ATOM 14932 N N . VAL D 2 211 ? -16.771 68.024 103.820 1.00 59.85 191 VAL D N 1
ATOM 14933 C CA . VAL D 2 211 ? -17.251 68.647 105.047 1.00 57.58 191 VAL D CA 1
ATOM 14934 C C . VAL D 2 211 ? -17.085 67.716 106.245 1.00 58.67 191 VAL D C 1
ATOM 14935 O O . VAL D 2 211 ? -16.646 68.135 107.309 1.00 70.42 191 VAL D O 1
ATOM 14939 N N . LEU D 2 212 ? -17.434 66.449 106.074 1.00 58.39 192 LEU D N 1
ATOM 14940 C CA . LEU D 2 212 ? -17.378 65.516 107.190 1.00 63.76 192 LEU D CA 1
ATOM 14941 C C . LEU D 2 212 ? -15.947 65.311 107.687 1.00 71.68 192 LEU D C 1
ATOM 14942 O O . LEU D 2 212 ? -15.693 65.388 108.888 1.00 77.80 192 LEU D O 1
ATOM 14947 N N . ILE D 2 213 ? -15.011 65.063 106.774 1.00 75.39 193 ILE D N 1
ATOM 14948 C CA . ILE D 2 213 ? -13.623 64.867 107.182 1.00 80.18 193 ILE D CA 1
ATOM 14949 C C . ILE D 2 213 ? -13.130 66.097 107.936 1.00 68.66 193 ILE D C 1
ATOM 14950 O O . ILE D 2 213 ? -12.106 66.052 108.613 1.00 75.85 193 ILE D O 1
ATOM 14955 N N . GLN D 2 214 ? -13.874 67.193 107.823 1.00 53.87 194 GLN D N 1
ATOM 14956 C CA . GLN D 2 214 ? -13.530 68.427 108.520 1.00 49.42 194 GLN D CA 1
ATOM 14957 C C . GLN D 2 214 ? -14.073 68.472 109.945 1.00 53.52 194 GLN D C 1
ATOM 14958 O O . GLN D 2 214 ? -14.002 69.512 110.597 1.00 46.59 194 GLN D O 1
ATOM 14964 N N . HIS D 2 215 ? -14.613 67.358 110.434 1.00 50.31 195 HIS D N 1
ATOM 14965 C CA . HIS D 2 215 ? -15.273 67.383 111.738 1.00 56.24 195 HIS D CA 1
ATOM 14966 C C . HIS D 2 215 ? -15.202 66.077 112.538 1.00 66.36 195 HIS D C 1
ATOM 14967 O O . HIS D 2 215 ? -16.204 65.635 113.098 1.00 64.89 195 HIS D O 1
ATOM 14974 N N . ARG D 2 216 ? -14.014 65.488 112.620 1.00 62.50 196 ARG D N 1
ATOM 14975 C CA . ARG D 2 216 ? -13.818 64.244 113.361 1.00 63.61 196 ARG D CA 1
ATOM 14976 C C . ARG D 2 216 ? -13.599 64.485 114.861 1.00 61.85 196 ARG D C 1
ATOM 14977 O O . ARG D 2 216 ? -13.720 63.570 115.691 1.00 51.04 196 ARG D O 1
#

InterPro domains:
  IPR000330 SNF2, N-terminal domain [PF00176] (800-1036)
  IPR001650 Helicase, C-terminal domain-like [PF00271] (1084-1198)
  IPR001650 Helicase, C-terminal domain-like [PS51194] (1087-1246)
  IPR001650 Helicase, C-terminal domain-like [SM00490] (1116-1198)
  IPR011989 Armadillo-like helical [G3DSA:1.25.10.10] (205-419)
  IPR014001 Helicase superfamily 1/2, ATP-binding domain [PS51192] (809-960)
  IPR014001 Helicase superfamily 1/2, ATP-binding domain [SM00487] (793-974)
  IPR016024 Armadillo-type fold [SSF48371] (35-963)
  IPR027417 P-loop containing nucleoside triphosphate hydrolase [G3DSA:3.40.50.300] (1066-1253)
  IPR027417 P-loop containing nucleoside triphosphate hydrolase [SSF52540] (796-1001)
  IPR027417 P-loop containing nucleoside triphosphate hydrolase [SSF52540] (903-1253)
  IPR038718 SNF2-like, N-terminal domain superfamily [G3DSA:3.40.50.10810] (769-1022)
  IPR044972 TATA-binding protein-associated factor Mot1 [PTHR36498] (723-1047)
  IPR049730 SNF2/RAD5-like, C-terminal helicase domain [cd18793] (1076-1209)

Nearest PDB structures (foldseek):
  4wzs-assembly1_D  TM=9.931E-01  e=8.280E-31  Encephalitozoon cuniculi GB-M1
  1cdw-assembly1_A  TM=9.917E-01  e=2.731E-28  Homo sapiens
  1vok-assembly5_A  TM=9.820E-01  e=8.130E-28  Arabidopsis thaliana
  4b0a-assembly1_A  TM=9.823E-01  e=9.600E-27  Saccharomyces cerevisiae
  6e16-assembly1_A  TM=9.709E-01  e=6.803E-27  Saccharomyces cerevisiae S288C

GO terms:
  GO:0042802 identical protein binding (F, IPI)
  GO:0005515 protein binding (F, IPI)

Radius of gyration: 44.12 Å; Cα contacts (8 Å, |Δi|>4): 2605; chains: 4; bounding box: 95×98×138 Å

=== Feature glossary ===
Annotated list of the representations used here:

Nearest PDB structures. The Foldseek neighbor list gives the closest experimentally determined structures in the PDB, ranked by structural alignment. TM-score near 1 means near-identical fold; near 0.3 means only rough topology match. This is how one finds what a novel AlphaFold prediction most resembles in the solved-structure universe.

Foldseek 3Di. Foldseek's 3Di representation compresses backbone geometry into a per-residue letter drawn from a learned twenty-state alphabet. It captures the tertiary interaction pattern around each residue — which residues are packed against it in space, regardless of where they are in sequence.

Radius of gyration, Cα contacts, bounding box. Radius of gyration (Rg) is the root-mean-square distance of Cα atoms from their centroid — a single number for overall size and compactness. A globular domain of N residues has Rg ≈ 2.2·N^0.38 Å; an extended or disordered chain has a much larger Rg. The Cα contact count is the number of residue pairs whose Cα atoms are within 8 Å and are more than four positions apart in sequence — a standard proxy for tertiary packing density. The bounding box is the smallest axis-aligned box enclosing all Cα atoms.

InterPro / GO / CATH / organism. The annotation block draws on four external resources. InterPro: which protein families and domains the sequence belongs to. GO: standardized terms for what the protein does, what process it participates in, and where in the cell it acts. CATH: which structural fold it has in the CATH hierarchy. Organism: the species of origin.

mmCIF coordinates. The mmCIF block holds the 3D Cartesian coordinates of each backbone atom (N, Cα, C, O) in ångströms. mmCIF is the PDB's canonical archive format — a tagged-loop text representation of the atomic model.

pLDDT. pLDDT is the predicted lDDT-Cα score: AlphaFold's confidence that the local environment of each residue (all inter-atomic distances within 15 Å) is correctly placed. It is a per-residue number between 0 and 100, with higher meaning more reliable.

Backbone torsions (φ/ψ). φ (phi) and ψ (psi) are the two rotatable backbone dihedrals per residue: φ is the C(i-1)–N–Cα–C torsion, ψ is the N–Cα–C–N(i+1) torsion, both in degrees on (−180°, 180°]. α-helical residues cluster near (−60°, −45°); β-strand residues near (−120°, +130°). A Ramachandran plot is simply a scatter of (φ, ψ) for every residue.

B-factor. For experimental (PDB) structures, the B-factor (temperature factor) quantifies the positional spread of each atom in the crystal — a combination of thermal vibration and static disorder — in units of Å². High B-factors mark flexible loops or poorly resolved regions; low B-factors mark the rigid, well-ordered core.

Secondary structure (3-state, P-SEA). SS3 is a coarse helix/strand/coil call (letters a/b/c) made by the P-SEA algorithm from inter-Cα distances and dihedrals. It is less detailed than DSSP but needs only Cα positions.

Predicted aligned error. Predicted aligned error is AlphaFold's pairwise confidence. Unlike pLDDT (per-residue), PAE is per-residue-pair and captures whether two parts of the structure are correctly placed relative to each other. Units are ångströms of expected positional error.

Solvent-accessible surface area. Solvent-accessible surface area (SASA) is the area in Å² traced out by the centre of a 1.4 Å probe sphere (a water molecule) rolled over the protein's van der Waals surface (Shrake–Rupley / Lee–Richards construction). Buried residues have near-zero SASA; fully exposed residues can exceed 200 Å². The total SASA scales roughly with the number of surface residues.

Secondary structure (8-state, DSSP). The SS8 string is DSSP's per-residue secondary-structure call. α-helix (H) means an i→i+4 H-bond ladder; β-strand (E) means the residue participates in a β-sheet; 3₁₀ (G) and π (I) are tighter and wider helices; T/S are turns/bends; '-' is loop.

Rendered structure images. Structure images are PyMOL renders from six orthogonal camera directions. Cartoon representation draws helices as coils and strands as arrows; sticks shows the backbone as bonds; surface shows the solvent-excluded envelope. Rainbow coloring maps sequence position to hue (blue→red, N→C); chain coloring assigns a distinct color per polypeptide.

Sequence. The amino-acid sequence is the protein's primary structure: the linear order of residues from the N-terminus to the C-terminus, written in one-letter code. Everything else here — the 3D coordinates, the secondary structure, the domain annotations — is ultimately a consequence of this string.

Contact-map, Ramachandran, and PAE plots. Three diagnostic plots accompany the record. The Cα contact map visualizes the tertiary structure as a 2D adjacency matrix (8 Å cutoff, sequence-local contacts suppressed). The Ramachandran plot shows the distribution of backbone (φ, ψ) torsions, with points in the α and β basins reflecting secondary structure content. The PAE plot shows AlphaFold's inter-residue confidence as a color matrix.